Protein 6TM2 (pdb70)

Nearest PDB structures (foldseek):
  7a5o-assembly1_F  TM=1.011E+00  e=2.242E-17  Homo sapiens
  7a5o-assembly1_E  TM=1.011E+00  e=3.022E-17  Homo sapiens
  7a5o-assembly1_H  TM=1.011E+00  e=5.828E-17  Homo sapiens
  6tm6-assembly1_A  TM=9.212E-01  e=2.338E-13  Homo sapiens
  8ck2-assembly1_A  TM=9.209E-01  e=6.076E-13  Homo sapiens

Secondary structure (DSSP, 8-state):
-EEEEETTTEEEETTEEEEE----S-EEEEEB--SS---EEEEEEE-S---SS---EEEEEEEETTEEEEE-SS-EEETTEE-PSSB--TTEEEEE-SSEEEEEETTTEEEEEESSS-EEEEE-GGGTTTB-BTTB--SS-TTSTTTBSSSPBPPHHHHHHTTB---SS---PPPPPPP------TTHHHHHHHHSSGGGGGGTTTS-SHHHHHHHHHHHHSS-SS-SSGGGTHHHHHHHHHHHT--------SSSS----STT-EEEEEE-S----SSS--GGGG-----EEEEE--SS----SSSS-SS--GGG--EESSS-EE-TT-EEE-SSEEEEE-SSSEEEEE----EEEEEETTTEEEETTEEEE-----EEEEEEEESSSSS-EEEEEEEE-SSSTT-EEEEEEEEEETTTTEEEEEEBTB-EEESSSB-PSPEE-SSEEEE-SSSSEEEEEESSSEEEEEE-SSS-EEEEEE-GGGTT-EESTT---SS-STTTTB-TTSPBPSSHHHHGGGSBSSTTPPP-------HHHH-TTHHHHHHHHHGGGT-SSSTTGGGTTTT-TTTHHHHHHHHHHHSSSHHHHHHHHHHHHTHHHHTTT---TT--SSSS-SSSTTS-SS-EE-S-B-TTS--HHHHHHSSSS---S---B--EE--SSS---SSSS---STTS-B----B-TT-B---BB-SSSB--/-EEEEETTTEEEETTEEEEE----S-EEEEEB--SS---EEEEEEE-S---SS---EEEEEEEETTEEEEE-SS-EEETTEE-PSSB--TTEEEEE-SSEEEEEETTTEEEEEESSS-EEEEE-GGGTTTB-BTTB--SS-TTSTTTBSSSPBPPHHHHHHTTB---SS---PPPPPPP------TTHHHHHHHHSSGGGGGGTTTS-SHHHHHHHHHHHHSS-SS-SSGGGTHHHHHHHHHHHT--------SSSS----STT-EEEEEE-S----SSS--GGGG-----EEEEE--SS----SSSS-SS--GGG--EESSS-EE-TT-EEE-SSEEEEE-SSSEEEEE----EEEEEETTTEEEETTEEEE-----EEEEEEEESSSSS-EEEEEEEE-SSSSS-EEEEEEEEEETTTTEEEEEEBTB-EEESSSB-PSPEE-SSEEEE-SSSSEEEEEESSSEEEEEE-SSS-EEEEEE-GGGTT-EESTT---SS-STTTTB-TTSPBPSSHHHHGGGSBSSTTPPP-------HHHH-TTHHHHHHHHHGGGT-SSSTTGGGTTTT-TTTHHHHHHHHHHHSSSHHHHHHHHHHHHTHHHHTTT---TT--SSSS-SSSTTS-SS-EE-S-B-TTS--HHHHHHSSSS--TT---B--EE--SSS---SSSS---STTS-B----B-TT-B---BB-SSSB--/----SSSTTT-------SS-B--SSSS-B-STT--EEETTEEE-TT-EEEETTEEEEB-SSSB-----PPPEEEEEETTTEEE-TT--EEE----SEEEEEES------EEEEEEEEE-SSSS-EEEEEEEEEETTEEEEEETTEEEEE---SS----EEEEEETTEEEEEETTSEEEEE-SSS-EEEEE-TT-TT--BSTT---SS-GGG--B-TTS-B-S-HHHHGGGSBS-TTSPPP-S---HHHH-GGGHHHHHHHGGGTTSTTSTTTTTTS--HHHHHHHHHHHSS--SS--HHHHHHHHHHHHHHHHHTT-------SSSS----GGGSSTT----EEETT------BSSGGGT---SS--TT--EEE----TTS-EEETTTTEEE-SSSS----SS----/----SSSTTT-------SS-B--SSSS-B-STT--EEETTEEE-TT-EEEETTEEEEB-SSSB-----PPPEEEEEETTTEEE-TT--EEE----SEEEEEES------EEEEEEEEE-SSSS-EEEEEEEEEETTEEEEEETTEEEEE---SS----EEEEEETTEEEEEETTSEEEEE-SSS-EEEEE-TT-TT--BSTT---SS-GGG--B-TTS-B-S-HHHHGGGSBS-TTSPPP-S---HHHH-GGGHHHHHHHGGGTTSTTSTTTTTTS--HHHHHHHHHHHSS--SS--HHHHHHHHHHHHHHHHHTT-------SSSS----GGGSSTT----EEETT------BSSGGGT---SS--TT--EEE----TTS-EEETTTTEEE-SSSS----SS----/---B---B----TTSSSSSEEEE--TTT-SS-SEEEEEESSSTT--TTTT----EEETTTEEEEEGGGGTTTSSS-----EEEEEE----/---B---B----TTSSSSSEEEE--TTT-SS-SEEEEEESSSTT--TTTT----EEETTTEEEEEGGGGTTTSSS-----EEEEEE----

B-factor: mean 43.88, std 24.5, range [0.35, 116.89]

Radius of gyration: 44.63 Å; Cα contacts (8 Å, |Δi|>4): 4998; chains: 6; bounding box: 153×138×89 Å

Organism: Homo sapiens (NCBI:txid9606)

Foldseek 3Di:
DKWKWWWQQWTAALQGDIDGANWAAKFWAKWFQPPPATQKTKIWHWHPQDDQTGTWTAWIWMDGRHWIWIDGLPFIDIRNHTDDPQDCPPFWTWHDDPAWTWIDGPQAKIWIDGRTGMIMMGGDPPRAPTMDTLSDGRPNDHQDCQQQPPNHGHDNHVSGVVGGDDDVPDDDDRDDDDDDDDQQPVCLVVLVDQLPDPQLPVCCVPDDDVSLSSQLRCSDVSPPDDNPRNVTSSVVVLVSCPPSPHWGWDRDDPRRDDDDDPAQFAWIFFDQPQFAAQQNGPRVVVRPDGTGIDTHEDDAQGAHDPDPHGSHHQFAHFEDDPDDGHTQADWDDDDFWIWGRGRSDIDIDGHWDKFKWKQAFLFWTAARQGDIAGAQFAFKFWAKDFDDQFAKTKIWGWHADADDSNRTATAKIWIQHDSRPWIWIQGLPGQIAIPNHGDDPFDDDDAKTWHDFFNQWIWIDGPVAKIKIWGRPPGTIIMIMGTCVQAQGMATLNARHPNDPQCRLPAPPDDRDDHSQVSRVNGGPDPPTDRDDDDPDALLVVDVVQVVVLVVQLCLCPDCVALNVVQCVPQPCPVLSVVSSRSQSPHDPNLRSNVRSVVVSQQVSVVVPDHRWDNPDPRPCPCQPVADDAWGKDAFGAQPLAALVCLVVVPRDRDPDDGGHIHTGHDPFQGCAPDDHRGGQFFRFCDVHTHGQQDCPVWHRGRSDIPD/DKWKWWWQQWTAALQGDIDGANWAAKFWAKWFQPPPATQKTKIWHWHPQDDQTGTWTAWIWMDGRHWIWIDGLPFIDIRNHTDDPQDCPPFWTWHDDPAWTWIDGPQAKIWIDGRTGMIMMGGDPPRAPTMDTLSDGRPNDHQDCQQQPPNHGHDNHVSGVVGGDDDVPDDDDRDDDDDDDDQQPVCLVVLVDQLPDPQLPVCCVPDDDVSLSSQLRCSDVSPPDDNPRNVTSSVVVLVSCPPSPHWGWDDDDPRRDDDDDPAPFAWIFFDQPQFAAQQNGPRVVVRPDGTGIDTHEDDAQGAHDPDPHGSHHQFAHFEDDPDDGHTQADWDDDDFWIWGRGRSDIDIDGHWDKFKWKQAFLFWTAARQGDIAGAQFAFKFWAKDFDDQFAKTKIWGWHADADDSNRTATAKIWIQHDSRPWIWIQGLPGQIAIPNHGDDPFDDDDAKTWHDFFNQWIWIDGPVAKIKIWGRPPGTIIMIMGTCVQAQGMATLNARHPNDPQCRLPAPPDDRDDHSQVSRVNGGPDPPTDRDDDDPDALLVVDVVQVVVLVVQLCLCPDCVALNVVQCVPQPCPVLSVVSSRSQSPHDPNLRSNVRSVVVSQQVSVVVPDHRWDNPDPRPCPCQPVADDAWGKDAFGAQPLAALVCLVVVPRDRDPDDGGHIHTGHDPFQGCAPDDHRGGQFFRFCDVHTHGQQDCPVWHRGRSDIPD/DADALVCPVVPPPPPDDPQWHHQVPDDTDGQQFHWEDDLRDIGTFQDWDDDAHKIWGRGRSDIDIDDDDHKFKWKFDFQAWIAASLGDIDGDAFAFKFWAKWLVQVVTFWTKIWGWHDQFDQRTTFTAKIWIGGRQWIWIQHQLDIDTDGQDDPDRFDKAWFDAFQWIWIGTPQAWIWIGNSGGMIMIIGDVVQAQRMATQRARHPNDPQQRLQASVGDRDDDPQVSRQRRGDDPPGDGDDDDTQLCVVQVPQQVVQLVLLCVLVDPQVVVCVSPDPCVVLSVSSSSRQSGNPPDDSLVSNVRSVVVSQLVSLVRPHHTDPDDPVRPDDDQQVLDDPPDDFWDWDRQQQDDFAALCVVVPDDDDHDPSGDTHIDGDDDDVQRYAQGPVRDGGHNPPRADQDSRDGHD/DADALVCPVVPPPPPDDPQWHHQVPDDTDGQQFHWEDDLRDIGTFQDWDDDAHKIWGRGRSDIDIDDDDHKFKWKFDFQAWIAASLGDIDGDAFAFKFWAKWLVQVVTFWTKIWGWHDQFDQRTTFTAKIWIGGRQWIWIQHQLDIDTDGQDDPDRFDKAWFDAFQWIWIGTPQAWIWIGNSGGMIMIIGDVVQAQRMATQRARHPNDPQQRLQASVGDRDDDPQVSRQRRGDDPPGDGDDDDTQLCVVQVPQQVVQLVLLCVLVDPQVVVCVSPDPCVVLSVSSSSRQSGNPPDDSLVSNVRSVVVSQLVSLVRPHHTDPDDPVRPDDDQQVLDDPPDDFWDWDRQQQDDFAALCVVVPDDDDHDPSGDTHIDGDDDDVQRYAQGPVRDGGHNPPRADQDSRDGHD/DWDKDDKDQPFDFVDDDPQAGWDFDPPPDDQFDDKDKAADPDGPDDPVRVQADWDAGRPGGIDHHLVSQPPRDPPRGYGRMIMMTIHDDD/DWDKDDKDQPFDFVDDDQQAGWDFDPPPDDQFDDKDKAADPDGPDDPVRVQADWDAGRPGGIDHHLVSQPPRDPPRIYGRMIMMTIHDDD

Solvent-accessible surface area: 110502 Å² total; per-residue (Å²): 94,14,2,1,0,1,4,7,23,2,4,32,1,6,15,22,14,13,16,62,0,43,0,75,13,17,0,25,1,0,2,2,69,78,77,101,105,106,28,2,11,0,36,0,68,3,13,128,42,135,70,148,25,58,4,24,12,87,10,0,26,1,43,14,91,109,33,10,0,32,3,32,111,78,6,2,1,22,86,8,46,5,16,33,24,24,26,39,33,31,22,15,49,0,28,64,56,134,36,15,4,26,0,62,18,167,12,18,2,44,0,19,1,29,40,86,23,6,1,17,0,65,4,64,93,118,0,93,117,55,6,40,2,3,2,3,34,1,53,50,40,119,40,48,56,12,34,49,73,100,75,66,87,56,47,48,32,80,13,0,41,125,24,56,24,115,60,26,110,97,151,48,92,72,36,93,144,91,96,98,95,84,95,22,78,122,55,134,84,61,2,70,163,24,0,53,46,99,22,4,74,112,0,76,148,84,19,83,60,77,38,2,18,120,2,0,20,61,4,67,49,100,6,105,74,52,62,81,4,12,18,23,0,3,9,2,1,7,20,14,1,10,57,66,63,11,156,11,28,92,21,53,79,92,133,45,20,82,109,133,42,109,64,88,33,75,44,60,11,6,11,44,54,24,64,46,17,1,29,22,81,49,50,64,63,42,41,96,66,102,93,19,24,11,25,24,29,66,120,51,45,24,65,10,52,31,25,137,61,8,3,23,73,67,87,92,1,53,2,119,17,144,65,129,98,22,70,54,47,81,118,38,106,34,123,52,26,67,2,45,3,75,35,13,92,1,62,43,146,106,63,124,32,81,8,58,3,12,7,27,11,14,4,12,1,36,3,16,24,39,65,67,21,30,3,11,1,60,9,55,0,0,4,1,35,10,58,143,133,68,35,11,1,1,6,0,40,0,10,40,47,24,96,72,85,41,30,11,35,7,68,17,0,17,0,27,1,39,70,72,80,46,29,4,31,0,88,61,102,2,35,8,35,38,78,89,128,121,37,135,48,88,57,73,59,112,51,14,14,3,7,96,37,16,66,124,26,1,2,0,26,16,83,95,10,1,46,0,23,2,25,26,30,48,35,9,3,1,10,4,27,2,57,64,92,29,74,44,85,3,67,2,0,4,4,35,14,58,3,33,41,41,26,3,14,104,14,36,35,29,25,64,15,26,13,9,2,16,4,0,9,31,6,8,4,59,35,121,20,149,91,47,118,43,49,34,70,75,4,23,85,111,49,52,50,7,22,30,20,0,75,60,61,0,23,24,0,78,84,100,152,29,40,3,20,143,0,50,116,49,14,89,14,50,78,30,30,126,48,0,46,42,22,0,1,18,30,112,83,13,81,47,16,3,10,3,16,0,20,7,0,7,68,26,0,36,83,101,69,47,51,5,179,31,9,43,74,147,23,9,72,93,63,42,78,91,22,77,139,42,38,76,39,43,43,73,16,68,20,66,65,41,34,3,37,25,81,68,48,76,98,76,57,59,35,100,58,42,27,50,17,38,8,49,10,27,76,138,133,40,65,63,14,85,88,66,42,12,55,79,79,74,54,12,12,13,122,96,153,32,32,74,52,68,71,95,129,114,11,88,15,45,52,16,77,68,75,132,92,14,2,1,0,1,4,7,22,2,3,32,1,7,15,22,14,13,16,62,0,45,0,76,13,17,1,25,1,0,2,2,70,77,75,103,105,106,28,2,11,0,36,1,66,3,14,129,42,132,69,150,23,58,3,24,12,86,8,0,26,0,42,14,90,110,33,9,2,31,2,32,112,78,7,2,2,24,84,9,46,8,16,33,22,23,25,39,33,30,23,17,47,0,28,64,57,132,35,15,4,27,0,62,17,166,11,19,3,44,0,18,0,29,41,86,24,6,1,18,0,65,4,62,92,119,1,94,116,54,6,39,2,3,1,3,34,1,54,50,41,121,40,49,57,10,32,48,71,101,74,67,87,57,46,47,32,80,14,0,40,122,24,55,25,115,61,26,111,98,154,46,91,75,34,93,144,90,98,102,94,85,94,24,80,122,55,130,83,59,3,71,165,23,0,53,44,100,21,3,75,110,1,76,150,84,18,83,59,77,37,2,15,123,2,1,20,59,4,65,47,102,5,104,76,51,63,81,3,12,17,24,0,3,9,2,1,8,19,14,1,10,59,63,63,11,157,10,27,93,20,55,78,94,135,45,22,84,110,133,42,109,64,88,33,77,44,61,13,7,11,44,54,24,65,46,18,1,30,20,78,51,50,65,63,42,42,93,67,10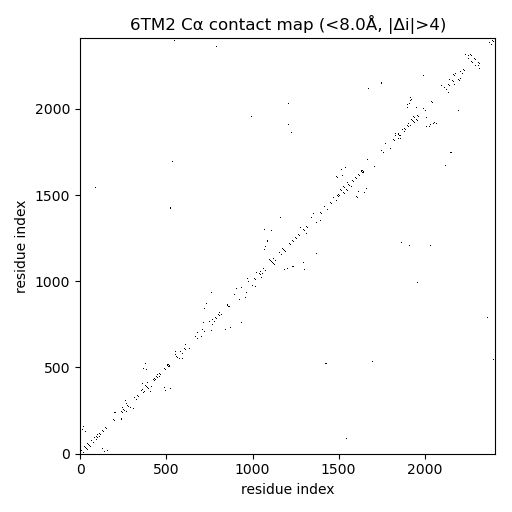4,92,19,24,11,28,24,29,68,118,51,46,24,66,10,53,33,25,137,61,8,3,23,75,67,87,93,1,52,2,117,17,146,65,130,99,22,72,54,46,80,120,38,107,34,125,50,25,68,3,45,4,75,35,14,92,1,62,45,146,106,63,124,32,81,8,59,3,13,6,27,11,16,5,11,1,37,3,16,23,38,66,66,20,32,3,12,1,60,9,56,0,0,4,2,35,9,60,146,135,68,33,11,0,0,6,0,41,1,10,42,48,23,96,75,85,43,30,11,34,6,68,18,0,18,1,25,1,38,71,72,79,46,29,4,30,1,87,61,104,2,36,7,33,39,76,87,127,123,36,135,50,88,56,73,59,111,51,14,14,4,8,96,37,17,65,126,27,2,2,0,26,16,84,95,10,2,46,0,24,1,23,27,31,50,35,10,3,0,8,5,27,2,56,64,92,28,76,42,86,3,66,2,0,4,6,34,15,58,5,32,41,40,26,4,15,105,13,35,34,29,24,64,15,26,11,8,2,15,4,0,8,28,6,8,5,58,37,118,20,148,91,46,122,43,50,35,70,73,4,22,84,110,49,50,50,8,22,32,21,0,75,60,61,0,23,24,0,76,83,99,152,29,41,3,20,144,0,48,118,49,15,91,13,50,77,33,30,126,49,0,47,42,23,0,1,17,30,112,84,12,84,46,17,3,10,4,14,0,20,8,0,7,71,25,0,37,83,103,68,45,52,5,178,32,9,41,74,148,23,8,74,94,62,41,78,91,22,78,142,43,39,76,41,43,41,75,14,68,19,67,64,41,34,4,36,24,79,69,50,74,99,76,59,60,34,101,57,41,28,48,18,37,8,48,8,26,76,137,134,40,66,61,14,86,90,67,41,12,56,77,76,73,55,12,12,13,123,96,154,33,32,73,53,68,73,96,128,112,11,87,17,44,51,16,77,69,74,131,149,52,72,17,17,53,8,56,35,4,47,68,50,99,184,20,80,107,70,67,8,51,16,66,129,52,57,48,33,75,77,124,88,0,10,4,72,23,17,81,56,64,63,56,49,51,27,138,33,144,44,102,65,24,63,0,18,0,112,131,7,136,20,77,29,77,171,61,82,33,59,8,36,0,10,4,23,18,5,6,12,4,31,2,19,12,33,47,117,10,59,1,8,0,61,2,2,1,0,0,0,14,28,28,41,86,164,36,58,3,0,1,3,0,6,7,19,61,37,20,83,17,44,1,6,8,5,76,1,1,23,2,24,8,40,146,3,8,0,38,1,30,70,97,129,66,68,46,60,117,92,11,154,51,124,104,27,67,26,45,12,47,62,12,16,65,18,17,6,4,28,5,81,73,11,8,4,2,0,7,12,48,71,24,8,1,25,0,16,0,18,46,100,27,88,46,73,5,21,2,0,0,4,31,3,46,88,100,6,82,25,3,11,35,9,51,38,56,11,50,25,100,41,60,33,74,0,0,21,22,7,24,58,14,69,99,8,72,99,25,106,92,50,28,80,5,22,63,106,12,58,66,1,97,91,47,0,76,134,56,0,48,20,0,56,38,95,62,0,60,106,1,37,28,43,18,53,2,74,43,18,44,98,7,0,17,37,8,0,0,0,13,8,43,20,11,0,41,85,36,5,26,28,11,0,13,19,0,8,16,52,0,27,75,89,65,5,74,14,98,10,16,48,40,96,42,10,38,10,6,0,28,87,82,23,43,124,95,114,29,16,8,23,21,35,31,14,2,119,86,115,53,92,16,7,29,44,81,108,53,95,134,45,111,31,80,16,53,28,1,19,0,18,22,4,83,25,46,206,113,102,72,5,14,1,28,62,108,68,125,7,30,67,52,125,168,21,36,70,48,81,122,41,56,31,110,148,150,51,71,17,16,54,9,56,35,3,46,70,50,99,184,21,79,106,70,66,8,52,15,66,130,53,57,49,33,74,74,125,89,0,9,3,71,24,18,82,56,64,62,58,48,50,27,137,33,147,46,102,64,23,64,0,19,0,111,133,8,140,20,78,29,76,170,61,84,31,60,7,35,0,9,4,24,19,5,7,13,4,31,2,19,11,33,47,117,9,61,2,8,0,57,1,2,0,1,0,0,13,27,28,41,87,164,36,59,3,0,1,3,0,7,8,20,62,37,20,83,17,44,1,6,9,4,75,1,1,24,2,23,6,40,143,3,7,0,38,0,31,71,97,129,68,68,46,60,115,95,12,152,52,127,106,27,66,24,44,12,49,65,13,16,64,17,19,6,4,30,4,80,73,12,7,4,2,0,7,12,47,68,24,6,1,25,0,16,0,19,45,102,27,87,45,72,6,22,3,0,0,4,31,3,47,89,99,5,83,24,3,11,34,10,51,36,58,10,49,25,99,42,59,33,75,0,0,21,22,7,23,58,15,69,99,8,72,97,26,104,92,51,29,80,5,22,62,107,12,59,64,2,95,91,47,0,79,136,55,0,47,22,0,56,35,97,62,0,59,107,1,37,26,44,18,53,2,74,40,20,42,97,7,0,15,36,7,0,0,0,12,8,44,20,10,0,40,87,35,5,25,27,11,0,12,19,0,9,16,53,0,28,74,91,65,5,73,15,101,11,15,48,42,94,42,10,37,12,6,0,29,88,82,22,44,124,96,115,30,16,9,25,22,34,32,14,2,119,86,118,52,91,16,8,30,44,80,107,53,95,135,46,111,30,78,18,53,28,0,20,0,19,21,4,85,26,46,204,113,102,70,5,14,2,29,62,106,70,124,7,31,67,52,126,168,22,37,70,48,78,120,41,56,32,112,152,100,66,104,105,28,115,89,34,58,65,19,82,33,60,69,62,101,44,74,2,0,112,2,73,14,112,88,84,30,69,90,22,127,62,22,44,18,74,1,43,99,19,69,134,4,46,45,147,66,11,50,18,131,41,100,28,63,65,89,85,0,4,33,0,67,27,57,68,2,63,64,80,27,26,48,19,83,3,25,27,2,36,0,73,2,20,16,74,148,179,97,66,103,105,29,113,89,33,58,67,19,81,32,60,69,64,99,44,74,2,0,110,2,72,15,111,89,83,27,69,92,22,128,62,23,44,18,75,1,43,101,18,66,136,5,46,43,148,68,11,50,16,129,42,102,28,64,65,90,85,0,4,33,0,67,28,58,67,3,64,63,78,28,26,49,19,82,3,26,29,3,37,1,73,2,20,15,73,148,177

GO terms:
  GO:0070254 mucus secretion (P, IMP)
  GO:0010273 detoxification of copper ion (P, IDA)
  GO:1903135 cupric ion binding (F, IDA)
  GO:1903136 cuprous ion binding (F, IDA)
  GO:0005576 extracellular region (C, EXP)
  GO:0005515 protein binding (F, IPI)
  GO:0005796 Golgi lumen (C, TAS)
  GO:0005886 plasma membrane (C, TAS)
  GO:0031012 extracellular matrix (C, HDA)
  GO:0030277 maintenance of gastrointestinal epithelium (P, IMP)

InterPro domains:
  IPR001007 VWFC domain [PS01208] (5054-5100)
  IPR001007 VWFC domain [PS50184] (4927-4996)
  IPR001007 VWFC domain [PS50184] (5034-5101)
  IPR001007 VWFC domain [SM00214] (822-866)
  IPR001007 VWFC domain [SM00214] (4927-4995)
  IPR001007 VWFC domain [SM00214] (5036-5100)
  IPR001007 VWFC domain [SM00215] (353-421)
  IPR001007 VWFC domain [SM00215] (822-891)
  IPR001846 von Willebrand factor, type D domain [PF00094] (37-185)
  IPR001846 von Willebrand factor, type D domain [PF00094] (391-544)
  IPR001846 von Willebrand factor, type D domain [PF00094] (860-1008)
  IPR001846 von Willebrand factor, type D domain [PF00094] (4591-4748)
  IPR001846 von Willebrand factor, type D domain [PS51233] (35-207)
  IPR001846 von Willebrand factor, type D domain [PS51233] (389-564)
  IPR001846 von Willebrand factor, type D domain [PS51233] (858-1028)
  IPR001846 von Willebrand factor, type D domain [PS51233] (4589-4772)
  IPR001846 von Willebrand factor, type D domain [SM00216] (22-185)
  IPR001846 von Willebrand factor, type D domain [SM00216] (380-544)
  IPR001846 von Willebrand factor, type D domain [SM00216] (849-1008)
  IPR001846 von Willebrand factor, type D domain [SM00216] (4580-4748)

Sequence (2410 aa):
NVCSTWGNFHYKTFDGDVFRFPGLCDYNFASDCRGSYKEFAVHLKRGPGQAEAPAGVESILLTIKDDTIYLTRRHLAVLNGAVVSTPHYSPGLLIEKSDAYTKVYSRAGLTLMWNREDALMLELDTKFRNHTCGLCGDYNGLQSYSEFLSDGVLFSPLEFGNMQKINQPDVVCEDPEEEVAPASCSEHRAECERLLTAEAFADCQDLVPLEPYLRACQQDRCRCPGGDTCVCSTVAEFSRQCSHAGGRPGNWRTATLCPKTCPGNLVYLESGSPCMDTCSHHLEVSSLCEEHRMDGCFCPEGTVYDDIGDSGCVPVSQCHCRLHGHLYTPGQEITNDCEQCVCNAGRWVCKDLPCPGTCALEGGSHITTFDGKTYTFHGDCYYVLAKGDHNDSYALLGELAPCGSTDKQTCLKTVVLLADKKKNAVVFKSDGSVLLNQLQVNLPHVTASFSVFRPSSYHIMVSMAIGVRLQVQLAPVMQLFVTLDQASQGQVQGLCGNFNGLEGDDFKTASGLVEATGAGFANTWKAQSTCHDKLDWLDDPCSLNIESANYAEHWCSLLKKTETPFGRCHSAVDPAEYYKRRCKYDTCNCQNNEDCLCAALSSYARACTAKGVMLWGWREHVCNKDVGSCPNSQVFLYNLTTCQQTCRSLSEADSHCLEGFAPVDGCGCPDHTFLDEKGRCVPLAKCSCYGLYLEAGDVVRCVCRDGRLHCNVCSTWGNFHYKTFDGDVFRFPGLCDYNFASDCRGSYKEFAVHLKRGPGQAEAPAGVESILLTIKDDTIYLTRRHLAVLNGAVVSTPHYSPGLLIEKSDAYTKVYSRAGLTLMWNREDALMLELDTKFRNHTCGLCGDYNGLQSYSEFLSDGVLFSPLEFGNMQKINQPDVVCEDPEEEVAPASCSEHRAECERLLTAEAFADCQDLVPLEPYLRACQQDRCRCPGGDTCVCSTVAEFSRQCSHAGGRPGNWRTATLCPKTCPGNLVYLESGSPCMDTCSHHLEVSSLCEEHRMDGCFCPEGTVYDDIGDSGCVPVSQCHCRLHGHLYTPGQEITNDCEQCVCNAGRWVCKDLPCPGTCALEGGSHITTFDGKTYTFHGDCYYVLAKGDHNDSYALLGELAPCGSTDKQTCLKTVVLLADKKKNAVVFKSDGSVLLNQLQVNLPHVTASFSVFRPSSYHIMVSMAIGVRLQVQLAPVMQLFVTLDQASQGQVQGLCGNFNGLEGDDFKTASGLVEATGAGFANTWKAQSTCHDKLDWLDDPCSLNIESANYAEHWCSLLKKTETPFGRCHSAVDPAEYYKRRCKYDTCNCQNNEDCLCAALSSYARACTAKGVMLWGWREHVCNKDVGSCPNSQVFLYNLTTCQQTCRSLSEADSHCLEGFAPVDGCGCPDHTFLDEKGRCVPLAKCSCYGLYLEAGDVVRCVCRDGRLHCRALSCQTLAAGYYHVCPDGLMDDGRGGCVVEKECPCVHNNDLYSSGAKIKVDCNTCTCKRGRWVCTQAVCHGTCSIYGSGHYITFDGKYYDFDGHCSYVAVQDYCGLGSFSIITENVPCGTTGVTCSKAIKIFMGRTELKLEDKHRVVIQRDEGHHVAYTTREVGQYLVVESSTGIIVIWDKRTTVFIKLAPSYKGTVCGLCGNFDHHRSNNDFTTRDHMVVSSELDFGNSWKEAPTCPDVSTNPEPCSLNPHRRSWAEKQCSILKSSVFSICHSKVDPKPFYEACVHDSCSCDTGGDCECFCSAVASYAQECTKEGACVFWRTPDLCPIFCDYYNPPHECEWHYEPCGNRSFETCRTINGIHSNISVSYLEGCYPRCPKDRPIYEEDLKKCVTADKCGCYVEDTHYPRALSCQTLAAGYYHVCPDGLMDDGRGGCVVEKECPCVHNNDLYSSGAKIKVDCNTCTCKRGRWVCTQAVCHGTCSIYGSGHYITFDGKYYDFDGHCSYVAVQDYCGLGSFSIITENVPCGTTGVTCSKAIKIFMGRTELKLEDKHRVVIQRDEGHHVAYTTREVGQYLVVESSTGIIVIWDKRTTVFIKLAPSYKGTVCGLCGNFDHHRSNNDFTTRDHMVVSSELDFGNSWKEAPTCPDVSTNPEPCSLNPHRRSWAEKQCSILKSSVFSICHSKVDPKPFYEACVHDSCSCDTGGDCECFCSAVASYAQECTKEGACVFWRTPDLCPIFCDYYNPPHECEWHYEPCGNRSFETCRTINGIHSNISVSYLEGCYPRCPKDRPIYEEDLKKCVTADKCGCYVEDTHYPCCLWSDWINEDHPSSGSDDGDRETFDGVCGAPEDIECRSVKDPHLSLEQHGQKVQCDVSVGFICKNEDQFGNGPFGLCYDYKIRVNCCWPCCLWSDWINEDHPSSGSDDGDRETFDGVCGAPEDIECRSVKDPHLSLEQHGQKVQCDVSVGFICKNEDQFGNGPFGLCYDYKIRVNCCWP

Structure (mmCIF, N/CA/C/O backbone):
data_6TM2
#
_entry.id   6TM2
#
_cell.length_a   1.00
_cell.length_b   1.00
_cell.length_c   1.00
_cell.angle_alpha   90.00
_cell.angle_beta   90.00
_cell.angle_gamma   90.00
#
_symmetry.space_group_name_H-M   'P 1'
#
loop_
_entity.id
_entity.type
_entity.pdbx_description
1 polymer Mucin-2
2 polymer Mucin-2
3 polymer Mucin-2
4 branched 2-acetamido-2-deoxy-beta-D-glucopyranose-(1-4)-2-acetamido-2-deoxy-beta-D-glucopyranose
5 non-polymer 'CALCIUM ION'
6 non-polymer 2-acetamido-2-deoxy-beta-D-glucopyranose
7 water water
#
loop_
_atom_site.group_PDB
_atom_site.id
_atom_site.type_symbol
_atom_site.label_atom_id
_atom_site.label_alt_id
_atom_site.label_comp_id
_atom_site.label_asym_id
_atom_site.label_entity_id
_atom_site.label_seq_id
_atom_site.pdbx_PDB_ins_code
_atom_site.Cartn_x
_atom_site.Cartn_y
_atom_site.Cartn_z
_atom_site.occupancy
_atom_site.B_iso_or_equiv
_atom_site.auth_seq_id
_atom_site.auth_comp_id
_atom_site.auth_asym_id
_atom_site.auth_atom_id
_atom_site.pdbx_PDB_model_num
ATOM 1 N N . ASN A 1 15 ? 172.853 212.342 158.699 1.00 55.62 35 ASN A N 1
ATOM 2 C CA . ASN A 1 15 ? 173.487 213.250 159.645 1.00 55.62 35 ASN A CA 1
ATOM 3 C C . ASN A 1 15 ? 173.410 212.722 161.075 1.00 55.62 35 ASN A C 1
ATOM 4 O O . ASN A 1 15 ? 173.341 211.518 161.299 1.00 55.62 35 ASN A O 1
ATOM 9 N N . VAL A 1 16 ? 173.413 213.640 162.040 1.00 38.03 36 VAL A N 1
ATOM 10 C CA . VAL A 1 16 ? 173.595 213.318 163.449 1.00 38.03 36 VAL A CA 1
ATOM 11 C C . VAL A 1 16 ? 172.456 213.918 164.263 1.00 38.03 36 VAL A C 1
ATOM 12 O O . VAL A 1 16 ? 172.192 215.121 164.175 1.00 38.03 36 VAL A O 1
ATOM 16 N N . CYS A 1 17 ? 171.788 213.080 165.055 1.00 30.20 37 CYS A N 1
ATOM 17 C CA . CYS A 1 17 ? 170.968 213.515 166.176 1.00 30.20 37 CYS A CA 1
ATOM 18 C C . CYS A 1 17 ? 171.778 213.414 167.459 1.00 30.20 37 CYS A C 1
ATOM 19 O O . CYS A 1 17 ? 172.697 212.604 167.553 1.00 30.20 37 CYS A O 1
ATOM 22 N N . SER A 1 18 ? 171.429 214.227 168.453 1.00 19.56 38 SER A N 1
ATOM 23 C CA . SER A 1 18 ? 172.233 214.278 169.667 1.00 19.56 38 SER A CA 1
ATOM 24 C C . SER A 1 18 ? 171.426 214.846 170.825 1.00 19.56 38 SER A C 1
ATOM 25 O O . SER A 1 18 ? 170.629 215.762 170.638 1.00 19.56 38 SER A O 1
ATOM 28 N N . THR A 1 19 ? 171.640 214.294 172.017 1.00 19.56 39 THR A N 1
ATOM 29 C CA . THR A 1 19 ? 171.207 214.911 173.262 1.00 19.56 39 THR A CA 1
ATOM 30 C C . THR A 1 19 ? 172.382 214.967 174.224 1.00 19.56 39 THR A C 1
ATOM 31 O O . THR A 1 19 ? 173.307 214.159 174.139 1.00 19.56 39 THR A O 1
ATOM 35 N N . TRP A 1 20 ? 172.350 215.935 175.132 1.00 19.56 40 TRP A N 1
ATOM 36 C CA . TRP A 1 20 ? 173.457 216.140 176.054 1.00 19.56 40 TRP A CA 1
ATOM 37 C C . TRP A 1 20 ? 172.958 216.965 177.228 1.00 19.56 40 TRP A C 1
ATOM 38 O O . TRP A 1 20 ? 171.772 217.282 177.323 1.00 19.56 40 TRP A O 1
ATOM 49 N N . GLY A 1 21 ? 173.887 217.297 178.124 1.00 26.32 41 GLY A N 1
ATOM 50 C CA . GLY A 1 21 ? 173.769 218.402 179.068 1.00 26.32 41 GLY A CA 1
ATOM 51 C C . GLY A 1 21 ? 172.584 218.333 180.008 1.00 26.32 41 GLY A C 1
ATOM 52 O O . GLY A 1 21 ? 172.236 217.280 180.549 1.00 26.32 41 GLY A O 1
ATOM 53 N N . ASN A 1 22 ? 171.957 219.491 180.205 1.00 34.10 42 ASN A N 1
ATOM 54 C CA . ASN A 1 22 ? 170.758 219.626 181.024 1.00 34.10 42 ASN A CA 1
ATOM 55 C C . ASN A 1 22 ? 169.565 219.656 180.073 1.00 34.10 42 ASN A C 1
ATOM 56 O O . ASN A 1 22 ? 169.004 220.707 179.771 1.00 34.10 42 ASN A O 1
ATOM 61 N N . PHE A 1 23 ? 169.222 218.468 179.563 1.00 29.34 43 PHE A N 1
ATOM 62 C CA . PHE A 1 23 ? 168.041 218.199 178.735 1.00 29.34 43 PHE A CA 1
ATOM 63 C C . PHE A 1 23 ? 168.055 218.948 177.406 1.00 29.34 43 PHE A C 1
ATOM 64 O O . PHE A 1 23 ? 167.004 219.343 176.910 1.00 29.34 43 PHE A O 1
ATOM 72 N N . HIS A 1 24 ? 169.218 219.135 176.794 1.00 19.56 44 HIS A N 1
ATOM 73 C CA . HIS A 1 24 ? 169.287 219.749 175.474 1.00 19.56 44 HIS A CA 1
ATOM 74 C C . HIS A 1 24 ? 169.206 218.688 174.390 1.00 19.56 44 HIS A C 1
ATOM 75 O O . HIS A 1 24 ? 169.818 217.627 174.502 1.00 19.56 44 HIS A O 1
ATOM 82 N N . TYR A 1 25 ? 168.460 218.984 173.336 1.00 19.56 45 TYR A N 1
ATOM 83 C CA . TYR A 1 25 ? 168.296 218.084 172.204 1.00 19.56 45 TYR A CA 1
ATOM 84 C C . TYR A 1 25 ? 168.715 218.784 170.923 1.00 19.56 45 TYR A C 1
ATOM 85 O O . TYR A 1 25 ? 168.903 219.999 170.891 1.00 19.56 45 TYR A O 1
ATOM 94 N N . LYS A 1 26 ? 168.870 217.998 169.861 1.00 28.89 46 LYS A N 1
ATOM 95 C CA . LYS A 1 26 ? 169.283 218.523 168.561 1.00 28.89 46 LYS A CA 1
ATOM 96 C C . LYS A 1 26 ? 168.889 217.506 167.510 1.00 28.89 46 LYS A C 1
ATOM 97 O O . LYS A 1 26 ? 169.415 216.393 167.510 1.00 28.89 46 LYS A O 1
ATOM 103 N N . THR A 1 27 ? 167.983 217.880 166.613 1.00 36.63 47 THR A N 1
ATOM 104 C CA . THR A 1 27 ? 167.432 216.932 165.659 1.00 36.63 47 THR A CA 1
ATOM 105 C C . THR A 1 27 ? 168.425 216.678 164.531 1.00 36.63 47 THR A C 1
ATOM 106 O O . THR A 1 27 ? 169.541 217.199 164.514 1.00 36.63 47 THR A O 1
ATOM 110 N N . PHE A 1 28 ? 168.002 215.882 163.550 1.00 46.04 48 PHE A N 1
ATOM 111 C CA . PHE A 1 28 ? 168.807 215.675 162.354 1.00 46.04 48 PHE A CA 1
ATOM 112 C C . PHE A 1 28 ? 168.909 216.912 161.474 1.00 46.04 48 PHE A C 1
ATOM 113 O O . PHE A 1 28 ? 169.748 216.935 160.569 1.00 46.04 48 PHE A O 1
ATOM 121 N N . ASP A 1 29 ? 168.076 217.921 161.701 1.00 56.77 49 ASP A N 1
ATOM 122 C CA . ASP A 1 29 ? 168.012 219.131 160.896 1.00 56.77 49 ASP A CA 1
ATOM 123 C C . ASP A 1 29 ? 168.129 220.352 161.791 1.00 56.77 49 ASP A C 1
ATOM 124 O O . ASP A 1 29 ? 167.315 221.272 161.735 1.00 56.77 49 ASP A O 1
ATOM 129 N N . GLY A 1 30 ? 169.129 220.360 162.659 1.00 47.15 50 GLY A N 1
ATOM 130 C CA . GLY A 1 30 ? 169.257 221.444 163.618 1.00 47.15 50 GLY A CA 1
ATOM 131 C C . GLY A 1 30 ? 168.249 221.275 164.727 1.00 47.15 50 GLY A C 1
ATOM 132 O O . GLY A 1 30 ? 168.165 220.207 165.336 1.00 47.15 50 GLY A O 1
ATOM 133 N N . ASP A 1 31 ? 167.479 222.338 164.984 1.00 49.97 51 ASP A N 1
ATOM 134 C CA . ASP A 1 31 ? 166.366 222.374 165.939 1.00 49.97 51 ASP A CA 1
ATOM 135 C C . ASP A 1 31 ? 166.826 222.008 167.353 1.00 49.97 51 ASP A C 1
ATOM 136 O O . ASP A 1 31 ? 166.469 220.972 167.911 1.00 49.97 51 ASP A O 1
ATOM 141 N N . VAL A 1 32 ? 167.651 222.884 167.909 1.00 41.05 52 VAL A N 1
ATOM 142 C CA . VAL A 1 32 ? 168.070 222.748 169.298 1.00 41.05 52 VAL A CA 1
ATOM 143 C C . VAL A 1 32 ? 166.959 223.270 170.199 1.00 41.05 52 VAL A C 1
ATOM 144 O O . VAL A 1 32 ? 166.532 224.420 170.069 1.00 41.05 52 VAL A O 1
ATOM 148 N N . PHE A 1 33 ? 166.481 222.421 171.106 1.00 37.04 53 PHE A N 1
ATOM 149 C CA . PHE A 1 33 ? 165.453 222.803 172.065 1.00 37.04 53 PHE A CA 1
ATOM 150 C C . PHE A 1 33 ? 165.793 222.191 173.417 1.00 37.04 53 PHE A C 1
ATOM 151 O O . PHE A 1 33 ? 166.904 221.702 173.634 1.00 37.04 53 PHE A O 1
ATOM 159 N N . ARG A 1 34 ? 164.839 222.237 174.344 1.00 36.31 54 ARG A N 1
ATOM 160 C CA . ARG A 1 34 ? 165.077 221.770 175.709 1.00 36.31 54 ARG A CA 1
ATOM 161 C C . ARG A 1 34 ? 163.798 221.155 176.250 1.00 36.31 54 ARG A C 1
ATOM 162 O O . ARG A 1 34 ? 162.831 221.870 176.518 1.00 36.31 54 ARG A O 1
ATOM 170 N N . PHE A 1 35 ? 163.807 219.844 176.447 1.00 35.10 55 PHE A N 1
ATOM 171 C CA . PHE A 1 35 ? 162.634 219.107 176.910 1.00 35.10 55 PHE A CA 1
ATOM 172 C C . PHE A 1 35 ? 162.943 218.354 178.194 1.00 35.10 55 PHE A C 1
ATOM 173 O O . PHE A 1 35 ? 163.618 217.312 178.154 1.00 35.10 55 PHE A O 1
ATOM 181 N N . PRO A 1 36 ? 162.468 218.829 179.366 1.00 30.16 56 PRO A N 1
ATOM 182 C CA . PRO A 1 36 ? 162.787 218.189 180.649 1.00 30.16 56 PRO A CA 1
ATOM 183 C C . PRO A 1 36 ? 161.878 217.022 181.029 1.00 30.16 56 PRO A C 1
ATOM 184 O O . PRO A 1 36 ? 161.461 216.886 182.178 1.00 30.16 56 PRO A O 1
ATOM 188 N N . GLY A 1 37 ? 161.589 216.157 180.064 1.00 29.92 57 GLY A N 1
ATOM 189 C CA . GLY A 1 37 ? 160.781 214.991 180.344 1.00 29.92 57 GLY A CA 1
ATOM 190 C C . GLY A 1 37 ? 161.602 213.887 180.978 1.00 29.92 57 GLY A C 1
ATOM 191 O O . GLY A 1 37 ? 162.780 213.710 180.682 1.00 29.92 57 GLY A O 1
ATOM 192 N N . LEU A 1 38 ? 160.959 213.123 181.859 1.00 33.44 58 LEU A N 1
ATOM 193 C CA . LEU A 1 38 ? 161.674 212.181 182.709 1.00 33.44 58 LEU A CA 1
ATOM 194 C C . LEU A 1 38 ? 161.186 210.745 182.608 1.00 33.44 58 LEU A C 1
ATOM 195 O O . LEU A 1 38 ? 161.599 209.919 183.428 1.00 33.44 58 LEU A O 1
ATOM 200 N N . CYS A 1 39 ? 160.313 210.408 181.660 1.00 51.97 59 CYS A N 1
ATOM 201 C CA . CYS A 1 39 ? 159.704 209.092 181.796 1.00 51.97 59 CYS A CA 1
ATOM 202 C C . CYS A 1 39 ? 160.375 208.001 180.970 1.00 51.97 59 CYS A C 1
ATOM 203 O O . CYS A 1 39 ? 161.193 207.243 181.497 1.00 51.97 59 CYS A O 1
ATOM 206 N N . ASP A 1 40 ? 160.090 207.978 179.665 1.00 39.45 60 ASP A N 1
ATOM 207 C CA . ASP A 1 40 ? 160.574 206.976 178.718 1.00 39.45 60 ASP A CA 1
ATOM 208 C C . ASP A 1 40 ? 160.128 207.424 177.337 1.00 39.45 60 ASP A C 1
ATOM 209 O O . ASP A 1 40 ? 158.936 207.655 177.133 1.00 39.45 60 ASP A O 1
ATOM 214 N N . TYR A 1 41 ? 161.035 207.516 176.369 1.00 32.57 61 TYR A N 1
ATOM 215 C CA . TYR A 1 41 ? 160.712 208.204 175.130 1.00 32.57 61 TYR A CA 1
ATOM 216 C C . TYR A 1 41 ? 161.234 207.435 173.931 1.00 32.57 61 TYR A C 1
ATOM 217 O O . TYR A 1 41 ? 161.970 206.458 174.056 1.00 32.57 61 TYR A O 1
ATOM 226 N N . ASN A 1 42 ? 160.819 207.891 172.758 1.00 29.83 62 ASN A N 1
ATOM 227 C CA . ASN A 1 42 ? 161.301 207.387 171.481 1.00 29.83 62 ASN A CA 1
ATOM 228 C C . ASN A 1 42 ? 162.310 208.393 170.953 1.00 29.83 62 ASN A C 1
ATOM 229 O O . ASN A 1 42 ? 161.967 209.554 170.744 1.00 29.83 62 ASN A O 1
ATOM 234 N N . PHE A 1 43 ? 163.543 207.951 170.733 1.00 19.56 63 PHE A N 1
ATOM 235 C CA . PHE A 1 43 ? 164.609 208.856 170.326 1.00 19.56 63 PHE A CA 1
ATOM 236 C C . PHE A 1 43 ? 164.692 208.929 168.807 1.00 19.56 63 PHE A C 1
ATOM 237 O O . PHE A 1 43 ? 164.664 210.016 168.234 1.00 19.56 63 PHE A O 1
ATOM 245 N N . ALA A 1 44 ? 164.747 207.781 168.144 1.00 27.59 64 ALA A N 1
ATOM 246 C CA . ALA A 1 44 ? 164.543 207.694 166.707 1.00 27.59 64 ALA A CA 1
ATOM 247 C C . ALA A 1 44 ? 163.962 206.327 166.405 1.00 27.59 64 ALA A C 1
ATOM 248 O O . ALA A 1 44 ? 164.163 205.376 167.161 1.00 27.59 64 ALA A O 1
ATOM 250 N N . SER A 1 45 ? 163.239 206.235 165.295 1.00 37.58 65 SER A N 1
ATOM 251 C CA . SER A 1 45 ? 162.561 205.000 164.934 1.00 37.58 65 SER A CA 1
ATOM 252 C C . SER A 1 45 ? 162.309 205.006 163.436 1.00 37.58 65 SER A C 1
ATOM 253 O O . SER A 1 45 ? 162.347 206.050 162.786 1.00 37.58 65 SER A O 1
ATOM 256 N N . ASP A 1 46 ? 162.054 203.823 162.895 1.00 56.56 66 ASP A N 1
ATOM 257 C CA . ASP A 1 46 ? 161.802 203.653 161.466 1.00 56.56 66 ASP A CA 1
ATOM 258 C C . ASP A 1 46 ? 160.290 203.603 161.269 1.00 56.56 66 ASP A C 1
ATOM 259 O O . ASP A 1 46 ? 159.664 202.551 161.385 1.00 56.56 66 ASP A O 1
ATOM 264 N N . CYS A 1 47 ? 159.699 204.757 160.970 1.00 67.20 67 CYS A N 1
ATOM 265 C CA . CYS A 1 47 ? 158.286 204.822 160.604 1.00 67.20 67 CYS A CA 1
ATOM 266 C C . CYS A 1 47 ? 158.146 204.856 159.084 1.00 67.20 67 CYS A C 1
ATOM 267 O O . CYS A 1 47 ? 157.675 205.819 158.481 1.00 67.20 67 CYS A O 1
ATOM 270 N N . ARG A 1 48 ? 158.580 203.757 158.471 1.00 70.30 68 ARG A N 1
ATOM 271 C CA . ARG A 1 48 ? 158.337 203.505 157.057 1.00 70.30 68 ARG A CA 1
ATOM 272 C C . ARG A 1 48 ? 156.963 202.889 156.833 1.00 70.30 68 ARG A C 1
ATOM 273 O O . ARG A 1 48 ? 156.282 203.223 155.857 1.00 70.30 68 ARG A O 1
ATOM 281 N N . GLY A 1 49 ? 156.538 202.007 157.733 1.00 58.76 69 GLY A N 1
ATOM 282 C CA . GLY A 1 49 ? 155.205 201.441 157.684 1.00 58.76 69 GLY A CA 1
ATOM 283 C C . GLY A 1 49 ? 155.179 199.982 157.286 1.00 58.76 69 GLY A C 1
ATOM 284 O O . GLY A 1 49 ? 154.451 199.183 157.882 1.00 58.76 69 GLY A O 1
ATOM 285 N N . SER A 1 50 ? 155.979 199.618 156.284 1.00 76.51 70 SER A N 1
ATOM 286 C CA . SER A 1 50 ? 155.996 198.238 155.813 1.00 76.51 70 SER A CA 1
ATOM 287 C C . SER A 1 50 ? 156.794 197.343 156.753 1.00 76.51 70 SER A C 1
ATOM 288 O O . SER A 1 50 ? 156.282 196.333 157.246 1.00 76.51 70 SER A O 1
ATOM 291 N N . TYR A 1 51 ? 158.047 197.702 157.012 1.00 92.97 71 TYR A N 1
ATOM 292 C CA . TYR A 1 51 ? 158.905 196.923 157.891 1.00 92.97 71 TYR A CA 1
ATOM 293 C C . TYR A 1 51 ? 159.826 197.882 158.626 1.00 92.97 71 TYR A C 1
ATOM 294 O O . TYR A 1 51 ? 160.516 198.687 157.993 1.00 92.97 71 TYR A O 1
ATOM 303 N N . LYS A 1 52 ? 159.827 197.801 159.952 1.00 67.06 72 LYS A N 1
ATOM 304 C CA . LYS A 1 52 ? 160.637 198.694 160.768 1.00 67.06 72 LYS A CA 1
ATOM 305 C C . LYS A 1 52 ? 162.054 198.143 160.880 1.00 67.06 72 LYS A C 1
ATOM 306 O O . LYS A 1 52 ? 162.252 197.011 161.334 1.00 67.06 72 LYS A O 1
ATOM 312 N N . GLU A 1 53 ? 163.038 198.942 160.466 1.00 65.63 73 GLU A N 1
ATOM 313 C CA . GLU A 1 53 ? 164.424 198.492 160.501 1.00 65.63 73 GLU A CA 1
ATOM 314 C C . GLU A 1 53 ? 165.033 198.638 161.888 1.00 65.63 73 GLU A C 1
ATOM 315 O O . GLU A 1 53 ? 165.755 197.745 162.342 1.00 65.63 73 GLU A O 1
ATOM 321 N N . PHE A 1 54 ? 164.765 199.748 162.574 1.00 37.54 74 PHE A N 1
ATOM 322 C CA . PHE A 1 54 ? 165.375 199.980 163.872 1.00 37.54 74 PHE A CA 1
ATOM 323 C C . PHE A 1 54 ? 164.414 200.755 164.757 1.00 37.54 74 PHE A C 1
ATOM 324 O O . PHE A 1 54 ? 163.423 201.316 164.291 1.00 37.54 74 PHE A O 1
ATOM 332 N N . ALA A 1 55 ? 164.747 200.807 166.044 1.00 0.52 75 ALA A N 1
ATOM 333 C CA . ALA A 1 55 ? 164.054 201.658 167.003 1.00 0.52 75 ALA A CA 1
ATOM 334 C C . ALA A 1 55 ? 165.009 201.948 168.147 1.00 0.52 75 ALA A C 1
ATOM 335 O O . ALA A 1 55 ? 165.636 201.025 168.665 1.00 0.52 75 ALA A O 1
ATOM 337 N N . VAL A 1 56 ? 165.133 203.214 168.528 1.00 19.56 76 VAL A N 1
ATOM 338 C CA . VAL A 1 56 ? 165.975 203.613 169.652 1.00 19.56 76 VAL A CA 1
ATOM 339 C C . VAL A 1 56 ? 165.082 204.263 170.693 1.00 19.56 76 VAL A C 1
ATOM 340 O O . VAL A 1 56 ? 164.462 205.296 170.422 1.00 19.56 76 VAL A O 1
ATOM 344 N N . HIS A 1 57 ? 165.015 203.667 171.877 1.00 19.56 77 HIS A N 1
ATOM 345 C CA . HIS A 1 57 ? 164.191 204.170 172.965 1.00 19.56 77 HIS A CA 1
ATOM 346 C C . HIS A 1 57 ? 165.077 204.698 174.081 1.00 19.56 77 HIS A C 1
ATOM 347 O O . HIS A 1 57 ? 165.947 203.983 174.580 1.00 19.56 77 HIS A O 1
ATOM 354 N N . LEU A 1 58 ? 164.838 205.938 174.479 1.00 19.56 78 LEU A N 1
ATOM 355 C CA . LEU A 1 58 ? 165.603 206.620 175.509 1.00 19.56 78 LEU A CA 1
ATOM 356 C C . LEU A 1 58 ? 164.834 206.585 176.819 1.00 19.56 78 LEU A C 1
ATOM 357 O O . LEU A 1 58 ? 163.611 206.713 176.825 1.00 19.56 78 LEU A O 1
ATOM 362 N N . LYS A 1 59 ? 165.542 206.424 177.931 1.00 11.58 79 LYS A N 1
ATOM 363 C CA . LYS A 1 59 ? 164.917 206.408 179.251 1.00 11.58 79 LYS A CA 1
ATOM 364 C C . LYS A 1 59 ? 165.702 207.317 180.184 1.00 11.58 79 LYS A C 1
ATOM 365 O O . LYS A 1 59 ? 166.754 206.926 180.693 1.00 11.58 79 LYS A O 1
ATOM 371 N N . ARG A 1 60 ? 165.193 208.526 180.399 1.00 31.36 80 ARG A N 1
ATOM 372 C CA . ARG A 1 60 ? 165.774 209.433 181.372 1.00 31.36 80 ARG A CA 1
ATOM 373 C C . ARG A 1 60 ? 165.619 208.873 182.778 1.00 31.36 80 ARG A C 1
ATOM 374 O O . ARG A 1 60 ? 164.728 208.073 183.062 1.00 31.36 80 ARG A O 1
ATOM 382 N N . GLY A 1 61 ? 166.499 209.310 183.668 1.00 44.28 81 GLY A N 1
ATOM 383 C CA . GLY A 1 61 ? 166.549 208.769 185.004 1.00 44.28 81 GLY A CA 1
ATOM 384 C C . GLY A 1 61 ? 165.448 209.283 185.909 1.00 44.28 81 GLY A C 1
ATOM 385 O O . GLY A 1 61 ? 164.421 209.796 185.455 1.00 44.28 81 GLY A O 1
ATOM 386 N N . PRO A 1 62 ? 165.639 209.148 187.223 1.00 63.09 82 PRO A N 1
ATOM 387 C CA . PRO A 1 62 ? 164.658 209.679 188.174 1.00 63.09 82 PRO A CA 1
ATOM 388 C C . PRO A 1 62 ? 164.818 211.162 188.451 1.00 63.09 82 PRO A C 1
ATOM 389 O O . PRO A 1 62 ? 164.020 211.724 189.208 1.00 63.09 82 PRO A O 1
ATOM 393 N N . GLY A 1 63 ? 165.821 211.801 187.862 1.00 70.56 83 GLY A N 1
ATOM 394 C CA . GLY A 1 63 ? 166.176 213.155 188.220 1.00 70.56 83 GLY A CA 1
ATOM 395 C C . GLY A 1 63 ? 167.393 213.137 189.117 1.00 70.56 83 GLY A C 1
ATOM 396 O O . GLY A 1 63 ? 167.282 212.864 190.316 1.00 70.56 83 GLY A O 1
ATOM 397 N N . GLN A 1 64 ? 168.565 213.410 188.541 1.00 94.86 84 GLN A N 1
ATOM 398 C CA . GLN A 1 64 ? 169.810 213.315 189.296 1.00 94.86 84 GLN A CA 1
ATOM 399 C C . GLN A 1 64 ? 169.939 214.468 190.281 1.00 94.86 84 GLN A C 1
ATOM 400 O O . GLN A 1 64 ? 169.989 214.262 191.500 1.00 94.86 84 GLN A O 1
ATOM 406 N N . ALA A 1 65 ? 169.979 215.691 189.768 1.00 88.43 85 ALA A N 1
ATOM 407 C CA . ALA A 1 65 ? 170.051 216.896 190.581 1.00 88.43 85 ALA A CA 1
ATOM 408 C C . ALA A 1 65 ? 169.512 218.048 189.743 1.00 88.43 85 ALA A C 1
ATOM 409 O O . ALA A 1 65 ? 168.861 217.836 188.713 1.00 88.43 85 ALA A O 1
ATOM 411 N N . GLU A 1 66 ? 169.774 219.275 190.192 1.00 78.69 86 GLU A N 1
ATOM 412 C CA . GLU A 1 66 ? 169.394 220.442 189.405 1.00 78.69 86 GLU A CA 1
ATOM 413 C C . GLU A 1 66 ? 170.280 220.584 188.174 1.00 78.69 86 GLU A C 1
ATOM 414 O O . GLU A 1 66 ? 169.786 220.827 187.066 1.00 78.69 86 GLU A O 1
ATOM 420 N N . ALA A 1 67 ? 171.594 220.441 188.346 1.00 66.26 87 ALA A N 1
ATOM 421 C CA . ALA A 1 67 ? 172.505 220.714 187.241 1.00 66.26 87 ALA A CA 1
ATOM 422 C C . ALA A 1 67 ? 172.621 219.569 186.218 1.00 66.26 87 ALA A C 1
ATOM 423 O O . ALA A 1 67 ? 172.340 219.826 185.041 1.00 66.26 87 ALA A O 1
ATOM 425 N N . PRO A 1 68 ? 172.996 218.319 186.546 1.00 77.11 88 PRO A N 1
ATOM 426 C CA . PRO A 1 68 ? 173.175 217.329 185.476 1.00 77.11 88 PRO A CA 1
ATOM 427 C C . PRO A 1 68 ? 171.833 216.716 185.085 1.00 77.11 88 PRO A C 1
ATOM 428 O O . PRO A 1 68 ? 170.798 216.988 185.690 1.00 77.11 88 PRO A O 1
ATOM 432 N N . ALA A 1 69 ? 171.867 215.872 184.050 1.00 40.72 89 ALA A N 1
ATOM 433 C CA . ALA A 1 69 ? 170.674 215.143 183.615 1.00 40.72 89 ALA A CA 1
ATOM 434 C C . ALA A 1 69 ? 171.127 213.839 182.967 1.00 40.72 89 ALA A C 1
ATOM 435 O O . ALA A 1 69 ? 171.449 213.822 181.778 1.00 40.72 89 ALA A O 1
ATOM 437 N N . GLY A 1 70 ? 171.114 212.756 183.735 1.00 28.20 90 GLY A N 1
ATOM 438 C CA . GLY A 1 70 ? 171.633 211.496 183.254 1.00 28.20 90 GLY A CA 1
ATOM 439 C C . GLY A 1 70 ? 170.659 210.720 182.384 1.00 28.20 90 GLY A C 1
ATOM 440 O O . GLY A 1 70 ? 169.535 211.138 182.128 1.00 28.20 90 GLY A O 1
ATOM 441 N N . VAL A 1 71 ? 171.131 209.575 181.904 1.00 19.56 91 VAL A N 1
ATOM 442 C CA . VAL A 1 71 ? 170.318 208.601 181.191 1.00 19.56 91 VAL A CA 1
ATOM 443 C C . VAL A 1 71 ? 170.406 207.287 181.950 1.00 19.56 91 VAL A C 1
ATOM 444 O O . VAL A 1 71 ? 171.506 206.816 182.257 1.00 19.56 91 VAL A O 1
ATOM 448 N N . GLU A 1 72 ? 169.255 206.698 182.267 1.00 31.12 92 GLU A N 1
ATOM 449 C CA . GLU A 1 72 ? 169.258 205.460 183.034 1.00 31.12 92 GLU A CA 1
ATOM 450 C C . GLU A 1 72 ? 169.599 204.260 182.161 1.00 31.12 92 GLU A C 1
ATOM 451 O O . GLU A 1 72 ? 170.451 203.445 182.526 1.00 31.12 92 GLU A O 1
ATOM 457 N N . SER A 1 73 ? 168.951 204.134 181.008 1.00 19.56 93 SER A N 1
ATOM 458 C CA . SER A 1 73 ? 169.170 202.994 180.132 1.00 19.56 93 SER A CA 1
ATOM 459 C C . SER A 1 73 ? 168.733 203.357 178.726 1.00 19.56 93 SER A C 1
ATOM 460 O O . SER A 1 73 ? 167.932 204.268 178.531 1.00 19.56 93 SER A O 1
ATOM 463 N N . ILE A 1 74 ? 169.274 202.637 177.750 1.00 19.56 94 ILE A N 1
ATOM 464 C CA . ILE A 1 74 ? 168.957 202.829 176.341 1.00 19.56 94 ILE A CA 1
ATOM 465 C C . ILE A 1 74 ? 168.503 201.492 175.788 1.00 19.56 94 ILE A C 1
ATOM 466 O O . ILE A 1 74 ? 169.159 200.473 176.015 1.00 19.56 94 ILE A O 1
ATOM 471 N N . LEU A 1 75 ? 167.389 201.491 175.072 1.00 19.56 95 LEU A N 1
ATOM 472 C CA . LEU A 1 75 ? 166.859 200.282 174.468 1.00 19.56 95 LEU A CA 1
ATOM 473 C C . LEU A 1 75 ? 166.917 200.435 172.959 1.00 19.56 95 LEU A C 1
ATOM 474 O O . LEU A 1 75 ? 166.497 201.460 172.419 1.00 19.56 95 LEU A O 1
ATOM 479 N N . LEU A 1 76 ? 167.434 199.415 172.285 1.00 19.56 96 LEU A N 1
ATOM 480 C CA . LEU A 1 76 ? 167.753 199.485 170.866 1.00 19.56 96 LEU A CA 1
ATOM 481 C C . LEU A 1 76 ? 167.438 198.148 170.224 1.00 19.56 96 LEU A C 1
ATOM 482 O O . LEU A 1 76 ? 167.940 197.115 170.669 1.00 19.56 96 LEU A O 1
ATOM 487 N N . THR A 1 77 ? 166.614 198.167 169.183 1.00 27.42 97 THR A N 1
ATOM 488 C CA . THR A 1 77 ? 166.151 196.955 168.517 1.00 27.42 97 THR A CA 1
ATOM 489 C C . THR A 1 77 ? 166.442 197.099 167.033 1.00 27.42 97 THR A C 1
ATOM 490 O O . THR A 1 77 ? 165.833 197.939 166.370 1.00 27.42 97 THR A O 1
ATOM 494 N N . ILE A 1 78 ? 167.356 196.294 166.502 1.00 34.64 98 ILE A N 1
ATOM 495 C CA . ILE A 1 78 ? 167.723 196.372 165.088 1.00 34.64 98 ILE A CA 1
ATOM 496 C C . ILE A 1 78 ? 167.306 195.060 164.434 1.00 34.64 98 ILE A C 1
ATOM 497 O O . ILE A 1 78 ? 168.054 194.078 164.416 1.00 34.64 98 ILE A O 1
ATOM 502 N N . LYS A 1 79 ? 166.058 195.025 163.962 1.00 67.58 99 LYS A N 1
ATOM 503 C CA . LYS A 1 79 ? 165.528 194.179 162.892 1.00 67.58 99 LYS A CA 1
ATOM 504 C C . LYS A 1 79 ? 165.373 192.696 163.233 1.00 67.58 99 LYS A C 1
ATOM 505 O O . LYS A 1 79 ? 164.484 192.036 162.690 1.00 67.58 99 LYS A O 1
ATOM 511 N N . ASP A 1 80 ? 166.139 192.187 164.195 1.00 63.30 100 ASP A N 1
ATOM 512 C CA . ASP A 1 80 ? 165.943 190.856 164.771 1.00 63.30 100 ASP A CA 1
ATOM 513 C C . ASP A 1 80 ? 166.193 190.791 166.263 1.00 63.30 100 ASP A C 1
ATOM 514 O O . ASP A 1 80 ? 165.630 189.913 166.923 1.00 63.30 100 ASP A O 1
ATOM 519 N N . ASP A 1 81 ? 167.002 191.686 166.819 1.00 43.08 101 ASP A N 1
ATOM 520 C CA . ASP A 1 81 ? 167.591 191.492 168.129 1.00 43.08 101 ASP A CA 1
ATOM 521 C C . ASP A 1 81 ? 167.631 192.807 168.890 1.00 43.08 101 ASP A C 1
ATOM 522 O O . ASP A 1 81 ? 167.631 193.892 168.307 1.00 43.08 101 ASP A O 1
ATOM 527 N N . THR A 1 82 ? 167.656 192.685 170.209 1.00 31.17 102 THR A N 1
ATOM 528 C CA . THR A 1 82 ? 167.438 193.798 171.113 1.00 31.17 102 THR A CA 1
ATOM 529 C C . THR A 1 82 ? 168.688 194.008 171.948 1.00 31.17 102 THR A C 1
ATOM 530 O O . THR A 1 82 ? 169.177 193.071 172.583 1.00 31.17 102 THR A O 1
ATOM 534 N N . ILE A 1 83 ? 169.199 195.232 171.956 1.00 19.56 103 ILE A N 1
ATOM 535 C CA . ILE A 1 83 ? 170.369 195.589 172.744 1.00 19.56 103 ILE A CA 1
ATOM 536 C C . ILE A 1 83 ? 169.919 196.512 173.864 1.00 19.56 103 ILE A C 1
ATOM 537 O O . ILE A 1 83 ? 169.231 197.506 173.619 1.00 19.56 103 ILE A O 1
ATOM 542 N N . TYR A 1 84 ? 170.294 196.168 175.088 1.00 19.56 104 TYR A N 1
ATOM 543 C CA . TYR A 1 84 ? 169.934 196.902 176.293 1.00 19.56 104 TYR A CA 1
ATOM 544 C C . TYR A 1 84 ? 171.199 197.399 176.972 1.00 19.56 104 TYR A C 1
ATOM 545 O O . TYR A 1 84 ? 171.980 196.606 177.500 1.00 19.56 104 TYR A O 1
ATOM 554 N N . LEU A 1 85 ? 171.393 198.710 176.965 1.00 19.56 105 LEU A N 1
ATOM 555 C CA . LEU A 1 85 ? 172.592 199.342 177.489 1.00 19.56 105 LEU A CA 1
ATOM 556 C C . LEU A 1 85 ? 172.268 200.005 178.813 1.00 19.56 105 LEU A C 1
ATOM 557 O O . LEU A 1 85 ? 171.326 200.791 178.897 1.00 19.56 105 LEU A O 1
ATOM 562 N N . THR A 1 86 ? 173.040 199.697 179.837 1.00 19.56 106 THR A N 1
ATOM 563 C CA . THR A 1 86 ? 173.009 200.444 181.081 1.00 19.56 106 THR A CA 1
ATOM 564 C C . THR A 1 86 ? 174.379 201.057 181.321 1.00 19.56 106 THR A C 1
ATOM 565 O O . THR A 1 86 ? 175.252 201.041 180.453 1.00 19.56 106 THR A O 1
ATOM 569 N N . ARG A 1 87 ? 174.551 201.601 182.522 1.00 19.56 107 ARG A N 1
ATOM 570 C CA A ARG A 1 87 ? 175.789 202.280 182.875 0.50 19.56 107 ARG A CA 1
ATOM 571 C CA B ARG A 1 87 ? 175.801 202.278 182.838 0.50 19.56 107 ARG A CA 1
ATOM 572 C C . ARG A 1 87 ? 176.953 201.299 182.978 1.00 19.56 107 ARG A C 1
ATOM 573 O O . ARG A 1 87 ? 178.082 201.623 182.596 1.00 19.56 107 ARG A O 1
ATOM 588 N N . HIS A 1 88 ? 176.692 200.095 183.478 1.00 19.56 108 HIS A N 1
ATOM 589 C CA . HIS A 1 88 ? 177.751 199.133 183.738 1.00 19.56 108 HIS A CA 1
ATOM 590 C C . HIS A 1 88 ? 177.814 197.976 182.763 1.00 19.56 108 HIS A C 1
ATOM 591 O O . HIS A 1 88 ? 178.898 197.440 182.551 1.00 19.56 108 HIS A O 1
ATOM 598 N N . LEU A 1 89 ? 176.701 197.559 182.174 1.00 19.56 109 LEU A N 1
ATOM 599 C CA . LEU A 1 89 ? 176.709 196.356 181.358 1.00 19.56 109 LEU A CA 1
ATOM 600 C C . LEU A 1 89 ? 175.855 196.524 180.115 1.00 19.56 109 LEU A C 1
ATOM 601 O O . LEU A 1 89 ? 174.954 197.356 180.058 1.00 19.56 109 LEU A O 1
ATOM 606 N N . ALA A 1 90 ? 176.178 195.719 179.111 1.00 19.56 110 ALA A N 1
ATOM 607 C CA . ALA A 1 90 ? 175.500 195.700 177.826 1.00 19.56 110 ALA A CA 1
ATOM 608 C C . ALA A 1 90 ? 174.939 194.308 177.606 1.00 19.56 110 ALA A C 1
ATOM 609 O O . ALA A 1 90 ? 175.659 193.321 177.751 1.00 19.56 110 ALA A O 1
ATOM 611 N N . VAL A 1 91 ? 173.659 194.231 177.263 1.00 19.56 111 VAL A N 1
ATOM 612 C CA . VAL A 1 91 ? 172.926 192.974 177.185 1.00 19.56 111 VAL A CA 1
ATOM 613 C C . VAL A 1 91 ? 172.372 192.825 175.780 1.00 19.56 111 VAL A C 1
ATOM 614 O O . VAL A 1 91 ? 171.639 193.693 175.301 1.00 19.56 111 VAL A O 1
ATOM 618 N N . LEU A 1 92 ? 172.725 191.732 175.124 1.00 19.56 112 LEU A N 1
ATOM 619 C CA . LEU A 1 92 ? 172.216 191.375 173.806 1.00 19.56 112 LEU A CA 1
ATOM 620 C C . LEU A 1 92 ? 171.357 190.132 173.944 1.00 19.56 112 LEU A C 1
ATOM 621 O O . LEU A 1 92 ? 171.879 189.056 174.250 1.00 19.56 112 LEU A O 1
ATOM 626 N N . ASN A 1 93 ? 170.051 190.294 173.706 1.00 19.56 113 ASN A N 1
ATOM 627 C CA . ASN A 1 93 ? 169.059 189.213 173.707 1.00 19.56 113 ASN A CA 1
ATOM 628 C C . ASN A 1 93 ? 169.020 188.473 175.041 1.00 19.56 113 ASN A C 1
ATOM 629 O O . ASN A 1 93 ? 168.932 187.248 175.085 1.00 19.56 113 ASN A O 1
ATOM 634 N N . GLY A 1 94 ? 169.096 189.215 176.137 1.00 19.56 114 GLY A N 1
ATOM 635 C CA . GLY A 1 94 ? 168.963 188.637 177.453 1.00 19.56 114 GLY A CA 1
ATOM 636 C C . GLY A 1 94 ? 170.238 188.104 178.056 1.00 19.56 114 GLY A C 1
ATOM 637 O O . GLY A 1 94 ? 170.230 187.717 179.228 1.00 19.56 114 GLY A O 1
ATOM 638 N N . ALA A 1 95 ? 171.328 188.075 177.301 1.00 19.56 115 ALA A N 1
ATOM 639 C CA . ALA A 1 95 ? 172.615 187.593 177.767 1.00 19.56 115 ALA A CA 1
ATOM 640 C C . ALA A 1 95 ? 173.613 188.738 177.826 1.00 19.56 115 ALA A C 1
ATOM 641 O O . ALA A 1 95 ? 173.642 189.590 176.937 1.00 19.56 115 ALA A O 1
ATOM 643 N N . VAL A 1 96 ? 174.428 188.752 178.878 1.00 19.56 116 VAL A N 1
ATOM 644 C CA . VAL A 1 96 ? 175.478 189.752 179.021 1.00 19.56 116 VAL A CA 1
ATOM 645 C C . VAL A 1 96 ? 176.575 189.476 178.004 1.00 19.56 116 VAL A C 1
ATOM 646 O O . VAL A 1 96 ? 176.982 188.329 177.809 1.00 19.56 116 VAL A O 1
ATOM 650 N N . VAL A 1 97 ? 177.045 190.517 177.320 1.00 25.71 117 VAL A N 1
ATOM 651 C CA . VAL A 1 97 ? 178.120 190.373 176.346 1.00 25.71 117 VAL A CA 1
ATOM 652 C C . VAL A 1 97 ? 179.414 190.919 176.930 1.00 25.71 117 VAL A C 1
ATOM 653 O O . VAL A 1 97 ? 179.415 191.894 177.690 1.00 25.71 117 VAL A O 1
ATOM 657 N N . SER A 1 98 ? 180.511 190.240 176.615 1.00 26.49 118 SER A N 1
ATOM 658 C CA . SER A 1 98 ? 181.849 190.751 176.847 1.00 26.49 118 SER A CA 1
ATOM 659 C C . SER A 1 98 ? 182.247 191.600 175.654 1.00 26.49 118 SER A C 1
ATOM 660 O O . SER A 1 98 ? 182.126 191.160 174.509 1.00 26.49 118 SER A O 1
ATOM 663 N N . THR A 1 99 ? 182.718 192.804 175.922 1.00 23.23 119 THR A N 1
ATOM 664 C CA . THR A 1 99 ? 183.001 193.674 174.794 1.00 23.23 119 THR A CA 1
ATOM 665 C C . THR A 1 99 ? 184.491 193.691 174.486 1.00 23.23 119 THR A C 1
ATOM 666 O O . THR A 1 99 ? 185.310 193.658 175.407 1.00 23.23 119 THR A O 1
ATOM 670 N N . PRO A 1 100 ? 184.912 193.758 173.211 1.00 22.39 120 PRO A N 1
ATOM 671 C CA . PRO A 1 100 ? 184.163 193.914 171.957 1.00 22.39 120 PRO A CA 1
ATOM 672 C C . PRO A 1 100 ? 183.447 192.662 171.474 1.00 22.39 120 PRO A C 1
ATOM 673 O O . PRO A 1 100 ? 183.855 191.555 171.785 1.00 22.39 120 PRO A O 1
ATOM 677 N N . HIS A 1 101 ? 182.384 192.858 170.704 1.00 25.33 121 HIS A N 1
ATOM 678 C CA . HIS A 1 101 ? 181.513 191.786 170.244 1.00 25.33 121 HIS A CA 1
ATOM 679 C C . HIS A 1 101 ? 181.355 191.901 168.738 1.00 25.33 121 HIS A C 1
ATOM 680 O O . HIS A 1 101 ? 180.922 192.941 168.244 1.00 25.33 121 HIS A O 1
ATOM 687 N N . TYR A 1 102 ? 181.675 190.827 168.012 1.00 27.16 122 TYR A N 1
ATOM 688 C CA . TYR A 1 102 ? 182.029 190.921 166.599 1.00 27.16 122 TYR A CA 1
ATOM 689 C C . TYR A 1 102 ? 181.090 190.169 165.659 1.00 27.16 122 TYR A C 1
ATOM 690 O O . TYR A 1 102 ? 181.545 189.734 164.597 1.00 27.16 122 TYR A O 1
ATOM 699 N N . SER A 1 103 ? 179.815 189.985 166.013 1.00 30.56 123 SER A N 1
ATOM 700 C CA . SER A 1 103 ? 178.903 189.208 165.173 1.00 30.56 123 SER A CA 1
ATOM 701 C C . SER A 1 103 ? 178.654 189.924 163.841 1.00 30.56 123 SER A C 1
ATOM 702 O O . SER A 1 103 ? 178.634 191.154 163.791 1.00 30.56 123 SER A O 1
ATOM 705 N N . PRO A 1 104 ? 178.458 189.170 162.726 1.00 34.32 124 PRO A N 1
ATOM 706 C CA . PRO A 1 104 ? 178.678 189.758 161.390 1.00 34.32 124 PRO A CA 1
ATOM 707 C C . PRO A 1 104 ? 177.639 190.755 160.887 1.00 34.32 124 PRO A C 1
ATOM 708 O O . PRO A 1 104 ? 177.545 190.981 159.679 1.00 34.32 124 PRO A O 1
ATOM 712 N N . GLY A 1 105 ? 176.823 191.319 161.763 1.00 33.39 125 GLY A N 1
ATOM 713 C CA . GLY A 1 105 ? 176.037 192.470 161.378 1.00 33.39 125 GLY A CA 1
ATOM 714 C C . GLY A 1 105 ? 176.042 193.540 162.446 1.00 33.39 125 GLY A C 1
ATOM 715 O O . GLY A 1 105 ? 175.299 194.519 162.351 1.00 33.39 125 GLY A O 1
ATOM 716 N N . LEU A 1 106 ? 176.887 193.373 163.463 1.00 28.61 126 LEU A N 1
ATOM 717 C CA . LEU A 1 106 ? 176.719 194.134 164.696 1.00 28.61 126 LEU A CA 1
ATOM 718 C C . LEU A 1 106 ? 178.022 194.139 165.477 1.00 28.61 126 LEU A C 1
ATOM 719 O O . LEU A 1 106 ? 178.491 193.082 165.898 1.00 28.61 126 LEU A O 1
ATOM 724 N N . LEU A 1 107 ? 178.586 195.320 165.694 1.00 19.56 127 LEU A N 1
ATOM 725 C CA . LEU A 1 107 ? 179.787 195.492 166.500 1.00 19.56 127 LEU A CA 1
ATOM 726 C C . LEU A 1 107 ? 179.437 196.308 167.734 1.00 19.56 127 LEU A C 1
ATOM 727 O O . LEU A 1 107 ? 178.896 197.408 167.615 1.00 19.56 127 LEU A O 1
ATOM 732 N N . ILE A 1 108 ? 179.746 195.769 168.910 1.00 19.56 128 ILE A N 1
ATOM 733 C CA . ILE A 1 108 ? 179.445 196.398 170.190 1.00 19.56 128 ILE A CA 1
ATOM 734 C C . ILE A 1 108 ? 180.753 196.478 170.960 1.00 19.56 128 ILE A C 1
ATOM 735 O O . ILE A 1 108 ? 181.253 195.456 171.438 1.00 19.56 128 ILE A O 1
ATOM 740 N N . GLU A 1 109 ? 181.299 197.678 171.111 1.00 28.55 129 GLU A N 1
ATOM 741 C CA . GLU A 1 109 ? 182.585 197.838 171.772 1.00 28.55 129 GLU A CA 1
ATOM 742 C C . GLU A 1 109 ? 182.520 198.961 172.796 1.00 28.55 129 GLU A C 1
ATOM 743 O O . GLU A 1 109 ? 181.732 199.895 172.665 1.00 28.55 129 GLU A O 1
ATOM 749 N N . LYS A 1 110 ? 183.361 198.860 173.820 1.00 24.31 130 LYS A N 1
ATOM 750 C CA . LYS A 1 110 ? 183.285 199.714 175.001 1.00 24.31 130 LYS A CA 1
ATOM 751 C C . LYS A 1 110 ? 184.660 200.270 175.324 1.00 24.31 130 LYS A C 1
ATOM 752 O O . LYS A 1 110 ? 185.550 199.525 175.741 1.00 24.31 130 LYS A O 1
ATOM 758 N N . SER A 1 111 ? 184.830 201.572 175.163 1.00 27.38 131 SER A N 1
ATOM 759 C CA . SER A 1 111 ? 186.066 202.234 175.551 1.00 27.38 131 SER A CA 1
ATOM 760 C C . SER A 1 111 ? 186.028 202.567 177.037 1.00 27.38 131 SER A C 1
ATOM 761 O O . SER A 1 111 ? 185.172 202.100 177.790 1.00 27.38 131 SER A O 1
ATOM 764 N N . ASP A 1 112 ? 186.970 203.387 177.481 1.00 34.65 132 ASP A N 1
ATOM 765 C CA . ASP A 1 112 ? 186.902 203.910 178.835 1.00 34.65 132 ASP A CA 1
ATOM 766 C C . ASP A 1 112 ? 185.918 205.068 178.917 1.00 34.65 132 ASP A C 1
ATOM 767 O O . ASP A 1 112 ? 185.391 205.357 179.994 1.00 34.65 132 ASP A O 1
ATOM 772 N N . ALA A 1 113 ? 185.636 205.712 177.789 1.00 29.02 133 ALA A N 1
ATOM 773 C CA . ALA A 1 113 ? 184.738 206.851 177.730 1.00 29.02 133 ALA A CA 1
ATOM 774 C C . ALA A 1 113 ? 183.382 206.517 177.129 1.00 29.02 133 ALA A C 1
ATOM 775 O O . ALA A 1 113 ? 182.358 206.796 177.750 1.00 29.02 133 ALA A O 1
ATOM 777 N N . TYR A 1 114 ? 183.340 205.911 175.944 1.00 25.88 134 TYR A N 1
ATOM 778 C CA . TYR A 1 114 ? 182.102 205.726 175.203 1.00 25.88 134 TYR A CA 1
ATOM 779 C C . TYR A 1 114 ? 181.781 204.247 175.026 1.00 25.88 134 TYR A C 1
ATOM 780 O O . TYR A 1 114 ? 182.648 203.383 175.142 1.00 25.88 134 TYR A O 1
ATOM 789 N N . THR A 1 115 ? 180.508 203.972 174.748 1.00 19.56 135 THR A N 1
ATOM 790 C CA . THR A 1 115 ? 180.033 202.665 174.308 1.00 19.56 135 THR A CA 1
ATOM 791 C C . THR A 1 115 ? 179.468 202.801 172.903 1.00 19.56 135 THR A C 1
ATOM 792 O O . THR A 1 115 ? 178.471 203.496 172.700 1.00 19.56 135 THR A O 1
ATOM 796 N N . LYS A 1 116 ? 180.086 202.133 171.940 1.00 23.94 136 LYS A N 1
ATOM 797 C CA . LYS A 1 116 ? 179.712 202.274 170.544 1.00 23.94 136 LYS A CA 1
ATOM 798 C C . LYS A 1 116 ? 178.945 201.048 170.077 1.00 23.94 136 LYS A C 1
ATOM 799 O O . LYS A 1 116 ? 179.230 199.930 170.507 1.00 23.94 136 LYS A O 1
ATOM 805 N N . VAL A 1 117 ? 177.966 201.258 169.199 1.00 19.56 137 VAL A N 1
ATOM 806 C CA . VAL A 1 117 ? 177.254 200.174 168.529 1.00 19.56 137 VAL A CA 1
ATOM 807 C C . VAL A 1 117 ? 177.243 200.487 167.039 1.00 19.56 137 VAL A C 1
ATOM 808 O O . VAL A 1 117 ? 176.723 201.528 166.627 1.00 19.56 137 VAL A O 1
ATOM 812 N N . TYR A 1 118 ? 177.814 199.595 166.235 1.00 30.70 138 TYR A N 1
ATOM 813 C CA . TYR A 1 118 ? 177.991 199.799 164.801 1.00 30.70 138 TYR A CA 1
ATOM 814 C C . TYR A 1 118 ? 177.198 198.721 164.080 1.00 30.70 138 TYR A C 1
ATOM 815 O O . TYR A 1 118 ? 177.507 197.535 164.217 1.00 30.70 138 TYR A O 1
ATOM 824 N N . SER A 1 119 ? 176.195 199.117 163.307 1.00 37.39 139 SER A N 1
ATOM 825 C CA . SER A 1 119 ? 175.340 198.154 162.633 1.00 37.39 139 SER A CA 1
ATOM 826 C C . SER A 1 119 ? 175.422 198.322 161.123 1.00 37.39 139 SER A C 1
ATOM 827 O O . SER A 1 119 ? 175.661 199.420 160.616 1.00 37.39 139 SER A O 1
ATOM 830 N N . ARG A 1 120 ? 175.211 197.216 160.407 1.00 51.46 140 ARG A N 1
ATOM 831 C CA . ARG A 1 120 ? 175.244 197.233 158.950 1.00 51.46 140 ARG A CA 1
ATOM 832 C C . ARG A 1 120 ? 174.015 197.887 158.341 1.00 51.46 140 ARG A C 1
ATOM 833 O O . ARG A 1 120 ? 174.013 198.160 157.137 1.00 51.46 140 ARG A O 1
ATOM 841 N N . ALA A 1 121 ? 172.974 198.137 159.131 1.00 38.69 141 ALA A N 1
ATOM 842 C CA . ALA A 1 121 ? 171.765 198.790 158.653 1.00 38.69 141 ALA A CA 1
ATOM 843 C C . ALA A 1 121 ? 171.927 200.294 158.491 1.00 38.69 141 ALA A C 1
ATOM 844 O O . ALA A 1 121 ? 170.972 200.961 158.087 1.00 38.69 141 ALA A O 1
ATOM 846 N N . GLY A 1 122 ? 173.098 200.844 158.791 1.00 35.25 142 GLY A N 1
ATOM 847 C CA . GLY A 1 122 ? 173.319 202.264 158.642 1.00 35.25 142 GLY A CA 1
ATOM 848 C C . GLY A 1 122 ? 173.006 203.003 159.918 1.00 35.25 142 GLY A C 1
ATOM 849 O O . GLY A 1 122 ? 172.365 204.054 159.902 1.00 35.25 142 GLY A O 1
ATOM 850 N N . LEU A 1 123 ? 173.461 202.452 161.034 1.00 29.77 143 LEU A N 1
ATOM 851 C CA . LEU A 1 123 ? 173.185 203.002 162.348 1.00 29.77 143 LEU A CA 1
ATOM 852 C C . LEU A 1 123 ? 174.474 202.994 163.148 1.00 29.77 143 LEU A C 1
ATOM 853 O O . LEU A 1 123 ? 175.248 202.038 163.083 1.00 29.77 143 LEU A O 1
ATOM 858 N N . THR A 1 124 ? 174.703 204.065 163.894 1.00 26.79 144 THR A N 1
ATOM 859 C CA . THR A 1 124 ? 175.870 204.174 164.754 1.00 26.79 144 THR A CA 1
ATOM 860 C C . THR A 1 124 ? 175.461 204.932 166.001 1.00 26.79 144 THR A C 1
ATOM 861 O O . THR A 1 124 ? 175.048 206.088 165.913 1.00 26.79 144 THR A O 1
ATOM 865 N N . LEU A 1 125 ? 175.560 204.286 167.153 1.00 19.56 145 LEU A N 1
ATOM 866 C CA . LEU A 1 125 ? 175.201 204.908 168.411 1.00 19.56 145 LEU A CA 1
ATOM 867 C C . LEU A 1 125 ? 176.472 205.083 169.224 1.00 19.56 145 LEU A C 1
ATOM 868 O O . LEU A 1 125 ? 177.375 204.252 169.158 1.00 19.56 145 LEU A O 1
ATOM 873 N N . MET A 1 126 ? 176.552 206.170 169.984 1.00 2.60 146 MET A N 1
ATOM 874 C CA . MET A 1 126 ? 177.735 206.418 170.799 1.00 2.60 146 MET A CA 1
ATOM 875 C C . MET A 1 126 ? 177.316 207.203 172.029 1.00 2.60 146 MET A C 1
ATOM 876 O O . MET A 1 126 ? 176.660 208.236 171.909 1.00 2.60 146 MET A O 1
ATOM 881 N N . TRP A 1 127 ? 177.695 206.714 173.203 1.00 19.56 147 TRP A N 1
ATOM 882 C CA . TRP A 1 127 ? 177.131 207.170 174.469 1.00 19.56 147 TRP A CA 1
ATOM 883 C C . TRP A 1 127 ? 178.202 207.098 175.544 1.00 19.56 147 TRP A C 1
ATOM 884 O O . TRP A 1 127 ? 178.637 206.001 175.894 1.00 19.56 147 TRP A O 1
ATOM 895 N N . ASN A 1 128 ? 178.641 208.243 176.065 1.00 19.56 148 ASN A N 1
ATOM 896 C CA . ASN A 1 128 ? 179.319 208.176 177.347 1.00 19.56 148 ASN A CA 1
ATOM 897 C C . ASN A 1 128 ? 178.286 207.823 178.392 1.00 19.56 148 ASN A C 1
ATOM 898 O O . ASN A 1 128 ? 177.112 208.150 178.258 1.00 19.56 148 ASN A O 1
ATOM 903 N N . ARG A 1 129 ? 178.701 207.134 179.425 1.00 24.39 149 ARG A N 1
ATOM 904 C CA . ARG A 1 129 ? 177.689 206.481 180.233 1.00 24.39 149 ARG A CA 1
ATOM 905 C C . ARG A 1 129 ? 176.994 207.411 181.225 1.00 24.39 149 ARG A C 1
ATOM 906 O O . ARG A 1 129 ? 176.342 206.912 182.134 1.00 24.39 149 ARG A O 1
ATOM 914 N N . GLU A 1 130 ? 177.094 208.736 181.111 1.00 29.25 150 GLU A N 1
ATOM 915 C CA . GLU A 1 130 ? 176.202 209.563 181.911 1.00 29.25 150 GLU A CA 1
ATOM 916 C C . GLU A 1 130 ? 175.063 210.194 181.117 1.00 29.25 150 GLU A C 1
ATOM 917 O O . GLU A 1 130 ? 173.902 209.830 181.309 1.00 29.25 150 GLU A O 1
ATOM 923 N N . ASP A 1 131 ? 175.372 211.118 180.206 1.00 26.63 151 ASP A N 1
ATOM 924 C CA . ASP A 1 131 ? 174.317 211.981 179.677 1.00 26.63 151 ASP A CA 1
ATOM 925 C C . ASP A 1 131 ? 174.305 212.178 178.166 1.00 26.63 151 ASP A C 1
ATOM 926 O O . ASP A 1 131 ? 173.219 212.366 177.611 1.00 26.63 151 ASP A O 1
ATOM 931 N N . ALA A 1 132 ? 175.441 212.160 177.480 1.00 19.56 152 ALA A N 1
ATOM 932 C CA . ALA A 1 132 ? 175.488 212.527 176.073 1.00 19.56 152 ALA A CA 1
ATOM 933 C C . ALA A 1 132 ? 175.227 211.315 175.198 1.00 19.56 152 ALA A C 1
ATOM 934 O O . ALA A 1 132 ? 175.926 210.308 175.298 1.00 19.56 152 ALA A O 1
ATOM 936 N N . LEU A 1 133 ? 174.237 211.428 174.327 1.00 19.56 153 LEU A N 1
ATOM 937 C CA . LEU A 1 133 ? 173.841 210.353 173.434 1.00 19.56 153 LEU A CA 1
ATOM 938 C C . LEU A 1 133 ? 173.707 210.905 172.029 1.00 19.56 153 LEU A C 1
ATOM 939 O O . LEU A 1 133 ? 172.970 211.867 171.815 1.00 19.56 153 LEU A O 1
ATOM 944 N N . MET A 1 134 ? 174.408 210.304 171.076 1.00 19.56 154 MET A N 1
ATOM 945 C CA . MET A 1 134 ? 174.311 210.726 169.691 1.00 19.56 154 MET A CA 1
ATOM 946 C C . MET A 1 134 ? 174.148 209.529 168.772 1.00 19.56 154 MET A C 1
ATOM 947 O O . MET A 1 134 ? 174.663 208.443 169.037 1.00 19.56 154 MET A O 1
ATOM 952 N N . LEU A 1 135 ? 173.409 209.749 167.689 1.00 28.13 155 LEU A N 1
ATOM 953 C CA . LEU A 1 135 ? 173.071 208.729 166.710 1.00 28.13 155 LEU A CA 1
ATOM 954 C C . LEU A 1 135 ? 173.434 209.232 165.323 1.00 28.13 155 LEU A C 1
ATOM 955 O O . LEU A 1 135 ? 173.333 210.424 165.042 1.00 28.13 155 LEU A O 1
ATOM 960 N N . GLU A 1 136 ? 173.860 208.321 164.453 1.00 41.16 156 GLU A N 1
ATOM 961 C CA . GLU A 1 136 ? 174.173 208.650 163.071 1.00 41.16 156 GLU A CA 1
ATOM 962 C C . GLU A 1 136 ? 173.502 207.654 162.144 1.00 41.16 156 GLU A C 1
ATOM 963 O O . GLU A 1 136 ? 173.685 206.444 162.296 1.00 41.16 156 GLU A O 1
ATOM 969 N N . LEU A 1 137 ? 172.736 208.166 161.186 1.00 44.89 157 LEU A N 1
ATOM 970 C CA . LEU A 1 137 ? 172.067 207.359 160.179 1.00 44.89 157 LEU A CA 1
ATOM 971 C C . LEU A 1 137 ? 172.571 207.744 158.799 1.00 44.89 157 LEU A C 1
ATOM 972 O O . LEU A 1 137 ? 172.957 208.891 158.561 1.00 44.89 157 LEU A O 1
ATOM 977 N N . ASP A 1 138 ? 172.551 206.783 157.881 1.00 53.16 158 ASP A N 1
ATOM 978 C CA . ASP A 1 138 ? 172.913 207.084 156.507 1.00 53.16 158 ASP A CA 1
ATOM 979 C C . ASP A 1 138 ? 171.739 207.748 155.790 1.00 53.16 158 ASP A C 1
ATOM 980 O O . ASP A 1 138 ? 170.662 207.950 156.355 1.00 53.16 158 ASP A O 1
ATOM 985 N N . THR A 1 139 ? 171.941 208.071 154.518 1.00 53.08 159 THR A N 1
ATOM 986 C CA . THR A 1 139 ? 170.948 208.798 153.743 1.00 53.08 159 THR A CA 1
ATOM 987 C C . THR A 1 139 ? 169.848 207.904 153.181 1.00 53.08 159 THR A C 1
ATOM 988 O O . THR A 1 139 ? 169.023 208.380 152.397 1.00 53.08 159 THR A O 1
ATOM 992 N N . LYS A 1 140 ? 169.813 206.630 153.563 1.00 44.78 160 LYS A N 1
ATOM 993 C CA . LYS A 1 140 ? 168.741 205.742 153.138 1.00 44.78 160 LYS A CA 1
ATOM 994 C C . LYS A 1 140 ? 167.431 206.050 153.853 1.00 44.78 160 LYS A C 1
ATOM 995 O O . LYS A 1 140 ? 166.357 205.918 153.257 1.00 44.78 160 LYS A O 1
ATOM 1001 N N . PHE A 1 141 ? 167.496 206.492 155.107 1.00 49.82 161 PHE A N 1
ATOM 1002 C CA . PHE A 1 141 ? 166.319 206.637 155.951 1.00 49.82 161 PHE A CA 1
ATOM 1003 C C . PHE A 1 141 ? 165.645 207.997 155.816 1.00 49.82 161 PHE A C 1
ATOM 1004 O O . PHE A 1 141 ? 164.934 208.409 156.738 1.00 49.82 161 PHE A O 1
ATOM 1012 N N . ARG A 1 142 ? 165.852 208.704 154.710 1.00 63.77 162 ARG A N 1
ATOM 1013 C CA . ARG A 1 142 ? 165.229 210.009 154.543 1.00 63.77 162 ARG A CA 1
ATOM 1014 C C . ARG A 1 142 ? 163.729 209.866 154.324 1.00 63.77 162 ARG A C 1
ATOM 1015 O O . ARG A 1 142 ? 163.273 208.919 153.682 1.00 63.77 162 ARG A O 1
ATOM 1023 N N . ASN A 1 143 ? 162.972 210.812 154.889 1.00 79.45 163 ASN A N 1
ATOM 1024 C CA . ASN A 1 143 ? 161.509 210.856 154.956 1.00 79.45 163 ASN A CA 1
ATOM 1025 C C . ASN A 1 143 ? 160.894 209.679 155.712 1.00 79.45 163 ASN A C 1
ATOM 1026 O O . ASN A 1 143 ? 159.690 209.436 155.576 1.00 79.45 163 ASN A O 1
ATOM 1031 N N . HIS A 1 144 ? 161.667 208.939 156.511 1.00 65.64 164 HIS A N 1
ATOM 1032 C CA . HIS A 1 144 ? 161.124 207.792 157.227 1.00 65.64 164 HIS A CA 1
ATOM 1033 C C . HIS A 1 144 ? 161.248 207.860 158.741 1.00 65.64 164 HIS A C 1
ATOM 1034 O O . HIS A 1 144 ? 160.469 207.191 159.427 1.00 65.64 164 HIS A O 1
ATOM 1041 N N . THR A 1 145 ? 162.191 208.628 159.281 1.00 58.11 165 THR A N 1
ATOM 1042 C CA . THR A 1 145 ? 162.394 208.644 160.722 1.00 58.11 165 THR A CA 1
ATOM 1043 C C . THR A 1 145 ? 161.293 209.440 161.415 1.00 58.11 165 THR A C 1
ATOM 1044 O O . THR A 1 145 ? 160.766 210.414 160.874 1.00 58.11 165 THR A O 1
ATOM 1048 N N . CYS A 1 146 ? 160.939 209.006 162.629 1.00 51.18 166 CYS A N 1
ATOM 1049 C CA . CYS A 1 146 ? 159.759 209.547 163.290 1.00 51.18 166 CYS A CA 1
ATOM 1050 C C . CYS A 1 146 ? 159.950 209.768 164.786 1.00 51.18 166 CYS A C 1
ATOM 1051 O O . CYS A 1 146 ? 158.958 209.929 165.504 1.00 51.18 166 CYS A O 1
ATOM 1054 N N . GLY A 1 147 ? 161.177 209.784 165.281 1.00 34.71 167 GLY A N 1
ATOM 1055 C CA . GLY A 1 147 ? 161.411 209.865 166.706 1.00 34.71 167 GLY A CA 1
ATOM 1056 C C . GLY A 1 147 ? 161.378 211.288 167.214 1.00 34.71 167 GLY A C 1
ATOM 1057 O O . GLY A 1 147 ? 160.817 212.189 166.590 1.00 34.71 167 GLY A O 1
ATOM 1058 N N . LEU A 1 148 ? 161.997 211.488 168.377 1.00 33.09 168 LEU A N 1
ATOM 1059 C CA . LEU A 1 148 ? 162.137 212.821 168.944 1.00 33.09 168 LEU A CA 1
ATOM 1060 C C . LEU A 1 148 ? 163.261 213.592 168.271 1.00 33.09 168 LEU A C 1
ATOM 1061 O O . LEU A 1 148 ? 163.358 214.809 168.443 1.00 33.09 168 LEU A O 1
ATOM 1066 N N . CYS A 1 149 ? 164.069 212.917 167.462 1.00 37.42 169 CYS A N 1
ATOM 1067 C CA . CYS A 1 149 ? 165.065 213.525 166.594 1.00 37.42 169 CYS A CA 1
ATOM 1068 C C . CYS A 1 149 ? 164.475 214.097 165.312 1.00 37.42 169 CYS A C 1
ATOM 1069 O O . CYS A 1 149 ? 165.231 214.371 164.378 1.00 37.42 169 CYS A O 1
ATOM 1072 N N . GLY A 1 150 ? 163.157 214.246 165.227 1.00 47.28 170 GLY A N 1
ATOM 1073 C CA . GLY A 1 150 ? 162.520 214.762 164.036 1.00 47.28 170 GLY A CA 1
ATOM 1074 C C . GLY A 1 150 ? 162.538 213.762 162.895 1.00 47.28 170 GLY A C 1
ATOM 1075 O O . GLY A 1 150 ? 163.009 212.633 163.009 1.00 47.28 170 GLY A O 1
ATOM 1076 N N . ASP A 1 151 ? 161.991 214.198 161.770 1.00 71.03 171 ASP A N 1
ATOM 1077 C CA . ASP A 1 151 ? 162.160 213.455 160.537 1.00 71.03 171 ASP A CA 1
ATOM 1078 C C . ASP A 1 151 ? 163.450 213.889 159.841 1.00 71.03 171 ASP A C 1
ATOM 1079 O O . ASP A 1 151 ? 164.129 214.827 160.260 1.00 71.03 171 ASP A O 1
ATOM 1084 N N . TYR A 1 152 ? 163.788 213.185 158.767 1.00 61.60 172 TYR A N 1
ATOM 1085 C CA . TYR A 1 152 ? 165.121 213.287 158.192 1.00 61.60 172 TYR A CA 1
ATOM 1086 C C . TYR A 1 152 ? 164.978 213.684 156.729 1.00 61.60 172 TYR A C 1
ATOM 1087 O O . TYR A 1 152 ? 165.539 213.058 155.826 1.00 61.60 172 TYR A O 1
ATOM 1096 N N . ASN A 1 153 ? 164.188 214.734 156.505 1.00 71.05 173 ASN A N 1
ATOM 1097 C CA . ASN A 1 153 ? 163.937 215.302 155.189 1.00 71.05 173 ASN A CA 1
ATOM 1098 C C . ASN A 1 153 ? 164.944 216.369 154.780 1.00 71.05 173 ASN A C 1
ATOM 1099 O O . ASN A 1 153 ? 165.076 216.648 153.585 1.00 71.05 173 ASN A O 1
ATOM 1104 N N . GLY A 1 154 ? 165.648 216.969 155.736 1.00 64.36 174 GLY A N 1
ATOM 1105 C CA . GLY A 1 154 ? 166.582 218.033 155.451 1.00 64.36 174 GLY A CA 1
ATOM 1106 C C . GLY A 1 154 ? 166.045 219.430 155.661 1.00 64.36 174 GLY A C 1
ATOM 1107 O O . GLY A 1 154 ? 166.814 220.392 155.556 1.00 64.36 174 GLY A O 1
ATOM 1108 N N . LEU A 1 155 ? 164.760 219.574 155.966 1.00 68.84 175 LEU A N 1
ATOM 1109 C CA . LEU A 1 155 ? 164.131 220.883 156.084 1.00 68.84 175 LEU A CA 1
ATOM 1110 C C . LEU A 1 155 ? 164.161 221.348 157.536 1.00 68.84 175 LEU A C 1
ATOM 1111 O O . LEU A 1 155 ? 163.683 220.643 158.430 1.00 68.84 175 LEU A O 1
ATOM 1113 N N . GLN A 1 156 ? 164.725 222.535 157.758 1.00 72.93 176 GLN A N 1
ATOM 1114 C CA . GLN A 1 156 ? 164.806 223.165 159.072 1.00 72.93 176 GLN A CA 1
ATOM 1115 C C . GLN A 1 156 ? 163.432 223.489 159.643 1.00 72.93 176 GLN A C 1
ATOM 1116 O O . GLN A 1 156 ? 162.743 224.374 159.126 1.00 72.93 176 GLN A O 1
ATOM 1122 N N . SER A 1 157 ? 163.032 222.768 160.697 1.00 58.83 177 SER A N 1
ATOM 1123 C CA . SER A 1 157 ? 161.845 223.039 161.517 1.00 58.83 177 SER A CA 1
ATOM 1124 C C . SER A 1 157 ? 160.538 223.027 160.727 1.00 58.83 177 SER A C 1
ATOM 1125 O O . SER A 1 157 ? 159.564 223.663 161.137 1.00 58.83 177 SER A O 1
ATOM 1128 N N . TYR A 1 158 ? 160.483 222.312 159.604 1.00 64.20 178 TYR A N 1
ATOM 1129 C CA . TYR A 1 158 ? 159.309 222.397 158.743 1.00 64.20 178 TYR A CA 1
ATOM 1130 C C . TYR A 1 158 ? 158.169 221.529 159.262 1.00 64.20 178 TYR A C 1
ATOM 1131 O O . TYR A 1 158 ? 157.116 222.040 159.655 1.00 64.20 178 TYR A O 1
ATOM 1133 N N . SER A 1 159 ? 158.366 220.215 159.279 1.00 69.65 179 SER A N 1
ATOM 1134 C CA . SER A 1 159 ? 157.305 219.290 159.645 1.00 69.65 179 SER A CA 1
ATOM 1135 C C . SER A 1 159 ? 157.401 218.798 161.081 1.00 69.65 179 SER A C 1
ATOM 1136 O O . SER A 1 159 ? 156.517 218.056 161.522 1.00 69.65 179 SER A O 1
ATOM 1139 N N . GLU A 1 160 ? 158.442 219.184 161.820 1.00 77.73 180 GLU A N 1
ATOM 1140 C CA . GLU A 1 160 ? 158.531 218.786 163.219 1.00 77.73 180 GLU A CA 1
ATOM 1141 C C . GLU A 1 160 ? 157.611 219.634 164.085 1.00 77.73 180 GLU A C 1
ATOM 1142 O O . GLU A 1 160 ? 156.852 219.105 164.904 1.00 77.73 180 GLU A O 1
ATOM 1148 N N . PHE A 1 161 ? 157.662 220.954 163.911 1.00 81.15 181 PHE A N 1
ATOM 1149 C CA . PHE A 1 161 ? 156.943 221.872 164.778 1.00 81.15 181 PHE A CA 1
ATOM 1150 C C . PHE A 1 161 ? 155.708 222.487 164.138 1.00 81.15 181 PHE A C 1
ATOM 1151 O O . PHE A 1 161 ? 154.802 222.898 164.868 1.00 81.15 181 PHE A O 1
ATOM 1159 N N . LEU A 1 162 ? 155.644 222.564 162.811 1.00 67.22 182 LEU A N 1
ATOM 1160 C CA . LEU A 1 162 ? 154.505 223.144 162.100 1.00 67.22 182 LEU A CA 1
ATOM 1161 C C . LEU A 1 162 ? 153.894 222.060 161.216 1.00 67.22 182 LEU A C 1
ATOM 1162 O O . LEU A 1 162 ? 154.234 221.941 160.037 1.00 67.22 182 LEU A O 1
ATOM 1164 N N . SER A 1 163 ? 152.974 221.282 161.784 1.00 67.19 183 SER A N 1
ATOM 1165 C CA . SER A 1 163 ? 152.396 220.144 161.075 1.00 67.19 183 SER A CA 1
ATOM 1166 C C . SER A 1 163 ? 151.222 220.561 160.193 1.00 67.19 183 SER A C 1
ATOM 1167 O O . SER A 1 163 ? 151.262 220.390 158.971 1.00 67.19 183 SER A O 1
ATOM 1169 N N . ASP A 1 164 ? 150.170 221.111 160.801 1.00 65.70 184 ASP A N 1
ATOM 1170 C CA . ASP A 1 164 ? 148.988 221.565 160.079 1.00 65.70 184 ASP A CA 1
ATOM 1171 C C . ASP A 1 164 ? 148.743 223.057 160.281 1.00 65.70 184 ASP A C 1
ATOM 1172 O O . ASP A 1 164 ? 147.604 223.485 160.479 1.00 65.70 184 ASP A O 1
ATOM 1174 N N . GLY A 1 165 ? 149.806 223.857 160.237 1.00 68.98 185 GLY A N 1
ATOM 1175 C CA . GLY A 1 165 ? 149.722 225.273 160.497 1.00 68.98 185 GLY A CA 1
ATOM 1176 C C . GLY A 1 165 ? 149.903 225.664 161.948 1.00 68.98 185 GLY A C 1
ATOM 1177 O O . GLY A 1 165 ? 150.369 226.775 162.222 1.00 68.98 185 GLY A O 1
ATOM 1178 N N . VAL A 1 166 ? 149.556 224.785 162.883 1.00 71.09 186 VAL A N 1
ATOM 1179 C CA . VAL A 1 166 ? 149.727 225.068 164.302 1.00 71.09 186 VAL A CA 1
ATOM 1180 C C . VAL A 1 166 ? 151.179 224.815 164.682 1.00 71.09 186 VAL A C 1
ATOM 1181 O O . VAL A 1 166 ? 151.749 223.771 164.346 1.00 71.09 186 VAL A O 1
ATOM 1183 N N . LEU A 1 167 ? 151.781 225.774 165.381 1.00 67.84 187 LEU A N 1
ATOM 1184 C CA . LEU A 1 167 ? 153.175 225.659 165.789 1.00 67.84 187 LEU A CA 1
ATOM 1185 C C . LEU A 1 167 ? 153.257 224.952 167.136 1.00 67.84 187 LEU A C 1
ATOM 1186 O O . LEU A 1 167 ? 152.752 225.460 168.142 1.00 67.84 187 LEU A O 1
ATOM 1188 N N . PHE A 1 168 ? 153.890 223.780 167.154 1.00 79.83 188 PHE A N 1
ATOM 1189 C CA . PHE A 1 168 ? 154.062 223.027 168.388 1.00 79.83 188 PHE A CA 1
ATOM 1190 C C . PHE A 1 168 ? 155.232 223.577 169.189 1.00 79.83 188 PHE A C 1
ATOM 1191 O O . PHE A 1 168 ? 156.313 223.816 168.643 1.00 79.83 188 PHE A O 1
ATOM 1199 N N . SER A 1 169 ? 155.017 223.764 170.487 1.00 73.19 189 SER A N 1
ATOM 1200 C CA . SER A 1 169 ? 156.108 224.097 171.380 1.00 73.19 189 SER A CA 1
ATOM 1201 C C . SER A 1 169 ? 156.978 222.858 171.589 1.00 73.19 189 SER A C 1
ATOM 1202 O O . SER A 1 169 ? 156.519 221.732 171.385 1.00 73.19 189 SER A O 1
ATOM 1205 N N . PRO A 1 170 ? 158.252 223.038 171.959 1.00 63.87 190 PRO A N 1
ATOM 1206 C CA . PRO A 1 170 ? 159.105 221.867 172.225 1.00 63.87 190 PRO A CA 1
ATOM 1207 C C . PRO A 1 170 ? 158.663 221.017 173.404 1.00 63.87 190 PRO A C 1
ATOM 1208 O O . PRO A 1 170 ? 159.043 219.844 173.470 1.00 63.87 190 PRO A O 1
ATOM 1212 N N . LEU A 1 171 ? 157.872 221.557 174.331 1.00 59.15 191 LEU A N 1
ATOM 1213 C CA . LEU A 1 171 ? 157.378 220.741 175.432 1.00 59.15 191 LEU A CA 1
ATOM 1214 C C . LEU A 1 171 ? 156.229 219.837 175.001 1.00 59.15 191 LEU A C 1
ATOM 1215 O O . LEU A 1 171 ? 156.117 218.711 175.496 1.00 59.15 191 LEU A O 1
ATOM 1220 N N . GLU A 1 172 ? 155.387 220.280 174.074 1.00 74.38 192 GLU A N 1
ATOM 1221 C CA . GLU A 1 172 ? 154.331 219.412 173.576 1.00 74.38 192 GLU A CA 1
ATOM 1222 C C . GLU A 1 172 ? 154.771 218.570 172.388 1.00 74.38 192 GLU A C 1
ATOM 1223 O O . GLU A 1 172 ? 154.064 217.627 172.023 1.00 74.38 192 GLU A O 1
ATOM 1229 N N . PHE A 1 173 ? 155.909 218.893 171.771 1.00 63.27 193 PHE A N 1
ATOM 1230 C CA . PHE A 1 173 ? 156.507 217.974 170.809 1.00 63.27 193 PHE A CA 1
ATOM 1231 C C . PHE A 1 173 ? 157.134 216.775 171.502 1.00 63.27 193 PHE A C 1
ATOM 1232 O O . PHE A 1 173 ? 157.126 215.670 170.954 1.00 63.27 193 PHE A O 1
ATOM 1240 N N . GLY A 1 174 ? 157.666 216.968 172.709 1.00 52.77 194 GLY A N 1
ATOM 1241 C CA . GLY A 1 174 ? 158.291 215.870 173.416 1.00 52.77 194 GLY A CA 1
ATOM 1242 C C . GLY A 1 174 ? 157.313 214.932 174.080 1.00 52.77 194 GLY A C 1
ATOM 1243 O O . GLY A 1 174 ? 157.567 213.728 174.152 1.00 52.77 194 GLY A O 1
ATOM 1244 N N . ASN A 1 175 ? 156.190 215.456 174.579 1.00 53.95 195 ASN A N 1
ATOM 1245 C CA . ASN A 1 175 ? 155.184 214.606 175.204 1.00 53.95 195 ASN A CA 1
ATOM 1246 C C . ASN A 1 175 ? 154.449 213.744 174.191 1.00 53.95 195 ASN A C 1
ATOM 1247 O O . ASN A 1 175 ? 153.843 212.740 174.573 1.00 53.95 195 ASN A O 1
ATOM 1252 N N . MET A 1 176 ? 154.486 214.115 172.914 1.00 68.60 196 MET A N 1
ATOM 1253 C CA . MET A 1 176 ? 153.913 213.280 171.871 1.00 68.60 196 MET A CA 1
ATOM 1254 C C . MET A 1 176 ? 154.759 212.038 171.625 1.00 68.60 196 MET A C 1
ATOM 1255 O O . MET A 1 176 ? 154.235 211.018 171.164 1.00 68.60 196 MET A O 1
ATOM 1260 N N . GLN A 1 177 ? 156.043 212.090 171.969 1.00 48.67 197 GLN A N 1
ATOM 1261 C CA . GLN A 1 177 ? 157.003 211.046 171.650 1.00 48.67 197 GLN A CA 1
ATOM 1262 C C . GLN A 1 177 ? 157.145 210.011 172.758 1.00 48.67 197 GLN A C 1
ATOM 1263 O O . GLN A 1 177 ? 158.088 209.219 172.727 1.00 48.67 197 GLN A O 1
ATOM 1269 N N . LYS A 1 178 ? 156.234 209.999 173.722 1.00 45.74 198 LYS A N 1
ATOM 1270 C CA . LYS A 1 178 ? 156.343 209.173 174.911 1.00 45.74 198 LYS A CA 1
ATOM 1271 C C . LYS A 1 178 ? 155.982 207.723 174.577 1.00 45.74 198 LYS A C 1
ATOM 1272 O O . LYS A 1 178 ? 155.341 207.435 173.567 1.00 45.74 198 LYS A O 1
ATOM 1278 N N . ILE A 1 179 ? 156.436 206.803 175.425 1.00 44.25 199 ILE A N 1
ATOM 1279 C CA . ILE A 1 179 ? 156.149 205.379 175.306 1.00 44.25 199 ILE A CA 1
ATOM 1280 C C . ILE A 1 179 ? 155.404 204.919 176.549 1.00 44.25 199 ILE A C 1
ATOM 1281 O O . ILE A 1 179 ? 155.881 205.112 177.673 1.00 44.25 199 ILE A O 1
ATOM 1286 N N . ASN A 1 180 ? 154.239 204.307 176.344 1.00 64.62 200 ASN A N 1
ATOM 1287 C CA . ASN A 1 180 ? 153.407 203.831 177.441 1.00 64.62 200 ASN A CA 1
ATOM 1288 C C . ASN A 1 180 ? 153.896 202.469 177.911 1.00 64.62 200 ASN A C 1
ATOM 1289 O O . ASN A 1 180 ? 153.896 201.503 177.144 1.00 64.62 200 ASN A O 1
ATOM 1294 N N . GLN A 1 181 ? 154.303 202.395 179.151 1.00 62.83 201 GLN A N 1
ATOM 1295 C CA . GLN A 1 181 ? 154.730 201.133 179.732 1.00 62.83 201 GLN A CA 1
ATOM 1296 C C . GLN A 1 181 ? 153.576 200.518 180.505 1.00 62.83 201 GLN A C 1
ATOM 1297 O O . GLN A 1 181 ? 152.906 201.225 181.265 1.00 62.83 201 GLN A O 1
ATOM 1303 N N . PRO A 1 182 ? 153.301 199.228 180.346 1.00 57.69 202 PRO A N 1
ATOM 1304 C CA . PRO A 1 182 ? 152.055 198.686 180.897 1.00 57.69 202 PRO A CA 1
ATOM 1305 C C . PRO A 1 182 ? 152.110 198.281 182.358 1.00 57.69 202 PRO A C 1
ATOM 1306 O O . PRO A 1 182 ? 151.508 197.271 182.730 1.00 57.69 202 PRO A O 1
ATOM 1310 N N . ASP A 1 183 ? 152.810 199.034 183.198 1.00 84.96 203 ASP A N 1
ATOM 1311 C CA . ASP A 1 183 ? 152.635 198.893 184.639 1.00 84.96 203 ASP A CA 1
ATOM 1312 C C . ASP A 1 183 ? 152.727 200.220 185.377 1.00 84.96 203 ASP A C 1
ATOM 1313 O O . ASP A 1 183 ? 152.131 200.356 186.451 1.00 84.96 203 ASP A O 1
ATOM 1318 N N . VAL A 1 184 ? 153.403 201.220 184.819 1.00 72.01 204 VAL A N 1
ATOM 1319 C CA . VAL A 1 184 ? 153.805 202.421 185.536 1.00 72.01 204 VAL A CA 1
ATOM 1320 C C . VAL A 1 184 ? 153.118 203.615 184.894 1.00 72.01 204 VAL A C 1
ATOM 1321 O O . VAL A 1 184 ? 153.121 203.751 183.666 1.00 72.01 204 VAL A O 1
ATOM 1325 N N . VAL A 1 185 ? 152.521 204.469 185.719 1.00 65.62 205 VAL A N 1
ATOM 1326 C CA . VAL A 1 185 ? 151.970 205.741 185.272 1.00 65.62 205 VAL A CA 1
ATOM 1327 C C . VAL A 1 185 ? 152.974 206.830 185.621 1.00 65.62 205 VAL A C 1
ATOM 1328 O O . VAL A 1 185 ? 153.315 207.017 186.795 1.00 65.62 205 VAL A O 1
ATOM 1332 N N . CYS A 1 186 ? 153.452 207.545 184.607 1.00 74.18 206 CYS A N 1
ATOM 1333 C CA . CYS A 1 186 ? 154.468 208.573 184.775 1.00 74.18 206 CYS A CA 1
ATOM 1334 C C . CYS A 1 186 ? 153.911 209.904 184.294 1.00 74.18 206 CYS A C 1
ATOM 1335 O O . CYS A 1 186 ? 153.382 209.995 183.182 1.00 74.18 206 CYS A O 1
ATOM 1338 N N . GLU A 1 187 ? 154.038 210.933 185.129 1.00 60.60 207 GLU A N 1
ATOM 1339 C CA . GLU A 1 187 ? 153.414 212.221 184.856 1.00 60.60 207 GLU A CA 1
ATOM 1340 C C . GLU A 1 187 ? 154.252 213.040 183.883 1.00 60.60 207 GLU A C 1
ATOM 1341 O O . GLU A 1 187 ? 155.476 213.123 184.018 1.00 60.60 207 GLU A O 1
ATOM 1343 N N . ASP A 1 188 ? 153.584 213.643 182.903 1.00 61.77 208 ASP A N 1
ATOM 1344 C CA . ASP A 1 188 ? 154.244 214.547 181.978 1.00 61.77 208 ASP A CA 1
ATOM 1345 C C . ASP A 1 188 ? 154.639 215.837 182.697 1.00 61.77 208 ASP A C 1
ATOM 1346 O O . ASP A 1 188 ? 153.950 216.273 183.622 1.00 61.77 208 ASP A O 1
ATOM 1351 N N . PRO A 1 189 ? 155.748 216.462 182.301 1.00 60.44 209 PRO A N 1
ATOM 1352 C CA . PRO A 1 189 ? 156.136 217.724 182.941 1.00 60.44 209 PRO A CA 1
ATOM 1353 C C . PRO A 1 189 ? 155.259 218.874 182.472 1.00 60.44 209 PRO A C 1
ATOM 1354 O O . PRO A 1 189 ? 154.990 219.034 181.279 1.00 60.44 209 PRO A O 1
ATOM 1358 N N . GLU A 1 190 ? 154.804 219.674 183.430 1.00 68.83 210 GLU A N 1
ATOM 1359 C CA . GLU A 1 190 ? 153.893 220.766 183.132 1.00 68.83 210 GLU A CA 1
ATOM 1360 C C . GLU A 1 190 ? 154.659 221.974 182.603 1.00 68.83 210 GLU A C 1
ATOM 1361 O O . GLU A 1 190 ? 155.884 222.067 182.709 1.00 68.83 210 GLU A O 1
ATOM 1363 N N . GLU A 1 191 ? 153.913 222.909 182.018 1.00 84.49 211 GLU A N 1
ATOM 1364 C CA . GLU A 1 191 ? 154.506 224.135 181.502 1.00 84.49 211 GLU A CA 1
ATOM 1365 C C . GLU A 1 191 ? 154.922 225.033 182.657 1.00 84.49 211 GLU A C 1
ATOM 1366 O O . GLU A 1 191 ? 154.078 225.481 183.440 1.00 84.49 211 GLU A O 1
ATOM 1372 N N . GLU A 1 192 ? 156.220 225.288 182.770 1.00 67.57 212 GLU A N 1
ATOM 1373 C CA . GLU A 1 192 ? 156.689 226.279 183.720 1.00 67.57 212 GLU A CA 1
ATOM 1374 C C . GLU A 1 192 ? 156.354 227.678 183.215 1.00 67.57 212 GLU A C 1
ATOM 1375 O O . GLU A 1 192 ? 156.113 227.895 182.024 1.00 67.57 212 GLU A O 1
ATOM 1377 N N . VAL A 1 193 ? 156.312 228.629 184.149 1.00 64.39 213 VAL A N 1
ATOM 1378 C CA . VAL A 1 193 ? 156.106 230.026 183.789 1.00 64.39 213 VAL A CA 1
ATOM 1379 C C . VAL A 1 193 ? 157.320 230.519 183.018 1.00 64.39 213 VAL A C 1
ATOM 1380 O O . VAL A 1 193 ? 158.464 230.233 183.393 1.00 64.39 213 VAL A O 1
ATOM 1382 N N . ALA A 1 194 ? 157.069 231.240 181.918 1.00 74.48 214 ALA A N 1
ATOM 1383 C CA . ALA A 1 194 ? 158.080 231.677 180.960 1.00 74.48 214 ALA A CA 1
ATOM 1384 C C . ALA A 1 194 ? 159.096 232.607 181.612 1.00 74.48 214 ALA A C 1
ATOM 1385 O O . ALA A 1 194 ? 158.753 233.730 182.000 1.00 74.48 214 ALA A O 1
ATOM 1387 N N . PRO A 1 195 ? 160.345 232.177 181.755 1.00 69.28 215 PRO A N 1
ATOM 1388 C CA . PRO A 1 195 ? 161.341 232.979 182.468 1.00 69.28 215 PRO A CA 1
ATOM 1389 C C . PRO A 1 195 ? 161.866 234.098 181.577 1.00 69.28 215 PRO A C 1
ATOM 1390 O O . PRO A 1 195 ? 161.475 234.249 180.421 1.00 69.28 215 PRO A O 1
ATOM 1394 N N . ALA A 1 196 ? 162.771 234.889 182.143 1.00 67.88 216 ALA A N 1
ATOM 1395 C CA . ALA A 1 196 ? 163.441 235.923 181.371 1.00 67.88 216 ALA A CA 1
ATOM 1396 C C . ALA A 1 196 ? 164.427 235.282 180.404 1.00 67.88 216 ALA A C 1
ATOM 1397 O O . ALA A 1 196 ? 165.110 234.312 180.753 1.00 67.88 216 ALA A O 1
ATOM 1399 N N . SER A 1 197 ? 164.475 235.804 179.180 1.00 82.81 217 SER A N 1
ATOM 1400 C CA . SER A 1 197 ? 165.466 235.370 178.201 1.00 82.81 217 SER A CA 1
ATOM 1401 C C . SER A 1 197 ? 166.845 235.783 178.694 1.00 82.81 217 SER A C 1
ATOM 1402 O O . SER A 1 197 ? 167.160 236.976 178.752 1.00 82.81 217 SER A O 1
ATOM 1404 N N . CYS A 1 198 ? 167.664 234.798 179.060 1.00 102.89 218 CYS A N 1
ATOM 1405 C CA . CYS A 1 198 ? 168.913 235.061 179.762 1.00 102.89 218 CYS A CA 1
ATOM 1406 C C . CYS A 1 198 ? 169.957 235.643 178.819 1.00 102.89 218 CYS A C 1
ATOM 1407 O O . CYS A 1 198 ? 170.882 234.944 178.394 1.00 102.89 218 CYS A O 1
ATOM 1410 N N . SER A 1 199 ? 169.818 236.928 178.494 1.00 102.04 219 SER A N 1
ATOM 1411 C CA . SER A 1 199 ? 170.733 237.621 177.598 1.00 102.04 219 SER A CA 1
ATOM 1412 C C . SER A 1 199 ? 171.816 238.376 178.352 1.00 102.04 219 SER A C 1
ATOM 1413 O O . SER A 1 199 ? 172.621 239.078 177.730 1.00 102.04 219 SER A O 1
ATOM 1416 N N . GLU A 1 200 ? 171.855 238.251 179.676 1.00 112.44 220 GLU A N 1
ATOM 1417 C CA . GLU A 1 200 ? 172.891 238.874 180.487 1.00 112.44 220 GLU A CA 1
ATOM 1418 C C . GLU A 1 200 ? 174.143 238.015 180.606 1.00 112.44 220 GLU A C 1
ATOM 1419 O O . GLU A 1 200 ? 175.051 238.372 181.365 1.00 112.44 220 GLU A O 1
ATOM 1425 N N . HIS A 1 201 ? 174.214 236.898 179.880 1.00 102.11 221 HIS A N 1
ATOM 1426 C CA . HIS A 1 201 ? 175.397 236.048 179.857 1.00 102.11 221 HIS A CA 1
ATOM 1427 C C . HIS A 1 201 ? 175.772 235.666 178.431 1.00 102.11 221 HIS A C 1
ATOM 1428 O O . HIS A 1 201 ? 176.391 234.625 178.205 1.00 102.11 221 HIS A O 1
ATOM 1435 N N . ARG A 1 202 ? 175.398 236.496 177.457 1.00 98.62 222 ARG A N 1
ATOM 1436 C CA . ARG A 1 202 ? 175.809 236.248 176.081 1.00 98.62 222 ARG A CA 1
ATOM 1437 C C . ARG A 1 202 ? 177.283 236.580 175.878 1.00 98.62 222 ARG A C 1
ATOM 1438 O O . ARG A 1 202 ? 177.939 235.990 175.012 1.00 98.62 222 ARG A O 1
ATOM 1446 N N . ALA A 1 203 ? 177.825 237.490 176.690 1.00 86.64 223 ALA A N 1
ATOM 1447 C CA . ALA A 1 203 ? 179.233 237.854 176.569 1.00 86.64 223 ALA A CA 1
ATOM 1448 C C . ALA A 1 203 ? 180.143 236.728 177.044 1.00 86.64 223 ALA A C 1
ATOM 1449 O O . ALA A 1 203 ? 181.227 236.523 176.486 1.00 86.64 223 ALA A O 1
ATOM 1451 N N . GLU A 1 204 ? 179.721 235.985 178.068 1.00 93.87 224 GLU A N 1
ATOM 1452 C CA . GLU A 1 204 ? 180.568 234.925 178.601 1.00 93.87 224 GLU A CA 1
ATOM 1453 C C . GLU A 1 204 ? 180.546 233.686 177.712 1.00 93.87 224 GLU A C 1
ATOM 1454 O O . GLU A 1 204 ? 181.578 233.029 177.540 1.00 93.87 224 GLU A O 1
ATOM 1460 N N . CYS A 1 205 ? 179.391 233.356 177.125 1.00 89.06 225 CYS A N 1
ATOM 1461 C CA . CYS A 1 205 ? 179.326 232.204 176.229 1.00 89.06 225 CYS A CA 1
ATOM 1462 C C . CYS A 1 205 ? 180.019 232.471 174.900 1.00 89.06 225 CYS A C 1
ATOM 1463 O O . CYS A 1 205 ? 180.547 231.539 174.284 1.00 89.06 225 CYS A O 1
ATOM 1466 N N . GLU A 1 206 ? 180.029 233.720 174.438 1.00 107.64 226 GLU A N 1
ATOM 1467 C CA . GLU A 1 206 ? 180.695 234.027 173.178 1.00 107.64 226 GLU A CA 1
ATOM 1468 C C . GLU A 1 206 ? 182.207 234.103 173.347 1.00 107.64 226 GLU A C 1
ATOM 1469 O O . GLU A 1 206 ? 182.950 233.708 172.441 1.00 107.64 226 GLU A O 1
ATOM 1475 N N . ARG A 1 207 ? 182.672 234.590 174.500 1.00 97.29 227 ARG A N 1
ATOM 1476 C CA . ARG A 1 207 ? 184.105 234.631 174.775 1.00 97.29 227 ARG A CA 1
ATOM 1477 C C . ARG A 1 207 ? 184.662 233.228 174.975 1.00 97.29 227 ARG A C 1
ATOM 1478 O O . ARG A 1 207 ? 185.791 232.937 174.565 1.00 97.29 227 ARG A O 1
ATOM 1486 N N . LEU A 1 208 ? 183.888 232.348 175.608 1.00 79.05 228 LEU A N 1
ATOM 1487 C CA . LEU A 1 208 ? 184.404 231.036 175.977 1.00 79.05 228 LEU A CA 1
ATOM 1488 C C . LEU A 1 208 ? 184.432 230.079 174.795 1.00 79.05 228 LEU A C 1
ATOM 1489 O O . LEU A 1 208 ? 185.430 229.383 174.582 1.00 79.05 228 LEU A O 1
ATOM 1494 N N . LEU A 1 209 ? 183.357 230.034 174.014 1.00 66.57 229 LEU A N 1
ATOM 1495 C CA . LEU A 1 209 ? 183.211 228.994 173.009 1.00 66.57 229 LEU A CA 1
ATOM 1496 C C . LEU A 1 209 ? 183.977 229.304 171.729 1.00 66.57 229 LEU A C 1
ATOM 1497 O O . LEU A 1 209 ? 184.375 228.372 171.023 1.00 66.57 229 LEU A O 1
ATOM 1502 N N . THR A 1 210 ? 184.198 230.577 171.413 1.00 70.94 230 THR A N 1
ATOM 1503 C CA . THR A 1 210 ? 185.035 230.955 170.273 1.00 70.94 230 THR A CA 1
ATOM 1504 C C . THR A 1 210 ? 186.461 231.272 170.709 1.00 70.94 230 THR A C 1
ATOM 1505 O O . THR A 1 210 ? 186.973 232.366 170.482 1.00 70.94 230 THR A O 1
ATOM 1509 N N . ALA A 1 211 ? 187.114 230.307 171.343 1.00 66.36 231 ALA A N 1
ATOM 1510 C CA . ALA A 1 211 ? 188.481 230.484 171.803 1.00 66.36 231 ALA A CA 1
ATOM 1511 C C . ALA A 1 211 ? 189.448 230.105 170.684 1.00 66.36 231 ALA A C 1
ATOM 1512 O O . ALA A 1 211 ? 189.050 229.854 169.544 1.00 66.36 231 ALA A O 1
ATOM 1514 N N . GLU A 1 212 ? 190.742 230.060 171.004 1.00 63.56 232 GLU A N 1
ATOM 1515 C CA . GLU A 1 212 ? 191.735 229.716 169.995 1.00 63.56 232 GLU A CA 1
ATOM 1516 C C . GLU A 1 212 ? 191.769 228.218 169.722 1.00 63.56 232 GLU A C 1
ATOM 1517 O O . GLU A 1 212 ? 192.291 227.791 168.687 1.00 63.56 232 GLU A O 1
ATOM 1519 N N . ALA A 1 213 ? 191.218 227.408 170.629 1.00 69.60 233 ALA A N 1
ATOM 1520 C CA . ALA A 1 213 ? 191.263 225.961 170.448 1.00 69.60 233 ALA A CA 1
ATOM 1521 C C . ALA A 1 213 ? 190.260 225.484 169.407 1.00 69.60 233 ALA A C 1
ATOM 1522 O O . ALA A 1 213 ? 190.397 224.374 168.882 1.00 69.60 233 ALA A O 1
ATOM 1524 N N . PHE A 1 214 ? 189.255 226.298 169.092 1.00 78.30 234 PHE A N 1
ATOM 1525 C CA . PHE A 1 214 ? 188.189 225.928 168.162 1.00 78.30 234 PHE A CA 1
ATOM 1526 C C . PHE A 1 214 ? 188.349 226.612 166.813 1.00 78.30 234 PHE A C 1
ATOM 1527 O O . PHE A 1 214 ? 187.366 227.071 166.225 1.00 78.30 234 PHE A O 1
ATOM 1535 N N . ALA A 1 215 ? 189.586 226.704 166.319 1.00 82.28 235 ALA A N 1
ATOM 1536 C CA . ALA A 1 215 ? 189.870 227.504 165.132 1.00 82.28 235 ALA A CA 1
ATOM 1537 C C . ALA A 1 215 ? 189.294 226.873 163.869 1.00 82.28 235 ALA A C 1
ATOM 1538 O O . ALA A 1 215 ? 188.503 227.504 163.159 1.00 82.28 235 ALA A O 1
ATOM 1540 N N . ASP A 1 216 ? 189.671 225.633 163.568 1.00 85.80 236 ASP A N 1
ATOM 1541 C CA . ASP A 1 216 ? 189.262 225.022 162.302 1.00 85.80 236 ASP A CA 1
ATOM 1542 C C . ASP A 1 216 ? 187.964 224.222 162.461 1.00 85.80 236 ASP A C 1
ATOM 1543 O O . ASP A 1 216 ? 187.833 223.096 161.987 1.00 85.80 236 ASP A O 1
ATOM 1548 N N . CYS A 1 217 ? 186.977 224.828 163.130 1.00 95.02 237 CYS A N 1
ATOM 1549 C CA . CYS A 1 217 ? 185.603 224.338 163.118 1.00 95.02 237 CYS A CA 1
ATOM 1550 C C . CYS A 1 217 ? 184.584 225.469 163.097 1.00 95.02 237 CYS A C 1
ATOM 1551 O O . CYS A 1 217 ? 183.386 225.201 163.247 1.00 95.02 237 CYS A O 1
ATOM 1554 N N . GLN A 1 218 ? 185.014 226.721 162.925 1.00 91.22 238 GLN A N 1
ATOM 1555 C CA . GLN A 1 218 ? 184.066 227.820 162.814 1.00 91.22 238 GLN A CA 1
ATOM 1556 C C . GLN A 1 218 ? 183.314 227.791 161.491 1.00 91.22 238 GLN A C 1
ATOM 1557 O O . GLN A 1 218 ? 182.224 228.363 161.399 1.00 91.22 238 GLN A O 1
ATOM 1563 N N . ASP A 1 219 ? 183.872 227.140 160.473 1.00 84.93 239 ASP A N 1
ATOM 1564 C CA . ASP A 1 219 ? 183.206 226.971 159.191 1.00 84.93 239 ASP A CA 1
ATOM 1565 C C . ASP A 1 219 ? 182.509 225.624 159.058 1.00 84.93 239 ASP A C 1
ATOM 1566 O O . ASP A 1 219 ? 181.738 225.434 158.112 1.00 84.93 239 ASP A O 1
ATOM 1571 N N . LEU A 1 220 ? 182.762 224.689 159.974 1.00 82.26 240 LEU A N 1
ATOM 1572 C CA . LEU A 1 220 ? 182.124 223.377 159.928 1.00 82.26 240 LEU A CA 1
ATOM 1573 C C . LEU A 1 220 ? 180.774 223.386 160.640 1.00 82.26 240 LEU A C 1
ATOM 1574 O O . LEU A 1 220 ? 179.743 223.080 160.035 1.00 82.26 240 LEU A O 1
ATOM 1579 N N . VAL A 1 221 ? 180.770 223.738 161.921 1.00 71.25 241 VAL A N 1
ATOM 1580 C CA . VAL A 1 221 ? 179.549 223.748 162.722 1.00 71.25 241 VAL A CA 1
ATOM 1581 C C . VAL A 1 221 ? 179.145 225.187 163.023 1.00 71.25 241 VAL A C 1
ATOM 1582 O O . VAL A 1 221 ? 180.011 226.072 163.095 1.00 71.25 241 VAL A O 1
ATOM 1586 N N . PRO A 1 222 ? 177.854 225.478 163.165 1.00 68.16 242 PRO A N 1
ATOM 1587 C CA . PRO A 1 222 ? 177.436 226.850 163.466 1.00 68.16 242 PRO A CA 1
ATOM 1588 C C . PRO A 1 222 ? 177.748 227.251 164.899 1.00 68.16 242 PRO A C 1
ATOM 1589 O O . PRO A 1 222 ? 178.200 226.456 165.725 1.00 68.16 242 PRO A O 1
ATOM 1593 N N . LEU A 1 223 ? 177.494 228.525 165.179 1.00 64.88 243 LEU A N 1
ATOM 1594 C CA . LEU A 1 223 ? 177.680 229.129 166.492 1.00 64.88 243 LEU A CA 1
ATOM 1595 C C . LEU A 1 223 ? 176.366 229.440 167.192 1.00 64.88 243 LEU A C 1
ATOM 1596 O O . LEU A 1 223 ? 176.273 229.301 168.414 1.00 64.88 243 LEU A O 1
ATOM 1601 N N . GLU A 1 224 ? 175.348 229.839 166.431 1.00 59.15 244 GLU A N 1
ATOM 1602 C CA . GLU A 1 224 ? 174.103 230.323 167.027 1.00 59.15 244 GLU A CA 1
ATOM 1603 C C . GLU A 1 224 ? 173.274 229.278 167.784 1.00 59.15 244 GLU A C 1
ATOM 1604 O O . GLU A 1 224 ? 172.690 229.655 168.816 1.00 59.15 244 GLU A O 1
ATOM 1606 N N . PRO A 1 225 ? 173.139 228.005 167.359 1.00 54.38 245 PRO A N 1
ATOM 1607 C CA . PRO A 1 225 ? 172.417 227.064 168.237 1.00 54.38 245 PRO A CA 1
ATOM 1608 C C . PRO A 1 225 ? 173.151 226.730 169.524 1.00 54.38 245 PRO A C 1
ATOM 1609 O O . PRO A 1 225 ? 172.536 226.747 170.597 1.00 54.38 245 PRO A O 1
ATOM 1613 N N . TYR A 1 226 ? 174.446 226.433 169.457 1.00 51.18 246 TYR A N 1
ATOM 1614 C CA . TYR A 1 226 ? 175.177 226.003 170.641 1.00 51.18 246 TYR A CA 1
ATOM 1615 C C . TYR A 1 226 ? 175.507 227.145 171.589 1.00 51.18 246 TYR A C 1
ATOM 1616 O O . TYR A 1 226 ? 175.905 226.884 172.728 1.00 51.18 246 TYR A O 1
ATOM 1625 N N . LEU A 1 227 ? 175.360 228.394 171.156 1.00 76.25 247 LEU A N 1
ATOM 1626 C CA . LEU A 1 227 ? 175.448 229.513 172.081 1.00 76.25 247 LEU A CA 1
ATOM 1627 C C . LEU A 1 227 ? 174.093 229.830 172.690 1.00 76.25 247 LEU A C 1
ATOM 1628 O O . LEU A 1 227 ? 174.031 230.345 173.812 1.00 76.25 247 LEU A O 1
ATOM 1633 N N . ARG A 1 228 ? 173.010 229.534 171.965 1.00 70.12 248 ARG A N 1
ATOM 1634 C CA . ARG A 1 228 ? 171.674 229.646 172.539 1.00 70.12 248 ARG A CA 1
ATOM 1635 C C . ARG A 1 228 ? 171.473 228.633 173.655 1.00 70.12 248 ARG A C 1
ATOM 1636 O O . ARG A 1 228 ? 170.889 228.956 174.694 1.00 70.12 248 ARG A O 1
ATOM 1644 N N . ALA A 1 229 ? 171.965 227.406 173.463 1.00 54.64 249 ALA A N 1
ATOM 1645 C CA . ALA A 1 229 ? 171.924 226.396 174.513 1.00 54.64 249 ALA A CA 1
ATOM 1646 C C . ALA A 1 229 ? 172.840 226.734 175.678 1.00 54.64 249 ALA A C 1
ATOM 1647 O O . ALA A 1 229 ? 172.625 226.231 176.784 1.00 54.64 249 ALA A O 1
ATOM 1649 N N . CYS A 1 230 ? 173.859 227.567 175.453 1.00 73.05 250 CYS A N 1
ATOM 1650 C CA . CYS A 1 230 ? 174.722 228.017 176.537 1.00 73.05 250 CYS A CA 1
ATOM 1651 C C . CYS A 1 230 ? 174.035 229.060 177.409 1.00 73.05 250 CYS A C 1
ATOM 1652 O O . CYS A 1 230 ? 174.443 229.255 178.560 1.00 73.05 250 CYS A O 1
ATOM 1655 N N . GLN A 1 231 ? 172.991 229.715 176.891 1.00 76.98 251 GLN A N 1
ATOM 1656 C CA . GLN A 1 231 ? 172.306 230.761 177.644 1.00 76.98 251 GLN A CA 1
ATOM 1657 C C . GLN A 1 231 ? 171.553 230.185 178.837 1.00 76.98 251 GLN A C 1
ATOM 1658 O O . GLN A 1 231 ? 171.649 230.711 179.952 1.00 76.98 251 GLN A O 1
ATOM 1664 N N . GLN A 1 232 ? 170.797 229.102 178.625 1.00 82.01 252 GLN A N 1
ATOM 1665 C CA . GLN A 1 232 ? 170.035 228.522 179.726 1.00 82.01 252 GLN A CA 1
ATOM 1666 C C . GLN A 1 232 ? 170.934 227.809 180.726 1.00 82.01 252 GLN A C 1
ATOM 1667 O O . GLN A 1 232 ? 170.619 227.782 181.918 1.00 82.01 252 GLN A O 1
ATOM 1673 N N . ASP A 1 233 ? 172.057 227.244 180.274 1.00 82.10 253 ASP A N 1
ATOM 1674 C CA . ASP A 1 233 ? 172.945 226.526 181.186 1.00 82.10 253 ASP A CA 1
ATOM 1675 C C . ASP A 1 233 ? 173.666 227.438 182.166 1.00 82.10 253 ASP A C 1
ATOM 1676 O O . ASP A 1 233 ? 174.184 226.950 183.175 1.00 82.10 253 ASP A O 1
ATOM 1681 N N . ARG A 1 234 ? 173.716 228.738 181.905 1.00 91.21 254 ARG A N 1
ATOM 1682 C CA . ARG A 1 234 ? 174.349 229.638 182.853 1.00 91.21 254 ARG A CA 1
ATOM 1683 C C . ARG A 1 234 ? 173.365 230.162 183.893 1.00 91.21 254 ARG A C 1
ATOM 1684 O O . ARG A 1 234 ? 173.741 230.338 185.058 1.00 91.21 254 ARG A O 1
ATOM 1692 N N . CYS A 1 235 ? 172.101 230.365 183.519 1.00 102.86 255 CYS A N 1
ATOM 1693 C CA . CYS A 1 235 ? 171.117 230.930 184.433 1.00 102.86 255 CYS A CA 1
ATOM 1694 C C . CYS A 1 235 ? 170.193 229.894 185.067 1.00 102.86 255 CYS A C 1
ATOM 1695 O O . CYS A 1 235 ? 169.459 230.240 185.998 1.00 102.86 255 CYS A O 1
ATOM 1698 N N . ARG A 1 236 ? 170.200 228.645 184.598 1.00 96.88 256 ARG A N 1
ATOM 1699 C CA . ARG A 1 236 ? 169.497 227.575 185.296 1.00 96.88 256 ARG A CA 1
ATOM 1700 C C . ARG A 1 236 ? 170.414 226.738 186.174 1.00 96.88 256 ARG A C 1
ATOM 1701 O O . ARG A 1 236 ? 169.917 225.981 187.014 1.00 96.88 256 ARG A O 1
ATOM 1709 N N . CYS A 1 237 ? 171.733 226.848 186.000 1.00 105.89 257 CYS A N 1
ATOM 1710 C CA . CYS A 1 237 ? 172.713 226.112 186.795 1.00 105.89 257 CYS A CA 1
ATOM 1711 C C . CYS A 1 237 ? 173.612 227.121 187.502 1.00 105.89 257 CYS A C 1
ATOM 1712 O O . CYS A 1 237 ? 174.711 227.430 187.017 1.00 105.89 257 CYS A O 1
ATOM 1715 N N . PRO A 1 238 ? 173.185 227.659 188.642 1.00 80.82 258 PRO A N 1
ATOM 1716 C CA . PRO A 1 238 ? 174.029 228.612 189.366 1.00 80.82 258 PRO A CA 1
ATOM 1717 C C . PRO A 1 238 ? 175.108 227.901 190.168 1.00 80.82 258 PRO A C 1
ATOM 1718 O O . PRO A 1 238 ? 175.062 226.692 190.400 1.00 80.82 258 PRO A O 1
ATOM 1722 N N . GLY A 1 239 ? 176.087 228.681 190.592 1.00 61.28 259 GLY A N 1
ATOM 1723 C CA . GLY A 1 239 ? 177.164 228.164 191.440 1.00 61.28 259 GLY A CA 1
ATOM 1724 C C . GLY A 1 239 ? 178.268 227.501 190.613 1.00 61.28 259 GLY A C 1
ATOM 1725 O O . GLY A 1 239 ? 179.006 228.183 189.909 1.00 61.28 259 GLY A O 1
ATOM 1726 N N . GLY A 1 240 ? 178.364 226.178 190.715 1.00 68.97 260 GLY A N 1
ATOM 1727 C CA . GLY A 1 240 ? 179.399 225.459 189.999 1.00 68.97 260 GLY A CA 1
ATOM 1728 C C . GLY A 1 240 ? 179.120 225.384 188.511 1.00 68.97 260 GLY A C 1
ATOM 1729 O O . GLY A 1 240 ? 177.975 225.431 188.060 1.00 68.97 260 GLY A O 1
ATOM 1730 N N . ASP A 1 241 ? 180.196 225.266 187.735 1.00 87.32 261 ASP A N 1
ATOM 1731 C CA . ASP A 1 241 ? 180.106 225.212 186.278 1.00 87.32 261 ASP A CA 1
ATOM 1732 C C . ASP A 1 241 ? 180.143 223.751 185.843 1.00 87.32 261 ASP A C 1
ATOM 1733 O O . ASP A 1 241 ? 181.184 223.202 185.493 1.00 87.32 261 ASP A O 1
ATOM 1738 N N . THR A 1 242 ? 178.977 223.111 185.884 1.00 78.98 262 THR A N 1
ATOM 1739 C CA . THR A 1 242 ? 178.819 221.765 185.361 1.00 78.98 262 THR A CA 1
ATOM 1740 C C . THR A 1 242 ? 177.818 221.683 184.224 1.00 78.98 262 THR A C 1
ATOM 1741 O O . THR A 1 242 ? 177.642 220.601 183.657 1.00 78.98 262 THR A O 1
ATOM 1745 N N . CYS A 1 243 ? 177.159 222.785 183.878 1.00 69.79 263 CYS A N 1
ATOM 1746 C CA . CYS A 1 243 ? 176.232 222.812 182.759 1.00 69.79 263 CYS A CA 1
ATOM 1747 C C . CYS A 1 243 ? 176.786 223.551 181.554 1.00 69.79 263 CYS A C 1
ATOM 1748 O O . CYS A 1 243 ? 176.322 223.314 180.433 1.00 69.79 263 CYS A O 1
ATOM 1751 N N . VAL A 1 244 ? 177.757 224.440 181.756 1.00 59.99 264 VAL A N 1
ATOM 1752 C CA . VAL A 1 244 ? 178.334 225.150 180.625 1.00 59.99 264 VAL A CA 1
ATOM 1753 C C . VAL A 1 244 ? 179.402 224.294 179.948 1.00 59.99 264 VAL A C 1
ATOM 1754 O O . VAL A 1 244 ? 179.617 224.408 178.737 1.00 59.99 264 VAL A O 1
ATOM 1758 N N . CYS A 1 245 ? 180.047 223.386 180.682 1.00 61.36 265 CYS A N 1
ATOM 1759 C CA . CYS A 1 245 ? 181.024 222.487 180.085 1.00 61.36 265 CYS A CA 1
ATOM 1760 C C . CYS A 1 245 ? 180.447 221.103 179.822 1.00 61.36 265 CYS A C 1
ATOM 1761 O O . CYS A 1 245 ? 181.151 220.097 179.939 1.00 61.36 265 CYS A O 1
ATOM 1764 N N . SER A 1 246 ? 179.166 221.041 179.482 1.00 41.40 266 SER A N 1
ATOM 1765 C CA . SER A 1 246 ? 178.611 219.936 178.723 1.00 41.40 266 SER A CA 1
ATOM 1766 C C . SER A 1 246 ? 178.085 220.390 177.375 1.00 41.40 266 SER A C 1
ATOM 1767 O O . SER A 1 246 ? 177.699 219.548 176.561 1.00 41.40 266 SER A O 1
ATOM 1770 N N . THR A 1 247 ? 178.058 221.698 177.127 1.00 40.47 267 THR A N 1
ATOM 1771 C CA . THR A 1 247 ? 177.721 222.282 175.837 1.00 40.47 267 THR A CA 1
ATOM 1772 C C . THR A 1 247 ? 178.957 222.562 174.997 1.00 40.47 267 THR A C 1
ATOM 1773 O O . THR A 1 247 ? 178.986 222.223 173.811 1.00 40.47 267 THR A O 1
ATOM 1777 N N . VAL A 1 248 ? 179.999 223.148 175.594 1.00 43.94 268 VAL A N 1
ATOM 1778 C CA . VAL A 1 248 ? 181.261 223.289 174.883 1.00 43.94 268 VAL A CA 1
ATOM 1779 C C . VAL A 1 248 ? 181.981 221.954 174.770 1.00 43.94 268 VAL A C 1
ATOM 1780 O O . VAL A 1 248 ? 182.836 221.791 173.896 1.00 43.94 268 VAL A O 1
ATOM 1784 N N . ALA A 1 249 ? 181.656 220.987 175.631 1.00 36.73 269 ALA A N 1
ATOM 1785 C CA . ALA A 1 249 ? 182.106 219.622 175.407 1.00 36.73 269 ALA A CA 1
ATOM 1786 C C . ALA A 1 249 ? 181.345 218.972 174.264 1.00 36.73 269 ALA A C 1
ATOM 1787 O O . ALA A 1 249 ? 181.855 218.043 173.632 1.00 36.73 269 ALA A O 1
ATOM 1789 N N . GLU A 1 250 ? 180.125 219.434 173.994 1.00 37.43 270 GLU A N 1
ATOM 1790 C CA . GLU A 1 250 ? 179.380 218.988 172.827 1.00 37.43 270 GLU A CA 1
ATOM 1791 C C . GLU A 1 250 ? 179.767 219.774 171.587 1.00 37.43 270 GLU A C 1
ATOM 1792 O O . GLU A 1 250 ? 179.643 219.260 170.470 1.00 37.43 270 GLU A O 1
ATOM 1798 N N . PHE A 1 251 ? 180.276 220.992 171.759 1.00 49.59 271 PHE A N 1
ATOM 1799 C CA . PHE A 1 251 ? 180.773 221.732 170.610 1.00 49.59 271 PHE A CA 1
ATOM 1800 C C . PHE A 1 251 ? 182.064 221.114 170.088 1.00 49.59 271 PHE A C 1
ATOM 1801 O O . PHE A 1 251 ? 182.289 221.073 168.874 1.00 49.59 271 PHE A O 1
ATOM 1809 N N . SER A 1 252 ? 182.910 220.605 170.987 1.00 41.07 272 SER A N 1
ATOM 1810 C CA . SER A 1 252 ? 184.140 219.933 170.589 1.00 41.07 272 SER A CA 1
ATOM 1811 C C . SER A 1 252 ? 183.926 218.481 170.182 1.00 41.07 272 SER A C 1
ATOM 1812 O O . SER A 1 252 ? 184.894 217.822 169.794 1.00 41.07 272 SER A O 1
ATOM 1815 N N . ARG A 1 253 ? 182.706 217.954 170.287 1.00 38.43 273 ARG A N 1
ATOM 1816 C CA . ARG A 1 253 ? 182.381 216.687 169.645 1.00 38.43 273 ARG A CA 1
ATOM 1817 C C . ARG A 1 253 ? 181.752 216.872 168.279 1.00 38.43 273 ARG A C 1
ATOM 1818 O O . ARG A 1 253 ? 181.927 216.017 167.407 1.00 38.43 273 ARG A O 1
ATOM 1826 N N . GLN A 1 254 ? 181.006 217.954 168.075 1.00 51.90 274 GLN A N 1
ATOM 1827 C CA . GLN A 1 254 ? 180.523 218.259 166.737 1.00 51.90 274 GLN A CA 1
ATOM 1828 C C . GLN A 1 254 ? 181.631 218.835 165.870 1.00 51.90 274 GLN A C 1
ATOM 1829 O O . GLN A 1 254 ? 181.566 218.736 164.639 1.00 51.90 274 GLN A O 1
ATOM 1835 N N . CYS A 1 255 ? 182.637 219.446 166.500 1.00 61.23 275 CYS A N 1
ATOM 1836 C CA . CYS A 1 255 ? 183.851 219.849 165.799 1.00 61.23 275 CYS A CA 1
ATOM 1837 C C . CYS A 1 255 ? 184.572 218.639 165.223 1.00 61.23 275 CYS A C 1
ATOM 1838 O O . CYS A 1 255 ? 184.867 218.588 164.025 1.00 61.23 275 CYS A O 1
ATOM 1841 N N . SER A 1 256 ? 184.827 217.635 166.057 1.00 51.77 276 SER A N 1
ATOM 1842 C CA . SER A 1 256 ? 185.616 216.476 165.671 1.00 51.77 276 SER A CA 1
ATOM 1843 C C . SER A 1 256 ? 184.783 215.354 165.073 1.00 51.77 276 SER A C 1
ATOM 1844 O O . SER A 1 256 ? 185.223 214.200 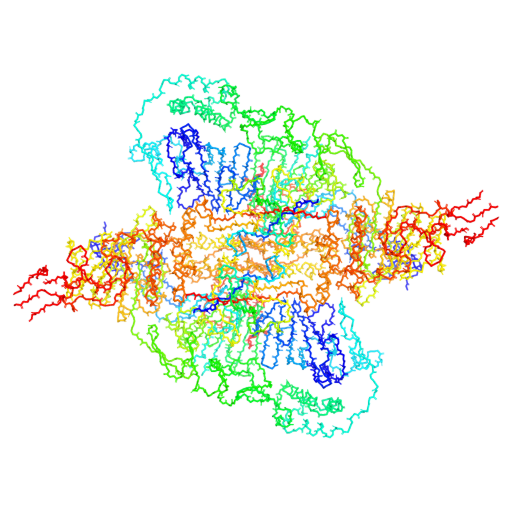165.086 1.00 51.77 276 SER A O 1
ATOM 1847 N N . HIS A 1 257 ? 183.594 215.655 164.560 1.00 58.31 277 HIS A N 1
ATOM 1848 C CA . HIS A 1 257 ? 182.838 214.677 163.792 1.00 58.31 277 HIS A CA 1
ATOM 1849 C C . HIS A 1 257 ? 182.733 215.033 162.321 1.00 58.31 277 HIS A C 1
ATOM 1850 O O . HIS A 1 257 ? 182.711 214.133 161.480 1.00 58.31 277 HIS A O 1
ATOM 1857 N N . ALA A 1 258 ? 182.677 216.326 161.994 1.00 70.28 278 ALA A N 1
ATOM 1858 C CA . ALA A 1 258 ? 182.710 216.742 160.598 1.00 70.28 278 ALA A CA 1
ATOM 1859 C C . ALA A 1 258 ? 184.078 216.500 159.975 1.00 70.28 278 ALA A C 1
ATOM 1860 O O . ALA A 1 258 ? 184.176 216.286 158.762 1.00 70.28 278 ALA A O 1
ATOM 1862 N N . GLY A 1 259 ? 185.136 216.528 160.781 1.00 56.83 279 GLY A N 1
ATOM 1863 C CA . GLY A 1 259 ? 186.465 216.236 160.289 1.00 56.83 279 GLY A CA 1
ATOM 1864 C C . GLY A 1 259 ? 187.537 217.114 160.896 1.00 56.83 279 GLY A C 1
ATOM 1865 O O . GLY A 1 259 ? 188.729 216.854 160.718 1.00 56.83 279 GLY A O 1
ATOM 1866 N N . GLY A 1 260 ? 187.127 218.152 161.615 1.00 65.78 280 GLY A N 1
ATOM 1867 C CA . GLY A 1 260 ? 188.065 219.085 162.202 1.00 65.78 280 GLY A CA 1
ATOM 1868 C C . GLY A 1 260 ? 188.797 218.503 163.397 1.00 65.78 280 GLY A C 1
ATOM 1869 O O . GLY A 1 260 ? 188.560 217.381 163.843 1.00 65.78 280 GLY A O 1
ATOM 1870 N N . ARG A 1 261 ? 189.728 219.298 163.921 1.00 88.83 281 ARG A N 1
ATOM 1871 C CA . ARG A 1 261 ? 190.502 218.897 165.090 1.00 88.83 281 ARG A CA 1
ATOM 1872 C C . ARG A 1 261 ? 190.567 220.040 166.096 1.00 88.83 281 ARG A C 1
ATOM 1873 O O . ARG A 1 261 ? 191.285 221.022 165.872 1.00 88.83 281 ARG A O 1
ATOM 1881 N N . PRO A 1 262 ? 189.843 219.955 167.205 1.00 64.32 282 PRO A N 1
ATOM 1882 C CA . PRO A 1 262 ? 189.910 221.005 168.222 1.00 64.32 282 PRO A CA 1
ATOM 1883 C C . PRO A 1 262 ? 191.179 220.891 169.056 1.00 64.32 282 PRO A C 1
ATOM 1884 O O . PRO A 1 262 ? 191.897 219.894 169.021 1.00 64.32 282 PRO A O 1
ATOM 1888 N N . GLY A 1 263 ? 191.441 221.949 169.823 1.00 59.79 283 GLY A N 1
ATOM 1889 C CA . GLY A 1 263 ? 192.545 221.974 170.752 1.00 59.79 283 GLY A CA 1
ATOM 1890 C C . GLY A 1 263 ? 192.075 221.814 172.189 1.00 59.79 283 GLY A C 1
ATOM 1891 O O . GLY A 1 263 ? 190.891 221.673 172.480 1.00 59.79 283 GLY A O 1
ATOM 1892 N N . ASN A 1 264 ? 193.041 221.840 173.100 1.00 67.63 284 ASN A N 1
ATOM 1893 C CA . ASN A 1 264 ? 192.740 221.684 174.516 1.00 67.63 284 ASN A CA 1
ATOM 1894 C C . ASN A 1 264 ? 192.224 222.991 175.099 1.00 67.63 284 ASN A C 1
ATOM 1895 O O . ASN A 1 264 ? 192.884 224.030 175.005 1.00 67.63 284 ASN A O 1
ATOM 1900 N N . TRP A 1 265 ? 191.038 222.933 175.705 1.00 72.19 285 TRP A N 1
ATOM 1901 C CA . TRP A 1 265 ? 190.456 224.065 176.404 1.00 72.19 285 TRP A CA 1
ATOM 1902 C C . TRP A 1 265 ? 190.322 223.857 177.902 1.00 72.19 285 TRP A C 1
ATOM 1903 O O . TRP A 1 265 ? 190.193 224.844 178.631 1.00 72.19 285 TRP A O 1
ATOM 1914 N N . ARG A 1 266 ? 190.364 222.619 178.381 1.00 70.36 286 ARG A N 1
ATOM 1915 C CA . ARG A 1 266 ? 190.175 222.320 179.796 1.00 70.36 286 ARG A CA 1
ATOM 1916 C C . ARG A 1 266 ? 191.442 222.699 180.548 1.00 70.36 286 ARG A C 1
ATOM 1917 O O . ARG A 1 266 ? 192.462 222.017 180.451 1.00 70.36 286 ARG A O 1
ATOM 1925 N N . THR A 1 267 ? 191.385 223.791 181.301 1.00 69.07 287 THR A N 1
ATOM 1926 C CA . THR A 1 267 ? 192.495 224.175 182.158 1.00 69.07 287 THR A CA 1
ATOM 1927 C C . THR A 1 267 ? 192.284 223.574 183.546 1.00 69.07 287 THR A C 1
ATOM 1928 O O . THR A 1 267 ? 191.432 222.707 183.750 1.00 69.07 287 THR A O 1
ATOM 1932 N N . ALA A 1 268 ? 193.068 224.031 184.522 1.00 66.22 288 ALA A N 1
ATOM 1933 C CA . ALA A 1 268 ? 192.916 223.559 185.891 1.00 66.22 288 ALA A CA 1
ATOM 1934 C C . ALA A 1 268 ? 191.754 224.219 186.618 1.00 66.22 288 ALA A C 1
ATOM 1935 O O . ALA A 1 268 ? 191.376 223.751 187.697 1.00 66.22 288 ALA A O 1
ATOM 1937 N N . THR A 1 269 ? 191.186 225.290 186.063 1.00 67.15 289 THR A N 1
ATOM 1938 C CA . THR A 1 269 ? 190.039 225.963 186.654 1.00 67.15 289 THR A CA 1
ATOM 1939 C C . THR A 1 269 ? 188.814 225.965 185.750 1.00 67.15 289 THR A C 1
ATOM 1940 O O . THR A 1 269 ? 187.772 226.495 186.149 1.00 67.15 289 THR A O 1
ATOM 1944 N N . LEU A 1 270 ? 188.905 225.395 184.551 1.00 70.99 290 LEU A N 1
ATOM 1945 C CA . LEU A 1 270 ? 187.793 225.348 183.602 1.00 70.99 290 LEU A CA 1
ATOM 1946 C C . LEU A 1 270 ? 187.497 223.8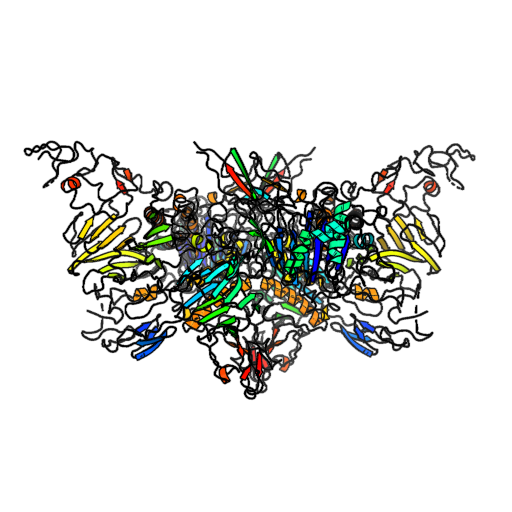81 183.301 1.00 70.99 290 LEU A C 1
ATOM 1947 O O . LEU A 1 270 ? 187.949 223.336 182.291 1.00 70.99 290 LEU A O 1
ATOM 1952 N N . CYS A 1 271 ? 186.712 223.258 184.186 1.00 74.70 291 CYS A N 1
ATOM 1953 C CA . CYS A 1 271 ? 186.239 221.875 184.138 1.00 74.70 291 CYS A CA 1
ATOM 1954 C C . CYS A 1 271 ? 187.338 220.850 183.873 1.00 74.70 291 CYS A C 1
ATOM 1955 O O . CYS A 1 271 ? 187.403 220.293 182.770 1.00 74.70 291 CYS A O 1
ATOM 1958 N N . PRO A 1 272 ? 188.213 220.573 184.836 1.00 68.74 292 PRO A N 1
ATOM 1959 C CA . PRO A 1 272 ? 189.289 219.610 184.597 1.00 68.74 292 PRO A CA 1
ATOM 1960 C C . PRO A 1 272 ? 188.788 218.178 184.692 1.00 68.74 292 PRO A C 1
ATOM 1961 O O . PRO A 1 272 ? 187.752 217.887 185.292 1.00 68.74 292 PRO A O 1
ATOM 1965 N N . LYS A 1 273 ? 189.554 217.276 184.083 1.00 69.13 293 LYS A N 1
ATOM 1966 C CA . LYS A 1 273 ? 189.272 215.851 184.133 1.00 69.13 293 LYS A CA 1
ATOM 1967 C C . LYS A 1 273 ? 190.535 215.103 184.529 1.00 69.13 293 LYS A C 1
ATOM 1968 O O . LYS A 1 273 ? 191.646 215.485 184.153 1.00 69.13 293 LYS A O 1
ATOM 1974 N N . THR A 1 274 ? 190.356 214.031 185.297 1.00 76.65 294 THR A N 1
ATOM 1975 C CA . THR A 1 274 ? 191.462 213.287 185.881 1.00 76.65 294 THR A CA 1
ATOM 1976 C C . THR A 1 274 ? 191.471 211.852 185.375 1.00 76.65 294 THR A C 1
ATOM 1977 O O . THR A 1 274 ? 190.420 211.212 185.269 1.00 76.65 294 THR A O 1
ATOM 1981 N N . CYS A 1 275 ? 192.668 211.353 185.069 1.00 98.43 295 CYS A N 1
ATOM 1982 C CA . CYS A 1 275 ? 192.910 209.970 184.692 1.00 98.43 295 CYS A CA 1
ATOM 1983 C C . CYS A 1 275 ? 194.160 209.464 185.399 1.00 98.43 295 CYS A C 1
ATOM 1984 O O . CYS A 1 275 ? 195.105 210.235 185.607 1.00 98.43 295 CYS A O 1
ATOM 1987 N N . PRO A 1 276 ? 194.191 208.191 185.799 1.00 84.20 296 PRO A N 1
ATOM 1988 C CA . PRO A 1 276 ? 195.325 207.693 186.587 1.00 84.20 296 PRO A CA 1
ATOM 1989 C C . PRO A 1 276 ? 196.585 207.529 185.749 1.00 84.20 296 PRO A C 1
ATOM 1990 O O . PRO A 1 276 ? 196.550 207.498 184.518 1.00 84.20 296 PRO A O 1
ATOM 1994 N N . GLY A 1 277 ? 197.716 207.427 186.449 1.00 67.80 297 GLY A N 1
ATOM 1995 C CA . GLY A 1 277 ? 199.009 207.385 185.795 1.00 67.80 297 GLY A CA 1
ATOM 1996 C C . GLY A 1 277 ? 199.322 208.719 185.138 1.00 67.80 297 GLY A C 1
ATOM 1997 O O . GLY A 1 277 ? 198.751 209.761 185.466 1.00 67.80 297 GLY A O 1
ATOM 1998 N N . ASN A 1 278 ? 200.253 208.680 184.192 1.00 73.37 298 ASN A N 1
ATOM 1999 C CA . ASN A 1 278 ? 200.479 209.843 183.336 1.00 73.37 298 ASN A CA 1
ATOM 2000 C C . ASN A 1 278 ? 199.670 209.763 182.042 1.00 73.37 298 ASN A C 1
ATOM 2001 O O . ASN A 1 278 ? 200.176 209.969 180.939 1.00 73.37 298 ASN A O 1
ATOM 2006 N N . LEU A 1 279 ? 198.376 209.476 182.194 1.00 77.16 299 LEU A N 1
ATOM 2007 C CA . LEU A 1 279 ? 197.417 209.469 181.092 1.00 77.16 299 LEU A CA 1
ATOM 2008 C C . LEU A 1 279 ? 196.823 210.866 180.996 1.00 77.16 299 LEU A C 1
ATOM 2009 O O . LEU A 1 279 ? 195.848 211.199 181.669 1.00 77.16 299 LEU A O 1
ATOM 2014 N N . VAL A 1 280 ? 197.415 211.690 180.157 1.00 72.93 300 VAL A N 1
ATOM 2015 C CA . VAL A 1 280 ? 196.946 213.058 179.993 1.00 72.93 300 VAL A CA 1
ATOM 2016 C C . VAL A 1 280 ? 195.690 213.072 179.132 1.00 72.93 300 VAL A C 1
ATOM 2017 O O . VAL A 1 280 ? 195.490 212.212 178.267 1.00 72.93 300 VAL A O 1
ATOM 2021 N N . TYR A 1 281 ? 194.825 214.051 179.380 1.00 59.42 301 TYR A N 1
ATOM 2022 C CA . TYR A 1 281 ? 193.573 214.182 178.652 1.00 59.42 301 TYR A CA 1
ATOM 2023 C C . TYR A 1 281 ? 193.787 215.049 177.421 1.00 59.42 301 TYR A C 1
ATOM 2024 O O . TYR A 1 281 ? 194.466 216.076 177.483 1.00 59.42 301 TYR A O 1
ATOM 2033 N N . LEU A 1 282 ? 193.207 214.632 176.300 1.00 55.96 302 LEU A N 1
ATOM 2034 C CA . LEU A 1 282 ? 193.260 215.405 175.069 1.00 55.96 302 LEU A CA 1
ATOM 2035 C C . LEU A 1 282 ? 191.916 215.335 174.369 1.00 55.96 302 LEU A C 1
ATOM 2036 O O . LEU A 1 282 ? 191.069 214.496 174.676 1.00 55.96 302 LEU A O 1
ATOM 2041 N N . GLU A 1 283 ? 191.736 216.227 173.406 1.00 65.95 303 GLU A N 1
ATOM 2042 C CA . GLU A 1 283 ? 190.678 216.118 172.420 1.00 65.95 303 GLU A CA 1
ATOM 2043 C C . GLU A 1 283 ? 191.308 215.832 171.064 1.00 65.95 303 GLU A C 1
ATOM 2044 O O . GLU A 1 283 ? 192.418 216.290 170.776 1.00 65.95 303 GLU A O 1
ATOM 2050 N N . SER A 1 284 ? 190.590 215.046 170.256 1.00 72.21 304 SER A N 1
ATOM 2051 C CA . SER A 1 284 ? 190.960 214.687 168.882 1.00 72.21 304 SER A CA 1
ATOM 2052 C C . SER A 1 284 ? 192.305 213.956 168.815 1.00 72.21 304 SER A C 1
ATOM 2053 O O . SER A 1 284 ? 193.277 214.433 168.229 1.00 72.21 304 SER A O 1
ATOM 2056 N N . GLY A 1 285 ? 192.340 212.774 169.430 1.00 65.57 305 GLY A N 1
ATOM 2057 C CA . GLY A 1 285 ? 193.453 211.867 169.269 1.00 65.57 305 GLY A CA 1
ATOM 2058 C C . GLY A 1 285 ? 192.944 210.459 169.033 1.00 65.57 305 GLY A C 1
ATOM 2059 O O . GLY A 1 285 ? 191.816 210.119 169.386 1.00 65.57 305 GLY A O 1
ATOM 2060 N N . SER A 1 286 ? 193.800 209.633 168.429 1.00 58.10 306 SER A N 1
ATOM 2061 C CA . SER A 1 286 ? 193.287 208.365 167.917 1.00 58.10 306 SER A CA 1
ATOM 2062 C C . SER A 1 286 ? 193.163 207.330 169.034 1.00 58.10 306 SER A C 1
ATOM 2063 O O . SER A 1 286 ? 194.022 207.261 169.915 1.00 58.10 306 SER A O 1
ATOM 2066 N N . PRO A 1 287 ? 192.105 206.514 169.017 1.00 63.61 307 PRO A N 1
ATOM 2067 C CA . PRO A 1 287 ? 191.930 205.485 170.049 1.00 63.61 307 PRO A CA 1
ATOM 2068 C C . PRO A 1 287 ? 192.814 204.263 169.874 1.00 63.61 307 PRO A C 1
ATOM 2069 O O . PRO A 1 287 ? 192.808 203.391 170.749 1.00 63.61 307 PRO A O 1
ATOM 2073 N N . CYS A 1 288 ? 193.555 204.159 168.774 1.00 78.89 308 CYS A N 1
ATOM 2074 C CA . CYS A 1 288 ? 194.379 202.986 168.493 1.00 78.89 308 CYS A CA 1
ATOM 2075 C C . CYS A 1 288 ? 195.746 203.201 169.126 1.00 78.89 308 CYS A C 1
ATOM 2076 O O . CYS A 1 288 ? 196.611 203.871 168.556 1.00 78.89 308 CYS A O 1
ATOM 2079 N N . MET A 1 289 ? 195.943 202.630 170.310 1.00 90.17 309 MET A N 1
ATOM 2080 C CA . MET A 1 289 ? 197.166 202.814 171.075 1.00 90.17 309 MET A CA 1
ATOM 2081 C C . MET A 1 289 ? 198.035 201.567 171.003 1.00 90.17 309 MET A C 1
ATOM 2082 O O . MET A 1 289 ? 197.531 200.443 171.064 1.00 90.17 309 MET A O 1
ATOM 2087 N N . ASP A 1 290 ? 199.341 201.775 170.872 1.00 64.50 310 ASP A N 1
ATOM 2088 C CA . ASP A 1 290 ? 200.305 200.692 170.981 1.00 64.50 310 ASP A CA 1
ATOM 2089 C C . ASP A 1 290 ? 200.514 200.398 172.459 1.00 64.50 310 ASP A C 1
ATOM 2090 O O . ASP A 1 290 ? 200.792 201.312 173.237 1.00 64.50 310 ASP A O 1
ATOM 2095 N N . THR A 1 291 ? 200.348 199.141 172.864 1.00 46.12 311 THR A N 1
ATOM 2096 C CA . THR A 1 291 ? 200.202 198.831 174.281 1.00 46.12 311 THR A CA 1
ATOM 2097 C C . THR A 1 291 ? 201.220 197.818 174.781 1.00 46.12 311 THR A C 1
ATOM 2098 O O . THR A 1 291 ? 200.850 196.883 175.486 1.00 46.12 311 THR A O 1
ATOM 2102 N N . CYS A 1 292 ? 202.489 197.905 174.356 1.00 44.09 312 CYS A N 1
ATOM 2103 C CA . CYS A 1 292 ? 203.634 197.220 174.985 1.00 44.09 312 CYS A CA 1
ATOM 2104 C C . CYS A 1 292 ? 203.611 195.685 174.903 1.00 44.09 312 CYS A C 1
ATOM 2105 O O . CYS A 1 292 ? 204.624 195.032 175.164 1.00 44.09 312 CYS A O 1
ATOM 2108 N N . SER A 1 293 ? 202.490 195.098 174.492 1.00 36.28 313 SER A N 1
ATOM 2109 C CA . SER A 1 293 ? 202.434 193.739 173.976 1.00 36.28 313 SER A CA 1
ATOM 2110 C C . SER A 1 293 ? 201.930 193.752 172.542 1.00 36.28 313 SER A C 1
ATOM 2111 O O . SER A 1 293 ? 202.617 193.263 171.642 1.00 36.28 313 SER A O 1
ATOM 2114 N N . HIS A 1 294 ? 200.755 194.325 172.304 1.00 30.34 314 HIS A N 1
ATOM 2115 C CA A HIS A 1 294 ? 200.258 194.559 170.945 0.50 30.34 314 HIS A CA 1
ATOM 2116 C CA B HIS A 1 294 ? 200.264 194.553 170.952 0.50 30.34 314 HIS A CA 1
ATOM 2117 C C . HIS A 1 294 ? 200.857 195.875 170.487 1.00 30.34 314 HIS A C 1
ATOM 2118 O O . HIS A 1 294 ? 200.263 196.937 170.648 1.00 30.34 314 HIS A O 1
ATOM 2131 N N . LEU A 1 295 ? 202.054 195.817 169.923 1.00 42.34 315 LEU A N 1
ATOM 2132 C CA . LEU A 1 295 ? 202.582 197.021 169.308 1.00 42.34 315 LEU A CA 1
ATOM 2133 C C . LEU A 1 295 ? 201.942 197.186 167.937 1.00 42.34 315 LEU A C 1
ATOM 2134 O O . LEU A 1 295 ? 201.193 196.320 167.480 1.00 42.34 315 LEU A O 1
ATOM 2139 N N . GLU A 1 296 ? 202.255 198.317 167.287 1.00 54.94 316 GLU A N 1
ATOM 2140 C CA . GLU A 1 296 ? 201.897 198.660 165.893 1.00 54.94 316 GLU A CA 1
ATOM 2141 C C . GLU A 1 296 ? 200.410 198.438 165.582 1.00 54.94 316 GLU A C 1
ATOM 2142 O O . GLU A 1 296 ? 200.032 197.915 164.530 1.00 54.94 316 GLU A O 1
ATOM 2148 N N . VAL A 1 297 ? 199.557 198.879 166.515 1.00 57.20 317 VAL A N 1
ATOM 2149 C CA . VAL A 1 297 ? 198.107 198.779 166.350 1.00 57.20 317 VAL A CA 1
ATOM 2150 C C . VAL A 1 297 ? 197.617 199.760 165.294 1.00 57.20 317 VAL A C 1
ATOM 2151 O O . VAL A 1 297 ? 196.758 199.428 164.469 1.00 57.20 317 VAL A O 1
ATOM 2155 N N . SER A 1 298 ? 198.186 200.970 165.275 1.00 67.23 318 SER A N 1
ATOM 2156 C CA . SER A 1 298 ? 197.693 202.079 164.461 1.00 67.23 318 SER A CA 1
ATOM 2157 C C . SER A 1 298 ? 197.851 201.863 162.960 1.00 67.23 318 SER A C 1
ATOM 2158 O O . SER A 1 298 ? 197.274 202.628 162.182 1.00 67.23 318 SER A O 1
ATOM 2161 N N . SER A 1 299 ? 198.606 200.854 162.534 1.00 49.91 319 SER A N 1
ATOM 2162 C CA . SER A 1 299 ? 198.698 200.516 161.122 1.00 49.91 319 SER A CA 1
ATOM 2163 C C . SER A 1 299 ? 197.460 199.793 160.599 1.00 49.91 319 SER A C 1
ATOM 2164 O O . SER A 1 299 ? 197.308 199.666 159.379 1.00 49.91 319 SER A O 1
ATOM 2167 N N . LEU A 1 300 ? 196.578 199.325 161.481 1.00 45.00 320 LEU A N 1
ATOM 2168 C CA . LEU A 1 300 ? 195.340 198.633 161.132 1.00 45.00 320 LEU A CA 1
ATOM 2169 C C . LEU A 1 300 ? 194.149 199.284 161.816 1.00 45.00 320 LEU A C 1
ATOM 2170 O O . LEU A 1 300 ? 193.255 198.601 162.320 1.00 45.00 320 LEU A O 1
ATOM 2175 N N . CYS A 1 301 ? 194.110 200.614 161.842 1.00 79.86 321 CYS A N 1
ATOM 2176 C CA . CYS A 1 301 ? 193.165 201.357 162.675 1.00 79.86 321 CYS A CA 1
ATOM 2177 C C . CYS A 1 301 ? 192.009 201.853 161.814 1.00 79.86 321 CYS A C 1
ATOM 2178 O O . CYS A 1 301 ? 192.122 202.875 161.133 1.00 79.86 321 CYS A O 1
ATOM 2181 N N . GLU A 1 302 ? 190.897 201.130 161.851 1.00 72.44 322 GLU A N 1
ATOM 2182 C CA . GLU A 1 302 ? 189.680 201.506 161.127 1.00 72.44 322 GLU A CA 1
ATOM 2183 C C . GLU A 1 302 ? 188.701 202.301 161.993 1.00 72.44 322 GLU A C 1
ATOM 2184 O O . GLU A 1 302 ? 187.498 202.043 162.021 1.00 72.44 322 GLU A O 1
ATOM 2190 N N . GLU A 1 303 ? 189.196 203.339 162.667 1.00 76.05 323 GLU A N 1
ATOM 2191 C CA . GLU A 1 303 ? 188.358 204.224 163.465 1.00 76.05 323 GLU A CA 1
ATOM 2192 C C . GLU A 1 303 ? 188.848 205.657 163.323 1.00 76.05 323 GLU A C 1
ATOM 2193 O O . GLU A 1 303 ? 190.036 205.900 163.099 1.00 76.05 323 GLU A O 1
ATOM 2199 N N . HIS A 1 304 ? 187.924 206.606 163.462 1.00 81.40 324 HIS A N 1
ATOM 2200 C CA . HIS A 1 304 ? 188.310 208.006 163.517 1.00 81.40 324 HIS A CA 1
ATOM 2201 C C . HIS A 1 304 ? 188.687 208.363 164.949 1.00 81.40 324 HIS A C 1
ATOM 2202 O O . HIS A 1 304 ? 188.661 207.523 165.851 1.00 81.40 324 HIS A O 1
ATOM 2209 N N . ARG A 1 305 ? 189.038 209.621 165.174 1.00 77.01 325 ARG A N 1
ATOM 2210 C CA . ARG A 1 305 ? 189.597 210.034 166.450 1.00 77.01 325 ARG A CA 1
ATOM 2211 C C . ARG A 1 305 ? 188.601 210.852 167.263 1.00 77.01 325 ARG A C 1
ATOM 2212 O O . ARG A 1 305 ? 187.786 211.600 166.720 1.00 77.01 325 ARG A O 1
ATOM 2220 N N . MET A 1 306 ? 188.664 210.673 168.580 1.00 72.32 326 MET A N 1
ATOM 2221 C CA . MET A 1 306 ? 187.772 211.327 169.529 1.00 72.32 326 MET A CA 1
ATOM 2222 C C . MET A 1 306 ? 188.612 211.822 170.701 1.00 72.32 326 MET A C 1
ATOM 2223 O O . MET A 1 306 ? 189.839 211.909 170.617 1.00 72.32 326 MET A O 1
ATOM 2228 N N . ASP A 1 307 ? 187.945 212.168 171.795 1.00 59.47 327 ASP A N 1
ATOM 2229 C CA . ASP A 1 307 ? 188.607 212.619 173.008 1.00 59.47 327 ASP A CA 1
ATOM 2230 C C . ASP A 1 307 ? 188.728 211.489 174.025 1.00 59.47 327 ASP A C 1
ATOM 2231 O O . ASP A 1 307 ? 188.145 210.414 173.876 1.00 59.47 327 ASP A O 1
ATOM 2236 N N . GLY A 1 308 ? 189.501 211.754 175.076 1.00 50.88 328 GLY A N 1
ATOM 2237 C CA . GLY A 1 308 ? 189.789 210.768 176.099 1.00 50.88 328 GLY A CA 1
ATOM 2238 C C . GLY A 1 308 ? 191.211 210.889 176.604 1.00 50.88 328 GLY A C 1
ATOM 2239 O O . GLY A 1 308 ? 191.944 211.780 176.168 1.00 50.88 328 GLY A O 1
ATOM 2240 N N . CYS A 1 309 ? 191.622 210.003 177.508 1.00 76.63 329 CYS A N 1
ATOM 2241 C CA . CYS A 1 309 ? 192.949 210.054 178.111 1.00 76.63 329 CYS A CA 1
ATOM 2242 C C . CYS A 1 309 ? 193.904 209.116 177.386 1.00 76.63 329 CYS A C 1
ATOM 2243 O O . CYS A 1 309 ? 193.621 207.924 177.236 1.00 76.63 329 CYS A O 1
ATOM 2246 N N . PHE A 1 310 ? 195.041 209.663 176.957 1.00 66.36 330 PHE A N 1
ATOM 2247 C CA . PHE A 1 310 ? 195.928 209.041 175.979 1.00 66.36 330 PHE A CA 1
ATOM 2248 C C . PHE A 1 310 ? 197.370 208.976 176.465 1.00 66.36 330 PHE A C 1
ATOM 2249 O O . PHE A 1 310 ? 197.645 209.191 177.650 1.00 66.36 330 PHE A O 1
ATOM 2257 N N . CYS A 1 311 ? 198.290 208.657 175.560 1.00 60.00 331 CYS A N 1
ATOM 2258 C CA . CYS A 1 311 ? 199.723 208.629 175.802 1.00 60.00 331 CYS A CA 1
ATOM 2259 C C . CYS A 1 311 ? 200.422 209.795 175.115 1.00 60.00 331 CYS A C 1
ATOM 2260 O O . CYS A 1 311 ? 199.875 210.406 174.192 1.00 60.00 331 CYS A O 1
ATOM 2263 N N . PRO A 1 312 ? 201.653 210.130 175.541 1.00 48.43 332 PRO A N 1
ATOM 2264 C CA . PRO A 1 312 ? 202.476 211.085 174.780 1.00 48.43 332 PRO A CA 1
ATOM 2265 C C . PRO A 1 312 ? 203.015 210.538 173.461 1.00 48.43 332 PRO A C 1
ATOM 2266 O O . PRO A 1 312 ? 202.546 209.503 172.976 1.00 48.43 332 PRO A O 1
ATOM 2270 N N . GLU A 1 313 ? 203.959 211.273 172.857 1.00 45.53 333 GLU A N 1
ATOM 2271 C CA . GLU A 1 313 ? 204.419 211.006 171.491 1.00 45.53 333 GLU A CA 1
ATOM 2272 C C . GLU A 1 313 ? 205.037 209.616 171.348 1.00 45.53 333 GLU A C 1
ATOM 2273 O O . GLU A 1 313 ? 204.625 208.827 170.491 1.00 45.53 333 GLU A O 1
ATOM 2275 N N . GLY A 1 314 ? 206.030 209.296 172.175 1.00 51.79 334 GLY A N 1
ATOM 2276 C CA . GLY A 1 314 ? 206.499 207.925 172.268 1.00 51.79 334 GLY A CA 1
ATOM 2277 C C . GLY A 1 314 ? 205.692 207.185 173.315 1.00 51.79 334 GLY A C 1
ATOM 2278 O O . GLY A 1 314 ? 204.464 207.308 173.331 1.00 51.79 334 GLY A O 1
ATOM 2279 N N . THR A 1 315 ? 206.368 206.431 174.191 1.00 60.51 335 THR A N 1
ATOM 2280 C CA . THR A 1 315 ? 205.869 206.005 175.508 1.00 60.51 335 THR A CA 1
ATOM 2281 C C . THR A 1 315 ? 204.576 205.185 175.412 1.00 60.51 335 THR A C 1
ATOM 2282 O O . THR A 1 315 ? 203.483 205.670 175.697 1.00 60.51 335 THR A O 1
ATOM 2286 N N . VAL A 1 316 ? 204.721 203.946 174.929 1.00 51.35 336 VAL A N 1
ATOM 2287 C CA . VAL A 1 316 ? 203.572 203.042 174.793 1.00 51.35 336 VAL A CA 1
ATOM 2288 C C . VAL A 1 316 ? 202.990 202.667 176.160 1.00 51.35 336 VAL A C 1
ATOM 2289 O O . VAL A 1 316 ? 203.663 202.682 177.193 1.00 51.35 336 VAL A O 1
ATOM 2293 N N . TYR A 1 317 ? 201.706 202.318 176.156 1.00 50.64 337 TYR A N 1
ATOM 2294 C CA . TYR A 1 317 ? 200.967 202.056 177.385 1.00 50.64 337 TYR A CA 1
ATOM 2295 C C . TYR A 1 317 ? 201.310 200.691 177.964 1.00 50.64 337 TYR A C 1
ATOM 2296 O O . TYR A 1 317 ? 201.383 199.705 177.240 1.00 50.64 337 TYR A O 1
ATOM 2305 N N . ASP A 1 318 ? 201.469 200.624 179.285 1.00 60.68 338 ASP A N 1
ATOM 2306 C CA . ASP A 1 318 ? 201.816 199.369 179.951 1.00 60.68 338 ASP A CA 1
ATOM 2307 C C . ASP A 1 318 ? 200.568 198.504 180.074 1.00 60.68 338 ASP A C 1
ATOM 2308 O O . ASP A 1 318 ? 199.646 198.833 180.822 1.00 60.68 338 ASP A O 1
ATOM 2313 N N . ASP A 1 319 ? 200.552 197.383 179.355 1.00 65.41 339 ASP A N 1
ATOM 2314 C CA . ASP A 1 319 ? 199.476 196.402 179.422 1.00 65.41 339 ASP A CA 1
ATOM 2315 C C . ASP A 1 319 ? 199.771 195.313 180.443 1.00 65.41 339 ASP A C 1
ATOM 2316 O O . ASP A 1 319 ? 198.884 194.936 181.218 1.00 65.41 339 ASP A O 1
ATOM 2321 N N . ILE A 1 320 ? 201.006 194.807 180.445 1.00 63.13 340 ILE A N 1
ATOM 2322 C CA . ILE A 1 320 ? 201.334 193.605 181.206 1.00 63.13 340 ILE A CA 1
ATOM 2323 C C . ILE A 1 320 ? 201.362 193.914 182.698 1.00 63.13 340 ILE A C 1
ATOM 2324 O O . ILE A 1 320 ? 200.816 193.162 183.514 1.00 63.13 340 ILE A O 1
ATOM 2329 N N . GLY A 1 321 ? 201.970 195.035 183.074 1.00 70.78 341 GLY A N 1
ATOM 2330 C CA . GLY A 1 321 ? 201.927 195.489 184.448 1.00 70.78 341 GLY A CA 1
ATOM 2331 C C . GLY A 1 321 ? 200.649 196.242 184.749 1.00 70.78 341 GLY A C 1
ATOM 2332 O O . GLY A 1 321 ? 199.558 195.794 184.385 1.00 70.78 341 GLY A O 1
ATOM 2333 N N . ASP A 1 322 ? 200.765 197.384 185.424 1.00 88.05 342 ASP A N 1
ATOM 2334 C CA . ASP A 1 322 ? 199.598 198.204 185.715 1.00 88.05 342 ASP A CA 1
ATOM 2335 C C . ASP A 1 322 ? 199.841 199.704 185.616 1.00 88.05 342 ASP A C 1
ATOM 2336 O O . ASP A 1 322 ? 198.924 200.475 185.910 1.00 88.05 342 ASP A O 1
ATOM 2341 N N . SER A 1 323 ? 201.025 200.141 185.199 1.00 66.66 343 SER A N 1
ATOM 2342 C CA . SER A 1 323 ? 201.366 201.557 185.200 1.00 66.66 343 SER A CA 1
ATOM 2343 C C . SER A 1 323 ? 200.790 202.242 183.961 1.00 66.66 343 SER A C 1
ATOM 2344 O O . SER A 1 323 ? 199.938 201.702 183.252 1.00 66.66 343 SER A O 1
ATOM 2347 N N . GLY A 1 324 ? 201.251 203.460 183.695 1.00 58.99 344 GLY A N 1
ATOM 2348 C CA . GLY A 1 324 ? 200.754 204.232 182.576 1.00 58.99 344 GLY A CA 1
ATOM 2349 C C . GLY A 1 324 ? 201.619 204.127 181.341 1.00 58.99 344 GLY A C 1
ATOM 2350 O O . GLY A 1 324 ? 202.148 203.057 181.040 1.00 58.99 344 GLY A O 1
ATOM 2351 N N . CYS A 1 325 ? 201.784 205.239 180.628 1.00 72.02 345 CYS A N 1
ATOM 2352 C CA . CYS A 1 325 ? 202.461 205.248 179.331 1.00 72.02 345 CYS A CA 1
ATOM 2353 C C . CYS A 1 325 ? 203.972 205.237 179.563 1.00 72.02 345 CYS A C 1
ATOM 2354 O O . CYS A 1 325 ? 204.667 206.248 179.438 1.00 72.02 345 CYS A O 1
ATOM 2357 N N . VAL A 1 326 ? 204.484 204.058 179.906 1.00 66.38 346 VAL A N 1
ATOM 2358 C CA . VAL A 1 326 ? 205.885 203.853 180.275 1.00 66.38 346 VAL A CA 1
ATOM 2359 C C . VAL A 1 326 ? 206.727 203.887 179.004 1.00 66.38 346 VAL A C 1
ATOM 2360 O O . VAL A 1 326 ? 206.164 203.764 177.911 1.00 66.38 346 VAL A O 1
ATOM 2364 N N . PRO A 1 327 ? 208.047 204.077 179.071 1.00 68.98 347 PRO A N 1
ATOM 2365 C CA . PRO A 1 327 ? 208.864 203.930 177.859 1.00 68.98 347 PRO A CA 1
ATOM 2366 C C . PRO A 1 327 ? 208.879 202.488 177.376 1.00 68.98 347 PRO A C 1
ATOM 2367 O O . PRO A 1 327 ? 208.526 201.558 178.105 1.00 68.98 347 PRO A O 1
ATOM 2371 N N . VAL A 1 328 ? 209.283 202.313 176.115 1.00 63.44 348 VAL A N 1
ATOM 2372 C CA . VAL A 1 328 ? 209.199 200.988 175.502 1.00 63.44 348 VAL A CA 1
ATOM 2373 C C . VAL A 1 328 ? 210.230 200.036 176.108 1.00 63.44 348 VAL A C 1
ATOM 2374 O O . VAL A 1 328 ? 209.953 198.842 176.275 1.00 63.44 348 VAL A O 1
ATOM 2378 N N . SER A 1 329 ? 211.388 200.541 176.520 1.00 58.03 349 SER A N 1
ATOM 2379 C CA . SER A 1 329 ? 212.411 199.695 177.133 1.00 58.03 349 SER A CA 1
ATOM 2380 C C . SER A 1 329 ? 212.270 199.668 178.646 1.00 58.03 349 SER A C 1
ATOM 2381 O O . SER A 1 329 ? 213.229 199.862 179.387 1.00 58.03 349 SER A O 1
ATOM 2384 N N . GLN A 1 330 ? 211.050 199.425 179.115 1.00 70.59 350 GLN A N 1
ATOM 2385 C CA . GLN A 1 330 ? 210.805 199.088 180.509 1.00 70.59 350 GLN A CA 1
ATOM 2386 C C . GLN A 1 330 ? 209.661 198.077 180.566 1.00 70.59 350 GLN A C 1
ATOM 2387 O O . GLN A 1 330 ? 209.193 197.730 181.659 1.00 70.59 350 GLN A O 1
ATOM 2393 N N . CYS A 1 331 ? 209.218 197.587 179.406 1.00 76.11 351 CYS A N 1
ATOM 2394 C CA . CYS A 1 331 ? 208.149 196.600 179.295 1.00 76.11 351 CYS A CA 1
ATOM 2395 C C . CYS A 1 331 ? 208.543 195.292 179.964 1.00 76.11 351 CYS A C 1
ATOM 2396 O O . CYS A 1 331 ? 209.450 194.592 179.506 1.00 76.11 351 CYS A O 1
ATOM 2399 N N . HIS A 1 332 ? 207.857 194.966 181.049 1.00 65.90 352 HIS A N 1
ATOM 2400 C CA . HIS A 1 332 ? 208.047 193.692 181.712 1.00 65.90 352 HIS A CA 1
ATOM 2401 C C . HIS A 1 332 ? 207.407 192.594 180.875 1.00 65.90 352 HIS A C 1
ATOM 2402 O O . HIS A 1 332 ? 206.285 192.749 180.388 1.00 65.90 352 HIS A O 1
ATOM 2409 N N . CYS A 1 333 ? 208.121 191.490 180.703 1.00 53.04 353 CYS A N 1
ATOM 2410 C CA . CYS A 1 333 ? 207.593 190.368 179.950 1.00 53.04 353 CYS A CA 1
ATOM 2411 C C . CYS A 1 333 ? 206.661 189.554 180.837 1.00 53.04 353 CYS A C 1
ATOM 2412 O O . CYS A 1 333 ? 206.481 189.845 182.020 1.00 53.04 353 CYS A O 1
ATOM 2415 N N . ARG A 1 334 ? 206.059 188.512 180.272 1.00 51.18 354 ARG A N 1
ATOM 2416 C CA . ARG A 1 334 ? 205.312 187.576 181.094 1.00 51.18 354 ARG A CA 1
ATOM 2417 C C . ARG A 1 334 ? 205.403 186.197 180.467 1.00 51.18 354 ARG A C 1
ATOM 2418 O O . ARG A 1 334 ? 205.609 186.054 179.261 1.00 51.18 354 ARG A O 1
ATOM 2426 N N . LEU A 1 335 ? 205.264 185.175 181.316 1.00 55.32 355 LEU A N 1
ATOM 2427 C CA . LEU A 1 335 ? 205.349 183.788 180.865 1.00 55.32 355 LEU A CA 1
ATOM 2428 C C . LEU A 1 335 ? 204.591 182.923 181.873 1.00 55.32 355 LEU A C 1
ATOM 2429 O O . LEU A 1 335 ? 205.158 182.548 182.903 1.00 55.32 355 LEU A O 1
ATOM 2434 N N . HIS A 1 336 ? 203.347 182.578 181.526 1.00 62.14 356 HIS A N 1
ATOM 2435 C CA . HIS A 1 336 ? 202.368 181.834 182.344 1.00 62.14 356 HIS A CA 1
ATOM 2436 C C . HIS A 1 336 ? 202.348 182.290 183.808 1.00 62.14 356 HIS A C 1
ATOM 2437 O O . HIS A 1 336 ? 202.619 181.538 184.743 1.00 62.14 356 HIS A O 1
ATOM 2444 N N . GLY A 1 337 ? 201.965 183.548 184.000 1.00 63.09 357 GLY A N 1
ATOM 2445 C CA . GLY A 1 337 ? 202.077 184.118 185.325 1.00 63.09 357 GLY A CA 1
ATOM 2446 C C . GLY A 1 337 ? 203.125 185.199 185.466 1.00 63.09 357 GLY A C 1
ATOM 2447 O O . GLY A 1 337 ? 202.857 186.352 185.114 1.00 63.09 357 GLY A O 1
ATOM 2448 N N . HIS A 1 338 ? 204.297 184.811 185.991 1.00 84.82 358 HIS A N 1
ATOM 2449 C CA . HIS A 1 338 ? 205.288 185.699 186.607 1.00 84.82 358 HIS A CA 1
ATOM 2450 C C . HIS A 1 338 ? 205.664 186.903 185.749 1.00 84.82 358 HIS A C 1
ATOM 2451 O O . HIS A 1 338 ? 205.802 186.807 184.529 1.00 84.82 358 HIS A O 1
ATOM 2458 N N . LEU A 1 339 ? 205.819 188.043 186.413 1.00 72.26 359 LEU A N 1
ATOM 2459 C CA . LEU A 1 339 ? 206.090 189.324 185.766 1.00 72.26 359 LEU A CA 1
ATOM 2460 C C . LEU A 1 339 ? 207.601 189.504 185.701 1.00 72.26 359 LEU A C 1
ATOM 2461 O O . LEU A 1 339 ? 208.209 190.073 186.610 1.00 72.26 359 LEU A O 1
ATOM 2466 N N . TYR A 1 340 ? 208.212 189.019 184.629 1.00 59.05 360 TYR A N 1
ATOM 2467 C CA . TYR A 1 340 ? 209.660 189.038 184.524 1.00 59.05 360 TYR A CA 1
ATOM 2468 C C . TYR A 1 340 ? 210.160 190.434 184.188 1.00 59.05 360 TYR A C 1
ATOM 2469 O O . TYR A 1 340 ? 209.641 191.096 183.289 1.00 59.05 360 TYR A O 1
ATOM 2478 N N . THR A 1 341 ? 211.166 190.872 184.919 1.00 60.37 361 THR A N 1
ATOM 2479 C CA . THR A 1 341 ? 211.800 192.163 184.723 1.00 60.37 361 THR A CA 1
ATOM 2480 C C . THR A 1 341 ? 212.597 192.149 183.414 1.00 60.37 361 THR A C 1
ATOM 2481 O O . THR A 1 341 ? 213.003 191.085 182.944 1.00 60.37 361 THR A O 1
ATOM 2485 N N . PRO A 1 342 ? 212.792 193.310 182.766 1.00 57.46 362 PRO A N 1
ATOM 2486 C CA . PRO A 1 342 ? 213.536 193.312 181.498 1.00 57.46 362 PRO A CA 1
ATOM 2487 C C . PRO A 1 342 ? 215.026 193.061 181.645 1.00 57.46 362 PRO A C 1
ATOM 2488 O O . PRO A 1 342 ? 215.825 193.992 181.773 1.00 57.46 362 PRO A O 1
ATOM 2492 N N . GLY A 1 343 ? 215.398 191.783 181.622 1.00 50.36 363 GLY A N 1
ATOM 2493 C CA . GLY A 1 343 ? 216.782 191.366 181.707 1.00 50.36 363 GLY A CA 1
ATOM 2494 C C . GLY A 1 343 ? 216.935 190.035 182.406 1.00 50.36 363 GLY A C 1
ATOM 2495 O O . GLY A 1 343 ? 218.025 189.460 182.432 1.00 50.36 363 GLY A O 1
ATOM 2496 N N . GLN A 1 344 ? 215.839 189.531 182.965 1.00 60.04 364 GLN A N 1
ATOM 2497 C CA . GLN A 1 344 ? 215.848 188.272 183.699 1.00 60.04 364 GLN A CA 1
ATOM 2498 C C . GLN A 1 344 ? 215.808 187.099 182.731 1.00 60.04 364 GLN A C 1
ATOM 2499 O O . GLN A 1 344 ? 214.832 186.930 181.996 1.00 60.04 364 GLN A O 1
ATOM 2505 N N . GLU A 1 345 ? 216.852 186.277 182.742 1.00 69.37 365 GLU A N 1
ATOM 2506 C CA . GLU A 1 345 ? 216.877 185.112 181.878 1.00 69.37 365 GLU A CA 1
ATOM 2507 C C . GLU A 1 345 ? 216.069 183.969 182.487 1.00 69.37 365 GLU A C 1
ATOM 2508 O O . GLU A 1 345 ? 215.665 184.002 183.652 1.00 69.37 365 GLU A O 1
ATOM 2514 N N . ILE A 1 346 ? 215.843 182.939 181.674 1.00 59.74 366 ILE A N 1
ATOM 2515 C CA . ILE A 1 346 ? 215.081 181.772 182.094 1.00 59.74 366 ILE A CA 1
ATOM 2516 C C . ILE A 1 346 ? 215.555 180.597 181.248 1.00 59.74 366 ILE A C 1
ATOM 2517 O O . ILE A 1 346 ? 216.027 180.776 180.123 1.00 59.74 366 ILE A O 1
ATOM 2522 N N . THR A 1 347 ? 215.489 179.393 181.820 1.00 59.96 367 THR A N 1
ATOM 2523 C CA . THR A 1 347 ? 215.885 178.165 181.140 1.00 59.96 367 THR A CA 1
ATOM 2524 C C . THR A 1 347 ? 214.632 177.347 180.858 1.00 59.96 367 THR A C 1
ATOM 2525 O O . THR A 1 347 ? 214.037 176.769 181.772 1.00 59.96 367 THR A O 1
ATOM 2529 N N . ASN A 1 348 ? 214.237 177.318 179.595 1.00 70.51 368 ASN A N 1
ATOM 2530 C CA . ASN A 1 348 ? 213.035 176.645 179.125 1.00 70.51 368 ASN A CA 1
ATOM 2531 C C . ASN A 1 348 ? 213.387 175.232 178.655 1.00 70.51 368 ASN A C 1
ATOM 2532 O O . ASN A 1 348 ? 214.413 174.674 179.053 1.00 70.51 368 ASN A O 1
ATOM 2537 N N . ASP A 1 349 ? 212.501 174.631 177.853 1.00 72.86 369 ASP A N 1
ATOM 2538 C CA . ASP A 1 349 ? 212.579 173.250 177.387 1.00 72.86 369 ASP A CA 1
ATOM 2539 C C . ASP A 1 349 ? 213.883 172.916 176.668 1.00 72.86 369 ASP A C 1
ATOM 2540 O O . ASP A 1 349 ? 214.713 172.167 177.192 1.00 72.86 369 ASP A O 1
ATOM 2545 N N . CYS A 1 350 ? 214.083 173.483 175.479 1.00 81.67 370 CYS A N 1
ATOM 2546 C CA . CYS A 1 350 ? 215.315 173.287 174.728 1.00 81.67 370 CYS A CA 1
ATOM 2547 C C . CYS A 1 350 ? 216.007 174.599 174.397 1.00 81.67 370 CYS A C 1
ATOM 2548 O O . CYS A 1 350 ? 216.964 174.599 173.615 1.00 81.67 370 CYS A O 1
ATOM 2551 N N . GLU A 1 351 ? 215.552 175.713 174.961 1.00 70.90 371 GLU A N 1
ATOM 2552 C CA . GLU A 1 351 ? 216.106 177.017 174.644 1.00 70.90 371 GLU A CA 1
ATOM 2553 C C . GLU A 1 351 ? 216.148 177.866 175.904 1.00 70.90 371 GLU A C 1
ATOM 2554 O O . GLU A 1 351 ? 215.402 177.625 176.853 1.00 70.90 371 GLU A O 1
ATOM 2560 N N . GLN A 1 352 ? 217.047 178.845 175.921 1.00 70.04 372 GLN A N 1
ATOM 2561 C CA . GLN A 1 352 ? 217.091 179.836 176.986 1.00 70.04 372 GLN A CA 1
ATOM 2562 C C . GLN A 1 352 ? 216.750 181.204 176.414 1.00 70.04 372 GLN A C 1
ATOM 2563 O O . GLN A 1 352 ? 217.115 181.527 175.280 1.00 70.04 372 GLN A O 1
ATOM 2569 N N . CYS A 1 353 ? 216.025 181.997 177.193 1.00 54.66 373 CYS A N 1
ATOM 2570 C CA . CYS A 1 353 ? 215.423 183.223 176.702 1.00 54.66 373 CYS A CA 1
ATOM 2571 C C . CYS A 1 353 ? 215.707 184.347 177.685 1.00 54.66 373 CYS A C 1
ATOM 2572 O O . CYS A 1 353 ? 215.817 184.116 178.889 1.00 54.66 373 CYS A O 1
ATOM 2575 N N . VAL A 1 354 ? 215.827 185.566 177.166 1.00 42.44 374 VAL A N 1
ATOM 2576 C CA . VAL A 1 354 ? 216.001 186.759 177.987 1.00 42.44 374 VAL A CA 1
ATOM 2577 C C . VAL A 1 354 ? 214.924 187.773 177.610 1.00 42.44 374 VAL A C 1
ATOM 2578 O O . VAL A 1 354 ? 214.556 187.898 176.437 1.00 42.44 374 VAL A O 1
ATOM 2582 N N . CYS A 1 355 ? 214.357 188.438 178.615 1.00 47.10 375 CYS A N 1
ATOM 2583 C CA . CYS A 1 355 ? 213.339 189.456 178.385 1.00 47.10 375 CYS A CA 1
ATOM 2584 C C . CYS A 1 355 ? 213.991 190.730 177.870 1.00 47.10 375 CYS A C 1
ATOM 2585 O O . CYS A 1 355 ? 214.658 191.447 178.621 1.00 47.10 375 CYS A O 1
ATOM 2588 N N . ASN A 1 356 ? 213.783 191.018 176.596 1.00 41.11 376 ASN A N 1
ATOM 2589 C CA . ASN A 1 356 ? 214.182 192.275 175.986 1.00 41.11 376 ASN A CA 1
ATOM 2590 C C . ASN A 1 356 ? 212.992 193.232 176.132 1.00 41.11 376 ASN A C 1
ATOM 2591 O O . ASN A 1 356 ? 212.126 193.016 176.983 1.00 41.11 376 ASN A O 1
ATOM 2596 N N . ALA A 1 357 ? 212.933 194.310 175.350 1.00 32.22 377 ALA A N 1
ATOM 2597 C CA . ALA A 1 357 ? 211.894 195.328 175.506 1.00 32.22 377 ALA A CA 1
ATOM 2598 C C . ALA A 1 357 ? 210.555 194.777 175.026 1.00 32.22 377 ALA A C 1
ATOM 2599 O O . ALA A 1 357 ? 210.106 195.023 173.906 1.00 32.22 377 ALA A O 1
ATOM 2601 N N . GLY A 1 358 ? 209.903 194.017 175.906 1.00 28.87 378 GLY A N 1
ATOM 2602 C CA . GLY A 1 358 ? 208.595 193.469 175.647 1.00 28.87 378 GLY A CA 1
ATOM 2603 C C . GLY A 1 358 ? 208.586 192.100 175.004 1.00 28.87 378 GLY A C 1
ATOM 2604 O O . GLY A 1 358 ? 207.613 191.361 175.173 1.00 28.87 378 GLY A O 1
ATOM 2605 N N . ARG A 1 359 ? 209.636 191.740 174.276 1.00 31.20 379 ARG A N 1
ATOM 2606 C CA . ARG A 1 359 ? 209.719 190.471 173.578 1.00 31.20 379 ARG A CA 1
ATOM 2607 C C . ARG A 1 359 ? 210.864 189.643 174.138 1.00 31.20 379 ARG A C 1
ATOM 2608 O O . ARG A 1 359 ? 211.791 190.166 174.759 1.00 31.20 379 ARG A O 1
ATOM 2616 N N . TRP A 1 360 ? 210.784 188.335 173.911 1.00 34.39 380 TRP A N 1
ATOM 2617 C CA . TRP A 1 360 ? 211.806 187.402 174.356 1.00 34.39 380 TRP A CA 1
ATOM 2618 C C . TRP A 1 360 ? 212.830 187.176 173.255 1.00 34.39 380 TRP A C 1
ATOM 2619 O O . TRP A 1 360 ? 212.482 187.095 172.076 1.00 34.39 380 TRP A O 1
ATOM 2630 N N . VAL A 1 361 ? 214.094 187.075 173.647 1.00 37.34 381 VAL A N 1
ATOM 2631 C CA . VAL A 1 361 ? 215.187 186.746 172.742 1.00 37.34 381 VAL A CA 1
ATOM 2632 C C . VAL A 1 361 ? 215.683 185.366 173.136 1.00 37.34 381 VAL A C 1
ATOM 2633 O O . VAL A 1 361 ? 216.346 185.208 174.168 1.00 37.34 381 VAL A O 1
ATOM 2637 N N . CYS A 1 362 ? 215.367 184.364 172.325 1.00 51.60 382 CYS A N 1
ATOM 2638 C CA . CYS A 1 362 ? 215.608 182.977 172.680 1.00 51.60 382 CYS A CA 1
ATOM 2639 C C . CYS A 1 362 ? 216.754 182.399 171.861 1.00 51.60 382 CYS A C 1
ATOM 2640 O O . CYS A 1 362 ? 216.973 182.776 170.708 1.00 51.60 382 CYS A O 1
ATOM 2643 N N . LYS A 1 363 ? 217.483 181.472 172.481 1.00 71.12 383 LYS A N 1
ATOM 2644 C CA . LYS A 1 363 ? 218.687 180.882 171.918 1.00 71.12 383 LYS A CA 1
ATOM 2645 C C . LYS A 1 363 ? 218.697 179.394 172.230 1.00 71.12 383 LYS A C 1
ATOM 2646 O O . LYS A 1 363 ? 218.408 178.993 173.359 1.00 71.12 383 LYS A O 1
ATOM 2652 N N . ASP A 1 364 ? 219.051 178.583 171.236 1.00 73.70 384 ASP A N 1
ATOM 2653 C CA . ASP A 1 364 ? 218.871 177.139 171.319 1.00 73.70 384 ASP A CA 1
ATOM 2654 C C . ASP A 1 364 ? 219.924 176.469 172.193 1.00 73.70 384 ASP A C 1
ATOM 2655 O O . ASP A 1 364 ? 221.087 176.876 172.236 1.00 73.70 384 ASP A O 1
ATOM 2660 N N . LEU A 1 365 ? 219.496 175.417 172.884 1.00 71.49 385 LEU A N 1
ATOM 2661 C CA . LEU A 1 365 ? 220.334 174.543 173.682 1.00 71.49 385 LEU A CA 1
ATOM 2662 C C . LEU A 1 365 ? 220.217 173.118 173.161 1.00 71.49 385 LEU A C 1
ATOM 2663 O O . LEU A 1 365 ? 219.176 172.748 172.610 1.00 71.49 385 LEU A O 1
ATOM 2668 N N . PRO A 1 366 ? 221.267 172.304 173.288 1.00 73.55 386 PRO A N 1
ATOM 2669 C CA . PRO A 1 366 ? 221.197 170.925 172.782 1.00 73.55 386 PRO A CA 1
ATOM 2670 C C . PRO A 1 366 ? 220.261 170.064 173.618 1.00 73.55 386 PRO A C 1
ATOM 2671 O O . PRO A 1 366 ? 220.355 170.032 174.846 1.00 73.55 386 PRO A O 1
ATOM 2675 N N . CYS A 1 367 ? 219.351 169.360 172.940 1.00 72.41 387 CYS A N 1
ATOM 2676 C CA . CYS A 1 367 ? 218.427 168.474 173.625 1.00 72.41 387 CYS A CA 1
ATOM 2677 C C . CYS A 1 367 ? 218.133 167.260 172.754 1.00 72.41 387 CYS A C 1
ATOM 2678 O O . CYS A 1 367 ? 218.000 167.402 171.531 1.00 72.41 387 CYS A O 1
ATOM 2681 N N . PRO A 1 368 ? 218.032 166.062 173.348 1.00 41.92 388 PRO A N 1
ATOM 2682 C CA . PRO A 1 368 ? 217.922 164.834 172.548 1.00 41.92 388 PRO A CA 1
ATOM 2683 C C . PRO A 1 368 ? 216.556 164.605 171.920 1.00 41.92 388 PRO A C 1
ATOM 2684 O O . PRO A 1 368 ? 215.674 165.465 171.993 1.00 41.92 388 PRO A O 1
ATOM 2688 N N . GLY A 1 369 ? 216.380 163.450 171.292 1.00 19.56 389 GLY A N 1
ATOM 2689 C CA . GLY A 1 369 ? 215.101 163.082 170.712 1.00 19.56 389 GLY A CA 1
ATOM 2690 C C . GLY A 1 369 ? 214.822 161.612 170.934 1.00 19.56 389 GLY A C 1
ATOM 2691 O O . GLY A 1 369 ? 215.734 160.787 170.970 1.00 19.56 389 GLY A O 1
ATOM 2692 N N . THR A 1 370 ? 213.539 161.286 171.074 1.00 19.56 390 THR A N 1
ATOM 2693 C CA . THR A 1 370 ? 213.123 159.966 171.534 1.00 19.56 390 THR A CA 1
ATOM 2694 C C . THR A 1 370 ? 212.067 159.379 170.613 1.00 19.56 390 THR A C 1
ATOM 2695 O O . THR A 1 370 ? 210.973 159.935 170.490 1.00 19.56 390 THR A O 1
ATOM 2699 N N . CYS A 1 371 ? 212.394 158.251 169.982 1.00 25.34 391 CYS A N 1
ATOM 2700 C CA . CYS A 1 371 ? 211.432 157.438 169.248 1.00 25.34 391 CYS A CA 1
ATOM 2701 C C . CYS A 1 371 ? 210.909 156.332 170.150 1.00 25.34 391 CYS A C 1
ATOM 2702 O O . CYS A 1 371 ? 211.689 155.647 170.813 1.00 25.34 391 CYS A O 1
ATOM 2705 N N . ALA A 1 372 ? 209.595 156.146 170.161 1.00 19.56 392 ALA A N 1
ATOM 2706 C CA . ALA A 1 372 ? 208.968 155.162 171.024 1.00 19.56 392 ALA A CA 1
ATOM 2707 C C . ALA A 1 372 ? 208.130 154.184 170.218 1.00 19.56 392 ALA A C 1
ATOM 2708 O O . ALA A 1 372 ? 207.484 154.553 169.237 1.00 19.56 392 ALA A O 1
ATOM 2710 N N . LEU A 1 373 ? 208.130 152.932 170.666 1.00 19.56 393 LEU A N 1
ATOM 2711 C CA . LEU A 1 373 ? 207.358 151.845 170.064 1.00 19.56 393 LEU A CA 1
ATOM 2712 C C . LEU A 1 373 ? 206.565 151.190 171.190 1.00 19.56 393 LEU A C 1
ATOM 2713 O O . LEU A 1 373 ? 207.048 150.276 171.857 1.00 19.56 393 LEU A O 1
ATOM 2718 N N . GLU A 1 374 ? 205.341 151.659 171.392 1.00 23.25 394 GLU A N 1
ATOM 2719 C CA . GLU A 1 374 ? 204.523 151.324 172.544 1.00 23.25 394 GLU A CA 1
ATOM 2720 C C . GLU A 1 374 ? 203.294 150.544 172.114 1.00 23.25 394 GLU A C 1
ATOM 2721 O O . GLU A 1 374 ? 202.842 150.639 170.974 1.00 23.25 394 GLU A O 1
ATOM 2727 N N . GLY A 1 375 ? 202.734 149.794 173.056 1.00 21.12 395 GLY A N 1
ATOM 2728 C CA . GLY A 1 375 ? 201.673 148.881 172.709 1.00 21.12 395 GLY A CA 1
ATOM 2729 C C . GLY A 1 375 ? 202.239 147.765 171.859 1.00 21.12 395 GLY A C 1
ATOM 2730 O O . GLY A 1 375 ? 203.422 147.422 171.932 1.00 21.12 395 GLY A O 1
ATOM 2731 N N . GLY A 1 376 ? 201.388 147.192 171.032 1.00 18.97 396 GLY A N 1
ATOM 2732 C CA . GLY A 1 376 ? 201.918 146.343 169.997 1.00 18.97 396 GLY A CA 1
ATOM 2733 C C . GLY A 1 376 ? 202.332 147.206 168.834 1.00 18.97 396 GLY A C 1
ATOM 2734 O O . GLY A 1 376 ? 203.417 147.045 168.275 1.00 18.97 396 GLY A O 1
ATOM 2735 N N . SER A 1 377 ? 201.468 148.154 168.481 1.00 19.56 397 SER A N 1
ATOM 2736 C CA . SER A 1 377 ? 201.646 148.980 167.291 1.00 19.56 397 SER A CA 1
ATOM 2737 C C . SER A 1 377 ? 201.229 150.418 167.569 1.00 19.56 397 SER A C 1
ATOM 2738 O O . SER A 1 377 ? 200.103 150.795 167.253 1.00 19.56 397 SER A O 1
ATOM 2741 N N . HIS A 1 378 ? 202.145 151.216 168.110 1.00 19.56 398 HIS A N 1
ATOM 2742 C CA . HIS A 1 378 ? 201.980 152.668 168.185 1.00 19.56 398 HIS A CA 1
ATOM 2743 C C . HIS A 1 378 ? 203.383 153.251 168.100 1.00 19.56 398 HIS A C 1
ATOM 2744 O O . HIS A 1 378 ? 204.108 153.268 169.095 1.00 19.56 398 HIS A O 1
ATOM 2751 N N . ILE A 1 379 ? 203.759 153.715 166.918 1.00 19.56 399 ILE A N 1
ATOM 2752 C CA . ILE A 1 379 ? 205.071 154.302 166.699 1.00 19.56 399 ILE A CA 1
ATOM 2753 C C . ILE A 1 379 ? 204.932 155.801 166.885 1.00 19.56 399 ILE A C 1
ATOM 2754 O O . ILE A 1 379 ? 203.992 156.408 166.370 1.00 19.56 399 ILE A O 1
ATOM 2759 N N . THR A 1 380 ? 205.825 156.383 167.675 1.00 19.56 400 THR A N 1
ATOM 2760 C CA . THR A 1 380 ? 205.979 157.824 167.789 1.00 19.56 400 THR A CA 1
ATOM 2761 C C . THR A 1 380 ? 207.380 158.151 167.307 1.00 19.56 400 THR A C 1
ATOM 2762 O O . THR A 1 380 ? 208.359 157.667 167.878 1.00 19.56 400 THR A O 1
ATOM 2766 N N . THR A 1 381 ? 207.481 158.958 166.257 1.00 19.56 401 THR A N 1
ATOM 2767 C CA . THR A 1 381 ? 208.770 159.205 165.635 1.00 19.56 401 THR A CA 1
ATOM 2768 C C . THR A 1 381 ? 209.576 160.179 166.487 1.00 19.56 401 THR A C 1
ATOM 2769 O O . THR A 1 381 ? 209.141 160.624 167.548 1.00 19.56 401 THR A O 1
ATOM 2773 N N . PHE A 1 382 ? 210.767 160.538 166.009 1.00 19.56 402 PHE A N 1
ATOM 2774 C CA . PHE A 1 382 ? 211.585 161.496 166.740 1.00 19.56 402 PHE A CA 1
ATOM 2775 C C . PHE A 1 382 ? 211.025 162.913 166.701 1.00 19.56 402 PHE A C 1
ATOM 2776 O O . PHE A 1 382 ? 211.458 163.748 167.497 1.00 19.56 402 PHE A O 1
ATOM 2784 N N . ASP A 1 383 ? 210.097 163.207 165.798 1.00 19.56 403 ASP A N 1
ATOM 2785 C CA . ASP A 1 383 ? 209.593 164.556 165.567 1.00 19.56 403 ASP A CA 1
ATOM 2786 C C . ASP A 1 383 ? 208.102 164.653 165.838 1.00 19.56 403 ASP A C 1
ATOM 2787 O O . ASP A 1 383 ? 207.380 165.348 165.132 1.00 19.56 403 ASP A O 1
ATOM 2792 N N . GLY A 1 384 ? 207.624 163.980 166.868 1.00 22.19 404 GLY A N 1
ATOM 2793 C CA . GLY A 1 384 ? 206.192 163.862 167.090 1.00 22.19 404 GLY A CA 1
ATOM 2794 C C . GLY A 1 384 ? 205.663 162.706 166.283 1.00 22.19 404 GLY A C 1
ATOM 2795 O O . GLY A 1 384 ? 206.268 161.644 166.269 1.00 22.19 404 GLY A O 1
ATOM 2796 N N . LYS A 1 385 ? 204.536 162.924 165.598 1.00 19.56 405 LYS A N 1
ATOM 2797 C CA . LYS A 1 385 ? 204.052 162.075 164.503 1.00 19.56 405 LYS A CA 1
ATOM 2798 C C . LYS A 1 385 ? 203.785 160.638 164.976 1.00 19.56 405 LYS A C 1
ATOM 2799 O O . LYS A 1 385 ? 204.571 159.720 164.768 1.00 19.56 405 LYS A O 1
ATOM 2805 N N . THR A 1 386 ? 202.706 160.494 165.734 1.00 19.56 406 THR A N 1
ATOM 2806 C CA . THR A 1 386 ? 202.279 159.191 166.224 1.00 19.56 406 THR A CA 1
ATOM 2807 C C . THR A 1 386 ? 201.402 158.499 165.182 1.00 19.56 406 THR A C 1
ATOM 2808 O O . THR A 1 386 ? 200.526 159.128 164.589 1.00 19.56 406 THR A O 1
ATOM 2812 N N . TYR A 1 387 ? 201.636 157.203 164.957 1.00 19.56 407 TYR A N 1
ATOM 2813 C CA . TYR A 1 387 ? 200.845 156.454 163.986 1.00 19.56 407 TYR A CA 1
ATOM 2814 C C . TYR A 1 387 ? 200.781 154.983 164.376 1.00 19.56 407 TYR A C 1
ATOM 2815 O O . TYR A 1 387 ? 201.597 154.490 165.151 1.00 19.56 407 TYR A O 1
ATOM 2824 N N . THR A 1 388 ? 199.791 154.289 163.824 1.00 19.56 408 THR A N 1
ATOM 2825 C CA . THR A 1 388 ? 199.508 152.890 164.118 1.00 19.56 408 THR A CA 1
ATOM 2826 C C . THR A 1 388 ? 199.790 152.039 162.884 1.00 19.56 408 THR A C 1
ATOM 2827 O O . THR A 1 388 ? 199.454 152.436 161.767 1.00 19.56 408 THR A O 1
ATOM 2831 N N . PHE A 1 389 ? 200.436 150.883 163.061 1.00 19.56 409 PHE A N 1
ATOM 2832 C CA . PHE A 1 389 ? 200.854 150.139 161.879 1.00 19.56 409 PHE A CA 1
ATOM 2833 C C . PHE A 1 389 ? 200.332 148.709 161.758 1.00 19.56 409 PHE A C 1
ATOM 2834 O O . PHE A 1 389 ? 199.800 148.378 160.691 1.00 19.56 409 PHE A O 1
ATOM 2842 N N . HIS A 1 390 ? 200.485 147.843 162.771 1.00 19.56 410 HIS A N 1
ATOM 2843 C CA . HIS A 1 390 ? 200.052 146.427 162.747 1.00 19.56 410 HIS A CA 1
ATOM 2844 C C . HIS A 1 390 ? 200.734 145.625 161.628 1.00 19.56 410 HIS A C 1
ATOM 2845 O O . HIS A 1 390 ? 200.108 145.249 160.643 1.00 19.56 410 HIS A O 1
ATOM 2852 N N . GLY A 1 391 ? 202.036 145.376 161.783 1.00 19.56 411 GLY A N 1
ATOM 2853 C CA . GLY A 1 391 ? 202.790 144.653 160.776 1.00 19.56 411 GLY A CA 1
ATOM 2854 C C . GLY A 1 391 ? 202.858 143.154 161.007 1.00 19.56 411 GLY A C 1
ATOM 2855 O O . GLY A 1 391 ? 202.215 142.606 161.896 1.00 19.56 411 GLY A O 1
ATOM 2856 N N . ASP A 1 392 ? 203.614 142.473 160.133 1.00 24.68 412 ASP A N 1
ATOM 2857 C CA . ASP A 1 392 ? 204.053 141.090 160.372 1.00 24.68 412 ASP A CA 1
ATOM 2858 C C . ASP A 1 392 ? 205.356 140.862 159.599 1.00 24.68 412 ASP A C 1
ATOM 2859 O O . ASP A 1 392 ? 205.322 140.255 158.527 1.00 24.68 412 ASP A O 1
ATOM 2864 N N . CYS A 1 393 ? 206.493 141.230 160.216 1.00 28.88 413 CYS A N 1
ATOM 2865 C CA . CYS A 1 393 ? 207.832 141.084 159.631 1.00 28.88 413 CYS A CA 1
ATOM 2866 C C . CYS A 1 393 ? 208.896 141.582 160.610 1.00 28.88 413 CYS A C 1
ATOM 2867 O O . CYS A 1 393 ? 208.564 142.024 161.709 1.00 28.88 413 CYS A O 1
ATOM 2870 N N . TYR A 1 394 ? 210.171 141.515 160.228 1.00 27.71 414 TYR A N 1
ATOM 2871 C CA . TYR A 1 394 ? 211.215 142.355 160.809 1.00 27.71 414 TYR A CA 1
ATOM 2872 C C . TYR A 1 394 ? 211.252 143.695 160.091 1.00 27.71 414 TYR A C 1
ATOM 2873 O O . TYR A 1 394 ? 211.192 143.747 158.862 1.00 27.71 414 TYR A O 1
ATOM 2882 N N . TYR A 1 395 ? 211.379 144.776 160.855 1.00 19.56 415 TYR A N 1
ATOM 2883 C CA . TYR A 1 395 ? 211.342 146.124 160.306 1.00 19.56 415 TYR A CA 1
ATOM 2884 C C . TYR A 1 395 ? 212.532 146.932 160.792 1.00 19.56 415 TYR A C 1
ATOM 2885 O O . TYR A 1 395 ? 212.978 146.771 161.926 1.00 19.56 415 TYR A O 1
ATOM 2894 N N . VAL A 1 396 ? 213.038 147.807 159.932 1.00 19.56 416 VAL A N 1
ATOM 2895 C CA . VAL A 1 396 ? 214.167 148.660 160.280 1.00 19.56 416 VAL A CA 1
ATOM 2896 C C . VAL A 1 396 ? 213.630 149.868 161.039 1.00 19.56 416 VAL A C 1
ATOM 2897 O O . VAL A 1 396 ? 212.934 150.707 160.469 1.00 19.56 416 VAL A O 1
ATOM 2901 N N . LEU A 1 397 ? 213.965 149.966 162.325 1.00 19.56 417 LEU A N 1
ATOM 2902 C CA . LEU A 1 397 ? 213.451 151.031 163.178 1.00 19.56 417 LEU A CA 1
ATOM 2903 C C . LEU A 1 397 ? 214.329 152.265 163.139 1.00 19.56 417 LEU A C 1
ATOM 2904 O O . LEU A 1 397 ? 213.814 153.383 163.122 1.00 19.56 417 LEU A O 1
ATOM 2909 N N . ALA A 1 398 ? 215.645 152.082 163.143 1.00 19.56 418 ALA A N 1
ATOM 2910 C CA . ALA A 1 398 ? 216.599 153.169 162.973 1.00 19.56 418 ALA A CA 1
ATOM 2911 C C . ALA A 1 398 ? 217.915 152.574 162.505 1.00 19.56 418 ALA A C 1
ATOM 2912 O O . ALA A 1 398 ? 218.338 151.538 163.017 1.00 19.56 418 ALA A O 1
ATOM 2914 N N . LYS A 1 399 ? 218.557 153.225 161.539 1.00 31.21 419 LYS A N 1
ATOM 2915 C CA . LYS A 1 399 ? 219.871 152.783 161.098 1.00 31.21 419 LYS A CA 1
ATOM 2916 C C . LYS A 1 399 ? 220.673 153.976 160.609 1.00 31.21 419 LYS A C 1
ATOM 2917 O O . LYS A 1 399 ? 220.114 154.933 160.074 1.00 31.21 419 LYS A O 1
ATOM 2923 N N . GLY A 1 400 ? 221.988 153.902 160.803 1.00 45.51 420 GLY A N 1
ATOM 2924 C CA . GLY A 1 400 ? 222.870 154.991 160.415 1.00 45.51 420 GLY A CA 1
ATOM 2925 C C . GLY A 1 400 ? 223.164 154.956 158.925 1.00 45.51 420 GLY A C 1
ATOM 2926 O O . GLY A 1 400 ? 223.269 153.895 158.313 1.00 45.51 420 GLY A O 1
ATOM 2927 N N . ASP A 1 401 ? 223.320 156.144 158.346 1.00 63.36 421 ASP A N 1
ATOM 2928 C CA . ASP A 1 401 ? 223.199 156.265 156.899 1.00 63.36 421 ASP A CA 1
ATOM 2929 C C . ASP A 1 401 ? 224.527 156.067 156.179 1.00 63.36 421 ASP A C 1
ATOM 2930 O O . ASP A 1 401 ? 224.537 155.888 154.956 1.00 63.36 421 ASP A O 1
ATOM 2935 N N . HIS A 1 402 ? 225.654 156.137 156.901 1.00 95.98 422 HIS A N 1
ATOM 2936 C CA . HIS A 1 402 ? 226.958 156.283 156.252 1.00 95.98 422 HIS A CA 1
ATOM 2937 C C . HIS A 1 402 ? 227.382 155.088 155.404 1.00 95.98 422 HIS A C 1
ATOM 2938 O O . HIS A 1 402 ? 227.320 155.154 154.172 1.00 95.98 422 HIS A O 1
ATOM 2945 N N . ASN A 1 403 ? 227.811 153.998 156.036 1.00 108.47 423 ASN A N 1
ATOM 2946 C CA . ASN A 1 403 ? 227.832 152.706 155.367 1.00 108.47 423 ASN A CA 1
ATOM 2947 C C . ASN A 1 403 ? 227.509 151.626 156.389 1.00 108.47 423 ASN A C 1
ATOM 2948 O O . ASN A 1 403 ? 226.939 150.581 156.060 1.00 108.47 423 ASN A O 1
ATOM 2953 N N . ASP A 1 404 ? 227.854 151.895 157.646 1.00 85.55 424 ASP A N 1
ATOM 2954 C CA . ASP A 1 404 ? 227.913 150.860 158.668 1.00 85.55 424 ASP A CA 1
ATOM 2955 C C . ASP A 1 404 ? 227.050 151.148 159.883 1.00 85.55 424 ASP A C 1
ATOM 2956 O O . ASP A 1 404 ? 226.210 150.309 160.229 1.00 85.55 424 ASP A O 1
ATOM 2961 N N . SER A 1 405 ? 227.128 152.372 160.423 1.00 61.07 425 SER A N 1
ATOM 2962 C CA . SER A 1 405 ? 227.229 152.662 161.857 1.00 61.07 425 SER A CA 1
ATOM 2963 C C . SER A 1 405 ? 226.471 151.711 162.779 1.00 61.07 425 SER A C 1
ATOM 2964 O O . SER A 1 405 ? 227.076 151.028 163.613 1.00 61.07 425 SER A O 1
ATOM 2967 N N . TYR A 1 406 ? 225.157 151.621 162.611 1.00 37.34 426 TYR A N 1
ATOM 2968 C CA . TYR A 1 406 ? 224.347 150.692 163.387 1.00 37.34 426 TYR A CA 1
ATOM 2969 C C . TYR A 1 406 ? 223.062 150.431 162.616 1.00 37.34 426 TYR A C 1
ATOM 2970 O O . TYR A 1 406 ? 222.804 151.035 161.572 1.00 37.34 426 TYR A O 1
ATOM 2979 N N . ALA A 1 407 ? 222.252 149.524 163.154 1.00 19.56 427 ALA A N 1
ATOM 2980 C CA . ALA A 1 407 ? 220.919 149.248 162.643 1.00 19.56 427 ALA A CA 1
ATOM 2981 C C . ALA A 1 407 ? 220.124 148.609 163.765 1.00 19.56 427 ALA A C 1
ATOM 2982 O O . ALA A 1 407 ? 220.586 147.643 164.374 1.00 19.56 427 ALA A O 1
ATOM 2984 N N . LEU A 1 408 ? 218.943 149.140 164.035 1.00 19.56 428 LEU A N 1
ATOM 2985 C CA . LEU A 1 408 ? 218.076 148.619 165.080 1.00 19.56 428 LEU A CA 1
ATOM 2986 C C . LEU A 1 408 ? 216.837 148.025 164.434 1.00 19.56 428 LEU A C 1
ATOM 2987 O O . LEU A 1 408 ? 216.063 148.746 163.802 1.00 19.56 428 LEU A O 1
ATOM 2992 N N . LEU A 1 409 ? 216.650 146.719 164.588 1.00 19.56 429 LEU A N 1
ATOM 2993 C CA . LEU A 1 409 ? 215.494 146.045 164.027 1.00 19.56 429 LEU A CA 1
ATOM 2994 C C . LEU A 1 409 ? 214.452 145.828 165.113 1.00 19.56 429 LEU A C 1
ATOM 2995 O O . LEU A 1 409 ? 214.649 146.171 166.276 1.00 19.56 429 LEU A O 1
ATOM 3000 N N . GLY A 1 410 ? 213.332 145.235 164.730 1.00 19.56 430 GLY A N 1
ATOM 3001 C CA . GLY A 1 410 ? 212.284 144.922 165.676 1.00 19.56 430 GLY A CA 1
ATOM 3002 C C . GLY A 1 410 ? 211.164 144.136 165.037 1.00 19.56 430 GLY A C 1
ATOM 3003 O O . GLY A 1 410 ? 210.682 144.505 163.968 1.00 19.56 430 GLY A O 1
ATOM 3004 N N . GLU A 1 411 ? 210.737 143.054 165.683 1.00 19.56 431 GLU A N 1
ATOM 3005 C CA . GLU A 1 411 ? 209.687 142.201 165.149 1.00 19.56 431 GLU A CA 1
ATOM 3006 C C . GLU A 1 411 ? 208.332 142.653 165.654 1.00 19.56 431 GLU A C 1
ATOM 3007 O O . GLU A 1 411 ? 208.115 142.742 166.861 1.00 19.56 431 GLU A O 1
ATOM 3013 N N . LEU A 1 412 ? 207.415 142.891 164.732 1.00 19.56 432 LEU A N 1
ATOM 3014 C CA . LEU A 1 412 ? 206.055 143.302 165.041 1.00 19.56 432 LEU A CA 1
ATOM 3015 C C . LEU A 1 412 ? 205.169 142.243 164.403 1.00 19.56 432 LEU A C 1
ATOM 3016 O O . LEU A 1 412 ? 204.789 142.380 163.247 1.00 19.56 432 LEU A O 1
ATOM 3021 N N . ALA A 1 413 ? 204.864 141.186 165.134 1.00 19.56 433 ALA A N 1
ATOM 3022 C CA . ALA A 1 413 ? 204.134 140.039 164.625 1.00 19.56 433 ALA A CA 1
ATOM 3023 C C . ALA A 1 413 ? 202.810 139.908 165.362 1.00 19.56 433 ALA A C 1
ATOM 3024 O O . ALA A 1 413 ? 202.645 140.485 166.442 1.00 19.56 433 ALA A O 1
ATOM 3026 N N . PRO A 1 414 ? 201.828 139.194 164.802 1.00 27.13 434 PRO A N 1
ATOM 3027 C CA . PRO A 1 414 ? 200.584 138.976 165.546 1.00 27.13 434 PRO A CA 1
ATOM 3028 C C . PRO A 1 414 ? 200.800 138.054 166.728 1.00 27.13 434 PRO A C 1
ATOM 3029 O O . PRO A 1 414 ? 201.423 136.997 166.617 1.00 27.13 434 PRO A O 1
ATOM 3033 N N . CYS A 1 415 ? 200.283 138.478 167.874 1.00 32.79 435 CYS A N 1
ATOM 3034 C CA . CYS A 1 415 ? 200.357 137.709 169.104 1.00 32.79 435 CYS A CA 1
ATOM 3035 C C . CYS A 1 415 ? 199.024 137.118 169.528 1.00 32.79 435 CYS A C 1
ATOM 3036 O O . CYS A 1 415 ? 199.008 136.058 170.154 1.00 32.79 435 CYS A O 1
ATOM 3039 N N . GLY A 1 416 ? 197.911 137.761 169.188 1.00 39.06 436 GLY A N 1
ATOM 3040 C CA . GLY A 1 416 ? 196.598 137.258 169.540 1.00 39.06 436 GLY A CA 1
ATOM 3041 C C . GLY A 1 416 ? 195.979 136.375 168.476 1.00 39.06 436 GLY A C 1
ATOM 3042 O O . GLY A 1 416 ? 196.662 135.533 167.889 1.00 39.06 436 GLY A O 1
ATOM 3043 N N . SER A 1 417 ? 194.684 136.560 168.217 1.00 53.85 437 SER A N 1
ATOM 3044 C CA . SER A 1 417 ? 193.960 135.708 167.277 1.00 53.85 437 SER A CA 1
ATOM 3045 C C . SER A 1 417 ? 193.975 136.278 165.861 1.00 53.85 437 SER A C 1
ATOM 3046 O O . SER A 1 417 ? 194.447 135.625 164.926 1.00 53.85 437 SER A O 1
ATOM 3049 N N . THR A 1 418 ? 193.462 137.494 165.691 1.00 54.46 438 THR A N 1
ATOM 3050 C CA . THR A 1 418 ? 193.377 138.116 164.378 1.00 54.46 438 THR A CA 1
ATOM 3051 C C . THR A 1 418 ? 194.736 138.692 163.990 1.00 54.46 438 THR A C 1
ATOM 3052 O O . THR A 1 418 ? 195.733 138.546 164.701 1.00 54.46 438 THR A O 1
ATOM 3056 N N . ASP A 1 419 ? 194.786 139.365 162.844 1.00 49.87 439 ASP A N 1
ATOM 3057 C CA . ASP A 1 419 ? 195.989 140.051 162.404 1.00 49.87 439 ASP A CA 1
ATOM 3058 C C . ASP A 1 419 ? 196.114 141.440 162.995 1.00 49.87 439 ASP A C 1
ATOM 3059 O O . ASP A 1 419 ? 197.188 142.038 162.913 1.00 49.87 439 ASP A O 1
ATOM 3064 N N . LYS A 1 420 ? 195.045 141.965 163.578 1.00 35.03 440 LYS A N 1
ATOM 3065 C CA . LYS A 1 420 ? 195.034 143.302 164.144 1.00 35.03 440 LYS A CA 1
ATOM 3066 C C . LYS A 1 420 ? 195.431 143.304 165.609 1.00 35.03 440 LYS A C 1
ATOM 3067 O O . LYS A 1 420 ? 195.364 144.348 166.262 1.00 35.03 440 LYS A O 1
ATOM 3073 N N . GLN A 1 421 ? 195.825 142.156 166.139 1.00 33.94 441 GLN A N 1
ATOM 3074 C CA . GLN A 1 421 ? 196.305 142.017 167.505 1.00 33.94 441 GLN A CA 1
ATOM 3075 C C . GLN A 1 421 ? 197.782 141.663 167.403 1.00 33.94 441 GLN A C 1
ATOM 3076 O O . GLN A 1 421 ? 198.156 140.491 167.433 1.00 33.94 441 GLN A O 1
ATOM 3082 N N . THR A 1 422 ? 198.620 142.687 167.281 1.00 26.29 442 THR A N 1
ATOM 3083 C CA . THR A 1 422 ? 200.050 142.514 167.099 1.00 26.29 442 THR A CA 1
ATOM 3084 C C . THR A 1 422 ? 200.799 142.920 168.358 1.00 26.29 442 THR A C 1
ATOM 3085 O O . THR A 1 422 ? 200.266 143.599 169.236 1.00 26.29 442 THR A O 1
ATOM 3089 N N . CYS A 1 423 ? 202.053 142.483 168.426 1.00 28.06 443 CYS A N 1
ATOM 3090 C CA . CYS A 1 423 ? 202.895 142.636 169.599 1.00 28.06 443 CYS A CA 1
ATOM 3091 C C . CYS A 1 423 ? 204.340 142.774 169.150 1.00 28.06 443 CYS A C 1
ATOM 3092 O O . CYS A 1 423 ? 204.722 142.290 168.086 1.00 28.06 443 CYS A O 1
ATOM 3095 N N . LEU A 1 424 ? 205.141 143.454 169.966 1.00 19.56 444 LEU A N 1
ATOM 3096 C CA . LEU A 1 424 ? 206.582 143.451 169.777 1.00 19.56 444 LEU A CA 1
ATOM 3097 C C . LEU A 1 424 ? 207.153 142.183 170.389 1.00 19.56 444 LEU A C 1
ATOM 3098 O O . LEU A 1 424 ? 206.745 141.768 171.473 1.00 19.56 444 LEU A O 1
ATOM 3103 N N . LYS A 1 425 ? 208.078 141.545 169.679 1.00 19.56 445 LYS A N 1
ATOM 3104 C CA . LYS A 1 425 ? 208.546 140.236 170.112 1.00 19.56 445 LYS A CA 1
ATOM 3105 C C . LYS A 1 425 ? 210.058 140.137 170.238 1.00 19.56 445 LYS A C 1
ATOM 3106 O O . LYS A 1 425 ? 210.554 139.411 171.101 1.00 19.56 445 LYS A O 1
ATOM 3112 N N . THR A 1 426 ? 210.806 140.822 169.383 1.00 19.56 446 THR A N 1
ATOM 3113 C CA . THR A 1 426 ? 212.254 140.666 169.374 1.00 19.56 446 THR A CA 1
ATOM 3114 C C . THR A 1 426 ? 212.883 141.968 168.919 1.00 19.56 446 THR A C 1
ATOM 3115 O O . THR A 1 426 ? 212.514 142.495 167.869 1.00 19.56 446 THR A O 1
ATOM 3119 N N . VAL A 1 427 ? 213.824 142.484 169.703 1.00 19.56 447 VAL A N 1
ATOM 3120 C CA . VAL A 1 427 ? 214.609 143.653 169.335 1.00 19.56 447 VAL A CA 1
ATOM 3121 C C . VAL A 1 427 ? 216.012 143.183 168.988 1.00 19.56 447 VAL A C 1
ATOM 3122 O O . VAL A 1 427 ? 216.665 142.519 169.797 1.00 19.56 447 VAL A O 1
ATOM 3126 N N . VAL A 1 428 ? 216.473 143.524 167.790 1.00 19.56 448 VAL A N 1
ATOM 3127 C CA . VAL A 1 428 ? 217.777 143.112 167.287 1.00 19.56 448 VAL A CA 1
ATOM 3128 C C . VAL A 1 428 ? 218.621 144.360 167.068 1.00 19.56 448 VAL A C 1
ATOM 3129 O O . VAL A 1 428 ? 218.182 145.300 166.399 1.00 19.56 448 VAL A O 1
ATOM 3133 N N . LEU A 1 429 ? 219.828 144.368 167.623 1.00 19.56 449 LEU A N 1
ATOM 3134 C CA . LEU A 1 429 ? 220.757 145.482 167.473 1.00 19.56 449 LEU A CA 1
ATOM 3135 C C . LEU A 1 429 ? 221.996 144.997 166.736 1.00 19.56 449 LEU A C 1
ATOM 3136 O O . LEU A 1 429 ? 222.632 144.028 167.158 1.00 19.56 449 LEU A O 1
ATOM 3141 N N . LEU A 1 430 ? 222.337 145.668 165.644 1.00 31.11 450 LEU A N 1
ATOM 3142 C CA . LEU A 1 430 ? 223.493 145.332 164.818 1.00 31.11 450 LEU A CA 1
ATOM 3143 C C . LEU A 1 430 ? 224.491 146.476 164.946 1.00 31.11 450 LEU A C 1
ATOM 3144 O O . LEU A 1 430 ? 224.406 147.472 164.229 1.00 31.11 450 LEU A O 1
ATOM 3149 N N . ALA A 1 431 ? 225.445 146.324 165.857 1.00 40.79 451 ALA A N 1
ATOM 3150 C CA . ALA A 1 431 ? 226.365 147.393 166.212 1.00 40.79 451 ALA A CA 1
ATOM 3151 C C . ALA A 1 431 ? 227.804 146.969 165.957 1.00 40.79 451 ALA A C 1
ATOM 3152 O O . ALA A 1 431 ? 228.081 145.818 165.608 1.00 40.79 451 ALA A O 1
ATOM 3154 N N . ASP A 1 432 ? 228.712 147.935 166.149 1.00 49.54 452 ASP A N 1
ATOM 3155 C CA . ASP A 1 432 ? 230.167 147.789 166.013 1.00 49.54 452 ASP A CA 1
ATOM 3156 C C . ASP A 1 432 ? 230.547 147.315 164.607 1.00 49.54 452 ASP A C 1
ATOM 3157 O O . ASP A 1 432 ? 231.058 146.210 164.403 1.00 49.54 452 ASP A O 1
ATOM 3159 N N . LYS A 1 433 ? 230.259 148.204 163.645 1.00 49.90 453 LYS A N 1
ATOM 3160 C CA . LYS A 1 433 ? 230.436 147.978 162.204 1.00 49.90 453 LYS A CA 1
ATOM 3161 C C . LYS A 1 433 ? 229.669 146.750 161.720 1.00 49.90 453 LYS A C 1
ATOM 3162 O O . LYS A 1 433 ? 230.132 146.032 160.829 1.00 49.90 453 LYS A O 1
ATOM 3164 N N . LYS A 1 434 ? 228.508 146.512 162.342 1.00 48.68 454 LYS A N 1
ATOM 3165 C CA . LYS A 1 434 ? 227.532 145.483 161.967 1.00 48.68 454 LYS A CA 1
ATOM 3166 C C . LYS A 1 434 ? 228.104 144.069 162.036 1.00 48.68 454 LYS A C 1
ATOM 3167 O O . LYS A 1 434 ? 227.645 143.171 161.329 1.00 48.68 454 LYS A O 1
ATOM 3173 N N . LYS A 1 435 ? 229.097 143.853 162.896 1.00 47.88 455 LYS A N 1
ATOM 3174 C CA . LYS A 1 435 ? 229.658 142.528 163.110 1.00 47.88 455 LYS A CA 1
ATOM 3175 C C . LYS A 1 435 ? 229.191 141.889 164.410 1.00 47.88 455 LYS A C 1
ATOM 3176 O O . LYS A 1 435 ? 229.402 140.687 164.600 1.00 47.88 455 LYS A O 1
ATOM 3178 N N . ASN A 1 436 ? 228.568 142.657 165.300 1.00 48.69 456 ASN A N 1
ATOM 3179 C CA . ASN A 1 436 ? 228.038 142.157 166.561 1.00 48.69 456 ASN A CA 1
ATOM 3180 C C . ASN A 1 436 ? 226.522 142.283 166.538 1.00 48.69 456 ASN A C 1
ATOM 3181 O O . ASN A 1 436 ? 225.994 143.388 166.383 1.00 48.69 456 ASN A O 1
ATOM 3186 N N . ALA A 1 437 ? 225.828 141.161 166.697 1.00 32.91 457 ALA A N 1
ATOM 3187 C CA . ALA A 1 437 ? 224.373 141.129 166.734 1.00 32.91 457 ALA A CA 1
ATOM 3188 C C . ALA A 1 437 ? 223.926 140.840 168.157 1.00 32.91 457 ALA A C 1
ATOM 3189 O O . ALA A 1 437 ? 224.336 139.834 168.743 1.00 32.91 457 ALA A O 1
ATOM 3191 N N . VAL A 1 438 ? 223.085 141.712 168.707 1.00 26.10 458 VAL A N 1
ATOM 3192 C CA . VAL A 1 438 ? 222.554 141.562 170.056 1.00 26.10 458 VAL A CA 1
ATOM 3193 C C . VAL A 1 438 ? 221.047 141.378 169.935 1.00 26.10 458 VAL A C 1
ATOM 3194 O O . VAL A 1 438 ? 220.386 142.138 169.222 1.00 26.10 458 VAL A O 1
ATOM 3198 N N . VAL A 1 439 ? 220.506 140.371 170.619 1.00 26.14 459 VAL A N 1
ATOM 3199 C CA . VAL A 1 439 ? 219.107 139.978 170.480 1.00 26.14 459 VAL A CA 1
ATOM 3200 C C . VAL A 1 439 ? 218.430 140.074 171.840 1.00 26.14 459 VAL A C 1
ATOM 3201 O O . VAL A 1 439 ? 218.935 139.535 172.828 1.00 26.14 459 VAL A O 1
ATOM 3205 N N . PHE A 1 440 ? 217.286 140.752 171.881 1.00 19.56 460 PHE A N 1
ATOM 3206 C CA . PHE A 1 440 ? 216.490 140.982 173.087 1.00 19.56 460 PHE A CA 1
ATOM 3207 C C . PHE A 1 440 ? 215.172 140.236 172.921 1.00 19.56 460 PHE A C 1
ATOM 3208 O O . PHE A 1 440 ? 214.210 140.773 172.374 1.00 19.56 460 PHE A O 1
ATOM 3216 N N . LYS A 1 441 ? 215.126 138.998 173.396 1.00 30.28 461 LYS A N 1
ATOM 3217 C CA . LYS A 1 441 ? 213.898 138.226 173.319 1.00 30.28 461 LYS A CA 1
ATOM 3218 C C . LYS A 1 441 ? 212.907 138.708 174.372 1.00 30.28 461 LYS A C 1
ATOM 3219 O O . LYS A 1 441 ? 213.261 139.417 175.314 1.00 30.28 461 LYS A O 1
ATOM 3225 N N . SER A 1 442 ? 211.645 138.319 174.213 1.00 32.07 462 SER A N 1
ATOM 3226 C CA . SER A 1 442 ? 210.619 138.757 175.158 1.00 32.07 462 SER A CA 1
ATOM 3227 C C . SER A 1 442 ? 210.466 137.815 176.337 1.00 32.07 462 SER A C 1
ATOM 3228 O O . SER A 1 442 ? 209.346 137.497 176.740 1.00 32.07 462 SER A O 1
ATOM 3231 N N . ASP A 1 443 ? 211.580 137.362 176.917 1.00 43.45 463 ASP A N 1
ATOM 3232 C CA . ASP A 1 443 ? 211.571 136.683 178.206 1.00 43.45 463 ASP A CA 1
ATOM 3233 C C . ASP A 1 443 ? 212.839 136.979 178.994 1.00 43.45 463 ASP A C 1
ATOM 3234 O O . ASP A 1 443 ? 213.309 136.124 179.750 1.00 43.45 463 ASP A O 1
ATOM 3239 N N . GLY A 1 444 ? 213.408 138.159 178.819 1.00 37.52 464 GLY A N 1
ATOM 3240 C CA . GLY A 1 444 ? 214.793 138.388 179.191 1.00 37.52 464 GLY A CA 1
ATOM 3241 C C . GLY A 1 444 ? 215.689 137.880 178.084 1.00 37.52 464 GLY A C 1
ATOM 3242 O O . GLY A 1 444 ? 215.528 138.273 176.930 1.00 37.52 464 GLY A O 1
ATOM 3243 N N . SER A 1 445 ? 216.635 137.008 178.445 1.00 36.40 465 SER A N 1
ATOM 3244 C CA . SER A 1 445 ? 217.382 136.154 177.513 1.00 36.40 465 SER A CA 1
ATOM 3245 C C . SER A 1 445 ? 218.156 136.958 176.472 1.00 36.40 465 SER A C 1
ATOM 3246 O O . SER A 1 445 ? 218.018 136.748 175.268 1.00 36.40 465 SER A O 1
ATOM 3249 N N . VAL A 1 446 ? 218.949 137.912 176.948 1.00 32.46 466 VAL A N 1
ATOM 3250 C CA . VAL A 1 446 ? 219.834 138.655 176.064 1.00 32.46 466 VAL A CA 1
ATOM 3251 C C . VAL A 1 446 ? 220.921 137.719 175.563 1.00 32.46 466 VAL A C 1
ATOM 3252 O O . VAL A 1 446 ? 221.568 137.020 176.352 1.00 32.46 466 VAL A O 1
ATOM 3256 N N . LEU A 1 447 ? 221.110 137.675 174.249 1.00 33.14 467 LEU A N 1
ATOM 3257 C CA . LEU A 1 447 ? 222.093 136.769 173.683 1.00 33.14 467 LEU A CA 1
ATOM 3258 C C . LEU A 1 447 ? 222.885 137.451 172.576 1.00 33.14 467 LEU A C 1
ATOM 3259 O O . LEU A 1 447 ? 222.313 138.068 171.675 1.00 33.14 467 LEU A O 1
ATOM 3264 N N . LEU A 1 448 ? 224.207 137.350 172.679 1.00 40.07 468 LEU A N 1
ATOM 3265 C CA . LEU A 1 448 ? 225.152 137.942 171.743 1.00 40.07 468 LEU A CA 1
ATOM 3266 C C . LEU A 1 448 ? 225.708 136.861 170.830 1.00 40.07 468 LEU A C 1
ATOM 3267 O O . LEU A 1 448 ? 226.361 135.927 171.308 1.00 40.07 468 LEU A O 1
ATOM 3272 N N . ASN A 1 449 ? 225.453 137.008 169.523 1.00 39.53 469 ASN A N 1
ATOM 3273 C CA . ASN A 1 449 ? 225.926 136.102 168.468 1.00 39.53 469 ASN A CA 1
ATOM 3274 C C . ASN A 1 449 ? 225.483 134.663 168.726 1.00 39.53 469 ASN A C 1
ATOM 3275 O O . ASN A 1 449 ? 226.292 133.734 168.737 1.00 39.53 469 ASN A O 1
ATOM 3280 N N . GLN A 1 450 ? 224.175 134.510 168.969 1.00 41.63 470 GLN A N 1
ATOM 3281 C CA . GLN A 1 450 ? 223.496 133.235 169.230 1.00 41.63 470 GLN A CA 1
ATOM 3282 C C . GLN A 1 450 ? 224.035 132.525 170.470 1.00 41.63 470 GLN A C 1
ATOM 3283 O O . GLN A 1 450 ? 224.001 131.296 170.554 1.00 41.63 470 GLN A O 1
ATOM 3285 N N . LEU A 1 451 ? 224.517 133.285 171.453 1.00 46.31 471 LEU A N 1
ATOM 3286 C CA . LEU A 1 451 ? 225.044 132.720 172.690 1.00 46.31 471 LEU A CA 1
ATOM 3287 C C . LEU A 1 451 ? 224.584 133.571 173.862 1.00 46.31 471 LEU A C 1
ATOM 3288 O O . LEU A 1 451 ? 224.688 134.798 173.802 1.00 46.31 471 LEU A O 1
ATOM 3293 N N . GLN A 1 452 ? 224.093 132.915 174.918 1.00 50.98 472 GLN A N 1
ATOM 3294 C CA . GLN A 1 452 ? 223.619 133.600 176.119 1.00 50.98 472 GLN A CA 1
ATOM 3295 C C . GLN A 1 452 ? 224.732 134.397 176.789 1.00 50.98 472 GLN A C 1
ATOM 3296 O O . GLN A 1 452 ? 225.885 133.964 176.835 1.00 50.98 472 GLN A O 1
ATOM 3302 N N . VAL A 1 453 ? 224.381 135.570 177.312 1.00 51.05 473 VAL A N 1
ATOM 3303 C CA . VAL A 1 453 ? 225.319 136.385 178.070 1.00 51.05 473 VAL A CA 1
ATOM 3304 C C . VAL A 1 453 ? 224.760 136.608 179.467 1.00 51.05 473 VAL A C 1
ATOM 3305 O O . VAL A 1 453 ? 223.560 136.476 179.716 1.00 51.05 473 VAL A O 1
ATOM 3309 N N . ASN A 1 454 ? 225.658 136.942 180.387 1.00 67.73 474 ASN A N 1
ATOM 3310 C CA . ASN A 1 454 ? 225.298 137.245 181.762 1.00 67.73 474 ASN A CA 1
ATOM 3311 C C . ASN A 1 454 ? 225.283 138.751 181.964 1.00 67.73 474 ASN A C 1
ATOM 3312 O O . ASN A 1 454 ? 226.166 139.461 181.476 1.00 67.73 474 ASN A O 1
ATOM 3317 N N . LEU A 1 455 ? 224.283 139.232 182.689 1.00 59.27 475 LEU A N 1
ATOM 3318 C CA . LEU A 1 455 ? 224.223 140.677 182.828 1.00 59.27 475 LEU A CA 1
ATOM 3319 C C . LEU A 1 455 ? 224.719 141.106 184.203 1.00 59.27 475 LEU A C 1
ATOM 3320 O O . LEU A 1 455 ? 224.462 140.415 185.193 1.00 59.27 475 LEU A O 1
ATOM 3325 N N . PRO A 1 456 ? 225.429 142.242 184.339 1.00 58.62 476 PRO A N 1
ATOM 3326 C CA . PRO A 1 456 ? 225.851 143.240 183.346 1.00 58.62 476 PRO A CA 1
ATOM 3327 C C . PRO A 1 456 ? 226.946 142.779 182.390 1.00 58.62 476 PRO A C 1
ATOM 3328 O O . PRO A 1 456 ? 227.645 141.807 182.662 1.00 58.62 476 PRO A O 1
ATOM 3332 N N . HIS A 1 457 ? 227.074 143.489 181.271 1.00 63.89 477 HIS A N 1
ATOM 3333 C CA . HIS A 1 457 ? 228.050 143.170 180.230 1.00 63.89 477 HIS A CA 1
ATOM 3334 C C . HIS A 1 457 ? 228.561 144.496 179.679 1.00 63.89 477 HIS A C 1
ATOM 3335 O O . HIS A 1 457 ? 227.940 145.082 178.789 1.00 63.89 477 HIS A O 1
ATOM 3342 N N . VAL A 1 458 ? 229.687 144.964 180.207 1.00 57.45 478 VAL A N 1
ATOM 3343 C CA . VAL A 1 458 ? 230.254 146.261 179.854 1.00 57.45 478 VAL A CA 1
ATOM 3344 C C . VAL A 1 458 ? 231.448 146.032 178.940 1.00 57.45 478 VAL A C 1
ATOM 3345 O O . VAL A 1 458 ? 232.363 145.276 179.285 1.00 57.45 478 VAL A O 1
ATOM 3349 N N . THR A 1 459 ? 231.437 146.676 177.779 1.00 59.11 479 THR A N 1
ATOM 3350 C CA . THR A 1 459 ? 232.508 146.568 176.798 1.00 59.11 479 THR A CA 1
ATOM 3351 C C . THR A 1 459 ? 233.056 147.958 176.484 1.00 59.11 479 THR A C 1
ATOM 3352 O O . THR A 1 459 ? 232.769 148.936 177.179 1.00 59.11 479 THR A O 1
ATOM 3356 N N . ALA A 1 460 ? 233.862 148.034 175.426 1.00 65.17 480 ALA A N 1
ATOM 3357 C CA . ALA A 1 460 ? 234.496 149.294 175.057 1.00 65.17 480 ALA A CA 1
ATOM 3358 C C . ALA A 1 460 ? 233.554 150.202 174.277 1.00 65.17 480 ALA A C 1
ATOM 3359 O O . ALA A 1 460 ? 233.602 151.426 174.434 1.00 65.17 480 ALA A O 1
ATOM 3361 N N . SER A 1 461 ? 232.694 149.629 173.432 1.00 62.97 481 SER A N 1
ATOM 3362 C CA . SER A 1 461 ? 231.822 150.425 172.581 1.00 62.97 481 SER A CA 1
ATOM 3363 C C . SER A 1 461 ? 230.375 150.473 173.045 1.00 62.97 481 SER A C 1
ATOM 3364 O O . SER A 1 461 ? 229.665 151.414 172.678 1.00 62.97 481 SER A O 1
ATOM 3367 N N . PHE A 1 462 ? 229.918 149.500 173.830 1.00 56.38 482 PHE A N 1
ATOM 3368 C CA . PHE A 1 462 ? 228.572 149.551 174.381 1.00 56.38 482 PHE A CA 1
ATOM 3369 C C . PHE A 1 462 ? 228.550 148.811 175.710 1.00 56.38 482 PHE A C 1
ATOM 3370 O O . PHE A 1 462 ? 229.537 148.198 176.121 1.00 56.38 482 PHE A O 1
ATOM 3378 N N . SER A 1 463 ? 227.398 148.870 176.375 1.00 41.25 483 SER A N 1
ATOM 3379 C CA . SER A 1 463 ? 227.199 148.180 177.640 1.00 41.25 483 SER A CA 1
ATOM 3380 C C . SER A 1 463 ? 225.710 147.953 177.846 1.00 41.25 483 SER A C 1
ATOM 3381 O O . SER A 1 463 ? 224.897 148.815 177.512 1.00 41.25 483 SER A O 1
ATOM 3384 N N . VAL A 1 464 ? 225.367 146.796 178.405 1.00 40.53 484 VAL A N 1
ATOM 3385 C CA . VAL A 1 464 ? 223.986 146.389 178.632 1.00 40.53 484 VAL A CA 1
ATOM 3386 C C . VAL A 1 464 ? 223.798 146.184 180.130 1.00 40.53 484 VAL A C 1
ATOM 3387 O O . VAL A 1 464 ? 224.589 145.476 180.762 1.00 40.53 484 VAL A O 1
ATOM 3391 N N . PHE A 1 465 ? 222.763 146.799 180.697 1.00 43.37 485 PHE A N 1
ATOM 3392 C CA . PHE A 1 465 ? 222.481 146.692 182.122 1.00 43.37 485 PHE A CA 1
ATOM 3393 C C . PHE A 1 465 ? 221.101 146.087 182.337 1.00 43.37 485 PHE A C 1
ATOM 3394 O O . PHE A 1 465 ? 220.302 145.959 181.410 1.00 43.37 485 PHE A O 1
ATOM 3402 N N . ARG A 1 466 ? 220.813 145.729 183.586 1.00 41.82 486 ARG A N 1
ATOM 3403 C CA . ARG A 1 466 ? 219.492 145.221 183.955 1.00 41.82 486 ARG A CA 1
ATOM 3404 C C . ARG A 1 466 ? 219.220 145.589 185.403 1.00 41.82 486 ARG A C 1
ATOM 3405 O O . ARG A 1 466 ? 219.569 144.846 186.328 1.00 41.82 486 ARG A O 1
ATOM 3413 N N . PRO A 1 467 ? 218.600 146.741 185.642 1.00 39.72 487 PRO A N 1
ATOM 3414 C CA . PRO A 1 467 ? 218.467 147.227 187.019 1.00 39.72 487 PRO A CA 1
ATOM 3415 C C . PRO A 1 467 ? 217.283 146.664 187.788 1.00 39.72 487 PRO A C 1
ATOM 3416 O O . PRO A 1 467 ? 217.327 146.612 189.020 1.00 39.72 487 PRO A O 1
ATOM 3420 N N . SER A 1 468 ? 216.218 146.245 187.098 1.00 43.59 488 SER A N 1
ATOM 3421 C CA . SER A 1 468 ? 214.966 145.982 187.799 1.00 43.59 488 SER A CA 1
ATOM 3422 C C . SER A 1 468 ? 214.219 144.752 187.298 1.00 43.59 488 SER A C 1
ATOM 3423 O O . SER A 1 468 ? 213.009 144.649 187.538 1.00 43.59 488 SER A O 1
ATOM 3426 N N . SER A 1 469 ? 214.884 143.873 186.541 1.00 43.81 489 SER A N 1
ATOM 3427 C CA . SER A 1 469 ? 214.423 142.551 186.099 1.00 43.81 489 SER A CA 1
ATOM 3428 C C . SER A 1 469 ? 213.262 142.558 185.104 1.00 43.81 489 SER A C 1
ATOM 3429 O O . SER A 1 469 ? 212.952 141.517 184.521 1.00 43.81 489 SER A O 1
ATOM 3432 N N . TYR A 1 470 ? 212.654 143.724 184.865 1.00 36.48 490 TYR A N 1
ATOM 3433 C CA . TYR A 1 470 ? 211.690 143.968 183.798 1.00 36.48 490 TYR A CA 1
ATOM 3434 C C . TYR A 1 470 ? 212.134 145.146 182.947 1.00 36.48 490 TYR A C 1
ATOM 3435 O O . TYR A 1 470 ? 211.320 145.733 182.233 1.00 36.48 490 TYR A O 1
ATOM 3444 N N . HIS A 1 471 ? 213.407 145.510 183.037 1.00 34.86 491 HIS A N 1
ATOM 3445 C CA . HIS A 1 471 ? 213.950 146.692 182.391 1.00 34.86 491 HIS A CA 1
ATOM 3446 C C . HIS A 1 471 ? 215.381 146.382 181.999 1.00 34.86 491 HIS A C 1
ATOM 3447 O O . HIS A 1 471 ? 216.160 145.913 182.829 1.00 34.86 491 HIS A O 1
ATOM 3454 N N . ILE A 1 472 ? 215.719 146.638 180.743 1.00 29.46 492 ILE A N 1
ATOM 3455 C CA . ILE A 1 472 ? 217.078 146.500 180.240 1.00 29.46 492 ILE A CA 1
ATOM 3456 C C . ILE A 1 472 ? 217.499 147.856 179.699 1.00 29.46 492 ILE A C 1
ATOM 3457 O O . ILE A 1 472 ? 216.727 148.508 178.989 1.00 29.46 492 ILE A O 1
ATOM 3462 N N . MET A 1 473 ? 218.699 148.300 180.060 1.00 36.07 493 MET A N 1
ATOM 3463 C CA . MET A 1 473 ? 219.221 149.588 179.628 1.00 36.07 493 MET A CA 1
ATOM 3464 C C . MET A 1 473 ? 220.503 149.354 178.849 1.00 36.07 493 MET A C 1
ATOM 3465 O O . MET A 1 473 ? 221.435 148.726 179.359 1.00 36.07 493 MET A O 1
ATOM 3470 N N . VAL A 1 474 ? 220.540 149.836 177.611 1.00 29.49 494 VAL A N 1
ATOM 3471 C CA . VAL A 1 474 ? 221.676 149.663 176.717 1.00 29.49 494 VAL A CA 1
ATOM 3472 C C . VAL A 1 474 ? 222.179 151.038 176.318 1.00 29.49 494 VAL A C 1
ATOM 3473 O O . VAL A 1 474 ? 221.410 151.861 175.812 1.00 29.49 494 VAL A O 1
ATOM 3477 N N . SER A 1 475 ? 223.461 151.288 176.547 1.00 35.25 495 SER A N 1
ATOM 3478 C CA . SER A 1 475 ? 224.092 152.544 176.180 1.00 35.25 495 SER A CA 1
ATOM 3479 C C . SER A 1 475 ? 225.204 152.281 175.176 1.00 35.25 495 SER A C 1
ATOM 3480 O O . SER A 1 475 ? 225.943 151.303 175.300 1.00 35.25 495 SER A O 1
ATOM 3483 N N . MET A 1 476 ? 225.312 153.149 174.177 1.00 43.38 496 MET A N 1
ATOM 3484 C CA . MET A 1 476 ? 226.339 153.038 173.155 1.00 43.38 496 MET A CA 1
ATOM 3485 C C . MET A 1 476 ? 227.190 154.298 173.124 1.00 43.38 496 MET A C 1
ATOM 3486 O O . MET A 1 476 ? 226.724 155.391 173.453 1.00 43.38 496 MET A O 1
ATOM 3491 N N . ALA A 1 477 ? 228.445 154.132 172.709 1.00 53.02 497 ALA A N 1
ATOM 3492 C CA . ALA A 1 477 ? 229.375 155.246 172.609 1.00 53.02 497 ALA A CA 1
ATOM 3493 C C . ALA A 1 477 ? 229.107 156.131 171.403 1.00 53.02 497 ALA A C 1
ATOM 3494 O O . ALA A 1 477 ? 229.637 157.244 171.344 1.00 53.02 497 ALA A O 1
ATOM 3496 N N . ILE A 1 478 ? 228.307 155.661 170.446 1.00 51.53 498 ILE A N 1
ATOM 3497 C CA . ILE A 1 478 ? 227.973 156.471 169.281 1.00 51.53 498 ILE A CA 1
ATOM 3498 C C . ILE A 1 478 ? 226.998 157.578 169.666 1.00 51.53 498 ILE A C 1
ATOM 3499 O O . ILE A 1 478 ? 227.110 158.716 169.195 1.00 51.53 498 ILE A O 1
ATOM 3504 N N . GLY A 1 479 ? 226.066 157.283 170.567 1.00 33.17 499 GLY A N 1
ATOM 3505 C CA . GLY A 1 479 ? 225.076 158.258 170.977 1.00 33.17 499 GLY A CA 1
ATOM 3506 C C . GLY A 1 479 ? 223.683 157.673 171.042 1.00 33.17 499 GLY A C 1
ATOM 3507 O O . GLY A 1 479 ? 222.696 158.400 171.166 1.00 33.17 499 GLY A O 1
ATOM 3508 N N . VAL A 1 480 ? 223.598 156.352 170.967 1.00 30.96 500 VAL A N 1
ATOM 3509 C CA . VAL A 1 480 ? 222.329 155.640 170.923 1.00 30.96 500 VAL A CA 1
ATOM 3510 C C . VAL A 1 480 ? 222.088 154.999 172.281 1.00 30.96 500 VAL A C 1
ATOM 3511 O O . VAL A 1 480 ? 222.977 154.337 172.829 1.00 30.96 500 VAL A O 1
ATOM 3515 N N . ARG A 1 481 ? 220.895 155.200 172.832 1.00 32.06 501 ARG A N 1
ATOM 3516 C CA . ARG A 1 481 ? 220.506 154.602 174.099 1.00 32.06 501 ARG A CA 1
ATOM 3517 C C . ARG A 1 481 ? 219.172 153.895 173.943 1.00 32.06 501 ARG A C 1
ATOM 3518 O O . ARG A 1 481 ? 218.242 154.434 173.341 1.00 32.06 501 ARG A O 1
ATOM 3526 N N . LEU A 1 482 ? 219.088 152.687 174.491 1.00 26.66 502 LEU A N 1
ATOM 3527 C CA . LEU A 1 482 ? 217.904 151.848 174.403 1.00 26.66 502 LEU A CA 1
ATOM 3528 C C . LEU A 1 482 ? 217.375 151.534 175.792 1.00 26.66 502 LEU A C 1
ATOM 3529 O O . LEU A 1 482 ? 218.143 151.364 176.739 1.00 26.66 502 LEU A O 1
ATOM 3534 N N . GLN A 1 483 ? 216.054 151.440 175.902 1.00 4.91 503 GLN A N 1
ATOM 3535 C CA . GLN A 1 483 ? 215.396 150.945 177.106 1.00 4.91 503 GLN A CA 1
ATOM 3536 C C . GLN A 1 483 ? 214.315 149.963 176.688 1.00 4.91 503 GLN A C 1
ATOM 3537 O O . GLN A 1 483 ? 213.322 150.355 176.071 1.00 4.91 503 GLN A O 1
ATOM 3543 N N . VAL A 1 484 ? 214.500 148.698 177.028 1.00 19.56 504 VAL A N 1
ATOM 3544 C CA . VAL A 1 484 ? 213.581 147.642 176.639 1.00 19.56 504 VAL A CA 1
ATOM 3545 C C . VAL A 1 484 ? 212.716 147.307 177.840 1.00 19.56 504 VAL A C 1
ATOM 3546 O O . VAL A 1 484 ? 213.227 146.901 178.887 1.00 19.56 504 VAL A O 1
ATOM 3550 N N . GLN A 1 485 ? 211.412 147.498 177.700 1.00 2.92 505 GLN A N 1
ATOM 3551 C CA . GLN A 1 485 ? 210.455 147.110 178.722 1.00 2.92 505 GLN A CA 1
ATOM 3552 C C . GLN A 1 485 ? 209.975 145.690 178.451 1.00 2.92 505 GLN A C 1
ATOM 3553 O O . GLN A 1 485 ? 209.826 145.289 177.298 1.00 2.92 505 GLN A O 1
ATOM 3559 N N . LEU A 1 486 ? 209.766 144.918 179.515 1.00 19.56 506 LEU A N 1
ATOM 3560 C CA . LEU A 1 486 ? 209.430 143.511 179.383 1.00 19.56 506 LEU A CA 1
ATOM 3561 C C . LEU A 1 486 ? 208.080 143.123 179.967 1.00 19.56 506 LEU A C 1
ATOM 3562 O O . LEU A 1 486 ? 207.521 142.107 179.545 1.00 19.56 506 LEU A O 1
ATOM 3567 N N . ALA A 1 487 ? 207.544 143.887 180.915 1.00 25.81 507 ALA A N 1
ATOM 3568 C CA . ALA A 1 487 ? 206.253 143.610 181.504 1.00 25.81 507 ALA A CA 1
ATOM 3569 C C . ALA A 1 487 ? 205.481 144.916 181.628 1.00 25.81 507 ALA A C 1
ATOM 3570 O O . ALA A 1 487 ? 206.088 145.959 181.905 1.00 25.81 507 ALA A O 1
ATOM 3572 N N . PRO A 1 488 ? 204.148 144.907 181.428 1.00 19.56 508 PRO A N 1
ATOM 3573 C CA . PRO A 1 488 ? 203.212 143.830 181.076 1.00 19.56 508 PRO A CA 1
ATOM 3574 C C . PRO A 1 488 ? 203.345 143.339 179.642 1.00 19.56 508 PRO A C 1
ATOM 3575 O O . PRO A 1 488 ? 203.202 142.146 179.384 1.00 19.56 508 PRO A O 1
ATOM 3579 N N . VAL A 1 489 ? 203.607 144.265 178.721 1.00 19.56 509 VAL A N 1
ATOM 3580 C CA . VAL A 1 489 ? 203.875 143.945 177.329 1.00 19.56 509 VAL A CA 1
ATOM 3581 C C . VAL A 1 489 ? 205.224 144.545 176.971 1.00 19.56 509 VAL A C 1
ATOM 3582 O O . VAL A 1 489 ? 205.717 145.455 177.636 1.00 19.56 509 VAL A O 1
ATOM 3586 N N . MET A 1 490 ? 205.829 144.021 175.913 1.00 19.56 510 MET A N 1
ATOM 3587 C CA . MET A 1 490 ? 207.167 144.443 175.530 1.00 19.56 510 MET A CA 1
ATOM 3588 C C . MET A 1 490 ? 207.101 145.762 174.777 1.00 19.56 510 MET A C 1
ATOM 3589 O O . MET A 1 490 ? 206.312 145.910 173.842 1.00 19.56 510 MET A O 1
ATOM 3594 N N . GLN A 1 491 ? 207.911 146.730 175.197 1.00 19.56 511 GLN A N 1
ATOM 3595 C CA . GLN A 1 491 ? 207.945 148.052 174.587 1.00 19.56 511 GLN A CA 1
ATOM 3596 C C . GLN A 1 491 ? 209.393 148.495 174.460 1.00 19.56 511 GLN A C 1
ATOM 3597 O O . GLN A 1 491 ? 210.283 147.927 175.089 1.00 19.56 511 GLN A O 1
ATOM 3603 N N . LEU A 1 492 ? 209.627 149.519 173.644 1.00 19.56 512 LEU A N 1
ATOM 3604 C CA . LEU A 1 492 ? 210.979 149.957 173.326 1.00 19.56 512 LEU A CA 1
ATOM 3605 C C . LEU A 1 492 ? 211.042 151.470 173.236 1.00 19.56 512 LEU A C 1
ATOM 3606 O O . LEU A 1 492 ? 210.156 152.101 172.656 1.00 19.56 512 LEU A O 1
ATOM 3611 N N . PHE A 1 493 ? 212.113 152.039 173.791 1.00 19.56 513 PHE A N 1
ATOM 3612 C CA . PHE A 1 493 ? 212.359 153.475 173.808 1.00 19.56 513 PHE A CA 1
ATOM 3613 C C . PHE A 1 493 ? 213.793 153.728 173.369 1.00 19.56 513 PHE A C 1
ATOM 3614 O O . PHE A 1 493 ? 214.722 153.133 173.918 1.00 19.56 513 PHE A O 1
ATOM 3622 N N . VAL A 1 494 ? 213.968 154.593 172.371 1.00 19.56 514 VAL A N 1
ATOM 3623 C CA . VAL A 1 494 ? 215.250 154.844 171.721 1.00 19.56 514 VAL A CA 1
ATOM 3624 C C . VAL A 1 494 ? 215.573 156.320 171.889 1.00 19.56 514 VAL A C 1
ATOM 3625 O O . VAL A 1 494 ? 214.688 157.160 171.730 1.00 19.56 514 VAL A O 1
ATOM 3629 N N . THR A 1 495 ? 216.824 156.648 172.208 1.00 26.01 515 THR A N 1
ATOM 3630 C CA . THR A 1 495 ? 217.208 158.042 172.400 1.00 26.01 515 THR A CA 1
ATOM 3631 C C . THR A 1 495 ? 218.475 158.354 171.618 1.00 26.01 515 THR A C 1
ATOM 3632 O O . THR A 1 495 ? 219.482 157.657 171.761 1.00 26.01 515 THR A O 1
ATOM 3636 N N . LEU A 1 496 ? 218.422 159.401 170.797 1.00 29.06 516 LEU A N 1
ATOM 3637 C CA . LEU A 1 496 ? 219.572 159.896 170.058 1.00 29.06 516 LEU A CA 1
ATOM 3638 C C . LEU A 1 496 ? 219.959 161.286 170.530 1.00 29.06 516 LEU A C 1
ATOM 3639 O O . LEU A 1 496 ? 219.120 162.066 170.974 1.00 29.06 516 LEU A O 1
ATOM 3644 N N . ASP A 1 497 ? 221.233 161.614 170.354 1.00 38.96 517 ASP A N 1
ATOM 3645 C CA . ASP A 1 497 ? 221.683 162.977 170.563 1.00 38.96 517 ASP A CA 1
ATOM 3646 C C . ASP A 1 497 ? 221.199 163.869 169.424 1.00 38.96 517 ASP A C 1
ATOM 3647 O O . ASP A 1 497 ? 220.697 163.404 168.400 1.00 38.96 517 ASP A O 1
ATOM 3652 N N . GLN A 1 498 ? 221.365 165.174 169.605 1.00 52.12 518 GLN A N 1
ATOM 3653 C CA . GLN A 1 498 ? 220.985 166.120 168.570 1.00 52.12 518 GLN A CA 1
ATOM 3654 C C . GLN A 1 498 ? 222.118 166.334 167.567 1.00 52.12 518 GLN A C 1
ATOM 3655 O O . GLN A 1 498 ? 221.935 167.017 166.557 1.00 52.12 518 GLN A O 1
ATOM 3661 N N . ALA A 1 499 ? 223.274 165.708 167.790 1.00 43.64 519 ALA A N 1
ATOM 3662 C CA . ALA A 1 499 ? 224.305 165.682 166.761 1.00 43.64 519 ALA A CA 1
ATOM 3663 C C . ALA A 1 499 ? 223.906 164.788 165.593 1.00 43.64 519 ALA A C 1
ATOM 3664 O O . ALA A 1 499 ? 224.340 165.021 164.460 1.00 43.64 519 ALA A O 1
ATOM 3666 N N . SER A 1 500 ? 223.087 163.771 165.845 1.00 37.38 520 SER A N 1
ATOM 3667 C CA . SER A 1 500 ? 222.611 162.864 164.801 1.00 37.38 520 SER A CA 1
ATOM 3668 C C . SER A 1 500 ? 221.284 163.335 164.223 1.00 37.38 520 SER A C 1
ATOM 3669 O O . SER A 1 500 ? 220.337 162.564 164.100 1.00 37.38 520 SER A O 1
ATOM 3672 N N . GLN A 1 501 ? 221.208 164.606 163.848 1.00 39.12 521 GLN A N 1
ATOM 3673 C CA . GLN A 1 501 ? 219.946 165.229 163.477 1.00 39.12 521 GLN A CA 1
ATOM 3674 C C . GLN A 1 501 ? 219.887 165.334 161.960 1.00 39.12 521 GLN A C 1
ATOM 3675 O O . GLN A 1 501 ? 220.699 166.035 161.349 1.00 39.12 521 GLN A O 1
ATOM 3681 N N . GLY A 1 502 ? 218.926 164.641 161.359 1.00 36.18 522 GLY A N 1
ATOM 3682 C CA . GLY A 1 502 ? 218.895 164.504 159.920 1.00 36.18 522 GLY A CA 1
ATOM 3683 C C . GLY A 1 502 ? 219.797 163.422 159.376 1.00 36.18 522 GLY A C 1
ATOM 3684 O O . GLY A 1 502 ? 220.149 163.465 158.195 1.00 36.18 522 GLY A O 1
ATOM 3685 N N . GLN A 1 503 ? 220.185 162.446 160.201 1.00 36.05 523 GLN A N 1
ATOM 3686 C CA . GLN A 1 503 ? 221.159 161.430 159.823 1.00 36.05 523 GLN A CA 1
ATOM 3687 C C . GLN A 1 503 ? 220.713 160.028 160.220 1.00 36.05 523 GLN A C 1
ATOM 3688 O O . GLN A 1 503 ? 221.552 159.163 160.475 1.00 36.05 523 GLN A O 1
ATOM 3694 N N . VAL A 1 504 ? 219.401 159.787 160.306 1.00 30.12 524 VAL A N 1
ATOM 3695 C CA . VAL A 1 504 ? 218.856 158.462 160.581 1.00 30.12 524 VAL A CA 1
ATOM 3696 C C . VAL A 1 504 ? 217.679 158.188 159.660 1.00 30.12 524 VAL A C 1
ATOM 3697 O O . VAL A 1 504 ? 217.013 159.100 159.172 1.00 30.12 524 VAL A O 1
ATOM 3701 N N . GLN A 1 505 ? 217.441 156.901 159.413 1.00 29.37 525 GLN A N 1
ATOM 3702 C CA . GLN A 1 505 ? 216.338 156.424 158.592 1.00 29.37 525 GLN A CA 1
ATOM 3703 C C . GLN A 1 505 ? 215.787 155.142 159.196 1.00 29.37 525 GLN A C 1
ATOM 3704 O O . GLN A 1 505 ? 216.521 154.359 159.796 1.00 29.37 525 GLN A O 1
ATOM 3710 N N . GLY A 1 506 ? 214.488 154.937 159.039 1.00 19.56 526 GLY A N 1
ATOM 3711 C CA . GLY A 1 506 ? 213.833 153.792 159.637 1.00 19.56 526 GLY A CA 1
ATOM 3712 C C . GLY A 1 506 ? 212.350 154.064 159.769 1.00 19.56 526 GLY A C 1
ATOM 3713 O O . GLY A 1 506 ? 211.802 154.904 159.068 1.00 19.56 526 GLY A O 1
ATOM 3714 N N . LEU A 1 507 ? 211.722 153.350 160.696 1.00 19.56 527 LEU A N 1
ATOM 3715 C CA . LEU A 1 507 ? 210.338 153.646 161.039 1.00 19.56 527 LEU A CA 1
ATOM 3716 C C . LEU A 1 507 ? 210.211 154.776 162.046 1.00 19.56 527 LEU A C 1
ATOM 3717 O O . LEU A 1 507 ? 209.089 155.131 162.414 1.00 19.56 527 LEU A O 1
ATOM 3722 N N . CYS A 1 508 ? 211.326 155.336 162.499 1.00 19.56 528 CYS A N 1
ATOM 3723 C CA . CYS A 1 508 ? 211.338 156.442 163.436 1.00 19.56 528 CYS A CA 1
ATOM 3724 C C . CYS A 1 508 ? 211.529 157.790 162.765 1.00 19.56 528 CYS A C 1
ATOM 3725 O O . CYS A 1 508 ? 211.672 158.793 163.463 1.00 19.56 528 CYS A O 1
ATOM 3728 N N . GLY A 1 509 ? 211.535 157.843 161.444 1.00 19.56 529 GLY A N 1
ATOM 3729 C CA . GLY A 1 509 ? 211.672 159.098 160.743 1.00 19.56 529 GLY A CA 1
ATOM 3730 C C . GLY A 1 509 ? 213.116 159.498 160.568 1.00 19.56 529 GLY A C 1
ATOM 3731 O O . GLY A 1 509 ? 214.044 158.719 160.779 1.00 19.56 529 GLY A O 1
ATOM 3732 N N . ASN A 1 510 ? 213.310 160.753 160.172 1.00 28.39 530 ASN A N 1
ATOM 3733 C CA . ASN A 1 510 ? 214.651 161.248 159.913 1.00 28.39 530 ASN A CA 1
ATOM 3734 C C . ASN A 1 510 ? 215.150 162.303 160.888 1.00 28.39 530 ASN A C 1
ATOM 3735 O O . ASN A 1 510 ? 216.337 162.636 160.819 1.00 28.39 530 ASN A O 1
ATOM 3740 N N . PHE A 1 511 ? 214.293 162.820 161.782 1.00 29.45 531 PHE A N 1
ATOM 3741 C CA . PHE A 1 511 ? 214.682 163.695 162.897 1.00 29.45 531 PHE A CA 1
ATOM 3742 C C . PHE A 1 511 ? 215.357 164.971 162.383 1.00 29.45 531 PHE A C 1
ATOM 3743 O O . PHE A 1 511 ? 216.568 165.139 162.442 1.00 29.45 531 PHE A O 1
ATOM 3751 N N . ASN A 1 512 ? 214.530 165.812 161.751 1.00 19.56 532 ASN A N 1
ATOM 3752 C CA . ASN A 1 512 ? 214.984 167.079 161.190 1.00 19.56 532 ASN A CA 1
ATOM 3753 C C . ASN A 1 512 ? 214.151 168.289 161.611 1.00 19.56 532 ASN A C 1
ATOM 3754 O O . ASN A 1 512 ? 214.401 169.390 161.118 1.00 19.56 532 ASN A O 1
ATOM 3759 N N . GLY A 1 513 ? 213.164 168.122 162.488 1.00 19.56 533 GLY A N 1
ATOM 3760 C CA . GLY A 1 513 ? 212.343 169.208 162.958 1.00 19.56 533 GLY A CA 1
ATOM 3761 C C . GLY A 1 513 ? 210.948 169.249 162.366 1.00 19.56 533 GLY A C 1
ATOM 3762 O O . GLY A 1 513 ? 209.998 169.588 163.073 1.00 19.56 533 GLY A O 1
ATOM 3763 N N . LEU A 1 514 ? 210.807 168.925 161.091 1.00 19.56 534 LEU A N 1
ATOM 3764 C CA . LEU A 1 514 ? 209.518 168.818 160.424 1.00 19.56 534 LEU A CA 1
ATOM 3765 C C . LEU A 1 514 ? 208.969 167.407 160.586 1.00 19.56 534 LEU A C 1
ATOM 3766 O O . LEU A 1 514 ? 209.723 166.437 160.556 1.00 19.56 534 LEU A O 1
ATOM 3771 N N . GLU A 1 515 ? 207.657 167.286 160.764 1.00 19.56 535 GLU A N 1
ATOM 3772 C CA . GLU A 1 515 ? 207.031 165.973 160.828 1.00 19.56 535 GLU A CA 1
ATOM 3773 C C . GLU A 1 515 ? 206.168 165.690 159.611 1.00 19.56 535 GLU A C 1
ATOM 3774 O O . GLU A 1 515 ? 205.485 164.666 159.573 1.00 19.56 535 GLU A O 1
ATOM 3780 N N . GLY A 1 516 ? 206.177 166.576 158.616 1.00 19.56 536 GLY A N 1
ATOM 3781 C CA . GLY A 1 516 ? 205.472 166.296 157.384 1.00 19.56 536 GLY A CA 1
ATOM 3782 C C . GLY A 1 516 ? 206.207 165.333 156.483 1.00 19.56 536 GLY A C 1
ATOM 3783 O O . GLY A 1 516 ? 205.585 164.668 155.653 1.00 19.56 536 GLY A O 1
ATOM 3784 N N . ASP A 1 517 ? 207.529 165.240 156.626 1.00 19.56 537 ASP A N 1
ATOM 3785 C CA . ASP A 1 517 ? 208.335 164.356 155.800 1.00 19.56 537 ASP A CA 1
ATOM 3786 C C . ASP A 1 517 ? 208.822 163.122 156.543 1.00 19.56 537 ASP A C 1
ATOM 3787 O O . ASP A 1 517 ? 209.854 162.560 156.176 1.00 19.56 537 ASP A O 1
ATOM 3792 N N . ASP A 1 518 ? 208.133 162.703 157.600 1.00 19.56 538 ASP A N 1
ATOM 3793 C CA . ASP A 1 518 ? 208.545 161.459 158.232 1.00 19.56 538 ASP A CA 1
ATOM 3794 C C . ASP A 1 518 ? 208.105 160.249 157.432 1.00 19.56 538 ASP A C 1
ATOM 3795 O O . ASP A 1 518 ? 208.773 159.214 157.484 1.00 19.56 538 ASP A O 1
ATOM 3800 N N . PHE A 1 519 ? 207.024 160.361 156.660 1.00 19.56 539 PHE A N 1
ATOM 3801 C CA . PHE A 1 519 ? 206.591 159.280 155.788 1.00 19.56 539 PHE A CA 1
ATOM 3802 C C . PHE A 1 519 ? 207.271 159.313 154.429 1.00 19.56 539 PHE A C 1
ATOM 3803 O O . PHE A 1 519 ? 206.738 158.756 153.471 1.00 19.56 539 PHE A O 1
ATOM 3811 N N . LYS A 1 520 ? 208.425 159.955 154.329 1.00 19.56 540 LYS A N 1
ATOM 3812 C CA . LYS A 1 520 ? 209.218 159.981 153.111 1.00 19.56 540 LYS A CA 1
ATOM 3813 C C . LYS A 1 520 ? 210.023 158.697 152.999 1.00 19.56 540 LYS A C 1
ATOM 3814 O O . LYS A 1 520 ? 210.866 158.414 153.853 1.00 19.56 540 LYS A O 1
ATOM 3820 N N . THR A 1 521 ? 209.782 157.928 151.944 1.00 19.56 541 THR A N 1
ATOM 3821 C CA . THR A 1 521 ? 210.455 156.653 151.774 1.00 19.56 541 THR A CA 1
ATOM 3822 C C . THR A 1 521 ? 211.892 156.858 151.316 1.00 19.56 541 THR A C 1
ATOM 3823 O O . THR A 1 521 ? 212.333 157.970 151.026 1.00 19.56 541 THR A O 1
ATOM 3827 N N . ALA A 1 522 ? 212.632 155.756 151.239 1.00 23.66 542 ALA A N 1
ATOM 3828 C CA . ALA A 1 522 ? 214.039 155.771 150.864 1.00 23.66 542 ALA A CA 1
ATOM 3829 C C . ALA A 1 522 ? 214.253 155.798 149.369 1.00 23.66 542 ALA A C 1
ATOM 3830 O O . ALA A 1 522 ? 215.366 155.531 148.914 1.00 23.66 542 ALA A O 1
ATOM 3832 N N . SER A 1 523 ? 213.220 156.111 148.602 1.00 19.56 543 SER A N 1
ATOM 3833 C CA . SER A 1 523 ? 213.282 156.178 147.156 1.00 19.56 543 SER A CA 1
ATOM 3834 C C . SER A 1 523 ? 212.484 157.374 146.674 1.00 19.56 543 SER A C 1
ATOM 3835 O O . SER A 1 523 ? 211.658 157.270 145.772 1.00 19.56 543 SER A O 1
ATOM 3838 N N . GLY A 1 524 ? 212.703 158.533 147.280 1.00 19.56 544 GLY A N 1
ATOM 3839 C CA . GLY A 1 524 ? 211.966 159.691 146.830 1.00 19.56 544 GLY A CA 1
ATOM 3840 C C . GLY A 1 524 ? 210.888 160.235 147.735 1.00 19.56 544 GLY A C 1
ATOM 3841 O O . GLY A 1 524 ? 211.161 161.017 148.643 1.00 19.56 544 GLY A O 1
ATOM 3842 N N . LEU A 1 525 ? 209.651 159.864 147.450 1.00 19.56 545 LEU A N 1
ATOM 3843 C CA . LEU A 1 525 ? 208.480 160.666 147.750 1.00 19.56 545 LEU A CA 1
ATOM 3844 C C . LEU A 1 525 ? 207.807 160.272 149.057 1.00 19.56 545 LEU A C 1
ATOM 3845 O O . LEU A 1 525 ? 207.917 159.143 149.534 1.00 19.56 545 LEU A O 1
ATOM 3850 N N . VAL A 1 526 ? 207.077 161.239 149.615 1.00 19.56 546 VAL A N 1
ATOM 3851 C CA . VAL A 1 526 ? 206.334 161.059 150.856 1.00 19.56 546 VAL A CA 1
ATOM 3852 C C . VAL A 1 526 ? 205.070 160.254 150.589 1.00 19.56 546 VAL A C 1
ATOM 3853 O O . VAL A 1 526 ? 204.308 160.556 149.664 1.00 19.56 546 VAL A O 1
ATOM 3857 N N . GLU A 1 527 ? 204.838 159.225 151.401 1.00 19.56 547 GLU A N 1
ATOM 3858 C CA . GLU A 1 527 ? 203.618 158.437 151.338 1.00 19.56 547 GLU A CA 1
ATOM 3859 C C . GLU A 1 527 ? 202.525 159.080 152.183 1.00 19.56 547 GLU A C 1
ATOM 3860 O O . GLU A 1 527 ? 202.765 159.990 152.975 1.00 19.56 547 GLU A O 1
ATOM 3866 N N . ALA A 1 528 ? 201.305 158.584 152.013 1.00 19.56 548 ALA A N 1
ATOM 3867 C CA . ALA A 1 528 ? 200.144 159.172 152.666 1.00 19.56 548 ALA A CA 1
ATOM 3868 C C . ALA A 1 528 ? 199.815 158.509 153.989 1.00 19.56 548 ALA A C 1
ATOM 3869 O O . ALA A 1 528 ? 199.536 159.194 154.976 1.00 19.56 548 ALA A O 1
ATOM 3871 N N . THR A 1 529 ? 199.834 157.188 154.019 1.00 19.56 549 THR A N 1
ATOM 3872 C CA . THR A 1 529 ? 199.412 156.423 155.172 1.00 19.56 549 THR A CA 1
ATOM 3873 C C . THR A 1 529 ? 200.613 155.743 155.811 1.00 19.56 549 THR A C 1
ATOM 3874 O O . THR A 1 529 ? 201.662 155.578 155.188 1.00 19.56 549 THR A O 1
ATOM 3878 N N . GLY A 1 530 ? 200.445 155.372 157.082 1.00 19.56 550 GLY A N 1
ATOM 3879 C CA . GLY A 1 530 ? 201.531 154.773 157.835 1.00 19.56 550 GLY A CA 1
ATOM 3880 C C . GLY A 1 530 ? 201.889 153.375 157.381 1.00 19.56 550 GLY A C 1
ATOM 3881 O O . GLY A 1 530 ? 203.055 152.987 157.435 1.00 19.56 550 GLY A O 1
ATOM 3882 N N . ALA A 1 531 ? 200.905 152.603 156.929 1.00 19.56 551 ALA A N 1
ATOM 3883 C CA . ALA A 1 531 ? 201.173 151.255 156.452 1.00 19.56 551 ALA A CA 1
ATOM 3884 C C . ALA A 1 531 ? 201.695 151.213 155.025 1.00 19.56 551 ALA A C 1
ATOM 3885 O O . ALA A 1 531 ? 202.077 150.138 154.562 1.00 19.56 551 ALA A O 1
ATOM 3887 N N . GLY A 1 532 ? 201.725 152.334 154.320 1.00 19.56 552 GLY A N 1
ATOM 3888 C CA . GLY A 1 532 ? 202.326 152.373 153.004 1.00 19.56 552 GLY A CA 1
ATOM 3889 C C . GLY A 1 532 ? 203.773 152.799 153.071 1.00 19.56 552 GLY A C 1
ATOM 3890 O O . GLY A 1 532 ? 204.607 152.344 152.285 1.00 19.56 552 GLY A O 1
ATOM 3891 N N . PHE A 1 533 ? 204.067 153.695 154.014 1.00 19.56 553 PHE A N 1
ATOM 3892 C CA . PHE A 1 533 ? 205.448 154.044 154.333 1.00 19.56 553 PHE A CA 1
ATOM 3893 C C . PHE A 1 533 ? 206.221 152.865 154.894 1.00 19.56 553 PHE A C 1
ATOM 3894 O O . PHE A 1 533 ? 207.380 152.643 154.529 1.00 19.56 553 PHE A O 1
ATOM 3902 N N . ALA A 1 534 ? 205.606 152.102 155.785 1.00 19.56 554 ALA A N 1
ATOM 3903 C CA . ALA A 1 534 ? 206.336 151.137 156.587 1.00 19.56 554 ALA A CA 1
ATOM 3904 C C . ALA A 1 534 ? 206.532 149.800 155.899 1.00 19.56 554 ALA A C 1
ATOM 3905 O O . ALA A 1 534 ? 207.275 148.962 156.413 1.00 19.56 554 ALA A O 1
ATOM 3907 N N . ASN A 1 535 ? 205.899 149.576 154.758 1.00 19.56 555 ASN A N 1
ATOM 3908 C CA . ASN A 1 535 ? 206.180 148.388 153.973 1.00 19.56 555 ASN A CA 1
ATOM 3909 C C . ASN A 1 535 ? 207.436 148.533 153.146 1.00 19.56 555 ASN A C 1
ATOM 3910 O O . ASN A 1 535 ? 207.866 147.562 152.523 1.00 19.56 555 ASN A O 1
ATOM 3915 N N . THR A 1 536 ? 208.016 149.717 153.112 1.00 19.56 556 THR A N 1
ATOM 3916 C CA . THR A 1 536 ? 209.286 149.943 152.459 1.00 19.56 556 THR A CA 1
ATOM 3917 C C . THR A 1 536 ? 210.464 149.671 153.379 1.00 19.56 556 THR A C 1
ATOM 3918 O O . THR A 1 536 ? 211.607 149.693 152.919 1.00 19.56 556 THR A O 1
ATOM 3922 N N . TRP A 1 537 ? 210.212 149.413 154.661 1.00 19.56 557 TRP A N 1
ATOM 3923 C CA . TRP A 1 537 ? 211.257 149.139 155.635 1.00 19.56 557 TRP A CA 1
ATOM 3924 C C . TRP A 1 537 ? 211.194 147.717 156.171 1.00 19.56 557 TRP A C 1
ATOM 3925 O O . TRP A 1 537 ? 211.625 147.458 157.291 1.00 19.56 557 TRP A O 1
ATOM 3936 N N . LYS A 1 538 ? 210.664 146.794 155.383 1.00 19.56 558 LYS A N 1
ATOM 3937 C CA . LYS A 1 538 ? 210.739 145.384 155.720 1.00 19.56 558 LYS A CA 1
ATOM 3938 C C . LYS A 1 538 ? 212.187 144.931 155.638 1.00 19.56 558 LYS A C 1
ATOM 3939 O O . LYS A 1 538 ? 212.893 145.256 154.682 1.00 19.56 558 LYS A O 1
ATOM 3945 N N . ALA A 1 539 ? 212.638 144.198 156.645 1.00 31.60 559 ALA A N 1
ATOM 3946 C CA . ALA A 1 539 ? 213.989 143.660 156.647 1.00 31.60 559 ALA A CA 1
ATOM 3947 C C . ALA A 1 539 ? 214.072 142.301 155.973 1.00 31.60 559 ALA A C 1
ATOM 3948 O O . ALA A 1 539 ? 215.171 141.756 155.837 1.00 31.60 559 ALA A O 1
ATOM 3950 N N . GLN A 1 540 ? 212.941 141.746 155.551 1.00 41.35 560 GLN A N 1
ATOM 3951 C CA . GLN A 1 540 ? 212.881 140.478 154.846 1.00 41.35 560 GLN A CA 1
ATOM 3952 C C . GLN A 1 540 ? 212.042 140.664 153.592 1.00 41.35 560 GLN A C 1
ATOM 3953 O O . GLN A 1 540 ? 210.995 141.312 153.630 1.00 41.35 560 GLN A O 1
ATOM 3959 N N . SER A 1 541 ? 212.504 140.097 152.482 1.00 51.02 561 SER A N 1
ATOM 3960 C CA . SER A 1 541 ? 211.818 140.288 151.212 1.00 51.02 561 SER A CA 1
ATOM 3961 C C . SER A 1 541 ? 210.556 139.450 151.084 1.00 51.02 561 SER A C 1
ATOM 3962 O O . SER A 1 541 ? 209.685 139.790 150.278 1.00 51.02 561 SER A O 1
ATOM 3965 N N . THR A 1 542 ? 210.431 138.372 151.853 1.00 52.48 562 THR A N 1
ATOM 3966 C CA . THR A 1 542 ? 209.314 137.450 151.723 1.00 52.48 562 THR A CA 1
ATOM 3967 C C . THR A 1 542 ? 208.158 137.788 152.651 1.00 52.48 562 THR A C 1
ATOM 3968 O O . THR A 1 542 ? 207.294 136.935 152.884 1.00 52.48 562 THR A O 1
ATOM 3972 N N . CYS A 1 543 ? 208.127 138.996 153.195 1.00 51.74 563 CYS A N 1
ATOM 3973 C CA . CYS A 1 543 ? 207.027 139.422 154.041 1.00 51.74 563 CYS A CA 1
ATOM 3974 C C . CYS A 1 543 ? 205.920 140.013 153.179 1.00 51.74 563 CYS A C 1
ATOM 3975 O O . CYS A 1 543 ? 206.180 140.655 152.160 1.00 51.74 563 CYS A O 1
ATOM 3978 N N . HIS A 1 544 ? 204.678 139.777 153.583 1.00 57.63 564 HIS A N 1
ATOM 3979 C CA . HIS A 1 544 ? 203.564 140.330 152.832 1.00 57.63 564 HIS A CA 1
ATOM 3980 C C . HIS A 1 544 ? 203.378 141.804 153.167 1.00 57.63 564 HIS A C 1
ATOM 3981 O O . HIS A 1 544 ? 203.883 142.307 154.171 1.00 57.63 564 HIS A O 1
ATOM 3988 N N . ASP A 1 545 ? 202.652 142.502 152.302 1.00 43.78 565 ASP A N 1
ATOM 3989 C CA . ASP A 1 545 ? 202.379 143.914 152.509 1.00 43.78 565 ASP A CA 1
ATOM 3990 C C . ASP A 1 545 ? 201.150 144.084 153.379 1.00 43.78 565 ASP A C 1
ATOM 3991 O O . ASP A 1 545 ? 200.151 143.388 153.202 1.00 43.78 565 ASP A O 1
ATOM 3996 N N . LYS A 1 546 ? 201.226 145.017 154.317 1.00 30.03 566 LYS A N 1
ATOM 3997 C CA . LYS A 1 546 ? 200.127 145.286 155.223 1.00 30.03 566 LYS A CA 1
ATOM 3998 C C . LYS A 1 546 ? 199.433 146.576 154.823 1.00 30.03 566 LYS A C 1
ATOM 3999 O O . LYS A 1 546 ? 199.971 147.390 154.072 1.00 30.03 566 LYS A O 1
ATOM 4005 N N . LEU A 1 547 ? 198.221 146.749 155.334 1.00 25.42 567 LEU A N 1
ATOM 4006 C CA . LEU A 1 547 ? 197.337 147.821 154.913 1.00 25.42 567 LEU A CA 1
ATOM 4007 C C . LEU A 1 547 ? 196.697 148.411 156.161 1.00 25.42 567 LEU A C 1
ATOM 4008 O O . LEU A 1 547 ? 196.709 147.790 157.224 1.00 25.42 567 LEU A O 1
ATOM 4013 N N . ASP A 1 548 ? 196.143 149.617 156.043 1.00 19.56 568 ASP A N 1
ATOM 4014 C CA . ASP A 1 548 ? 195.524 150.250 157.201 1.00 19.56 568 ASP A CA 1
ATOM 4015 C C . ASP A 1 548 ? 194.217 149.573 157.582 1.00 19.56 568 ASP A C 1
ATOM 4016 O O . ASP A 1 548 ? 193.771 148.596 156.982 1.00 19.56 568 ASP A O 1
ATOM 4021 N N . TRP A 1 549 ? 193.598 150.125 158.612 1.00 30.53 569 TRP A N 1
ATOM 4022 C CA . TRP A 1 549 ? 192.429 149.512 159.222 1.00 30.53 569 TRP A CA 1
ATOM 4023 C C . TRP A 1 549 ? 191.604 150.658 159.788 1.00 30.53 569 TRP A C 1
ATOM 4024 O O . TRP A 1 549 ? 191.973 151.251 160.803 1.00 30.53 569 TRP A O 1
ATOM 4035 N N . LEU A 1 550 ? 190.524 150.997 159.091 1.00 19.56 570 LEU A N 1
ATOM 4036 C CA . LEU A 1 550 ? 189.725 152.173 159.417 1.00 19.56 570 LEU A CA 1
ATOM 4037 C C . LEU A 1 550 ? 188.524 151.782 160.273 1.00 19.56 570 LEU A C 1
ATOM 4038 O O . LEU A 1 550 ? 187.373 152.059 159.953 1.00 19.56 570 LEU A O 1
ATOM 4043 N N . ASP A 1 551 ? 188.824 151.123 161.384 1.00 29.69 571 ASP A N 1
ATOM 4044 C CA . ASP A 1 551 ? 187.829 150.664 162.335 1.00 29.69 571 ASP A CA 1
ATOM 4045 C C . ASP A 1 551 ? 188.272 151.054 163.732 1.00 29.69 571 ASP A C 1
ATOM 4046 O O . ASP A 1 551 ? 189.458 151.275 163.987 1.00 29.69 571 ASP A O 1
ATOM 4051 N N . ASP A 1 552 ? 187.310 151.150 164.635 1.00 29.78 572 ASP A N 1
ATOM 4052 C CA . ASP A 1 552 ? 187.788 151.199 166.000 1.00 29.78 572 ASP A CA 1
ATOM 4053 C C . ASP A 1 552 ? 187.449 149.912 166.743 1.00 29.78 572 ASP A C 1
ATOM 4054 O O . ASP A 1 552 ? 186.395 149.315 166.507 1.00 29.78 572 ASP A O 1
ATOM 4059 N N . PRO A 1 553 ? 188.347 149.438 167.608 1.00 29.72 573 PRO A N 1
ATOM 4060 C CA . PRO A 1 553 ? 188.094 148.177 168.308 1.00 29.72 573 PRO A CA 1
ATOM 4061 C C . PRO A 1 553 ? 187.014 148.264 169.365 1.00 29.72 573 PRO A C 1
ATOM 4062 O O . PRO A 1 553 ? 186.495 147.218 169.769 1.00 29.72 573 PRO A O 1
ATOM 4066 N N . CYS A 1 554 ? 186.657 149.458 169.834 1.00 32.46 574 CYS A N 1
ATOM 4067 C CA . CYS A 1 554 ? 185.641 149.575 170.870 1.00 32.46 574 CYS A CA 1
ATOM 4068 C C . CYS A 1 554 ? 184.225 149.525 170.326 1.00 32.46 574 CYS A C 1
ATOM 4069 O O . CYS A 1 554 ? 183.278 149.602 171.113 1.00 32.46 574 CYS A O 1
ATOM 4072 N N . SER A 1 555 ? 184.053 149.405 169.016 1.00 33.02 575 SER A N 1
ATOM 4073 C CA . SER A 1 555 ? 182.753 149.129 168.430 1.00 33.02 575 SER A CA 1
ATOM 4074 C C . SER A 1 555 ? 182.584 147.668 168.067 1.00 33.02 575 SER A C 1
ATOM 4075 O O . SER A 1 555 ? 181.463 147.158 168.090 1.00 33.02 575 SER A O 1
ATOM 4078 N N . LEU A 1 556 ? 183.677 146.986 167.746 1.00 38.31 576 LEU A N 1
ATOM 4079 C CA . LEU A 1 556 ? 183.649 145.572 167.415 1.00 38.31 576 LEU A CA 1
ATOM 4080 C C . LEU A 1 556 ? 183.477 144.683 168.639 1.00 38.31 576 LEU A C 1
ATOM 4081 O O . LEU A 1 556 ? 183.150 143.502 168.486 1.00 38.31 576 LEU A O 1
ATOM 4086 N N . ASN A 1 557 ? 183.696 145.216 169.840 1.00 39.88 577 ASN A N 1
ATOM 4087 C CA . ASN A 1 557 ? 183.605 144.453 171.082 1.00 39.88 577 ASN A CA 1
ATOM 4088 C C . ASN A 1 557 ? 182.807 145.276 172.079 1.00 39.88 577 ASN A C 1
ATOM 4089 O O . ASN A 1 557 ? 183.267 146.331 172.522 1.00 39.88 577 ASN A O 1
ATOM 4094 N N . ILE A 1 558 ? 181.621 144.792 172.437 1.00 38.20 578 ILE A N 1
ATOM 4095 C CA . ILE A 1 558 ? 180.758 145.540 173.343 1.00 38.20 578 ILE A CA 1
ATOM 4096 C C . ILE A 1 558 ? 181.092 145.229 174.803 1.00 38.20 578 ILE A C 1
ATOM 4097 O O . ILE A 1 558 ? 180.867 146.062 175.687 1.00 38.20 578 ILE A O 1
ATOM 4102 N N . GLU A 1 559 ? 181.680 144.063 175.078 1.00 43.71 579 GLU A N 1
ATOM 4103 C CA . GLU A 1 559 ? 182.018 143.703 176.446 1.00 43.71 579 GLU A CA 1
ATOM 4104 C C . GLU A 1 559 ? 183.316 144.347 176.913 1.00 43.71 579 GLU A C 1
ATOM 4105 O O . GLU A 1 559 ? 183.507 144.524 178.119 1.00 43.71 579 GLU A O 1
ATOM 4111 N N . SER A 1 560 ? 184.200 144.712 175.991 1.00 30.71 580 SER A N 1
ATOM 4112 C CA . SER A 1 560 ? 185.462 145.338 176.335 1.00 30.71 580 SER A CA 1
ATOM 4113 C C . SER A 1 560 ? 185.366 146.851 176.402 1.00 30.71 580 SER A C 1
ATOM 4114 O O . SER A 1 560 ? 186.265 147.486 176.957 1.00 30.71 580 SER A O 1
ATOM 4117 N N . ALA A 1 561 ? 184.303 147.438 175.863 1.00 19.56 581 ALA A N 1
ATOM 4118 C CA . ALA A 1 561 ? 184.208 148.879 175.704 1.00 19.56 581 ALA A CA 1
ATOM 4119 C C . ALA A 1 561 ? 183.637 149.588 176.917 1.00 19.56 581 ALA A C 1
ATOM 4120 O O . ALA A 1 561 ? 183.682 150.819 176.967 1.00 19.56 581 ALA A O 1
ATOM 4122 N N . ASN A 1 562 ? 183.087 148.855 177.880 1.00 25.39 582 ASN A N 1
ATOM 4123 C CA . ASN A 1 562 ? 182.700 149.442 179.155 1.00 25.39 582 ASN A CA 1
ATOM 4124 C C . ASN A 1 562 ? 183.852 149.358 180.147 1.00 25.39 582 ASN A C 1
ATOM 4125 O O . ASN A 1 562 ? 184.047 150.266 180.961 1.00 25.39 582 ASN A O 1
ATOM 4130 N N . TYR A 1 563 ? 184.617 148.267 180.079 1.00 26.63 583 TYR A N 1
ATOM 4131 C CA . TYR A 1 563 ? 185.836 148.133 180.864 1.00 26.63 583 TYR A CA 1
ATOM 4132 C C . TYR A 1 563 ? 186.885 149.148 180.431 1.00 26.63 583 TYR A C 1
ATOM 4133 O O . TYR A 1 563 ? 187.651 149.649 181.261 1.00 26.63 583 TYR A O 1
ATOM 4142 N N . ALA A 1 564 ? 186.931 149.467 179.137 1.00 23.95 584 ALA A N 1
ATOM 4143 C CA . ALA A 1 564 ? 187.884 150.457 178.652 1.00 23.95 584 ALA A CA 1
ATOM 4144 C C . ALA A 1 564 ? 187.480 151.862 179.065 1.00 23.95 584 ALA A C 1
ATOM 4145 O O . ALA A 1 564 ? 188.341 152.702 179.340 1.00 23.95 584 ALA A O 1
ATOM 4147 N N . GLU A 1 565 ? 186.178 152.138 179.114 1.00 24.83 585 GLU A N 1
ATOM 4148 C CA . GLU A 1 565 ? 185.715 153.480 179.451 1.00 24.83 585 GLU A CA 1
ATOM 4149 C C . GLU A 1 565 ? 185.904 153.787 180.929 1.00 24.83 585 GLU A C 1
ATOM 4150 O O . GLU A 1 565 ? 186.263 154.911 181.289 1.00 24.83 585 GLU A O 1
ATOM 4156 N N . HIS A 1 566 ? 185.679 152.801 181.797 1.00 25.33 586 HIS A N 1
ATOM 4157 C CA . HIS A 1 566 ? 185.719 153.054 183.233 1.00 25.33 586 HIS A CA 1
ATOM 4158 C C . HIS A 1 566 ? 187.135 153.300 183.730 1.00 25.33 586 HIS A C 1
ATOM 4159 O O . HIS A 1 566 ? 187.350 154.152 184.597 1.00 25.33 586 HIS A O 1
ATOM 4166 N N . TRP A 1 567 ? 188.114 152.577 183.193 1.00 27.01 587 TRP A N 1
ATOM 4167 C CA . TRP A 1 567 ? 189.464 152.640 183.729 1.00 27.01 587 TRP A CA 1
ATOM 4168 C C . TRP A 1 567 ? 190.370 153.614 183.003 1.00 27.01 587 TRP A C 1
ATOM 4169 O O . TRP A 1 567 ? 191.261 154.185 183.634 1.00 27.01 587 TRP A O 1
ATOM 4180 N N . CYS A 1 568 ? 190.187 153.819 181.701 1.00 26.62 588 CYS A N 1
ATOM 4181 C CA . CYS A 1 568 ? 190.992 154.816 181.014 1.00 26.62 588 CYS A CA 1
ATOM 4182 C C . CYS A 1 568 ? 190.518 156.232 181.281 1.00 26.62 588 CYS A C 1
ATOM 4183 O O . CYS A 1 568 ? 191.263 157.173 181.002 1.00 26.62 588 CYS A O 1
ATOM 4186 N N . SER A 1 569 ? 189.324 156.409 181.850 1.00 28.19 589 SER A N 1
ATOM 4187 C CA . SER A 1 569 ? 188.850 157.729 182.248 1.00 28.19 589 SER A CA 1
ATOM 4188 C C . SER A 1 569 ? 189.596 158.290 183.446 1.00 28.19 589 SER A C 1
ATOM 4189 O O . SER A 1 569 ? 189.475 159.486 183.718 1.00 28.19 589 SER A O 1
ATOM 4192 N N . LEU A 1 570 ? 190.358 157.461 184.159 1.00 33.17 590 LEU A N 1
ATOM 4193 C CA . LEU A 1 570 ? 191.167 157.918 185.275 1.00 33.17 590 LEU A CA 1
ATOM 4194 C C . LEU A 1 570 ? 192.310 158.821 184.831 1.00 33.17 590 LEU A C 1
ATOM 4195 O O . LEU A 1 570 ? 192.843 159.574 185.651 1.00 33.17 590 LEU A O 1
ATOM 4200 N N . LEU A 1 571 ? 192.704 158.756 183.558 1.00 34.59 591 LEU A N 1
ATOM 4201 C CA . LEU A 1 571 ? 193.683 159.690 183.019 1.00 34.59 591 LEU A CA 1
ATOM 4202 C C . LEU A 1 571 ? 193.130 161.102 182.893 1.00 34.59 591 LEU A C 1
ATOM 4203 O O . LEU A 1 571 ? 193.911 162.049 182.784 1.00 34.59 591 LEU A O 1
ATOM 4208 N N . LYS A 1 572 ? 191.806 161.266 182.908 1.00 35.32 592 LYS A N 1
ATOM 4209 C CA . LYS A 1 572 ? 191.182 162.557 182.673 1.00 35.32 592 LYS A CA 1
ATOM 4210 C C . LYS A 1 572 ? 190.558 163.191 183.906 1.00 35.32 592 LYS A C 1
ATOM 4211 O O . LYS A 1 572 ? 190.384 164.413 183.920 1.00 35.32 592 LYS A O 1
ATOM 4217 N N . LYS A 1 573 ? 190.211 162.413 184.928 1.00 48.97 593 LYS A N 1
ATOM 4218 C CA . LYS A 1 573 ? 189.602 162.972 186.125 1.00 48.97 593 LYS A CA 1
ATOM 4219 C C . LYS A 1 573 ? 190.673 163.344 187.143 1.00 48.97 593 LYS A C 1
ATOM 4220 O O . LYS A 1 573 ? 191.739 162.725 187.209 1.00 48.97 593 LYS A O 1
ATOM 4226 N N . THR A 1 574 ? 190.377 164.372 187.940 1.00 67.98 594 THR A N 1
ATOM 4227 C CA . THR A 1 574 ? 191.376 165.050 188.759 1.00 67.98 594 THR A CA 1
ATOM 4228 C C . THR A 1 574 ? 191.431 164.566 190.203 1.00 67.98 594 THR A C 1
ATOM 4229 O O . THR A 1 574 ? 192.309 165.006 190.950 1.00 67.98 594 THR A O 1
ATOM 4233 N N . GLU A 1 575 ? 190.524 163.683 190.620 1.00 72.48 595 GLU A N 1
ATOM 4234 C CA . GLU A 1 575 ? 190.597 163.126 191.967 1.00 72.48 595 GLU A CA 1
ATOM 4235 C C . GLU A 1 575 ? 191.707 162.094 192.103 1.00 72.48 595 GLU A C 1
ATOM 4236 O O . GLU A 1 575 ? 192.158 161.823 193.220 1.00 72.48 595 GLU A O 1
ATOM 4242 N N . THR A 1 576 ? 192.147 161.526 190.990 1.00 64.52 596 THR A N 1
ATOM 4243 C CA . THR A 1 576 ? 193.164 160.492 190.944 1.00 64.52 596 THR A CA 1
ATOM 4244 C C . THR A 1 576 ? 194.548 161.127 191.005 1.00 64.52 596 THR A C 1
ATOM 4245 O O . THR A 1 576 ? 194.689 162.341 190.851 1.00 64.52 596 THR A O 1
ATOM 4249 N N . PRO A 1 577 ? 195.649 160.315 191.221 1.00 61.62 597 PRO A N 1
ATOM 4250 C CA . PRO A 1 577 ? 197.009 160.845 191.047 1.00 61.62 597 PRO A CA 1
ATOM 4251 C C . PRO A 1 577 ? 197.477 160.899 189.592 1.00 61.62 597 PRO A C 1
ATOM 4252 O O . PRO A 1 577 ? 198.614 160.558 189.274 1.00 61.62 597 PRO A O 1
ATOM 4256 N N . PHE A 1 578 ? 196.592 161.340 188.704 1.00 52.24 598 PHE A N 1
ATOM 4257 C CA . PHE A 1 578 ? 196.939 161.670 187.337 1.00 52.24 598 PHE A CA 1
ATOM 4258 C C . PHE A 1 578 ? 196.609 163.111 187.000 1.00 52.24 598 PHE A C 1
ATOM 4259 O O . PHE A 1 578 ? 197.036 163.591 185.947 1.00 52.24 598 PHE A O 1
ATOM 4267 N N . GLY A 1 579 ? 195.855 163.806 187.855 1.00 60.43 599 GLY A N 1
ATOM 4268 C CA . GLY A 1 579 ? 195.563 165.212 187.649 1.00 60.43 599 GLY A CA 1
ATOM 4269 C C . GLY A 1 579 ? 196.725 166.126 187.962 1.00 60.43 599 GLY A C 1
ATOM 4270 O O . GLY A 1 579 ? 196.700 167.299 187.575 1.00 60.43 599 GLY A O 1
ATOM 4271 N N . ARG A 1 580 ? 197.740 165.617 188.662 1.00 79.69 600 ARG A N 1
ATOM 4272 C CA . ARG A 1 580 ? 198.971 166.366 188.871 1.00 79.69 600 ARG A CA 1
ATOM 4273 C C . ARG A 1 580 ? 199.734 166.592 187.576 1.00 79.69 600 ARG A C 1
ATOM 4274 O O . ARG A 1 580 ? 200.475 167.574 187.472 1.00 79.69 600 ARG A O 1
ATOM 4282 N N . CYS A 1 581 ? 199.580 165.709 186.596 1.00 65.72 601 CYS A N 1
ATOM 4283 C CA . CYS A 1 581 ? 200.264 165.844 185.322 1.00 65.72 601 CYS A CA 1
ATOM 4284 C C . CYS A 1 581 ? 199.468 166.628 184.292 1.00 65.72 601 CYS A C 1
ATOM 4285 O O . CYS A 1 581 ? 200.001 166.901 183.212 1.00 65.72 601 CYS A O 1
ATOM 4288 N N . HIS A 1 582 ? 198.217 166.997 184.592 1.00 58.68 602 HIS A N 1
ATOM 4289 C CA . HIS A 1 582 ? 197.371 167.668 183.609 1.00 58.68 602 HIS A CA 1
ATOM 4290 C C . HIS A 1 582 ? 197.863 169.064 183.256 1.00 58.68 602 HIS A C 1
ATOM 4291 O O . HIS A 1 582 ? 197.470 169.598 182.214 1.00 58.68 602 HIS A O 1
ATOM 4298 N N . SER A 1 583 ? 198.708 169.664 184.089 1.00 69.80 603 SER A N 1
ATOM 4299 C CA . SER A 1 583 ? 199.288 170.959 183.775 1.00 69.80 603 SER A CA 1
ATOM 4300 C C . SER A 1 583 ? 200.487 170.860 182.845 1.00 69.80 603 SER A C 1
ATOM 4301 O O . SER A 1 583 ? 201.006 171.898 182.425 1.00 69.80 603 SER A O 1
ATOM 4304 N N . ALA A 1 584 ? 200.942 169.652 182.514 1.00 52.90 604 ALA A N 1
ATOM 4305 C CA . ALA A 1 584 ? 202.148 169.513 181.711 1.00 52.90 604 ALA A CA 1
ATOM 4306 C C . ALA A 1 584 ? 201.975 168.617 180.489 1.00 52.90 604 ALA A C 1
ATOM 4307 O O . ALA A 1 584 ? 202.570 168.890 179.443 1.00 52.90 604 ALA A O 1
ATOM 4309 N N . VAL A 1 585 ? 201.176 167.553 180.590 1.00 49.54 605 VAL A N 1
ATOM 4310 C CA . VAL A 1 585 ? 201.230 166.482 179.608 1.00 49.54 605 VAL A CA 1
ATOM 4311 C C . VAL A 1 585 ? 200.002 166.451 178.691 1.00 49.54 605 VAL A C 1
ATOM 4312 O O . VAL A 1 585 ? 200.137 166.069 177.521 1.00 49.54 605 VAL A O 1
ATOM 4316 N N . ASP A 1 586 ? 198.819 166.918 179.164 1.00 51.87 606 ASP A N 1
ATOM 4317 C CA . ASP A 1 586 ? 197.560 167.011 178.411 1.00 51.87 606 ASP A CA 1
ATOM 4318 C C . ASP A 1 586 ? 197.095 165.629 177.955 1.00 51.87 606 ASP A C 1
ATOM 4319 O O . ASP A 1 586 ? 197.365 165.225 176.819 1.00 51.87 606 ASP A O 1
ATOM 4324 N N . PRO A 1 587 ? 196.410 164.872 178.822 1.00 41.38 607 PRO A N 1
ATOM 4325 C CA . PRO A 1 587 ? 196.158 163.444 178.573 1.00 41.38 607 PRO A CA 1
ATOM 4326 C C . PRO A 1 587 ? 195.166 163.094 177.475 1.00 41.38 607 PRO A C 1
ATOM 4327 O O . PRO A 1 587 ? 194.760 161.932 177.398 1.00 41.38 607 PRO A O 1
ATOM 4331 N N . ALA A 1 588 ? 194.738 164.054 176.651 1.00 32.12 608 ALA A N 1
ATOM 4332 C CA . ALA A 1 588 ? 193.664 163.804 175.694 1.00 32.12 608 ALA A CA 1
ATOM 4333 C C . ALA A 1 588 ? 194.060 162.843 174.584 1.00 32.12 608 ALA A C 1
ATOM 4334 O O . ALA A 1 588 ? 193.177 162.244 173.966 1.00 32.12 608 ALA A O 1
ATOM 4336 N N . GLU A 1 589 ? 195.355 162.671 174.322 1.00 31.18 609 GLU A N 1
ATOM 4337 C CA . GLU A 1 589 ? 195.812 161.719 173.321 1.00 31.18 609 GLU A CA 1
ATOM 4338 C C . GLU A 1 589 ? 196.259 160.393 173.911 1.00 31.18 609 GLU A C 1
ATOM 4339 O O . GLU A 1 589 ? 196.329 159.404 173.179 1.00 31.18 609 GLU A O 1
ATOM 4345 N N . TYR A 1 590 ? 196.560 160.343 175.207 1.00 28.32 610 TYR A N 1
ATOM 4346 C CA . TYR A 1 590 ? 196.799 159.065 175.865 1.00 28.32 610 TYR A CA 1
ATOM 4347 C C . TYR A 1 590 ? 195.495 158.345 176.153 1.00 28.32 610 TYR A C 1
ATOM 4348 O O . TYR A 1 590 ? 195.465 157.112 176.171 1.00 28.32 610 TYR A O 1
ATOM 4357 N N . TYR A 1 591 ? 194.425 159.107 176.389 1.00 27.31 611 TYR A N 1
ATOM 4358 C CA . TYR A 1 591 ? 193.102 158.535 176.600 1.00 27.31 611 TYR A CA 1
ATOM 4359 C C . TYR A 1 591 ? 192.593 157.825 175.356 1.00 27.31 611 TYR A C 1
ATOM 4360 O O . TYR A 1 591 ? 191.923 156.794 175.458 1.00 27.31 611 TYR A O 1
ATOM 4369 N N . LYS A 1 592 ? 192.903 158.360 174.173 1.00 25.22 612 LYS A N 1
ATOM 4370 C CA . LYS A 1 592 ? 192.417 157.762 172.934 1.00 25.22 612 LYS A CA 1
ATOM 4371 C C . LYS A 1 592 ? 193.140 156.465 172.615 1.00 25.22 612 LYS A C 1
ATOM 4372 O O . LYS A 1 592 ? 192.547 155.555 172.030 1.00 25.22 612 LYS A O 1
ATOM 4378 N N . ARG A 1 593 ? 194.412 156.363 172.984 1.00 21.21 613 ARG A N 1
ATOM 4379 C CA A ARG A 1 593 ? 195.174 155.137 172.777 0.50 21.21 613 ARG A CA 1
ATOM 4380 C CA B ARG A 1 593 ? 195.140 155.127 172.749 0.50 21.21 613 ARG A CA 1
ATOM 4381 C C . ARG A 1 593 ? 194.900 154.109 173.858 1.00 21.21 613 ARG A C 1
ATOM 4382 O O . ARG A 1 593 ? 195.004 152.903 173.607 1.00 21.21 613 ARG A O 1
ATOM 4397 N N . CYS A 1 594 ? 194.570 154.571 175.068 1.00 25.42 614 CYS A N 1
ATOM 4398 C CA . CYS A 1 594 ? 194.240 153.660 176.156 1.00 25.42 614 CYS A CA 1
ATOM 4399 C C . CYS A 1 594 ? 192.975 152.886 175.837 1.00 25.42 614 CYS A C 1
ATOM 4400 O O . CYS A 1 594 ? 192.897 151.684 176.096 1.00 25.42 614 CYS A O 1
ATOM 4403 N N . LYS A 1 595 ? 191.979 153.559 175.261 1.00 23.30 615 LYS A N 1
ATOM 4404 C CA . LYS A 1 595 ? 190.785 152.864 174.808 1.00 23.30 615 LYS A CA 1
ATOM 4405 C C . LYS A 1 595 ? 191.069 151.980 173.609 1.00 23.30 615 LYS A C 1
ATOM 4406 O O . LYS A 1 595 ? 190.405 150.958 173.437 1.00 23.30 615 LYS A O 1
ATOM 4412 N N . TYR A 1 596 ? 192.042 152.351 172.778 1.00 21.90 616 TYR A N 1
ATOM 4413 C CA . TYR A 1 596 ? 192.346 151.579 171.579 1.00 21.90 616 TYR A CA 1
ATOM 4414 C C . TYR A 1 596 ? 192.908 150.214 171.950 1.00 21.90 616 TYR A C 1
ATOM 4415 O O . TYR A 1 596 ? 192.372 149.180 171.547 1.00 21.90 616 TYR A O 1
ATOM 4424 N N . ASP A 1 597 ? 193.974 150.204 172.755 1.00 29.17 617 ASP A N 1
ATOM 4425 C CA . ASP A 1 597 ? 194.660 148.973 173.123 1.00 29.17 617 ASP A CA 1
ATOM 4426 C C . ASP A 1 597 ? 193.835 148.100 174.053 1.00 29.17 617 ASP A C 1
ATOM 4427 O O . ASP A 1 597 ? 193.967 146.875 174.015 1.00 29.17 617 ASP A O 1
ATOM 4432 N N . THR A 1 598 ? 193.003 148.699 174.906 1.00 24.31 618 THR A N 1
ATOM 4433 C CA . THR A 1 598 ? 192.209 147.903 175.835 1.00 24.31 618 THR A CA 1
ATOM 4434 C C . THR A 1 598 ? 191.125 147.121 175.105 1.00 24.31 618 THR A C 1
ATOM 4435 O O . THR A 1 598 ? 190.931 145.932 175.368 1.00 24.31 618 THR A O 1
ATOM 4439 N N . CYS A 1 599 ? 190.431 147.762 174.163 1.00 19.56 619 CYS A N 1
ATOM 4440 C CA . CYS A 1 599 ? 189.408 147.075 173.387 1.00 19.56 619 CYS A CA 1
ATOM 4441 C C . CYS A 1 599 ? 189.984 146.099 172.372 1.00 19.56 619 CYS A C 1
ATOM 4442 O O . CYS A 1 599 ? 189.248 145.243 171.878 1.00 19.56 619 CYS A O 1
ATOM 4445 N N . ASN A 1 600 ? 191.266 146.199 172.035 1.00 28.59 620 ASN A N 1
ATOM 4446 C CA . ASN A 1 600 ? 191.799 145.434 170.915 1.00 28.59 620 ASN A CA 1
ATOM 4447 C C . ASN A 1 600 ? 192.466 144.137 171.345 1.00 28.59 620 ASN A C 1
ATOM 4448 O O . ASN A 1 600 ? 192.228 143.097 170.727 1.00 28.59 620 ASN A O 1
ATOM 4453 N N . CYS A 1 601 ? 193.291 144.159 172.386 1.00 36.85 621 CYS A N 1
ATOM 4454 C CA . CYS A 1 601 ? 194.084 142.980 172.692 1.00 36.85 621 CYS A CA 1
ATOM 4455 C C . CYS A 1 601 ? 193.268 141.957 173.478 1.00 36.85 621 CYS A C 1
ATOM 4456 O O . CYS A 1 601 ? 192.177 142.234 173.978 1.00 36.85 621 CYS A O 1
ATOM 4459 N N . GLN A 1 602 ? 193.820 140.748 173.580 1.00 43.61 622 GLN A N 1
ATOM 4460 C CA . GLN A 1 602 ? 193.093 139.643 174.190 1.00 43.61 622 GLN A CA 1
ATOM 4461 C C . GLN A 1 602 ? 193.229 139.614 175.707 1.00 43.61 622 GLN A C 1
ATOM 4462 O O . GLN A 1 602 ? 192.321 139.132 176.391 1.00 43.61 622 GLN A O 1
ATOM 4468 N N . ASN A 1 603 ? 194.328 140.118 176.255 1.00 41.12 623 ASN A N 1
ATOM 4469 C CA . ASN A 1 603 ? 194.499 140.248 177.697 1.00 41.12 623 ASN A CA 1
ATOM 4470 C C . ASN A 1 603 ? 194.374 141.734 178.000 1.00 41.12 623 ASN A C 1
ATOM 4471 O O . ASN A 1 603 ? 195.349 142.481 177.906 1.00 41.12 623 ASN A O 1
ATOM 4476 N N . ASN A 1 604 ? 193.170 142.148 178.392 1.00 37.77 624 ASN A N 1
ATOM 4477 C CA . ASN A 1 604 ? 192.810 143.558 178.416 1.00 37.77 624 ASN A CA 1
ATOM 4478 C C . ASN A 1 604 ? 193.449 144.322 179.564 1.00 37.77 624 ASN A C 1
ATOM 4479 O O . ASN A 1 604 ? 193.575 145.545 179.477 1.00 37.77 624 ASN A O 1
ATOM 4484 N N . GLU A 1 605 ? 193.847 143.641 180.637 1.00 45.99 625 GLU A N 1
ATOM 4485 C CA . GLU A 1 605 ? 194.452 144.340 181.763 1.00 45.99 625 GLU A CA 1
ATOM 4486 C C . GLU A 1 605 ? 195.923 144.640 181.510 1.00 45.99 625 GLU A C 1
ATOM 4487 O O . GLU A 1 605 ? 196.434 145.663 181.980 1.00 45.99 625 GLU A O 1
ATOM 4493 N N . ASP A 1 606 ? 196.610 143.787 180.750 1.00 34.03 626 ASP A N 1
ATOM 4494 C CA . ASP A 1 606 ? 197.995 144.058 180.394 1.00 34.03 626 ASP A CA 1
ATOM 4495 C C . ASP A 1 606 ? 198.129 145.198 179.399 1.00 34.03 626 ASP A C 1
ATOM 4496 O O . ASP A 1 606 ? 199.211 145.773 179.285 1.00 34.03 626 ASP A O 1
ATOM 4501 N N . CYS A 1 607 ? 197.070 145.525 178.672 1.00 29.02 627 CYS A N 1
ATOM 4502 C CA . CYS A 1 607 ? 197.080 146.669 177.776 1.00 29.02 627 CYS A CA 1
ATOM 4503 C C . CYS A 1 607 ? 196.587 147.926 178.463 1.00 29.02 627 CYS A C 1
ATOM 4504 O O . CYS A 1 607 ? 196.955 149.032 178.058 1.00 29.02 627 CYS A O 1
ATOM 4507 N N . LEU A 1 608 ? 195.749 147.774 179.482 1.00 27.13 628 LEU A N 1
ATOM 4508 C CA . LEU A 1 608 ? 195.403 148.895 180.345 1.00 27.13 628 LEU A CA 1
ATOM 4509 C C . LEU A 1 608 ? 196.614 149.373 181.129 1.00 27.13 628 LEU A C 1
ATOM 4510 O O . LEU A 1 608 ? 196.950 150.560 181.110 1.00 27.13 628 LEU A O 1
ATOM 4515 N N . CYS A 1 609 ? 197.282 148.454 181.826 1.00 29.11 629 CYS A N 1
ATOM 4516 C CA . CYS A 1 609 ? 198.383 148.819 182.705 1.00 29.11 629 CYS A CA 1
ATOM 4517 C C . CYS A 1 609 ? 199.627 149.229 181.947 1.00 29.11 629 CYS A C 1
ATOM 4518 O O . CYS A 1 609 ? 200.488 149.893 182.524 1.00 29.11 629 CYS A O 1
ATOM 4521 N N . ALA A 1 610 ? 199.746 148.852 180.678 1.00 19.56 630 ALA A N 1
ATOM 4522 C CA . ALA A 1 610 ? 200.842 149.353 179.865 1.00 19.56 630 ALA A CA 1
ATOM 4523 C C . ALA A 1 610 ? 200.577 150.762 179.372 1.00 19.56 630 ALA A C 1
ATOM 4524 O O . ALA A 1 610 ? 201.512 151.552 179.243 1.00 19.56 630 ALA A O 1
ATOM 4526 N N . ALA A 1 611 ? 199.320 151.096 179.102 1.00 19.56 631 ALA A N 1
ATOM 4527 C CA . ALA A 1 611 ? 198.975 152.427 178.629 1.00 19.56 631 ALA A CA 1
ATOM 4528 C C . ALA A 1 611 ? 198.840 153.428 179.762 1.00 19.56 631 ALA A C 1
ATOM 4529 O O . ALA A 1 611 ? 198.937 154.632 179.517 1.00 19.56 631 ALA A O 1
ATOM 4531 N N . LEU A 1 612 ? 198.605 152.962 180.988 1.00 25.85 632 LEU A N 1
ATOM 4532 C CA . LEU A 1 612 ? 198.639 153.843 182.147 1.00 25.85 632 LEU A CA 1
ATOM 4533 C C . LEU A 1 612 ? 200.060 154.069 182.634 1.00 25.85 632 LEU A C 1
ATOM 4534 O O . LEU A 1 612 ? 200.346 155.108 183.232 1.00 25.85 632 LEU A O 1
ATOM 4539 N N . SER A 1 613 ? 200.957 153.119 182.393 1.00 25.70 633 SER A N 1
ATOM 4540 C CA . SER A 1 613 ? 202.361 153.291 182.728 1.00 25.70 633 SER A CA 1
ATOM 4541 C C . SER A 1 613 ? 203.145 154.028 181.655 1.00 25.70 633 SER A C 1
ATOM 4542 O O . SER A 1 613 ? 204.353 154.212 181.819 1.00 25.70 633 SER A O 1
ATOM 4545 N N . SER A 1 614 ? 202.503 154.437 180.560 1.00 24.62 634 SER A N 1
ATOM 4546 C CA . SER A 1 614 ? 203.146 155.266 179.552 1.00 24.62 634 SER A CA 1
ATOM 4547 C C . SER A 1 614 ? 202.763 156.726 179.668 1.00 24.62 634 SER A C 1
ATOM 4548 O O . SER A 1 614 ? 203.501 157.584 179.180 1.00 24.62 634 SER A O 1
ATOM 4551 N N . TYR A 1 615 ? 201.625 157.025 180.286 1.00 32.71 635 TYR A N 1
ATOM 4552 C CA . TYR A 1 615 ? 201.353 158.396 180.688 1.00 32.71 635 TYR A CA 1
ATOM 4553 C C . TYR A 1 615 ? 202.224 158.787 181.867 1.00 32.71 635 TYR A C 1
ATOM 4554 O O . TYR A 1 615 ? 202.763 159.897 181.911 1.00 32.71 635 TYR A O 1
ATOM 4563 N N . ALA A 1 616 ? 202.368 157.878 182.830 1.00 28.03 636 ALA A N 1
ATOM 4564 C CA . ALA A 1 616 ? 203.231 158.119 183.975 1.00 28.03 636 ALA A CA 1
ATOM 4565 C C . ALA A 1 616 ? 204.697 158.156 183.581 1.00 28.03 636 ALA A C 1
ATOM 4566 O O . ALA A 1 616 ? 205.493 158.814 184.252 1.00 28.03 636 ALA A O 1
ATOM 4568 N N . ARG A 1 617 ? 205.078 157.458 182.511 1.00 28.33 637 ARG A N 1
ATOM 4569 C CA . ARG A 1 617 ? 206.456 157.535 182.041 1.00 28.33 637 ARG A CA 1
ATOM 4570 C C . ARG A 1 617 ? 206.743 158.887 181.409 1.00 28.33 637 ARG A C 1
ATOM 4571 O O . ARG A 1 617 ? 207.757 159.525 181.710 1.00 28.33 637 ARG A O 1
ATOM 4579 N N . ALA A 1 618 ? 205.857 159.343 180.530 1.00 33.12 638 ALA A N 1
ATOM 4580 C CA . ALA A 1 618 ? 206.047 160.602 179.828 1.00 33.12 638 ALA A CA 1
ATOM 4581 C C . ALA A 1 618 ? 205.697 161.816 180.669 1.00 33.12 638 ALA A C 1
ATOM 4582 O O . ALA A 1 618 ? 205.806 162.940 180.173 1.00 33.12 638 ALA A O 1
ATOM 4584 N N . CYS A 1 619 ? 205.265 161.625 181.912 1.00 43.80 639 CYS A N 1
ATOM 4585 C CA . CYS A 1 619 ? 205.111 162.732 182.841 1.00 43.80 639 CYS A CA 1
ATOM 4586 C C . CYS A 1 619 ? 206.334 162.923 183.723 1.00 43.80 639 CYS A C 1
ATOM 4587 O O . CYS A 1 619 ? 206.676 164.064 184.043 1.00 43.80 639 CYS A O 1
ATOM 4590 N N . THR A 1 620 ? 207.032 161.839 184.083 1.00 44.45 640 THR A N 1
ATOM 4591 C CA . THR A 1 620 ? 208.306 161.960 184.787 1.00 44.45 640 THR A CA 1
ATOM 4592 C C . THR A 1 620 ? 209.401 162.547 183.911 1.00 44.45 640 THR A C 1
ATOM 4593 O O . THR A 1 620 ? 210.421 162.996 184.440 1.00 44.45 640 THR A O 1
ATOM 4597 N N . ALA A 1 621 ? 209.224 162.546 182.590 1.00 57.33 641 ALA A N 1
ATOM 4598 C CA . ALA A 1 621 ? 210.180 163.188 181.701 1.00 57.33 641 ALA A CA 1
ATOM 4599 C C . ALA A 1 621 ? 210.107 164.707 181.755 1.00 57.33 641 ALA A C 1
ATOM 4600 O O . ALA A 1 621 ? 211.023 165.369 181.256 1.00 57.33 641 ALA A O 1
ATOM 4602 N N . LYS A 1 622 ? 209.055 165.275 182.338 1.00 50.48 642 LYS A N 1
ATOM 4603 C CA . LYS A 1 622 ? 208.936 166.714 182.516 1.00 50.48 642 LYS A CA 1
ATOM 4604 C C . LYS A 1 622 ? 208.840 167.075 183.992 1.00 50.48 642 LYS A C 1
ATOM 4605 O O . LYS A 1 622 ? 208.035 167.915 184.394 1.00 50.48 642 LYS A O 1
ATOM 4611 N N . GLY A 1 623 ? 209.657 166.431 184.819 1.00 44.09 643 GLY A N 1
ATOM 4612 C CA . GLY A 1 623 ? 209.786 166.824 186.208 1.00 44.09 643 GLY A CA 1
ATOM 4613 C C . GLY A 1 623 ? 208.783 166.215 187.164 1.00 44.09 643 GLY A C 1
ATOM 4614 O O . GLY A 1 623 ? 209.163 165.742 188.238 1.00 44.09 643 GLY A O 1
ATOM 4615 N N . VAL A 1 624 ? 207.505 166.226 186.793 1.00 56.63 644 VAL A N 1
ATOM 4616 C CA . VAL A 1 624 ? 206.438 165.772 187.682 1.00 56.63 644 VAL A CA 1
ATOM 4617 C C . VAL A 1 624 ? 206.480 164.248 187.751 1.00 56.63 644 VAL A C 1
ATOM 4618 O O . VAL A 1 624 ? 206.080 163.561 186.810 1.00 56.63 644 VAL A O 1
ATOM 4622 N N . MET A 1 625 ? 206.970 163.716 188.862 1.00 73.54 645 MET A N 1
ATOM 4623 C CA . MET A 1 625 ? 207.039 162.279 189.072 1.00 73.54 645 MET A CA 1
ATOM 4624 C C . MET A 1 625 ? 205.843 161.844 189.902 1.00 73.54 645 MET A C 1
ATOM 4625 O O . MET A 1 625 ? 205.513 162.486 190.903 1.00 73.54 645 MET A O 1
ATOM 4630 N N . LEU A 1 626 ? 205.195 160.759 189.486 1.00 69.61 646 LEU A N 1
ATOM 4631 C CA . LEU A 1 626 ? 203.991 160.279 190.161 1.00 69.61 646 LEU A CA 1
ATOM 4632 C C . LEU A 1 626 ? 204.387 159.224 191.183 1.00 69.61 646 LEU A C 1
ATOM 4633 O O . LEU A 1 626 ? 204.458 158.033 190.884 1.00 69.61 646 LEU A O 1
ATOM 4638 N N . TRP A 1 627 ? 204.652 159.668 192.407 1.00 88.39 647 TRP A N 1
ATOM 4639 C CA . TRP A 1 627 ? 204.857 158.744 193.514 1.00 88.39 647 TRP A CA 1
ATOM 4640 C C . TRP A 1 627 ? 203.528 158.106 193.890 1.00 88.39 647 TRP A C 1
ATOM 4641 O O . TRP A 1 627 ? 202.620 158.792 194.370 1.00 88.39 647 TRP A O 1
ATOM 4652 N N . GLY A 1 628 ? 203.404 156.802 193.662 1.00 53.26 648 GLY A N 1
ATOM 4653 C CA . GLY A 1 628 ? 202.250 156.066 194.134 1.00 53.26 648 GLY A CA 1
ATOM 4654 C C . GLY A 1 628 ? 200.997 156.185 193.296 1.00 53.26 648 GLY A C 1
ATOM 4655 O O . GLY A 1 628 ? 199.925 156.473 193.832 1.00 53.26 648 GLY A O 1
ATOM 4656 N N . TRP A 1 629 ? 201.108 155.967 191.986 1.00 49.25 649 TRP A N 1
ATOM 4657 C CA . TRP A 1 629 ? 199.922 155.895 191.144 1.00 49.25 649 TRP A CA 1
ATOM 4658 C C . TRP A 1 629 ? 199.357 154.484 191.064 1.00 49.25 649 TRP A C 1
ATOM 4659 O O . TRP A 1 629 ? 198.245 154.304 190.560 1.00 49.25 649 TRP A O 1
ATOM 4670 N N . ARG A 1 630 ? 200.098 153.491 191.553 1.00 56.23 650 ARG A N 1
ATOM 4671 C CA . ARG A 1 630 ? 199.675 152.093 191.562 1.00 56.23 650 ARG A CA 1
ATOM 4672 C C . ARG A 1 630 ? 199.151 151.748 192.952 1.00 56.23 650 ARG A C 1
ATOM 4673 O O . ARG A 1 630 ? 199.839 151.131 193.763 1.00 56.23 650 ARG A O 1
ATOM 4681 N N . GLU A 1 631 ? 197.917 152.147 193.238 1.00 95.06 651 GLU A N 1
ATOM 4682 C CA . GLU A 1 631 ? 197.285 151.709 194.477 1.00 95.06 651 GLU A CA 1
ATOM 4683 C C . GLU A 1 631 ? 195.887 151.161 194.281 1.00 95.06 651 GLU A C 1
ATOM 4684 O O . GLU A 1 631 ? 195.426 150.391 195.130 1.00 95.06 651 GLU A O 1
ATOM 4690 N N . HIS A 1 632 ? 195.205 151.512 193.193 1.00 98.79 652 HIS A N 1
ATOM 4691 C CA . HIS A 1 632 ? 193.864 151.033 192.917 1.00 98.79 652 HIS A CA 1
ATOM 4692 C C . HIS A 1 632 ? 193.738 150.333 191.579 1.00 98.79 652 HIS A C 1
ATOM 4693 O O . HIS A 1 632 ? 192.732 149.652 191.356 1.00 98.79 652 HIS A O 1
ATOM 4700 N N . VAL A 1 633 ? 194.718 150.471 190.692 1.00 56.78 653 VAL A N 1
ATOM 4701 C CA . VAL A 1 633 ? 194.540 150.182 189.279 1.00 56.78 653 VAL A CA 1
ATOM 4702 C C . VAL A 1 633 ? 195.401 149.008 188.812 1.00 56.78 653 VAL A C 1
ATOM 4703 O O . VAL A 1 633 ? 194.902 148.095 188.155 1.00 56.78 653 VAL A O 1
ATOM 4707 N N . CYS A 1 634 ? 196.687 149.002 189.149 1.00 46.47 654 CYS A N 1
ATOM 4708 C CA . CYS A 1 634 ? 197.607 148.022 188.589 1.00 46.47 654 CYS A CA 1
ATOM 4709 C C . CYS A 1 634 ? 198.545 147.504 189.661 1.00 46.47 654 CYS A C 1
ATOM 4710 O O . CYS A 1 634 ? 199.749 147.348 189.437 1.00 46.47 654 CYS A O 1
ATOM 4713 N N . ASN A 1 635 ? 198.004 147.218 190.841 1.00 61.29 655 ASN A N 1
ATOM 4714 C CA . ASN A 1 635 ? 198.803 146.828 191.999 1.00 61.29 655 ASN A CA 1
ATOM 4715 C C . ASN A 1 635 ? 198.839 145.321 192.209 1.00 61.29 655 ASN A C 1
ATOM 4716 O O . ASN A 1 635 ? 198.885 144.846 193.344 1.00 61.29 655 ASN A O 1
ATOM 4721 N N . LYS A 1 636 ? 198.826 144.546 191.130 1.00 65.75 656 LYS A N 1
ATOM 4722 C CA . LYS A 1 636 ? 198.905 143.095 191.228 1.00 65.75 656 LYS A CA 1
ATOM 4723 C C . LYS A 1 636 ? 200.333 142.590 191.364 1.00 65.75 656 LYS A C 1
ATOM 4724 O O . LYS A 1 636 ? 200.543 141.373 191.385 1.00 65.75 656 LYS A O 1
ATOM 4726 N N . ASP A 1 637 ? 201.315 143.488 191.450 1.00 58.70 657 ASP A N 1
ATOM 4727 C CA . ASP A 1 637 ? 202.698 143.084 191.663 1.00 58.70 657 ASP A CA 1
ATOM 4728 C C . ASP A 1 637 ? 203.421 143.983 192.658 1.00 58.70 657 ASP A C 1
ATOM 4729 O O . ASP A 1 637 ? 204.643 143.860 192.801 1.00 58.70 657 ASP A O 1
ATOM 4731 N N . VAL A 1 638 ? 202.711 144.880 193.346 1.00 56.00 658 VAL A N 1
ATOM 4732 C CA . VAL A 1 638 ? 203.362 145.803 194.271 1.00 56.00 658 VAL A CA 1
ATOM 4733 C C . VAL A 1 638 ? 203.795 145.076 195.537 1.00 56.00 658 VAL A C 1
ATOM 4734 O O . VAL A 1 638 ? 204.955 145.160 195.957 1.00 56.00 658 VAL A O 1
ATOM 4738 N N . GLY A 1 639 ? 202.878 144.339 196.156 1.00 59.00 659 GLY A N 1
ATOM 4739 C CA . GLY A 1 639 ? 203.169 143.642 197.391 1.00 59.00 659 GLY A CA 1
ATOM 4740 C C . GLY A 1 639 ? 203.959 142.360 197.266 1.00 59.00 659 GLY A C 1
ATOM 4741 O O . GLY A 1 639 ? 204.209 141.704 198.280 1.00 59.00 659 GLY A O 1
ATOM 4742 N N . SER A 1 640 ? 204.366 141.978 196.058 1.00 67.10 660 SER A N 1
ATOM 4743 C CA . SER A 1 640 ? 205.078 140.729 195.834 1.00 67.10 660 SER A CA 1
ATOM 4744 C C . SER A 1 640 ? 206.593 140.891 195.853 1.00 67.10 660 SER A C 1
ATOM 4745 O O . SER A 1 640 ? 207.304 139.972 195.434 1.00 67.10 660 SER A O 1
ATOM 4748 N N . CYS A 1 641 ? 207.101 142.031 196.317 1.00 82.30 661 CYS A N 1
ATOM 4749 C CA . CYS A 1 641 ? 208.535 142.199 196.483 1.00 82.30 661 CYS A CA 1
ATOM 4750 C C . CYS A 1 641 ? 209.028 141.339 197.647 1.00 82.30 661 CYS A C 1
ATOM 4751 O O . CYS A 1 641 ? 208.255 140.994 198.544 1.00 82.30 661 CYS A O 1
ATOM 4754 N N . PRO A 1 642 ? 210.325 140.966 197.652 1.00 80.02 662 PRO A N 1
ATOM 4755 C CA . PRO A 1 642 ? 210.856 140.148 198.757 1.00 80.02 662 PRO A CA 1
ATOM 4756 C C . PRO A 1 642 ? 210.932 140.846 200.110 1.00 80.02 662 PRO A C 1
ATOM 4757 O O . PRO A 1 642 ? 210.452 141.971 200.280 1.00 80.02 662 PRO A O 1
ATOM 4761 N N . ASN A 1 643 ? 211.547 140.151 201.074 1.00 86.94 663 ASN A N 1
ATOM 4762 C CA . ASN A 1 643 ? 211.358 140.446 202.495 1.00 86.94 663 ASN A CA 1
ATOM 4763 C C . ASN A 1 643 ? 211.924 141.803 202.910 1.00 86.94 663 ASN A C 1
ATOM 4764 O O . ASN A 1 643 ? 211.292 142.532 203.684 1.00 86.94 663 ASN A O 1
ATOM 4769 N N . SER A 1 644 ? 213.106 142.163 202.417 1.00 80.69 664 SER A N 1
ATOM 4770 C CA . SER A 1 644 ? 213.745 143.405 202.838 1.00 80.69 664 SER A CA 1
ATOM 4771 C C . SER A 1 644 ? 213.481 144.563 201.888 1.00 80.69 664 SER A C 1
ATOM 4772 O O . SER A 1 644 ? 213.383 145.711 202.331 1.00 80.69 664 SER A O 1
ATOM 4775 N N . GLN A 1 645 ? 213.359 144.288 200.595 1.00 82.13 665 GLN A N 1
ATOM 4776 C CA . GLN A 1 645 ? 213.234 145.329 199.588 1.00 82.13 665 GLN A CA 1
ATOM 4777 C C . GLN A 1 645 ? 211.773 145.578 199.230 1.00 82.13 665 GLN A C 1
ATOM 4778 O O . GLN A 1 645 ? 210.937 144.673 199.263 1.00 82.13 665 GLN A O 1
ATOM 4784 N N . VAL A 1 646 ? 211.473 146.834 198.899 1.00 72.95 666 VAL A N 1
ATOM 4785 C CA . VAL A 1 646 ? 210.100 147.288 198.707 1.00 72.95 666 VAL A CA 1
ATOM 4786 C C . VAL A 1 646 ? 209.897 147.765 197.275 1.00 72.95 666 VAL A C 1
ATOM 4787 O O . VAL A 1 646 ? 210.821 147.727 196.457 1.00 72.95 666 VAL A O 1
ATOM 4791 N N . PHE A 1 647 ? 208.688 148.213 196.960 1.00 59.51 667 PHE A N 1
ATOM 4792 C CA . PHE A 1 647 ? 208.359 148.681 195.621 1.00 59.51 667 PHE A CA 1
ATOM 4793 C C . PHE A 1 647 ? 208.724 150.157 195.514 1.00 59.51 667 PHE A C 1
ATOM 4794 O O . PHE A 1 647 ? 208.305 150.964 196.350 1.00 59.51 667 PHE A O 1
ATOM 4802 N N . LEU A 1 648 ? 209.499 150.509 194.494 1.00 60.79 668 LEU A N 1
ATOM 4803 C CA . LEU A 1 648 ? 209.952 151.876 194.291 1.00 60.79 668 LEU A CA 1
ATOM 4804 C C . LEU A 1 648 ? 209.417 152.436 192.981 1.00 60.79 668 LEU A C 1
ATOM 4805 O O . LEU A 1 648 ? 208.973 151.702 192.100 1.00 60.79 668 LEU A O 1
ATOM 4810 N N . TYR A 1 649 ? 209.464 153.762 192.871 1.00 58.27 669 TYR A N 1
ATOM 4811 C CA . TYR A 1 649 ? 209.111 154.466 191.648 1.00 58.27 669 TYR A CA 1
ATOM 4812 C C . TYR A 1 649 ? 210.270 155.248 191.056 1.00 58.27 669 TYR A C 1
ATOM 4813 O O . TYR A 1 649 ? 210.083 155.937 190.049 1.00 58.27 669 TYR A O 1
ATOM 4822 N N . ASN A 1 650 ? 211.453 155.173 191.654 1.00 70.42 670 ASN A N 1
ATOM 4823 C CA . ASN A 1 650 ? 212.611 155.923 191.193 1.00 70.42 670 ASN A CA 1
ATOM 4824 C C . ASN A 1 650 ? 213.859 155.053 191.215 1.00 70.42 670 ASN A C 1
ATOM 4825 O O . ASN A 1 650 ? 214.933 155.485 191.643 1.00 70.42 670 ASN A O 1
ATOM 4830 N N . LEU A 1 651 ? 213.733 153.817 190.744 1.00 62.60 671 LEU A N 1
ATOM 4831 C CA . LEU A 1 651 ? 214.862 152.900 190.704 1.00 62.60 671 LEU A CA 1
ATOM 4832 C C . LEU A 1 651 ? 215.741 153.245 189.508 1.00 62.60 671 LEU A C 1
ATOM 4833 O O . LEU A 1 651 ? 215.246 153.421 188.392 1.00 62.60 671 LEU A O 1
ATOM 4838 N N . THR A 1 652 ? 217.044 153.350 189.746 1.00 69.13 672 THR A N 1
ATOM 4839 C CA . THR A 1 652 ? 218.001 153.810 188.753 1.00 69.13 672 THR A CA 1
ATOM 4840 C C . THR A 1 652 ? 219.146 152.797 188.759 1.00 69.13 672 THR A C 1
ATOM 4841 O O . THR A 1 652 ? 219.196 151.912 189.617 1.00 69.13 672 THR A O 1
ATOM 4845 N N . THR A 1 653 ? 220.044 152.893 187.770 1.00 68.16 673 THR A N 1
ATOM 4846 C CA . THR A 1 653 ? 221.163 151.962 187.647 1.00 68.16 673 THR A CA 1
ATOM 4847 C C . THR A 1 653 ? 222.112 152.056 188.838 1.00 68.16 673 THR A C 1
ATOM 4848 O O . THR A 1 653 ? 222.515 151.031 189.400 1.00 68.16 673 THR A O 1
ATOM 4852 N N . CYS A 1 654 ? 222.452 153.271 189.259 1.00 83.97 674 CYS A N 1
ATOM 4853 C CA . CYS A 1 654 ? 223.465 153.466 190.297 1.00 83.97 674 CYS A CA 1
ATOM 4854 C C . CYS A 1 654 ? 222.863 153.517 191.699 1.00 83.97 674 CYS A C 1
ATOM 4855 O O . CYS A 1 654 ? 223.084 154.442 192.478 1.00 83.97 674 CYS A O 1
ATOM 4858 N N . GLN A 1 655 ? 222.086 152.480 192.014 1.00 67.59 675 GLN A N 1
ATOM 4859 C CA . GLN A 1 655 ? 221.679 152.137 193.370 1.00 67.59 675 GLN A CA 1
ATOM 4860 C C . GLN A 1 655 ? 222.022 150.680 193.650 1.00 67.59 675 GLN A C 1
ATOM 4861 O O . GLN A 1 655 ? 221.372 150.019 194.463 1.00 67.59 675 GLN A O 1
ATOM 4863 N N . GLN A 1 656 ? 223.053 150.178 192.971 1.00 65.16 676 GLN A N 1
ATOM 4864 C CA . GLN A 1 656 ? 223.397 148.762 192.942 1.00 65.16 676 GLN A CA 1
ATOM 4865 C C . GLN A 1 656 ? 224.180 148.324 194.172 1.00 65.16 676 GLN A C 1
ATOM 4866 O O . GLN A 1 656 ? 224.223 149.032 195.183 1.00 65.16 676 GLN A O 1
ATOM 4868 N N . THR A 1 657 ? 224.797 147.147 194.082 1.00 87.05 677 THR A N 1
ATOM 4869 C CA . THR A 1 657 ? 225.515 146.543 195.193 1.00 87.05 677 THR A CA 1
ATOM 4870 C C . THR A 1 657 ? 226.810 147.298 195.488 1.00 87.05 677 THR A C 1
ATOM 4871 O O . THR A 1 657 ? 227.171 148.277 194.828 1.00 87.05 677 THR A O 1
ATOM 4875 N N . CYS A 1 658 ? 227.536 146.806 196.490 1.00 97.92 678 CYS A N 1
ATOM 4876 C CA . CYS A 1 658 ? 228.853 147.338 196.804 1.00 97.92 678 CYS A CA 1
ATOM 4877 C C . CYS A 1 658 ? 229.918 146.896 195.809 1.00 97.92 678 CYS A C 1
ATOM 4878 O O . CYS A 1 658 ? 231.027 147.440 195.832 1.00 97.92 678 CYS A O 1
ATOM 4881 N N . ARG A 1 659 ? 229.611 145.921 194.947 1.00 86.17 679 ARG A N 1
ATOM 4882 C CA . ARG A 1 659 ? 230.487 145.627 193.820 1.00 86.17 679 ARG A CA 1
ATOM 4883 C C . ARG A 1 659 ? 230.490 146.769 192.813 1.00 86.17 679 ARG A C 1
ATOM 4884 O O . ARG A 1 659 ? 231.497 146.992 192.132 1.00 86.17 679 ARG A O 1
ATOM 4886 N N . SER A 1 660 ? 229.376 147.499 192.706 1.00 80.10 680 SER A N 1
ATOM 4887 C CA . SER A 1 660 ? 229.361 148.715 191.902 1.00 80.10 680 SER A CA 1
ATOM 4888 C C . SER A 1 660 ? 230.171 149.824 192.560 1.00 80.10 680 SER A C 1
ATOM 4889 O O . SER A 1 660 ? 230.684 150.710 191.868 1.00 80.10 680 SER A O 1
ATOM 4892 N N . LEU A 1 661 ? 230.295 149.790 193.889 1.00 85.52 681 LEU A N 1
ATOM 4893 C CA . LEU A 1 661 ? 231.144 150.745 194.591 1.00 85.52 681 LEU A CA 1
ATOM 4894 C C . LEU A 1 661 ? 232.625 150.441 194.412 1.00 85.52 681 LEU A C 1
ATOM 4895 O O . LEU A 1 661 ? 233.457 151.319 194.668 1.00 85.52 681 LEU A O 1
ATOM 4900 N N . SER A 1 662 ? 232.972 149.220 193.995 1.00 92.36 682 SER A N 1
ATOM 4901 C CA . SER A 1 662 ? 234.373 148.890 193.755 1.00 92.36 682 SER A CA 1
ATOM 4902 C C . SER A 1 662 ? 234.902 149.601 192.517 1.00 92.36 682 SER A C 1
ATOM 4903 O O . SER A 1 662 ? 236.044 150.075 192.506 1.00 92.36 682 SER A O 1
ATOM 4906 N N . GLU A 1 663 ? 234.088 149.687 191.465 1.00 84.18 683 GLU A N 1
ATOM 4907 C CA . GLU A 1 663 ? 234.472 150.468 190.295 1.00 84.18 683 GLU A CA 1
ATOM 4908 C C . GLU A 1 663 ? 234.162 151.946 190.503 1.00 84.18 683 GLU A C 1
ATOM 4909 O O . GLU A 1 663 ? 235.060 152.793 190.429 1.00 84.18 683 GLU A O 1
ATOM 4911 N N . ALA A 1 664 ? 232.873 152.268 190.686 1.00 78.83 684 ALA A N 1
ATOM 4912 C CA . ALA A 1 664 ? 232.318 153.563 191.097 1.00 78.83 684 ALA A CA 1
ATOM 4913 C C . ALA A 1 664 ? 232.490 154.688 190.075 1.00 78.83 684 ALA A C 1
ATOM 4914 O O . ALA A 1 664 ? 231.970 155.790 190.275 1.00 78.83 684 ALA A O 1
ATOM 4916 N N . ASP A 1 665 ? 233.208 154.431 188.983 1.00 71.14 685 ASP A N 1
ATOM 4917 C CA . ASP A 1 665 ? 233.298 155.369 187.876 1.00 71.14 685 ASP A CA 1
ATOM 4918 C C . ASP A 1 665 ? 233.297 154.673 186.524 1.00 71.14 685 ASP A C 1
ATOM 4919 O O . ASP A 1 665 ? 233.430 155.352 185.501 1.00 71.14 685 ASP A O 1
ATOM 4921 N N . SER A 1 666 ? 233.152 153.349 186.486 1.00 73.47 686 SER A N 1
ATOM 4922 C CA . SER A 1 666 ? 233.224 152.580 185.252 1.00 73.47 686 SER A CA 1
ATOM 4923 C C . SER A 1 666 ? 231.857 152.366 184.616 1.00 73.47 686 SER A C 1
ATOM 4924 O O . SER A 1 666 ? 231.698 152.573 183.410 1.00 73.47 686 SER A O 1
ATOM 4926 N N . HIS A 1 667 ? 230.862 151.952 185.401 1.00 84.38 687 HIS A N 1
ATOM 4927 C CA . HIS A 1 667 ? 229.516 151.714 184.881 1.00 84.38 687 HIS A CA 1
ATOM 4928 C C . HIS A 1 667 ? 228.475 152.385 185.784 1.00 84.38 687 HIS A C 1
ATOM 4929 O O . HIS A 1 667 ? 227.989 151.823 186.771 1.00 84.38 687 HIS A O 1
ATOM 4936 N N . CYS A 1 668 ? 228.137 153.624 185.448 1.00 81.16 688 CYS A N 1
ATOM 4937 C CA . CYS A 1 668 ? 226.999 154.286 186.070 1.00 81.16 688 CYS A CA 1
ATOM 4938 C C . CYS A 1 668 ? 225.963 154.721 185.048 1.00 81.16 688 CYS A C 1
ATOM 4939 O O . CYS A 1 668 ? 224.765 154.543 185.286 1.00 81.16 688 CYS A O 1
ATOM 4942 N N . LEU A 1 669 ? 226.410 155.276 183.914 1.00 60.28 689 LEU A N 1
ATOM 4943 C CA . LEU A 1 669 ? 225.606 155.538 182.715 1.00 60.28 689 LEU A CA 1
ATOM 4944 C C . LEU A 1 669 ? 224.439 156.488 183.006 1.00 60.28 689 LEU A C 1
ATOM 4945 O O . LEU A 1 669 ? 223.267 156.111 182.987 1.00 60.28 689 LEU A O 1
ATOM 4947 N N . GLU A 1 670 ? 224.798 157.730 183.309 1.00 56.20 690 GLU A N 1
ATOM 4948 C CA . GLU A 1 670 ? 223.789 158.763 183.474 1.00 56.20 690 GLU A CA 1
ATOM 4949 C C . GLU A 1 670 ? 223.167 159.121 182.125 1.00 56.20 690 GLU A C 1
ATOM 4950 O O . GLU A 1 670 ? 223.775 158.958 181.064 1.00 56.20 690 GLU A O 1
ATOM 4952 N N . GLY A 1 671 ? 221.932 159.611 182.178 1.00 57.37 691 GLY A N 1
ATOM 4953 C CA . GLY A 1 671 ? 221.199 159.991 180.982 1.00 57.37 691 GLY A CA 1
ATOM 4954 C C . GLY A 1 671 ? 219.933 159.198 180.727 1.00 57.37 691 GLY A C 1
ATOM 4955 O O . GLY A 1 671 ? 219.211 159.515 179.772 1.00 57.37 691 GLY A O 1
ATOM 4956 N N . PHE A 1 672 ? 219.621 158.185 181.528 1.00 52.33 692 PHE A N 1
ATOM 4957 C CA . PHE A 1 672 ? 218.425 157.383 181.330 1.00 52.33 692 PHE A CA 1
ATOM 4958 C C . PHE A 1 672 ? 217.280 157.939 182.174 1.00 52.33 692 PHE A C 1
ATOM 4959 O O . PHE A 1 672 ? 217.383 159.008 182.780 1.00 52.33 692 PHE A O 1
ATOM 4967 N N . ALA A 1 673 ? 216.175 157.207 182.222 1.00 50.71 693 ALA A N 1
ATOM 4968 C CA . ALA A 1 673 ? 214.994 157.555 182.987 1.00 50.71 693 ALA A CA 1
ATOM 4969 C C . ALA A 1 673 ? 214.789 156.564 184.129 1.00 50.71 693 ALA A C 1
ATOM 4970 O O . ALA A 1 673 ? 215.128 155.386 183.997 1.00 50.71 693 ALA A O 1
ATOM 4972 N N . PRO A 1 674 ? 214.250 157.002 185.266 1.00 49.04 694 PRO A N 1
ATOM 4973 C CA . PRO A 1 674 ? 213.997 156.067 186.366 1.00 49.04 694 PRO A CA 1
ATOM 4974 C C . PRO A 1 674 ? 212.766 155.206 186.124 1.00 49.04 694 PRO A C 1
ATOM 4975 O O . PRO A 1 674 ? 211.771 155.639 185.540 1.00 49.04 694 PRO A O 1
ATOM 4979 N N . VAL A 1 675 ? 212.853 153.962 186.593 1.00 49.72 695 VAL A N 1
ATOM 4980 C CA . VAL A 1 675 ? 211.841 152.941 186.361 1.00 49.72 695 VAL A CA 1
ATOM 4981 C C . VAL A 1 675 ? 211.337 152.427 187.703 1.00 49.72 695 VAL A C 1
ATOM 4982 O O . VAL A 1 675 ? 211.934 152.671 188.751 1.00 49.72 695 VAL A O 1
ATOM 4986 N N . ASP A 1 676 ? 210.226 151.700 187.664 1.00 49.95 696 ASP A N 1
ATOM 4987 C CA . ASP A 1 676 ? 209.547 151.252 188.875 1.00 49.95 696 ASP A CA 1
ATOM 4988 C C . ASP A 1 676 ? 209.637 149.737 189.052 1.00 49.95 696 ASP A C 1
ATOM 4989 O O . ASP A 1 676 ? 209.100 148.969 188.247 1.00 49.95 696 ASP A O 1
ATOM 4994 N N . GLY A 1 677 ? 210.310 149.314 190.115 1.00 51.99 697 GLY A N 1
ATOM 4995 C CA . GLY A 1 677 ? 210.442 147.912 190.431 1.00 51.99 697 GLY A CA 1
ATOM 4996 C C . GLY A 1 677 ? 210.789 147.715 191.889 1.00 51.99 697 GLY A C 1
ATOM 4997 O O . GLY A 1 677 ? 210.781 148.658 192.681 1.00 51.99 697 GLY A O 1
ATOM 4998 N N . CYS A 1 678 ? 211.098 146.469 192.238 1.00 65.16 698 CYS A N 1
ATOM 4999 C CA . CYS A 1 678 ? 211.442 146.131 193.613 1.00 65.16 698 CYS A CA 1
ATOM 5000 C C . CYS A 1 678 ? 212.864 146.583 193.922 1.00 65.16 698 CYS A C 1
ATOM 5001 O O . CYS A 1 678 ? 213.792 146.305 193.157 1.00 65.16 698 CYS A O 1
ATOM 5004 N N . GLY A 1 679 ? 213.033 147.276 195.047 1.00 72.97 699 GLY A N 1
ATOM 5005 C CA . GLY A 1 679 ? 214.336 147.791 195.429 1.00 72.97 699 GLY A CA 1
ATOM 5006 C C . GLY A 1 679 ? 214.389 148.158 196.896 1.00 72.97 699 GLY A C 1
ATOM 5007 O O . GLY A 1 679 ? 213.387 148.123 197.611 1.00 72.97 699 GLY A O 1
ATOM 5008 N N . CYS A 1 680 ? 215.585 148.522 197.335 1.00 83.88 700 CYS A N 1
ATOM 5009 C CA . CYS A 1 680 ? 215.875 148.818 198.729 1.00 83.88 700 CYS A CA 1
ATOM 5010 C C . CYS A 1 680 ? 215.758 150.314 199.004 1.00 83.88 700 CYS A C 1
ATOM 5011 O O . CYS A 1 680 ? 215.904 151.134 198.093 1.00 83.88 700 CYS A O 1
ATOM 5014 N N . PRO A 1 681 ? 215.484 150.718 200.273 1.00 90.93 701 PRO A N 1
ATOM 5015 C CA . PRO A 1 681 ? 215.305 152.150 200.576 1.00 90.93 701 PRO A CA 1
ATOM 5016 C C . PRO A 1 681 ? 216.581 152.983 200.546 1.00 90.93 701 PRO A C 1
ATOM 5017 O O . PRO A 1 681 ? 217.606 152.547 200.010 1.00 90.93 701 PRO A O 1
ATOM 5021 N N . ASP A 1 682 ? 216.487 154.214 201.077 1.00 93.25 702 ASP A N 1
ATOM 5022 C CA . ASP A 1 682 ? 217.533 155.243 201.015 1.00 93.25 702 ASP A CA 1
ATOM 5023 C C . ASP A 1 682 ? 218.907 154.793 201.512 1.00 93.25 702 ASP A C 1
ATOM 5024 O O . ASP A 1 682 ? 219.917 155.396 201.135 1.00 93.25 702 ASP A O 1
ATOM 5029 N N . HIS A 1 683 ? 218.970 153.759 202.347 1.00 100.54 703 HIS A N 1
ATOM 5030 C CA . HIS A 1 683 ? 220.235 153.174 202.768 1.00 100.54 703 HIS A CA 1
ATOM 5031 C C . HIS A 1 683 ? 220.129 151.663 202.633 1.00 100.54 703 HIS A C 1
ATOM 5032 O O . HIS A 1 683 ? 219.209 151.176 201.966 1.00 100.54 703 HIS A O 1
ATOM 5039 N N . THR A 1 684 ? 221.065 150.929 203.247 1.00 91.30 704 THR A N 1
ATOM 5040 C CA . THR A 1 684 ? 221.130 149.460 203.254 1.00 91.30 704 THR A CA 1
ATOM 5041 C C . THR A 1 684 ? 221.222 148.908 201.827 1.00 91.30 704 THR A C 1
ATOM 5042 O O . THR A 1 684 ? 220.282 148.317 201.292 1.00 91.30 704 THR A O 1
ATOM 5046 N N . PHE A 1 685 ? 222.379 149.170 201.213 1.00 92.69 705 PHE A N 1
ATOM 5047 C CA . PHE A 1 685 ? 222.660 148.759 199.841 1.00 92.69 705 PHE A CA 1
ATOM 5048 C C . PHE A 1 685 ? 222.617 147.238 199.681 1.00 92.69 705 PHE A C 1
ATOM 5049 O O . PHE A 1 685 ? 222.700 146.475 200.648 1.00 92.69 705 PHE A O 1
ATOM 5057 N N . LEU A 1 686 ? 222.501 146.805 198.427 1.00 83.43 706 LEU A N 1
ATOM 5058 C CA . LEU A 1 686 ? 222.222 145.409 198.124 1.00 83.43 706 LEU A CA 1
ATOM 5059 C C . LEU A 1 686 ? 223.460 144.544 198.324 1.00 83.43 706 LEU A C 1
ATOM 5060 O O . LEU A 1 686 ? 224.577 144.935 197.973 1.00 83.43 706 LEU A O 1
ATOM 5065 N N . ASP A 1 687 ? 223.253 143.367 198.908 1.00 68.81 707 ASP A N 1
ATOM 5066 C CA . ASP A 1 687 ? 224.324 142.420 199.173 1.00 68.81 707 ASP A CA 1
ATOM 5067 C C . ASP A 1 687 ? 224.577 141.567 197.931 1.00 68.81 707 ASP A C 1
ATOM 5068 O O . ASP A 1 687 ? 224.090 141.860 196.836 1.00 68.81 707 ASP A O 1
ATOM 5070 N N . GLU A 1 688 ? 225.355 140.494 198.093 1.00 54.52 708 GLU A N 1
ATOM 5071 C CA . GLU A 1 688 ? 225.660 139.623 196.963 1.00 54.52 708 GLU A CA 1
ATOM 5072 C C . GLU A 1 688 ? 224.457 138.781 196.558 1.00 54.52 708 GLU A C 1
ATOM 5073 O O . GLU A 1 688 ? 224.276 138.498 195.368 1.00 54.52 708 GLU A O 1
ATOM 5075 N N . LYS A 1 689 ? 223.625 138.383 197.519 1.00 59.03 709 LYS A N 1
ATOM 5076 C CA . LYS A 1 689 ? 222.459 137.561 197.225 1.00 59.03 709 LYS A CA 1
ATOM 5077 C C . LYS A 1 689 ? 221.430 137.745 198.329 1.00 59.03 709 LYS A C 1
ATOM 5078 O O . LYS A 1 689 ? 221.794 137.860 199.503 1.00 59.03 709 LYS A O 1
ATOM 5080 N N . GLY A 1 690 ? 220.156 137.777 197.949 1.00 59.02 710 GLY A N 1
ATOM 5081 C CA . GLY A 1 690 ? 219.080 137.824 198.918 1.00 59.02 710 GLY A CA 1
ATOM 5082 C C . GLY A 1 690 ? 218.732 139.216 199.401 1.00 59.02 710 GLY A C 1
ATOM 5083 O O . GLY A 1 690 ? 218.569 140.141 198.600 1.00 59.02 710 GLY A O 1
ATOM 5084 N N . ARG A 1 691 ? 218.615 139.369 200.717 1.00 77.91 711 ARG A N 1
ATOM 5085 C CA . ARG A 1 691 ? 218.226 140.642 201.305 1.00 77.91 711 ARG A CA 1
ATOM 5086 C C . ARG A 1 691 ? 219.365 141.650 201.223 1.00 77.91 711 ARG A C 1
ATOM 5087 O O . ARG A 1 691 ? 220.519 141.300 200.960 1.00 77.91 711 ARG A O 1
ATOM 5089 N N . CYS A 1 692 ? 219.028 142.916 201.450 1.00 96.29 712 CYS A N 1
ATOM 5090 C CA . CYS A 1 692 ? 220.017 143.989 201.440 1.00 96.29 712 CYS A CA 1
ATOM 5091 C C . CYS A 1 692 ? 220.347 144.400 202.873 1.00 96.29 712 CYS A C 1
ATOM 5092 O O . CYS A 1 692 ? 219.529 145.010 203.569 1.00 96.29 712 CYS A O 1
ATOM 5095 N N . VAL A 1 693 ? 221.553 144.044 203.305 1.00 83.55 713 VAL A N 1
ATOM 5096 C CA . VAL A 1 693 ? 222.087 144.322 204.635 1.00 83.55 713 VAL A CA 1
ATOM 5097 C C . VAL A 1 693 ? 222.496 145.792 204.688 1.00 83.55 713 VAL A C 1
ATOM 5098 O O . VAL A 1 693 ? 222.634 146.417 203.626 1.00 83.55 713 VAL A O 1
ATOM 5102 N N . PRO A 1 694 ? 222.694 146.409 205.883 1.00 80.67 714 PRO A N 1
ATOM 5103 C CA . PRO A 1 694 ? 223.168 147.803 205.901 1.00 80.67 714 PRO A CA 1
ATOM 5104 C C . PRO A 1 694 ? 224.608 147.992 205.445 1.00 80.67 714 PRO A C 1
ATOM 5105 O O . PRO A 1 694 ? 225.290 147.038 205.056 1.00 80.67 714 PRO A O 1
ATOM 5109 N N . LEU A 1 695 ? 225.068 149.245 205.502 1.00 75.48 715 LEU A N 1
ATOM 5110 C CA . LEU A 1 695 ? 226.309 149.638 204.841 1.00 75.48 715 LEU A CA 1
ATOM 5111 C C . LEU A 1 695 ? 227.541 149.070 205.537 1.00 75.48 715 LEU A C 1
ATOM 5112 O O . LEU A 1 695 ? 228.578 148.880 204.891 1.00 75.48 715 LEU A O 1
ATOM 5117 N N . ALA A 1 696 ? 227.436 148.760 206.833 1.00 72.34 716 ALA A N 1
ATOM 5118 C CA . ALA A 1 696 ? 228.608 148.360 207.608 1.00 72.34 716 ALA A CA 1
ATOM 5119 C C . ALA A 1 696 ? 229.113 146.978 207.208 1.00 72.34 716 ALA A C 1
ATOM 5120 O O . ALA A 1 696 ? 230.325 146.770 207.079 1.00 72.34 716 ALA A O 1
ATOM 5122 N N . LYS A 1 697 ? 228.208 146.028 206.998 1.00 77.29 717 LYS A N 1
ATOM 5123 C CA . LYS A 1 697 ? 228.571 144.656 206.660 1.00 77.29 717 LYS A CA 1
ATOM 5124 C C . LYS A 1 697 ? 228.063 144.266 205.276 1.00 77.29 717 LYS A C 1
ATOM 5125 O O . LYS A 1 697 ? 227.520 143.176 205.087 1.00 77.29 717 LYS A O 1
ATOM 5127 N N . CYS A 1 698 ? 228.210 145.168 204.301 1.00 99.57 718 CYS A N 1
ATOM 5128 C CA . CYS A 1 698 ? 227.732 144.924 202.944 1.00 99.57 718 CYS A CA 1
ATOM 5129 C C . CYS A 1 698 ? 228.461 143.782 202.245 1.00 99.57 718 CYS A C 1
ATOM 5130 O O . CYS A 1 698 ? 227.899 142.689 202.105 1.00 99.57 718 CYS A O 1
ATOM 5133 N N . SER A 1 699 ? 229.726 144.008 201.884 1.00 92.70 719 SER A N 1
ATOM 5134 C CA . SER A 1 699 ? 230.594 143.076 201.165 1.00 92.70 719 SER A CA 1
ATOM 5135 C C . SER A 1 699 ? 231.945 143.752 200.979 1.00 92.70 719 SER A C 1
ATOM 5136 O O . SER A 1 699 ? 232.117 144.938 201.276 1.00 92.70 719 SER A O 1
ATOM 5139 N N . CYS A 1 700 ? 232.900 142.979 200.463 1.00 107.84 720 CYS A N 1
ATOM 5140 C CA . CYS A 1 700 ? 234.163 143.507 199.942 1.00 107.84 720 CYS A CA 1
ATOM 5141 C C . CYS A 1 700 ? 234.471 142.733 198.665 1.00 107.84 720 CYS A C 1
ATOM 5142 O O . CYS A 1 700 ? 234.862 141.563 198.719 1.00 107.84 720 CYS A O 1
ATOM 5145 N N . TYR A 1 701 ? 234.289 143.387 197.522 1.00 116.89 721 TYR A N 1
ATOM 5146 C CA . TYR A 1 701 ? 234.466 142.740 196.228 1.00 116.89 721 TYR A CA 1
ATOM 5147 C C . TYR A 1 701 ? 235.932 142.747 195.806 1.00 116.89 721 TYR A C 1
ATOM 5148 O O . TYR A 1 701 ? 236.404 141.817 195.152 1.00 116.89 721 TYR A O 1
ATOM 5157 N N . GLY A 1 704 ? 238.087 139.535 190.998 1.00 73.09 724 GLY A N 1
ATOM 5158 C CA . GLY A 1 704 ? 238.032 139.135 192.392 1.00 73.09 724 GLY A CA 1
ATOM 5159 C C . GLY A 1 704 ? 236.656 138.676 192.830 1.00 73.09 724 GLY A C 1
ATOM 5160 O O . GLY A 1 704 ? 235.652 139.000 192.197 1.00 73.09 724 GLY A O 1
ATOM 5161 N N . LEU A 1 705 ? 236.611 137.916 193.920 1.00 92.40 725 LEU A N 1
ATOM 5162 C CA . LEU A 1 705 ? 235.360 137.400 194.454 1.00 92.40 725 LEU A CA 1
ATOM 5163 C C . LEU A 1 705 ? 234.916 138.269 195.625 1.00 92.40 725 LEU A C 1
ATOM 5164 O O . LEU A 1 705 ? 235.744 138.774 196.389 1.00 92.40 725 LEU A O 1
ATOM 5169 N N . TYR A 1 706 ? 233.602 138.444 195.754 1.00 91.11 726 TYR A N 1
ATOM 5170 C CA . TYR A 1 706 ? 233.046 139.273 196.817 1.00 91.11 726 TYR A CA 1
ATOM 5171 C C . TYR A 1 706 ? 233.160 138.553 198.156 1.00 91.11 726 TYR A C 1
ATOM 5172 O O . TYR A 1 706 ? 232.401 137.619 198.435 1.00 91.11 726 TYR A O 1
ATOM 5174 N N . LEU A 1 707 ? 234.098 138.995 198.986 1.00 81.58 727 LEU A N 1
ATOM 5175 C CA . LEU A 1 707 ? 234.347 138.373 200.275 1.00 81.58 727 LEU A CA 1
ATOM 5176 C C . LEU A 1 707 ? 233.361 138.887 201.323 1.00 81.58 727 LEU A C 1
ATOM 5177 O O . LEU A 1 707 ? 232.708 139.918 201.152 1.00 81.58 727 LEU A O 1
ATOM 5179 N N . GLU A 1 708 ? 233.264 138.147 202.425 1.00 75.76 728 GLU A N 1
ATOM 5180 C CA . GLU A 1 708 ? 232.378 138.510 203.519 1.00 75.76 728 GLU A CA 1
ATOM 5181 C C . GLU A 1 708 ? 233.028 139.584 204.390 1.00 75.76 728 GLU A C 1
ATOM 5182 O O . GLU A 1 708 ? 234.176 139.985 204.179 1.00 75.76 728 GLU A O 1
ATOM 5184 N N . ALA A 1 709 ? 232.290 140.047 205.394 1.00 68.31 729 ALA A N 1
ATOM 5185 C CA . ALA A 1 709 ? 232.756 141.132 206.259 1.00 68.31 729 ALA A CA 1
ATOM 5186 C C . ALA A 1 709 ? 233.505 140.608 207.481 1.00 68.31 729 ALA A C 1
ATOM 5187 O O . ALA A 1 709 ? 233.221 140.980 208.618 1.00 68.31 729 ALA A O 1
ATOM 5189 N N . GLY A 1 710 ? 234.477 139.731 207.246 1.00 64.26 730 GLY A N 1
ATOM 5190 C CA . GLY A 1 710 ? 235.336 139.243 208.305 1.00 64.26 730 GLY A CA 1
ATOM 5191 C C . GLY A 1 710 ? 236.745 138.965 207.825 1.00 64.26 730 GLY A C 1
ATOM 5192 O O . GLY A 1 710 ? 237.562 138.403 208.561 1.00 64.26 730 GLY A O 1
ATOM 5193 N N . ASP A 1 711 ? 237.041 139.357 206.590 1.00 89.62 731 ASP A N 1
ATOM 5194 C CA . ASP A 1 711 ? 238.291 139.003 205.935 1.00 89.62 731 ASP A CA 1
ATOM 5195 C C . ASP A 1 711 ? 239.286 140.155 206.004 1.00 89.62 731 ASP A C 1
ATOM 5196 O O . ASP A 1 711 ? 238.915 141.323 205.854 1.00 89.62 731 ASP A O 1
ATOM 5201 N N . VAL A 1 712 ? 240.551 139.812 206.234 1.00 95.60 732 VAL A N 1
ATOM 5202 C CA . VAL A 1 712 ? 241.652 140.767 206.261 1.00 95.60 732 VAL A CA 1
ATOM 5203 C C . VAL A 1 712 ? 242.662 140.343 205.203 1.00 95.60 732 VAL A C 1
ATOM 5204 O O . VAL A 1 712 ? 243.096 139.185 205.184 1.00 95.60 732 VAL A O 1
ATOM 5208 N N . VAL A 1 713 ? 243.032 141.274 204.329 1.00 101.13 733 VAL A N 1
ATOM 5209 C CA . VAL A 1 713 ? 243.978 140.986 203.257 1.00 101.13 733 VAL A CA 1
ATOM 5210 C C . VAL A 1 713 ? 245.406 140.897 203.788 1.00 101.13 733 VAL A C 1
ATOM 5211 O O . VAL A 1 713 ? 245.666 141.157 204.963 1.00 101.13 733 VAL A O 1
ATOM 5215 N N . ARG A 1 719 ? 247.372 144.266 203.842 1.00 81.42 739 ARG A N 1
ATOM 5216 C CA . ARG A 1 719 ? 246.564 144.392 205.049 1.00 81.42 739 ARG A CA 1
ATOM 5217 C C . ARG A 1 719 ? 245.378 145.322 204.817 1.00 81.42 739 ARG A C 1
ATOM 5218 O O . ARG A 1 719 ? 245.491 146.537 204.973 1.00 81.42 739 ARG A O 1
ATOM 5220 N N . CYS A 1 720 ? 244.239 144.742 204.443 1.00 100.44 740 CYS A N 1
ATOM 5221 C CA . CYS A 1 720 ? 243.016 145.499 204.180 1.00 100.44 740 CYS A CA 1
ATOM 5222 C C . CYS A 1 720 ? 241.862 144.812 204.905 1.00 100.44 740 CYS A C 1
ATOM 5223 O O . CYS A 1 720 ? 241.380 143.764 204.467 1.00 100.44 740 CYS A O 1
ATOM 5226 N N . VAL A 1 721 ? 241.428 145.406 206.016 1.00 91.86 741 VAL A N 1
ATOM 5227 C CA . VAL A 1 721 ? 240.278 144.893 206.749 1.00 91.86 741 VAL A CA 1
ATOM 5228 C C . VAL A 1 721 ? 239.012 145.225 205.972 1.00 91.86 741 VAL A C 1
ATOM 5229 O O . VAL A 1 721 ? 238.834 146.357 205.502 1.00 91.86 741 VAL A O 1
ATOM 5233 N N . CYS A 1 722 ? 238.139 144.229 205.807 1.00 102.27 742 CYS A N 1
ATOM 5234 C CA . CYS A 1 722 ? 236.874 144.428 205.110 1.00 102.27 742 CYS A CA 1
ATOM 5235 C C . CYS A 1 722 ? 235.971 145.346 205.927 1.00 102.27 742 CYS A C 1
ATOM 5236 O O . CYS A 1 722 ? 235.653 145.050 207.083 1.00 102.27 742 CYS A O 1
ATOM 5239 N N . ARG A 1 723 ? 235.558 146.459 205.322 1.00 84.23 743 ARG A N 1
ATOM 5240 C CA . ARG A 1 723 ? 234.842 147.499 206.049 1.00 84.23 743 ARG A CA 1
ATOM 5241 C C . ARG A 1 723 ? 233.625 147.981 205.271 1.00 84.23 743 ARG A C 1
ATOM 5242 O O . ARG A 1 723 ? 233.217 147.351 204.290 1.00 84.23 743 ARG A O 1
ATOM 5244 N N . ASP A 1 724 ? 233.039 149.092 205.712 1.00 73.84 744 ASP A N 1
ATOM 5245 C CA . ASP A 1 724 ? 231.802 149.609 205.136 1.00 73.84 744 ASP A CA 1
ATOM 5246 C C . ASP A 1 724 ? 232.082 150.204 203.761 1.00 73.84 744 ASP A C 1
ATOM 5247 O O . ASP A 1 724 ? 232.546 151.343 203.650 1.00 73.84 744 ASP A O 1
ATOM 5249 N N . GLY A 1 725 ? 231.800 149.433 202.713 1.00 79.86 745 GLY A N 1
ATOM 5250 C CA . GLY A 1 725 ? 231.926 149.916 201.353 1.00 79.86 745 GLY A CA 1
ATOM 5251 C C . GLY A 1 725 ? 233.353 149.975 200.849 1.00 79.86 745 GLY A C 1
ATOM 5252 O O . GLY A 1 725 ? 233.752 149.176 199.996 1.00 79.86 745 GLY A O 1
ATOM 5253 N N . ARG A 1 726 ? 234.130 150.916 201.371 1.00 77.15 746 ARG A N 1
ATOM 5254 C CA . ARG A 1 726 ? 235.509 151.117 200.956 1.00 77.15 746 ARG A CA 1
ATOM 5255 C C . ARG A 1 726 ? 236.444 150.207 201.743 1.00 77.15 746 ARG A C 1
ATOM 5256 O O . ARG A 1 726 ? 236.085 149.652 202.785 1.00 77.15 746 ARG A O 1
ATOM 5258 N N . LEU A 1 727 ? 237.659 150.061 201.224 1.00 91.31 747 LEU A N 1
ATOM 5259 C CA . LEU A 1 727 ? 238.690 149.242 201.839 1.00 91.31 747 LEU A CA 1
ATOM 5260 C C . LEU A 1 727 ? 239.861 150.115 202.270 1.00 91.31 747 LEU A C 1
ATOM 5261 O O . LEU A 1 727 ? 240.194 151.107 201.615 1.00 91.31 747 LEU A O 1
ATOM 5266 N N . HIS A 1 728 ? 240.486 149.733 203.384 1.00 85.76 748 HIS A N 1
ATOM 5267 C CA . HIS A 1 728 ? 241.643 150.455 203.912 1.00 85.76 748 HIS A CA 1
ATOM 5268 C C . HIS A 1 728 ? 242.902 149.879 203.270 1.00 85.76 748 HIS A C 1
ATOM 5269 O O . HIS A 1 728 ? 243.671 149.131 203.878 1.00 85.76 748 HIS A O 1
ATOM 5271 N N . CYS A 1 729 ? 243.109 150.243 202.008 1.00 113.34 749 CYS A N 1
ATOM 5272 C CA . CYS A 1 729 ? 244.258 149.764 201.250 1.00 113.34 749 CYS A CA 1
ATOM 5273 C C . CYS A 1 729 ? 245.182 150.915 200.868 1.00 113.34 749 CYS A C 1
ATOM 5274 O O . CYS A 1 729 ? 246.196 151.154 201.523 1.00 113.34 749 CYS A O 1
ATOM 5277 N N . ASN B 1 15 ? 167.148 127.658 158.699 1.00 55.08 35 ASN B N 1
ATOM 5278 C CA . ASN B 1 15 ? 166.514 126.750 159.644 1.00 55.08 35 ASN B CA 1
ATOM 5279 C C . ASN B 1 15 ? 166.590 127.278 161.075 1.00 55.08 35 ASN B C 1
ATOM 5280 O O . ASN B 1 15 ? 166.659 128.482 161.299 1.00 55.08 35 ASN B O 1
ATOM 5285 N N . VAL B 1 16 ? 166.587 126.359 162.039 1.00 37.05 36 VAL B N 1
ATOM 5286 C CA . VAL B 1 16 ? 166.406 126.681 163.448 1.00 37.05 36 VAL B CA 1
ATOM 5287 C C . VAL B 1 16 ? 167.545 126.081 164.262 1.00 37.05 36 VAL B C 1
ATOM 5288 O O . VAL B 1 16 ? 167.809 124.878 164.174 1.00 37.05 36 VAL B O 1
ATOM 5292 N N . CYS B 1 17 ? 168.213 126.919 165.054 1.00 29.63 37 CYS B N 1
ATOM 5293 C CA . CYS B 1 17 ? 169.033 126.484 166.175 1.00 29.63 37 CYS B CA 1
ATOM 5294 C C . CYS B 1 17 ? 168.223 126.585 167.458 1.00 29.63 37 CYS B C 1
ATOM 5295 O O . CYS B 1 17 ? 167.303 127.394 167.551 1.00 29.63 37 CYS B O 1
ATOM 5298 N N . SER B 1 18 ? 168.572 125.772 168.453 1.00 19.56 38 SER B N 1
ATOM 5299 C CA . SER B 1 18 ? 167.768 125.721 169.666 1.00 19.56 38 SER B CA 1
ATOM 5300 C C . SER B 1 18 ? 168.575 125.154 170.824 1.00 19.56 38 SER B C 1
ATOM 5301 O O . SER B 1 18 ? 169.371 124.237 170.637 1.00 19.56 38 SER B O 1
ATOM 5304 N N . THR B 1 19 ? 168.361 125.706 172.016 1.00 19.56 39 THR B N 1
ATOM 5305 C CA . THR B 1 19 ? 168.793 125.089 173.261 1.00 19.56 39 THR B CA 1
ATOM 5306 C C . THR B 1 19 ? 167.618 125.033 174.223 1.00 19.56 39 THR B C 1
ATOM 5307 O O . THR B 1 19 ? 166.693 125.841 174.138 1.00 19.56 39 THR B O 1
ATOM 5311 N N . TRP B 1 20 ? 167.651 124.065 175.131 1.00 19.56 40 TRP B N 1
ATOM 5312 C CA . TRP B 1 20 ? 166.544 123.860 176.054 1.00 19.56 40 TRP B CA 1
ATOM 5313 C C . TRP B 1 20 ? 167.042 123.035 177.227 1.00 19.56 40 TRP B C 1
ATOM 5314 O O . TRP B 1 20 ? 168.228 122.718 177.323 1.00 19.56 40 TRP B O 1
ATOM 5325 N N . GLY B 1 21 ? 166.114 122.704 178.123 1.00 26.42 41 GLY B N 1
ATOM 5326 C CA . GLY B 1 21 ? 166.232 121.599 179.067 1.00 26.42 41 GLY B CA 1
ATOM 5327 C C . GLY B 1 21 ? 167.416 121.668 180.007 1.00 26.42 41 GLY B C 1
ATOM 5328 O O . GLY B 1 21 ? 167.764 122.721 180.548 1.00 26.42 41 GLY B O 1
ATOM 5329 N N . ASN B 1 22 ? 168.043 120.509 180.205 1.00 33.58 42 ASN B N 1
ATOM 5330 C CA . ASN B 1 22 ? 169.242 120.374 181.024 1.00 33.58 42 ASN B CA 1
ATOM 5331 C C . ASN B 1 22 ? 170.435 120.344 180.073 1.00 33.58 42 ASN B C 1
ATOM 5332 O O . ASN B 1 22 ? 170.996 119.293 179.771 1.00 33.58 42 ASN B O 1
ATOM 5337 N N . PHE B 1 23 ? 170.778 121.532 179.563 1.00 28.50 43 PHE B N 1
ATOM 5338 C CA . PHE B 1 23 ? 171.959 121.801 178.734 1.00 28.50 43 PHE B CA 1
ATOM 5339 C C . PHE B 1 23 ? 171.945 121.052 177.406 1.00 28.50 43 PHE B C 1
ATOM 5340 O O . PHE B 1 23 ? 172.996 120.658 176.910 1.00 28.50 43 PHE B O 1
ATOM 5348 N N . HIS B 1 24 ? 170.782 120.865 176.793 1.00 19.56 44 HIS B N 1
ATOM 5349 C CA . HIS B 1 24 ? 170.713 120.251 175.474 1.00 19.56 44 HIS B CA 1
ATOM 5350 C C . HIS B 1 24 ? 170.794 121.312 174.390 1.00 19.56 44 HIS B C 1
ATOM 5351 O O . HIS B 1 24 ? 170.182 122.373 174.502 1.00 19.56 44 HIS B O 1
ATOM 5358 N N . TYR B 1 25 ? 171.540 121.017 173.336 1.00 19.56 45 TYR B N 1
ATOM 5359 C CA . TYR B 1 25 ? 171.704 121.917 172.204 1.00 19.56 45 TYR B CA 1
ATOM 5360 C C . TYR B 1 25 ? 171.285 121.216 170.923 1.00 19.56 45 TYR B C 1
ATOM 5361 O O . TYR B 1 25 ? 171.097 120.001 170.891 1.00 19.56 45 TYR B O 1
ATOM 5370 N N . LYS B 1 26 ? 171.130 122.002 169.861 1.00 28.35 46 LYS B N 1
ATOM 5371 C CA . LYS B 1 26 ? 170.717 121.477 168.561 1.00 28.35 46 LYS B CA 1
ATOM 5372 C C . LYS B 1 26 ? 171.111 122.494 167.509 1.00 28.35 46 LYS B C 1
ATOM 5373 O O . LYS B 1 26 ? 170.585 123.607 167.510 1.00 28.35 46 LYS B O 1
ATOM 5379 N N . THR B 1 27 ? 172.017 122.120 166.613 1.00 35.72 47 THR B N 1
ATOM 5380 C CA . THR B 1 27 ? 172.568 123.068 165.659 1.00 35.72 47 THR B CA 1
ATOM 5381 C C . THR B 1 27 ? 171.575 123.322 164.530 1.00 35.72 47 THR B C 1
ATOM 5382 O O . THR B 1 27 ? 170.459 122.801 164.513 1.00 35.72 47 THR B O 1
ATOM 5386 N N . PHE B 1 28 ? 171.998 124.118 163.550 1.00 45.67 48 PHE B N 1
ATOM 5387 C CA . PHE B 1 28 ? 171.193 124.325 162.354 1.00 45.67 48 PHE B CA 1
ATOM 5388 C C . PHE B 1 28 ? 171.091 123.088 161.474 1.00 45.67 48 PHE B C 1
ATOM 5389 O O . PHE B 1 28 ? 170.252 123.065 160.569 1.00 45.67 48 PHE B O 1
ATOM 5397 N N . ASP B 1 29 ? 171.924 122.078 161.700 1.00 55.59 49 ASP B N 1
ATOM 5398 C CA . ASP B 1 29 ? 171.988 120.868 160.896 1.00 55.59 49 ASP B CA 1
ATOM 5399 C C . ASP B 1 29 ? 171.871 119.648 161.790 1.00 55.59 49 ASP B C 1
ATOM 5400 O O . ASP B 1 29 ? 172.686 118.728 161.734 1.00 55.59 49 ASP B O 1
ATOM 5405 N N . GLY B 1 30 ? 170.871 119.640 162.659 1.00 45.99 50 GLY B N 1
ATOM 5406 C CA . GLY B 1 30 ? 170.743 118.556 163.618 1.00 45.99 50 GLY B CA 1
ATOM 5407 C C . GLY B 1 30 ? 171.751 118.725 164.727 1.00 45.99 50 GLY B C 1
ATOM 5408 O O . GLY B 1 30 ? 171.835 119.793 165.336 1.00 45.99 50 GLY B O 1
ATOM 5409 N N . ASP B 1 31 ? 172.521 117.662 164.984 1.00 48.68 51 ASP B N 1
ATOM 5410 C CA . ASP B 1 31 ? 173.634 117.626 165.939 1.00 48.68 51 ASP B CA 1
ATOM 5411 C C . ASP B 1 31 ? 173.174 117.992 167.353 1.00 48.68 51 ASP B C 1
ATOM 5412 O O . ASP B 1 31 ? 173.531 119.028 167.911 1.00 48.68 51 ASP B O 1
ATOM 5417 N N . VAL B 1 32 ? 172.349 117.116 167.909 1.00 40.38 52 VAL B N 1
ATOM 5418 C CA . VAL B 1 32 ? 171.930 117.252 169.298 1.00 40.38 52 VAL B CA 1
ATOM 5419 C C . VAL B 1 32 ? 173.041 116.730 170.199 1.00 40.38 52 VAL B C 1
ATOM 5420 O O . VAL B 1 32 ? 173.469 115.580 170.068 1.00 40.38 52 VAL B O 1
ATOM 5424 N N . PHE B 1 33 ? 173.519 117.579 171.106 1.00 36.20 53 PHE B N 1
ATOM 5425 C CA . PHE B 1 33 ? 174.547 117.197 172.065 1.00 36.20 53 PHE B CA 1
ATOM 5426 C C . PHE B 1 33 ? 174.207 117.809 173.417 1.00 36.20 53 PHE B C 1
ATOM 5427 O O . PHE B 1 33 ? 173.096 118.297 173.634 1.00 36.20 53 PHE B O 1
ATOM 5435 N N . ARG B 1 34 ? 175.161 117.763 174.344 1.00 35.28 54 ARG B N 1
ATOM 5436 C CA . ARG B 1 34 ? 174.923 118.230 175.709 1.00 35.28 54 ARG B CA 1
ATOM 5437 C C . ARG B 1 34 ? 176.202 118.845 176.250 1.00 35.28 54 ARG B C 1
ATOM 5438 O O . ARG B 1 34 ? 177.169 118.130 176.518 1.00 35.28 54 ARG B O 1
ATOM 5446 N N . PHE B 1 35 ? 176.193 120.156 176.448 1.00 34.55 55 PHE B N 1
ATOM 5447 C CA . PHE B 1 35 ? 177.366 120.893 176.910 1.00 34.55 55 PHE B CA 1
ATOM 5448 C C . PHE B 1 35 ? 177.057 121.646 178.194 1.00 34.55 55 PHE B C 1
ATOM 5449 O O . PHE B 1 35 ? 176.382 122.688 178.154 1.00 34.55 55 PHE B O 1
ATOM 5457 N N . PRO B 1 36 ? 177.532 121.171 179.366 1.00 29.81 56 PRO B N 1
ATOM 5458 C CA . PRO B 1 36 ? 177.213 121.811 180.649 1.00 29.81 56 PRO B CA 1
ATOM 5459 C C . PRO B 1 36 ? 178.122 122.978 181.029 1.00 29.81 56 PRO B C 1
ATOM 5460 O O . PRO B 1 36 ? 178.539 123.114 182.178 1.00 29.81 56 PRO B O 1
ATOM 5464 N N . GLY B 1 37 ? 178.411 123.843 180.064 1.00 29.61 57 GLY B N 1
ATOM 5465 C CA . GLY B 1 37 ? 179.219 125.009 180.344 1.00 29.61 57 GLY B CA 1
ATOM 5466 C C . GLY B 1 37 ? 178.398 126.113 180.978 1.00 29.61 57 GLY B C 1
ATOM 5467 O O . GLY B 1 37 ? 177.220 126.290 180.682 1.00 29.61 57 GLY B O 1
ATOM 5468 N N . LEU B 1 38 ? 179.041 126.877 181.859 1.00 32.70 58 LEU B N 1
ATOM 5469 C CA . LEU B 1 38 ? 178.326 127.819 182.709 1.00 32.70 58 LEU B CA 1
ATOM 5470 C C . LEU B 1 38 ? 178.814 129.255 182.608 1.00 32.70 58 LEU B C 1
ATOM 5471 O O . LEU B 1 38 ? 178.401 130.081 183.428 1.00 32.70 58 LEU B O 1
ATOM 5476 N N . CYS B 1 39 ? 179.688 129.592 181.660 1.00 49.18 59 CYS B N 1
ATOM 5477 C CA . CYS B 1 39 ? 180.296 130.909 181.796 1.00 49.18 59 CYS B CA 1
ATOM 5478 C C . CYS B 1 39 ? 179.625 131.999 180.970 1.00 49.18 59 CYS B C 1
ATOM 5479 O O . CYS B 1 39 ? 178.806 132.757 181.497 1.00 49.18 59 CYS B O 1
ATOM 5482 N N . ASP B 1 40 ? 179.910 132.022 179.665 1.00 39.29 60 ASP B N 1
ATOM 5483 C CA . ASP B 1 40 ? 179.426 133.024 178.718 1.00 39.29 60 ASP B CA 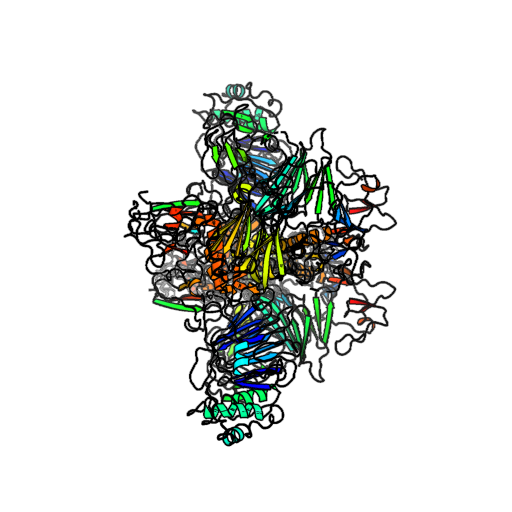1
ATOM 5484 C C . ASP B 1 40 ? 179.871 132.576 177.337 1.00 39.29 60 ASP B C 1
ATOM 5485 O O . ASP B 1 40 ? 181.064 132.345 177.133 1.00 39.29 60 ASP B O 1
ATOM 5490 N N . TYR B 1 41 ? 178.965 132.484 176.369 1.00 31.97 61 TYR B N 1
ATOM 5491 C CA . TYR B 1 41 ? 179.288 131.796 175.129 1.00 31.97 61 TYR B CA 1
ATOM 5492 C C . TYR B 1 41 ? 178.766 132.565 173.931 1.00 31.97 61 TYR B C 1
ATOM 5493 O O . TYR B 1 41 ? 178.030 133.542 174.056 1.00 31.97 61 TYR B O 1
ATOM 5502 N N . ASN B 1 42 ? 179.181 132.109 172.758 1.00 29.47 62 ASN B N 1
ATOM 5503 C CA . ASN B 1 42 ? 178.699 132.613 171.481 1.00 29.47 62 ASN B CA 1
ATOM 5504 C C . ASN B 1 42 ? 177.690 131.608 170.952 1.00 29.47 62 ASN B C 1
ATOM 5505 O O . ASN B 1 42 ? 178.033 130.446 170.743 1.00 29.47 62 ASN B O 1
ATOM 5510 N N . PHE B 1 43 ? 176.457 132.050 170.733 1.00 19.56 63 PHE B N 1
ATOM 5511 C CA . PHE B 1 43 ? 175.391 131.145 170.325 1.00 19.56 63 PHE B CA 1
ATOM 5512 C C . PHE B 1 43 ? 175.308 131.072 168.806 1.00 19.56 63 PHE B C 1
ATOM 5513 O O . PHE B 1 43 ? 175.335 129.985 168.233 1.00 19.56 63 PHE B O 1
ATOM 5521 N N . ALA B 1 44 ? 175.254 132.221 168.143 1.00 27.53 64 ALA B N 1
ATOM 5522 C CA . ALA B 1 44 ? 175.457 132.308 166.706 1.00 27.53 64 ALA B CA 1
ATOM 5523 C C . ALA B 1 44 ? 176.039 133.674 166.404 1.00 27.53 64 ALA B C 1
ATOM 5524 O O . ALA B 1 44 ? 175.839 134.625 167.160 1.00 27.53 64 ALA B O 1
ATOM 5526 N N . SER B 1 45 ? 176.762 133.766 165.294 1.00 37.57 65 SER B N 1
ATOM 5527 C CA . SER B 1 45 ? 177.440 135.001 164.933 1.00 37.57 65 SER B CA 1
ATOM 5528 C C . SER B 1 45 ? 177.693 134.995 163.435 1.00 37.57 65 SER B C 1
ATOM 5529 O O . SER B 1 45 ? 177.653 133.950 162.785 1.00 37.57 65 SER B O 1
ATOM 5532 N N . ASP B 1 46 ? 177.949 136.178 162.894 1.00 56.71 66 ASP B N 1
ATOM 5533 C CA . ASP B 1 46 ? 178.201 136.348 161.465 1.00 56.71 66 ASP B CA 1
ATOM 5534 C C . ASP B 1 46 ? 179.713 136.398 161.268 1.00 56.71 66 ASP B C 1
ATOM 5535 O O . ASP B 1 46 ? 180.339 137.450 161.386 1.00 56.71 66 ASP B O 1
ATOM 5540 N N . CYS B 1 47 ? 180.305 135.245 160.966 1.00 68.20 67 CYS B N 1
ATOM 5541 C CA . CYS B 1 47 ? 181.719 135.181 160.602 1.00 68.20 67 CYS B CA 1
ATOM 5542 C C . CYS B 1 47 ? 181.860 135.149 159.081 1.00 68.20 67 CYS B C 1
ATOM 5543 O O . CYS B 1 47 ? 182.334 134.188 158.478 1.00 68.20 67 CYS B O 1
ATOM 5546 N N . ARG B 1 48 ? 181.424 136.247 158.469 1.00 70.90 68 ARG B N 1
ATOM 5547 C CA . ARG B 1 48 ? 181.666 136.501 157.055 1.00 70.90 68 ARG B CA 1
ATOM 5548 C C . ARG B 1 48 ? 183.038 137.122 156.831 1.00 70.90 68 ARG B C 1
ATOM 5549 O O . ARG B 1 48 ? 183.720 136.788 155.856 1.00 70.90 68 ARG B O 1
ATOM 5557 N N . GLY B 1 49 ? 183.460 138.007 157.730 1.00 60.04 69 GLY B N 1
ATOM 5558 C CA . GLY B 1 49 ? 184.791 138.576 157.680 1.00 60.04 69 GLY B CA 1
ATOM 5559 C C . GLY B 1 49 ? 184.814 140.036 157.281 1.00 60.04 69 GLY B C 1
ATOM 5560 O O . GLY B 1 49 ? 185.541 140.836 157.876 1.00 60.04 69 GLY B O 1
ATOM 5561 N N . SER B 1 50 ? 184.013 140.398 156.278 1.00 76.61 70 SER B N 1
ATOM 5562 C CA . SER B 1 50 ? 183.994 141.777 155.806 1.00 76.61 70 SER B CA 1
ATOM 5563 C C . SER B 1 50 ? 183.197 142.672 156.747 1.00 76.61 70 SER B C 1
ATOM 5564 O O . SER B 1 50 ? 183.708 143.683 157.239 1.00 76.61 70 SER B O 1
ATOM 5567 N N . TYR B 1 51 ? 181.944 142.311 157.009 1.00 94.84 71 TYR B N 1
ATOM 5568 C CA . TYR B 1 51 ? 181.088 143.088 157.892 1.00 94.84 71 TYR B CA 1
ATOM 5569 C C . TYR B 1 51 ? 180.169 142.127 158.626 1.00 94.84 71 TYR B C 1
ATOM 5570 O O . TYR B 1 51 ? 179.479 141.323 157.993 1.00 94.84 71 TYR B O 1
ATOM 5579 N N . LYS B 1 52 ? 180.171 142.204 159.952 1.00 69.05 72 LYS B N 1
ATOM 5580 C CA . LYS B 1 52 ? 179.362 141.309 160.768 1.00 69.05 72 LYS B CA 1
ATOM 5581 C C . LYS B 1 52 ? 177.945 141.859 160.881 1.00 69.05 72 LYS B C 1
ATOM 5582 O O . LYS B 1 52 ? 177.745 142.990 161.335 1.00 69.05 72 LYS B O 1
ATOM 5588 N N . GLU B 1 53 ? 176.962 141.059 160.466 1.00 66.17 73 GLU B N 1
ATOM 5589 C CA . GLU B 1 53 ? 175.575 141.508 160.501 1.00 66.17 73 GLU B CA 1
ATOM 5590 C C . GLU B 1 53 ? 174.967 141.361 161.888 1.00 66.17 73 GLU B C 1
ATOM 5591 O O . GLU B 1 53 ? 174.244 142.254 162.342 1.00 66.17 73 GLU B O 1
ATOM 5597 N N . PHE B 1 54 ? 175.235 140.252 162.574 1.00 37.87 74 PHE B N 1
ATOM 5598 C CA . PHE B 1 54 ? 174.625 140.020 163.872 1.00 37.87 74 PHE B CA 1
ATOM 5599 C C . PHE B 1 54 ? 175.586 139.245 164.757 1.00 37.87 74 PHE B C 1
ATOM 5600 O O . PHE B 1 54 ? 176.578 138.685 164.291 1.00 37.87 74 PHE B O 1
ATOM 5608 N N . ALA B 1 55 ? 175.254 139.193 166.044 1.00 19.56 75 ALA B N 1
ATOM 5609 C CA . ALA B 1 55 ? 175.946 138.342 167.003 1.00 19.56 75 ALA B CA 1
ATOM 5610 C C . ALA B 1 55 ? 174.991 138.053 168.146 1.00 19.56 75 ALA B C 1
ATOM 5611 O O . ALA B 1 55 ? 174.364 138.975 168.665 1.00 19.56 75 ALA B O 1
ATOM 5613 N N . VAL B 1 56 ? 174.867 136.787 168.528 1.00 19.56 76 VAL B N 1
ATOM 5614 C CA . VAL B 1 56 ? 174.024 136.388 169.651 1.00 19.56 76 VAL B CA 1
ATOM 5615 C C . VAL B 1 56 ? 174.918 135.737 170.692 1.00 19.56 76 VAL B C 1
ATOM 5616 O O . VAL B 1 56 ? 175.538 134.704 170.422 1.00 19.56 76 VAL B O 1
ATOM 5620 N N . HIS B 1 57 ? 174.984 136.333 171.877 1.00 19.56 77 HIS B N 1
ATOM 5621 C CA . HIS B 1 57 ? 175.809 135.830 172.964 1.00 19.56 77 HIS B CA 1
ATOM 5622 C C . HIS B 1 57 ? 174.924 135.299 174.081 1.00 19.56 77 HIS B C 1
ATOM 5623 O O . HIS B 1 57 ? 174.056 136.014 174.582 1.00 19.56 77 HIS B O 1
ATOM 5630 N N . LEU B 1 58 ? 175.163 134.060 174.475 1.00 19.56 78 LEU B N 1
ATOM 5631 C CA . LEU B 1 58 ? 174.399 133.382 175.509 1.00 19.56 78 LEU B CA 1
ATOM 5632 C C . LEU B 1 58 ? 175.170 133.414 176.818 1.00 19.56 78 LEU B C 1
ATOM 5633 O O . LEU B 1 58 ? 176.392 133.282 176.824 1.00 19.56 78 LEU B O 1
ATOM 5638 N N . LYS B 1 59 ? 174.460 133.577 177.929 1.00 30.19 79 LYS B N 1
ATOM 5639 C CA . LYS B 1 59 ? 175.083 133.592 179.250 1.00 30.19 79 LYS B CA 1
ATOM 5640 C C . LYS B 1 59 ? 174.297 132.682 180.181 1.00 30.19 79 LYS B C 1
ATOM 5641 O O . LYS B 1 59 ? 173.245 133.073 180.690 1.00 30.19 79 LYS B O 1
ATOM 5647 N N . ARG B 1 60 ? 174.807 131.474 180.396 1.00 33.61 80 ARG B N 1
ATOM 5648 C CA . ARG B 1 60 ? 174.226 130.567 181.370 1.00 33.61 80 ARG B CA 1
ATOM 5649 C C . ARG B 1 60 ? 174.382 131.128 182.776 1.00 33.61 80 ARG B C 1
ATOM 5650 O O . ARG B 1 60 ? 175.273 131.928 183.059 1.00 33.61 80 ARG B O 1
ATOM 5658 N N . GLY B 1 61 ? 173.503 130.691 183.667 1.00 44.01 81 GLY B N 1
ATOM 5659 C CA . GLY B 1 61 ? 173.452 131.233 185.002 1.00 44.01 81 GLY B CA 1
ATOM 5660 C C . GLY B 1 61 ? 174.555 130.723 185.907 1.00 44.01 81 GLY B C 1
ATOM 5661 O O . GLY B 1 61 ? 175.581 130.208 185.453 1.00 44.01 81 GLY B O 1
ATOM 5662 N N . PRO B 1 62 ? 174.365 130.863 187.220 1.00 63.04 82 PRO B N 1
ATOM 5663 C CA . PRO B 1 62 ? 175.348 130.335 188.172 1.00 63.04 82 PRO B CA 1
ATOM 5664 C C . PRO B 1 62 ? 175.186 128.853 188.454 1.00 63.04 82 PRO B C 1
ATOM 5665 O O . PRO B 1 62 ? 175.984 128.293 189.214 1.00 63.04 82 PRO B O 1
ATOM 5669 N N . GLY B 1 63 ? 174.184 128.212 187.867 1.00 70.18 83 GLY B N 1
ATOM 5670 C CA . GLY B 1 63 ? 173.827 126.859 188.229 1.00 70.18 83 GLY B CA 1
ATOM 5671 C C . GLY B 1 63 ? 172.607 126.879 189.122 1.00 70.18 83 GLY B C 1
ATOM 5672 O O . GLY B 1 63 ? 172.714 127.155 190.321 1.00 70.18 83 GLY B O 1
ATOM 5673 N N . GLN B 1 64 ? 171.437 126.605 188.542 1.00 93.70 84 GLN B N 1
ATOM 5674 C CA . GLN B 1 64 ? 170.191 126.700 189.294 1.00 93.70 84 GLN B CA 1
ATOM 5675 C C . GLN B 1 64 ? 170.059 125.546 190.278 1.00 93.70 84 GLN B C 1
ATOM 5676 O O . GLN B 1 64 ? 170.006 125.752 191.496 1.00 93.70 84 GLN B O 1
ATOM 5682 N N . ALA B 1 65 ? 170.022 124.323 189.763 1.00 86.14 85 ALA B N 1
ATOM 5683 C CA . ALA B 1 65 ? 169.951 123.117 190.576 1.00 86.14 85 ALA B CA 1
ATOM 5684 C C . ALA B 1 65 ? 170.492 121.967 189.737 1.00 86.14 85 ALA B C 1
ATOM 5685 O O . ALA B 1 65 ? 171.141 122.180 188.707 1.00 86.14 85 ALA B O 1
ATOM 5687 N N . GLU B 1 66 ? 170.232 120.739 190.185 1.00 78.12 86 GLU B N 1
ATOM 5688 C CA . GLU B 1 66 ? 170.614 119.573 189.398 1.00 78.12 86 GLU B CA 1
ATOM 5689 C C . GLU B 1 66 ? 169.726 119.428 188.168 1.00 78.12 86 GLU B C 1
ATOM 5690 O O . GLU B 1 66 ? 170.218 119.186 187.060 1.00 78.12 86 GLU B O 1
ATOM 5696 N N . ALA B 1 67 ? 168.412 119.568 188.343 1.00 66.34 87 ALA B N 1
ATOM 5697 C CA . ALA B 1 67 ? 167.500 119.292 187.238 1.00 66.34 87 ALA B CA 1
ATOM 5698 C C . ALA B 1 67 ? 167.380 120.437 186.215 1.00 66.34 87 ALA B C 1
ATOM 5699 O O . ALA B 1 67 ? 167.659 120.179 185.039 1.00 66.34 87 ALA B O 1
ATOM 5701 N N . PRO B 1 68 ? 167.004 121.686 186.544 1.00 76.22 88 PRO B N 1
ATOM 5702 C CA . PRO B 1 68 ? 166.825 122.676 185.473 1.00 76.22 88 PRO B CA 1
ATOM 5703 C C . PRO B 1 68 ? 168.167 123.290 185.083 1.00 76.22 88 PRO B C 1
ATOM 5704 O O . PRO B 1 68 ? 169.202 123.018 185.690 1.00 76.22 88 PRO B O 1
ATOM 5708 N N . ALA B 1 69 ? 168.134 124.134 184.048 1.00 39.80 89 ALA B N 1
ATOM 5709 C CA . ALA B 1 69 ? 169.327 124.865 183.617 1.00 39.80 89 ALA B CA 1
ATOM 5710 C C . ALA B 1 69 ? 168.873 126.168 182.969 1.00 39.80 89 ALA B C 1
ATOM 5711 O O . ALA B 1 69 ? 168.559 126.187 181.777 1.00 39.80 89 ALA B O 1
ATOM 5713 N N . GLY B 1 70 ? 168.877 127.249 183.740 1.00 27.90 90 GLY B N 1
ATOM 5714 C CA . GLY B 1 70 ? 168.360 128.509 183.256 1.00 27.90 90 GLY B CA 1
ATOM 5715 C C . GLY B 1 70 ? 169.333 129.281 182.380 1.00 27.90 90 GLY B C 1
ATOM 5716 O O . GLY B 1 70 ? 170.451 128.854 182.114 1.00 27.90 90 GLY B O 1
ATOM 5717 N N . VAL B 1 71 ? 168.866 130.431 181.910 1.00 19.56 91 VAL B N 1
ATOM 5718 C CA . VAL B 1 71 ? 169.682 131.403 181.197 1.00 19.56 91 VAL B CA 1
ATOM 5719 C C . VAL B 1 71 ? 169.597 132.718 181.954 1.00 19.56 91 VAL B C 1
ATOM 5720 O O . VAL B 1 71 ? 168.498 133.191 182.262 1.00 19.56 91 VAL B O 1
ATOM 5724 N N . GLU B 1 72 ? 170.748 133.305 182.271 1.00 30.70 92 GLU B N 1
ATOM 5725 C CA . GLU B 1 72 ? 170.748 134.544 183.037 1.00 30.70 92 GLU B CA 1
ATOM 5726 C C . GLU B 1 72 ? 170.405 135.743 182.163 1.00 30.70 92 GLU B C 1
ATOM 5727 O O . GLU B 1 72 ? 169.553 136.558 182.529 1.00 30.70 92 GLU B O 1
ATOM 5733 N N . SER B 1 73 ? 171.051 135.868 181.008 1.00 19.56 93 SER B N 1
ATOM 5734 C CA . SER B 1 73 ? 170.830 137.006 180.132 1.00 19.56 93 SER B CA 1
ATOM 5735 C C . SER B 1 73 ? 171.266 136.642 178.725 1.00 19.56 93 SER B C 1
ATOM 5736 O O . SER B 1 73 ? 172.066 135.731 178.531 1.00 19.56 93 SER B O 1
ATOM 5739 N N . ILE B 1 74 ? 170.724 137.361 177.749 1.00 19.56 94 ILE B N 1
ATOM 5740 C CA . ILE B 1 74 ? 171.042 137.170 176.341 1.00 19.56 94 ILE B CA 1
ATOM 5741 C C . ILE B 1 74 ? 171.496 138.507 175.788 1.00 19.56 94 ILE B C 1
ATOM 5742 O O . ILE B 1 74 ? 170.841 139.526 176.015 1.00 19.56 94 ILE B O 1
ATOM 5747 N N . LEU B 1 75 ? 172.610 138.508 175.071 1.00 19.56 95 LEU B N 1
ATOM 5748 C CA . LEU B 1 75 ? 173.141 139.717 174.468 1.00 19.56 95 LEU B CA 1
ATOM 5749 C C . LEU B 1 75 ? 173.083 139.565 172.958 1.00 19.56 95 LEU B C 1
ATOM 5750 O O . LEU B 1 75 ? 173.503 138.540 172.418 1.00 19.56 95 LEU B O 1
ATOM 5755 N N . LEU B 1 76 ? 172.566 140.585 172.285 1.00 19.56 96 LEU B N 1
ATOM 5756 C CA . LEU B 1 76 ? 172.247 140.514 170.866 1.00 19.56 96 LEU B CA 1
ATOM 5757 C C . LEU B 1 76 ? 172.562 141.852 170.224 1.00 19.56 96 LEU B C 1
ATOM 5758 O O . LEU B 1 76 ? 172.060 142.885 170.669 1.00 19.56 96 LEU B O 1
ATOM 5763 N N . THR B 1 77 ? 173.386 141.832 169.182 1.00 27.46 97 THR B N 1
ATOM 5764 C CA . THR B 1 77 ? 173.849 143.045 168.517 1.00 27.46 97 THR B CA 1
ATOM 5765 C C . THR B 1 77 ? 173.558 142.901 167.032 1.00 27.46 97 THR B C 1
ATOM 5766 O O . THR B 1 77 ? 174.167 142.061 166.370 1.00 27.46 97 THR B O 1
ATOM 5770 N N . ILE B 1 78 ? 172.644 143.706 166.502 1.00 34.75 98 ILE B N 1
ATOM 5771 C CA . ILE B 1 78 ? 172.276 143.627 165.088 1.00 34.75 98 ILE B CA 1
ATOM 5772 C C . ILE B 1 78 ? 172.694 144.939 164.434 1.00 34.75 98 ILE B C 1
ATOM 5773 O O . ILE B 1 78 ? 171.945 145.921 164.417 1.00 34.75 98 ILE B O 1
ATOM 5778 N N . LYS B 1 79 ? 173.941 144.975 163.962 1.00 69.38 99 LYS B N 1
ATOM 5779 C CA . LYS B 1 79 ? 174.471 145.821 162.892 1.00 69.38 99 LYS B CA 1
ATOM 5780 C C . LYS B 1 79 ? 174.626 147.303 163.233 1.00 69.38 99 LYS B C 1
ATOM 5781 O O . LYS B 1 79 ? 175.514 147.964 162.689 1.00 69.38 99 LYS B O 1
ATOM 5787 N N . ASP B 1 80 ? 173.860 147.812 164.195 1.00 64.27 100 ASP B N 1
ATOM 5788 C CA . ASP B 1 80 ? 174.057 149.143 164.771 1.00 64.27 100 ASP B CA 1
ATOM 5789 C C . ASP B 1 80 ? 173.807 149.208 166.262 1.00 64.27 100 ASP B C 1
ATOM 5790 O O . ASP B 1 80 ? 174.370 150.087 166.923 1.00 64.27 100 ASP B O 1
ATOM 5795 N N . ASP B 1 81 ? 172.998 148.313 166.819 1.00 42.63 101 ASP B N 1
ATOM 5796 C CA . ASP B 1 81 ? 172.409 148.507 168.129 1.00 42.63 101 ASP B CA 1
ATOM 5797 C C . ASP B 1 81 ? 172.369 147.193 168.890 1.00 42.63 101 ASP B C 1
ATOM 5798 O O . ASP B 1 81 ? 172.369 146.108 168.308 1.00 42.63 101 ASP B O 1
ATOM 5803 N N . THR B 1 82 ? 172.344 147.315 170.209 1.00 30.81 102 THR B N 1
ATOM 5804 C CA . THR B 1 82 ? 172.562 146.202 171.113 1.00 30.81 102 THR B CA 1
ATOM 5805 C C . THR B 1 82 ? 171.312 145.992 171.948 1.00 30.81 102 THR B C 1
ATOM 5806 O O . THR B 1 82 ? 170.823 146.929 172.583 1.00 30.81 102 THR B O 1
ATOM 5810 N N . ILE B 1 83 ? 170.801 144.768 171.956 1.00 19.56 103 ILE B N 1
ATOM 5811 C CA . ILE B 1 83 ? 169.631 144.411 172.744 1.00 19.56 103 ILE B CA 1
ATOM 5812 C C . ILE B 1 83 ? 170.081 143.488 173.864 1.00 19.56 103 ILE B C 1
ATOM 5813 O O . ILE B 1 83 ? 170.769 142.494 173.620 1.00 19.56 103 ILE B O 1
ATOM 5818 N N . TYR B 1 84 ? 169.706 143.832 175.088 1.00 19.56 104 TYR B N 1
ATOM 5819 C CA . TYR B 1 84 ? 170.066 143.099 176.293 1.00 19.56 104 TYR B CA 1
ATOM 5820 C C . TYR B 1 84 ? 168.801 142.601 176.972 1.00 19.56 104 TYR B C 1
ATOM 5821 O O . TYR B 1 84 ? 168.020 143.394 177.500 1.00 19.56 104 TYR B O 1
ATOM 5830 N N . LEU B 1 85 ? 168.607 141.290 176.965 1.00 19.56 105 LEU B N 1
ATOM 5831 C CA . LEU B 1 85 ? 167.408 140.658 177.488 1.00 19.56 105 LEU B CA 1
ATOM 5832 C C . LEU B 1 85 ? 167.732 139.995 178.813 1.00 19.56 105 LEU B C 1
ATOM 5833 O O . LEU B 1 85 ? 168.674 139.209 178.897 1.00 19.56 105 LEU B O 1
ATOM 5838 N N . THR B 1 86 ? 166.960 140.303 179.836 1.00 19.56 106 THR B N 1
ATOM 5839 C CA . THR B 1 86 ? 166.991 139.556 181.081 1.00 19.56 106 THR B CA 1
ATOM 5840 C C . THR B 1 86 ? 165.622 138.943 181.321 1.00 19.56 106 THR B C 1
ATOM 5841 O O . THR B 1 86 ? 164.748 138.958 180.453 1.00 19.56 106 THR B O 1
ATOM 5845 N N . ARG B 1 87 ? 165.449 138.399 182.522 1.00 17.31 107 ARG B N 1
ATOM 5846 C CA A ARG B 1 87 ? 164.211 137.720 182.876 0.50 17.31 107 ARG B CA 1
ATOM 5847 C CA B ARG B 1 87 ? 164.199 137.722 182.839 0.50 17.31 107 ARG B CA 1
ATOM 5848 C C . ARG B 1 87 ? 163.047 138.700 182.978 1.00 17.31 107 ARG B C 1
ATOM 5849 O O . ARG B 1 87 ? 161.918 138.377 182.596 1.00 17.31 107 ARG B O 1
ATOM 5864 N N . HIS B 1 88 ? 163.308 139.905 183.478 1.00 19.56 108 HIS B N 1
ATOM 5865 C CA . HIS B 1 88 ? 162.249 140.867 183.738 1.00 19.56 108 HIS B CA 1
ATOM 5866 C C . HIS B 1 88 ? 162.186 142.024 182.763 1.00 19.56 108 HIS B C 1
ATOM 5867 O O . HIS B 1 88 ? 161.102 142.560 182.551 1.00 19.56 108 HIS B O 1
ATOM 5874 N N . LEU B 1 89 ? 163.299 142.441 182.174 1.00 19.56 109 LEU B N 1
ATOM 5875 C CA . LEU B 1 89 ? 163.291 143.644 181.358 1.00 19.56 109 LEU B CA 1
ATOM 5876 C C . LEU B 1 89 ? 164.145 143.476 180.115 1.00 19.56 109 LEU B C 1
ATOM 5877 O O . LEU B 1 89 ? 165.046 142.644 180.058 1.00 19.56 109 LEU B O 1
ATOM 5882 N N . ALA B 1 90 ? 163.822 144.281 179.111 1.00 19.56 110 ALA B N 1
ATOM 5883 C CA . ALA B 1 90 ? 164.500 144.300 177.826 1.00 19.56 110 ALA B CA 1
ATOM 5884 C C . ALA B 1 90 ? 165.061 145.692 177.606 1.00 19.56 110 ALA B C 1
ATOM 5885 O O . ALA B 1 90 ? 164.341 146.679 177.751 1.00 19.56 110 ALA B O 1
ATOM 5887 N N . VAL B 1 91 ? 166.341 145.769 177.263 1.00 19.56 111 VAL B N 1
ATOM 5888 C CA . VAL B 1 91 ? 167.074 147.026 177.185 1.00 19.56 111 VAL B CA 1
ATOM 5889 C C . VAL B 1 91 ? 167.628 147.175 175.780 1.00 19.56 111 VAL B C 1
ATOM 5890 O O . VAL B 1 91 ? 168.361 146.307 175.301 1.00 19.56 111 VAL B O 1
ATOM 5894 N N . LEU B 1 92 ? 167.275 148.268 175.124 1.00 19.56 112 LEU B N 1
ATOM 5895 C CA . LEU B 1 92 ? 167.784 148.625 173.806 1.00 19.56 112 LEU B CA 1
ATOM 5896 C C . LEU B 1 92 ? 168.643 149.868 173.944 1.00 19.56 112 LEU B C 1
ATOM 5897 O O . LEU B 1 92 ? 168.121 150.944 174.250 1.00 19.56 112 LEU B O 1
ATOM 5902 N N . ASN B 1 93 ? 169.949 149.706 173.706 1.00 19.56 113 ASN B N 1
ATOM 5903 C CA . ASN B 1 93 ? 170.941 150.787 173.708 1.00 19.56 113 ASN B CA 1
ATOM 5904 C C . ASN B 1 93 ? 170.980 151.527 175.041 1.00 19.56 113 ASN B C 1
ATOM 5905 O O . ASN B 1 93 ? 171.068 152.752 175.085 1.00 19.56 113 ASN B O 1
ATOM 5910 N N . GLY B 1 94 ? 170.904 150.785 176.137 1.00 19.56 114 GLY B N 1
ATOM 5911 C CA . GLY B 1 94 ? 171.037 151.363 177.453 1.00 19.56 114 GLY B CA 1
ATOM 5912 C C . GLY B 1 94 ? 169.762 151.896 178.056 1.00 19.56 114 GLY B C 1
ATOM 5913 O O . GLY B 1 94 ? 169.770 152.283 179.228 1.00 19.56 114 GLY B O 1
ATOM 5914 N N . ALA B 1 95 ? 168.672 151.925 177.301 1.00 19.56 115 ALA B N 1
ATOM 5915 C CA . ALA B 1 95 ? 167.385 152.407 177.767 1.00 19.56 115 ALA B CA 1
ATOM 5916 C C . ALA B 1 95 ? 166.387 151.262 177.826 1.00 19.56 115 ALA B C 1
ATOM 5917 O O . ALA B 1 95 ? 166.358 150.410 176.937 1.00 19.56 115 ALA B O 1
ATOM 5919 N N . VAL B 1 96 ? 165.572 151.248 178.878 1.00 19.56 116 VAL B N 1
ATOM 5920 C CA . VAL B 1 96 ? 164.522 150.248 179.021 1.00 19.56 116 VAL B CA 1
ATOM 5921 C C . VAL B 1 96 ? 163.424 150.524 178.004 1.00 19.56 116 VAL B C 1
ATOM 5922 O O . VAL B 1 96 ? 163.017 151.671 177.809 1.00 19.56 116 VAL B O 1
ATOM 5926 N N . VAL B 1 97 ? 162.955 149.483 177.320 1.00 25.48 117 VAL B N 1
ATOM 5927 C CA . VAL B 1 97 ? 161.880 149.627 176.346 1.00 25.48 117 VAL B CA 1
ATOM 5928 C C . VAL B 1 97 ? 160.586 149.081 176.930 1.00 25.48 117 VAL B C 1
ATOM 5929 O O . VAL B 1 97 ? 160.585 148.106 177.690 1.00 25.48 117 VAL B O 1
ATOM 5933 N N . SER B 1 98 ? 159.489 149.760 176.615 1.00 25.63 118 SER B N 1
ATOM 5934 C CA . SER B 1 98 ? 158.151 149.249 176.847 1.00 25.63 118 SER B CA 1
ATOM 5935 C C . SER B 1 98 ? 157.753 148.400 175.654 1.00 25.63 118 SER B C 1
ATOM 5936 O O . SER B 1 98 ? 157.874 148.840 174.508 1.00 25.63 118 SER B O 1
ATOM 5939 N N . THR B 1 99 ? 157.281 147.195 175.921 1.00 22.69 119 THR B N 1
ATOM 5940 C CA . THR B 1 99 ? 156.999 146.326 174.794 1.00 22.69 119 THR B CA 1
ATOM 5941 C C . THR B 1 99 ? 155.508 146.309 174.485 1.00 22.69 119 THR B C 1
ATOM 5942 O O . THR B 1 99 ? 154.690 146.342 175.407 1.00 22.69 119 THR B O 1
ATOM 5946 N N . PRO B 1 100 ? 155.088 146.242 173.211 1.00 21.68 120 PRO B N 1
ATOM 5947 C CA . PRO B 1 100 ? 155.837 146.086 171.957 1.00 21.68 120 PRO B CA 1
ATOM 5948 C C . PRO B 1 100 ? 156.553 147.338 171.474 1.00 21.68 120 PRO B C 1
ATOM 5949 O O . PRO B 1 100 ? 156.145 148.445 171.785 1.00 21.68 120 PRO B O 1
ATOM 5953 N N . HIS B 1 101 ? 157.616 147.142 170.704 1.00 24.65 121 HIS B N 1
ATOM 5954 C CA . HIS B 1 101 ? 158.487 148.214 170.244 1.00 24.65 121 HIS B CA 1
ATOM 5955 C C . HIS B 1 101 ? 158.645 148.099 168.738 1.00 24.65 121 HIS B C 1
ATOM 5956 O O . HIS B 1 101 ? 159.079 147.059 168.244 1.00 24.65 121 HIS B O 1
ATOM 5963 N N . TYR B 1 102 ? 158.325 149.173 168.012 1.00 26.52 122 TYR B N 1
ATOM 5964 C CA . TYR B 1 102 ? 157.971 149.079 166.599 1.00 26.52 122 TYR B CA 1
ATOM 5965 C C . TYR B 1 102 ? 158.910 149.831 165.659 1.00 26.52 122 TYR B C 1
ATOM 5966 O O . TYR B 1 102 ? 158.455 150.266 164.597 1.00 26.52 122 TYR B O 1
ATOM 5975 N N . SER B 1 103 ? 160.185 150.015 166.013 1.00 29.71 123 SER B N 1
ATOM 5976 C CA . SER B 1 103 ? 161.097 150.792 165.174 1.00 29.71 123 SER B CA 1
ATOM 5977 C C . SER B 1 103 ? 161.346 150.076 163.841 1.00 29.71 123 SER B C 1
ATOM 5978 O O . SER B 1 103 ? 161.366 148.846 163.791 1.00 29.71 123 SER B O 1
ATOM 5981 N N . PRO B 1 104 ? 161.542 150.830 162.726 1.00 34.20 124 PRO B N 1
ATOM 5982 C CA . PRO B 1 104 ? 161.322 150.242 161.390 1.00 34.20 124 PRO B CA 1
ATOM 5983 C C . PRO B 1 104 ? 162.362 149.245 160.887 1.00 34.20 124 PRO B C 1
ATOM 5984 O O . PRO B 1 104 ? 162.455 149.019 159.679 1.00 34.20 124 PRO B O 1
ATOM 5988 N N . GLY B 1 105 ? 163.177 148.681 161.763 1.00 32.73 125 GLY B N 1
ATOM 5989 C CA . GLY B 1 105 ? 163.963 147.530 161.379 1.00 32.73 125 GLY B CA 1
ATOM 5990 C C . GLY B 1 105 ? 163.958 146.460 162.446 1.00 32.73 125 GLY B C 1
ATOM 5991 O O . GLY B 1 105 ? 164.701 145.481 162.351 1.00 32.73 125 GLY B O 1
ATOM 5992 N N . LEU B 1 106 ? 163.113 146.627 163.463 1.00 28.30 126 LEU B N 1
ATOM 5993 C CA . LEU B 1 106 ? 163.281 145.866 164.696 1.00 28.30 126 LEU B CA 1
ATOM 5994 C C . LEU B 1 106 ? 161.978 145.861 165.477 1.00 28.30 126 LEU B C 1
ATOM 5995 O O . LEU B 1 106 ? 161.509 146.918 165.898 1.00 28.30 126 LEU B O 1
ATOM 6000 N N . LEU B 1 107 ? 161.414 144.680 165.694 1.00 19.56 127 LEU B N 1
ATOM 6001 C CA . LEU B 1 107 ? 160.213 144.508 166.500 1.00 19.56 127 LEU B CA 1
ATOM 6002 C C . LEU B 1 107 ? 160.563 143.692 167.734 1.00 19.56 127 LEU B C 1
ATOM 6003 O O . LEU B 1 107 ? 161.104 142.592 167.615 1.00 19.56 127 LEU B O 1
ATOM 6008 N N . ILE B 1 108 ? 160.254 144.231 168.910 1.00 19.56 128 ILE B N 1
ATOM 6009 C CA . ILE B 1 108 ? 160.555 143.602 170.190 1.00 19.56 128 ILE B CA 1
ATOM 6010 C C . ILE B 1 108 ? 159.247 143.522 170.960 1.00 19.56 128 ILE B C 1
ATOM 6011 O O . ILE B 1 108 ? 158.747 144.543 171.438 1.00 19.56 128 ILE B O 1
ATOM 6016 N N . GLU B 1 109 ? 158.701 142.322 171.111 1.00 28.73 129 GLU B N 1
ATOM 6017 C CA . GLU B 1 109 ? 157.414 142.162 171.772 1.00 28.73 129 GLU B CA 1
ATOM 6018 C C . GLU B 1 109 ? 157.480 141.039 172.796 1.00 28.73 129 GLU B C 1
ATOM 6019 O O . GLU B 1 109 ? 158.268 140.105 172.665 1.00 28.73 129 GLU B O 1
ATOM 6025 N N . LYS B 1 110 ? 156.639 141.140 173.820 1.00 24.28 130 LYS B N 1
ATOM 6026 C CA . LYS B 1 110 ? 156.715 140.286 175.001 1.00 24.28 130 LYS B CA 1
ATOM 6027 C C . LYS B 1 110 ? 155.340 139.730 175.324 1.00 24.28 130 LYS B C 1
ATOM 6028 O O . LYS B 1 110 ? 154.450 140.475 175.741 1.00 24.28 130 LYS B O 1
ATOM 6034 N N . SER B 1 111 ? 155.170 138.428 175.163 1.00 27.98 131 SER B N 1
ATOM 6035 C CA . SER B 1 111 ? 153.934 137.766 175.552 1.00 27.98 131 SER B CA 1
ATOM 6036 C C . SER B 1 111 ? 153.972 137.433 177.037 1.00 27.98 131 SER B C 1
ATOM 6037 O O . SER B 1 111 ? 154.829 137.900 177.790 1.00 27.98 131 SER B O 1
ATOM 6040 N N . ASP B 1 112 ? 153.030 136.612 177.482 1.00 35.95 132 ASP B N 1
ATOM 6041 C CA . ASP B 1 112 ? 153.099 136.090 178.836 1.00 35.95 132 ASP B CA 1
ATOM 6042 C C . ASP B 1 112 ? 154.082 134.932 178.917 1.00 35.95 132 ASP B C 1
ATOM 6043 O O . ASP B 1 112 ? 154.610 134.642 179.994 1.00 35.95 132 ASP B O 1
ATOM 6048 N N . ALA B 1 113 ? 154.364 134.288 177.789 1.00 29.44 133 ALA B N 1
ATOM 6049 C CA . ALA B 1 113 ? 155.262 133.149 177.730 1.00 29.44 133 ALA B CA 1
ATOM 6050 C C . ALA B 1 113 ? 156.618 133.483 177.129 1.00 29.44 133 ALA B C 1
ATOM 6051 O O . ALA B 1 113 ? 157.642 133.203 177.750 1.00 29.44 133 ALA B O 1
ATOM 6053 N N . TYR B 1 114 ? 156.660 134.089 175.944 1.00 26.35 134 TYR B N 1
ATOM 6054 C CA . TYR B 1 114 ? 157.898 134.274 175.203 1.00 26.35 134 TYR B CA 1
ATOM 6055 C C . TYR B 1 114 ? 158.219 135.753 175.026 1.00 26.35 134 TYR B C 1
ATOM 6056 O O . TYR B 1 114 ? 157.352 136.617 175.142 1.00 26.35 134 TYR B O 1
ATOM 6065 N N . THR B 1 115 ? 159.492 136.028 174.748 1.00 19.56 135 THR B N 1
ATOM 6066 C CA . THR B 1 115 ? 159.967 137.335 174.308 1.00 19.56 135 THR B CA 1
ATOM 6067 C C . THR B 1 115 ? 160.532 137.199 172.903 1.00 19.56 135 THR B C 1
ATOM 6068 O O . THR B 1 115 ? 161.529 136.504 172.700 1.00 19.56 135 THR B O 1
ATOM 6072 N N . LYS B 1 116 ? 159.914 137.867 171.940 1.00 24.13 136 LYS B N 1
ATOM 6073 C CA . LYS B 1 116 ? 160.288 137.726 170.544 1.00 24.13 136 LYS B CA 1
ATOM 6074 C C . LYS B 1 116 ? 161.055 138.952 170.077 1.00 24.13 136 LYS B C 1
ATOM 6075 O O . LYS B 1 116 ? 160.770 140.070 170.507 1.00 24.13 136 LYS B O 1
ATOM 6081 N N . VAL B 1 117 ? 162.034 138.743 169.199 1.00 19.56 137 VAL B N 1
ATOM 6082 C CA . VAL B 1 117 ? 162.746 139.826 168.529 1.00 19.56 137 VAL B CA 1
ATOM 6083 C C . VAL B 1 117 ? 162.757 139.513 167.039 1.00 19.56 137 VAL B C 1
ATOM 6084 O O . VAL B 1 117 ? 163.277 138.472 166.627 1.00 19.56 137 VAL B O 1
ATOM 6088 N N . TYR B 1 118 ? 162.186 140.405 166.235 1.00 30.55 138 TYR B N 1
ATOM 6089 C CA . TYR B 1 118 ? 162.009 140.201 164.801 1.00 30.55 138 TYR B CA 1
ATOM 6090 C C . TYR B 1 118 ? 162.802 141.279 164.080 1.00 30.55 138 TYR B C 1
ATOM 6091 O O . TYR B 1 118 ? 162.493 142.465 164.217 1.00 30.55 138 TYR B O 1
ATOM 6100 N N . SER B 1 119 ? 163.805 140.883 163.307 1.00 36.50 139 SER B N 1
ATOM 6101 C CA . SER B 1 119 ? 164.660 141.846 162.633 1.00 36.50 139 SER B CA 1
ATOM 6102 C C . SER B 1 119 ? 164.578 141.678 161.123 1.00 36.50 139 SER B C 1
ATOM 6103 O O . SER B 1 119 ? 164.339 140.580 160.616 1.00 36.50 139 SER B O 1
ATOM 6106 N N . ARG B 1 120 ? 164.789 142.784 160.407 1.00 50.56 140 ARG B N 1
ATOM 6107 C CA . ARG B 1 120 ? 164.756 142.767 158.950 1.00 50.56 140 ARG B CA 1
ATOM 6108 C C . ARG B 1 120 ? 165.985 142.113 158.341 1.00 50.56 140 ARG B C 1
ATOM 6109 O O . ARG B 1 120 ? 165.987 141.840 157.137 1.00 50.56 140 ARG B O 1
ATOM 6117 N N . ALA B 1 121 ? 167.026 141.863 159.131 1.00 38.75 141 ALA B N 1
ATOM 6118 C CA . ALA B 1 121 ? 168.235 141.210 158.653 1.00 38.75 141 ALA B CA 1
ATOM 6119 C C . ALA B 1 121 ? 168.072 139.706 158.491 1.00 38.75 141 ALA B C 1
ATOM 6120 O O . ALA B 1 121 ? 169.027 139.039 158.088 1.00 38.75 141 ALA B O 1
ATOM 6122 N N . GLY B 1 122 ? 166.901 139.156 158.792 1.00 35.10 142 GLY B N 1
ATOM 6123 C CA . GLY B 1 122 ? 166.680 137.736 158.643 1.00 35.10 142 GLY B CA 1
ATOM 6124 C C . GLY B 1 122 ? 166.994 136.997 159.919 1.00 35.10 142 GLY B C 1
ATOM 6125 O O . GLY B 1 122 ? 167.635 135.946 159.903 1.00 35.10 142 GLY B O 1
ATOM 6126 N N . LEU B 1 123 ? 166.538 137.547 161.035 1.00 29.52 143 LEU B N 1
ATOM 6127 C CA . LEU B 1 123 ? 166.815 136.998 162.349 1.00 29.52 143 LEU B CA 1
ATOM 6128 C C . LEU B 1 123 ? 165.526 137.005 163.149 1.00 29.52 143 LEU B C 1
ATOM 6129 O O . LEU B 1 123 ? 164.752 137.961 163.084 1.00 29.52 143 LEU B O 1
ATOM 6134 N N . THR B 1 124 ? 165.298 135.934 163.896 1.00 26.64 144 THR B N 1
ATOM 6135 C CA . THR B 1 124 ? 164.131 135.826 164.756 1.00 26.64 144 THR B CA 1
ATOM 6136 C C . THR B 1 124 ? 164.539 135.068 166.003 1.00 26.64 144 THR B C 1
ATOM 6137 O O . THR B 1 124 ? 164.953 133.911 165.915 1.00 26.64 144 THR B O 1
ATOM 6141 N N . LEU B 1 125 ? 164.440 135.713 167.155 1.00 19.56 145 LEU B N 1
ATOM 6142 C CA . LEU B 1 125 ? 164.799 135.091 168.413 1.00 19.56 145 LEU B CA 1
ATOM 6143 C C . LEU B 1 125 ? 163.528 134.916 169.226 1.00 19.56 145 LEU B C 1
ATOM 6144 O O . LEU B 1 125 ? 162.624 135.746 169.158 1.00 19.56 145 LEU B O 1
ATOM 6149 N N . MET B 1 126 ? 163.448 133.830 169.987 1.00 6.42 146 MET B N 1
ATOM 6150 C CA . MET B 1 126 ? 162.264 133.580 170.800 1.00 6.42 146 MET B CA 1
ATOM 6151 C C . MET B 1 126 ? 162.681 132.796 172.031 1.00 6.42 146 MET B C 1
ATOM 6152 O O . MET B 1 126 ? 163.330 131.758 171.912 1.00 6.42 146 MET B O 1
ATOM 6157 N N . TRP B 1 127 ? 162.309 133.291 173.205 1.00 19.56 147 TRP B N 1
ATOM 6158 C CA . TRP B 1 127 ? 162.873 132.834 174.471 1.00 19.56 147 TRP B CA 1
ATOM 6159 C C . TRP B 1 127 ? 161.800 132.905 175.545 1.00 19.56 147 TRP B C 1
ATOM 6160 O O . TRP B 1 127 ? 161.365 134.002 175.895 1.00 19.56 147 TRP B O 1
ATOM 6171 N N . ASN B 1 128 ? 161.361 131.760 176.064 1.00 19.56 148 ASN B N 1
ATOM 6172 C CA . ASN B 1 128 ? 160.682 131.826 177.346 1.00 19.56 148 ASN B CA 1
ATOM 6173 C C . ASN B 1 128 ? 161.715 132.177 178.392 1.00 19.56 148 ASN B C 1
ATOM 6174 O O . ASN B 1 128 ? 162.889 131.850 178.258 1.00 19.56 148 ASN B O 1
ATOM 6179 N N . ARG B 1 129 ? 161.300 132.866 179.425 1.00 9.57 149 ARG B N 1
ATOM 6180 C CA . ARG B 1 129 ? 162.311 133.519 180.233 1.00 9.57 149 ARG B CA 1
ATOM 6181 C C . ARG B 1 129 ? 163.006 132.588 181.226 1.00 9.57 149 ARG B C 1
ATOM 6182 O O . ARG B 1 129 ? 163.657 133.088 182.135 1.00 9.57 149 ARG B O 1
ATOM 6190 N N . GLU B 1 130 ? 162.906 131.264 181.111 1.00 27.31 150 GLU B N 1
ATOM 6191 C CA . GLU B 1 130 ? 163.797 130.437 181.912 1.00 27.31 150 GLU B CA 1
ATOM 6192 C C . GLU B 1 130 ? 164.937 129.805 181.118 1.00 27.31 150 GLU B C 1
ATOM 6193 O O . GLU B 1 130 ? 166.098 130.170 181.310 1.00 27.31 150 GLU B O 1
ATOM 6199 N N . ASP B 1 131 ? 164.629 128.880 180.209 1.00 27.22 151 ASP B N 1
ATOM 6200 C CA . ASP B 1 131 ? 165.684 128.017 179.681 1.00 27.22 151 ASP B CA 1
ATOM 6201 C C . ASP B 1 131 ? 165.697 127.819 178.171 1.00 27.22 151 ASP B C 1
ATOM 6202 O O . ASP B 1 131 ? 166.783 127.632 177.616 1.00 27.22 151 ASP B O 1
ATOM 6207 N N . ALA B 1 132 ? 164.561 127.836 177.483 1.00 19.56 152 ALA B N 1
ATOM 6208 C CA . ALA B 1 132 ? 164.515 127.471 176.076 1.00 19.56 152 ALA B CA 1
ATOM 6209 C C . ALA B 1 132 ? 164.776 128.684 175.203 1.00 19.56 152 ALA B C 1
ATOM 6210 O O . ALA B 1 132 ? 164.088 129.696 175.316 1.00 19.56 152 ALA B O 1
ATOM 6212 N N . LEU B 1 133 ? 165.750 128.563 174.315 1.00 19.56 153 LEU B N 1
ATOM 6213 C CA . LEU B 1 133 ? 166.149 129.641 173.427 1.00 19.56 153 LEU B CA 1
ATOM 6214 C C . LEU B 1 133 ? 166.290 129.093 172.021 1.00 19.56 153 LEU B C 1
ATOM 6215 O O . LEU B 1 133 ? 167.039 128.141 171.805 1.00 19.56 153 LEU B O 1
ATOM 6220 N N . MET B 1 134 ? 165.580 129.686 171.070 1.00 19.56 154 MET B N 1
ATOM 6221 C CA . MET B 1 134 ? 165.681 129.269 169.684 1.00 19.56 154 MET B CA 1
ATOM 6222 C C . MET B 1 134 ? 165.850 130.468 168.770 1.00 19.56 154 MET B C 1
ATOM 6223 O O . MET B 1 134 ? 165.339 131.555 169.037 1.00 19.56 154 MET B O 1
ATOM 6228 N N . LEU B 1 135 ? 166.591 130.249 167.687 1.00 27.84 155 LEU B N 1
ATOM 6229 C CA . LEU B 1 135 ? 166.929 131.269 166.710 1.00 27.84 155 LEU B CA 1
ATOM 6230 C C . LEU B 1 135 ? 166.568 130.767 165.322 1.00 27.84 155 LEU B C 1
ATOM 6231 O O . LEU B 1 135 ? 166.669 129.576 165.040 1.00 27.84 155 LEU B O 1
ATOM 6236 N N . GLU B 1 136 ? 166.141 131.679 164.453 1.00 40.95 156 GLU B N 1
ATOM 6237 C CA . GLU B 1 136 ? 165.827 131.350 163.071 1.00 40.95 156 GLU B CA 1
ATOM 6238 C C . GLU B 1 136 ? 166.498 132.346 162.144 1.00 40.95 156 GLU B C 1
ATOM 6239 O O . GLU B 1 136 ? 166.316 133.556 162.296 1.00 40.95 156 GLU B O 1
ATOM 6245 N N . LEU B 1 137 ? 167.264 131.834 161.186 1.00 45.07 157 LEU B N 1
ATOM 6246 C CA . LEU B 1 137 ? 167.934 132.641 160.179 1.00 45.07 157 LEU B CA 1
ATOM 6247 C C . LEU B 1 137 ? 167.429 132.257 158.799 1.00 45.07 157 LEU B C 1
ATOM 6248 O O . LEU B 1 137 ? 167.044 131.109 158.561 1.00 45.07 157 LEU B O 1
ATOM 6253 N N . ASP B 1 138 ? 167.449 133.218 157.881 1.00 54.27 158 ASP B N 1
ATOM 6254 C CA . ASP B 1 138 ? 167.087 132.916 156.507 1.00 54.27 158 ASP B CA 1
ATOM 6255 C C . ASP B 1 138 ? 168.261 132.253 155.790 1.00 54.27 158 ASP B C 1
ATOM 6256 O O . ASP B 1 138 ? 169.338 132.050 156.355 1.00 54.27 158 ASP B O 1
ATOM 6261 N N . THR B 1 139 ? 168.059 131.929 154.518 1.00 54.15 159 THR B N 1
ATOM 6262 C CA . THR B 1 139 ? 169.052 131.202 153.743 1.00 54.15 159 THR B CA 1
ATOM 6263 C C . THR B 1 139 ? 170.152 132.097 153.181 1.00 54.15 159 THR B C 1
ATOM 6264 O O . THR B 1 139 ? 170.977 131.620 152.397 1.00 54.15 159 THR B O 1
ATOM 6268 N N . LYS B 1 140 ? 170.186 133.371 153.563 1.00 45.42 160 LYS B N 1
ATOM 6269 C CA . LYS B 1 140 ? 171.259 134.258 153.138 1.00 45.42 160 LYS B CA 1
ATOM 6270 C C . LYS B 1 140 ? 172.569 133.951 153.852 1.00 45.42 160 LYS B C 1
ATOM 6271 O O . LYS B 1 140 ? 173.643 134.082 153.256 1.00 45.42 160 LYS B O 1
ATOM 6277 N N . PHE B 1 141 ? 172.504 133.508 155.106 1.00 50.34 161 PHE B N 1
ATOM 6278 C CA . PHE B 1 141 ? 173.681 133.364 155.950 1.00 50.34 161 PHE B CA 1
ATOM 6279 C C . PHE B 1 141 ? 174.355 132.004 155.815 1.00 50.34 161 PHE B C 1
ATOM 6280 O O . PHE B 1 141 ? 175.067 131.592 156.737 1.00 50.34 161 PHE B O 1
ATOM 6288 N N . ARG B 1 142 ? 174.148 131.298 154.709 1.00 63.84 162 ARG B N 1
ATOM 6289 C CA . ARG B 1 142 ? 174.771 129.992 154.542 1.00 63.84 162 ARG B CA 1
ATOM 6290 C C . ARG B 1 142 ? 176.271 130.135 154.323 1.00 63.84 162 ARG B C 1
ATOM 6291 O O . ARG B 1 142 ? 176.728 131.083 153.681 1.00 63.84 162 ARG B O 1
ATOM 6299 N N . ASN B 1 143 ? 177.028 129.189 154.887 1.00 80.15 163 ASN B N 1
ATOM 6300 C CA . ASN B 1 143 ? 178.491 129.145 154.955 1.00 80.15 163 ASN B CA 1
ATOM 6301 C C . ASN B 1 143 ? 179.106 130.321 155.711 1.00 80.15 163 ASN B C 1
ATOM 6302 O O . ASN B 1 143 ? 180.310 130.566 155.575 1.00 80.15 163 ASN B O 1
ATOM 6307 N N . HIS B 1 144 ? 178.333 131.061 156.511 1.00 66.32 164 HIS B N 1
ATOM 6308 C CA . HIS B 1 144 ? 178.876 132.208 157.227 1.00 66.32 164 HIS B CA 1
ATOM 6309 C C . HIS B 1 144 ? 178.751 132.140 158.741 1.00 66.32 164 HIS B C 1
ATOM 6310 O O . HIS B 1 144 ? 179.531 132.808 159.428 1.00 66.32 164 HIS B O 1
ATOM 6317 N N . THR B 1 145 ? 177.809 131.372 159.281 1.00 58.58 165 THR B N 1
ATOM 6318 C CA . THR B 1 145 ? 177.606 131.355 160.723 1.00 58.58 165 THR B CA 1
ATOM 6319 C C . THR B 1 145 ? 178.706 130.559 161.415 1.00 58.58 165 THR B C 1
ATOM 6320 O O . THR B 1 145 ? 179.232 129.585 160.876 1.00 58.58 165 THR B O 1
ATOM 6324 N N . CYS B 1 146 ? 179.062 130.995 162.628 1.00 52.95 166 CYS B N 1
ATOM 6325 C CA . CYS B 1 146 ? 180.242 130.454 163.289 1.00 52.95 166 CYS B CA 1
ATOM 6326 C C . CYS B 1 146 ? 180.052 130.233 164.785 1.00 52.95 166 CYS B C 1
ATOM 6327 O O . CYS B 1 146 ? 181.044 130.074 165.503 1.00 52.95 166 CYS B O 1
ATOM 6330 N N . GLY B 1 147 ? 178.824 130.217 165.280 1.00 35.13 167 GLY B N 1
ATOM 6331 C CA . GLY B 1 147 ? 178.591 130.135 166.705 1.00 35.13 167 GLY B CA 1
ATOM 6332 C C . GLY B 1 147 ? 178.623 128.712 167.213 1.00 35.13 167 GLY B C 1
ATOM 6333 O O . GLY B 1 147 ? 179.182 127.811 166.588 1.00 35.13 167 GLY B O 1
ATOM 6334 N N . LEU B 1 148 ? 178.004 128.512 168.377 1.00 32.46 168 LEU B N 1
ATOM 6335 C CA . LEU B 1 148 ? 177.863 127.180 168.943 1.00 32.46 168 LEU B CA 1
ATOM 6336 C C . LEU B 1 148 ? 176.740 126.409 168.271 1.00 32.46 168 LEU B C 1
ATOM 6337 O O . LEU B 1 148 ? 176.642 125.192 168.443 1.00 32.46 168 LEU B O 1
ATOM 6342 N N . CYS B 1 149 ? 175.931 127.084 167.462 1.00 37.14 169 CYS B N 1
ATOM 6343 C CA . CYS B 1 149 ? 174.935 126.476 166.595 1.00 37.14 169 CYS B CA 1
ATOM 6344 C C . CYS B 1 149 ? 175.525 125.904 165.313 1.00 37.14 169 CYS B C 1
ATOM 6345 O O . CYS B 1 149 ? 174.768 125.629 164.378 1.00 37.14 169 CYS B O 1
ATOM 6348 N N . GLY B 1 150 ? 176.842 125.755 165.228 1.00 47.57 170 GLY B N 1
ATOM 6349 C CA . GLY B 1 150 ? 177.480 125.238 164.037 1.00 47.57 170 GLY B CA 1
ATOM 6350 C C . GLY B 1 150 ? 177.461 126.238 162.896 1.00 47.57 170 GLY B C 1
ATOM 6351 O O . GLY B 1 150 ? 176.991 127.367 163.009 1.00 47.57 170 GLY B O 1
ATOM 6352 N N . ASP B 1 151 ? 178.008 125.801 161.771 1.00 70.82 171 ASP B N 1
ATOM 6353 C CA . ASP B 1 151 ? 177.839 126.544 160.537 1.00 70.82 171 ASP B CA 1
ATOM 6354 C C . ASP B 1 151 ? 176.550 126.110 159.842 1.00 70.82 171 ASP B C 1
ATOM 6355 O O . ASP B 1 151 ? 175.870 125.172 160.262 1.00 70.82 171 ASP B O 1
ATOM 6360 N N . TYR B 1 152 ? 176.212 126.814 158.768 1.00 61.44 172 TYR B N 1
ATOM 6361 C CA . TYR B 1 152 ? 174.878 126.714 158.194 1.00 61.44 172 TYR B CA 1
ATOM 6362 C C . TYR B 1 152 ? 175.020 126.316 156.731 1.00 61.44 172 TYR B C 1
ATOM 6363 O O . TYR B 1 152 ? 174.465 126.946 155.827 1.00 61.44 172 TYR B O 1
ATOM 6372 N N . ASN B 1 153 ? 175.801 125.259 156.507 1.00 71.31 173 ASN B N 1
ATOM 6373 C CA . ASN B 1 153 ? 176.054 124.695 155.190 1.00 71.31 173 ASN B CA 1
ATOM 6374 C C . ASN B 1 153 ? 175.052 123.624 154.780 1.00 71.31 173 ASN B C 1
ATOM 6375 O O . ASN B 1 153 ? 174.926 123.340 153.585 1.00 71.31 173 ASN B O 1
ATOM 6380 N N . GLY B 1 154 ? 174.347 123.023 155.735 1.00 64.28 174 GLY B N 1
ATOM 6381 C CA . GLY B 1 154 ? 173.415 121.958 155.449 1.00 64.28 174 GLY B CA 1
ATOM 6382 C C . GLY B 1 154 ? 173.955 120.563 155.660 1.00 64.28 174 GLY B C 1
ATOM 6383 O O . GLY B 1 154 ? 173.188 119.598 155.555 1.00 64.28 174 GLY B O 1
ATOM 6384 N N . LEU B 1 155 ? 175.241 120.421 155.965 1.00 68.86 175 LEU B N 1
ATOM 6385 C CA . LEU B 1 155 ? 175.872 119.114 156.084 1.00 68.86 175 LEU B CA 1
ATOM 6386 C C . LEU B 1 155 ? 175.841 118.650 157.536 1.00 68.86 175 LEU B C 1
ATOM 6387 O O . LEU B 1 155 ? 176.319 119.355 158.431 1.00 68.86 175 LEU B O 1
ATOM 6389 N N . GLN B 1 156 ? 175.277 117.462 157.759 1.00 74.33 176 GLN B N 1
ATOM 6390 C CA . GLN B 1 156 ? 175.195 116.833 159.073 1.00 74.33 176 GLN B CA 1
ATOM 6391 C C . GLN B 1 156 ? 176.570 116.510 159.645 1.00 74.33 176 GLN B C 1
ATOM 6392 O O . GLN B 1 156 ? 177.259 115.624 159.127 1.00 74.33 176 GLN B O 1
ATOM 6398 N N . SER B 1 157 ? 176.968 117.231 160.699 1.00 58.83 177 SER B N 1
ATOM 6399 C CA . SER B 1 157 ? 178.156 116.960 161.519 1.00 58.83 177 SER B CA 1
ATOM 6400 C C . SER B 1 157 ? 179.463 116.972 160.730 1.00 58.83 177 SER B C 1
ATOM 6401 O O . SER B 1 157 ? 180.437 116.336 161.140 1.00 58.83 177 SER B O 1
ATOM 6404 N N . TYR B 1 158 ? 179.519 117.688 159.608 1.00 63.55 178 TYR B N 1
ATOM 6405 C CA . TYR B 1 158 ? 180.693 117.605 158.747 1.00 63.55 178 TYR B CA 1
ATOM 6406 C C . TYR B 1 158 ? 181.832 118.472 159.268 1.00 63.55 178 TYR B C 1
ATOM 6407 O O . TYR B 1 158 ? 182.885 117.960 159.663 1.00 63.55 178 TYR B O 1
ATOM 6409 N N . SER B 1 159 ? 181.637 119.787 159.286 1.00 69.16 179 SER B N 1
ATOM 6410 C CA . SER B 1 159 ? 182.698 120.710 159.654 1.00 69.16 179 SER B CA 1
ATOM 6411 C C . SER B 1 159 ? 182.600 121.202 161.090 1.00 69.16 179 SER B C 1
ATOM 6412 O O . SER B 1 159 ? 183.483 121.944 161.532 1.00 69.16 179 SER B O 1
ATOM 6415 N N . GLU B 1 160 ? 181.558 120.816 161.827 1.00 76.85 180 GLU B N 1
ATOM 6416 C CA . GLU B 1 160 ? 181.467 121.214 163.227 1.00 76.85 180 GLU B CA 1
ATOM 6417 C C . GLU B 1 160 ? 182.386 120.367 164.094 1.00 76.85 180 GLU B C 1
ATOM 6418 O O . GLU B 1 160 ? 183.122 120.893 164.934 1.00 76.85 180 GLU B O 1
ATOM 6424 N N . PHE B 1 161 ? 182.358 119.049 163.897 1.00 78.94 181 PHE B N 1
ATOM 6425 C CA . PHE B 1 161 ? 183.078 118.127 164.760 1.00 78.94 181 PHE B CA 1
ATOM 6426 C C . PHE B 1 161 ? 184.311 117.513 164.117 1.00 78.94 181 PHE B C 1
ATOM 6427 O O . PHE B 1 161 ? 185.231 117.125 164.842 1.00 78.94 181 PHE B O 1
ATOM 6435 N N . LEU B 1 162 ? 184.359 117.411 162.791 1.00 65.60 182 LEU B N 1
ATOM 6436 C CA . LEU B 1 162 ? 185.497 116.835 162.075 1.00 65.60 182 LEU B CA 1
ATOM 6437 C C . LEU B 1 162 ? 186.108 117.926 161.199 1.00 65.60 182 LEU B C 1
ATOM 6438 O O . LEU B 1 162 ? 185.770 118.052 160.020 1.00 65.60 182 LEU B O 1
ATOM 6440 N N . SER B 1 163 ? 187.024 118.703 161.774 1.00 68.26 183 SER B N 1
ATOM 6441 C CA . SER B 1 163 ? 187.602 119.846 161.073 1.00 68.26 183 SER B CA 1
ATOM 6442 C C . SER B 1 163 ? 188.781 119.437 160.194 1.00 68.26 183 SER B C 1
ATOM 6443 O O . SER B 1 163 ? 188.745 119.615 158.972 1.00 68.26 183 SER B O 1
ATOM 6445 N N . ASP B 1 164 ? 189.831 118.887 160.803 1.00 66.92 184 ASP B N 1
ATOM 6446 C CA . ASP B 1 164 ? 191.019 118.442 160.084 1.00 66.92 184 ASP B CA 1
ATOM 6447 C C . ASP B 1 164 ? 191.266 116.949 160.275 1.00 66.92 184 ASP B C 1
ATOM 6448 O O . ASP B 1 164 ? 192.409 116.518 160.441 1.00 66.92 184 ASP B O 1
ATOM 6450 N N . GLY B 1 165 ? 190.200 116.151 160.257 1.00 68.70 185 GLY B N 1
ATOM 6451 C CA . GLY B 1 165 ? 190.279 114.733 160.507 1.00 68.70 185 GLY B CA 1
ATOM 6452 C C . GLY B 1 165 ? 190.085 114.345 161.959 1.00 68.70 185 GLY B C 1
ATOM 6453 O O . GLY B 1 165 ? 189.589 113.249 162.238 1.00 68.70 185 GLY B O 1
ATOM 6454 N N . VAL B 1 166 ? 190.460 115.218 162.889 1.00 70.85 186 VAL B N 1
ATOM 6455 C CA . VAL B 1 166 ? 190.284 114.947 164.310 1.00 70.85 186 VAL B CA 1
ATOM 6456 C C . VAL B 1 166 ? 188.831 115.197 164.683 1.00 70.85 186 VAL B C 1
ATOM 6457 O O . VAL B 1 166 ? 188.259 116.239 164.339 1.00 70.85 186 VAL B O 1
ATOM 6459 N N . LEU B 1 167 ? 188.228 114.242 165.385 1.00 67.86 187 LEU B N 1
ATOM 6460 C CA . LEU B 1 167 ? 186.833 114.355 165.790 1.00 67.86 187 LEU B CA 1
ATOM 6461 C C . LEU B 1 167 ? 186.747 115.063 167.136 1.00 67.86 187 LEU B C 1
ATOM 6462 O O . LEU B 1 167 ? 187.249 114.554 168.144 1.00 67.86 187 LEU B O 1
ATOM 6464 N N . PHE B 1 168 ? 186.115 116.234 167.152 1.00 78.89 188 PHE B N 1
ATOM 6465 C CA . PHE B 1 168 ? 185.939 116.989 168.385 1.00 78.89 188 PHE B CA 1
ATOM 6466 C C . PHE B 1 168 ? 184.767 116.440 169.184 1.00 78.89 188 PHE B C 1
ATOM 6467 O O . PHE B 1 168 ? 183.684 116.212 168.638 1.00 78.89 188 PHE B O 1
ATOM 6475 N N . SER B 1 169 ? 184.984 116.239 170.480 1.00 71.60 189 SER B N 1
ATOM 6476 C CA . SER B 1 169 ? 183.892 115.904 171.372 1.00 71.60 189 SER B CA 1
ATOM 6477 C C . SER B 1 169 ? 183.024 117.143 171.587 1.00 71.60 189 SER B C 1
ATOM 6478 O O . SER B 1 169 ? 183.484 118.270 171.388 1.00 71.60 189 SER B O 1
ATOM 6481 N N . PRO B 1 170 ? 181.749 116.963 171.956 1.00 63.57 190 PRO B N 1
ATOM 6482 C CA . PRO B 1 170 ? 180.896 118.134 172.222 1.00 63.57 190 PRO B CA 1
ATOM 6483 C C . PRO B 1 170 ? 181.337 118.983 173.402 1.00 63.57 190 PRO B C 1
ATOM 6484 O O . PRO B 1 170 ? 180.956 120.156 173.469 1.00 63.57 190 PRO B O 1
ATOM 6488 N N . LEU B 1 171 ? 182.128 118.442 174.329 1.00 59.51 191 LEU B N 1
ATOM 6489 C CA . LEU B 1 171 ? 182.622 119.259 175.430 1.00 59.51 191 LEU B CA 1
ATOM 6490 C C . LEU B 1 171 ? 183.771 120.163 175.001 1.00 59.51 191 LEU B C 1
ATOM 6491 O O . LEU B 1 171 ? 183.883 121.288 175.496 1.00 59.51 191 LEU B O 1
ATOM 6496 N N . GLU B 1 172 ? 184.613 119.719 174.073 1.00 74.57 192 GLU B N 1
ATOM 6497 C CA . GLU B 1 172 ? 185.670 120.588 173.575 1.00 74.57 192 GLU B CA 1
ATOM 6498 C C . GLU B 1 172 ? 185.229 121.430 172.388 1.00 74.57 192 GLU B C 1
ATOM 6499 O O . GLU B 1 172 ? 185.936 122.374 172.023 1.00 74.57 192 GLU B O 1
ATOM 6505 N N . PHE B 1 173 ? 184.091 121.107 171.770 1.00 63.33 193 PHE B N 1
ATOM 6506 C CA . PHE B 1 173 ? 183.493 122.027 170.809 1.00 63.33 193 PHE B CA 1
ATOM 6507 C C . PHE B 1 173 ? 182.866 123.225 171.502 1.00 63.33 193 PHE B C 1
ATOM 6508 O O . PHE B 1 173 ? 182.874 124.331 170.954 1.00 63.33 193 PHE B O 1
ATOM 6516 N N . GLY B 1 174 ? 182.335 123.032 172.709 1.00 52.48 194 GLY B N 1
ATOM 6517 C CA . GLY B 1 174 ? 181.709 124.129 173.416 1.00 52.48 194 GLY B CA 1
ATOM 6518 C C . GLY B 1 174 ? 182.687 125.067 174.080 1.00 52.48 194 GLY B C 1
ATOM 6519 O O . GLY B 1 174 ? 182.433 126.272 174.152 1.00 52.48 194 GLY B O 1
ATOM 6520 N N . ASN B 1 175 ? 183.810 124.543 174.579 1.00 53.93 195 ASN B N 1
ATOM 6521 C CA . ASN B 1 175 ? 184.816 125.394 175.204 1.00 53.93 195 ASN B CA 1
ATOM 6522 C C . ASN B 1 175 ? 185.551 126.256 174.191 1.00 53.93 195 ASN B C 1
ATOM 6523 O O . ASN B 1 175 ? 186.157 127.260 174.573 1.00 53.93 195 ASN B O 1
ATOM 6528 N N . MET B 1 176 ? 185.514 125.885 172.914 1.00 69.39 196 MET B N 1
ATOM 6529 C CA . MET B 1 176 ? 186.087 126.720 171.871 1.00 69.39 196 MET B CA 1
ATOM 6530 C C . MET B 1 176 ? 185.241 127.962 171.625 1.00 69.39 196 MET B C 1
ATOM 6531 O O . MET B 1 176 ? 185.765 128.982 171.164 1.00 69.39 196 MET B O 1
ATOM 6536 N N . GLN B 1 177 ? 183.957 127.910 171.969 1.00 48.70 197 GLN B N 1
ATOM 6537 C CA . GLN B 1 177 ? 182.997 128.955 171.651 1.00 48.70 197 GLN B CA 1
ATOM 6538 C C . GLN B 1 1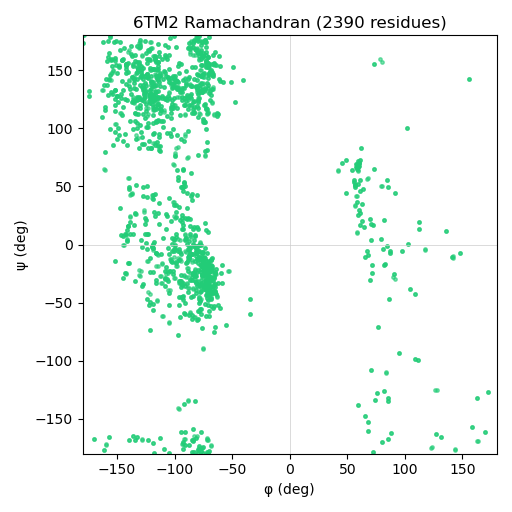77 ? 182.855 129.989 172.758 1.00 48.70 197 GLN B C 1
ATOM 6539 O O . GLN B 1 177 ? 181.912 130.781 172.727 1.00 48.70 197 GLN B O 1
ATOM 6545 N N . LYS B 1 178 ? 183.766 130.000 173.723 1.00 45.80 198 LYS B N 1
ATOM 6546 C CA . LYS B 1 178 ? 183.657 130.827 174.912 1.00 45.80 198 LYS B CA 1
ATOM 6547 C C . LYS B 1 178 ? 184.018 132.277 174.578 1.00 45.80 198 LYS B C 1
ATOM 6548 O O . LYS B 1 178 ? 184.659 132.565 173.567 1.00 45.80 198 LYS B O 1
ATOM 6554 N N . ILE B 1 179 ? 183.564 133.197 175.426 1.00 44.46 199 ILE B N 1
ATOM 6555 C CA . ILE B 1 179 ? 183.850 134.621 175.306 1.00 44.46 199 ILE B CA 1
ATOM 6556 C C . ILE B 1 179 ? 184.595 135.082 176.550 1.00 44.46 199 ILE B C 1
ATOM 6557 O O . ILE B 1 179 ? 184.117 134.888 177.673 1.00 44.46 199 ILE B O 1
ATOM 6562 N N . ASN B 1 180 ? 185.760 135.693 176.345 1.00 64.93 200 ASN B N 1
ATOM 6563 C CA . ASN B 1 180 ? 186.591 136.170 177.442 1.00 64.93 200 ASN B CA 1
ATOM 6564 C C . ASN B 1 180 ? 186.102 137.534 177.909 1.00 64.93 200 ASN B C 1
ATOM 6565 O O . ASN B 1 180 ? 186.103 138.498 177.138 1.00 64.93 200 ASN B O 1
ATOM 6570 N N . GLN B 1 181 ? 185.695 137.612 179.152 1.00 62.77 201 GLN B N 1
ATOM 6571 C CA . GLN B 1 181 ? 185.266 138.872 179.731 1.00 62.77 201 GLN B CA 1
ATOM 6572 C C . GLN B 1 181 ? 186.418 139.486 180.499 1.00 62.77 201 GLN B C 1
ATOM 6573 O O . GLN B 1 181 ? 187.090 138.776 181.259 1.00 62.77 201 GLN B O 1
ATOM 6579 N N . PRO B 1 182 ? 186.696 140.776 180.342 1.00 56.13 202 PRO B N 1
ATOM 6580 C CA . PRO B 1 182 ? 187.944 141.313 180.894 1.00 56.13 202 PRO B CA 1
ATOM 6581 C C . PRO B 1 182 ? 187.890 141.717 182.354 1.00 56.13 202 PRO B C 1
ATOM 6582 O O . PRO B 1 182 ? 188.495 142.725 182.727 1.00 56.13 202 PRO B O 1
ATOM 6586 N N . ASP B 1 183 ? 187.190 140.966 183.195 1.00 81.29 203 ASP B N 1
ATOM 6587 C CA . ASP B 1 183 ? 187.364 141.108 184.635 1.00 81.29 203 ASP B CA 1
ATOM 6588 C C . ASP B 1 183 ? 187.272 139.781 185.374 1.00 81.29 203 ASP B C 1
ATOM 6589 O O . ASP B 1 183 ? 187.867 139.646 186.449 1.00 81.29 203 ASP B O 1
ATOM 6594 N N . VAL B 1 184 ? 186.595 138.781 184.817 1.00 71.16 204 VAL B N 1
ATOM 6595 C CA . VAL B 1 184 ? 186.194 137.580 185.536 1.00 71.16 204 VAL B CA 1
ATOM 6596 C C . VAL B 1 184 ? 186.881 136.386 184.893 1.00 71.16 204 VAL B C 1
ATOM 6597 O O . VAL B 1 184 ? 186.878 136.250 183.665 1.00 71.16 204 VAL B O 1
ATOM 6601 N N . VAL B 1 185 ? 187.479 135.533 185.718 1.00 63.91 205 VAL B N 1
ATOM 6602 C CA . VAL B 1 185 ? 188.030 134.261 185.272 1.00 63.91 205 VAL B CA 1
ATOM 6603 C C . VAL B 1 185 ? 187.027 133.172 185.622 1.00 63.91 205 VAL B C 1
ATOM 6604 O O . VAL B 1 185 ? 186.686 132.985 186.796 1.00 63.91 205 VAL B O 1
ATOM 6608 N N . CYS B 1 186 ? 186.549 132.457 184.608 1.00 71.43 206 CYS B N 1
ATOM 6609 C CA . CYS B 1 186 ? 185.532 131.429 184.775 1.00 71.43 206 CYS B CA 1
ATOM 6610 C C . CYS B 1 186 ? 186.089 130.097 184.296 1.00 71.43 206 CYS B C 1
ATOM 6611 O O . CYS B 1 186 ? 186.619 130.006 183.184 1.00 71.43 206 CYS B O 1
ATOM 6614 N N . GLU B 1 187 ? 185.964 129.069 185.132 1.00 59.60 207 GLU B N 1
ATOM 6615 C CA . GLU B 1 187 ? 186.588 127.782 184.860 1.00 59.60 207 GLU B CA 1
ATOM 6616 C C . GLU B 1 187 ? 185.751 126.963 183.886 1.00 59.60 207 GLU B C 1
ATOM 6617 O O . GLU B 1 187 ? 184.527 126.880 184.020 1.00 59.60 207 GLU B O 1
ATOM 6619 N N . ASP B 1 188 ? 186.420 126.358 182.907 1.00 60.85 208 ASP B N 1
ATOM 6620 C CA . ASP B 1 188 ? 185.760 125.456 181.981 1.00 60.85 208 ASP B CA 1
ATOM 6621 C C . ASP B 1 188 ? 185.362 124.166 182.698 1.00 60.85 208 ASP B C 1
ATOM 6622 O O . ASP B 1 188 ? 186.049 123.727 183.623 1.00 60.85 208 ASP B O 1
ATOM 6627 N N . PRO B 1 189 ? 184.251 123.544 182.301 1.00 60.12 209 PRO B N 1
ATOM 6628 C CA . PRO B 1 189 ? 183.861 122.282 182.937 1.00 60.12 209 PRO B CA 1
ATOM 6629 C C . PRO B 1 189 ? 184.735 121.131 182.464 1.00 60.12 209 PRO B C 1
ATOM 6630 O O . PRO B 1 189 ? 184.989 120.964 181.269 1.00 60.12 209 PRO B O 1
ATOM 6634 N N . GLU B 1 190 ? 185.205 120.339 183.421 1.00 67.37 210 GLU B N 1
ATOM 6635 C CA . GLU B 1 190 ? 186.116 119.245 183.130 1.00 67.37 210 GLU B CA 1
ATOM 6636 C C . GLU B 1 190 ? 185.351 118.035 182.604 1.00 67.37 210 GLU B C 1
ATOM 6637 O O . GLU B 1 190 ? 184.127 117.941 182.713 1.00 67.37 210 GLU B O 1
ATOM 6639 N N . GLU B 1 191 ? 186.097 117.101 182.018 1.00 84.88 211 GLU B N 1
ATOM 6640 C CA . GLU B 1 191 ? 185.504 115.875 181.501 1.00 84.88 211 GLU B CA 1
ATOM 6641 C C . GLU B 1 191 ? 185.088 114.976 182.655 1.00 84.88 211 GLU B C 1
ATOM 6642 O O . GLU B 1 191 ? 185.932 114.528 183.438 1.00 84.88 211 GLU B O 1
ATOM 6648 N N . GLU B 1 192 ? 183.790 114.720 182.767 1.00 68.59 212 GLU B N 1
ATOM 6649 C CA . GLU B 1 192 ? 183.321 113.733 183.721 1.00 68.59 212 GLU B CA 1
ATOM 6650 C C . GLU B 1 192 ? 183.660 112.332 183.223 1.00 68.59 212 GLU B C 1
ATOM 6651 O O . GLU B 1 192 ? 183.897 112.108 182.032 1.00 68.59 212 GLU B O 1
ATOM 6653 N N . VAL B 1 193 ? 183.709 111.387 184.163 1.00 65.84 213 VAL B N 1
ATOM 6654 C CA . VAL B 1 193 ? 183.916 109.988 183.812 1.00 65.84 213 VAL B CA 1
ATOM 6655 C C . VAL B 1 193 ? 182.699 109.488 183.049 1.00 65.84 213 VAL B C 1
ATOM 6656 O O . VAL B 1 193 ? 181.556 109.752 183.444 1.00 65.84 213 VAL B O 1
ATOM 6658 N N . ALA B 1 194 ? 182.945 108.786 181.936 1.00 74.33 214 ALA B N 1
ATOM 6659 C CA . ALA B 1 194 ? 181.930 108.353 180.980 1.00 74.33 214 ALA B CA 1
ATOM 6660 C C . ALA B 1 194 ? 180.923 107.411 181.627 1.00 74.33 214 ALA B C 1
ATOM 6661 O O . ALA B 1 194 ? 181.273 106.283 181.996 1.00 74.33 214 ALA B O 1
ATOM 6663 N N . PRO B 1 195 ? 179.674 107.834 181.785 1.00 71.06 215 PRO B N 1
ATOM 6664 C CA . PRO B 1 195 ? 178.687 107.022 182.498 1.00 71.06 215 PRO B CA 1
ATOM 6665 C C . PRO B 1 195 ? 178.157 105.911 181.599 1.00 71.06 215 PRO B C 1
ATOM 6666 O O . PRO B 1 195 ? 178.542 105.771 180.439 1.00 71.06 215 PRO B O 1
ATOM 6670 N N . ALA B 1 196 ? 177.255 105.115 182.163 1.00 67.58 216 ALA B N 1
ATOM 6671 C CA . ALA B 1 196 ? 176.579 104.089 181.384 1.00 67.58 216 ALA B CA 1
ATOM 6672 C C . ALA B 1 196 ? 175.590 104.741 180.428 1.00 67.58 216 ALA B C 1
ATOM 6673 O O . ALA B 1 196 ? 174.912 105.709 180.787 1.00 67.58 216 ALA B O 1
ATOM 6675 N N . SER B 1 197 ? 175.535 104.229 179.199 1.00 84.00 217 SER B N 1
ATOM 6676 C CA . SER B 1 197 ? 174.542 104.673 178.228 1.00 84.00 217 SER B CA 1
ATOM 6677 C C . SER B 1 197 ? 173.163 104.261 178.723 1.00 84.00 217 SER B C 1
ATOM 6678 O O . SER B 1 197 ? 172.847 103.069 178.781 1.00 84.00 217 SER B O 1
ATOM 6680 N N . CYS B 1 198 ? 172.347 105.247 179.092 1.00 107.70 218 CYS B N 1
ATOM 6681 C CA . CYS B 1 198 ? 171.099 104.987 179.795 1.00 107.70 218 CYS B CA 1
ATOM 6682 C C . CYS B 1 198 ? 170.053 104.403 178.854 1.00 107.70 218 CYS B C 1
ATOM 6683 O O . CYS B 1 198 ? 169.132 105.103 178.425 1.00 107.70 218 CYS B O 1
ATOM 6686 N N . SER B 1 199 ? 170.189 103.116 178.536 1.00 100.65 219 SER B N 1
ATOM 6687 C CA . SER B 1 199 ? 169.275 102.421 177.641 1.00 100.65 219 SER B CA 1
ATOM 6688 C C . SER B 1 199 ? 168.205 101.650 178.398 1.00 100.65 219 SER B C 1
ATOM 6689 O O . SER B 1 199 ? 167.413 100.932 177.779 1.00 100.65 219 SER B O 1
ATOM 6692 N N . GLU B 1 200 ? 168.164 101.781 179.722 1.00 111.97 220 GLU B N 1
ATOM 6693 C CA . GLU B 1 200 ? 167.137 101.148 180.537 1.00 111.97 220 GLU B CA 1
ATOM 6694 C C . GLU B 1 200 ? 165.881 101.998 180.665 1.00 111.97 220 GLU B C 1
ATOM 6695 O O . GLU B 1 200 ? 164.984 101.640 181.436 1.00 111.97 220 GLU B O 1
ATOM 6701 N N . HIS B 1 201 ? 165.792 103.109 179.931 1.00 101.54 221 HIS B N 1
ATOM 6702 C CA . HIS B 1 201 ? 164.604 103.950 179.914 1.00 101.54 221 HIS B CA 1
ATOM 6703 C C . HIS B 1 201 ? 164.224 104.336 178.491 1.00 101.54 221 HIS B C 1
ATOM 6704 O O . HIS B 1 201 ? 163.601 105.376 178.269 1.00 101.54 221 HIS B O 1
ATOM 6711 N N . ARG B 1 202 ? 164.599 103.511 177.513 1.00 97.27 222 ARG B N 1
ATOM 6712 C CA . ARG B 1 202 ? 164.187 103.762 176.138 1.00 97.27 222 ARG B CA 1
ATOM 6713 C C . ARG B 1 202 ? 162.713 103.431 175.935 1.00 97.27 222 ARG B C 1
ATOM 6714 O O . ARG B 1 202 ? 162.056 104.025 175.072 1.00 97.27 222 ARG B O 1
ATOM 6722 N N . ALA B 1 203 ? 162.171 102.518 176.744 1.00 85.41 223 ALA B N 1
ATOM 6723 C CA . ALA B 1 203 ? 160.764 102.153 176.619 1.00 85.41 223 ALA B CA 1
ATOM 6724 C C . ALA B 1 203 ? 159.852 103.274 177.098 1.00 85.41 223 ALA B C 1
ATOM 6725 O O . ALA B 1 203 ? 158.760 103.467 176.553 1.00 85.41 223 ALA B O 1
ATOM 6727 N N . GLU B 1 204 ? 160.281 104.028 178.111 1.00 93.75 224 GLU B N 1
ATOM 6728 C CA . GLU B 1 204 ? 159.434 105.090 178.641 1.00 93.75 224 GLU B CA 1
ATOM 6729 C C . GLU B 1 204 ? 159.456 106.326 177.746 1.00 93.75 224 GLU B C 1
ATOM 6730 O O . GLU B 1 204 ? 158.426 106.987 177.580 1.00 93.75 224 GLU B O 1
ATOM 6736 N N . CYS B 1 205 ? 160.607 106.646 177.148 1.00 87.85 225 CYS B N 1
ATOM 6737 C CA . CYS B 1 205 ? 160.671 107.794 176.247 1.00 87.85 225 CYS B CA 1
ATOM 6738 C C . CYS B 1 205 ? 159.976 107.521 174.920 1.00 87.85 225 CYS B C 1
ATOM 6739 O O . CYS B 1 205 ? 159.434 108.448 174.308 1.00 87.85 225 CYS B O 1
ATOM 6742 N N . GLU B 1 206 ? 159.980 106.272 174.457 1.00 107.67 226 GLU B N 1
ATOM 6743 C CA . GLU B 1 206 ? 159.317 105.957 173.197 1.00 107.67 226 GLU B CA 1
ATOM 6744 C C . GLU B 1 206 ? 157.804 105.887 173.363 1.00 107.67 226 GLU B C 1
ATOM 6745 O O . GLU B 1 206 ? 157.064 106.280 172.452 1.00 107.67 226 GLU B O 1
ATOM 6751 N N . ARG B 1 207 ? 157.333 105.406 174.516 1.00 96.60 227 ARG B N 1
ATOM 6752 C CA . ARG B 1 207 ? 155.900 105.367 174.785 1.00 96.60 227 ARG B CA 1
ATOM 6753 C C . ARG B 1 207 ? 155.342 106.771 174.979 1.00 96.60 227 ARG B C 1
ATOM 6754 O O . ARG B 1 207 ? 154.215 107.061 174.563 1.00 96.60 227 ARG B O 1
ATOM 6762 N N . LEU B 1 208 ? 156.115 107.653 175.611 1.00 78.77 228 LEU B N 1
ATOM 6763 C CA . LEU B 1 208 ? 155.597 108.965 175.978 1.00 78.77 228 LEU B CA 1
ATOM 6764 C C . LEU B 1 208 ? 155.569 109.920 174.795 1.00 78.77 228 LEU B C 1
ATOM 6765 O O . LEU B 1 208 ? 154.571 110.615 174.580 1.00 78.77 228 LEU B O 1
ATOM 6770 N N . LEU B 1 209 ? 156.645 109.965 174.015 1.00 67.17 229 LEU B N 1
ATOM 6771 C CA . LEU B 1 209 ? 156.791 111.005 173.009 1.00 67.17 229 LEU B CA 1
ATOM 6772 C C . LEU B 1 209 ? 156.025 110.694 171.729 1.00 67.17 229 LEU B C 1
ATOM 6773 O O . LEU B 1 209 ? 155.627 111.626 171.023 1.00 67.17 229 LEU B O 1
ATOM 6778 N N . THR B 1 210 ? 155.804 109.422 171.414 1.00 72.16 230 THR B N 1
ATOM 6779 C CA . THR B 1 210 ? 154.967 109.043 170.275 1.00 72.16 230 THR B CA 1
ATOM 6780 C C . THR B 1 210 ? 153.541 108.727 170.711 1.00 72.16 230 THR B C 1
ATOM 6781 O O . THR B 1 210 ? 153.028 107.633 170.486 1.00 72.16 230 THR B O 1
ATOM 6785 N N . ALA B 1 211 ? 152.888 109.693 171.344 1.00 66.15 231 ALA B N 1
ATOM 6786 C CA . ALA B 1 211 ? 151.521 109.516 171.805 1.00 66.15 231 ALA B CA 1
ATOM 6787 C C . ALA B 1 211 ? 150.554 109.894 170.685 1.00 66.15 231 ALA B C 1
ATOM 6788 O O . ALA B 1 211 ? 150.952 110.145 169.545 1.00 66.15 231 ALA B O 1
ATOM 6790 N N . GLU B 1 212 ? 149.260 109.940 171.005 1.00 61.64 232 GLU B N 1
ATOM 6791 C CA . GLU B 1 212 ? 148.267 110.283 169.995 1.00 61.64 232 GLU B CA 1
ATOM 6792 C C . GLU B 1 212 ? 148.233 111.781 169.723 1.00 61.64 232 GLU B C 1
ATOM 6793 O O . GLU B 1 212 ? 147.711 112.207 168.687 1.00 61.64 232 GLU B O 1
ATOM 6795 N N . ALA B 1 213 ? 148.783 112.591 170.629 1.00 68.52 233 ALA B N 1
ATOM 6796 C CA . ALA B 1 213 ? 148.737 114.038 170.448 1.00 68.52 233 ALA B CA 1
ATOM 6797 C C . ALA B 1 213 ? 149.741 114.515 169.407 1.00 68.52 233 ALA B C 1
ATOM 6798 O O . ALA B 1 213 ? 149.603 115.625 168.882 1.00 68.52 233 ALA B O 1
ATOM 6800 N N . PHE B 1 214 ? 150.746 113.701 169.092 1.00 78.23 234 PHE B N 1
ATOM 6801 C CA . PHE B 1 214 ? 151.813 114.072 168.164 1.00 78.23 234 PHE B CA 1
ATOM 6802 C C . PHE B 1 214 ? 151.654 113.389 166.815 1.00 78.23 234 PHE B C 1
ATOM 6803 O O . PHE B 1 214 ? 152.638 112.929 166.227 1.00 78.23 234 PHE B O 1
ATOM 6811 N N . ALA B 1 215 ? 150.417 113.297 166.319 1.00 80.51 235 ALA B N 1
ATOM 6812 C CA . ALA B 1 215 ? 150.133 112.495 165.133 1.00 80.51 235 ALA B CA 1
ATOM 6813 C C . ALA B 1 215 ? 150.711 113.124 163.869 1.00 80.51 235 ALA B C 1
ATOM 6814 O O . ALA B 1 215 ? 151.502 112.490 163.161 1.00 80.51 235 ALA B O 1
ATOM 6816 N N . ASP B 1 216 ? 150.337 114.364 163.567 1.00 86.86 236 ASP B N 1
ATOM 6817 C CA . ASP B 1 216 ? 150.748 114.973 162.300 1.00 86.86 236 ASP B CA 1
ATOM 6818 C C . ASP B 1 216 ? 152.047 115.770 162.459 1.00 86.86 236 ASP B C 1
ATOM 6819 O O . ASP B 1 216 ? 152.182 116.896 161.984 1.00 86.86 236 ASP B O 1
ATOM 6824 N N . CYS B 1 217 ? 153.033 115.163 163.131 1.00 93.66 237 CYS B N 1
ATOM 6825 C CA . CYS B 1 217 ? 154.407 115.652 163.125 1.00 93.66 237 CYS B CA 1
ATOM 6826 C C . CYS B 1 217 ? 155.425 114.521 163.106 1.00 93.66 237 CYS B C 1
ATOM 6827 O O . CYS B 1 217 ? 156.622 114.787 163.271 1.00 93.66 237 CYS B O 1
ATOM 6830 N N . GLN B 1 218 ? 154.996 113.271 162.920 1.00 91.05 238 GLN B N 1
ATOM 6831 C CA . GLN B 1 218 ? 155.952 112.174 162.824 1.00 91.05 238 GLN B CA 1
ATOM 6832 C C . GLN B 1 218 ? 156.703 112.209 161.501 1.00 91.05 238 GLN B C 1
ATOM 6833 O O . GLN B 1 218 ? 157.804 111.657 161.399 1.00 91.05 238 GLN B O 1
ATOM 6839 N N . ASP B 1 219 ? 156.128 112.848 160.484 1.00 85.00 239 ASP B N 1
ATOM 6840 C CA . ASP B 1 219 ? 156.783 113.023 159.198 1.00 85.00 239 ASP B CA 1
ATOM 6841 C C . ASP B 1 219 ? 157.489 114.366 159.069 1.00 85.00 239 ASP B C 1
ATOM 6842 O O . ASP B 1 219 ? 158.273 114.549 158.132 1.00 85.00 239 ASP B O 1
ATOM 6847 N N . LEU B 1 220 ? 157.232 115.305 159.979 1.00 83.75 240 LEU B N 1
ATOM 6848 C CA . LEU B 1 220 ? 157.871 116.616 159.932 1.00 83.75 240 LEU B CA 1
ATOM 6849 C C . LEU B 1 220 ? 159.222 116.606 160.642 1.00 83.75 240 LEU B C 1
ATOM 6850 O O . LEU B 1 220 ? 160.253 116.911 160.036 1.00 83.75 240 LEU B O 1
ATOM 6855 N N . VAL B 1 221 ? 159.228 116.256 161.924 1.00 70.20 241 VAL B N 1
ATOM 6856 C CA . VAL B 1 221 ? 160.449 116.247 162.723 1.00 70.20 241 VAL B CA 1
ATOM 6857 C C . VAL B 1 221 ? 160.853 114.808 163.028 1.00 70.20 241 VAL B C 1
ATOM 6858 O O . VAL B 1 221 ? 159.987 113.925 163.105 1.00 70.20 241 VAL B O 1
ATOM 6862 N N . PRO B 1 222 ? 162.144 114.517 163.169 1.00 66.15 242 PRO B N 1
ATOM 6863 C CA . PRO B 1 222 ? 162.562 113.146 163.471 1.00 66.15 242 PRO B CA 1
ATOM 6864 C C . PRO B 1 222 ? 162.252 112.746 164.905 1.00 66.15 242 PRO B C 1
ATOM 6865 O O . PRO B 1 222 ? 161.799 113.541 165.730 1.00 66.15 242 PRO B O 1
ATOM 6869 N N . LEU B 1 223 ? 162.507 111.472 165.186 1.00 65.63 243 LEU B N 1
ATOM 6870 C CA . LEU B 1 223 ? 162.321 110.868 166.499 1.00 65.63 243 LEU B CA 1
ATOM 6871 C C . LEU B 1 223 ? 163.635 110.558 167.200 1.00 65.63 243 LEU B C 1
ATOM 6872 O O . LEU B 1 223 ? 163.727 110.697 168.422 1.00 65.63 243 LEU B O 1
ATOM 6877 N N . GLU B 1 224 ? 164.653 110.158 166.440 1.00 59.33 244 GLU B N 1
ATOM 6878 C CA . GLU B 1 224 ? 165.899 109.679 167.037 1.00 59.33 244 GLU B CA 1
ATOM 6879 C C . GLU B 1 224 ? 166.727 110.728 167.790 1.00 59.33 244 GLU B C 1
ATOM 6880 O O . GLU B 1 224 ? 167.312 110.356 168.822 1.00 59.33 244 GLU B O 1
ATOM 6882 N N . PRO B 1 225 ? 166.859 111.999 167.359 1.00 54.49 245 PRO B N 1
ATOM 6883 C CA . PRO B 1 225 ? 167.579 112.946 168.233 1.00 54.49 245 PRO B CA 1
ATOM 6884 C C . PRO B 1 225 ? 166.845 113.281 169.521 1.00 54.49 245 PRO B C 1
ATOM 6885 O O . PRO B 1 225 ? 167.463 113.278 170.592 1.00 54.49 245 PRO B O 1
ATOM 6889 N N . TYR B 1 226 ? 165.547 113.565 169.456 1.00 51.19 246 TYR B N 1
ATOM 6890 C CA . TYR B 1 226 ? 164.819 113.998 170.640 1.00 51.19 246 TYR B CA 1
ATOM 6891 C C . TYR B 1 226 ? 164.484 112.858 171.588 1.00 51.19 246 TYR B C 1
ATOM 6892 O O . TYR B 1 226 ? 164.062 113.120 172.718 1.00 51.19 246 TYR B O 1
ATOM 6901 N N . LEU B 1 227 ? 164.655 111.608 171.164 1.00 75.22 247 LEU B N 1
ATOM 6902 C CA . LEU B 1 227 ? 164.563 110.492 172.093 1.00 75.22 247 LEU B CA 1
ATOM 6903 C C . LEU B 1 227 ? 165.918 110.171 172.699 1.00 75.22 247 LEU B C 1
ATOM 6904 O O . LEU B 1 227 ? 165.980 109.657 173.822 1.00 75.22 247 LEU B O 1
ATOM 6909 N N . ARG B 1 228 ? 167.000 110.463 171.973 1.00 68.81 248 ARG B N 1
ATOM 6910 C CA . ARG B 1 228 ? 168.337 110.354 172.545 1.00 68.81 248 ARG B CA 1
ATOM 6911 C C . ARG B 1 228 ? 168.537 111.369 173.660 1.00 68.81 248 ARG B C 1
ATOM 6912 O O . ARG B 1 228 ? 169.129 111.051 174.696 1.00 68.81 248 ARG B O 1
ATOM 6920 N N . ALA B 1 229 ? 168.035 112.592 173.470 1.00 55.22 249 ALA B N 1
ATOM 6921 C CA . ALA B 1 229 ? 168.077 113.602 174.519 1.00 55.22 249 ALA B CA 1
ATOM 6922 C C . ALA B 1 229 ? 167.161 113.264 175.684 1.00 55.22 249 ALA B C 1
ATOM 6923 O O . ALA B 1 229 ? 167.375 113.770 176.789 1.00 55.22 249 ALA B O 1
ATOM 6925 N N . CYS B 1 230 ? 166.144 112.430 175.459 1.00 76.31 250 CYS B N 1
ATOM 6926 C CA . CYS B 1 230 ? 165.283 111.978 176.544 1.00 76.31 250 CYS B CA 1
ATOM 6927 C C . CYS B 1 230 ? 165.970 110.934 177.414 1.00 76.31 250 CYS B C 1
ATOM 6928 O O . CYS B 1 230 ? 165.560 110.735 178.563 1.00 76.31 250 CYS B O 1
ATOM 6931 N N . GLN B 1 231 ? 167.017 110.284 176.896 1.00 78.35 251 GLN B N 1
ATOM 6932 C CA . GLN B 1 231 ? 167.706 109.239 177.647 1.00 78.35 251 GLN B CA 1
ATOM 6933 C C . GLN B 1 231 ? 168.453 109.815 178.844 1.00 78.35 251 GLN B C 1
ATOM 6934 O O . GLN B 1 231 ? 168.356 109.286 179.957 1.00 78.35 251 GLN B O 1
ATOM 6940 N N . GLN B 1 232 ? 169.202 110.904 178.637 1.00 82.55 252 GLN B N 1
ATOM 6941 C CA . GLN B 1 232 ? 169.961 111.481 179.742 1.00 82.55 252 GLN B CA 1
ATOM 6942 C C . GLN B 1 232 ? 169.059 112.196 180.737 1.00 82.55 252 GLN B C 1
ATOM 6943 O O . GLN B 1 232 ? 169.370 112.224 181.930 1.00 82.55 252 GLN B O 1
ATOM 6949 N N . ASP B 1 233 ? 167.938 112.761 180.281 1.00 82.43 253 ASP B N 1
ATOM 6950 C CA . ASP B 1 233 ? 167.046 113.480 181.188 1.00 82.43 253 ASP B CA 1
ATOM 6951 C C . ASP B 1 233 ? 166.321 112.568 182.165 1.00 82.43 253 ASP B C 1
ATOM 6952 O O . ASP B 1 233 ? 165.801 113.056 183.172 1.00 82.43 253 ASP B O 1
ATOM 6957 N N . ARG B 1 234 ? 166.271 111.268 181.903 1.00 93.29 254 ARG B N 1
ATOM 6958 C CA . ARG B 1 234 ? 165.635 110.367 182.850 1.00 93.29 254 ARG B CA 1
ATOM 6959 C C . ARG B 1 234 ? 166.616 109.846 183.894 1.00 93.29 254 ARG B C 1
ATOM 6960 O O . ARG B 1 234 ? 166.235 109.667 185.057 1.00 93.29 254 ARG B O 1
ATOM 6968 N N . CYS B 1 235 ? 167.883 109.648 183.526 1.00 104.29 255 CYS B N 1
ATOM 6969 C CA . CYS B 1 235 ? 168.859 109.087 184.451 1.00 104.29 255 CYS B CA 1
ATOM 6970 C C . CYS B 1 235 ? 169.768 110.125 185.101 1.00 104.29 255 CYS B C 1
ATOM 6971 O O . CYS B 1 235 ? 170.431 109.799 186.091 1.00 104.29 255 CYS B O 1
ATOM 6974 N N . ARG B 1 236 ? 169.826 111.352 184.584 1.00 97.31 256 ARG B N 1
ATOM 6975 C CA . ARG B 1 236 ? 170.531 112.420 185.283 1.00 97.31 256 ARG B CA 1
ATOM 6976 C C . ARG B 1 236 ? 169.615 113.257 186.163 1.00 97.31 256 ARG B C 1
ATOM 6977 O O . ARG B 1 236 ? 170.113 114.015 187.001 1.00 97.31 256 ARG B O 1
ATOM 6985 N N . CYS B 1 237 ? 168.296 113.145 185.993 1.00 105.12 257 CYS B N 1
ATOM 6986 C CA . CYS B 1 237 ? 167.317 113.882 186.790 1.00 105.12 257 CYS B CA 1
ATOM 6987 C C . CYS B 1 237 ? 166.421 112.873 187.502 1.00 105.12 257 CYS B C 1
ATOM 6988 O O . CYS B 1 237 ? 165.322 112.561 187.019 1.00 105.12 257 CYS B O 1
ATOM 6991 N N . PRO B 1 238 ? 166.851 112.340 188.642 1.00 81.11 258 PRO B N 1
ATOM 6992 C CA . PRO B 1 238 ? 166.009 111.391 189.373 1.00 81.11 258 PRO B CA 1
ATOM 6993 C C . PRO B 1 238 ? 164.933 112.106 190.176 1.00 81.11 258 PRO B C 1
ATOM 6994 O O . PRO B 1 238 ? 164.978 113.317 190.399 1.00 81.11 258 PRO B O 1
ATOM 6998 N N . GLY B 1 239 ? 163.957 111.328 190.611 1.00 60.45 259 GLY B N 1
ATOM 6999 C CA . GLY B 1 239 ? 162.884 111.850 191.461 1.00 60.45 259 GLY B CA 1
ATOM 7000 C C . GLY B 1 239 ? 161.772 112.500 190.635 1.00 60.45 259 GLY B C 1
ATOM 7001 O O . GLY B 1 239 ? 161.032 111.809 189.943 1.00 60.45 259 GLY B O 1
ATOM 7002 N N . GLY B 1 240 ? 161.670 113.824 190.726 1.00 68.36 260 GLY B N 1
ATOM 7003 C CA . GLY B 1 240 ? 160.629 114.531 190.009 1.00 68.36 260 GLY B CA 1
ATOM 7004 C C . GLY B 1 240 ? 160.900 114.594 188.518 1.00 68.36 260 GLY B C 1
ATOM 7005 O O . GLY B 1 240 ? 162.038 114.510 188.060 1.00 68.36 260 GLY B O 1
ATOM 7006 N N . ASP B 1 241 ? 159.822 114.743 187.750 1.00 88.30 261 ASP B N 1
ATOM 7007 C CA . ASP B 1 241 ? 159.904 114.789 186.293 1.00 88.30 261 ASP B CA 1
ATOM 7008 C C . ASP B 1 241 ? 159.862 116.248 185.850 1.00 88.30 261 ASP B C 1
ATOM 7009 O O . ASP B 1 241 ? 158.819 116.793 185.501 1.00 88.30 261 ASP B O 1
ATOM 7014 N N . THR B 1 242 ? 161.027 116.890 185.885 1.00 80.49 262 THR B N 1
ATOM 7015 C CA . THR B 1 242 ? 161.180 118.236 185.357 1.00 80.49 262 THR B CA 1
ATOM 7016 C C . THR B 1 242 ? 162.176 118.315 184.214 1.00 80.49 262 THR B C 1
ATOM 7017 O O . THR B 1 242 ? 162.328 119.389 183.625 1.00 80.49 262 THR B O 1
ATOM 7021 N N . CYS B 1 243 ? 162.858 117.221 183.889 1.00 71.73 263 CYS B N 1
ATOM 7022 C CA . CYS B 1 243 ? 163.781 117.190 182.767 1.00 71.73 263 CYS B CA 1
ATOM 7023 C C . CYS B 1 243 ? 163.221 116.454 181.563 1.00 71.73 263 CYS B C 1
ATOM 7024 O O . CYS B 1 243 ? 163.680 116.692 180.441 1.00 71.73 263 CYS B O 1
ATOM 7027 N N . VAL B 1 244 ? 162.249 115.566 181.768 1.00 60.23 264 VAL B N 1
ATOM 7028 C CA . VAL B 1 244 ? 161.671 114.854 180.638 1.00 60.23 264 VAL B CA 1
ATOM 7029 C C . VAL B 1 244 ? 160.603 115.707 179.959 1.00 60.23 264 VAL B C 1
ATOM 7030 O O . VAL B 1 244 ? 160.389 115.590 178.748 1.00 60.23 264 VAL B O 1
ATOM 7034 N N . CYS B 1 245 ? 159.958 116.616 180.690 1.00 58.84 265 CYS B N 1
ATOM 7035 C CA . CYS B 1 245 ? 158.980 117.512 180.091 1.00 58.84 265 CYS B CA 1
ATOM 7036 C C . CYS B 1 245 ? 159.554 118.897 179.825 1.00 58.84 265 CYS B C 1
ATOM 7037 O O . CYS B 1 245 ? 158.849 119.902 179.942 1.00 58.84 265 CYS B O 1
ATOM 7040 N N . SER B 1 246 ? 160.836 118.960 179.484 1.00 40.78 266 SER B N 1
ATOM 7041 C CA . SER B 1 246 ? 161.389 120.065 178.725 1.00 40.78 266 SER B CA 1
ATOM 7042 C C . SER B 1 246 ? 161.915 119.611 177.377 1.00 40.78 266 SER B C 1
ATOM 7043 O O . SER B 1 246 ? 162.300 120.454 176.563 1.00 40.78 266 SER B O 1
ATOM 7046 N N . THR B 1 247 ? 161.944 118.303 177.129 1.00 40.65 267 THR B N 1
ATOM 7047 C CA . THR B 1 247 ? 162.281 117.719 175.839 1.00 40.65 267 THR B CA 1
ATOM 7048 C C . THR B 1 247 ? 161.045 117.440 174.999 1.00 40.65 267 THR B C 1
ATOM 7049 O O . THR B 1 247 ? 161.015 117.779 173.813 1.00 40.65 267 THR B O 1
ATOM 7053 N N . VAL B 1 248 ? 160.003 116.855 175.596 1.00 44.34 268 VAL B N 1
ATOM 7054 C CA . VAL B 1 248 ? 158.740 116.713 174.886 1.00 44.34 268 VAL B CA 1
ATOM 7055 C C . VAL B 1 248 ? 158.021 118.049 174.773 1.00 44.34 268 VAL B C 1
ATOM 7056 O O . VAL B 1 248 ? 157.165 118.212 173.899 1.00 44.34 268 VAL B O 1
ATOM 7060 N N . ALA B 1 249 ? 158.346 119.016 175.634 1.00 36.58 269 ALA B N 1
ATOM 7061 C CA . ALA B 1 249 ? 157.895 120.381 175.409 1.00 36.58 269 ALA B CA 1
ATOM 7062 C C . ALA B 1 249 ? 158.656 121.031 174.267 1.00 36.58 269 ALA B C 1
ATOM 7063 O O . ALA B 1 249 ? 158.146 121.959 173.634 1.00 36.58 269 ALA B O 1
ATOM 7065 N N . GLU B 1 250 ? 159.877 120.569 173.997 1.00 37.04 270 GLU B N 1
ATOM 7066 C CA . GLU B 1 250 ? 160.621 121.014 172.828 1.00 37.04 270 GLU B CA 1
ATOM 7067 C C . GLU B 1 250 ? 160.230 120.230 171.589 1.00 37.04 270 GLU B C 1
ATOM 7068 O O . GLU B 1 250 ? 160.345 120.747 170.473 1.00 37.04 270 GLU B O 1
ATOM 7074 N N . PHE B 1 251 ? 159.732 119.007 171.762 1.00 50.42 271 PHE B N 1
ATOM 7075 C CA . PHE B 1 251 ? 159.229 118.269 170.614 1.00 50.42 271 PHE B CA 1
ATOM 7076 C C . PHE B 1 251 ? 157.935 118.882 170.096 1.00 50.42 271 PHE B C 1
ATOM 7077 O O . PHE B 1 251 ? 157.712 118.913 168.882 1.00 50.42 271 PHE B O 1
ATOM 7085 N N . SER B 1 252 ? 157.087 119.395 170.991 1.00 41.98 272 SER B N 1
ATOM 7086 C CA . SER B 1 252 ? 155.858 120.066 170.590 1.00 41.98 272 SER B CA 1
ATOM 7087 C C . SER B 1 252 ? 156.073 121.518 170.181 1.00 41.98 272 SER B C 1
ATOM 7088 O O . SER B 1 252 ? 155.105 122.177 169.791 1.00 41.98 272 SER B O 1
ATOM 7091 N N . ARG B 1 253 ? 157.293 122.045 170.287 1.00 38.79 273 ARG B N 1
ATOM 7092 C CA . ARG B 1 253 ? 157.619 123.311 169.645 1.00 38.79 273 ARG B CA 1
ATOM 7093 C C . ARG B 1 253 ? 158.249 123.126 168.279 1.00 38.79 273 ARG B C 1
ATOM 7094 O O . ARG B 1 253 ? 158.073 123.980 167.407 1.00 38.79 273 ARG B O 1
ATOM 7102 N N . GLN B 1 254 ? 158.996 122.045 168.077 1.00 52.87 274 GLN B N 1
ATOM 7103 C CA . GLN B 1 254 ? 159.480 121.740 166.738 1.00 52.87 274 GLN B CA 1
ATOM 7104 C C . GLN B 1 254 ? 158.373 121.162 165.871 1.00 52.87 274 GLN B C 1
ATOM 7105 O O . GLN B 1 254 ? 158.437 121.260 164.641 1.00 52.87 274 GLN B O 1
ATOM 7111 N N . CYS B 1 255 ? 157.367 120.551 166.502 1.00 61.95 275 CYS B N 1
ATOM 7112 C CA . CYS B 1 255 ? 156.153 120.147 165.802 1.00 61.95 275 CYS B CA 1
ATOM 7113 C C . CYS B 1 255 ? 155.431 121.357 165.226 1.00 61.95 275 CYS B C 1
ATOM 7114 O O . CYS B 1 255 ? 155.137 121.408 164.028 1.00 61.95 275 CYS B O 1
ATOM 7117 N N . SER B 1 256 ? 155.175 122.361 166.061 1.00 52.05 276 SER B N 1
ATOM 7118 C CA . SER B 1 256 ? 154.385 123.519 165.674 1.00 52.05 276 SER B CA 1
ATOM 7119 C C . SER B 1 256 ? 155.217 124.642 165.078 1.00 52.05 276 SER B C 1
ATOM 7120 O O . SER B 1 256 ? 154.775 125.796 165.091 1.00 52.05 276 SER B O 1
ATOM 7123 N N . HIS B 1 257 ? 156.408 124.345 164.569 1.00 57.74 277 HIS B N 1
ATOM 7124 C CA . HIS B 1 257 ? 157.162 125.324 163.801 1.00 57.74 277 HIS B CA 1
ATOM 7125 C C . HIS B 1 257 ? 157.267 124.969 162.329 1.00 57.74 277 HIS B C 1
ATOM 7126 O O . HIS B 1 257 ? 157.279 125.869 161.488 1.00 57.74 277 HIS B O 1
ATOM 7133 N N . ALA B 1 258 ? 157.333 123.677 162.002 1.00 69.74 278 ALA B N 1
ATOM 7134 C CA . ALA B 1 258 ? 157.291 123.253 160.610 1.00 69.74 278 ALA B CA 1
ATOM 7135 C C . ALA B 1 258 ? 155.925 123.485 159.981 1.00 69.74 278 ALA B C 1
ATOM 7136 O O . ALA B 1 258 ? 155.842 123.677 158.763 1.00 69.74 278 ALA B O 1
ATOM 7138 N N . GLY B 1 259 ? 154.860 123.472 160.777 1.00 56.25 279 GLY B N 1
ATOM 7139 C CA . GLY B 1 259 ? 153.535 123.752 160.270 1.00 56.25 279 GLY B CA 1
ATOM 7140 C C . GLY B 1 259 ? 152.461 122.884 160.887 1.00 56.25 279 GLY B C 1
ATOM 7141 O O . GLY B 1 259 ? 151.269 123.155 160.722 1.00 56.25 279 GLY B O 1
ATOM 7142 N N . GLY B 1 260 ? 152.868 121.842 161.602 1.00 66.63 280 GLY B N 1
ATOM 7143 C CA . GLY B 1 260 ? 151.928 120.913 162.192 1.00 66.63 280 GLY B CA 1
ATOM 7144 C C . GLY B 1 260 ? 151.202 121.496 163.391 1.00 66.63 280 GLY B C 1
ATOM 7145 O O . GLY B 1 260 ? 151.444 122.617 163.837 1.00 66.63 280 GLY B O 1
ATOM 7146 N N . ARG B 1 261 ? 150.270 120.704 163.917 1.00 89.94 281 ARG B N 1
ATOM 7147 C CA . ARG B 1 261 ? 149.499 121.105 165.087 1.00 89.94 281 ARG B CA 1
ATOM 7148 C C . ARG B 1 261 ? 149.434 119.962 166.093 1.00 89.94 281 ARG B C 1
ATOM 7149 O O . ARG B 1 261 ? 148.716 118.980 165.869 1.00 89.94 281 ARG B O 1
ATOM 7157 N N . PRO B 1 262 ? 150.159 120.046 167.202 1.00 65.46 282 PRO B N 1
ATOM 7158 C CA . PRO B 1 262 ? 150.093 118.996 168.219 1.00 65.46 282 PRO B CA 1
ATOM 7159 C C . PRO B 1 262 ? 148.824 119.110 169.053 1.00 65.46 282 PRO B C 1
ATOM 7160 O O . PRO B 1 262 ? 148.105 120.107 169.019 1.00 65.46 282 PRO B O 1
ATOM 7164 N N . GLY B 1 263 ? 148.561 118.051 169.819 1.00 60.53 283 GLY B N 1
ATOM 7165 C CA . GLY B 1 263 ? 147.457 118.026 170.748 1.00 60.53 283 GLY B CA 1
ATOM 7166 C C . GLY B 1 263 ? 147.928 118.184 172.185 1.00 60.53 283 GLY B C 1
ATOM 7167 O O . GLY B 1 263 ? 149.111 118.327 172.475 1.00 60.53 283 GLY B O 1
ATOM 7168 N N . ASN B 1 264 ? 146.962 118.156 173.097 1.00 66.38 284 ASN B N 1
ATOM 7169 C CA . ASN B 1 264 ? 147.264 118.310 174.512 1.00 66.38 284 ASN B CA 1
ATOM 7170 C C . ASN B 1 264 ? 147.782 117.003 175.094 1.00 66.38 284 ASN B C 1
ATOM 7171 O O . ASN B 1 264 ? 147.139 115.957 174.972 1.00 66.38 284 ASN B O 1
ATOM 7176 N N . TRP B 1 265 ? 148.952 117.070 175.729 1.00 71.85 285 TRP B N 1
ATOM 7177 C CA . TRP B 1 265 ? 149.533 115.937 176.430 1.00 71.85 285 TRP B CA 1
ATOM 7178 C C . TRP B 1 265 ? 149.671 116.150 177.927 1.00 71.85 285 TRP B C 1
ATOM 7179 O O . TRP B 1 265 ? 149.800 115.165 178.659 1.00 71.85 285 TRP B O 1
ATOM 7190 N N . ARG B 1 266 ? 149.634 117.390 178.401 1.00 70.73 286 ARG B N 1
ATOM 7191 C CA . ARG B 1 266 ? 149.827 117.695 179.815 1.00 70.73 286 ARG B CA 1
ATOM 7192 C C . ARG B 1 266 ? 148.562 117.320 180.572 1.00 70.73 286 ARG B C 1
ATOM 7193 O O . ARG B 1 266 ? 147.549 118.016 180.492 1.00 70.73 286 ARG B O 1
ATOM 7201 N N . THR B 1 267 ? 148.612 116.219 181.311 1.00 69.37 287 THR B N 1
ATOM 7202 C CA . THR B 1 267 ? 147.504 115.834 182.169 1.00 69.37 287 THR B CA 1
ATOM 7203 C C . THR B 1 267 ? 147.719 116.428 183.559 1.00 69.37 287 THR B C 1
ATOM 7204 O O . THR B 1 267 ? 148.576 117.292 183.765 1.00 69.37 287 THR B O 1
ATOM 7208 N N . ALA B 1 268 ? 146.936 115.972 184.534 1.00 65.98 288 ALA B N 1
ATOM 7209 C CA . ALA B 1 268 ? 147.090 116.440 185.904 1.00 65.98 288 ALA B CA 1
ATOM 7210 C C . ALA B 1 268 ? 148.252 115.777 186.629 1.00 65.98 288 ALA B C 1
ATOM 7211 O O . ALA B 1 268 ? 148.632 116.243 187.708 1.00 65.98 288 ALA B O 1
ATOM 7213 N N . THR B 1 269 ? 148.817 114.706 186.071 1.00 67.98 289 THR B N 1
ATOM 7214 C CA . THR B 1 269 ? 149.965 114.031 186.659 1.00 67.98 289 THR B CA 1
ATOM 7215 C C . THR B 1 269 ? 151.188 114.030 185.753 1.00 67.98 289 THR B C 1
ATOM 7216 O O . THR B 1 269 ? 152.231 113.499 186.151 1.00 67.98 289 THR B O 1
ATOM 7220 N N . LEU B 1 270 ? 151.096 114.601 184.555 1.00 71.36 290 LEU B N 1
ATOM 7221 C CA . LEU B 1 270 ? 152.207 114.648 183.605 1.00 71.36 290 LEU B CA 1
ATOM 7222 C C . LEU B 1 270 ? 152.504 116.115 183.304 1.00 71.36 290 LEU B C 1
ATOM 7223 O O . LEU B 1 270 ? 152.051 116.660 182.294 1.00 71.36 290 LEU B O 1
ATOM 7228 N N . CYS B 1 271 ? 153.290 116.737 184.189 1.00 75.30 291 CYS B N 1
ATOM 7229 C CA . CYS B 1 271 ? 153.762 118.121 184.142 1.00 75.30 291 CYS B CA 1
ATOM 7230 C C . CYS B 1 271 ? 152.664 119.147 183.875 1.00 75.30 291 CYS B C 1
ATOM 7231 O O . CYS B 1 271 ? 152.601 119.704 182.773 1.00 75.30 291 CYS B O 1
ATOM 7234 N N . PRO B 1 272 ? 151.786 119.422 184.836 1.00 70.15 292 PRO B N 1
ATOM 7235 C CA . PRO B 1 272 ? 150.713 120.388 184.595 1.00 70.15 292 PRO B CA 1
ATOM 7236 C C . PRO B 1 272 ? 151.218 121.819 184.697 1.00 70.15 292 PRO B C 1
ATOM 7237 O O . PRO B 1 272 ? 152.247 122.106 185.310 1.00 70.15 292 PRO B O 1
ATOM 7241 N N . LYS B 1 273 ? 150.464 122.724 184.078 1.00 70.40 293 LYS B N 1
ATOM 7242 C CA . LYS B 1 273 ? 150.750 124.149 184.132 1.00 70.40 293 LYS B CA 1
ATOM 7243 C C . LYS B 1 273 ? 149.490 124.896 184.536 1.00 70.40 293 LYS B C 1
ATOM 7244 O O . LYS B 1 273 ? 148.381 124.509 184.158 1.00 70.40 293 LYS B O 1
ATOM 7250 N N . THR B 1 274 ? 149.665 125.966 185.307 1.00 77.41 294 THR B N 1
ATOM 7251 C CA . THR B 1 274 ? 148.555 126.712 185.883 1.00 77.41 294 THR B CA 1
ATOM 7252 C C . THR B 1 274 ? 148.558 128.148 185.381 1.00 77.41 294 THR B C 1
ATOM 7253 O O . THR B 1 274 ? 149.612 128.786 185.294 1.00 77.41 294 THR B O 1
ATOM 7257 N N . CYS B 1 275 ? 147.368 128.650 185.056 1.00 95.49 295 CYS B N 1
ATOM 7258 C CA . CYS B 1 275 ? 147.137 130.036 184.681 1.00 95.49 295 CYS B CA 1
ATOM 7259 C C . CYS B 1 275 ? 145.900 130.556 185.401 1.00 95.49 295 CYS B C 1
ATOM 7260 O O . CYS B 1 275 ? 144.951 129.794 185.623 1.00 95.49 295 CYS B O 1
ATOM 7263 N N . PRO B 1 276 ? 145.885 131.830 185.797 1.00 83.75 296 PRO B N 1
ATOM 7264 C CA . PRO B 1 276 ? 144.765 132.341 186.596 1.00 83.75 296 PRO B CA 1
ATOM 7265 C C . PRO B 1 276 ? 143.497 132.509 185.772 1.00 83.75 296 PRO B C 1
ATOM 7266 O O . PRO B 1 276 ? 143.518 132.537 184.540 1.00 83.75 296 PRO B O 1
ATOM 7270 N N . GLY B 1 277 ? 142.374 132.618 186.485 1.00 67.24 297 GLY B N 1
ATOM 7271 C CA . GLY B 1 277 ? 141.074 132.665 185.847 1.00 67.24 297 GLY B CA 1
ATOM 7272 C C . GLY B 1 277 ? 140.747 131.332 185.195 1.00 67.24 297 GLY B C 1
ATOM 7273 O O . GLY B 1 277 ? 141.318 130.288 185.514 1.00 67.24 297 GLY B O 1
ATOM 7274 N N . ASN B 1 278 ? 139.802 131.375 184.263 1.00 74.51 298 ASN B N 1
ATOM 7275 C CA . ASN B 1 278 ? 139.551 130.209 183.418 1.00 74.51 298 ASN B CA 1
ATOM 7276 C C . ASN B 1 278 ? 140.340 130.273 182.110 1.00 74.51 298 ASN B C 1
ATOM 7277 O O . ASN B 1 278 ? 139.815 130.062 181.018 1.00 74.51 298 ASN B O 1
ATOM 7282 N N . LEU B 1 279 ? 141.638 130.548 182.241 1.00 77.08 299 LEU B N 1
ATOM 7283 C CA . LEU B 1 279 ? 142.578 130.546 181.123 1.00 77.08 299 LEU B CA 1
ATOM 7284 C C . LEU B 1 279 ? 143.166 129.148 181.015 1.00 77.08 299 LEU B C 1
ATOM 7285 O O . LEU B 1 279 ? 144.139 128.817 181.696 1.00 77.08 299 LEU B O 1
ATOM 7290 N N . VAL B 1 280 ? 142.581 128.327 180.167 1.00 70.93 300 VAL B N 1
ATOM 7291 C CA . VAL B 1 280 ? 143.051 126.959 180.006 1.00 70.93 300 VAL B CA 1
ATOM 7292 C C . VAL B 1 280 ? 144.306 126.943 179.143 1.00 70.93 300 VAL B C 1
ATOM 7293 O O . VAL B 1 280 ? 144.506 127.802 178.278 1.00 70.93 300 VAL B O 1
ATOM 7297 N N . TYR B 1 281 ? 145.170 125.961 179.390 1.00 58.49 301 TYR B N 1
ATOM 7298 C CA . TYR B 1 281 ? 146.420 125.827 178.660 1.00 58.49 301 TYR B CA 1
ATOM 7299 C C . TYR B 1 281 ? 146.204 124.956 177.432 1.00 58.49 301 TYR B C 1
ATOM 7300 O O . TYR B 1 281 ? 145.521 123.932 177.498 1.00 58.49 301 TYR B O 1
ATOM 7309 N N . LEU B 1 282 ? 146.786 125.367 176.310 1.00 55.24 302 LEU B N 1
ATOM 7310 C CA . LEU B 1 282 ? 146.732 124.588 175.082 1.00 55.24 302 LEU B CA 1
ATOM 7311 C C . LEU B 1 282 ? 148.078 124.650 174.385 1.00 55.24 302 LEU B C 1
ATOM 7312 O O . LEU B 1 282 ? 148.940 125.465 174.712 1.00 55.24 302 LEU B O 1
ATOM 7317 N N . GLU B 1 283 ? 148.241 123.777 173.402 1.00 66.03 303 GLU B N 1
ATOM 7318 C CA . GLU B 1 283 ? 149.304 123.886 172.421 1.00 66.03 303 GLU B CA 1
ATOM 7319 C C . GLU B 1 283 ? 148.681 124.170 171.061 1.00 66.03 303 GLU B C 1
ATOM 7320 O O . GLU B 1 283 ? 147.573 123.711 170.768 1.00 66.03 303 GLU B O 1
ATOM 7326 N N . SER B 1 284 ? 149.403 124.956 170.256 1.00 72.92 304 SER B N 1
ATOM 7327 C CA . SER B 1 284 ? 149.039 125.315 168.881 1.00 72.92 304 SER B CA 1
ATOM 7328 C C . SER B 1 284 ? 147.695 126.046 168.809 1.00 72.92 304 SER B C 1
ATOM 7329 O O . SER B 1 284 ? 146.725 125.571 168.218 1.00 72.92 304 SER B O 1
ATOM 7332 N N . GLY B 1 285 ? 147.658 127.227 169.427 1.00 66.53 305 GLY B N 1
ATOM 7333 C CA . GLY B 1 285 ? 146.545 128.134 169.265 1.00 66.53 305 GLY B CA 1
ATOM 7334 C C . GLY B 1 285 ? 147.055 129.543 169.032 1.00 66.53 305 GLY B C 1
ATOM 7335 O O . GLY B 1 285 ? 148.182 129.882 169.386 1.00 66.53 305 GLY B O 1
ATOM 7336 N N . SER B 1 286 ? 146.200 130.369 168.426 1.00 57.95 306 SER B N 1
ATOM 7337 C CA . SER B 1 286 ? 146.714 131.637 167.916 1.00 57.95 306 SER B CA 1
ATOM 7338 C C . SER B 1 286 ? 146.837 132.672 169.033 1.00 57.95 306 SER B C 1
ATOM 7339 O O . SER B 1 286 ? 145.978 132.740 169.914 1.00 57.95 306 SER B O 1
ATOM 7342 N N . PRO B 1 287 ? 147.895 133.488 169.017 1.00 62.59 307 PRO B N 1
ATOM 7343 C CA . PRO B 1 287 ? 148.069 134.517 170.049 1.00 62.59 307 PRO B CA 1
ATOM 7344 C C . PRO B 1 287 ? 147.185 135.739 169.874 1.00 62.59 307 PRO B C 1
ATOM 7345 O O . PRO B 1 287 ? 147.192 136.610 170.750 1.00 62.59 307 PRO B O 1
ATOM 7349 N N . CYS B 1 288 ? 146.445 135.842 168.774 1.00 78.46 308 CYS B N 1
ATOM 7350 C CA . CYS B 1 288 ? 145.620 137.015 168.494 1.00 78.46 308 CYS B CA 1
ATOM 7351 C C . CYS B 1 288 ? 144.253 136.800 169.127 1.00 78.46 308 CYS B C 1
ATOM 7352 O O . CYS B 1 288 ? 143.389 136.129 168.557 1.00 78.46 308 CYS B O 1
ATOM 7355 N N . MET B 1 289 ? 144.056 137.371 170.311 1.00 91.35 309 MET B N 1
ATOM 7356 C CA . MET B 1 289 ? 142.833 137.186 171.076 1.00 91.35 309 MET B CA 1
ATOM 7357 C C . MET B 1 289 ? 141.964 138.433 171.004 1.00 91.35 309 MET B C 1
ATOM 7358 O O . MET B 1 289 ? 142.467 139.557 171.065 1.00 91.35 309 MET B O 1
ATOM 7363 N N . ASP B 1 290 ? 140.657 138.225 170.873 1.00 64.24 310 ASP B N 1
ATOM 7364 C CA . ASP B 1 290 ? 139.693 139.308 170.982 1.00 64.24 310 ASP B CA 1
ATOM 7365 C C . ASP B 1 290 ? 139.485 139.602 172.460 1.00 64.24 310 ASP B C 1
ATOM 7366 O O . ASP B 1 290 ? 139.206 138.688 173.239 1.00 64.24 310 ASP B O 1
ATOM 7371 N N . THR B 1 291 ? 139.652 140.860 172.865 1.00 46.63 311 THR B N 1
ATOM 7372 C CA . THR B 1 291 ? 139.798 141.170 174.282 1.00 46.63 311 THR B CA 1
ATOM 7373 C C . THR B 1 291 ? 138.780 142.183 174.782 1.00 46.63 311 THR B C 1
ATOM 7374 O O . THR B 1 291 ? 139.151 143.118 175.486 1.00 46.63 311 THR B O 1
ATOM 7378 N N . CYS B 1 292 ? 137.511 142.096 174.357 1.00 44.55 312 CYS B N 1
ATOM 7379 C CA . CYS B 1 292 ? 136.367 142.781 174.986 1.00 44.55 312 CYS B CA 1
ATOM 7380 C C . CYS B 1 292 ? 136.390 144.316 174.904 1.00 44.55 312 CYS B C 1
ATOM 7381 O O . CYS B 1 292 ? 135.377 144.970 175.165 1.00 44.55 312 CYS B O 1
ATOM 7384 N N . SER B 1 293 ? 137.512 144.903 174.493 1.00 36.67 313 SER B N 1
ATOM 7385 C CA . SER B 1 293 ? 137.567 146.262 173.975 1.00 36.67 313 SER B CA 1
ATOM 7386 C C . SER B 1 293 ? 138.071 146.248 172.542 1.00 36.67 313 SER B C 1
ATOM 7387 O O . SER B 1 293 ? 137.383 146.736 171.641 1.00 36.67 313 SER B O 1
ATOM 7390 N N . HIS B 1 294 ? 139.246 145.676 172.303 1.00 30.48 314 HIS B N 1
ATOM 7391 C CA A HIS B 1 294 ? 139.743 145.443 170.945 0.50 30.48 314 HIS B CA 1
ATOM 7392 C CA B HIS B 1 294 ? 139.738 145.449 170.952 0.50 30.48 314 HIS B CA 1
ATOM 7393 C C . HIS B 1 294 ? 139.145 144.126 170.487 1.00 30.48 314 HIS B C 1
ATOM 7394 O O . HIS B 1 294 ? 139.739 143.064 170.647 1.00 30.48 314 HIS B O 1
ATOM 7407 N N . LEU B 1 295 ? 137.948 144.183 169.923 1.00 42.24 315 LEU B N 1
ATOM 7408 C CA . LEU B 1 295 ? 137.420 142.979 169.308 1.00 42.24 315 LEU B CA 1
ATOM 7409 C C . LEU B 1 295 ? 138.059 142.814 167.937 1.00 42.24 315 LEU B C 1
ATOM 7410 O O . LEU B 1 295 ? 138.808 143.680 167.480 1.00 42.24 315 LEU B O 1
ATOM 7415 N N . GLU B 1 296 ? 137.747 141.683 167.287 1.00 54.89 316 GLU B N 1
ATOM 7416 C CA . GLU B 1 296 ? 138.104 141.340 165.893 1.00 54.89 316 GLU B CA 1
ATOM 7417 C C . GLU B 1 296 ? 139.591 141.562 165.582 1.00 54.89 316 GLU B C 1
ATOM 7418 O O . GLU B 1 296 ? 139.968 142.084 164.530 1.00 54.89 316 GLU B O 1
ATOM 7424 N N . VAL B 1 297 ? 140.444 141.120 166.515 1.00 57.25 317 VAL B N 1
ATOM 7425 C CA . VAL B 1 297 ? 141.894 141.221 166.350 1.00 57.25 317 VAL B CA 1
ATOM 7426 C C . VAL B 1 297 ? 142.383 140.239 165.293 1.00 57.25 317 VAL B C 1
ATOM 7427 O O . VAL B 1 297 ? 143.243 140.571 164.468 1.00 57.25 317 VAL B O 1
ATOM 7431 N N . SER B 1 298 ? 141.815 139.029 165.274 1.00 67.49 318 SER B N 1
ATOM 7432 C CA . SER B 1 298 ? 142.307 137.921 164.461 1.00 67.49 318 SER B CA 1
ATOM 7433 C C . SER B 1 298 ? 142.149 138.136 162.960 1.00 67.49 318 SER B C 1
ATOM 7434 O O . SER B 1 298 ? 142.726 137.371 162.182 1.00 67.49 318 SER B O 1
ATOM 7437 N N . SER B 1 299 ? 141.394 139.146 162.533 1.00 49.13 319 SER B N 1
ATOM 7438 C CA . SER B 1 299 ? 141.302 139.484 161.122 1.00 49.13 319 SER B CA 1
ATOM 7439 C C . SER B 1 299 ? 142.540 140.207 160.599 1.00 49.13 319 SER B C 1
ATOM 7440 O O . SER B 1 299 ? 142.692 140.334 159.379 1.00 49.13 319 SER B O 1
ATOM 7443 N N . LEU B 1 300 ? 143.422 140.675 161.481 1.00 44.38 320 LEU B N 1
ATOM 7444 C CA . LEU B 1 300 ? 144.660 141.367 161.132 1.00 44.38 320 LEU B CA 1
ATOM 7445 C C . LEU B 1 300 ? 145.851 140.716 161.816 1.00 44.38 320 LEU B C 1
ATOM 7446 O O . LEU B 1 300 ? 146.745 141.399 162.320 1.00 44.38 320 LEU B O 1
ATOM 7451 N N . CYS B 1 301 ? 145.890 139.387 161.842 1.00 78.36 321 CYS B N 1
ATOM 7452 C CA . CYS B 1 301 ? 146.835 138.643 162.675 1.00 78.36 321 CYS B CA 1
ATOM 7453 C C . CYS B 1 301 ? 147.991 138.147 161.815 1.00 78.36 321 CYS B C 1
ATOM 7454 O O . CYS B 1 301 ? 147.879 137.126 161.134 1.00 78.36 321 CYS B O 1
ATOM 7457 N N . GLU B 1 302 ? 149.104 138.870 161.852 1.00 70.73 322 GLU B N 1
ATOM 7458 C CA . GLU B 1 302 ? 150.320 138.495 161.128 1.00 70.73 322 GLU B CA 1
ATOM 7459 C C . GLU B 1 302 ? 151.299 137.699 161.995 1.00 70.73 322 GLU B C 1
ATOM 7460 O O . GLU B 1 302 ? 152.502 137.957 162.023 1.00 70.73 322 GLU B O 1
ATOM 7466 N N . GLU B 1 303 ? 150.804 136.661 162.668 1.00 75.88 323 GLU B N 1
ATOM 7467 C CA . GLU B 1 303 ? 151.642 135.776 163.465 1.00 75.88 323 GLU B CA 1
ATOM 7468 C C . GLU B 1 303 ? 151.152 134.343 163.323 1.00 75.88 323 GLU B C 1
ATOM 7469 O O . GLU B 1 303 ? 149.964 134.100 163.099 1.00 75.88 323 GLU B O 1
ATOM 7475 N N . HIS B 1 304 ? 152.076 133.394 163.461 1.00 81.70 324 HIS B N 1
ATOM 7476 C CA . HIS B 1 304 ? 151.690 131.994 163.515 1.00 81.70 324 HIS B CA 1
ATOM 7477 C C . HIS B 1 304 ? 151.313 131.638 164.948 1.00 81.70 324 HIS B C 1
ATOM 7478 O O . HIS B 1 304 ? 151.339 132.477 165.850 1.00 81.70 324 HIS B O 1
ATOM 7485 N N . ARG B 1 305 ? 150.961 130.379 165.173 1.00 78.55 325 ARG B N 1
ATOM 7486 C CA . ARG B 1 305 ? 150.402 129.967 166.449 1.00 78.55 325 ARG B CA 1
ATOM 7487 C C . ARG B 1 305 ? 151.398 129.149 167.262 1.00 78.55 325 ARG B C 1
ATOM 7488 O O . ARG B 1 305 ? 152.213 128.400 166.718 1.00 78.55 325 ARG B O 1
ATOM 7496 N N . MET B 1 306 ? 151.336 129.328 168.578 1.00 73.08 326 MET B N 1
ATOM 7497 C CA . MET B 1 306 ? 152.228 128.674 169.527 1.00 73.08 326 MET B CA 1
ATOM 7498 C C . MET B 1 306 ? 151.389 128.179 170.699 1.00 73.08 326 MET B C 1
ATOM 7499 O O . MET B 1 306 ? 150.162 128.093 170.616 1.00 73.08 326 MET B O 1
ATOM 7504 N N . ASP B 1 307 ? 152.055 127.833 171.793 1.00 59.70 327 ASP B N 1
ATOM 7505 C CA . ASP B 1 307 ? 151.393 127.382 173.006 1.00 59.70 327 ASP B CA 1
ATOM 7506 C C . ASP B 1 307 ? 151.273 128.511 174.024 1.00 59.70 327 ASP B C 1
ATOM 7507 O O . ASP B 1 307 ? 151.856 129.586 173.875 1.00 59.70 327 ASP B O 1
ATOM 7512 N N . GLY B 1 308 ? 150.502 128.246 175.075 1.00 50.86 328 GLY B N 1
ATOM 7513 C CA . GLY B 1 308 ? 150.217 129.230 176.101 1.00 50.86 328 GLY B CA 1
ATOM 7514 C C . GLY B 1 308 ? 148.796 129.106 176.608 1.00 50.86 328 GLY B C 1
ATOM 7515 O O . GLY B 1 308 ? 148.069 128.204 176.184 1.00 50.86 328 GLY B O 1
ATOM 7516 N N . CYS B 1 309 ? 148.378 130.004 177.497 1.00 76.72 329 CYS B N 1
ATOM 7517 C CA . CYS B 1 309 ? 147.052 129.951 178.102 1.00 76.72 329 CYS B CA 1
ATOM 7518 C C . CYS B 1 309 ? 146.095 130.890 177.382 1.00 76.72 329 CYS B C 1
ATOM 7519 O O . CYS B 1 309 ? 146.377 132.082 177.233 1.00 76.72 329 CYS B O 1
ATOM 7522 N N . PHE B 1 310 ? 144.956 130.344 176.956 1.00 66.18 330 PHE B N 1
ATOM 7523 C CA . PHE B 1 310 ? 144.069 130.963 175.977 1.00 66.18 330 PHE B CA 1
ATOM 7524 C C . PHE B 1 310 ? 142.627 131.029 176.465 1.00 66.18 330 PHE B C 1
ATOM 7525 O O . PHE B 1 310 ? 142.354 130.822 177.651 1.00 66.18 330 PHE B O 1
ATOM 7533 N N . CYS B 1 311 ? 141.707 131.340 175.558 1.00 61.60 331 CYS B N 1
ATOM 7534 C CA . CYS B 1 311 ? 140.274 131.369 175.801 1.00 61.60 331 CYS B CA 1
ATOM 7535 C C . CYS B 1 311 ? 139.574 130.206 175.111 1.00 61.60 331 CYS B C 1
ATOM 7536 O O . CYS B 1 311 ? 140.120 129.597 174.187 1.00 61.60 331 CYS B O 1
ATOM 7539 N N . PRO B 1 312 ? 138.342 129.871 175.536 1.00 48.79 332 PRO B N 1
ATOM 7540 C CA . PRO B 1 312 ? 137.520 128.916 174.773 1.00 48.79 332 PRO B CA 1
ATOM 7541 C C . PRO B 1 312 ? 136.984 129.464 173.454 1.00 48.79 332 PRO B C 1
ATOM 7542 O O . PRO B 1 312 ? 137.454 130.498 172.969 1.00 48.79 332 PRO B O 1
ATOM 7546 N N . GLU B 1 313 ? 136.040 128.729 172.848 1.00 45.46 333 GLU B N 1
ATOM 7547 C CA . GLU B 1 313 ? 135.579 128.999 171.483 1.00 45.46 333 GLU B CA 1
ATOM 7548 C C . GLU B 1 313 ? 134.961 130.389 171.343 1.00 45.46 333 GLU B C 1
ATOM 7549 O O . GLU B 1 313 ? 135.374 131.180 170.488 1.00 45.46 333 GLU B O 1
ATOM 7551 N N . GLY B 1 314 ? 133.969 130.707 172.171 1.00 51.14 334 GLY B N 1
ATOM 7552 C CA . GLY B 1 314 ? 133.501 132.078 172.268 1.00 51.14 334 GLY B CA 1
ATOM 7553 C C . GLY B 1 314 ? 134.306 132.814 173.319 1.00 51.14 334 GLY B C 1
ATOM 7554 O O . GLY B 1 314 ? 135.533 132.682 173.344 1.00 51.14 334 GLY B O 1
ATOM 7555 N N . THR B 1 315 ? 133.630 133.573 174.191 1.00 59.88 335 THR B N 1
ATOM 7556 C CA . THR B 1 315 ? 134.125 133.999 175.509 1.00 59.88 335 THR B CA 1
ATOM 7557 C C . THR B 1 315 ? 135.423 134.814 175.416 1.00 59.88 335 THR B C 1
ATOM 7558 O O . THR B 1 315 ? 136.512 134.325 175.707 1.00 59.88 335 THR B O 1
ATOM 7562 N N . VAL B 1 316 ? 135.285 136.051 174.929 1.00 51.30 336 VAL B N 1
ATOM 7563 C CA . VAL B 1 316 ? 136.432 136.948 174.789 1.00 51.30 336 VAL B CA 1
ATOM 7564 C C . VAL B 1 316 ? 137.020 137.328 176.152 1.00 51.30 336 VAL B C 1
ATOM 7565 O O . VAL B 1 316 ? 136.342 137.310 177.183 1.00 51.30 336 VAL B O 1
ATOM 7569 N N . TYR B 1 317 ? 138.302 137.681 176.152 1.00 50.60 337 TYR B N 1
ATOM 7570 C CA . TYR B 1 317 ? 139.038 137.944 177.383 1.00 50.60 337 TYR B CA 1
ATOM 7571 C C . TYR B 1 317 ? 138.691 139.307 177.963 1.00 50.60 337 TYR B C 1
ATOM 7572 O O . TYR B 1 317 ? 138.616 140.294 177.238 1.00 50.60 337 TYR B O 1
ATOM 7581 N N . ASP B 1 318 ? 138.530 139.373 179.283 1.00 60.16 338 ASP B N 1
ATOM 7582 C CA . ASP B 1 318 ? 138.182 140.627 179.950 1.00 60.16 338 ASP B CA 1
ATOM 7583 C C . ASP B 1 318 ? 139.431 141.492 180.075 1.00 60.16 338 ASP B C 1
ATOM 7584 O O . ASP B 1 318 ? 140.352 141.162 180.824 1.00 60.16 338 ASP B O 1
ATOM 7589 N N . ASP B 1 319 ? 139.448 142.613 179.356 1.00 65.95 339 ASP B N 1
ATOM 7590 C CA . ASP B 1 319 ? 140.527 143.592 179.422 1.00 65.95 339 ASP B CA 1
ATOM 7591 C C . ASP B 1 319 ? 140.238 144.680 180.446 1.00 65.95 339 ASP B C 1
ATOM 7592 O O . ASP B 1 319 ? 141.125 145.050 181.222 1.00 65.95 339 ASP B O 1
ATOM 7597 N N . ILE B 1 320 ? 139.005 145.194 180.448 1.00 63.00 340 ILE B N 1
ATOM 7598 C CA . ILE B 1 320 ? 138.685 146.398 181.208 1.00 63.00 340 ILE B CA 1
ATOM 7599 C C . ILE B 1 320 ? 138.652 146.089 182.700 1.00 63.00 340 ILE B C 1
ATOM 7600 O O . ILE B 1 320 ? 139.197 146.840 183.518 1.00 63.00 340 ILE B O 1
ATOM 7605 N N . GLY B 1 321 ? 138.041 144.969 183.075 1.00 71.42 341 GLY B N 1
ATOM 7606 C CA . GLY B 1 321 ? 138.078 144.515 184.449 1.00 71.42 341 GLY B CA 1
ATOM 7607 C C . GLY B 1 321 ? 139.354 143.760 184.756 1.00 71.42 341 GLY B C 1
ATOM 7608 O O . GLY B 1 321 ? 140.448 144.206 184.395 1.00 71.42 341 GLY B O 1
ATOM 7609 N N . ASP B 1 322 ? 139.234 142.618 185.430 1.00 88.66 342 ASP B N 1
ATOM 7610 C CA . ASP B 1 322 ? 140.399 141.798 185.727 1.00 88.66 342 ASP B CA 1
ATOM 7611 C C . ASP B 1 322 ? 140.155 140.298 185.626 1.00 88.66 342 ASP B C 1
ATOM 7612 O O . ASP B 1 322 ? 141.071 139.526 185.924 1.00 88.66 342 ASP B O 1
ATOM 7617 N N . SER B 1 323 ? 138.973 139.862 185.205 1.00 67.37 343 SER B N 1
ATOM 7618 C CA . SER B 1 323 ? 138.631 138.446 185.204 1.00 67.37 343 SER B CA 1
ATOM 7619 C C . SER B 1 323 ? 139.210 137.760 183.967 1.00 67.37 343 SER B C 1
ATOM 7620 O O . SER B 1 323 ? 140.064 138.300 183.260 1.00 67.37 343 SER B O 1
ATOM 7623 N N . GLY B 1 324 ? 138.750 136.543 183.700 1.00 59.57 344 GLY B N 1
ATOM 7624 C CA . GLY B 1 324 ? 139.249 135.771 182.581 1.00 59.57 344 GLY B CA 1
ATOM 7625 C C . GLY B 1 324 ? 138.385 135.875 181.346 1.00 59.57 344 GLY B C 1
ATOM 7626 O O . GLY B 1 324 ? 137.856 136.944 181.042 1.00 59.57 344 GLY B O 1
ATOM 7627 N N . CYS B 1 325 ? 138.220 134.762 180.633 1.00 71.26 345 CYS B N 1
ATOM 7628 C CA . CYS B 1 325 ? 137.543 134.752 179.335 1.00 71.26 345 CYS B CA 1
ATOM 7629 C C . CYS B 1 325 ? 136.032 134.764 179.567 1.00 71.26 345 CYS B C 1
ATOM 7630 O O . CYS B 1 325 ? 135.337 133.754 179.439 1.00 71.26 345 CYS B O 1
ATOM 7633 N N . VAL B 1 326 ? 135.521 135.943 179.911 1.00 66.78 346 VAL B N 1
ATOM 7634 C CA . VAL B 1 326 ? 134.119 136.148 180.281 1.00 66.78 346 VAL B CA 1
ATOM 7635 C C . VAL B 1 326 ? 133.278 136.115 179.010 1.00 66.78 346 VAL B C 1
ATOM 7636 O O . VAL B 1 326 ? 133.840 136.238 177.917 1.00 66.78 346 VAL B O 1
ATOM 7640 N N . PRO B 1 327 ? 131.958 135.925 179.077 1.00 68.32 347 PRO B N 1
ATOM 7641 C CA . PRO B 1 327 ? 131.140 136.071 177.866 1.00 68.32 347 PRO B CA 1
ATOM 7642 C C . PRO B 1 327 ? 131.125 137.512 177.382 1.00 68.32 347 PRO B C 1
ATOM 7643 O O . PRO B 1 327 ? 131.478 138.443 178.110 1.00 68.32 347 PRO B O 1
ATOM 7647 N N . VAL B 1 328 ? 130.719 137.687 176.120 1.00 64.30 348 VAL B N 1
ATOM 7648 C CA . VAL B 1 328 ? 130.803 139.011 175.507 1.00 64.30 348 VAL B CA 1
ATOM 7649 C C . VAL B 1 328 ? 129.772 139.964 176.112 1.00 64.30 348 VAL B C 1
ATOM 7650 O O . VAL B 1 328 ? 130.049 141.157 176.280 1.00 64.30 348 VAL B O 1
ATOM 7654 N N . SER B 1 329 ? 128.614 139.459 176.524 1.00 57.44 349 SER B N 1
ATOM 7655 C CA . SER B 1 329 ? 127.591 140.305 177.137 1.00 57.44 349 SER B CA 1
ATOM 7656 C C . SER B 1 329 ? 127.731 140.333 178.650 1.00 57.44 349 SER B C 1
ATOM 7657 O O . SER B 1 329 ? 126.772 140.138 179.390 1.00 57.44 349 SER B O 1
ATOM 7660 N N . GLN B 1 330 ? 128.951 140.576 179.119 1.00 69.16 350 GLN B N 1
ATOM 7661 C CA . GLN B 1 330 ? 129.196 140.913 180.513 1.00 69.16 350 GLN B CA 1
ATOM 7662 C C . GLN B 1 330 ? 130.340 141.924 180.570 1.00 69.16 350 GLN B C 1
ATOM 7663 O O . GLN B 1 330 ? 130.809 142.272 181.663 1.00 69.16 350 GLN B O 1
ATOM 7669 N N . CYS B 1 331 ? 130.783 142.414 179.410 1.00 72.25 351 CYS B N 1
ATOM 7670 C CA . CYS B 1 331 ? 131.852 143.402 179.299 1.00 72.25 351 CYS B CA 1
ATOM 7671 C C . CYS B 1 331 ? 131.458 144.710 179.967 1.00 72.25 351 CYS B C 1
ATOM 7672 O O . CYS B 1 331 ? 130.551 145.410 179.510 1.00 72.25 351 CYS B O 1
ATOM 7675 N N . HIS B 1 332 ? 132.144 145.035 181.053 1.00 64.31 352 HIS B N 1
ATOM 7676 C CA . HIS B 1 332 ? 131.954 146.310 181.716 1.00 64.31 352 HIS B CA 1
ATOM 7677 C C . HIS B 1 332 ? 132.594 147.407 180.879 1.00 64.31 352 HIS B C 1
ATOM 7678 O O . HIS B 1 332 ? 133.715 147.251 180.390 1.00 64.31 352 HIS B O 1
ATOM 7685 N N . CYS B 1 333 ? 131.881 148.512 180.706 1.00 53.49 353 CYS B N 1
ATOM 7686 C CA . CYS B 1 333 ? 132.409 149.633 179.952 1.00 53.49 353 CYS B CA 1
ATOM 7687 C C . CYS B 1 333 ? 133.343 150.447 180.839 1.00 53.49 353 CYS B C 1
ATOM 7688 O O . CYS B 1 333 ? 133.525 150.155 182.021 1.00 53.49 353 CYS B O 1
ATOM 7691 N N . ARG B 1 334 ? 133.942 151.490 180.273 1.00 51.47 354 ARG B N 1
ATOM 7692 C CA . ARG B 1 334 ? 134.691 152.425 181.095 1.00 51.47 354 ARG B CA 1
ATOM 7693 C C . ARG B 1 334 ? 134.595 153.805 180.472 1.00 51.47 354 ARG B C 1
ATOM 7694 O O . ARG B 1 334 ? 134.380 153.943 179.266 1.00 51.47 354 ARG B O 1
ATOM 7702 N N . LEU B 1 335 ? 134.739 154.829 181.317 1.00 54.85 355 LEU B N 1
ATOM 7703 C CA . LEU B 1 335 ? 134.652 156.215 180.862 1.00 54.85 355 LEU B CA 1
ATOM 7704 C C . LEU B 1 335 ? 135.413 157.083 181.865 1.00 54.85 355 LEU B C 1
ATOM 7705 O O . LEU B 1 335 ? 134.851 157.458 182.898 1.00 54.85 355 LEU B O 1
ATOM 7710 N N . HIS B 1 336 ? 136.655 157.431 181.511 1.00 60.98 356 HIS B N 1
ATOM 7711 C CA . HIS B 1 336 ? 137.636 158.177 182.322 1.00 60.98 356 HIS B CA 1
ATOM 7712 C C . HIS B 1 336 ? 137.665 157.722 183.788 1.00 60.98 356 HIS B C 1
ATOM 7713 O O . HIS B 1 336 ? 137.401 158.476 184.723 1.00 60.98 356 HIS B O 1
ATOM 7720 N N . GLY B 1 337 ? 138.050 156.465 183.978 1.00 63.03 357 GLY B N 1
ATOM 7721 C CA . GLY B 1 337 ? 137.946 155.898 185.305 1.00 63.03 357 GLY B CA 1
ATOM 7722 C C . GLY B 1 337 ? 136.896 154.818 185.452 1.00 63.03 357 GLY B C 1
ATOM 7723 O O . GLY B 1 337 ? 137.160 153.663 185.102 1.00 63.03 357 GLY B O 1
ATOM 7724 N N . HIS B 1 338 ? 135.728 155.209 185.982 1.00 84.79 358 HIS B N 1
ATOM 7725 C CA . HIS B 1 338 ? 134.738 154.323 186.603 1.00 84.79 358 HIS B CA 1
ATOM 7726 C C . HIS B 1 338 ? 134.352 153.122 185.745 1.00 84.79 358 HIS B C 1
ATOM 7727 O O . HIS B 1 338 ? 134.206 153.222 184.526 1.00 84.79 358 HIS B O 1
ATOM 7734 N N . LEU B 1 339 ? 134.197 151.981 186.408 1.00 73.00 359 LEU B N 1
ATOM 7735 C CA . LEU B 1 339 ? 133.924 150.702 185.759 1.00 73.00 359 LEU B CA 1
ATOM 7736 C C . LEU B 1 339 ? 132.413 150.520 185.700 1.00 73.00 359 LEU B C 1
ATOM 7737 O O . LEU B 1 339 ? 131.807 149.956 186.614 1.00 73.00 359 LEU B O 1
ATOM 7742 N N . TYR B 1 340 ? 131.798 151.000 184.628 1.00 59.51 360 TYR B N 1
ATOM 7743 C CA . TYR B 1 340 ? 130.349 150.977 184.527 1.00 59.51 360 TYR B CA 1
ATOM 7744 C C . TYR B 1 340 ? 129.851 149.580 184.195 1.00 59.51 360 TYR B C 1
ATOM 7745 O O . TYR B 1 340 ? 130.377 148.912 183.303 1.00 59.51 360 TYR B O 1
ATOM 7754 N N . THR B 1 341 ? 128.839 149.146 184.918 1.00 59.94 361 THR B N 1
ATOM 7755 C CA . THR B 1 341 ? 128.211 147.852 184.726 1.00 59.94 361 THR B CA 1
ATOM 7756 C C . THR B 1 341 ? 127.412 147.861 183.418 1.00 59.94 361 THR B C 1
ATOM 7757 O O . THR B 1 341 ? 127.002 148.924 182.947 1.00 59.94 361 THR B O 1
ATOM 7761 N N . PRO B 1 342 ? 127.218 146.699 182.772 1.00 57.13 362 PRO B N 1
ATOM 7762 C CA . PRO B 1 342 ? 126.473 146.694 181.505 1.00 57.13 362 PRO B CA 1
ATOM 7763 C C . PRO B 1 342 ? 124.982 146.942 181.653 1.00 57.13 362 PRO B C 1
ATOM 7764 O O . PRO B 1 342 ? 124.185 146.008 181.783 1.00 57.13 362 PRO B O 1
ATOM 7768 N N . GLY B 1 343 ? 124.607 148.219 181.628 1.00 50.28 363 GLY B N 1
ATOM 7769 C CA . GLY B 1 343 ? 123.223 148.633 181.712 1.00 50.28 363 GLY B CA 1
ATOM 7770 C C . GLY B 1 343 ? 123.067 149.965 182.410 1.00 50.28 363 GLY B C 1
ATOM 7771 O O . GLY B 1 343 ? 121.977 150.539 182.434 1.00 50.28 363 GLY B O 1
ATOM 7772 N N . GLN B 1 344 ? 124.163 150.471 182.968 1.00 60.45 364 GLN B N 1
ATOM 7773 C CA . GLN B 1 344 ? 124.152 151.730 183.701 1.00 60.45 364 GLN B CA 1
ATOM 7774 C C . GLN B 1 344 ? 124.191 152.903 182.732 1.00 60.45 364 GLN B C 1
ATOM 7775 O O . GLN B 1 344 ? 125.166 153.071 181.997 1.00 60.45 364 GLN B O 1
ATOM 7781 N N . GLU B 1 345 ? 123.146 153.723 182.744 1.00 69.21 365 GLU B N 1
ATOM 7782 C CA . GLU B 1 345 ? 123.121 154.889 181.880 1.00 69.21 365 GLU B CA 1
ATOM 7783 C C . GLU B 1 345 ? 123.928 156.032 182.489 1.00 69.21 365 GLU B C 1
ATOM 7784 O O . GLU B 1 345 ? 124.326 156.002 183.656 1.00 69.21 365 GLU B O 1
ATOM 7790 N N . ILE B 1 346 ? 124.163 157.057 181.673 1.00 61.65 366 ILE B N 1
ATOM 7791 C CA . ILE B 1 346 ? 124.920 158.229 182.088 1.00 61.65 366 ILE B CA 1
ATOM 7792 C C . ILE B 1 346 ? 124.445 159.406 181.242 1.00 61.65 366 ILE B C 1
ATOM 7793 O O . ILE B 1 346 ? 123.980 159.231 180.114 1.00 61.65 366 ILE B O 1
ATOM 7798 N N . THR B 1 347 ? 124.506 160.607 181.819 1.00 61.61 367 THR B N 1
ATOM 7799 C CA . THR B 1 347 ? 124.111 161.837 181.140 1.00 61.61 367 THR B CA 1
ATOM 7800 C C . THR B 1 347 ? 125.365 162.654 180.859 1.00 61.61 367 THR B C 1
ATOM 7801 O O . THR B 1 347 ? 125.961 163.230 181.774 1.00 61.61 367 THR B O 1
ATOM 7805 N N . ASN B 1 348 ? 125.761 162.683 179.596 1.00 72.29 368 ASN B N 1
ATOM 7806 C CA . ASN B 1 348 ? 126.964 163.356 179.127 1.00 72.29 368 ASN B CA 1
ATOM 7807 C C . ASN B 1 348 ? 126.612 164.768 178.656 1.00 72.29 368 ASN B C 1
ATOM 7808 O O . ASN B 1 348 ? 125.585 165.327 179.053 1.00 72.29 368 ASN B O 1
ATOM 7813 N N . ASP B 1 349 ? 127.498 165.369 177.855 1.00 74.41 369 ASP B N 1
ATOM 7814 C CA . ASP B 1 349 ? 127.421 166.750 177.387 1.00 74.41 369 ASP B CA 1
ATOM 7815 C C . ASP B 1 349 ? 126.117 167.084 176.668 1.00 74.41 369 ASP B C 1
ATOM 7816 O O . ASP B 1 349 ? 125.287 167.834 177.192 1.00 74.41 369 ASP B O 1
ATOM 7821 N N . CYS B 1 350 ? 125.917 166.517 175.479 1.00 85.10 370 CYS B N 1
ATOM 7822 C CA . CYS B 1 350 ? 124.685 166.713 174.728 1.00 85.10 370 CYS B CA 1
ATOM 7823 C C . CYS B 1 350 ? 123.993 165.401 174.397 1.00 85.10 370 CYS B C 1
ATOM 7824 O O . CYS B 1 350 ? 123.036 165.401 173.615 1.00 85.10 370 CYS B O 1
ATOM 7827 N N . GLU B 1 351 ? 124.448 164.287 174.961 1.00 71.53 371 GLU B N 1
ATOM 7828 C CA . GLU B 1 351 ? 123.894 162.983 174.644 1.00 71.53 371 GLU B CA 1
ATOM 7829 C C . GLU B 1 351 ? 123.852 162.134 175.904 1.00 71.53 371 GLU B C 1
ATOM 7830 O O . GLU B 1 351 ? 124.598 162.375 176.853 1.00 71.53 371 GLU B O 1
ATOM 7836 N N . GLN B 1 352 ? 122.953 161.155 175.921 1.00 70.39 372 GLN B N 1
ATOM 7837 C CA . GLN B 1 352 ? 122.909 160.164 176.986 1.00 70.39 372 GLN B CA 1
ATOM 7838 C C . GLN B 1 352 ? 123.250 158.795 176.414 1.00 70.39 372 GLN B C 1
ATOM 7839 O O . GLN B 1 352 ? 122.885 158.473 175.280 1.00 70.39 372 GLN B O 1
ATOM 7845 N N . CYS B 1 353 ? 123.975 158.003 177.194 1.00 54.76 373 CYS B N 1
ATOM 7846 C CA . CYS B 1 353 ? 124.576 156.777 176.702 1.00 54.76 373 CYS B CA 1
ATOM 7847 C C . CYS B 1 353 ? 124.293 155.653 177.685 1.00 54.76 373 CYS B C 1
ATOM 7848 O O . CYS B 1 353 ? 124.182 155.884 178.889 1.00 54.76 373 CYS B O 1
ATOM 7851 N N . VAL B 1 354 ? 124.173 154.433 177.166 1.00 42.77 374 VAL B N 1
ATOM 7852 C CA . VAL B 1 354 ? 123.999 153.241 177.988 1.00 42.77 374 VAL B CA 1
ATOM 7853 C C . VAL B 1 354 ? 125.077 152.227 177.610 1.00 42.77 374 VAL B C 1
ATOM 7854 O O . VAL B 1 354 ? 125.445 152.102 176.437 1.00 42.77 374 VAL B O 1
ATOM 7858 N N . CYS B 1 355 ? 125.643 151.563 178.616 1.00 47.75 375 CYS B N 1
ATOM 7859 C CA . CYS B 1 355 ? 126.662 150.544 178.385 1.00 47.75 375 CYS B CA 1
ATOM 7860 C C . CYS B 1 355 ? 126.010 149.270 177.871 1.00 47.75 375 CYS B C 1
ATOM 7861 O O . CYS B 1 355 ? 125.343 148.554 178.621 1.00 47.75 375 CYS B O 1
ATOM 7864 N N . ASN B 1 356 ? 126.218 148.982 176.596 1.00 40.55 376 ASN B N 1
ATOM 7865 C CA . ASN B 1 356 ? 125.819 147.725 175.987 1.00 40.55 376 ASN B CA 1
ATOM 7866 C C . ASN B 1 356 ? 127.008 146.768 176.133 1.00 40.55 376 ASN B C 1
ATOM 7867 O O . ASN B 1 356 ? 127.874 146.985 176.983 1.00 40.55 376 ASN B O 1
ATOM 7872 N N . ALA B 1 357 ? 127.067 145.690 175.351 1.00 31.85 377 ALA B N 1
ATOM 7873 C CA . ALA B 1 357 ? 128.106 144.672 175.507 1.00 31.85 377 ALA B CA 1
ATOM 7874 C C . ALA B 1 357 ? 129.445 145.223 175.027 1.00 31.85 377 ALA B C 1
ATOM 7875 O O . ALA B 1 357 ? 129.894 144.977 173.906 1.00 31.85 377 ALA B O 1
ATOM 7877 N N . GLY B 1 358 ? 130.097 145.982 175.907 1.00 28.39 378 GLY B N 1
ATOM 7878 C CA . GLY B 1 358 ? 131.405 146.530 175.647 1.00 28.39 378 GLY B CA 1
ATOM 7879 C C . GLY B 1 358 ? 131.414 147.900 175.004 1.00 28.39 378 GLY B C 1
ATOM 7880 O O . GLY B 1 358 ? 132.387 148.639 175.173 1.00 28.39 378 GLY B O 1
ATOM 7881 N N . ARG B 1 359 ? 130.365 148.260 174.277 1.00 31.56 379 ARG B N 1
ATOM 7882 C CA . ARG B 1 359 ? 130.281 149.529 173.578 1.00 31.56 379 ARG B CA 1
ATOM 7883 C C . ARG B 1 359 ? 129.136 150.357 174.138 1.00 31.56 379 ARG B C 1
ATOM 7884 O O . ARG B 1 359 ? 128.209 149.834 174.759 1.00 31.56 379 ARG B O 1
ATOM 7892 N N . TRP B 1 360 ? 129.216 151.665 173.911 1.00 35.01 380 TRP B N 1
ATOM 7893 C CA . TRP B 1 360 ? 128.194 152.598 174.356 1.00 35.01 380 TRP B CA 1
ATOM 7894 C C . TRP B 1 360 ? 127.171 152.824 173.255 1.00 35.01 380 TRP B C 1
ATOM 7895 O O . TRP B 1 360 ? 127.518 152.905 172.076 1.00 35.01 380 TRP B O 1
ATOM 7906 N N . VAL B 1 361 ? 125.907 152.925 173.647 1.00 37.76 381 VAL B N 1
ATOM 7907 C CA . VAL B 1 361 ? 124.814 153.254 172.742 1.00 37.76 381 VAL B CA 1
ATOM 7908 C C . VAL B 1 361 ? 124.317 154.634 173.137 1.00 37.76 381 VAL B C 1
ATOM 7909 O O . VAL B 1 361 ? 123.655 154.792 174.168 1.00 37.76 381 VAL B O 1
ATOM 7913 N N . CYS B 1 362 ? 124.633 155.635 172.326 1.00 51.39 382 CYS B N 1
ATOM 7914 C CA . CYS B 1 362 ? 124.392 157.023 172.680 1.00 51.39 382 CYS B CA 1
ATOM 7915 C C . CYS B 1 362 ? 123.246 157.601 171.861 1.00 51.39 382 CYS B C 1
ATOM 7916 O O . CYS B 1 362 ? 123.027 157.224 170.708 1.00 51.39 382 CYS B O 1
ATOM 7919 N N . LYS B 1 363 ? 122.517 158.527 172.481 1.00 71.66 383 LYS B N 1
ATOM 7920 C CA . LYS B 1 363 ? 121.313 159.118 171.918 1.00 71.66 383 LYS B CA 1
ATOM 7921 C C . LYS B 1 363 ? 121.303 160.606 172.230 1.00 71.66 383 LYS B C 1
ATOM 7922 O O . LYS B 1 363 ? 121.592 161.006 173.359 1.00 71.66 383 LYS B O 1
ATOM 7928 N N . ASP B 1 364 ? 120.950 161.417 171.236 1.00 72.18 384 ASP B N 1
ATOM 7929 C CA . ASP B 1 364 ? 121.129 162.861 171.318 1.00 72.18 384 ASP B CA 1
ATOM 7930 C C . ASP B 1 364 ? 120.076 163.531 172.193 1.00 72.18 384 ASP B C 1
ATOM 7931 O O . ASP B 1 364 ? 118.913 163.124 172.235 1.00 72.18 384 ASP B O 1
ATOM 7936 N N . LEU B 1 365 ? 120.504 164.583 172.884 1.00 70.59 385 LEU B N 1
ATOM 7937 C CA . LEU B 1 365 ? 119.667 165.457 173.682 1.00 70.59 385 LEU B CA 1
ATOM 7938 C C . LEU B 1 365 ? 119.784 166.882 173.160 1.00 70.59 385 LEU B C 1
ATOM 7939 O O . LEU B 1 365 ? 120.825 167.251 172.610 1.00 70.59 385 LEU B O 1
ATOM 7944 N N . PRO B 1 366 ? 118.733 167.696 173.288 1.00 72.97 386 PRO B N 1
ATOM 7945 C CA . PRO B 1 366 ? 118.803 169.075 172.781 1.00 72.97 386 PRO B CA 1
ATOM 7946 C C . PRO B 1 366 ? 119.739 169.936 173.618 1.00 72.97 386 PRO B C 1
ATOM 7947 O O . PRO B 1 366 ? 119.645 169.968 174.846 1.00 72.97 386 PRO B O 1
ATOM 7951 N N . CYS B 1 367 ? 120.649 170.640 172.940 1.00 71.87 387 CYS B N 1
ATOM 7952 C CA . CYS B 1 367 ? 121.573 171.526 173.625 1.00 71.87 387 CYS B CA 1
ATOM 7953 C C . CYS B 1 367 ? 121.867 172.740 172.754 1.00 71.87 387 CYS B C 1
ATOM 7954 O O . CYS B 1 367 ? 122.001 172.598 171.531 1.00 71.87 387 CYS B O 1
ATOM 7957 N N . PRO B 1 368 ? 121.968 173.938 173.348 1.00 41.37 388 PRO B N 1
ATOM 7958 C CA . PRO B 1 368 ? 122.078 175.166 172.548 1.00 41.37 388 PRO B CA 1
ATOM 7959 C C . PRO B 1 368 ? 123.444 175.395 171.920 1.00 41.37 388 PRO B C 1
ATOM 7960 O O . PRO B 1 368 ? 124.326 174.536 171.993 1.00 41.37 388 PRO B O 1
ATOM 7964 N N . GLY B 1 369 ? 123.620 176.550 171.292 1.00 19.56 389 GLY B N 1
ATOM 7965 C CA . GLY B 1 369 ? 124.899 176.918 170.712 1.00 19.56 389 GLY B CA 1
ATOM 7966 C C . GLY B 1 369 ? 125.178 178.388 170.934 1.00 19.56 389 GLY B C 1
ATOM 7967 O O . GLY B 1 369 ? 124.266 179.213 170.970 1.00 19.56 389 GLY B O 1
ATOM 7968 N N . THR B 1 370 ? 126.462 178.714 171.074 1.00 19.56 390 THR B N 1
ATOM 7969 C CA . THR B 1 370 ? 126.877 180.034 171.534 1.00 19.56 390 THR B CA 1
ATOM 7970 C C . THR B 1 370 ? 127.933 180.621 170.613 1.00 19.56 390 THR B C 1
ATOM 7971 O O . THR B 1 370 ? 129.027 180.065 170.490 1.00 19.56 390 THR B O 1
ATOM 7975 N N . CYS B 1 371 ? 127.606 181.749 169.982 1.00 20.32 391 CYS B N 1
ATOM 7976 C CA . CYS B 1 371 ? 128.568 182.563 169.248 1.00 20.32 391 CYS B CA 1
ATOM 7977 C C . CYS B 1 371 ? 129.091 183.668 170.150 1.00 20.32 391 CYS B C 1
ATOM 7978 O O . CYS B 1 371 ? 128.311 184.353 170.813 1.00 20.32 391 CYS B O 1
ATOM 7981 N N . ALA B 1 372 ? 130.405 183.854 170.161 1.00 19.56 392 ALA B N 1
ATOM 7982 C CA . ALA B 1 372 ? 131.032 184.838 171.024 1.00 19.56 392 ALA B CA 1
ATOM 7983 C C . ALA B 1 372 ? 131.871 185.816 170.218 1.00 19.56 392 ALA B C 1
ATOM 7984 O O . ALA B 1 372 ? 132.516 185.447 169.237 1.00 19.56 392 ALA B O 1
ATOM 7986 N N . LEU B 1 373 ? 131.870 187.068 170.665 1.00 19.56 393 LEU B N 1
ATOM 7987 C CA . LEU B 1 373 ? 132.642 188.155 170.064 1.00 19.56 393 LEU B CA 1
ATOM 7988 C C . LEU B 1 373 ? 133.435 188.810 171.190 1.00 19.56 393 LEU B C 1
ATOM 7989 O O . LEU B 1 373 ? 132.952 189.724 171.857 1.00 19.56 393 LEU B O 1
ATOM 7994 N N . GLU B 1 374 ? 134.659 188.341 171.392 1.00 24.14 394 GLU B N 1
ATOM 7995 C CA . GLU B 1 374 ? 135.477 188.676 172.544 1.00 24.14 394 GLU B CA 1
ATOM 7996 C C . GLU B 1 374 ? 136.706 189.456 172.114 1.00 24.14 394 GLU B C 1
ATOM 7997 O O . GLU B 1 374 ? 137.158 189.361 170.974 1.00 24.14 394 GLU B O 1
ATOM 8003 N N . GLY B 1 375 ? 137.266 190.206 173.056 1.00 21.51 395 GLY B N 1
ATOM 8004 C CA . GLY B 1 375 ? 138.327 191.119 172.709 1.00 21.51 395 GLY B CA 1
ATOM 8005 C C . GLY B 1 375 ? 137.761 192.235 171.859 1.00 21.51 395 GLY B C 1
ATOM 8006 O O . GLY B 1 375 ? 136.578 192.578 171.932 1.00 21.51 395 GLY B O 1
ATOM 8007 N N . GLY B 1 376 ? 138.612 192.808 171.032 1.00 19.13 396 GLY B N 1
ATOM 8008 C CA . GLY B 1 376 ? 138.082 193.658 169.997 1.00 19.13 396 GLY B CA 1
ATOM 8009 C C . GLY B 1 376 ? 137.668 192.794 168.834 1.00 19.13 396 GLY B C 1
ATOM 8010 O O . GLY B 1 376 ? 136.583 192.955 168.275 1.00 19.13 396 GLY B O 1
ATOM 8011 N N . SER B 1 377 ? 138.532 191.846 168.481 1.00 19.56 397 SER B N 1
ATOM 8012 C CA . SER B 1 377 ? 138.354 191.020 167.291 1.00 19.56 397 SER B CA 1
ATOM 8013 C C . SER B 1 377 ? 138.771 189.582 167.569 1.00 19.56 397 SER B C 1
ATOM 8014 O O . SER B 1 377 ? 139.897 189.205 167.252 1.00 19.56 397 SER B O 1
ATOM 8017 N N . HIS B 1 378 ? 137.855 188.784 168.110 1.00 19.56 398 HIS B N 1
ATOM 8018 C CA . HIS B 1 378 ? 138.020 187.332 168.185 1.00 19.56 398 HIS B CA 1
ATOM 8019 C C . HIS B 1 378 ? 136.617 186.749 168.100 1.00 19.56 398 HIS B C 1
ATOM 8020 O O . HIS B 1 378 ? 135.892 186.732 169.095 1.00 19.56 398 HIS B O 1
ATOM 8027 N N . ILE B 1 379 ? 136.241 186.285 166.918 1.00 19.56 399 ILE B N 1
ATOM 8028 C CA . ILE B 1 379 ? 134.929 185.698 166.699 1.00 19.56 399 ILE B CA 1
ATOM 8029 C C . ILE B 1 379 ? 135.068 184.199 166.885 1.00 19.56 399 ILE B C 1
ATOM 8030 O O . ILE B 1 379 ? 136.008 183.592 166.370 1.00 19.56 399 ILE B O 1
ATOM 8035 N N . THR B 1 380 ? 134.175 183.617 167.675 1.00 19.56 400 THR B N 1
ATOM 8036 C CA . THR B 1 380 ? 134.021 182.176 167.789 1.00 19.56 400 THR B CA 1
ATOM 8037 C C . THR B 1 380 ? 132.620 181.849 167.307 1.00 19.56 400 THR B C 1
ATOM 8038 O O . THR B 1 380 ? 131.641 182.333 167.878 1.00 19.56 400 THR B O 1
ATOM 8042 N N . THR B 1 381 ? 132.519 181.042 166.257 1.00 19.56 401 THR B N 1
ATOM 8043 C CA . THR B 1 381 ? 131.230 180.795 165.635 1.00 19.56 401 THR B CA 1
ATOM 8044 C C . THR B 1 381 ? 130.424 179.821 166.487 1.00 19.56 401 THR B C 1
ATOM 8045 O O . THR B 1 381 ? 130.859 179.376 167.548 1.00 19.56 401 THR B O 1
ATOM 8049 N N . PHE B 1 382 ? 129.233 179.462 166.009 1.00 19.56 402 PHE B N 1
ATOM 8050 C CA . PHE B 1 382 ? 128.415 178.504 166.740 1.00 19.56 402 PHE B CA 1
ATOM 8051 C C . PHE B 1 382 ? 128.975 177.087 166.701 1.00 19.56 402 PHE B C 1
ATOM 8052 O O . PHE B 1 382 ? 128.543 176.252 167.497 1.00 19.56 402 PHE B O 1
ATOM 8060 N N . ASP B 1 383 ? 129.903 176.793 165.798 1.00 20.45 403 ASP B N 1
ATOM 8061 C CA . ASP B 1 383 ? 130.407 175.444 165.567 1.00 20.45 403 ASP B CA 1
ATOM 8062 C C . ASP B 1 383 ? 131.898 175.347 165.838 1.00 20.45 403 ASP B C 1
ATOM 8063 O O . ASP B 1 383 ? 132.620 174.652 165.132 1.00 20.45 403 ASP B O 1
ATOM 8068 N N . GLY B 1 384 ? 132.376 176.020 166.868 1.00 23.96 404 GLY B N 1
ATOM 8069 C CA . GLY B 1 384 ? 133.808 176.138 167.090 1.00 23.96 404 GLY B CA 1
ATOM 8070 C C . GLY B 1 384 ? 134.337 177.294 166.283 1.00 23.96 404 GLY B C 1
ATOM 8071 O O . GLY B 1 384 ? 133.732 178.356 166.269 1.00 23.96 404 GLY B O 1
ATOM 8072 N N . LYS B 1 385 ? 135.464 177.076 165.598 1.00 19.56 405 LYS B N 1
ATOM 8073 C CA . LYS B 1 385 ? 135.948 177.925 164.503 1.00 19.56 405 LYS B CA 1
ATOM 8074 C C . LYS B 1 385 ? 136.215 179.362 164.976 1.00 19.56 405 LYS B C 1
ATOM 8075 O O . LYS B 1 385 ? 135.429 180.280 164.768 1.00 19.56 405 LYS B O 1
ATOM 8081 N N . THR B 1 386 ? 137.294 179.506 165.734 1.00 19.56 406 THR B N 1
ATOM 8082 C CA . THR B 1 386 ? 137.721 180.809 166.224 1.00 19.56 406 THR B CA 1
ATOM 8083 C C . THR B 1 386 ? 138.598 181.501 165.182 1.00 19.56 406 THR B C 1
ATOM 8084 O O . THR B 1 386 ? 139.474 180.872 164.589 1.00 19.56 406 THR B O 1
ATOM 8088 N N . TYR B 1 387 ? 138.364 182.797 164.957 1.00 19.56 407 TYR B N 1
ATOM 8089 C CA . TYR B 1 387 ? 139.155 183.546 163.986 1.00 19.56 407 TYR B CA 1
ATOM 8090 C C . TYR B 1 387 ? 139.219 185.017 164.376 1.00 19.56 407 TYR B C 1
ATOM 8091 O O . TYR B 1 387 ? 138.403 185.510 165.151 1.00 19.56 407 TYR B O 1
ATOM 8100 N N . THR B 1 388 ? 140.209 185.711 163.824 1.00 19.56 408 THR B N 1
ATOM 8101 C CA . THR B 1 388 ? 140.492 187.110 164.118 1.00 19.56 408 THR B CA 1
ATOM 8102 C C . THR B 1 388 ? 140.210 187.961 162.884 1.00 19.56 408 THR B C 1
ATOM 8103 O O . THR B 1 388 ? 140.546 187.564 161.767 1.00 19.56 408 THR B O 1
ATOM 8107 N N . PHE B 1 389 ? 139.564 189.117 163.061 1.00 19.56 409 PHE B N 1
ATOM 8108 C CA . PHE B 1 389 ? 139.146 189.861 161.879 1.00 19.56 409 PHE B CA 1
ATOM 8109 C C . PHE B 1 389 ? 139.668 191.291 161.758 1.00 19.56 409 PHE B C 1
ATOM 8110 O O . PHE B 1 389 ? 140.200 191.622 160.691 1.00 19.56 409 PHE B O 1
ATOM 8118 N N . HIS B 1 390 ? 139.515 192.157 162.771 1.00 19.56 410 HIS B N 1
ATOM 8119 C CA . HIS B 1 390 ? 139.948 193.573 162.747 1.00 19.56 410 HIS B CA 1
ATOM 8120 C C . HIS B 1 390 ? 139.266 194.375 161.627 1.00 19.56 410 HIS B C 1
ATOM 8121 O O . HIS B 1 390 ? 139.892 194.751 160.643 1.00 19.56 410 HIS B O 1
ATOM 8128 N N . GLY B 1 391 ? 137.964 194.625 161.783 1.00 19.56 411 GLY B N 1
ATOM 8129 C CA . GLY B 1 391 ? 137.210 195.347 160.776 1.00 19.56 411 GLY B CA 1
ATOM 8130 C C . GLY B 1 391 ? 137.142 196.846 161.007 1.00 19.56 411 GLY B C 1
ATOM 8131 O O . GLY B 1 391 ? 137.785 197.394 161.896 1.00 19.56 411 GLY B O 1
ATOM 8132 N N . ASP B 1 392 ? 136.386 197.528 160.133 1.00 25.16 412 ASP B N 1
ATOM 8133 C CA . ASP B 1 392 ? 135.947 198.910 160.372 1.00 25.16 412 ASP B CA 1
ATOM 8134 C C . ASP B 1 392 ? 134.644 199.138 159.599 1.00 25.16 412 ASP B C 1
ATOM 8135 O O . ASP B 1 392 ? 134.678 199.745 158.527 1.00 25.16 412 ASP B O 1
ATOM 8140 N N . CYS B 1 393 ? 133.507 198.770 160.217 1.00 29.44 413 CYS B N 1
ATOM 8141 C CA . CYS B 1 393 ? 132.168 198.916 159.631 1.00 29.44 413 CYS B CA 1
ATOM 8142 C C . CYS B 1 393 ? 131.104 198.418 160.610 1.00 29.44 413 CYS B C 1
ATOM 8143 O O . CYS B 1 393 ? 131.436 197.976 161.709 1.00 29.44 413 CYS B O 1
ATOM 8146 N N . TYR B 1 394 ? 129.829 198.485 160.228 1.00 28.37 414 TYR B N 1
ATOM 8147 C CA . TYR B 1 394 ? 128.785 197.645 160.809 1.00 28.37 414 TYR B CA 1
ATOM 8148 C C . TYR B 1 394 ? 128.748 196.305 160.091 1.00 28.37 414 TYR B C 1
ATOM 8149 O O . TYR B 1 394 ? 128.808 196.253 158.862 1.00 28.37 414 TYR B O 1
ATOM 8158 N N . TYR B 1 395 ? 128.621 195.224 160.855 1.00 19.56 415 TYR B N 1
ATOM 8159 C CA . TYR B 1 395 ? 128.658 193.876 160.306 1.00 19.56 415 TYR B CA 1
ATOM 8160 C C . TYR B 1 395 ? 127.468 193.068 160.792 1.00 19.56 415 TYR B C 1
ATOM 8161 O O . TYR B 1 395 ? 127.022 193.228 161.926 1.00 19.56 415 TYR B O 1
ATOM 8170 N N . VAL B 1 396 ? 126.962 192.193 159.932 1.00 19.56 416 VAL B N 1
ATOM 8171 C CA . VAL B 1 396 ? 125.832 191.340 160.280 1.00 19.56 416 VAL B CA 1
ATOM 8172 C C . VAL B 1 396 ? 126.370 190.132 161.039 1.00 19.56 416 VAL B C 1
ATOM 8173 O O . VAL B 1 396 ? 127.065 189.293 160.469 1.00 19.56 416 VAL B O 1
ATOM 8177 N N . LEU B 1 397 ? 126.035 190.034 162.325 1.00 19.56 417 LEU B N 1
ATOM 8178 C CA . LEU B 1 397 ? 126.549 188.969 163.178 1.00 19.56 417 LEU B CA 1
ATOM 8179 C C . LEU B 1 397 ? 125.671 187.735 163.139 1.00 19.56 417 LEU B C 1
ATOM 8180 O O . LEU B 1 397 ? 126.186 186.617 163.122 1.00 19.56 417 LEU B O 1
ATOM 8185 N N . ALA B 1 398 ? 124.355 187.918 163.143 1.00 19.56 418 ALA B N 1
ATOM 8186 C CA . ALA B 1 398 ? 123.401 186.831 162.973 1.00 19.56 418 ALA B CA 1
ATOM 8187 C C . ALA B 1 398 ? 122.085 187.426 162.505 1.00 19.56 418 ALA B C 1
ATOM 8188 O O . ALA B 1 398 ? 121.662 188.462 163.017 1.00 19.56 418 ALA B O 1
ATOM 8190 N N . LYS B 1 399 ? 121.443 186.775 161.539 1.00 31.89 419 LYS B N 1
ATOM 8191 C CA . LYS B 1 399 ? 120.129 187.217 161.098 1.00 31.89 419 LYS B CA 1
ATOM 8192 C C . LYS B 1 399 ? 119.327 186.024 160.609 1.00 31.89 419 LYS B C 1
ATOM 8193 O O . LYS B 1 399 ? 119.887 185.066 160.073 1.00 31.89 419 LYS B O 1
ATOM 8199 N N . GLY B 1 400 ? 118.012 186.097 160.803 1.00 45.38 420 GLY B N 1
ATOM 8200 C CA . GLY B 1 400 ? 117.130 185.008 160.416 1.00 45.38 420 GLY B CA 1
ATOM 8201 C C . GLY B 1 400 ? 116.836 185.043 158.926 1.00 45.38 420 GLY B C 1
ATOM 8202 O O . GLY B 1 400 ? 116.730 186.104 158.313 1.00 45.38 420 GLY B O 1
ATOM 8203 N N . ASP B 1 401 ? 116.681 183.855 158.346 1.00 62.98 421 ASP B N 1
ATOM 8204 C CA . ASP B 1 401 ? 116.801 183.734 156.899 1.00 62.98 421 ASP B CA 1
ATOM 8205 C C . ASP B 1 401 ? 115.472 183.931 156.180 1.00 62.98 421 ASP B C 1
ATOM 8206 O O . ASP B 1 401 ? 115.462 184.110 154.957 1.00 62.98 421 ASP B O 1
ATOM 8211 N N . HIS B 1 402 ? 114.346 183.861 156.903 1.00 97.77 422 HIS B N 1
ATOM 8212 C CA . HIS B 1 402 ? 113.041 183.713 156.255 1.00 97.77 422 HIS B CA 1
ATOM 8213 C C . HIS B 1 402 ? 112.617 184.908 155.406 1.00 97.77 422 HIS B C 1
ATOM 8214 O O . HIS B 1 402 ? 112.677 184.841 154.175 1.00 97.77 422 HIS B O 1
ATOM 8221 N N . ASN B 1 403 ? 112.188 185.998 156.038 1.00 107.61 423 ASN B N 1
ATOM 8222 C CA . ASN B 1 403 ? 112.165 187.290 155.368 1.00 107.61 423 ASN B CA 1
ATOM 8223 C C . ASN B 1 403 ? 112.489 188.371 156.389 1.00 107.61 423 ASN B C 1
ATOM 8224 O O . ASN B 1 403 ? 113.059 189.415 156.059 1.00 107.61 423 ASN B O 1
ATOM 8229 N N . ASP B 1 404 ? 112.146 188.102 157.647 1.00 87.52 424 ASP B N 1
ATOM 8230 C CA . ASP B 1 404 ? 112.087 189.138 158.668 1.00 87.52 424 ASP B CA 1
ATOM 8231 C C . ASP B 1 404 ? 112.951 188.851 159.883 1.00 87.52 424 ASP B C 1
ATOM 8232 O O . ASP B 1 404 ? 113.792 189.689 160.228 1.00 87.52 424 ASP B O 1
ATOM 8237 N N . SER B 1 405 ? 112.872 187.626 160.424 1.00 62.63 425 SER B N 1
ATOM 8238 C CA . SER B 1 405 ? 112.770 187.338 161.858 1.00 62.63 425 SER B CA 1
ATOM 8239 C C . SER B 1 405 ? 113.528 188.290 162.779 1.00 62.63 425 SER B C 1
ATOM 8240 O O . SER B 1 405 ? 112.924 188.973 163.613 1.00 62.63 425 SER B O 1
ATOM 8243 N N . TYR B 1 406 ? 114.843 188.379 162.611 1.00 38.10 426 TYR B N 1
ATOM 8244 C CA . TYR B 1 406 ? 115.653 189.308 163.387 1.00 38.10 426 TYR B CA 1
ATOM 8245 C C . TYR B 1 406 ? 116.938 189.569 162.616 1.00 38.10 426 TYR B C 1
ATOM 8246 O O . TYR B 1 406 ? 117.196 188.965 161.572 1.00 38.10 426 TYR B O 1
ATOM 8255 N N . ALA B 1 407 ? 117.748 190.475 163.154 1.00 19.56 427 ALA B N 1
ATOM 8256 C CA . ALA B 1 407 ? 119.081 190.751 162.643 1.00 19.56 427 ALA B CA 1
ATOM 8257 C C . ALA B 1 407 ? 119.876 191.391 163.765 1.00 19.56 427 ALA B C 1
ATOM 8258 O O . ALA B 1 407 ? 119.414 192.356 164.373 1.00 19.56 427 ALA B O 1
ATOM 8260 N N . LEU B 1 408 ? 121.057 190.860 164.035 1.00 19.56 428 LEU B N 1
ATOM 8261 C CA . LEU B 1 408 ? 121.924 191.380 165.080 1.00 19.56 428 LEU B CA 1
ATOM 8262 C C . LEU B 1 408 ? 123.163 191.975 164.434 1.00 19.56 428 LEU B C 1
ATOM 8263 O O . LEU B 1 408 ? 123.937 191.254 163.802 1.00 19.56 428 LEU B O 1
ATOM 8268 N N . LEU B 1 409 ? 123.350 193.281 164.588 1.00 19.56 429 LEU B N 1
ATOM 8269 C CA . LEU B 1 409 ? 124.506 193.955 164.027 1.00 19.56 429 LEU B CA 1
ATOM 8270 C C . LEU B 1 409 ? 125.548 194.172 165.114 1.00 19.56 429 LEU B C 1
ATOM 8271 O O . LEU B 1 409 ? 125.351 193.829 166.277 1.00 19.56 429 LEU B O 1
ATOM 8276 N N . GLY B 1 410 ? 126.668 194.765 164.730 1.00 19.56 430 GLY B N 1
ATOM 8277 C CA . GLY B 1 410 ? 127.716 195.078 165.676 1.00 19.56 430 GLY B CA 1
ATOM 8278 C C . GLY B 1 410 ? 128.836 195.864 165.037 1.00 19.56 430 GLY B C 1
ATOM 8279 O O . GLY B 1 410 ? 129.318 195.495 163.968 1.00 19.56 430 GLY B O 1
ATOM 8280 N N . GLU B 1 411 ? 129.263 196.946 165.683 1.00 19.56 431 GLU B N 1
ATOM 8281 C CA . GLU B 1 411 ? 130.313 197.799 165.149 1.00 19.56 431 GLU B CA 1
ATOM 8282 C C . GLU B 1 411 ? 131.668 197.347 165.655 1.00 19.56 431 GLU B C 1
ATOM 8283 O O . GLU B 1 411 ? 131.885 197.258 166.861 1.00 19.56 431 GLU B O 1
ATOM 8289 N N . LEU B 1 412 ? 132.585 197.109 164.732 1.00 19.56 432 LEU B N 1
ATOM 8290 C CA . LEU B 1 412 ? 133.946 196.698 165.041 1.00 19.56 432 LEU B CA 1
ATOM 8291 C C . LEU B 1 412 ? 134.831 197.757 164.403 1.00 19.56 432 LEU B C 1
ATOM 8292 O O . LEU B 1 412 ? 135.211 197.620 163.247 1.00 19.56 432 LEU B O 1
ATOM 8297 N N . ALA B 1 413 ? 135.137 198.814 165.134 1.00 19.56 433 ALA B N 1
ATOM 8298 C CA . ALA B 1 413 ? 135.867 199.961 164.625 1.00 19.56 433 ALA B CA 1
ATOM 8299 C C . ALA B 1 413 ? 137.191 200.092 165.363 1.00 19.56 433 ALA B C 1
ATOM 8300 O O . ALA B 1 413 ? 137.356 199.515 166.442 1.00 19.56 433 ALA B O 1
ATOM 8302 N N . PRO B 1 414 ? 138.173 200.806 164.802 1.00 26.88 434 PRO B N 1
ATOM 8303 C CA . PRO B 1 414 ? 139.416 201.025 165.546 1.00 26.88 434 PRO B CA 1
ATOM 8304 C C . PRO B 1 414 ? 139.201 201.947 166.728 1.00 26.88 434 PRO B C 1
ATOM 8305 O O . PRO B 1 414 ? 138.576 203.003 166.617 1.00 26.88 434 PRO B O 1
ATOM 8309 N N . CYS B 1 415 ? 139.718 201.523 167.873 1.00 32.53 435 CYS B N 1
ATOM 8310 C CA . CYS B 1 415 ? 139.644 202.291 169.104 1.00 32.53 435 CYS B CA 1
ATOM 8311 C C . CYS B 1 415 ? 140.976 202.884 169.529 1.00 32.53 435 CYS B C 1
ATOM 8312 O O . CYS B 1 415 ? 140.991 203.943 170.156 1.00 32.53 435 CYS B O 1
ATOM 8315 N N . GLY B 1 416 ? 142.090 202.243 169.189 1.00 39.14 436 GLY B N 1
ATOM 8316 C CA . GLY B 1 416 ? 143.402 202.746 169.542 1.00 39.14 436 GLY B CA 1
ATOM 8317 C C . GLY B 1 416 ? 144.021 203.631 168.481 1.00 39.14 436 GLY B C 1
ATOM 8318 O O . GLY B 1 416 ? 143.337 204.474 167.894 1.00 39.14 436 GLY B O 1
ATOM 8319 N N . SER B 1 417 ? 145.317 203.448 168.222 1.00 53.77 437 SER B N 1
ATOM 8320 C CA . SER B 1 417 ? 146.040 204.300 167.282 1.00 53.77 437 SER B CA 1
ATOM 8321 C C . SER B 1 417 ? 146.022 203.730 165.866 1.00 53.77 437 SER B C 1
ATOM 8322 O O . SER B 1 417 ? 145.544 204.382 164.933 1.00 53.77 437 SER B O 1
ATOM 8325 N N . THR B 1 418 ? 146.538 202.516 165.695 1.00 56.23 438 THR B N 1
ATOM 8326 C CA . THR B 1 418 ? 146.606 201.895 164.383 1.00 56.23 438 THR B CA 1
ATOM 8327 C C . THR B 1 418 ? 145.248 201.318 163.997 1.00 56.23 438 THR B C 1
ATOM 8328 O O . THR B 1 418 ? 144.249 201.468 164.703 1.00 56.23 438 THR B O 1
ATOM 8332 N N . ASP B 1 419 ? 145.214 200.641 162.853 1.00 49.49 439 ASP B N 1
ATOM 8333 C CA . ASP B 1 419 ? 144.018 199.949 162.402 1.00 49.49 439 ASP B CA 1
ATOM 8334 C C . ASP B 1 419 ? 143.890 198.562 162.998 1.00 49.49 439 ASP B C 1
ATOM 8335 O O . ASP B 1 419 ? 142.811 197.971 162.925 1.00 49.49 439 ASP B O 1
ATOM 8340 N N . LYS B 1 420 ? 144.959 198.033 163.576 1.00 34.87 440 LYS B N 1
ATOM 8341 C CA . LYS B 1 420 ? 144.967 196.697 164.142 1.00 34.87 440 LYS B CA 1
ATOM 8342 C C . LYS B 1 420 ? 144.570 196.696 165.608 1.00 34.87 440 LYS B C 1
ATOM 8343 O O . LYS B 1 420 ? 144.637 195.651 166.261 1.00 34.87 440 LYS B O 1
ATOM 8349 N N . GLN B 1 421 ? 144.176 197.844 166.137 1.00 34.23 441 GLN B N 1
ATOM 8350 C CA . GLN B 1 421 ? 143.695 197.982 167.503 1.00 34.23 441 GLN B CA 1
ATOM 8351 C C . GLN B 1 421 ? 142.218 198.337 167.402 1.00 34.23 441 GLN B C 1
ATOM 8352 O O . GLN B 1 421 ? 141.844 199.508 167.431 1.00 34.23 441 GLN B O 1
ATOM 8358 N N . THR B 1 422 ? 141.381 197.312 167.280 1.00 26.51 442 THR B N 1
ATOM 8359 C CA . THR B 1 422 ? 139.950 197.485 167.099 1.00 26.51 442 THR B CA 1
ATOM 8360 C C . THR B 1 422 ? 139.202 197.079 168.359 1.00 26.51 442 THR B C 1
ATOM 8361 O O . THR B 1 422 ? 139.735 196.401 169.237 1.00 26.51 442 THR B O 1
ATOM 8365 N N . CYS B 1 423 ? 137.948 197.516 168.426 1.00 27.86 443 CYS B N 1
ATOM 8366 C CA . CYS B 1 423 ? 137.105 197.364 169.599 1.00 27.86 443 CYS B CA 1
ATOM 8367 C C . CYS B 1 423 ? 135.660 197.226 169.150 1.00 27.86 443 CYS B C 1
ATOM 8368 O O . CYS B 1 423 ? 135.279 197.710 168.087 1.00 27.86 443 CYS B O 1
ATOM 8371 N N . LEU B 1 424 ? 134.860 196.546 169.966 1.00 19.56 444 LEU B N 1
ATOM 8372 C CA . LEU B 1 424 ? 133.419 196.549 169.777 1.00 19.56 444 LEU B CA 1
ATOM 8373 C C . LEU B 1 424 ? 132.847 197.817 170.389 1.00 19.56 444 LEU B C 1
ATOM 8374 O O . LEU B 1 424 ? 133.255 198.232 171.473 1.00 19.56 444 LEU B O 1
ATOM 8379 N N . LYS B 1 425 ? 131.923 198.455 169.679 1.00 19.56 445 LYS B N 1
ATOM 8380 C CA . LYS B 1 425 ? 131.455 199.764 170.112 1.00 19.56 445 LYS B CA 1
ATOM 8381 C C . LYS B 1 425 ? 129.942 199.863 170.238 1.00 19.56 445 LYS B C 1
ATOM 8382 O O . LYS B 1 425 ? 129.446 200.589 171.101 1.00 19.56 445 LYS B O 1
ATOM 8388 N N . THR B 1 426 ? 129.194 199.178 169.383 1.00 19.56 446 THR B N 1
ATOM 8389 C CA . THR B 1 426 ? 127.747 199.334 169.374 1.00 19.56 446 THR B CA 1
ATOM 8390 C C . THR B 1 426 ? 127.117 198.032 168.919 1.00 19.56 446 THR B C 1
ATOM 8391 O O . THR B 1 426 ? 127.486 197.505 167.869 1.00 19.56 446 THR B O 1
ATOM 8395 N N . VAL B 1 427 ? 126.176 197.516 169.704 1.00 19.56 447 VAL B N 1
ATOM 8396 C CA . VAL B 1 427 ? 125.392 196.347 169.335 1.00 19.56 447 VAL B CA 1
ATOM 8397 C C . VAL B 1 427 ? 123.989 196.817 168.989 1.00 19.56 447 VAL B C 1
ATOM 8398 O O . VAL B 1 427 ? 123.335 197.481 169.797 1.00 19.56 447 VAL B O 1
ATOM 8402 N N . VAL B 1 428 ? 123.528 196.477 167.790 1.00 19.56 448 VAL B N 1
ATOM 8403 C CA . VAL B 1 428 ? 122.223 196.889 167.287 1.00 19.56 448 VAL B CA 1
ATOM 8404 C C . VAL B 1 428 ? 121.380 195.640 167.069 1.00 19.56 448 VAL B C 1
ATOM 8405 O O . VAL B 1 428 ? 121.818 194.701 166.399 1.00 19.56 448 VAL B O 1
ATOM 8409 N N . LEU B 1 429 ? 120.173 195.632 167.623 1.00 19.56 449 LEU B N 1
ATOM 8410 C CA . LEU B 1 429 ? 119.244 194.518 167.474 1.00 19.56 449 LEU B CA 1
ATOM 8411 C C . LEU B 1 429 ? 118.005 195.003 166.736 1.00 19.56 449 LEU B C 1
ATOM 8412 O O . LEU B 1 429 ? 117.368 195.972 167.159 1.00 19.56 449 LEU B O 1
ATOM 8417 N N . LEU B 1 430 ? 117.664 194.332 165.644 1.00 30.44 450 LEU B N 1
ATOM 8418 C CA . LEU B 1 430 ? 116.507 194.668 164.819 1.00 30.44 450 LEU B CA 1
ATOM 8419 C C . LEU B 1 430 ? 115.510 193.523 164.948 1.00 30.44 450 LEU B C 1
ATOM 8420 O O . LEU B 1 430 ? 115.594 192.527 164.231 1.00 30.44 450 LEU B O 1
ATOM 8425 N N . ALA B 1 431 ? 114.557 193.675 165.860 1.00 41.13 451 ALA B N 1
ATOM 8426 C CA . ALA B 1 431 ? 113.640 192.606 166.218 1.00 41.13 451 ALA B CA 1
ATOM 8427 C C . ALA B 1 431 ? 112.199 193.025 165.959 1.00 41.13 451 ALA B C 1
ATOM 8428 O O . ALA B 1 431 ? 111.920 194.173 165.603 1.00 41.13 451 ALA B O 1
ATOM 8430 N N . ASP B 1 432 ? 111.294 192.056 166.156 1.00 49.08 452 ASP B N 1
ATOM 8431 C CA . ASP B 1 432 ? 109.839 192.206 166.012 1.00 49.08 452 ASP B CA 1
ATOM 8432 C C . ASP B 1 432 ? 109.460 192.672 164.605 1.00 49.08 452 ASP B C 1
ATOM 8433 O O . ASP B 1 432 ? 108.953 193.780 164.404 1.00 49.08 452 ASP B O 1
ATOM 8435 N N . LYS B 1 433 ? 109.738 191.790 163.634 1.00 49.11 453 LYS B N 1
ATOM 8436 C CA . LYS B 1 433 ? 109.554 192.025 162.194 1.00 49.11 453 LYS B CA 1
ATOM 8437 C C . LYS B 1 433 ? 110.325 193.252 161.713 1.00 49.11 453 LYS B C 1
ATOM 8438 O O . LYS B 1 433 ? 109.866 193.971 160.820 1.00 49.11 453 LYS B O 1
ATOM 8440 N N . LYS B 1 434 ? 111.485 193.488 162.338 1.00 48.01 454 LYS B N 1
ATOM 8441 C CA . LYS B 1 434 ? 112.463 194.516 161.966 1.00 48.01 454 LYS B CA 1
ATOM 8442 C C . LYS B 1 434 ? 111.894 195.930 162.036 1.00 48.01 454 LYS B C 1
ATOM 8443 O O . LYS B 1 434 ? 112.355 196.828 161.329 1.00 48.01 454 LYS B O 1
ATOM 8449 N N . LYS B 1 435 ? 110.900 196.147 162.895 1.00 47.93 455 LYS B N 1
ATOM 8450 C CA . LYS B 1 435 ? 110.340 197.472 163.109 1.00 47.93 455 LYS B CA 1
ATOM 8451 C C . LYS B 1 435 ? 110.809 198.111 164.409 1.00 47.93 455 LYS B C 1
ATOM 8452 O O . LYS B 1 435 ? 110.598 199.313 164.600 1.00 47.93 455 LYS B O 1
ATOM 8454 N N . ASN B 1 436 ? 111.431 197.343 165.298 1.00 49.60 456 ASN B N 1
ATOM 8455 C CA . ASN B 1 436 ? 111.962 197.842 166.560 1.00 49.60 456 ASN B CA 1
ATOM 8456 C C . ASN B 1 436 ? 113.478 197.716 166.537 1.00 49.60 456 ASN B C 1
ATOM 8457 O O . ASN B 1 436 ? 114.006 196.611 166.381 1.00 49.60 456 ASN B O 1
ATOM 8462 N N . ALA B 1 437 ? 114.171 198.838 166.696 1.00 33.05 457 ALA B N 1
ATOM 8463 C CA . ALA B 1 437 ? 115.627 198.871 166.734 1.00 33.05 457 ALA B CA 1
ATOM 8464 C C . ALA B 1 437 ? 116.073 199.160 168.157 1.00 33.05 457 ALA B C 1
ATOM 8465 O O . ALA B 1 437 ? 115.663 200.165 168.742 1.00 33.05 457 ALA B O 1
ATOM 8467 N N . VAL B 1 438 ? 116.914 198.288 168.706 1.00 24.99 458 VAL B N 1
ATOM 8468 C CA . VAL B 1 438 ? 117.446 198.438 170.055 1.00 24.99 458 VAL B CA 1
ATOM 8469 C C . VAL B 1 438 ? 118.953 198.622 169.935 1.00 24.99 458 VAL B C 1
ATOM 8470 O O . VAL B 1 438 ? 119.614 197.862 169.222 1.00 24.99 458 VAL B O 1
ATOM 8474 N N . VAL B 1 439 ? 119.494 199.629 170.619 1.00 26.00 459 VAL B N 1
ATOM 8475 C CA . VAL B 1 439 ? 120.892 200.022 170.480 1.00 26.00 459 VAL B CA 1
ATOM 8476 C C . VAL B 1 439 ? 121.570 199.926 171.840 1.00 26.00 459 VAL B C 1
ATOM 8477 O O . VAL B 1 439 ? 121.065 200.465 172.828 1.00 26.00 459 VAL B O 1
ATOM 8481 N N . PHE B 1 440 ? 122.714 199.248 171.881 1.00 24.45 460 PHE B N 1
ATOM 8482 C CA . PHE B 1 440 ? 123.510 199.018 173.087 1.00 24.45 460 PHE B CA 1
ATOM 8483 C C . PHE B 1 440 ? 124.828 199.764 172.921 1.00 24.45 460 PHE B C 1
ATOM 8484 O O . PHE B 1 440 ? 125.789 199.227 172.374 1.00 24.45 460 PHE B O 1
ATOM 8492 N N . LYS B 1 441 ? 124.874 201.002 173.396 1.00 28.67 461 LYS B N 1
ATOM 8493 C CA . LYS B 1 441 ? 126.102 201.773 173.319 1.00 28.67 461 LYS B CA 1
ATOM 8494 C C . LYS B 1 441 ? 127.093 201.292 174.372 1.00 28.67 461 LYS B C 1
ATOM 8495 O O . LYS B 1 441 ? 126.739 200.583 175.314 1.00 28.67 461 LYS B O 1
ATOM 8501 N N . SER B 1 442 ? 128.355 201.681 174.213 1.00 30.92 462 SER B N 1
ATOM 8502 C CA . SER B 1 442 ? 129.381 201.243 175.158 1.00 30.92 462 SER B CA 1
ATOM 8503 C C . SER B 1 442 ? 129.534 202.185 176.337 1.00 30.92 462 SER B C 1
ATOM 8504 O O . SER B 1 442 ? 130.654 202.503 176.740 1.00 30.92 462 SER B O 1
ATOM 8507 N N . ASP B 1 443 ? 128.420 202.638 176.917 1.00 42.56 463 ASP B N 1
ATOM 8508 C CA . ASP B 1 443 ? 128.429 203.317 178.206 1.00 42.56 463 ASP B CA 1
ATOM 8509 C C . ASP B 1 443 ? 127.161 203.021 178.994 1.00 42.56 463 ASP B C 1
ATOM 8510 O O . ASP B 1 443 ? 126.691 203.876 179.750 1.00 42.56 463 ASP B O 1
ATOM 8515 N N . GLY B 1 444 ? 126.592 201.841 178.819 1.00 37.20 464 GLY B N 1
ATOM 8516 C CA . GLY B 1 444 ? 125.207 201.612 179.191 1.00 37.20 464 GLY B CA 1
ATOM 8517 C C . GLY B 1 444 ? 124.311 202.120 178.084 1.00 37.20 464 GLY B C 1
ATOM 8518 O O . GLY B 1 444 ? 124.472 201.727 176.930 1.00 37.20 464 GLY B O 1
ATOM 8519 N N . SER B 1 445 ? 123.365 202.992 178.445 1.00 35.72 465 SER B N 1
ATOM 8520 C CA . SER B 1 445 ? 122.618 203.847 177.513 1.00 35.72 465 SER B CA 1
ATOM 8521 C C . SER B 1 445 ? 121.844 203.042 176.472 1.00 35.72 465 SER B C 1
ATOM 8522 O O . SER B 1 445 ? 121.982 203.252 175.268 1.00 35.72 465 SER B O 1
ATOM 8525 N N . VAL B 1 446 ? 121.051 202.088 176.948 1.00 31.99 466 VAL B N 1
ATOM 8526 C CA . VAL B 1 446 ? 120.166 201.345 176.064 1.00 31.99 466 VAL B CA 1
ATOM 8527 C C . VAL B 1 446 ? 119.079 202.281 175.563 1.00 31.99 466 VAL B C 1
ATOM 8528 O O . VAL B 1 446 ? 118.432 202.980 176.352 1.00 31.99 466 VAL B O 1
ATOM 8532 N N . LEU B 1 447 ? 118.890 202.325 174.249 1.00 32.41 467 LEU B N 1
ATOM 8533 C CA . LEU B 1 447 ? 117.907 203.231 173.683 1.00 32.41 467 LEU B CA 1
ATOM 8534 C C . LEU B 1 447 ? 117.115 202.549 172.576 1.00 32.41 467 LEU B C 1
ATOM 8535 O O . LEU B 1 447 ? 117.687 201.932 171.675 1.00 32.41 467 LEU B O 1
ATOM 8540 N N . LEU B 1 448 ? 115.793 202.650 172.679 1.00 39.81 468 LEU B N 1
ATOM 8541 C CA . LEU B 1 448 ? 114.848 202.058 171.743 1.00 39.81 468 LEU B CA 1
ATOM 8542 C C . LEU B 1 448 ? 114.292 203.139 170.830 1.00 39.81 468 LEU B C 1
ATOM 8543 O O . LEU B 1 448 ? 113.639 204.073 171.308 1.00 39.81 468 LEU B O 1
ATOM 8548 N N . ASN B 1 449 ? 114.547 202.992 169.523 1.00 39.32 469 ASN B N 1
ATOM 8549 C CA . ASN B 1 449 ? 114.074 203.898 168.468 1.00 39.32 469 ASN B CA 1
ATOM 8550 C C . ASN B 1 449 ? 114.517 205.337 168.726 1.00 39.32 469 ASN B C 1
ATOM 8551 O O . ASN B 1 449 ? 113.708 206.266 168.737 1.00 39.32 469 ASN B O 1
ATOM 8556 N N . GLN B 1 450 ? 115.825 205.490 168.969 1.00 41.74 470 GLN B N 1
ATOM 8557 C CA . GLN B 1 450 ? 116.504 206.765 169.230 1.00 41.74 470 GLN B CA 1
ATOM 8558 C C . GLN B 1 450 ? 115.965 207.475 170.470 1.00 41.74 470 GLN B C 1
ATOM 8559 O O . GLN B 1 450 ? 115.999 208.704 170.554 1.00 41.74 470 GLN B O 1
ATOM 8561 N N . LEU B 1 451 ? 115.483 206.716 171.452 1.00 46.30 471 LEU B N 1
ATOM 8562 C CA . LEU B 1 451 ? 114.956 207.280 172.690 1.00 46.30 471 LEU B CA 1
ATOM 8563 C C . LEU B 1 451 ? 115.416 206.429 173.862 1.00 46.30 471 LEU B C 1
ATOM 8564 O O . LEU B 1 451 ? 115.312 205.202 173.802 1.00 46.30 471 LEU B O 1
ATOM 8569 N N . GLN B 1 452 ? 115.907 207.085 174.918 1.00 50.00 472 GLN B N 1
ATOM 8570 C CA . GLN B 1 452 ? 116.381 206.400 176.119 1.00 50.00 472 GLN B CA 1
ATOM 8571 C C . GLN B 1 452 ? 115.268 205.603 176.789 1.00 50.00 472 GLN B C 1
ATOM 8572 O O . GLN B 1 452 ? 114.115 206.036 176.835 1.00 50.00 472 GLN B O 1
ATOM 8578 N N . VAL B 1 453 ? 115.619 204.430 177.312 1.00 50.47 473 VAL B N 1
ATOM 8579 C CA . VAL B 1 453 ? 114.681 203.615 178.070 1.00 50.47 473 VAL B CA 1
ATOM 8580 C C . VAL B 1 453 ? 115.240 203.392 179.467 1.00 50.47 473 VAL B C 1
ATOM 8581 O O . VAL B 1 453 ? 116.440 203.524 179.716 1.00 50.47 473 VAL B O 1
ATOM 8585 N N . ASN B 1 454 ? 114.342 203.057 180.386 1.00 69.12 474 ASN B N 1
ATOM 8586 C CA . ASN B 1 454 ? 114.702 202.755 181.762 1.00 69.12 474 ASN B CA 1
ATOM 8587 C C . ASN B 1 454 ? 114.717 201.249 181.964 1.00 69.12 474 ASN B C 1
ATOM 8588 O O . ASN B 1 454 ? 113.834 200.539 181.476 1.00 69.12 474 ASN B O 1
ATOM 8593 N N . LEU B 1 455 ? 115.717 200.768 182.688 1.00 60.08 475 LEU B N 1
ATOM 8594 C CA . LEU B 1 455 ? 115.777 199.323 182.828 1.00 60.08 475 LEU B CA 1
ATOM 8595 C C . LEU B 1 455 ? 115.281 198.894 184.203 1.00 60.08 475 LEU B C 1
ATOM 8596 O O . LEU B 1 455 ? 115.537 199.586 185.193 1.00 60.08 475 LEU B O 1
ATOM 8601 N N . PRO B 1 456 ? 114.571 197.758 184.339 1.00 59.82 476 PRO B N 1
ATOM 8602 C CA . PRO B 1 456 ? 114.149 196.760 183.346 1.00 59.82 476 PRO B CA 1
ATOM 8603 C C . PRO B 1 456 ? 113.055 197.221 182.390 1.00 59.82 476 PRO B C 1
ATOM 8604 O O . PRO B 1 456 ? 112.356 198.193 182.662 1.00 59.82 476 PRO B O 1
ATOM 8608 N N . HIS B 1 457 ? 112.926 196.510 181.271 1.00 64.59 477 HIS B N 1
ATOM 8609 C CA . HIS B 1 457 ? 111.950 196.829 180.230 1.00 64.59 477 HIS B CA 1
ATOM 8610 C C . HIS B 1 457 ? 111.439 195.503 179.680 1.00 64.59 477 HIS B C 1
ATOM 8611 O O . HIS B 1 457 ? 112.059 194.918 178.789 1.00 64.59 477 HIS B O 1
ATOM 8618 N N . VAL B 1 458 ? 110.313 195.035 180.208 1.00 57.30 4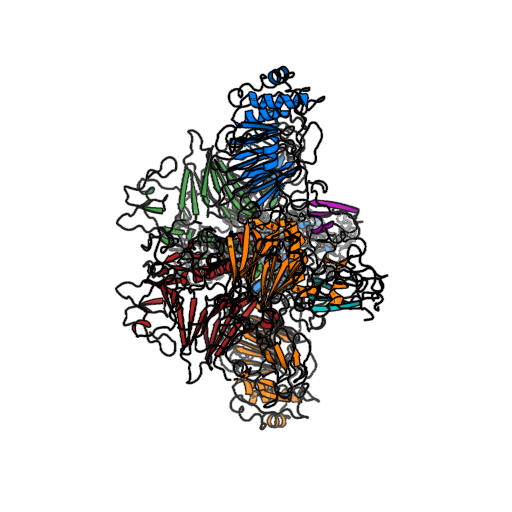78 VAL B N 1
ATOM 8619 C CA . VAL B 1 458 ? 109.746 193.739 179.856 1.00 57.30 478 VAL B CA 1
ATOM 8620 C C . VAL B 1 458 ? 108.552 193.967 178.943 1.00 57.30 478 VAL B C 1
ATOM 8621 O O . VAL B 1 458 ? 107.636 194.722 179.288 1.00 57.30 478 VAL B O 1
ATOM 8625 N N . THR B 1 459 ? 108.562 193.323 177.781 1.00 58.44 479 THR B N 1
ATOM 8626 C CA . THR B 1 459 ? 107.491 193.432 176.800 1.00 58.44 479 THR B CA 1
ATOM 8627 C C . THR B 1 459 ? 106.944 192.042 176.486 1.00 58.44 479 THR B C 1
ATOM 8628 O O . THR B 1 459 ? 107.232 191.063 177.179 1.00 58.44 479 THR B O 1
ATOM 8632 N N . ALA B 1 460 ? 106.137 191.966 175.427 1.00 64.23 480 ALA B N 1
ATOM 8633 C CA . ALA B 1 460 ? 105.504 190.706 175.058 1.00 64.23 480 ALA B CA 1
ATOM 8634 C C . ALA B 1 460 ? 106.446 189.798 174.278 1.00 64.23 480 ALA B C 1
ATOM 8635 O O . ALA B 1 460 ? 106.399 188.574 174.435 1.00 64.23 480 ALA B O 1
ATOM 8637 N N . SER B 1 461 ? 107.306 190.372 173.433 1.00 62.68 481 SER B N 1
ATOM 8638 C CA . SER B 1 461 ? 108.178 189.576 172.582 1.00 62.68 481 SER B CA 1
ATOM 8639 C C . SER B 1 461 ? 109.625 189.528 173.045 1.00 62.68 481 SER B C 1
ATOM 8640 O O . SER B 1 461 ? 110.335 188.587 172.678 1.00 62.68 481 SER B O 1
ATOM 8643 N N . PHE B 1 462 ? 110.082 190.501 173.831 1.00 56.29 482 PHE B N 1
ATOM 8644 C CA . PHE B 1 462 ? 111.428 190.450 174.381 1.00 56.29 482 PHE B CA 1
ATOM 8645 C C . PHE B 1 462 ? 111.451 191.189 175.710 1.00 56.29 482 PHE B C 1
ATOM 8646 O O . PHE B 1 462 ? 110.464 191.803 176.121 1.00 56.29 482 PHE B O 1
ATOM 8654 N N . SER B 1 463 ? 112.603 191.130 176.375 1.00 41.77 483 SER B N 1
ATOM 8655 C CA . SER B 1 463 ? 112.802 191.820 177.640 1.00 41.77 483 SER B CA 1
ATOM 8656 C C . SER B 1 463 ? 114.291 192.047 177.846 1.00 41.77 483 SER B C 1
ATOM 8657 O O . SER B 1 463 ? 115.104 191.185 177.512 1.00 41.77 483 SER B O 1
ATOM 8660 N N . VAL B 1 464 ? 114.634 193.204 178.405 1.00 41.28 484 VAL B N 1
ATOM 8661 C CA . VAL B 1 464 ? 116.015 193.610 178.633 1.00 41.28 484 VAL B CA 1
ATOM 8662 C C . VAL B 1 464 ? 116.202 193.816 180.131 1.00 41.28 484 VAL B C 1
ATOM 8663 O O . VAL B 1 464 ? 115.411 194.525 180.763 1.00 41.28 484 VAL B O 1
ATOM 8667 N N . PHE B 1 465 ? 117.236 193.201 180.698 1.00 43.97 485 PHE B N 1
ATOM 8668 C CA . PHE B 1 465 ? 117.518 193.308 182.123 1.00 43.97 485 PHE B CA 1
ATOM 8669 C C . PHE B 1 465 ? 118.898 193.913 182.338 1.00 43.97 485 PHE B C 1
ATOM 8670 O O . PHE B 1 465 ? 119.697 194.041 181.411 1.00 43.97 485 PHE B O 1
ATOM 8678 N N . ARG B 1 466 ? 119.187 194.271 183.587 1.00 42.07 486 ARG B N 1
ATOM 8679 C CA . ARG B 1 466 ? 120.508 194.780 183.955 1.00 42.07 486 ARG B CA 1
ATOM 8680 C C . ARG B 1 466 ? 120.780 194.410 185.403 1.00 42.07 486 ARG B C 1
ATOM 8681 O O . ARG B 1 466 ? 120.432 195.155 186.328 1.00 42.07 486 ARG B O 1
ATOM 8689 N N . PRO B 1 467 ? 121.399 193.258 185.642 1.00 39.33 487 PRO B N 1
ATOM 8690 C CA . PRO B 1 467 ? 121.532 192.772 187.019 1.00 39.33 487 PRO B CA 1
ATOM 8691 C C . PRO B 1 467 ? 122.717 193.335 187.788 1.00 39.33 487 PRO B C 1
ATOM 8692 O O . PRO B 1 467 ? 122.673 193.386 189.020 1.00 39.33 487 PRO B O 1
ATOM 8696 N N . SER B 1 468 ? 123.781 193.756 187.098 1.00 42.96 488 SER B N 1
ATOM 8697 C CA . SER B 1 468 ? 125.033 194.018 187.798 1.00 42.96 488 SER B CA 1
ATOM 8698 C C . SER B 1 468 ? 125.780 195.248 187.298 1.00 42.96 488 SER B C 1
ATOM 8699 O O . SER B 1 468 ? 126.990 195.351 187.537 1.00 42.96 488 SER B O 1
ATOM 8702 N N . SER B 1 469 ? 125.115 196.128 186.541 1.00 43.27 489 SER B N 1
ATOM 8703 C CA . SER B 1 469 ? 125.577 197.450 186.099 1.00 43.27 489 SER B CA 1
ATOM 8704 C C . SER B 1 469 ? 126.738 197.442 185.103 1.00 43.27 489 SER B C 1
ATOM 8705 O O . SER B 1 469 ? 127.047 198.483 184.520 1.00 43.27 489 SER B O 1
ATOM 8708 N N . TYR B 1 470 ? 127.344 196.276 184.865 1.00 36.03 490 TYR B N 1
ATOM 8709 C CA . TYR B 1 470 ? 128.309 196.031 183.798 1.00 36.03 490 TYR B CA 1
ATOM 8710 C C . TYR B 1 470 ? 127.865 194.853 182.947 1.00 36.03 490 TYR B C 1
ATOM 8711 O O . TYR B 1 470 ? 128.679 194.266 182.233 1.00 36.03 490 TYR B O 1
ATOM 8720 N N . HIS B 1 471 ? 126.591 194.489 183.037 1.00 34.39 491 HIS B N 1
ATOM 8721 C CA . HIS B 1 471 ? 126.048 193.307 182.391 1.00 34.39 491 HIS B CA 1
ATOM 8722 C C . HIS B 1 471 ? 124.618 193.616 181.998 1.00 34.39 491 HIS B C 1
ATOM 8723 O O . HIS B 1 471 ? 123.838 194.086 182.828 1.00 34.39 491 HIS B O 1
ATOM 8730 N N . ILE B 1 472 ? 124.280 193.361 180.742 1.00 29.94 492 ILE B N 1
ATOM 8731 C CA . ILE B 1 472 ? 122.922 193.501 180.238 1.00 29.94 492 ILE B CA 1
ATOM 8732 C C . ILE B 1 472 ? 122.500 192.146 179.694 1.00 29.94 492 ILE B C 1
ATOM 8733 O O . ILE B 1 472 ? 123.268 191.499 178.976 1.00 29.94 492 ILE B O 1
ATOM 8738 N N . MET B 1 473 ? 121.304 191.699 180.062 1.00 36.35 493 MET B N 1
ATOM 8739 C CA . MET B 1 473 ? 120.781 190.411 179.629 1.00 36.35 493 MET B CA 1
ATOM 8740 C C . MET B 1 473 ? 119.498 190.645 178.851 1.00 36.35 493 MET B C 1
ATOM 8741 O O . MET B 1 473 ? 118.567 191.274 179.361 1.00 36.35 493 MET B O 1
ATOM 8746 N N . VAL B 1 474 ? 119.462 190.163 177.613 1.00 29.43 494 VAL B N 1
ATOM 8747 C CA . VAL B 1 474 ? 118.326 190.338 176.718 1.00 29.43 494 VAL B CA 1
ATOM 8748 C C . VAL B 1 474 ? 117.823 188.962 176.319 1.00 29.43 494 VAL B C 1
ATOM 8749 O O . VAL B 1 474 ? 118.591 188.139 175.813 1.00 29.43 494 VAL B O 1
ATOM 8753 N N . SER B 1 475 ? 116.540 188.713 176.548 1.00 35.59 495 SER B N 1
ATOM 8754 C CA . SER B 1 475 ? 115.909 187.457 176.181 1.00 35.59 495 SER B CA 1
ATOM 8755 C C . SER B 1 475 ? 114.797 187.720 175.177 1.00 35.59 495 SER B C 1
ATOM 8756 O O . SER B 1 475 ? 114.059 188.698 175.301 1.00 35.59 495 SER B O 1
ATOM 8759 N N . MET B 1 476 ? 114.689 186.852 174.177 1.00 43.97 496 MET B N 1
ATOM 8760 C CA . MET B 1 476 ? 113.662 186.963 173.156 1.00 43.97 496 MET B CA 1
ATOM 8761 C C . MET B 1 476 ? 112.811 185.704 173.124 1.00 43.97 496 MET B C 1
ATOM 8762 O O . MET B 1 476 ? 113.277 184.610 173.453 1.00 43.97 496 MET B O 1
ATOM 8767 N N . ALA B 1 477 ? 111.556 185.869 172.709 1.00 53.48 497 ALA B N 1
ATOM 8768 C CA . ALA B 1 477 ? 110.626 184.755 172.609 1.00 53.48 497 ALA B CA 1
ATOM 8769 C C . ALA B 1 477 ? 110.893 183.870 171.404 1.00 53.48 497 ALA B C 1
ATOM 8770 O O . ALA B 1 477 ? 110.363 182.757 171.345 1.00 53.48 497 ALA B O 1
ATOM 8772 N N . ILE B 1 478 ? 111.693 184.340 170.446 1.00 51.03 498 ILE B N 1
ATOM 8773 C CA . ILE B 1 478 ? 112.027 183.530 169.282 1.00 51.03 498 ILE B CA 1
ATOM 8774 C C . ILE B 1 478 ? 113.002 182.422 169.666 1.00 51.03 498 ILE B C 1
ATOM 8775 O O . ILE B 1 478 ? 112.890 181.284 169.196 1.00 51.03 498 ILE B O 1
ATOM 8780 N N . GLY B 1 479 ? 113.934 182.717 170.567 1.00 32.56 499 GLY B N 1
ATOM 8781 C CA . GLY B 1 479 ? 114.924 181.742 170.977 1.00 32.56 499 GLY B CA 1
ATOM 8782 C C . GLY B 1 479 ? 116.317 182.327 171.041 1.00 32.56 499 GLY B C 1
ATOM 8783 O O . GLY B 1 479 ? 117.304 181.600 171.166 1.00 32.56 499 GLY B O 1
ATOM 8784 N N . VAL B 1 480 ? 116.402 183.648 170.967 1.00 30.34 500 VAL B N 1
ATOM 8785 C CA . VAL B 1 480 ? 117.671 184.360 170.923 1.00 30.34 500 VAL B CA 1
ATOM 8786 C C . VAL B 1 480 ? 117.911 185.001 172.282 1.00 30.34 500 VAL B C 1
ATOM 8787 O O . VAL B 1 480 ? 117.023 185.663 172.829 1.00 30.34 500 VAL B O 1
ATOM 8791 N N . ARG B 1 481 ? 119.105 184.800 172.832 1.00 30.98 501 ARG B N 1
ATOM 8792 C CA . ARG B 1 481 ? 119.494 185.398 174.099 1.00 30.98 501 ARG B CA 1
ATOM 8793 C C . ARG B 1 481 ? 120.828 186.105 173.944 1.00 30.98 501 ARG B C 1
ATOM 8794 O O . ARG B 1 481 ? 121.758 185.566 173.341 1.00 30.98 501 ARG B O 1
ATOM 8802 N N . LEU B 1 482 ? 120.912 187.313 174.491 1.00 25.37 502 LEU B N 1
ATOM 8803 C CA . LEU B 1 482 ? 122.096 188.152 174.403 1.00 25.37 502 LEU B CA 1
ATOM 8804 C C . LEU B 1 482 ? 122.624 188.466 175.792 1.00 25.37 502 LEU B C 1
ATOM 8805 O O . LEU B 1 482 ? 121.857 188.636 176.739 1.00 25.37 502 LEU B O 1
ATOM 8810 N N . GLN B 1 483 ? 123.946 188.559 175.902 1.00 19.56 503 GLN B N 1
ATOM 8811 C CA . GLN B 1 483 ? 124.604 189.054 177.106 1.00 19.56 503 GLN B CA 1
ATOM 8812 C C . GLN B 1 483 ? 125.685 190.036 176.688 1.00 19.56 503 GLN B C 1
ATOM 8813 O O . GLN B 1 483 ? 126.678 189.644 176.071 1.00 19.56 503 GLN B O 1
ATOM 8819 N N . VAL B 1 484 ? 125.500 191.301 177.029 1.00 19.56 504 VAL B N 1
ATOM 8820 C CA . VAL B 1 484 ? 126.419 192.357 176.639 1.00 19.56 504 VAL B CA 1
ATOM 8821 C C . VAL B 1 484 ? 127.284 192.692 177.841 1.00 19.56 504 VAL B C 1
ATOM 8822 O O . VAL B 1 484 ? 126.773 193.099 178.887 1.00 19.56 504 VAL B O 1
ATOM 8826 N N . GLN B 1 485 ? 128.588 192.502 177.700 1.00 19.56 505 GLN B N 1
ATOM 8827 C CA . GLN B 1 485 ? 129.545 192.890 178.723 1.00 19.56 505 GLN B CA 1
ATOM 8828 C C . GLN B 1 485 ? 130.025 194.309 178.451 1.00 19.56 505 GLN B C 1
ATOM 8829 O O . GLN B 1 485 ? 130.174 194.710 177.298 1.00 19.56 505 GLN B O 1
ATOM 8835 N N . LEU B 1 486 ? 130.234 195.081 179.515 1.00 19.56 506 LEU B N 1
ATOM 8836 C CA . LEU B 1 486 ? 130.570 196.489 179.383 1.00 19.56 506 LEU B CA 1
ATOM 8837 C C . LEU B 1 486 ? 131.920 196.877 179.967 1.00 19.56 506 LEU B C 1
ATOM 8838 O O . LEU B 1 486 ? 132.479 197.893 179.545 1.00 19.56 506 LEU B O 1
ATOM 8843 N N . ALA B 1 487 ? 132.456 196.113 180.915 1.00 25.62 507 ALA B N 1
ATOM 8844 C CA . ALA B 1 487 ? 133.747 196.390 181.504 1.00 25.62 507 ALA B CA 1
ATOM 8845 C C . ALA B 1 487 ? 134.519 195.084 181.628 1.00 25.62 507 ALA B C 1
ATOM 8846 O O . ALA B 1 487 ? 133.911 194.041 181.905 1.00 25.62 507 ALA B O 1
ATOM 8848 N N . PRO B 1 488 ? 135.852 195.093 181.428 1.00 19.56 508 PRO B N 1
ATOM 8849 C CA . PRO B 1 488 ? 136.788 196.170 181.076 1.00 19.56 508 PRO B CA 1
ATOM 8850 C C . PRO B 1 488 ? 136.655 196.661 179.642 1.00 19.56 508 PRO B C 1
ATOM 8851 O O . PRO B 1 488 ? 136.798 197.854 179.384 1.00 19.56 508 PRO B O 1
ATOM 8855 N N . VAL B 1 489 ? 136.393 195.735 178.721 1.00 19.56 509 VAL B N 1
ATOM 8856 C CA . VAL B 1 489 ? 136.125 196.055 177.329 1.00 19.56 509 VAL B CA 1
ATOM 8857 C C . VAL B 1 489 ? 134.776 195.455 176.971 1.00 19.56 509 VAL B C 1
ATOM 8858 O O . VAL B 1 489 ? 134.283 194.545 177.636 1.00 19.56 509 VAL B O 1
ATOM 8862 N N . MET B 1 490 ? 134.171 195.979 175.913 1.00 19.56 510 MET B N 1
ATOM 8863 C CA . MET B 1 490 ? 132.832 195.557 175.530 1.00 19.56 510 MET B CA 1
ATOM 8864 C C . MET B 1 490 ? 132.899 194.238 174.777 1.00 19.56 510 MET B C 1
ATOM 8865 O O . MET B 1 490 ? 133.688 194.090 173.842 1.00 19.56 510 MET B O 1
ATOM 8870 N N . GLN B 1 491 ? 132.089 193.270 175.197 1.00 19.56 511 GLN B N 1
ATOM 8871 C CA . GLN B 1 491 ? 132.055 191.948 174.587 1.00 19.56 511 GLN B CA 1
ATOM 8872 C C . GLN B 1 491 ? 130.607 191.505 174.460 1.00 19.56 511 GLN B C 1
ATOM 8873 O O . GLN B 1 491 ? 129.717 192.073 175.089 1.00 19.56 511 GLN B O 1
ATOM 8879 N N . LEU B 1 492 ? 130.373 190.481 173.644 1.00 19.56 512 LEU B N 1
ATOM 8880 C CA . LEU B 1 492 ? 129.021 190.043 173.326 1.00 19.56 512 LEU B CA 1
ATOM 8881 C C . LEU B 1 492 ? 128.958 188.529 173.236 1.00 19.56 512 LEU B C 1
ATOM 8882 O O . LEU B 1 492 ? 129.844 187.899 172.656 1.00 19.56 512 LEU B O 1
ATOM 8887 N N . PHE B 1 493 ? 127.887 187.961 173.791 1.00 19.56 513 PHE B N 1
ATOM 8888 C CA . PHE B 1 493 ? 127.641 186.525 173.808 1.00 19.56 513 PHE B CA 1
ATOM 8889 C C . PHE B 1 493 ? 126.207 186.272 173.369 1.00 19.56 513 PHE B C 1
ATOM 8890 O O . PHE B 1 493 ? 125.279 186.867 173.918 1.00 19.56 513 PHE B O 1
ATOM 8898 N N . VAL B 1 494 ? 126.032 185.407 172.371 1.00 19.56 514 VAL B N 1
ATOM 8899 C CA . VAL B 1 494 ? 124.750 185.156 171.721 1.00 19.56 514 VAL B CA 1
ATOM 8900 C C . VAL B 1 494 ? 124.427 183.680 171.889 1.00 19.56 514 VAL B C 1
ATOM 8901 O O . VAL B 1 494 ? 125.312 182.840 171.730 1.00 19.56 514 VAL B O 1
ATOM 8905 N N . THR B 1 495 ? 123.176 183.352 172.208 1.00 25.74 515 THR B N 1
ATOM 8906 C CA . THR B 1 495 ? 122.792 181.958 172.400 1.00 25.74 515 THR B CA 1
ATOM 8907 C C . THR B 1 495 ? 121.525 181.646 171.618 1.00 25.74 515 THR B C 1
ATOM 8908 O O . THR B 1 495 ? 120.518 182.343 171.761 1.00 25.74 515 THR B O 1
ATOM 8912 N N . LEU B 1 496 ? 121.578 180.599 170.797 1.00 28.78 516 LEU B N 1
ATOM 8913 C CA . LEU B 1 496 ? 120.428 180.104 170.058 1.00 28.78 516 LEU B CA 1
ATOM 8914 C C . LEU B 1 496 ? 120.041 178.714 170.530 1.00 28.78 516 LEU B C 1
ATOM 8915 O O . LEU B 1 496 ? 120.880 177.934 170.974 1.00 28.78 516 LEU B O 1
ATOM 8920 N N . ASP B 1 497 ? 118.766 178.386 170.354 1.00 38.04 517 ASP B N 1
ATOM 8921 C CA . ASP B 1 497 ? 118.317 177.023 170.563 1.00 38.04 517 ASP B CA 1
ATOM 8922 C C . ASP B 1 497 ? 118.801 176.131 169.424 1.00 38.04 517 ASP B C 1
ATOM 8923 O O . ASP B 1 497 ? 119.303 176.596 168.400 1.00 38.04 517 ASP B O 1
ATOM 8928 N N . GLN B 1 498 ? 118.635 174.826 169.605 1.00 51.51 518 GLN B N 1
ATOM 8929 C CA . GLN B 1 498 ? 119.016 173.880 168.571 1.00 51.51 518 GLN B CA 1
ATOM 8930 C C . GLN B 1 498 ? 117.882 173.666 167.568 1.00 51.51 518 GLN B C 1
ATOM 8931 O O . GLN B 1 498 ? 118.065 172.983 166.557 1.00 51.51 518 GLN B O 1
ATOM 8937 N N . ALA B 1 499 ? 116.727 174.292 167.791 1.00 43.19 519 ALA B N 1
ATOM 8938 C CA . ALA B 1 499 ? 115.696 174.318 166.761 1.00 43.19 519 ALA B CA 1
ATOM 8939 C C . ALA B 1 499 ? 116.095 175.212 165.594 1.00 43.19 519 ALA B C 1
ATOM 8940 O O . ALA B 1 499 ? 115.660 174.979 164.461 1.00 43.19 519 ALA B O 1
ATOM 8942 N N . SER B 1 500 ? 116.913 176.229 165.845 1.00 37.30 520 SER B N 1
ATOM 8943 C CA . SER B 1 500 ? 117.389 177.135 164.801 1.00 37.30 520 SER B CA 1
ATOM 8944 C C . SER B 1 500 ? 118.716 176.665 164.223 1.00 37.30 520 SER B C 1
ATOM 8945 O O . SER B 1 500 ? 119.663 177.436 164.100 1.00 37.30 520 SER B O 1
ATOM 8948 N N . GLN B 1 501 ? 118.792 175.394 163.848 1.00 37.80 521 GLN B N 1
ATOM 8949 C CA . GLN B 1 501 ? 120.054 174.771 163.477 1.00 37.80 521 GLN B CA 1
ATOM 8950 C C . GLN B 1 501 ? 120.113 174.666 161.960 1.00 37.80 521 GLN B C 1
ATOM 8951 O O . GLN B 1 501 ? 119.301 173.965 161.349 1.00 37.80 521 GLN B O 1
ATOM 8957 N N . GLY B 1 502 ? 121.074 175.359 161.359 1.00 36.24 522 GLY B N 1
ATOM 8958 C CA . GLY B 1 502 ? 121.105 175.496 159.920 1.00 36.24 522 GLY B CA 1
ATOM 8959 C C . GLY B 1 502 ? 120.203 176.578 159.376 1.00 36.24 522 GLY B C 1
ATOM 8960 O O . GLY B 1 502 ? 119.851 176.535 158.195 1.00 36.24 522 GLY B O 1
ATOM 8961 N N . GLN B 1 503 ? 119.815 177.554 160.201 1.00 37.05 523 GLN B N 1
ATOM 8962 C CA . GLN B 1 503 ? 118.841 178.570 159.823 1.00 37.05 523 GLN B CA 1
ATOM 8963 C C . GLN B 1 503 ? 119.287 179.972 160.220 1.00 37.05 523 GLN B C 1
ATOM 8964 O O . GLN B 1 503 ? 118.448 180.837 160.475 1.00 37.05 523 GLN B O 1
ATOM 8970 N N . VAL B 1 504 ? 120.599 180.213 160.306 1.00 30.61 524 VAL B N 1
ATOM 8971 C CA . VAL B 1 504 ? 121.144 181.538 160.581 1.00 30.61 524 VAL B CA 1
ATOM 8972 C C . VAL B 1 504 ? 122.321 181.812 159.660 1.00 30.61 524 VAL B C 1
ATOM 8973 O O . VAL B 1 504 ? 122.987 180.900 159.172 1.00 30.61 524 VAL B O 1
ATOM 8977 N N . GLN B 1 505 ? 122.559 183.099 159.413 1.00 29.94 525 GLN B N 1
ATOM 8978 C CA . GLN B 1 505 ? 123.662 183.576 158.592 1.00 29.94 525 GLN B CA 1
ATOM 8979 C C . GLN B 1 505 ? 124.213 184.858 159.196 1.00 29.94 525 GLN B C 1
ATOM 8980 O O . GLN B 1 505 ? 123.479 185.641 159.796 1.00 29.94 525 GLN B O 1
ATOM 8986 N N . GLY B 1 506 ? 125.512 185.063 159.039 1.00 19.56 526 GLY B N 1
ATOM 8987 C CA . GLY B 1 506 ? 126.167 186.208 159.637 1.00 19.56 526 GLY B CA 1
ATOM 8988 C C . GLY B 1 506 ? 127.650 185.936 159.769 1.00 19.56 526 GLY B C 1
ATOM 8989 O O . GLY B 1 506 ? 128.198 185.096 159.068 1.00 19.56 526 GLY B O 1
ATOM 8990 N N . LEU B 1 507 ? 128.278 186.650 160.696 1.00 19.56 527 LEU B N 1
ATOM 8991 C CA . LEU B 1 507 ? 129.662 186.354 161.039 1.00 19.56 527 LEU B CA 1
ATOM 8992 C C . LEU B 1 507 ? 129.789 185.224 162.046 1.00 19.56 527 LEU B C 1
ATOM 8993 O O . LEU B 1 507 ? 130.911 184.869 162.414 1.00 19.56 527 LEU B O 1
ATOM 8998 N N . CYS B 1 508 ? 128.674 184.664 162.499 1.00 19.56 528 CYS B N 1
ATOM 8999 C CA . CYS B 1 508 ? 128.662 183.558 163.436 1.00 19.56 528 CYS B CA 1
ATOM 9000 C C . CYS B 1 508 ? 128.471 182.210 162.765 1.00 19.56 528 CYS B C 1
ATOM 9001 O O . CYS B 1 508 ? 128.328 181.207 163.463 1.00 19.56 528 CYS B O 1
ATOM 9004 N N . GLY B 1 509 ? 128.465 182.157 161.444 1.00 19.56 529 GLY B N 1
ATOM 9005 C CA . GLY B 1 509 ? 128.328 180.902 160.743 1.00 19.56 529 GLY B CA 1
ATOM 9006 C C . GLY B 1 509 ? 126.884 180.502 160.568 1.00 19.56 529 GLY B C 1
ATOM 9007 O O . GLY B 1 509 ? 125.956 181.281 160.779 1.00 19.56 529 GLY B O 1
ATOM 9008 N N . ASN B 1 510 ? 126.690 179.247 160.172 1.00 26.18 530 ASN B N 1
ATOM 9009 C CA . ASN B 1 510 ? 125.349 178.752 159.913 1.00 26.18 530 ASN B CA 1
ATOM 9010 C C . ASN B 1 510 ? 124.850 177.697 160.888 1.00 26.18 530 ASN B C 1
ATOM 9011 O O . ASN B 1 510 ? 123.663 177.364 160.820 1.00 26.18 530 ASN B O 1
ATOM 9016 N N . PHE B 1 511 ? 125.707 177.180 161.782 1.00 13.06 531 PHE B N 1
ATOM 9017 C CA . PHE B 1 511 ? 125.318 176.305 162.897 1.00 13.06 531 PHE B CA 1
ATOM 9018 C C . PHE B 1 511 ? 124.643 175.029 162.383 1.00 13.06 531 PHE B C 1
ATOM 9019 O O . PHE B 1 511 ? 123.432 174.861 162.442 1.00 13.06 531 PHE B O 1
ATOM 9027 N N . ASN B 1 512 ? 125.470 174.188 161.751 1.00 19.56 532 ASN B N 1
ATOM 9028 C CA . ASN B 1 512 ? 125.016 172.921 161.190 1.00 19.56 532 ASN B CA 1
ATOM 9029 C C . ASN B 1 512 ? 125.849 171.711 161.611 1.00 19.56 532 ASN B C 1
ATOM 9030 O O . ASN B 1 512 ? 125.599 170.610 161.118 1.00 19.56 532 ASN B O 1
ATOM 9035 N N . GLY B 1 513 ? 126.836 171.878 162.488 1.00 19.56 533 GLY B N 1
ATOM 9036 C CA . GLY B 1 513 ? 127.657 170.792 162.958 1.00 19.56 533 GLY B CA 1
ATOM 9037 C C . GLY B 1 513 ? 129.052 170.751 162.366 1.00 19.56 533 GLY B C 1
ATOM 9038 O O . GLY B 1 513 ? 130.002 170.412 163.073 1.00 19.56 533 GLY B O 1
ATOM 9039 N N . LEU B 1 514 ? 129.193 171.075 161.091 1.00 19.56 534 LEU B N 1
ATOM 9040 C CA . LEU B 1 514 ? 130.482 171.182 160.424 1.00 19.56 534 LEU B CA 1
ATOM 9041 C C . LEU B 1 514 ? 131.031 172.593 160.586 1.00 19.56 534 LEU B C 1
ATOM 9042 O O . LEU B 1 514 ? 130.277 173.563 160.556 1.00 19.56 534 LEU B O 1
ATOM 9047 N N . GLU B 1 515 ? 132.343 172.714 160.764 1.00 19.56 535 GLU B N 1
ATOM 9048 C CA . GLU B 1 515 ? 132.969 174.027 160.828 1.00 19.56 535 GLU B CA 1
ATOM 9049 C C . GLU B 1 515 ? 133.832 174.310 159.611 1.00 19.56 535 GLU B C 1
ATOM 9050 O O . GLU B 1 515 ? 134.515 175.334 159.573 1.00 19.56 535 GLU B O 1
ATOM 9056 N N . GLY B 1 516 ? 133.823 173.424 158.616 1.00 19.56 536 GLY B N 1
ATOM 9057 C CA . GLY B 1 516 ? 134.528 173.704 157.384 1.00 19.56 536 GLY B CA 1
ATOM 9058 C C . GLY B 1 516 ? 133.793 174.667 156.483 1.00 19.56 536 GLY B C 1
ATOM 9059 O O . GLY B 1 516 ? 134.415 175.332 155.653 1.00 19.56 536 GLY B O 1
ATOM 9060 N N . ASP B 1 517 ? 132.471 174.760 156.626 1.00 19.56 537 ASP B N 1
ATOM 9061 C CA . ASP B 1 517 ? 131.665 175.644 155.800 1.00 19.56 537 ASP B CA 1
ATOM 9062 C C . ASP B 1 517 ? 131.178 176.878 156.543 1.00 19.56 537 ASP B C 1
ATOM 9063 O O . ASP B 1 517 ? 130.146 177.440 156.176 1.00 19.56 537 ASP B O 1
ATOM 9068 N N . ASP B 1 518 ? 131.867 177.297 157.600 1.00 19.56 538 ASP B N 1
ATOM 9069 C CA . ASP B 1 518 ? 131.455 178.541 158.232 1.00 19.56 538 ASP B CA 1
ATOM 9070 C C . ASP B 1 518 ? 131.895 179.751 157.432 1.00 19.56 538 ASP B C 1
ATOM 9071 O O . ASP B 1 518 ? 131.227 180.786 157.484 1.00 19.56 538 ASP B O 1
ATOM 9076 N N . PHE B 1 519 ? 132.976 179.639 156.660 1.00 19.56 539 PHE B N 1
ATOM 9077 C CA . PHE B 1 519 ? 133.409 180.720 155.788 1.00 19.56 539 PHE B CA 1
ATOM 9078 C C . PHE B 1 519 ? 132.729 180.686 154.429 1.00 19.56 539 PHE B C 1
ATOM 9079 O O . PHE B 1 519 ? 133.262 181.244 153.471 1.00 19.56 539 PHE B O 1
ATOM 9087 N N . LYS B 1 520 ? 131.575 180.044 154.329 1.00 19.56 540 LYS B N 1
ATOM 9088 C CA . LYS B 1 520 ? 130.782 180.019 153.111 1.00 19.56 540 LYS B CA 1
ATOM 9089 C C . LYS B 1 520 ? 129.977 181.303 152.999 1.00 19.56 540 LYS B C 1
ATOM 9090 O O . LYS B 1 520 ? 129.134 181.586 153.853 1.00 19.56 540 LYS B O 1
ATOM 9096 N N . THR B 1 521 ? 130.218 182.072 151.944 1.00 19.56 541 THR B N 1
ATOM 9097 C CA . THR B 1 521 ? 129.545 183.347 151.774 1.00 19.56 541 THR B CA 1
ATOM 9098 C C . THR B 1 521 ? 128.108 183.142 151.316 1.00 19.56 541 THR B C 1
ATOM 9099 O O . THR B 1 521 ? 127.667 182.030 151.026 1.00 19.56 541 THR B O 1
ATOM 9103 N N . ALA B 1 522 ? 127.368 184.244 151.239 1.00 22.54 542 ALA B N 1
ATOM 9104 C CA . ALA B 1 522 ? 125.961 184.229 150.864 1.00 22.54 542 ALA B CA 1
ATOM 9105 C C . ALA B 1 522 ? 125.747 184.202 149.369 1.00 22.54 542 ALA B C 1
ATOM 9106 O O . ALA B 1 522 ? 124.635 184.469 148.914 1.00 22.54 542 ALA B O 1
ATOM 9108 N N . SER B 1 523 ? 126.780 183.889 148.602 1.00 24.63 543 SER B N 1
ATOM 9109 C CA . SER B 1 523 ? 126.718 183.822 147.156 1.00 24.63 543 SER B CA 1
ATOM 9110 C C . SER B 1 523 ? 127.517 182.626 146.674 1.00 24.63 543 SER B C 1
ATOM 9111 O O . SER B 1 523 ? 128.342 182.730 145.772 1.00 24.63 543 SER B O 1
ATOM 9114 N N . GLY B 1 524 ? 127.297 181.467 147.280 1.00 19.56 544 GLY B N 1
ATOM 9115 C CA . GLY B 1 524 ? 128.034 180.309 146.830 1.00 19.56 544 GLY B CA 1
ATOM 9116 C C . GLY B 1 524 ? 129.112 179.765 147.735 1.00 19.56 544 GLY B C 1
ATOM 9117 O O . GLY B 1 524 ? 128.839 178.983 148.643 1.00 19.56 544 GLY B O 1
ATOM 9118 N N . LEU B 1 525 ? 130.349 180.136 147.450 1.00 19.56 545 LEU B N 1
ATOM 9119 C CA . LEU B 1 525 ? 131.520 179.334 147.750 1.00 19.56 545 LEU B CA 1
ATOM 9120 C C . LEU B 1 525 ? 132.193 179.728 149.057 1.00 19.56 545 LEU B C 1
ATOM 9121 O O . LEU B 1 525 ? 132.083 180.857 149.534 1.00 19.56 545 LEU B O 1
ATOM 9126 N N . VAL B 1 526 ? 132.923 178.761 149.615 1.00 19.56 546 VAL B N 1
ATOM 9127 C CA . VAL B 1 526 ? 133.666 178.941 150.856 1.00 19.56 546 VAL B CA 1
ATOM 9128 C C . VAL B 1 526 ? 134.930 179.747 150.589 1.00 19.56 546 VAL B C 1
ATOM 9129 O O . VAL B 1 526 ? 135.692 179.444 149.664 1.00 19.56 546 VAL B O 1
ATOM 9133 N N . GLU B 1 527 ? 135.162 180.775 151.401 1.00 19.56 547 GLU B N 1
ATOM 9134 C CA . GLU B 1 527 ? 136.382 181.563 151.338 1.00 19.56 547 GLU B CA 1
ATOM 9135 C C . GLU B 1 527 ? 137.476 180.920 152.183 1.00 19.56 547 GLU B C 1
ATOM 9136 O O . GLU B 1 527 ? 137.236 180.010 152.975 1.00 19.56 547 GLU B O 1
ATOM 9142 N N . ALA B 1 528 ? 138.695 181.416 152.013 1.00 22.14 548 ALA B N 1
ATOM 9143 C CA . ALA B 1 528 ? 139.856 180.828 152.666 1.00 22.14 548 ALA B CA 1
ATOM 9144 C C . ALA B 1 528 ? 140.185 181.491 153.989 1.00 22.14 548 ALA B C 1
ATOM 9145 O O . ALA B 1 528 ? 140.465 180.807 154.976 1.00 22.14 548 ALA B O 1
ATOM 9147 N N . THR B 1 529 ? 140.166 182.812 154.020 1.00 19.56 549 THR B N 1
ATOM 9148 C CA . THR B 1 529 ? 140.588 183.577 155.173 1.00 19.56 549 THR B CA 1
ATOM 9149 C C . THR B 1 529 ? 139.387 184.258 155.811 1.00 19.56 549 THR B C 1
ATOM 9150 O O . THR B 1 529 ? 138.338 184.422 155.188 1.00 19.56 549 THR B O 1
ATOM 9154 N N . GLY B 1 530 ? 139.555 184.629 157.082 1.00 19.56 550 GLY B N 1
ATOM 9155 C CA . GLY B 1 530 ? 138.468 185.228 157.835 1.00 19.56 550 GLY B CA 1
ATOM 9156 C C . GLY B 1 530 ? 138.111 186.625 157.381 1.00 19.56 550 GLY B C 1
ATOM 9157 O O . GLY B 1 530 ? 136.945 187.013 157.435 1.00 19.56 550 GLY B O 1
ATOM 9158 N N . ALA B 1 531 ? 139.096 187.397 156.929 1.00 19.56 551 ALA B N 1
ATOM 9159 C CA . ALA B 1 531 ? 138.827 188.745 156.452 1.00 19.56 551 ALA B CA 1
ATOM 9160 C C . ALA B 1 531 ? 138.305 188.787 155.025 1.00 19.56 551 ALA B C 1
ATOM 9161 O O . ALA B 1 531 ? 137.923 189.862 154.562 1.00 19.56 551 ALA B O 1
ATOM 9163 N N . GLY B 1 532 ? 138.275 187.666 154.320 1.00 19.56 552 GLY B N 1
ATOM 9164 C CA . GLY B 1 532 ? 137.674 187.627 153.004 1.00 19.56 552 GLY B CA 1
ATOM 9165 C C . GLY B 1 532 ? 136.227 187.201 153.072 1.00 19.56 552 GLY B C 1
ATOM 9166 O O . GLY B 1 532 ? 135.393 187.656 152.285 1.00 19.56 552 GLY B O 1
ATOM 9167 N N . PHE B 1 533 ? 135.933 186.305 154.014 1.00 19.56 553 PHE B N 1
ATOM 9168 C CA . PHE B 1 533 ? 134.552 185.956 154.333 1.00 19.56 553 PHE B CA 1
ATOM 9169 C C . PHE B 1 533 ? 133.779 187.135 154.894 1.00 19.56 553 PHE B C 1
ATOM 9170 O O . PHE B 1 533 ? 132.620 187.357 154.529 1.00 19.56 553 PHE B O 1
ATOM 9178 N N . ALA B 1 534 ? 134.394 187.898 155.785 1.00 19.56 554 ALA B N 1
ATOM 9179 C CA . ALA B 1 534 ? 133.664 188.863 156.587 1.00 19.56 554 ALA B CA 1
ATOM 9180 C C . ALA B 1 534 ? 133.468 190.200 155.899 1.00 19.56 554 ALA B C 1
ATOM 9181 O O . ALA B 1 534 ? 132.725 191.038 156.413 1.00 19.56 554 ALA B O 1
ATOM 9183 N N . ASN B 1 535 ? 134.101 190.424 154.758 1.00 19.56 555 ASN B N 1
ATOM 9184 C CA . ASN B 1 535 ? 133.820 191.612 153.973 1.00 19.56 555 ASN B CA 1
ATOM 9185 C C . ASN B 1 535 ? 132.564 191.467 153.146 1.00 19.56 555 ASN B C 1
ATOM 9186 O O . ASN B 1 535 ? 132.134 192.438 152.523 1.00 19.56 555 ASN B O 1
ATOM 9191 N N . THR B 1 536 ? 131.984 190.283 153.112 1.00 19.56 556 THR B N 1
ATOM 9192 C CA . THR B 1 536 ? 130.714 190.057 152.459 1.00 19.56 556 THR B CA 1
ATOM 9193 C C . THR B 1 536 ? 129.536 190.329 153.379 1.00 19.56 556 THR B C 1
ATOM 9194 O O . THR B 1 536 ? 128.393 190.307 152.919 1.00 19.56 556 THR B O 1
ATOM 9198 N N . TRP B 1 537 ? 129.788 190.587 154.661 1.00 19.56 557 TRP B N 1
ATOM 9199 C CA . TRP B 1 537 ? 128.743 190.861 155.635 1.00 19.56 557 TRP B CA 1
ATOM 9200 C C . TRP B 1 537 ? 128.806 192.283 156.171 1.00 19.56 557 TRP B C 1
ATOM 9201 O O . TRP B 1 537 ? 128.375 192.542 157.291 1.00 19.56 557 TRP B O 1
ATOM 9212 N N . LYS B 1 538 ? 129.336 193.206 155.383 1.00 19.56 558 LYS B N 1
ATOM 9213 C CA . LYS B 1 538 ? 129.261 194.616 155.720 1.00 19.56 558 LYS B CA 1
ATOM 9214 C C . LYS B 1 538 ? 127.813 195.069 155.638 1.00 19.56 558 LYS B C 1
ATOM 9215 O O . LYS B 1 538 ? 127.107 194.744 154.682 1.00 19.56 558 LYS B O 1
ATOM 9221 N N . ALA B 1 539 ? 127.362 195.802 156.645 1.00 32.88 559 ALA B N 1
ATOM 9222 C CA . ALA B 1 539 ? 126.011 196.340 156.647 1.00 32.88 559 ALA B CA 1
ATOM 9223 C C . ALA B 1 539 ? 125.927 197.699 155.973 1.00 32.88 559 ALA B C 1
ATOM 9224 O O . ALA B 1 539 ? 124.829 198.244 155.837 1.00 32.88 559 ALA B O 1
ATOM 9226 N N . GLN B 1 540 ? 127.059 198.254 155.551 1.00 42.43 560 GLN B N 1
ATOM 9227 C CA . GLN B 1 540 ? 127.119 199.522 154.846 1.00 42.43 560 GLN B CA 1
ATOM 9228 C C . GLN B 1 540 ? 127.957 199.336 153.592 1.00 42.43 560 GLN B C 1
ATOM 9229 O O . GLN B 1 540 ? 129.005 198.688 153.630 1.00 42.43 560 GLN B O 1
ATOM 9235 N N . SER B 1 541 ? 127.495 199.904 152.482 1.00 51.62 561 SER B N 1
ATOM 9236 C CA . SER B 1 541 ? 128.182 199.713 151.212 1.00 51.62 561 SER B CA 1
ATOM 9237 C C . SER B 1 541 ? 129.444 200.551 151.084 1.00 51.62 561 SER B C 1
ATOM 9238 O O . SER B 1 541 ? 130.315 200.210 150.278 1.00 51.62 561 SER B O 1
ATOM 9241 N N . THR B 1 542 ? 129.569 201.628 151.853 1.00 52.89 562 THR B N 1
ATOM 9242 C CA . THR B 1 542 ? 130.686 202.550 151.723 1.00 52.89 562 THR B CA 1
ATOM 9243 C C . THR B 1 542 ? 131.842 202.213 152.651 1.00 52.89 562 THR B C 1
ATOM 9244 O O . THR B 1 542 ? 132.706 203.065 152.884 1.00 52.89 562 THR B O 1
ATOM 9248 N N . CYS B 1 543 ? 131.873 201.004 153.196 1.00 51.10 563 CYS B N 1
ATOM 9249 C CA . CYS B 1 543 ? 132.973 200.578 154.041 1.00 51.10 563 CYS B CA 1
ATOM 9250 C C . CYS B 1 543 ? 134.080 199.988 153.179 1.00 51.10 563 CYS B C 1
ATOM 9251 O O . CYS B 1 543 ? 133.819 199.345 152.160 1.00 51.10 563 CYS B O 1
ATOM 9254 N N . HIS B 1 544 ? 135.322 200.224 153.583 1.00 56.59 564 HIS B N 1
ATOM 9255 C CA . HIS B 1 544 ? 136.435 199.671 152.832 1.00 56.59 564 HIS B CA 1
ATOM 9256 C C . HIS B 1 544 ? 136.621 198.197 153.166 1.00 56.59 564 HIS B C 1
ATOM 9257 O O . HIS B 1 544 ? 136.117 197.694 154.170 1.00 56.59 564 HIS B O 1
ATOM 9264 N N . ASP B 1 545 ? 137.347 197.499 152.301 1.00 42.84 565 ASP B N 1
ATOM 9265 C CA . ASP B 1 545 ? 137.619 196.087 152.508 1.00 42.84 565 ASP B CA 1
ATOM 9266 C C . ASP B 1 545 ? 138.848 195.917 153.379 1.00 42.84 565 ASP B C 1
ATOM 9267 O O . ASP B 1 545 ? 139.848 196.612 153.201 1.00 42.84 565 ASP B O 1
ATOM 9272 N N . LYS B 1 546 ? 138.772 194.984 154.316 1.00 29.43 566 LYS B N 1
ATOM 9273 C CA . LYS B 1 546 ? 139.871 194.715 155.223 1.00 29.43 566 LYS B CA 1
ATOM 9274 C C . LYS B 1 546 ? 140.564 193.425 154.823 1.00 29.43 566 LYS B C 1
ATOM 9275 O O . LYS B 1 546 ? 140.027 192.612 154.072 1.00 29.43 566 LYS B O 1
ATOM 9281 N N . LEU B 1 547 ? 141.777 193.252 155.334 1.00 24.86 567 LEU B N 1
ATOM 9282 C CA . LEU B 1 547 ? 142.661 192.180 154.913 1.00 24.86 567 LEU B CA 1
ATOM 9283 C C . LEU B 1 547 ? 143.299 191.589 156.161 1.00 24.86 567 LEU B C 1
ATOM 9284 O O . LEU B 1 547 ? 143.286 192.209 157.225 1.00 24.86 567 LEU B O 1
ATOM 9289 N N . ASP B 1 548 ? 143.855 190.384 156.043 1.00 19.56 568 ASP B N 1
ATOM 9290 C CA . ASP B 1 548 ? 144.474 189.751 157.200 1.00 19.56 568 ASP B CA 1
ATOM 9291 C C . ASP B 1 548 ? 145.782 190.429 157.582 1.00 19.56 568 ASP B C 1
ATOM 9292 O O . ASP B 1 548 ? 146.222 191.413 156.989 1.00 19.56 568 ASP B O 1
ATOM 9297 N N . TRP B 1 549 ? 146.407 189.869 158.604 1.00 30.09 569 TRP B N 1
ATOM 9298 C CA . TRP B 1 549 ? 147.574 190.485 159.216 1.00 30.09 569 TRP B CA 1
ATOM 9299 C C . TRP B 1 549 ? 148.399 189.340 159.785 1.00 30.09 569 TRP B C 1
ATOM 9300 O O . TRP B 1 549 ? 148.028 188.749 160.801 1.00 30.09 569 TRP B O 1
ATOM 9311 N N . LEU B 1 550 ? 149.479 189.000 159.091 1.00 19.56 570 LEU B N 1
ATOM 9312 C CA . LEU B 1 550 ? 150.277 187.825 159.418 1.00 19.56 570 LEU B CA 1
ATOM 9313 C C . LEU B 1 550 ? 151.478 188.216 160.274 1.00 19.56 570 LEU B C 1
ATOM 9314 O O . LEU B 1 550 ? 152.629 187.939 159.955 1.00 19.56 570 LEU B O 1
ATOM 9319 N N . ASP B 1 551 ? 151.177 188.876 161.384 1.00 30.02 571 ASP B N 1
ATOM 9320 C CA . ASP B 1 551 ? 152.171 189.335 162.336 1.00 30.02 571 ASP B CA 1
ATOM 9321 C C . ASP B 1 551 ? 151.728 188.945 163.733 1.00 30.02 571 ASP B C 1
ATOM 9322 O O . ASP B 1 551 ? 150.542 188.725 163.987 1.00 30.02 571 ASP B O 1
ATOM 9327 N N . ASP B 1 552 ? 152.690 188.849 164.636 1.00 29.59 572 ASP B N 1
ATOM 9328 C CA . ASP B 1 552 ? 152.212 188.800 166.001 1.00 29.59 572 ASP B CA 1
ATOM 9329 C C . ASP B 1 552 ? 152.552 190.088 166.743 1.00 29.59 572 ASP B C 1
ATOM 9330 O O . ASP B 1 552 ? 153.606 190.685 166.508 1.00 29.59 572 ASP B O 1
ATOM 9335 N N . PRO B 1 553 ? 151.653 190.562 167.608 1.00 29.36 573 PRO B N 1
ATOM 9336 C CA . PRO B 1 553 ? 151.907 191.823 168.308 1.00 29.36 573 PRO B CA 1
ATOM 9337 C C . PRO B 1 553 ? 152.987 191.736 169.366 1.00 29.36 573 PRO B C 1
ATOM 9338 O O . PRO B 1 553 ? 153.506 192.782 169.770 1.00 29.36 573 PRO B O 1
ATOM 9342 N N . CYS B 1 554 ? 153.343 190.542 169.834 1.00 31.66 574 CYS B N 1
ATOM 9343 C CA . CYS B 1 554 ? 154.359 190.425 170.870 1.00 31.66 574 CYS B CA 1
ATOM 9344 C C . CYS B 1 554 ? 155.775 190.474 170.327 1.00 31.66 574 CYS B C 1
ATOM 9345 O O . CYS B 1 554 ? 156.722 190.398 171.113 1.00 31.66 574 CYS B O 1
ATOM 9348 N N . SER B 1 555 ? 155.947 190.593 169.016 1.00 32.47 575 SER B N 1
ATOM 9349 C CA . SER B 1 555 ? 157.248 190.868 168.431 1.00 32.47 575 SER B CA 1
ATOM 9350 C C . SER B 1 555 ? 157.416 192.329 168.065 1.00 32.47 575 SER B C 1
ATOM 9351 O O . SER B 1 555 ? 158.537 192.840 168.090 1.00 32.47 575 SER B O 1
ATOM 9354 N N . LEU B 1 556 ? 156.324 193.010 167.741 1.00 37.79 576 LEU B N 1
ATOM 9355 C CA . LEU B 1 556 ? 156.352 194.424 167.409 1.00 37.79 576 LEU B CA 1
ATOM 9356 C C . LEU B 1 556 ? 156.531 195.314 168.631 1.00 37.79 576 LEU B C 1
ATOM 9357 O O . LEU B 1 556 ? 156.882 196.487 168.477 1.00 37.79 576 LEU B O 1
ATOM 9362 N N . ASN B 1 557 ? 156.294 194.788 169.832 1.00 39.55 577 ASN B N 1
ATOM 9363 C CA . ASN B 1 557 ? 156.390 195.554 171.072 1.00 39.55 577 ASN B CA 1
ATOM 9364 C C . ASN B 1 557 ? 157.184 194.729 172.071 1.00 39.55 577 ASN B C 1
ATOM 9365 O O . ASN B 1 557 ? 156.712 193.685 172.527 1.00 39.55 577 ASN B O 1
ATOM 9370 N N . ILE B 1 558 ? 158.380 195.201 172.418 1.00 38.31 578 ILE B N 1
ATOM 9371 C CA . ILE B 1 558 ? 159.237 194.466 173.340 1.00 38.31 578 ILE B CA 1
ATOM 9372 C C . ILE B 1 558 ? 158.904 194.775 174.797 1.00 38.31 578 ILE B C 1
ATOM 9373 O O . ILE B 1 558 ? 159.128 193.930 175.672 1.00 38.31 578 ILE B O 1
ATOM 9378 N N . GLU B 1 559 ? 158.320 195.941 175.080 1.00 44.66 579 GLU B N 1
ATOM 9379 C CA . GLU B 1 559 ? 157.983 196.295 176.451 1.00 44.66 579 GLU B CA 1
ATOM 9380 C C . GLU B 1 559 ? 156.685 195.650 176.916 1.00 44.66 579 GLU B C 1
ATOM 9381 O O . GLU B 1 559 ? 156.495 195.469 178.122 1.00 44.66 579 GLU B O 1
ATOM 9387 N N . SER B 1 560 ? 155.801 195.288 175.993 1.00 31.45 580 SER B N 1
ATOM 9388 C CA . SER B 1 560 ? 154.538 194.662 176.337 1.00 31.45 580 SER B CA 1
ATOM 9389 C C . SER B 1 560 ? 154.634 193.149 176.402 1.00 31.45 580 SER B C 1
ATOM 9390 O O . SER B 1 560 ? 153.735 192.514 176.957 1.00 31.45 580 SER B O 1
ATOM 9393 N N . ALA B 1 561 ? 155.697 192.562 175.863 1.00 19.56 581 ALA B N 1
ATOM 9394 C CA . ALA B 1 561 ? 155.792 191.121 175.704 1.00 19.56 581 ALA B CA 1
ATOM 9395 C C . ALA B 1 561 ? 156.363 190.412 176.917 1.00 19.56 581 ALA B C 1
ATOM 9396 O O . ALA B 1 561 ? 156.318 189.181 176.966 1.00 19.56 581 ALA B O 1
ATOM 9398 N N . ASN B 1 562 ? 156.913 191.145 177.880 1.00 25.60 582 ASN B N 1
ATOM 9399 C CA . ASN B 1 562 ? 157.300 190.558 179.155 1.00 25.60 582 ASN B CA 1
ATOM 9400 C C . ASN B 1 562 ? 156.148 190.642 180.147 1.00 25.60 582 ASN B C 1
ATOM 9401 O O . ASN B 1 562 ? 155.953 189.733 180.961 1.00 25.60 582 ASN B O 1
ATOM 9406 N N . TYR B 1 563 ? 155.383 191.733 180.079 1.00 26.99 583 TYR B N 1
ATOM 9407 C CA . TYR B 1 563 ? 154.164 191.867 180.864 1.00 26.99 583 TYR B CA 1
ATOM 9408 C C . TYR B 1 563 ? 153.115 190.852 180.431 1.00 26.99 583 TYR B C 1
ATOM 9409 O O . TYR B 1 563 ? 152.349 190.351 181.261 1.00 26.99 583 TYR B O 1
ATOM 9418 N N . ALA B 1 564 ? 153.069 190.533 179.137 1.00 24.36 584 ALA B N 1
ATOM 9419 C CA . ALA B 1 564 ? 152.116 189.543 178.652 1.00 24.36 584 ALA B CA 1
ATOM 9420 C C . ALA B 1 564 ? 152.520 188.138 179.065 1.00 24.36 584 ALA B C 1
ATOM 9421 O O . ALA B 1 564 ? 151.659 187.298 179.340 1.00 24.36 584 ALA B O 1
ATOM 9423 N N . GLU B 1 565 ? 153.822 187.861 179.114 1.00 24.78 585 GLU B N 1
ATOM 9424 C CA . GLU B 1 565 ? 154.285 186.519 179.451 1.00 24.78 585 GLU B CA 1
ATOM 9425 C C . GLU B 1 565 ? 154.096 186.213 180.929 1.00 24.78 585 GLU B C 1
ATOM 9426 O O . GLU B 1 565 ? 153.737 185.089 181.289 1.00 24.78 585 GLU B O 1
ATOM 9432 N N . HIS B 1 566 ? 154.321 187.199 181.797 1.00 26.24 586 HIS B N 1
ATOM 9433 C CA . HIS B 1 566 ? 154.281 186.946 183.233 1.00 26.24 586 HIS B CA 1
ATOM 9434 C C . HIS B 1 566 ? 152.865 186.700 183.730 1.00 26.24 586 HIS B C 1
ATOM 9435 O O . HIS B 1 566 ? 152.650 185.848 184.597 1.00 26.24 586 HIS B O 1
ATOM 9442 N N . TRP B 1 567 ? 151.886 187.423 183.193 1.00 27.19 587 TRP B N 1
ATOM 9443 C CA . TRP B 1 567 ? 150.536 187.359 183.729 1.00 27.19 587 TRP B CA 1
ATOM 9444 C C . TRP B 1 567 ? 149.630 186.386 183.003 1.00 27.19 587 TRP B C 1
ATOM 9445 O O . TRP B 1 567 ? 148.739 185.815 183.634 1.00 27.19 587 TRP B O 1
ATOM 9456 N N . CYS B 1 568 ? 149.813 186.181 181.701 1.00 27.04 588 CYS B N 1
ATOM 9457 C CA . CYS B 1 568 ? 149.008 185.184 181.014 1.00 27.04 588 CYS B CA 1
ATOM 9458 C C . CYS B 1 568 ? 149.482 183.767 181.281 1.00 27.04 588 CYS B C 1
ATOM 9459 O O . CYS B 1 568 ? 148.737 182.827 181.002 1.00 27.04 588 CYS B O 1
ATOM 9462 N N . SER B 1 569 ? 150.676 183.591 181.850 1.00 28.19 589 SER B N 1
ATOM 9463 C CA . SER B 1 569 ? 151.150 182.271 182.248 1.00 28.19 589 SER B CA 1
ATOM 9464 C C . SER B 1 569 ? 150.404 181.710 183.445 1.00 28.19 589 SER B C 1
ATOM 9465 O O . SER B 1 569 ? 150.525 180.514 183.718 1.00 28.19 589 SER B O 1
ATOM 9468 N N . LEU B 1 570 ? 149.642 182.538 184.159 1.00 32.80 590 LEU B N 1
ATOM 9469 C CA . LEU B 1 570 ? 148.833 182.081 185.275 1.00 32.80 590 LEU B CA 1
ATOM 9470 C C . LEU B 1 570 ? 147.690 181.179 184.831 1.00 32.80 590 LEU B C 1
ATOM 9471 O O . LEU B 1 570 ? 147.157 180.425 185.651 1.00 32.80 590 LEU B O 1
ATOM 9476 N N . LEU B 1 571 ? 147.296 181.243 183.558 1.00 33.88 591 LEU B N 1
ATOM 9477 C CA . LEU B 1 571 ? 146.317 180.309 183.019 1.00 33.88 591 LEU B CA 1
ATOM 9478 C C . LEU B 1 571 ? 146.870 178.898 182.893 1.00 33.88 591 LEU B C 1
ATOM 9479 O O . LEU B 1 571 ? 146.089 177.950 182.784 1.00 33.88 591 LEU B O 1
ATOM 9484 N N . LYS B 1 572 ? 148.194 178.734 182.908 1.00 34.64 592 LYS B N 1
ATOM 9485 C CA . LYS B 1 572 ? 148.818 177.443 182.673 1.00 34.64 592 LYS B CA 1
ATOM 9486 C C . LYS B 1 572 ? 149.442 176.808 183.906 1.00 34.64 592 LYS B C 1
ATOM 9487 O O . LYS B 1 572 ? 149.616 175.587 183.920 1.00 34.64 592 LYS B O 1
ATOM 9493 N N . LYS B 1 573 ? 149.789 177.586 184.927 1.00 48.41 593 LYS B N 1
ATOM 9494 C CA . LYS B 1 573 ? 150.398 177.027 186.125 1.00 48.41 593 LYS B CA 1
ATOM 9495 C C . LYS B 1 573 ? 149.327 176.656 187.143 1.00 48.41 593 LYS B C 1
ATOM 9496 O O . LYS B 1 573 ? 148.261 177.274 187.209 1.00 48.41 593 LYS B O 1
ATOM 9502 N N . THR B 1 574 ? 149.623 175.628 187.940 1.00 67.85 594 THR B N 1
ATOM 9503 C CA . THR B 1 574 ? 148.624 174.950 188.758 1.00 67.85 594 THR B CA 1
ATOM 9504 C C . THR B 1 574 ? 148.569 175.434 190.202 1.00 67.85 594 THR B C 1
ATOM 9505 O O . THR B 1 574 ? 147.691 174.994 190.949 1.00 67.85 594 THR B O 1
ATOM 9509 N N . GLU B 1 575 ? 149.476 176.317 190.620 1.00 72.55 595 GLU B N 1
ATOM 9510 C CA . GLU B 1 575 ? 149.403 176.874 191.966 1.00 72.55 595 GLU B CA 1
ATOM 9511 C C . GLU B 1 575 ? 148.293 177.906 192.103 1.00 72.55 595 GLU B C 1
ATOM 9512 O O . GLU B 1 575 ? 147.842 178.177 193.220 1.00 72.55 595 GLU B O 1
ATOM 9518 N N . THR B 1 576 ? 147.853 178.473 190.990 1.00 63.50 596 THR B N 1
ATOM 9519 C CA . THR B 1 576 ? 146.836 179.508 190.944 1.00 63.50 596 THR B CA 1
ATOM 9520 C C . THR B 1 576 ? 145.452 178.873 191.004 1.00 63.50 596 THR B C 1
ATOM 9521 O O . THR B 1 576 ? 145.311 177.659 190.850 1.00 63.50 596 THR B O 1
ATOM 9525 N N . PRO B 1 577 ? 144.351 179.685 191.222 1.00 60.64 597 PRO B N 1
ATOM 9526 C CA . PRO B 1 577 ? 142.991 179.155 191.047 1.00 60.64 597 PRO B CA 1
ATOM 9527 C C . PRO B 1 577 ? 142.523 179.101 189.593 1.00 60.64 597 PRO B C 1
ATOM 9528 O O . PRO B 1 577 ? 141.386 179.443 189.275 1.00 60.64 597 PRO B O 1
ATOM 9532 N N . PHE B 1 578 ? 143.407 178.660 188.704 1.00 52.01 598 PHE B N 1
ATOM 9533 C CA . PHE B 1 578 ? 143.060 178.330 187.337 1.00 52.01 598 PHE B CA 1
ATOM 9534 C C . PHE B 1 578 ? 143.388 176.890 187.000 1.00 52.01 598 PHE B C 1
ATOM 9535 O O . PHE B 1 578 ? 142.959 176.409 185.948 1.00 52.01 598 PHE B O 1
ATOM 9543 N N . GLY B 1 579 ? 144.144 176.194 187.853 1.00 60.30 599 GLY B N 1
ATOM 9544 C CA . GLY B 1 579 ? 144.436 174.789 187.645 1.00 60.30 599 GLY B CA 1
ATOM 9545 C C . GLY B 1 579 ? 143.275 173.873 187.959 1.00 60.30 599 GLY B C 1
ATOM 9546 O O . GLY B 1 579 ? 143.299 172.702 187.568 1.00 60.30 599 GLY B O 1
ATOM 9547 N N . ARG B 1 580 ? 142.263 174.380 188.666 1.00 79.90 600 ARG B N 1
ATOM 9548 C CA . ARG B 1 580 ? 141.031 173.633 188.875 1.00 79.90 600 ARG B CA 1
ATOM 9549 C C . ARG B 1 580 ? 140.268 173.404 187.580 1.00 79.90 600 ARG B C 1
ATOM 9550 O O . ARG B 1 580 ? 139.531 172.420 187.476 1.00 79.90 600 ARG B O 1
ATOM 9558 N N . CYS B 1 581 ? 140.421 174.288 186.599 1.00 64.74 601 CYS B N 1
ATOM 9559 C CA . CYS B 1 581 ? 139.738 174.155 185.324 1.00 64.74 601 CYS B CA 1
ATOM 9560 C C . CYS B 1 581 ? 140.535 173.372 184.293 1.00 64.74 601 CYS B C 1
ATOM 9561 O O . CYS B 1 581 ? 140.002 173.101 183.212 1.00 64.74 601 CYS B O 1
ATOM 9564 N N . HIS B 1 582 ? 141.785 173.003 184.592 1.00 57.87 602 HIS B N 1
ATOM 9565 C CA . HIS B 1 582 ? 142.631 172.333 183.608 1.00 57.87 602 HIS B CA 1
ATOM 9566 C C . HIS B 1 582 ? 142.141 170.938 183.252 1.00 57.87 602 HIS B C 1
ATOM 9567 O O . HIS B 1 582 ? 142.533 170.406 182.210 1.00 57.87 602 HIS B O 1
ATOM 9574 N N . SER B 1 583 ? 141.298 170.337 184.084 1.00 68.58 603 SER B N 1
ATOM 9575 C CA . SER B 1 583 ? 140.714 169.042 183.776 1.00 68.58 603 SER B CA 1
ATOM 9576 C C . SER B 1 583 ? 139.512 169.141 182.848 1.00 68.58 603 SER B C 1
ATOM 9577 O O . SER B 1 583 ? 138.991 168.103 182.430 1.00 68.58 603 SER B O 1
ATOM 9580 N N . ALA B 1 584 ? 139.059 170.349 182.515 1.00 51.59 604 ALA B N 1
ATOM 9581 C CA . ALA B 1 584 ? 137.852 170.487 181.712 1.00 51.59 604 ALA B CA 1
ATOM 9582 C C . ALA B 1 584 ? 138.025 171.382 180.489 1.00 51.59 604 ALA B C 1
ATOM 9583 O O . ALA B 1 584 ? 137.430 171.109 179.443 1.00 51.59 604 ALA B O 1
ATOM 9585 N N . VAL B 1 585 ? 138.824 172.446 180.590 1.00 49.19 605 VAL B N 1
ATOM 9586 C CA . VAL B 1 585 ? 138.770 173.518 179.608 1.00 49.19 605 VAL B CA 1
ATOM 9587 C C . VAL B 1 585 ? 139.998 173.548 178.691 1.00 49.19 605 VAL B C 1
ATOM 9588 O O . VAL B 1 585 ? 139.863 173.930 177.521 1.00 49.19 605 VAL B O 1
ATOM 9592 N N . ASP B 1 586 ? 141.181 173.081 179.164 1.00 51.22 606 ASP B N 1
ATOM 9593 C CA . ASP B 1 586 ? 142.440 172.988 178.410 1.00 51.22 606 ASP B CA 1
ATOM 9594 C C . ASP B 1 586 ? 142.905 174.370 177.954 1.00 51.22 606 ASP B C 1
ATOM 9595 O O . ASP B 1 586 ? 142.635 174.775 176.819 1.00 51.22 606 ASP B O 1
ATOM 9600 N N . PRO B 1 587 ? 143.589 175.128 178.822 1.00 41.15 607 PRO B N 1
ATOM 9601 C CA . PRO B 1 587 ? 143.841 176.555 178.573 1.00 41.15 607 PRO B CA 1
ATOM 9602 C C . PRO B 1 587 ? 144.834 176.905 177.475 1.00 41.15 607 PRO B C 1
ATOM 9603 O O . PRO B 1 587 ? 145.240 178.068 177.398 1.00 41.15 607 PRO B O 1
ATOM 9607 N N . ALA B 1 588 ? 145.262 175.946 176.651 1.00 31.66 608 ALA B N 1
ATOM 9608 C CA . ALA B 1 588 ? 146.336 176.196 175.695 1.00 31.66 608 ALA B CA 1
ATOM 9609 C C . ALA B 1 588 ? 145.940 177.158 174.584 1.00 31.66 608 ALA B C 1
ATOM 9610 O O . ALA B 1 588 ? 146.823 177.757 173.966 1.00 31.66 608 ALA B O 1
ATOM 9612 N N . GLU B 1 589 ? 144.645 177.329 174.322 1.00 30.91 609 GLU B N 1
ATOM 9613 C CA . GLU B 1 589 ? 144.188 178.281 173.321 1.00 30.91 609 GLU B CA 1
ATOM 9614 C C . GLU B 1 589 ? 143.741 179.607 173.911 1.00 30.91 609 GLU B C 1
ATOM 9615 O O . GLU B 1 589 ? 143.671 180.596 173.179 1.00 30.91 609 GLU B O 1
ATOM 9621 N N . TYR B 1 590 ? 143.440 179.657 175.207 1.00 28.83 610 TYR B N 1
ATOM 9622 C CA . TYR B 1 590 ? 143.201 180.935 175.865 1.00 28.83 610 TYR B CA 1
ATOM 9623 C C . TYR B 1 590 ? 144.505 181.655 176.153 1.00 28.83 610 TYR B C 1
ATOM 9624 O O . TYR B 1 590 ? 144.535 182.888 176.171 1.00 28.83 610 TYR B O 1
ATOM 9633 N N . TYR B 1 591 ? 145.575 180.893 176.389 1.00 26.87 611 TYR B N 1
ATOM 9634 C CA . TYR B 1 591 ? 146.898 181.465 176.600 1.00 26.87 611 TYR B CA 1
ATOM 9635 C C . TYR B 1 591 ? 147.407 182.175 175.357 1.00 26.87 611 TYR B C 1
ATOM 9636 O O . TYR B 1 591 ? 148.077 183.206 175.458 1.00 26.87 611 TYR B O 1
ATOM 9645 N N . LYS B 1 592 ? 147.097 181.640 174.173 1.00 26.23 612 LYS B N 1
ATOM 9646 C CA . LYS B 1 592 ? 147.583 182.238 172.934 1.00 26.23 612 LYS B CA 1
ATOM 9647 C C . LYS B 1 592 ? 146.860 183.535 172.615 1.00 26.23 612 LYS B C 1
ATOM 9648 O O . LYS B 1 592 ? 147.453 184.445 172.030 1.00 26.23 612 LYS B O 1
ATOM 9654 N N . ARG B 1 593 ? 145.588 183.637 172.984 1.00 20.96 613 ARG B N 1
ATOM 9655 C CA A ARG B 1 593 ? 144.826 184.863 172.777 0.50 20.96 613 ARG B CA 1
ATOM 9656 C CA B ARG B 1 593 ? 144.860 184.873 172.749 0.50 20.96 613 ARG B CA 1
ATOM 9657 C C . ARG B 1 593 ? 145.100 185.891 173.858 1.00 20.96 613 ARG B C 1
ATOM 9658 O O . ARG B 1 593 ? 144.996 187.097 173.607 1.00 20.96 613 ARG B O 1
ATOM 9673 N N . CYS B 1 594 ? 145.430 185.429 175.068 1.00 26.17 614 CYS B N 1
ATOM 9674 C CA . CYS B 1 594 ? 145.760 186.340 176.156 1.00 26.17 614 CYS B CA 1
ATOM 9675 C C . CYS B 1 594 ? 147.025 187.114 175.837 1.00 26.17 614 CYS B C 1
ATOM 9676 O O . CYS B 1 594 ? 147.103 188.317 176.096 1.00 26.17 614 CYS B O 1
ATOM 9679 N N . LYS B 1 595 ? 148.021 186.441 175.261 1.00 19.56 615 LYS B N 1
ATOM 9680 C CA . LYS B 1 595 ? 149.215 187.136 174.809 1.00 19.56 615 LYS B CA 1
ATOM 9681 C C . LYS B 1 595 ? 148.931 188.020 173.609 1.00 19.56 615 LYS B C 1
ATOM 9682 O O . LYS B 1 595 ? 149.595 189.042 173.437 1.00 19.56 615 LYS B O 1
ATOM 9688 N N . TYR B 1 596 ? 147.958 187.649 172.778 1.00 21.86 616 TYR B N 1
ATOM 9689 C CA . TYR B 1 596 ? 147.654 188.421 171.579 1.00 21.86 616 TYR B CA 1
ATOM 9690 C C . TYR B 1 596 ? 147.092 189.786 171.950 1.00 21.86 616 TYR B C 1
ATOM 9691 O O . TYR B 1 596 ? 147.628 190.820 171.547 1.00 21.86 616 TYR B O 1
ATOM 9700 N N . ASP B 1 597 ? 146.026 189.796 172.755 1.00 28.71 617 ASP B N 1
ATOM 9701 C CA . ASP B 1 597 ? 145.340 191.027 173.123 1.00 28.71 617 ASP B CA 1
ATOM 9702 C C . ASP B 1 597 ? 146.165 191.900 174.053 1.00 28.71 617 ASP B C 1
ATOM 9703 O O . ASP B 1 597 ? 146.032 193.125 174.015 1.00 28.71 617 ASP B O 1
ATOM 9708 N N . THR B 1 598 ? 146.997 191.301 174.906 1.00 24.92 618 THR B N 1
ATOM 9709 C CA . THR B 1 598 ? 147.791 192.097 175.835 1.00 24.92 618 THR B CA 1
ATOM 9710 C C . THR B 1 598 ? 148.875 192.879 175.105 1.00 24.92 618 THR B C 1
ATOM 9711 O O . THR B 1 598 ? 149.069 194.069 175.367 1.00 24.92 618 THR B O 1
ATOM 9715 N N . CYS B 1 599 ? 149.569 192.239 174.163 1.00 19.56 619 CYS B N 1
ATOM 9716 C CA . CYS B 1 599 ? 150.592 192.925 173.387 1.00 19.56 619 CYS B CA 1
ATOM 9717 C C . CYS B 1 599 ? 150.016 193.901 172.371 1.00 19.56 619 CYS B C 1
ATOM 9718 O O . CYS B 1 599 ? 150.751 194.758 171.878 1.00 19.56 619 CYS B O 1
ATOM 9721 N N . ASN B 1 600 ? 148.734 193.801 172.035 1.00 28.74 620 ASN B N 1
ATOM 9722 C CA . ASN B 1 600 ? 148.201 194.566 170.915 1.00 28.74 620 ASN B CA 1
ATOM 9723 C C . ASN B 1 600 ? 147.534 195.863 171.345 1.00 28.74 620 ASN B C 1
ATOM 9724 O O . ASN B 1 600 ? 147.772 196.903 170.727 1.00 28.74 620 ASN B O 1
ATOM 9729 N N . CYS B 1 601 ? 146.709 195.841 172.386 1.00 37.22 621 CYS B N 1
ATOM 9730 C CA . CYS B 1 601 ? 145.916 197.020 172.692 1.00 37.22 621 CYS B CA 1
ATOM 9731 C C . CYS B 1 601 ? 146.732 198.043 173.478 1.00 37.22 621 CYS B C 1
ATOM 9732 O O . CYS B 1 601 ? 147.823 197.766 173.978 1.00 37.22 621 CYS B O 1
ATOM 9735 N N . GLN B 1 602 ? 146.180 199.252 173.580 1.00 44.00 622 GLN B N 1
ATOM 9736 C CA . GLN B 1 602 ? 146.907 200.357 174.190 1.00 44.00 622 GLN B CA 1
ATOM 9737 C C . GLN B 1 602 ? 146.772 200.386 175.707 1.00 44.00 622 GLN B C 1
ATOM 9738 O O . GLN B 1 602 ? 147.679 200.868 176.390 1.00 44.00 622 GLN B O 1
ATOM 9744 N N . ASN B 1 603 ? 145.673 199.882 176.255 1.00 41.18 623 ASN B N 1
ATOM 9745 C CA . ASN B 1 603 ? 145.502 199.752 177.697 1.00 41.18 623 ASN B CA 1
ATOM 9746 C C . ASN B 1 603 ? 145.627 198.265 178.000 1.00 41.18 623 ASN B C 1
ATOM 9747 O O . ASN B 1 603 ? 144.652 197.519 177.906 1.00 41.18 623 ASN B O 1
ATOM 9752 N N . ASN B 1 604 ? 146.831 197.852 178.392 1.00 38.42 624 ASN B N 1
ATOM 9753 C CA . ASN B 1 604 ? 147.191 196.442 178.416 1.00 38.42 624 ASN B CA 1
ATOM 9754 C C . ASN B 1 604 ? 146.552 195.678 179.565 1.00 38.42 624 ASN B C 1
ATOM 9755 O O . ASN B 1 604 ? 146.425 194.455 179.477 1.00 38.42 624 ASN B O 1
ATOM 9760 N N . GLU B 1 605 ? 146.153 196.359 180.637 1.00 47.05 625 GLU B N 1
ATOM 9761 C CA . GLU B 1 605 ? 145.548 195.660 181.763 1.00 47.05 625 GLU B CA 1
ATOM 9762 C C . GLU B 1 605 ? 144.077 195.360 181.510 1.00 47.05 625 GLU B C 1
ATOM 9763 O O . GLU B 1 605 ? 143.566 194.337 181.980 1.00 47.05 625 GLU B O 1
ATOM 9769 N N . ASP B 1 606 ? 143.390 196.213 180.750 1.00 34.61 626 ASP B N 1
ATOM 9770 C CA . ASP B 1 606 ? 142.005 195.942 180.394 1.00 34.61 626 ASP B CA 1
ATOM 9771 C C . ASP B 1 606 ? 141.871 194.803 179.399 1.00 34.61 626 ASP B C 1
ATOM 9772 O O . ASP B 1 606 ? 140.789 194.228 179.284 1.00 34.61 626 ASP B O 1
ATOM 9777 N N . CYS B 1 607 ? 142.930 194.475 178.672 1.00 29.51 627 CYS B N 1
ATOM 9778 C CA . CYS B 1 607 ? 142.920 193.332 177.776 1.00 29.51 627 CYS B CA 1
ATOM 9779 C C . CYS B 1 607 ? 143.413 192.074 178.463 1.00 29.51 627 CYS B C 1
ATOM 9780 O O . CYS B 1 607 ? 143.045 190.968 178.058 1.00 29.51 627 CYS B O 1
ATOM 9783 N N . LEU B 1 608 ? 144.252 192.226 179.482 1.00 27.67 628 LEU B N 1
ATOM 9784 C CA . LEU B 1 608 ? 144.597 191.105 180.344 1.00 27.67 628 LEU B CA 1
ATOM 9785 C C . LEU B 1 608 ? 143.387 190.627 181.129 1.00 27.67 628 LEU B C 1
ATOM 9786 O O . LEU B 1 608 ? 143.050 189.441 181.110 1.00 27.67 628 LEU B O 1
ATOM 9791 N N . CYS B 1 609 ? 142.718 191.546 181.826 1.00 29.57 629 CYS B N 1
ATOM 9792 C CA . CYS B 1 609 ? 141.618 191.182 182.705 1.00 29.57 629 CYS B CA 1
ATOM 9793 C C . CYS B 1 609 ? 140.374 190.772 181.947 1.00 29.57 629 CYS B C 1
ATOM 9794 O O . CYS B 1 609 ? 139.514 190.107 182.525 1.00 29.57 629 CYS B O 1
ATOM 9797 N N . ALA B 1 610 ? 140.254 191.149 180.678 1.00 19.56 630 ALA B N 1
ATOM 9798 C CA . ALA B 1 610 ? 139.157 190.648 179.866 1.00 19.56 630 ALA B CA 1
ATOM 9799 C C . ALA B 1 610 ? 139.423 189.239 179.373 1.00 19.56 630 ALA B C 1
ATOM 9800 O O . ALA B 1 610 ? 138.488 188.449 179.243 1.00 19.56 630 ALA B O 1
ATOM 9802 N N . ALA B 1 611 ? 140.680 188.906 179.101 1.00 19.56 631 ALA B N 1
ATOM 9803 C CA . ALA B 1 611 ? 141.024 187.575 178.628 1.00 19.56 631 ALA B CA 1
ATOM 9804 C C . ALA B 1 611 ? 141.159 186.573 179.760 1.00 19.56 631 ALA B C 1
ATOM 9805 O O . ALA B 1 611 ? 141.063 185.369 179.515 1.00 19.56 631 ALA B O 1
ATOM 9807 N N . LEU B 1 612 ? 141.392 187.039 180.988 1.00 26.15 632 LEU B N 1
ATOM 9808 C CA . LEU B 1 612 ? 141.357 186.156 182.145 1.00 26.15 632 LEU B CA 1
ATOM 9809 C C . LEU B 1 612 ? 139.936 185.931 182.632 1.00 26.15 632 LEU B C 1
ATOM 9810 O O . LEU B 1 612 ? 139.648 184.887 183.221 1.00 26.15 632 LEU B O 1
ATOM 9815 N N . SER B 1 613 ? 139.041 186.885 182.399 1.00 25.33 633 SER B N 1
ATOM 9816 C CA . SER B 1 613 ? 137.636 186.714 182.731 1.00 25.33 633 SER B CA 1
ATOM 9817 C C . SER B 1 613 ? 136.855 185.973 181.658 1.00 25.33 633 SER B C 1
ATOM 9818 O O . SER B 1 613 ? 135.648 185.785 181.823 1.00 25.33 633 SER B O 1
ATOM 9821 N N . SER B 1 614 ? 137.497 185.565 180.563 1.00 24.59 634 SER B N 1
ATOM 9822 C CA . SER B 1 614 ? 136.855 184.736 179.555 1.00 24.59 634 SER B CA 1
ATOM 9823 C C . SER B 1 614 ? 137.238 183.276 179.670 1.00 24.59 634 SER B C 1
ATOM 9824 O O . SER B 1 614 ? 136.500 182.419 179.181 1.00 24.59 634 SER B O 1
ATOM 9827 N N . TYR B 1 615 ? 138.376 182.977 180.288 1.00 32.83 635 TYR B N 1
ATOM 9828 C CA . TYR B 1 615 ? 138.647 181.605 180.688 1.00 32.83 635 TYR B CA 1
ATOM 9829 C C . TYR B 1 615 ? 137.777 181.214 181.867 1.00 32.83 635 TYR B C 1
ATOM 9830 O O . TYR B 1 615 ? 137.238 180.104 181.911 1.00 32.83 635 TYR B O 1
ATOM 9839 N N . ALA B 1 616 ? 137.632 182.123 182.831 1.00 28.64 636 ALA B N 1
ATOM 9840 C CA . ALA B 1 616 ? 136.769 181.882 183.976 1.00 28.64 636 ALA B CA 1
ATOM 9841 C C . ALA B 1 616 ? 135.303 181.844 183.581 1.00 28.64 636 ALA B C 1
ATOM 9842 O O . ALA B 1 616 ? 134.507 181.185 184.253 1.00 28.64 636 ALA B O 1
ATOM 9844 N N . ARG B 1 617 ? 134.922 182.542 182.512 1.00 28.18 637 ARG B N 1
ATOM 9845 C CA . ARG B 1 617 ? 133.544 182.465 182.041 1.00 28.18 637 ARG B CA 1
ATOM 9846 C C . ARG B 1 617 ? 133.257 181.113 181.409 1.00 28.18 637 ARG B C 1
ATOM 9847 O O . ARG B 1 617 ? 132.243 180.475 181.710 1.00 28.18 637 ARG B O 1
ATOM 9855 N N . ALA B 1 618 ? 134.143 180.657 180.531 1.00 33.06 638 ALA B N 1
ATOM 9856 C CA . ALA B 1 618 ? 133.954 179.398 179.828 1.00 33.06 638 ALA B CA 1
ATOM 9857 C C . ALA B 1 618 ? 134.304 178.184 180.669 1.00 33.06 638 ALA B C 1
ATOM 9858 O O . ALA B 1 618 ? 134.194 177.060 180.173 1.00 33.06 638 ALA B O 1
ATOM 9860 N N . CYS B 1 619 ? 134.735 178.375 181.912 1.00 44.25 639 CYS B N 1
ATOM 9861 C CA . CYS B 1 619 ? 134.890 177.268 182.841 1.00 44.25 639 CYS B CA 1
ATOM 9862 C C . CYS B 1 619 ? 133.666 177.076 183.723 1.00 44.25 639 CYS B C 1
ATOM 9863 O O . CYS B 1 619 ? 133.324 175.936 184.043 1.00 44.25 639 CYS B O 1
ATOM 9866 N N . THR B 1 620 ? 132.969 178.161 184.083 1.00 44.87 640 THR B N 1
ATOM 9867 C CA . THR B 1 620 ? 131.695 178.040 184.787 1.00 44.87 640 THR B CA 1
ATOM 9868 C C . THR B 1 620 ? 130.599 177.452 183.911 1.00 44.87 640 THR B C 1
ATOM 9869 O O . THR B 1 620 ? 129.580 177.003 184.440 1.00 44.87 640 THR B O 1
ATOM 9873 N N . ALA B 1 621 ? 130.776 177.454 182.590 1.00 57.32 641 ALA B N 1
ATOM 9874 C CA . ALA B 1 621 ? 129.820 176.811 181.701 1.00 57.32 641 ALA B CA 1
ATOM 9875 C C . ALA B 1 621 ? 129.894 175.292 181.755 1.00 57.32 641 ALA B C 1
ATOM 9876 O O . ALA B 1 621 ? 128.978 174.631 181.256 1.00 57.32 641 ALA B O 1
ATOM 9878 N N . LYS B 1 622 ? 130.946 174.725 182.338 1.00 51.38 642 LYS B N 1
ATOM 9879 C CA . LYS B 1 622 ? 131.064 173.286 182.516 1.00 51.38 642 LYS B CA 1
ATOM 9880 C C . LYS B 1 622 ? 131.160 172.925 183.991 1.00 51.38 642 LYS B C 1
ATOM 9881 O O . LYS B 1 622 ? 131.965 172.085 184.394 1.00 51.38 642 LYS B O 1
ATOM 9887 N N . GLY B 1 623 ? 130.343 173.569 184.819 1.00 44.41 643 GLY B N 1
ATOM 9888 C CA . GLY B 1 623 ? 130.215 173.176 186.208 1.00 44.41 643 GLY B CA 1
ATOM 9889 C C . GLY B 1 623 ? 131.218 173.785 187.164 1.00 44.41 643 GLY B C 1
ATOM 9890 O O . GLY B 1 623 ? 130.838 174.259 188.238 1.00 44.41 643 GLY B O 1
ATOM 9891 N N . VAL B 1 624 ? 132.496 173.774 186.793 1.00 55.89 644 VAL B N 1
ATOM 9892 C CA . VAL B 1 624 ? 133.563 174.228 187.682 1.00 55.89 644 VAL B CA 1
ATOM 9893 C C . VAL B 1 624 ? 133.521 175.751 187.751 1.00 55.89 644 VAL B C 1
ATOM 9894 O O . VAL B 1 624 ? 133.921 176.439 186.810 1.00 55.89 644 VAL B O 1
ATOM 9898 N N . MET B 1 625 ? 133.031 176.284 188.862 1.00 71.14 645 MET B N 1
ATOM 9899 C CA . MET B 1 625 ? 132.961 177.721 189.072 1.00 71.14 645 MET B CA 1
ATOM 9900 C C . MET B 1 625 ? 134.158 178.157 189.902 1.00 71.14 645 MET B C 1
ATOM 9901 O O . MET B 1 625 ? 134.489 177.515 190.903 1.00 71.14 645 MET B O 1
ATOM 9906 N N . LEU B 1 626 ? 134.805 179.242 189.486 1.00 68.88 646 LEU B N 1
ATOM 9907 C CA . LEU B 1 626 ? 136.009 179.723 190.160 1.00 68.88 646 LEU B CA 1
ATOM 9908 C C . LEU B 1 626 ? 135.614 180.779 191.181 1.00 68.88 646 LEU B C 1
ATOM 9909 O O . LEU B 1 626 ? 135.540 181.969 190.880 1.00 68.88 646 LEU B O 1
ATOM 9914 N N . TRP B 1 627 ? 135.352 180.336 192.407 1.00 88.35 647 TRP B N 1
ATOM 9915 C CA . TRP B 1 627 ? 135.150 181.261 193.512 1.00 88.35 647 TRP B CA 1
ATOM 9916 C C . TRP B 1 627 ? 136.481 181.901 193.884 1.00 88.35 647 TRP B C 1
ATOM 9917 O O . TRP B 1 627 ? 137.396 181.213 194.348 1.00 88.35 647 TRP B O 1
ATOM 9928 N N . GLY B 1 628 ? 136.596 183.207 193.669 1.00 54.06 648 GLY B N 1
ATOM 9929 C CA . GLY B 1 628 ? 137.752 183.944 194.136 1.00 54.06 648 GLY B CA 1
ATOM 9930 C C . GLY B 1 628 ? 139.005 183.819 193.299 1.00 54.06 648 GLY B C 1
ATOM 9931 O O . GLY B 1 628 ? 140.076 183.527 193.836 1.00 54.06 648 GLY B O 1
ATOM 9932 N N . TRP B 1 629 ? 138.895 184.036 191.989 1.00 49.21 649 TRP B N 1
ATOM 9933 C CA . TRP B 1 629 ? 140.082 184.107 191.147 1.00 49.21 649 TRP B CA 1
ATOM 9934 C C . TRP B 1 629 ? 140.646 185.518 191.066 1.00 49.21 649 TRP B C 1
ATOM 9935 O O . TRP B 1 629 ? 141.758 185.698 190.561 1.00 49.21 649 TRP B O 1
ATOM 9946 N N . ARG B 1 630 ? 139.905 186.511 191.554 1.00 56.40 650 ARG B N 1
ATOM 9947 C CA . ARG B 1 630 ? 140.325 187.910 191.558 1.00 56.40 650 ARG B CA 1
ATOM 9948 C C . ARG B 1 630 ? 140.852 188.261 192.945 1.00 56.40 650 ARG B C 1
ATOM 9949 O O . ARG B 1 630 ? 140.176 188.905 193.745 1.00 56.40 650 ARG B O 1
ATOM 9957 N N . GLU B 1 631 ? 142.074 187.834 193.244 1.00 94.83 651 GLU B N 1
ATOM 9958 C CA . GLU B 1 631 ? 142.708 188.270 194.482 1.00 94.83 651 GLU B CA 1
ATOM 9959 C C . GLU B 1 631 ? 144.101 188.829 194.282 1.00 94.83 651 GLU B C 1
ATOM 9960 O O . GLU B 1 631 ? 144.555 189.611 195.125 1.00 94.83 651 GLU B O 1
ATOM 9966 N N . HIS B 1 632 ? 144.786 188.476 193.199 1.00 97.04 652 HIS B N 1
ATOM 9967 C CA . HIS B 1 632 ? 146.125 188.968 192.922 1.00 97.04 652 HIS B CA 1
ATOM 9968 C C . HIS B 1 632 ? 146.250 189.667 191.585 1.00 97.04 652 HIS B C 1
ATOM 9969 O O . HIS B 1 632 ? 147.256 190.351 191.365 1.00 97.04 652 HIS B O 1
ATOM 9976 N N . VAL B 1 633 ? 145.276 189.531 190.691 1.00 56.60 653 VAL B N 1
ATOM 9977 C CA . VAL B 1 633 ? 145.462 189.825 189.279 1.00 56.60 653 VAL B CA 1
ATOM 9978 C C . VAL B 1 633 ? 144.600 190.997 188.811 1.00 56.60 653 VAL B C 1
ATOM 9979 O O . VAL B 1 633 ? 145.098 191.909 188.153 1.00 56.60 653 VAL B O 1
ATOM 9983 N N . CYS B 1 634 ? 143.314 191.002 189.148 1.00 47.09 654 CYS B N 1
ATOM 9984 C CA . CYS B 1 634 ? 142.393 191.981 188.588 1.00 47.09 654 CYS B CA 1
ATOM 9985 C C . CYS B 1 634 ? 141.454 192.497 189.660 1.00 47.09 654 CYS B C 1
ATOM 9986 O O . CYS B 1 634 ? 140.250 192.655 189.435 1.00 47.09 654 CYS B O 1
ATOM 9989 N N . ASN B 1 635 ? 141.994 192.780 190.841 1.00 61.94 655 ASN B N 1
ATOM 9990 C CA . ASN B 1 635 ? 141.195 193.173 191.998 1.00 61.94 655 ASN B CA 1
ATOM 9991 C C . ASN B 1 635 ? 141.162 194.680 192.205 1.00 61.94 655 ASN B C 1
ATOM 9992 O O . ASN B 1 635 ? 141.119 195.158 193.340 1.00 61.94 655 ASN B O 1
ATOM 9997 N N . LYS B 1 636 ? 141.176 195.454 191.124 1.00 65.79 656 LYS B N 1
ATOM 9998 C CA . LYS B 1 636 ? 141.095 196.904 191.227 1.00 65.79 656 LYS B CA 1
ATOM 9999 C C . LYS B 1 636 ? 139.667 197.409 191.365 1.00 65.79 656 LYS B C 1
ATOM 10000 O O . LYS B 1 636 ? 139.459 198.626 191.388 1.00 65.79 656 LYS B O 1
ATOM 10002 N N . ASP B 1 637 ? 138.682 196.513 191.451 1.00 57.66 657 ASP B N 1
ATOM 10003 C CA . ASP B 1 637 ? 137.301 196.920 191.666 1.00 57.66 657 ASP B CA 1
ATOM 10004 C C . ASP B 1 637 ? 136.578 196.020 192.661 1.00 57.66 657 ASP B C 1
ATOM 10005 O O . ASP B 1 637 ? 135.356 196.145 192.805 1.00 57.66 657 ASP B O 1
ATOM 10007 N N . VAL B 1 638 ? 137.288 195.122 193.346 1.00 55.44 658 VAL B N 1
ATOM 10008 C CA . VAL B 1 638 ? 136.637 194.199 194.272 1.00 55.44 658 VAL B CA 1
ATOM 10009 C C . VAL B 1 638 ? 136.208 194.928 195.540 1.00 55.44 658 VAL B C 1
ATOM 10010 O O . VAL B 1 638 ? 135.049 194.844 195.962 1.00 55.44 658 VAL B O 1
ATOM 10014 N N . GLY B 1 639 ? 137.127 195.664 196.156 1.00 59.38 659 GLY B N 1
ATOM 10015 C CA . GLY B 1 639 ? 136.839 196.363 197.390 1.00 59.38 659 GLY B CA 1
ATOM 10016 C C . GLY B 1 639 ? 136.050 197.645 197.265 1.00 59.38 659 GLY B C 1
ATOM 10017 O O . GLY B 1 639 ? 135.799 198.302 198.278 1.00 59.38 659 GLY B O 1
ATOM 10018 N N . SER B 1 640 ? 135.645 198.028 196.056 1.00 66.33 660 SER B N 1
ATOM 10019 C CA . SER B 1 640 ? 134.930 199.275 195.831 1.00 66.33 660 SER B CA 1
ATOM 10020 C C . SER B 1 640 ? 133.415 199.109 195.850 1.00 66.33 660 SER B C 1
ATOM 10021 O O . SER B 1 640 ? 132.702 200.025 195.427 1.00 66.33 660 SER B O 1
ATOM 10024 N N . CYS B 1 641 ? 132.910 197.970 196.316 1.00 81.05 661 CYS B N 1
ATOM 10025 C CA . CYS B 1 641 ? 131.475 197.803 196.477 1.00 81.05 661 CYS B CA 1
ATOM 10026 C C . CYS B 1 641 ? 130.978 198.664 197.641 1.00 81.05 661 CYS B C 1
ATOM 10027 O O . CYS B 1 641 ? 131.751 199.009 198.538 1.00 81.05 661 CYS B O 1
ATOM 10030 N N . PRO B 1 642 ? 129.681 199.039 197.645 1.00 79.40 662 PRO B N 1
ATOM 10031 C CA . PRO B 1 642 ? 129.151 199.856 198.750 1.00 79.40 662 PRO B CA 1
ATOM 10032 C C . PRO B 1 642 ? 129.074 199.157 200.102 1.00 79.40 662 PRO B C 1
ATOM 10033 O O . PRO B 1 642 ? 129.556 198.032 200.273 1.00 79.40 662 PRO B O 1
ATOM 10037 N N . ASN B 1 643 ? 128.456 199.849 201.067 1.00 86.88 663 ASN B N 1
ATOM 10038 C CA . ASN B 1 643 ? 128.650 199.556 202.487 1.00 86.88 663 ASN B CA 1
ATOM 10039 C C . ASN B 1 643 ? 128.081 198.201 202.906 1.00 86.88 663 ASN B C 1
ATOM 10040 O O . ASN B 1 643 ? 128.712 197.473 203.681 1.00 86.88 663 ASN B O 1
ATOM 10045 N N . SER B 1 644 ? 126.897 197.844 202.416 1.00 82.33 664 SER B N 1
ATOM 10046 C CA . SER B 1 644 ? 126.258 196.603 202.837 1.00 82.33 664 SER B CA 1
ATOM 10047 C C . SER B 1 644 ? 126.522 195.443 201.889 1.00 82.33 664 SER B C 1
ATOM 10048 O O . SER B 1 644 ? 126.618 194.295 202.333 1.00 82.33 664 SER B O 1
ATOM 10051 N N . GLN B 1 645 ? 126.646 195.717 200.596 1.00 83.89 665 GLN B N 1
ATOM 10052 C CA . GLN B 1 645 ? 126.769 194.677 199.589 1.00 83.89 665 GLN B CA 1
ATOM 10053 C C . GLN B 1 645 ? 128.230 194.425 199.231 1.00 83.89 665 GLN B C 1
ATOM 10054 O O . GLN B 1 645 ? 129.067 195.330 199.265 1.00 83.89 665 GLN B O 1
ATOM 10060 N N . VAL B 1 646 ? 128.529 193.170 198.900 1.00 72.92 666 VAL B N 1
ATOM 10061 C CA . VAL B 1 646 ? 129.901 192.714 198.708 1.00 72.92 666 VAL B CA 1
ATOM 10062 C C . VAL B 1 646 ? 130.104 192.238 197.276 1.00 72.92 666 VAL B C 1
ATOM 10063 O O . VAL B 1 646 ? 129.181 192.278 196.458 1.00 72.92 666 VAL B O 1
ATOM 10067 N N . PHE B 1 647 ? 131.313 191.788 196.961 1.00 58.46 667 PHE B N 1
ATOM 10068 C CA . PHE B 1 647 ? 131.641 191.320 195.622 1.00 58.46 667 PHE B CA 1
ATOM 10069 C C . PHE B 1 647 ? 131.276 189.844 195.515 1.00 58.46 667 PHE B C 1
ATOM 10070 O O . PHE B 1 647 ? 131.694 189.038 196.351 1.00 58.46 667 PHE B O 1
ATOM 10078 N N . LEU B 1 648 ? 130.501 189.493 194.494 1.00 59.34 668 LEU B N 1
ATOM 10079 C CA . LEU B 1 648 ? 130.047 188.126 194.291 1.00 59.34 668 LEU B CA 1
ATOM 10080 C C . LEU B 1 648 ? 130.581 187.565 192.982 1.00 59.34 668 LEU B C 1
ATOM 10081 O O . LEU B 1 648 ? 131.026 188.299 192.100 1.00 59.34 668 LEU B O 1
ATOM 10086 N N . TYR B 1 649 ? 130.533 186.239 192.872 1.00 58.52 669 TYR B N 1
ATOM 10087 C CA . TYR B 1 649 ? 130.887 185.534 191.649 1.00 58.52 669 TYR B CA 1
ATOM 10088 C C . TYR B 1 649 ? 129.727 184.752 191.058 1.00 58.52 669 TYR B C 1
ATOM 10089 O O . TYR B 1 649 ? 129.915 184.063 190.050 1.00 58.52 669 TYR B O 1
ATOM 10098 N N . ASN B 1 650 ? 128.544 184.827 191.656 1.00 71.07 670 ASN B N 1
ATOM 10099 C CA . ASN B 1 650 ? 127.387 184.076 191.195 1.00 71.07 670 ASN B CA 1
ATOM 10100 C C . ASN B 1 650 ? 126.139 184.946 191.215 1.00 71.07 670 ASN B C 1
ATOM 10101 O O . ASN B 1 650 ? 125.064 184.514 191.642 1.00 71.07 670 ASN B O 1
ATOM 10106 N N . LEU B 1 651 ? 126.265 186.183 190.744 1.00 62.88 671 LEU B N 1
ATOM 10107 C CA . LEU B 1 651 ? 125.137 187.100 190.703 1.00 62.88 671 LEU B CA 1
ATOM 10108 C C . LEU B 1 651 ? 124.258 186.755 189.506 1.00 62.88 671 LEU B C 1
ATOM 10109 O O . LEU B 1 651 ? 124.754 186.579 188.391 1.00 62.88 671 LEU B O 1
ATOM 10114 N N . THR B 1 652 ? 122.955 186.650 189.744 1.00 69.07 672 THR B N 1
ATOM 10115 C CA . THR B 1 652 ? 121.999 186.191 188.750 1.00 69.07 672 THR B CA 1
ATOM 10116 C C . THR B 1 652 ? 120.854 187.205 188.757 1.00 69.07 672 THR B C 1
ATOM 10117 O O . THR B 1 652 ? 120.806 188.091 189.614 1.00 69.07 672 THR B O 1
ATOM 10121 N N . THR B 1 653 ? 119.953 187.108 187.770 1.00 68.55 673 THR B N 1
ATOM 10122 C CA . THR B 1 653 ? 118.835 188.039 187.648 1.00 68.55 673 THR B CA 1
ATOM 10123 C C . THR B 1 653 ? 117.889 187.949 188.841 1.00 68.55 673 THR B C 1
ATOM 10124 O O . THR B 1 653 ? 117.489 188.976 189.402 1.00 68.55 673 THR B O 1
ATOM 10128 N N . CYS B 1 654 ? 117.549 186.736 189.267 1.00 83.08 674 CYS B N 1
ATOM 10129 C CA . CYS B 1 654 ? 116.541 186.545 190.311 1.00 83.08 674 CYS B CA 1
ATOM 10130 C C . CYS B 1 654 ? 117.150 186.496 191.709 1.00 83.08 674 CYS B C 1
ATOM 10131 O O . CYS B 1 654 ? 116.932 185.571 192.490 1.00 83.08 674 CYS B O 1
ATOM 10134 N N . GLN B 1 655 ? 117.931 187.531 192.018 1.00 67.46 675 GLN B N 1
ATOM 10135 C CA . GLN B 1 655 ? 118.342 187.878 193.372 1.00 67.46 675 GLN B CA 1
ATOM 10136 C C . GLN B 1 655 ? 118.002 189.337 193.646 1.00 67.46 675 GLN B C 1
ATOM 10137 O O . GLN B 1 655 ? 118.674 190.009 194.433 1.00 67.46 675 GLN B O 1
ATOM 10139 N N . GLN B 1 656 ? 116.950 189.829 192.993 1.00 65.08 676 GLN B N 1
ATOM 10140 C CA . GLN B 1 656 ? 116.608 191.245 192.954 1.00 65.08 676 GLN B CA 1
ATOM 10141 C C . GLN B 1 656 ? 115.828 191.690 194.182 1.00 65.08 676 GLN B C 1
ATOM 10142 O O . GLN B 1 656 ? 115.790 190.989 195.198 1.00 65.08 676 GLN B O 1
ATOM 10144 N N . THR B 1 657 ? 115.210 192.866 194.088 1.00 87.31 677 THR B N 1
ATOM 10145 C CA . THR B 1 657 ? 114.496 193.477 195.198 1.00 87.31 677 THR B CA 1
ATOM 10146 C C . THR B 1 657 ? 113.204 192.722 195.504 1.00 87.31 677 THR B C 1
ATOM 10147 O O . THR B 1 657 ? 112.839 191.740 194.850 1.00 87.31 677 THR B O 1
ATOM 10151 N N . CYS B 1 658 ? 112.482 193.219 196.509 1.00 96.91 678 CYS B N 1
ATOM 10152 C CA . CYS B 1 658 ? 111.167 192.682 196.827 1.00 96.91 678 CYS B CA 1
ATOM 10153 C C . CYS B 1 658 ? 110.101 193.125 195.834 1.00 96.91 678 CYS B C 1
ATOM 10154 O O . CYS B 1 658 ? 108.994 192.578 195.857 1.00 96.91 678 CYS B O 1
ATOM 10157 N N . ARG B 1 659 ? 110.404 194.103 194.974 1.00 84.90 679 ARG B N 1
ATOM 10158 C CA . ARG B 1 659 ? 109.525 194.399 193.849 1.00 84.90 679 ARG B CA 1
ATOM 10159 C C . ARG B 1 659 ? 109.522 193.259 192.840 1.00 84.90 679 ARG B C 1
ATOM 10160 O O . ARG B 1 659 ? 108.513 193.035 192.161 1.00 84.90 679 ARG B O 1
ATOM 10162 N N . SER B 1 660 ? 110.637 192.532 192.727 1.00 78.70 680 SER B N 1
ATOM 10163 C CA . SER B 1 660 ? 110.651 191.317 191.921 1.00 78.70 680 SER B CA 1
ATOM 10164 C C . SER B 1 660 ? 109.848 190.205 192.581 1.00 78.70 680 SER B C 1
ATOM 10165 O O . SER B 1 660 ? 109.334 189.319 191.889 1.00 78.70 680 SER B O 1
ATOM 10168 N N . LEU B 1 661 ? 109.729 190.235 193.911 1.00 84.95 681 LEU B N 1
ATOM 10169 C CA . LEU B 1 661 ? 108.885 189.278 194.614 1.00 84.95 681 LEU B CA 1
ATOM 10170 C C . LEU B 1 661 ? 107.403 189.579 194.443 1.00 84.95 681 LEU B C 1
ATOM 10171 O O . LEU B 1 661 ? 106.574 188.699 194.702 1.00 84.95 681 LEU B O 1
ATOM 10176 N N . SER B 1 662 ? 107.052 190.800 194.030 1.00 91.47 682 SER B N 1
ATOM 10177 C CA . SER B 1 662 ? 105.649 191.128 193.797 1.00 91.47 682 SER B CA 1
ATOM 10178 C C . SER B 1 662 ? 105.116 190.417 192.561 1.00 91.47 682 SER B C 1
ATOM 10179 O O . SER B 1 662 ? 103.975 189.941 192.555 1.00 91.47 682 SER B O 1
ATOM 10182 N N . GLU B 1 663 ? 105.924 190.334 191.505 1.00 84.74 683 GLU B N 1
ATOM 10183 C CA . GLU B 1 663 ? 105.536 189.554 190.335 1.00 84.74 683 GLU B CA 1
ATOM 10184 C C . GLU B 1 663 ? 105.850 188.076 190.541 1.00 84.74 683 GLU B C 1
ATOM 10185 O O . GLU B 1 663 ? 104.953 187.227 190.471 1.00 84.74 683 GLU B O 1
ATOM 10187 N N . ALA B 1 664 ? 107.141 187.756 190.716 1.00 77.09 684 ALA B N 1
ATOM 10188 C CA . ALA B 1 664 ? 107.700 186.461 191.123 1.00 77.09 684 ALA B CA 1
ATOM 10189 C C . ALA B 1 664 ? 107.522 185.336 190.102 1.00 77.09 684 ALA B C 1
ATOM 10190 O O . ALA B 1 664 ? 108.045 184.234 190.300 1.00 77.09 684 ALA B O 1
ATOM 10192 N N . ASP B 1 665 ? 106.798 185.591 189.015 1.00 70.56 685 ASP B N 1
ATOM 10193 C CA . ASP B 1 665 ? 106.700 184.653 187.909 1.00 70.56 685 ASP B CA 1
ATOM 10194 C C . ASP B 1 665 ? 106.691 185.349 186.557 1.00 70.56 685 ASP B C 1
ATOM 10195 O O . ASP B 1 665 ? 106.551 184.670 185.535 1.00 70.56 685 ASP B O 1
ATOM 10197 N N . SER B 1 666 ? 106.835 186.672 186.518 1.00 72.19 686 SER B N 1
ATOM 10198 C CA . SER B 1 666 ? 106.758 187.442 185.284 1.00 72.19 686 SER B CA 1
ATOM 10199 C C . SER B 1 666 ? 108.121 187.647 184.638 1.00 72.19 686 SER B C 1
ATOM 10200 O O . SER B 1 666 ? 108.265 187.455 183.427 1.00 72.19 686 SER B O 1
ATOM 10202 N N . HIS B 1 667 ? 109.129 188.037 185.418 1.00 84.54 687 HIS B N 1
ATOM 10203 C CA . HIS B 1 667 ? 110.474 188.259 184.891 1.00 84.54 687 HIS B CA 1
ATOM 10204 C C . HIS B 1 667 ? 111.512 187.589 185.798 1.00 84.54 687 HIS B C 1
ATOM 10205 O O . HIS B 1 667 ? 111.963 188.137 186.808 1.00 84.54 687 HIS B O 1
ATOM 10212 N N . CYS B 1 668 ? 111.882 186.364 185.442 1.00 82.51 688 CYS B N 1
ATOM 10213 C CA . CYS B 1 668 ? 113.017 185.711 186.075 1.00 82.51 688 CYS B CA 1
ATOM 10214 C C . CYS B 1 668 ? 114.065 185.279 185.064 1.00 82.51 688 CYS B C 1
ATOM 10215 O O . CYS B 1 668 ? 115.261 185.441 185.324 1.00 82.51 688 CYS B O 1
ATOM 10218 N N . LEU B 1 669 ? 113.631 184.745 183.915 1.00 61.98 689 LEU B N 1
ATOM 10219 C CA . LEU B 1 669 ? 114.451 184.490 182.725 1.00 61.98 689 LEU B CA 1
ATOM 10220 C C . LEU B 1 669 ? 115.603 183.524 183.023 1.00 61.98 689 LEU B C 1
ATOM 10221 O O . LEU B 1 669 ? 116.779 183.888 183.028 1.00 61.98 689 LEU B O 1
ATOM 10223 N N . GLU B 1 670 ? 115.226 182.282 183.303 1.00 56.55 690 GLU B N 1
ATOM 10224 C CA . GLU B 1 670 ? 116.223 181.237 183.464 1.00 56.55 690 GLU B CA 1
ATOM 10225 C C . GLU B 1 670 ? 116.849 180.885 182.116 1.00 56.55 690 GLU B C 1
ATOM 10226 O O . GLU B 1 670 ? 116.245 181.055 181.054 1.00 56.55 690 GLU B O 1
ATOM 10228 N N . GLY B 1 671 ? 118.085 180.391 182.170 1.00 56.76 691 GLY B N 1
ATOM 10229 C CA . GLY B 1 671 ? 118.815 180.004 180.980 1.00 56.76 691 GLY B CA 1
ATOM 10230 C C . GLY B 1 671 ? 120.081 180.789 180.717 1.00 56.76 691 GLY B C 1
ATOM 10231 O O . GLY B 1 671 ? 120.806 180.458 179.771 1.00 56.76 691 GLY B O 1
ATOM 10232 N N . PHE B 1 672 ? 120.375 181.813 181.512 1.00 51.63 692 PHE B N 1
ATOM 10233 C CA . PHE B 1 672 ? 121.570 182.618 181.324 1.00 51.63 692 PHE B CA 1
ATOM 10234 C C . PHE B 1 672 ? 122.712 182.061 182.170 1.00 51.63 692 PHE B C 1
ATOM 10235 O O . PHE B 1 672 ? 122.609 180.990 182.772 1.00 51.63 692 PHE B O 1
ATOM 10243 N N . ALA B 1 673 ? 123.817 182.794 182.223 1.00 49.69 693 ALA B N 1
ATOM 10244 C CA . ALA B 1 673 ? 124.998 182.445 182.987 1.00 49.69 693 ALA B CA 1
ATOM 10245 C C . ALA B 1 673 ? 125.205 183.435 184.130 1.00 49.69 693 ALA B C 1
ATOM 10246 O O . ALA B 1 673 ? 124.866 184.614 183.998 1.00 49.69 693 ALA B O 1
ATOM 10248 N N . PRO B 1 674 ? 125.745 182.998 185.266 1.00 47.79 694 PRO B N 1
ATOM 10249 C CA . PRO B 1 674 ? 126.001 183.933 186.365 1.00 47.79 694 PRO B CA 1
ATOM 10250 C C . PRO B 1 674 ? 127.233 184.792 186.123 1.00 47.79 694 PRO B C 1
ATOM 10251 O O . PRO B 1 674 ? 128.226 184.358 185.537 1.00 47.79 694 PRO B O 1
ATOM 10255 N N . VAL B 1 675 ? 127.148 186.036 186.593 1.00 49.05 695 VAL B N 1
ATOM 10256 C CA . VAL B 1 675 ? 128.161 187.056 186.360 1.00 49.05 695 VAL B CA 1
ATOM 10257 C C . VAL B 1 675 ? 128.665 187.569 187.702 1.00 49.05 695 VAL B C 1
ATOM 10258 O O . VAL B 1 675 ? 128.068 187.328 188.750 1.00 49.05 695 VAL B O 1
ATOM 10262 N N . ASP B 1 676 ? 129.778 188.294 187.663 1.00 49.65 696 ASP B N 1
ATOM 10263 C CA . ASP B 1 676 ? 130.457 188.743 188.873 1.00 49.65 696 ASP B CA 1
ATOM 10264 C C . ASP B 1 676 ? 130.367 190.259 189.049 1.00 49.65 696 ASP B C 1
ATOM 10265 O O . ASP B 1 676 ? 130.902 191.026 188.243 1.00 49.65 696 ASP B O 1
ATOM 10270 N N . GLY B 1 677 ? 129.694 190.681 190.113 1.00 51.96 697 GLY B N 1
ATOM 10271 C CA . GLY B 1 677 ? 129.556 192.084 190.425 1.00 51.96 697 GLY B CA 1
ATOM 10272 C C . GLY B 1 677 ? 129.208 192.281 191.883 1.00 51.96 697 GLY B C 1
ATOM 10273 O O . GLY B 1 677 ? 129.205 191.337 192.673 1.00 51.96 697 GLY B O 1
ATOM 10274 N N . CYS B 1 678 ? 128.913 193.530 192.234 1.00 64.11 698 CYS B N 1
ATOM 10275 C CA . CYS B 1 678 ? 128.569 193.869 193.609 1.00 64.11 698 CYS B CA 1
ATOM 10276 C C . CYS B 1 678 ? 127.145 193.422 193.916 1.00 64.11 698 CYS B C 1
ATOM 10277 O O . CYS B 1 678 ? 126.219 193.703 193.150 1.00 64.11 698 CYS B O 1
ATOM 10280 N N . GLY B 1 679 ? 126.973 192.730 195.041 1.00 73.89 699 GLY B N 1
ATOM 10281 C CA . GLY B 1 679 ? 125.668 192.217 195.420 1.00 73.89 699 GLY B CA 1
ATOM 10282 C C . GLY B 1 679 ? 125.611 191.852 196.887 1.00 73.89 699 GLY B C 1
ATOM 10283 O O . GLY B 1 679 ? 126.612 191.885 197.605 1.00 73.89 699 GLY B O 1
ATOM 10284 N N . CYS B 1 680 ? 124.414 191.490 197.324 1.00 84.98 700 CYS B N 1
ATOM 10285 C CA . CYS B 1 680 ? 124.120 191.201 198.718 1.00 84.98 700 CYS B CA 1
ATOM 10286 C C . CYS B 1 680 ? 124.238 189.705 199.000 1.00 84.98 700 CYS B C 1
ATOM 10287 O O . CYS B 1 680 ? 124.097 188.882 198.091 1.00 84.98 700 CYS B O 1
ATOM 10290 N N . PRO B 1 681 ? 124.506 189.307 200.272 1.00 90.07 701 PRO B N 1
ATOM 10291 C CA . PRO B 1 681 ? 124.685 187.876 200.581 1.00 90.07 701 PRO B CA 1
ATOM 10292 C C . PRO B 1 681 ? 123.410 187.042 200.549 1.00 90.07 701 PRO B C 1
ATOM 10293 O O . PRO B 1 681 ? 122.389 187.469 200.000 1.00 90.07 701 PRO B O 1
ATOM 10297 N N . ASP B 1 682 ? 123.503 185.814 201.089 1.00 93.18 702 ASP B N 1
ATOM 10298 C CA . ASP B 1 682 ? 122.457 184.787 201.030 1.00 93.18 702 ASP B CA 1
ATOM 10299 C C . ASP B 1 682 ? 121.084 185.239 201.528 1.00 93.18 702 ASP B C 1
ATOM 10300 O O . ASP B 1 682 ? 120.073 184.635 201.154 1.00 93.18 702 ASP B O 1
ATOM 10305 N N . HIS B 1 683 ? 121.022 186.273 202.359 1.00 99.96 703 HIS B N 1
ATOM 10306 C CA . HIS B 1 683 ? 119.758 186.849 202.798 1.00 99.96 703 HIS B CA 1
ATOM 10307 C C . HIS B 1 683 ? 119.897 188.361 202.640 1.00 99.96 703 HIS B C 1
ATOM 10308 O O . HIS B 1 683 ? 120.815 188.845 201.966 1.00 99.96 703 HIS B O 1
ATOM 10315 N N . THR B 1 684 ? 118.972 189.107 203.258 1.00 90.01 704 THR B N 1
ATOM 10316 C CA . THR B 1 684 ? 118.914 190.577 203.257 1.00 90.01 704 THR B CA 1
ATOM 10317 C C . THR B 1 684 ? 118.813 191.120 201.827 1.00 90.01 704 THR B C 1
ATOM 10318 O O . THR B 1 684 ? 119.751 191.706 201.282 1.00 90.01 704 THR B O 1
ATOM 10322 N N . PHE B 1 685 ? 117.652 190.859 201.223 1.00 92.70 705 PHE B N 1
ATOM 10323 C CA . PHE B 1 685 ? 117.362 191.264 199.852 1.00 92.70 705 PHE B CA 1
ATOM 10324 C C . PHE B 1 685 ? 117.406 192.784 199.685 1.00 92.70 705 PHE B C 1
ATOM 10325 O O . PHE B 1 685 ? 117.330 193.551 200.649 1.00 92.70 705 PHE B O 1
ATOM 10333 N N . LEU B 1 686 ? 117.515 193.211 198.428 1.00 83.22 706 LEU B N 1
ATOM 10334 C CA . LEU B 1 686 ? 117.793 194.606 198.117 1.00 83.22 706 LEU B CA 1
ATOM 10335 C C . LEU B 1 686 ? 116.557 195.473 198.320 1.00 83.22 706 LEU B C 1
ATOM 10336 O O . LEU B 1 686 ? 115.440 195.087 197.966 1.00 83.22 706 LEU B O 1
ATOM 10341 N N . ASP B 1 687 ? 116.767 196.646 198.912 1.00 67.67 707 ASP B N 1
ATOM 10342 C CA . ASP B 1 687 ? 115.698 197.594 199.179 1.00 67.67 707 ASP B CA 1
ATOM 10343 C C . ASP B 1 687 ? 115.450 198.453 197.940 1.00 67.67 707 ASP B C 1
ATOM 10344 O O . ASP B 1 687 ? 115.939 198.163 196.845 1.00 67.67 707 ASP B O 1
ATOM 10346 N N . GLU B 1 688 ? 114.674 199.526 198.104 1.00 53.72 708 GLU B N 1
ATOM 10347 C CA . GLU B 1 688 ? 114.372 200.409 196.984 1.00 53.72 708 GLU B CA 1
ATOM 10348 C C . GLU B 1 688 ? 115.574 201.248 196.572 1.00 53.72 708 GLU B C 1
ATOM 10349 O O . GLU B 1 688 ? 115.757 201.511 195.379 1.00 53.72 708 GLU B O 1
ATOM 10351 N N . LYS B 1 689 ? 116.400 201.665 197.530 1.00 58.40 709 LYS B N 1
ATOM 10352 C CA . LYS B 1 689 ? 117.569 202.480 197.224 1.00 58.40 709 LYS B CA 1
ATOM 10353 C C . LYS B 1 689 ? 118.602 202.298 198.325 1.00 58.40 709 LYS B C 1
ATOM 10354 O O . LYS B 1 689 ? 118.242 202.192 199.501 1.00 58.40 709 LYS B O 1
ATOM 10356 N N . GLY B 1 690 ? 119.874 202.258 197.940 1.00 59.01 710 GLY B N 1
ATOM 10357 C CA . GLY B 1 690 ? 120.954 202.209 198.905 1.00 59.01 710 GLY B CA 1
ATOM 10358 C C . GLY B 1 690 ? 121.298 200.816 199.388 1.00 59.01 710 GLY B C 1
ATOM 10359 O O . GLY B 1 690 ? 121.456 199.890 198.587 1.00 59.01 710 GLY B O 1
ATOM 10360 N N . ARG B 1 691 ? 121.417 200.664 200.704 1.00 78.66 711 ARG B N 1
ATOM 10361 C CA . ARG B 1 691 ? 121.804 199.390 201.292 1.00 78.66 711 ARG B CA 1
ATOM 10362 C C . ARG B 1 691 ? 120.663 198.384 201.212 1.00 78.66 711 ARG B C 1
ATOM 10363 O O . ARG B 1 691 ? 119.509 198.736 200.952 1.00 78.66 711 ARG B O 1
ATOM 10365 N N . CYS B 1 692 ? 120.998 197.117 201.438 1.00 94.85 712 CYS B N 1
ATOM 10366 C CA . CYS B 1 692 ? 120.007 196.047 201.432 1.00 94.85 712 CYS B CA 1
ATOM 10367 C C . CYS B 1 692 ? 119.683 195.634 202.866 1.00 94.85 712 CYS B C 1
ATOM 10368 O O . CYS B 1 692 ? 120.504 195.023 203.558 1.00 94.85 712 CYS B O 1
ATOM 10371 N N . VAL B 1 693 ? 118.479 195.990 203.304 1.00 83.62 713 VAL B N 1
ATOM 10372 C CA . VAL B 1 693 ? 117.951 195.712 204.636 1.00 83.62 713 VAL B CA 1
ATOM 10373 C C . VAL B 1 693 ? 117.544 194.241 204.690 1.00 83.62 713 VAL B C 1
ATOM 10374 O O . VAL B 1 693 ? 117.402 193.616 203.629 1.00 83.62 713 VAL B O 1
ATOM 10378 N N . PRO B 1 694 ? 117.352 193.624 205.887 1.00 79.90 714 PRO B N 1
ATOM 10379 C CA . PRO B 1 694 ? 116.882 192.229 205.907 1.00 79.90 714 PRO B CA 1
ATOM 10380 C C . PRO B 1 694 ? 115.441 192.036 205.456 1.00 79.90 714 PRO B C 1
ATOM 10381 O O . PRO B 1 694 ? 114.755 192.987 205.067 1.00 79.90 714 PRO B O 1
ATOM 10385 N N . LEU B 1 695 ? 114.984 190.781 205.517 1.00 75.35 715 LEU B N 1
ATOM 10386 C CA . LEU B 1 695 ? 113.740 190.385 204.864 1.00 75.35 715 LEU B CA 1
ATOM 10387 C C . LEU B 1 695 ? 112.510 190.953 205.565 1.00 75.35 715 LEU B C 1
ATOM 10388 O O . LEU B 1 695 ? 111.469 191.138 204.924 1.00 75.35 715 LEU B O 1
ATOM 10393 N N . ALA B 1 696 ? 112.622 191.268 206.859 1.00 71.16 716 ALA B N 1
ATOM 10394 C CA . ALA B 1 696 ? 111.453 191.666 207.640 1.00 71.16 716 ALA B CA 1
ATOM 10395 C C . ALA B 1 696 ? 110.941 193.045 207.237 1.00 71.16 716 ALA B C 1
ATOM 10396 O O . ALA B 1 696 ? 109.728 193.249 207.114 1.00 71.16 716 ALA B O 1
ATOM 10398 N N . LYS B 1 697 ? 111.841 193.998 207.020 1.00 77.61 717 LYS B N 1
ATOM 10399 C CA . LYS B 1 697 ? 111.472 195.367 206.679 1.00 77.61 717 LYS B CA 1
ATOM 10400 C C . LYS B 1 697 ? 111.976 195.757 205.294 1.00 77.61 717 LYS B C 1
ATOM 10401 O O . LYS B 1 697 ? 112.519 196.847 205.103 1.00 77.61 717 LYS B O 1
ATOM 10403 N N . CYS B 1 698 ? 111.826 194.855 204.320 1.00 99.46 718 CYS B N 1
ATOM 10404 C CA . CYS B 1 698 ? 112.303 195.096 202.962 1.00 99.46 718 CYS B CA 1
ATOM 10405 C C . CYS B 1 698 ? 111.576 196.240 202.263 1.00 99.46 718 CYS B C 1
ATOM 10406 O O . CYS B 1 698 ? 112.139 197.331 202.121 1.00 99.46 718 CYS B O 1
ATOM 10409 N N . SER B 1 699 ? 110.310 196.015 201.903 1.00 91.11 719 SER B N 1
ATOM 10410 C CA . SER B 1 699 ? 109.444 196.949 201.183 1.00 91.11 719 SER B CA 1
ATOM 10411 C C . SER B 1 699 ? 108.090 196.275 200.999 1.00 91.11 719 SER B C 1
ATOM 10412 O O . SER B 1 699 ? 107.917 195.089 201.297 1.00 91.11 719 SER B O 1
ATOM 10415 N N . CYS B 1 700 ? 107.137 197.049 200.482 1.00 111.14 720 CYS B N 1
ATOM 10416 C CA . CYS B 1 700 ? 105.872 196.524 199.965 1.00 111.14 720 CYS B CA 1
ATOM 10417 C C . CYS B 1 700 ? 105.563 197.297 198.687 1.00 111.14 720 CYS B C 1
ATOM 10418 O O . CYS B 1 700 ? 105.176 198.468 198.740 1.00 111.14 720 CYS B O 1
ATOM 10421 N N . TYR B 1 701 ? 105.740 196.641 197.545 1.00 116.12 721 TYR B N 1
ATOM 10422 C CA . TYR B 1 701 ? 105.560 197.286 196.251 1.00 116.12 721 TYR B CA 1
ATOM 10423 C C . TYR B 1 701 ? 104.093 197.286 195.835 1.00 116.12 721 TYR B C 1
ATOM 10424 O O . TYR B 1 701 ? 103.624 198.216 195.180 1.00 116.12 721 TYR B O 1
ATOM 10433 N N . GLY B 1 704 ? 101.920 200.507 191.019 1.00 72.86 724 GLY B N 1
ATOM 10434 C CA . GLY B 1 704 ? 101.992 200.860 192.425 1.00 72.86 724 GLY B CA 1
ATOM 10435 C C . GLY B 1 704 ? 103.367 201.326 192.857 1.00 72.86 724 GLY B C 1
ATOM 10436 O O . GLY B 1 704 ? 104.370 201.008 192.219 1.00 72.86 724 GLY B O 1
ATOM 10437 N N . LEU B 1 705 ? 103.413 202.085 193.947 1.00 92.33 725 LEU B N 1
ATOM 10438 C CA . LEU B 1 705 ? 104.665 202.607 194.476 1.00 92.33 725 LEU B CA 1
ATOM 10439 C C . LEU B 1 705 ? 105.117 201.743 195.646 1.00 92.33 725 LEU B C 1
ATOM 10440 O O . LEU B 1 705 ? 104.294 201.238 196.416 1.00 92.33 725 LEU B O 1
ATOM 10445 N N . TYR B 1 706 ? 106.432 201.572 195.769 1.00 90.81 726 TYR B N 1
ATOM 10446 C CA . TYR B 1 706 ? 106.996 200.747 196.832 1.00 90.81 726 TYR B CA 1
ATOM 10447 C C . TYR B 1 706 ? 106.888 201.470 198.169 1.00 90.81 726 TYR B C 1
ATOM 10448 O O . TYR B 1 706 ? 107.642 202.412 198.437 1.00 90.81 726 TYR B O 1
ATOM 10450 N N . LEU B 1 707 ? 105.962 201.023 199.009 1.00 80.89 727 LEU B N 1
ATOM 10451 C CA . LEU B 1 707 ? 105.713 201.655 200.294 1.00 80.89 727 LEU B CA 1
ATOM 10452 C C . LEU B 1 707 ? 106.689 201.141 201.349 1.00 80.89 727 LEU B C 1
ATOM 10453 O O . LEU B 1 707 ? 107.330 200.100 201.192 1.00 80.89 727 LEU B O 1
ATOM 10455 N N . GLU B 1 708 ? 106.793 201.892 202.443 1.00 76.07 728 GLU B N 1
ATOM 10456 C CA . GLU B 1 708 ? 107.673 201.535 203.544 1.00 76.07 728 GLU B CA 1
ATOM 10457 C C . GLU B 1 708 ? 107.024 200.458 204.411 1.00 76.07 728 GLU B C 1
ATOM 10458 O O . GLU B 1 708 ? 105.876 200.057 204.201 1.00 76.07 728 GLU B O 1
ATOM 10460 N N . ALA B 1 709 ? 107.766 199.988 205.411 1.00 68.00 729 ALA B N 1
ATOM 10461 C CA . ALA B 1 709 ? 107.300 198.902 206.274 1.00 68.00 729 ALA B CA 1
ATOM 10462 C C . ALA B 1 709 ? 106.554 199.424 207.499 1.00 68.00 729 ALA B C 1
ATOM 10463 O O . ALA B 1 709 ? 106.840 199.050 208.635 1.00 68.00 729 ALA B O 1
ATOM 10465 N N . GLY B 1 710 ? 105.581 200.301 207.267 1.00 63.40 730 GLY B N 1
ATOM 10466 C CA . GLY B 1 710 ? 104.724 200.789 208.328 1.00 63.40 730 GLY B CA 1
ATOM 10467 C C . GLY B 1 710 ? 103.315 201.068 207.850 1.00 63.40 730 GLY B C 1
ATOM 10468 O O . GLY B 1 710 ? 102.500 201.630 208.588 1.00 63.40 730 GLY B O 1
ATOM 10469 N N . ASP B 1 711 ? 103.017 200.678 206.615 1.00 86.52 731 ASP B N 1
ATOM 10470 C CA . ASP B 1 711 ? 101.766 201.032 205.961 1.00 86.52 731 ASP B CA 1
ATOM 10471 C C . ASP B 1 711 ? 100.771 199.883 206.034 1.00 86.52 731 ASP B C 1
ATOM 10472 O O . ASP B 1 711 ? 101.139 198.714 205.885 1.00 86.52 731 ASP B O 1
ATOM 10477 N N . VAL B 1 712 ? 99.506 200.227 206.266 1.00 94.73 732 VAL B N 1
ATOM 10478 C CA . VAL B 1 712 ? 98.404 199.274 206.298 1.00 94.73 732 VAL B CA 1
ATOM 10479 C C . VAL B 1 712 ? 97.392 199.696 205.242 1.00 94.73 732 VAL B C 1
ATOM 10480 O O . VAL B 1 712 ? 96.960 200.854 205.219 1.00 94.73 732 VAL B O 1
ATOM 10484 N N . VAL B 1 713 ? 97.018 198.763 204.371 1.00 97.88 733 VAL B N 1
ATOM 10485 C CA . VAL B 1 713 ? 96.069 199.049 203.301 1.00 97.88 733 VAL B CA 1
ATOM 10486 C C . VAL B 1 713 ? 94.642 199.136 203.834 1.00 97.88 733 VAL B C 1
ATOM 10487 O O . VAL B 1 713 ? 94.386 198.893 205.013 1.00 97.88 733 VAL B O 1
ATOM 10491 N N . ARG B 1 719 ? 92.690 195.779 203.876 1.00 81.79 739 ARG B N 1
ATOM 10492 C CA . ARG B 1 719 ? 93.493 195.656 205.086 1.00 81.79 739 ARG B CA 1
ATOM 10493 C C . ARG B 1 719 ? 94.679 194.725 204.863 1.00 81.79 739 ARG B C 1
ATOM 10494 O O . ARG B 1 719 ? 94.565 193.511 205.024 1.00 81.79 739 ARG B O 1
ATOM 10496 N N . CYS B 1 720 ? 95.820 195.303 204.490 1.00 98.55 740 CYS B N 1
ATOM 10497 C CA . CYS B 1 720 ? 97.040 194.544 204.235 1.00 98.55 740 CYS B CA 1
ATOM 10498 C C . CYS B 1 720 ? 98.195 195.226 204.955 1.00 98.55 740 CYS B C 1
ATOM 10499 O O . CYS B 1 720 ? 98.679 196.272 204.509 1.00 98.55 740 CYS B O 1
ATOM 10502 N N . VAL B 1 721 ? 98.629 194.636 206.068 1.00 92.12 741 VAL B N 1
ATOM 10503 C CA . VAL B 1 721 ? 99.781 195.150 206.797 1.00 92.12 741 VAL B CA 1
ATOM 10504 C C . VAL B 1 721 ? 101.046 194.816 206.019 1.00 92.12 741 VAL B C 1
ATOM 10505 O O . VAL B 1 721 ? 101.223 193.683 205.552 1.00 92.12 741 VAL B O 1
ATOM 10509 N N . CYS B 1 722 ? 101.918 195.812 205.849 1.00 100.48 742 CYS B N 1
ATOM 10510 C CA . CYS B 1 722 ? 103.181 195.611 205.148 1.00 100.48 742 CYS B CA 1
ATOM 10511 C C . CYS B 1 722 ? 104.087 194.697 205.965 1.00 100.48 742 CYS B C 1
ATOM 10512 O O . CYS B 1 722 ? 104.410 194.998 207.119 1.00 100.48 742 CYS B O 1
ATOM 10515 N N . ARG B 1 723 ? 104.498 193.581 205.364 1.00 84.94 743 ARG B N 1
ATOM 10516 C CA . ARG B 1 723 ? 105.212 192.542 206.094 1.00 84.94 743 ARG B CA 1
ATOM 10517 C C . ARG B 1 723 ? 106.428 192.054 205.318 1.00 84.94 743 ARG B C 1
ATOM 10518 O O . ARG B 1 723 ? 106.839 192.680 204.335 1.00 84.94 743 ARG B O 1
ATOM 10520 N N . ASP B 1 724 ? 107.010 190.942 205.763 1.00 73.84 744 ASP B N 1
ATOM 10521 C CA . ASP B 1 724 ? 108.247 190.421 205.190 1.00 73.84 744 ASP B CA 1
ATOM 10522 C C . ASP B 1 724 ? 107.969 189.824 203.816 1.00 73.84 744 ASP B C 1
ATOM 10523 O O . ASP B 1 724 ? 107.499 188.687 203.706 1.00 73.84 744 ASP B O 1
ATOM 10525 N N . GLY B 1 725 ? 108.259 190.590 202.767 1.00 79.83 745 GLY B N 1
ATOM 10526 C CA . GLY B 1 725 ? 108.134 190.104 201.407 1.00 79.83 745 GLY B CA 1
ATOM 10527 C C . GLY B 1 725 ? 106.709 190.054 200.899 1.00 79.83 745 GLY B C 1
ATOM 10528 O O . GLY B 1 725 ? 106.316 190.853 200.045 1.00 79.83 745 GLY B O 1
ATOM 10529 N N . ARG B 1 726 ? 105.924 189.118 201.420 1.00 76.27 746 ARG B N 1
ATOM 10530 C CA . ARG B 1 726 ? 104.545 188.926 201.003 1.00 76.27 746 ARG B CA 1
ATOM 10531 C C . ARG B 1 726 ? 103.614 189.841 201.790 1.00 76.27 746 ARG B C 1
ATOM 10532 O O . ARG B 1 726 ? 103.987 190.422 202.812 1.00 76.27 746 ARG B O 1
ATOM 10534 N N . LEU B 1 727 ? 102.388 189.962 201.292 1.00 91.70 747 LEU B N 1
ATOM 10535 C CA . LEU B 1 727 ? 101.360 190.784 201.909 1.00 91.70 747 LEU B CA 1
ATOM 10536 C C . LEU B 1 727 ? 100.192 189.913 202.350 1.00 91.70 747 LEU B C 1
ATOM 10537 O O . LEU B 1 727 ? 99.871 188.904 201.714 1.00 91.70 747 LEU B O 1
ATOM 10542 N N . HIS B 1 728 ? 99.556 190.314 203.451 1.00 85.96 748 HIS B N 1
ATOM 10543 C CA . HIS B 1 728 ? 98.395 189.600 203.981 1.00 85.96 748 HIS B CA 1
ATOM 10544 C C . HIS B 1 728 ? 97.140 190.172 203.327 1.00 85.96 748 HIS B C 1
ATOM 10545 O O . HIS B 1 728 ? 96.365 190.920 203.927 1.00 85.96 748 HIS B O 1
ATOM 10547 N N . CYS B 1 729 ? 96.944 189.804 202.065 1.00 115.77 749 CYS B N 1
ATOM 10548 C CA . CYS B 1 729 ? 95.802 190.282 201.295 1.00 115.77 749 CYS B CA 1
ATOM 10549 C C . CYS B 1 729 ? 94.881 189.130 200.908 1.00 115.77 749 CYS B C 1
ATOM 10550 O O . CYS B 1 729 ? 93.871 188.882 201.566 1.00 115.77 749 CYS B O 1
ATOM 10553 N N . ARG C 2 31 ? 220.581 135.492 149.429 1.00 56.40 780 ARG C N 1
ATOM 10554 C CA . ARG C 2 31 ? 220.510 136.748 148.692 1.00 56.40 780 ARG C CA 1
ATOM 10555 C C . ARG C 2 31 ? 219.355 136.732 147.697 1.00 56.40 780 ARG C C 1
ATOM 10556 O O . ARG C 2 31 ? 219.489 136.220 146.586 1.00 56.40 780 ARG C O 1
ATOM 10558 N N . ALA C 2 32 ? 218.218 137.296 148.105 1.00 54.88 781 ALA C N 1
ATOM 10559 C CA . ALA C 2 32 ? 217.015 137.375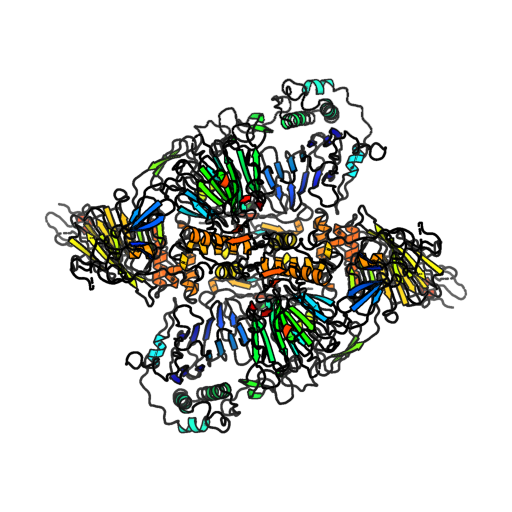 147.275 1.00 54.88 781 ALA C CA 1
ATOM 10560 C C . ALA C 2 32 ? 216.474 138.797 147.377 1.00 54.88 781 ALA C C 1
ATOM 10561 O O . ALA C 2 32 ? 215.675 139.101 148.265 1.00 54.88 781 ALA C O 1
ATOM 10563 N N . LEU C 2 33 ? 216.910 139.665 146.471 1.00 57.85 782 LEU C N 1
ATOM 10564 C CA . LEU C 2 33 ? 216.471 141.050 146.491 1.00 57.85 782 LEU C CA 1
ATOM 10565 C C . LEU C 2 33 ? 215.066 141.162 145.904 1.00 57.85 782 LEU C C 1
ATOM 10566 O O . LEU C 2 33 ? 214.549 140.229 145.286 1.00 57.85 782 LEU C O 1
ATOM 10571 N N . SER C 2 34 ? 214.425 142.315 146.123 1.00 65.68 783 SER C N 1
ATOM 10572 C CA . SER C 2 34 ? 213.005 142.398 145.813 1.00 65.68 783 SER C CA 1
ATOM 10573 C C . SER C 2 34 ? 212.522 143.727 145.243 1.00 65.68 783 SER C C 1
ATOM 10574 O O . SER C 2 34 ? 211.301 143.921 145.172 1.00 65.68 783 SER C O 1
ATOM 10577 N N . CYS C 2 35 ? 213.413 144.661 144.883 1.00 77.92 784 CYS C N 1
ATOM 10578 C CA . CYS C 2 35 ? 213.089 146.011 144.398 1.00 77.92 784 CYS C CA 1
ATOM 10579 C C . CYS C 2 35 ? 212.265 146.863 145.360 1.00 77.92 784 CYS C C 1
ATOM 10580 O O . CYS C 2 35 ? 211.787 147.933 144.967 1.00 77.92 784 CYS C O 1
ATOM 10583 N N . GLN C 2 36 ? 212.077 146.435 146.600 1.00 68.24 785 GLN C N 1
ATOM 10584 C CA . GLN C 2 36 ? 211.362 147.231 147.583 1.00 68.24 785 GLN C CA 1
ATOM 10585 C C . GLN C 2 36 ? 212.248 147.254 148.811 1.00 68.24 785 GLN C C 1
ATOM 10586 O O . GLN C 2 36 ? 212.226 148.199 149.605 1.00 68.24 785 GLN C O 1
ATOM 10592 N N . THR C 2 37 ? 213.052 146.206 148.944 1.00 69.58 786 THR C N 1
ATOM 10593 C CA . THR C 2 37 ? 214.058 146.073 149.989 1.00 69.58 786 THR C CA 1
ATOM 10594 C C . THR C 2 37 ? 215.446 146.396 149.464 1.00 69.58 786 THR C C 1
ATOM 10595 O O . THR C 2 37 ? 216.423 145.739 149.831 1.00 69.58 786 THR C O 1
ATOM 10599 N N . LEU C 2 38 ? 215.548 147.378 148.565 1.00 75.29 787 LEU C N 1
ATOM 10600 C CA . LEU C 2 38 ? 216.858 147.834 148.109 1.00 75.29 787 LEU C CA 1
ATOM 10601 C C . LEU C 2 38 ? 217.606 148.545 149.224 1.00 75.29 787 LEU C C 1
ATOM 10602 O O . LEU C 2 38 ? 218.753 148.204 149.536 1.00 75.29 787 LEU C O 1
ATOM 10607 N N . ALA C 2 39 ? 216.974 149.538 149.835 1.00 56.63 788 ALA C N 1
ATOM 10608 C CA . ALA C 2 39 ? 217.620 150.349 150.850 1.00 56.63 788 ALA C CA 1
ATOM 10609 C C . ALA C 2 39 ? 217.423 149.812 152.258 1.00 56.63 788 ALA C C 1
ATOM 10610 O O . ALA C 2 39 ? 217.864 150.458 153.212 1.00 56.63 788 ALA C O 1
ATOM 10612 N N . ALA C 2 40 ? 216.770 148.660 152.415 1.00 54.62 789 ALA C N 1
ATOM 10613 C CA . ALA C 2 40 ? 216.635 148.068 153.741 1.00 54.62 789 ALA C CA 1
ATOM 10614 C C . ALA C 2 40 ? 217.978 147.547 154.240 1.00 54.62 789 ALA C C 1
ATOM 10615 O O . ALA C 2 40 ? 218.509 148.027 155.247 1.00 54.62 789 ALA C O 1
ATOM 10617 N N . GLY C 2 41 ? 218.558 146.581 153.532 1.00 50.80 790 GLY C N 1
ATOM 10618 C CA . GLY C 2 41 ? 219.891 146.126 153.872 1.00 50.80 790 GLY C CA 1
ATOM 10619 C C . GLY C 2 41 ? 220.124 144.634 153.754 1.00 50.80 790 GLY C C 1
ATOM 10620 O O . GLY C 2 41 ? 221.276 144.192 153.830 1.00 50.80 790 GLY C O 1
ATOM 10621 N N . TYR C 2 42 ? 219.043 143.866 153.573 1.00 52.09 791 TYR C N 1
ATOM 10622 C CA . TYR C 2 42 ? 219.059 142.408 153.394 1.00 52.09 791 TYR C CA 1
ATOM 10623 C C . TYR C 2 42 ? 219.735 141.713 154.581 1.00 52.09 791 TYR C C 1
ATOM 10624 O O . TYR C 2 42 ? 220.815 141.128 154.475 1.00 52.09 791 TYR C O 1
ATOM 10626 N N . TYR C 2 43 ? 219.066 141.809 155.729 1.00 42.95 792 TYR C N 1
ATOM 10627 C CA . TYR C 2 43 ? 219.673 141.409 156.993 1.00 42.95 792 TYR C CA 1
ATOM 10628 C C . TYR C 2 43 ? 219.522 139.915 157.259 1.00 42.95 792 TYR C C 1
ATOM 10629 O O . TYR C 2 43 ? 220.516 139.185 157.316 1.00 42.95 792 TYR C O 1
ATOM 10638 N N . HIS C 2 44 ? 218.288 139.451 157.418 1.00 38.34 793 HIS C N 1
ATOM 10639 C CA . HIS C 2 44 ? 218.035 138.089 157.877 1.00 38.34 793 HIS C CA 1
ATOM 10640 C C . HIS C 2 44 ? 218.259 137.059 156.778 1.00 38.34 793 HIS C C 1
ATOM 10641 O O . HIS C 2 44 ? 218.895 136.031 157.006 1.00 38.34 793 HIS C O 1
ATOM 10643 N N . VAL C 2 52 ? 212.619 130.906 142.989 1.00 80.28 801 VAL C N 1
ATOM 10644 C CA . VAL C 2 52 ? 212.855 132.326 143.212 1.00 80.28 801 VAL C CA 1
ATOM 10645 C C . VAL C 2 52 ? 213.822 132.870 142.166 1.00 80.28 801 VAL C C 1
ATOM 10646 O O . VAL C 2 52 ? 214.211 132.160 141.239 1.00 80.28 801 VAL C O 1
ATOM 10650 N N . CYS C 2 53 ? 214.205 134.135 142.320 1.00 80.64 802 CYS C N 1
ATOM 10651 C CA . CYS C 2 53 ? 215.104 134.775 141.376 1.00 80.64 802 CYS C CA 1
ATOM 10652 C C . CYS C 2 53 ? 216.536 134.274 141.548 1.00 80.64 802 CYS C C 1
ATOM 10653 O O . CYS C 2 53 ? 216.978 134.003 142.667 1.00 80.64 802 CYS C O 1
ATOM 10656 N N . PRO C 2 54 ? 217.283 134.143 140.446 1.00 76.28 803 PRO C N 1
ATOM 10657 C CA . PRO C 2 54 ? 218.693 133.742 140.550 1.00 76.28 803 PRO C CA 1
ATOM 10658 C C . PRO C 2 54 ? 219.598 134.896 140.947 1.00 76.28 803 PRO C C 1
ATOM 10659 O O . PRO C 2 54 ? 219.120 135.986 141.275 1.00 76.28 803 PRO C O 1
ATOM 10663 N N . ASP C 2 55 ? 220.908 134.661 140.934 1.00 73.89 804 ASP C N 1
ATOM 10664 C CA . ASP C 2 55 ? 221.863 135.742 141.121 1.00 73.89 804 ASP C CA 1
ATOM 10665 C C . ASP C 2 55 ? 221.819 136.686 139.925 1.00 73.89 804 ASP C C 1
ATOM 10666 O O . ASP C 2 55 ? 221.602 136.268 138.785 1.00 73.89 804 ASP C O 1
ATOM 10668 N N . GLY C 2 56 ? 222.028 137.973 140.190 1.00 57.68 805 GLY C N 1
ATOM 10669 C CA . GLY C 2 56 ? 221.759 138.957 139.162 1.00 57.68 805 GLY C CA 1
ATOM 10670 C C . GLY C 2 56 ? 220.367 139.534 139.307 1.00 57.68 805 GLY C C 1
ATOM 10671 O O . GLY C 2 56 ? 220.171 140.523 140.019 1.00 57.68 805 GLY C O 1
ATOM 10672 N N . LEU C 2 57 ? 219.411 138.938 138.588 1.00 66.37 806 LEU C N 1
ATOM 10673 C CA . LEU C 2 57 ? 217.988 139.273 138.610 1.00 66.37 806 LEU C CA 1
ATOM 10674 C C . LEU C 2 57 ? 217.384 139.372 140.008 1.00 66.37 806 LEU C C 1
ATOM 10675 O O . LEU C 2 57 ? 217.857 138.727 140.949 1.00 66.37 806 LEU C O 1
ATOM 10680 N N . MET C 2 58 ? 216.329 140.171 140.145 1.00 64.18 807 MET C N 1
ATOM 10681 C CA . MET C 2 58 ? 215.600 140.290 141.398 1.00 64.18 807 MET C CA 1
ATOM 10682 C C . MET C 2 58 ? 214.125 140.500 141.094 1.00 64.18 807 MET C C 1
ATOM 10683 O O . MET C 2 58 ? 213.750 140.910 139.994 1.00 64.18 807 MET C O 1
ATOM 10688 N N . ASP C 2 59 ? 213.291 140.200 142.084 1.00 62.54 808 ASP C N 1
ATOM 10689 C CA . ASP C 2 59 ? 211.851 140.343 141.954 1.00 62.54 808 ASP C CA 1
ATOM 10690 C C . ASP C 2 59 ? 211.480 141.820 141.841 1.00 62.54 808 ASP C C 1
ATOM 10691 O O . ASP C 2 59 ? 212.215 142.709 142.275 1.00 62.54 808 ASP C O 1
ATOM 10696 N N . ASP C 2 60 ? 210.328 142.078 141.228 1.00 62.15 809 ASP C N 1
ATOM 10697 C CA . ASP C 2 60 ? 209.835 143.434 141.068 1.00 62.15 809 ASP C CA 1
ATOM 10698 C C . ASP C 2 60 ? 208.534 143.717 141.804 1.00 62.15 809 ASP C C 1
ATOM 10699 O O . ASP C 2 60 ? 208.104 144.875 141.834 1.00 62.15 809 ASP C O 1
ATOM 10704 N N . GLY C 2 61 ? 207.895 142.709 142.391 1.00 56.02 810 GLY C N 1
ATOM 10705 C CA . GLY C 2 61 ? 206.588 142.880 142.986 1.00 56.02 810 GLY C CA 1
ATOM 10706 C C . GLY C 2 61 ? 205.444 142.841 142.003 1.00 56.02 810 GLY C C 1
ATOM 10707 O O . GLY C 2 61 ? 204.284 142.912 142.422 1.00 56.02 810 GLY C O 1
ATOM 10708 N N . ARG C 2 62 ? 205.738 142.730 140.710 1.00 55.83 811 ARG C N 1
ATOM 10709 C CA . ARG C 2 62 ? 204.752 142.647 139.645 1.00 55.83 811 ARG C CA 1
ATOM 10710 C C . ARG C 2 62 ? 204.619 141.246 139.077 1.00 55.83 811 ARG C C 1
ATOM 10711 O O . ARG C 2 62 ? 203.522 140.847 138.685 1.00 55.83 811 ARG C O 1
ATOM 10719 N N . GLY C 2 63 ? 205.701 140.475 139.080 1.00 49.24 812 GLY C N 1
ATOM 10720 C CA . GLY C 2 63 ? 205.758 139.227 138.354 1.00 49.24 812 GLY C CA 1
ATOM 10721 C C . GLY C 2 63 ? 207.151 138.636 138.355 1.00 49.24 812 GLY C C 1
ATOM 10722 O O . GLY C 2 63 ? 207.750 138.450 139.418 1.00 49.24 812 GLY C O 1
ATOM 10723 N N . GLY C 2 64 ? 207.670 138.329 137.172 1.00 47.17 813 GLY C N 1
ATOM 10724 C CA . GLY C 2 64 ? 208.937 137.644 137.044 1.00 47.17 813 GLY C CA 1
ATOM 10725 C C . GLY C 2 64 ? 210.138 138.488 137.436 1.00 47.17 813 GLY C C 1
ATOM 10726 O O . GLY C 2 64 ? 210.046 139.661 137.796 1.00 47.17 813 GLY C O 1
ATOM 10727 N N . CYS C 2 65 ? 211.303 137.855 137.344 1.00 66.51 814 CYS C N 1
ATOM 10728 C CA . CYS C 2 65 ? 212.543 138.445 137.819 1.00 66.51 814 CYS C CA 1
ATOM 10729 C C . CYS C 2 65 ? 213.060 139.483 136.831 1.00 66.51 814 CYS C C 1
ATOM 10730 O O . CYS C 2 65 ? 213.081 139.254 135.620 1.00 66.51 814 CYS C O 1
ATOM 10733 N N . VAL C 2 66 ? 213.474 140.634 137.361 1.00 56.33 815 VAL C N 1
ATOM 10734 C CA . VAL C 2 66 ? 213.831 141.807 136.573 1.00 56.33 815 VAL C CA 1
ATOM 10735 C C . VAL C 2 66 ? 215.239 142.234 136.979 1.00 56.33 815 VAL C C 1
ATOM 10736 O O . VAL C 2 66 ? 215.637 142.082 138.137 1.00 56.33 815 VAL C O 1
ATOM 10740 N N . VAL C 2 67 ? 216.013 142.742 136.009 1.00 64.27 816 VAL C N 1
ATOM 10741 C CA . VAL C 2 67 ? 217.311 143.344 136.322 1.00 64.27 816 VAL C CA 1
ATOM 10742 C C . VAL C 2 67 ? 217.129 144.605 137.169 1.00 64.27 816 VAL C C 1
ATOM 10743 O O . VAL C 2 67 ? 216.034 145.167 137.285 1.00 64.27 816 VAL C O 1
ATOM 10747 N N . GLU C 2 68 ? 218.237 145.061 137.756 1.00 70.99 817 GLU C N 1
ATOM 10748 C CA . GLU C 2 68 ? 218.189 146.209 138.655 1.00 70.99 817 GLU C CA 1
ATOM 10749 C C . GLU C 2 68 ? 217.942 147.509 137.896 1.00 70.99 817 GLU C C 1
ATOM 10750 O O . GLU C 2 68 ? 217.407 148.465 138.467 1.00 70.99 817 GLU C O 1
ATOM 10756 N N . LYS C 2 69 ? 218.297 147.557 136.611 1.00 73.76 818 LYS C N 1
ATOM 10757 C CA . LYS C 2 69 ? 218.148 148.791 135.847 1.00 73.76 818 LYS C CA 1
ATOM 10758 C C . LYS C 2 69 ? 216.689 149.054 135.496 1.00 73.76 818 LYS C C 1
ATOM 10759 O O . LYS C 2 69 ? 216.237 150.203 135.528 1.00 73.76 818 LYS C O 1
ATOM 10765 N N . GLU C 2 70 ? 215.933 148.008 135.164 1.00 84.13 819 GLU C N 1
ATOM 10766 C CA . GLU C 2 70 ? 214.545 148.144 134.740 1.00 84.13 819 GLU C CA 1
ATOM 10767 C C . GLU C 2 70 ? 213.566 147.931 135.886 1.00 84.13 819 GLU C C 1
ATOM 10768 O O . GLU C 2 70 ? 212.453 147.445 135.673 1.00 84.13 819 GLU C O 1
ATOM 10774 N N . CYS C 2 71 ? 213.954 148.290 137.077 1.00 68.68 820 CYS C N 1
ATOM 10775 C CA . CYS C 2 71 ? 213.158 148.074 138.273 1.00 68.68 820 CYS C CA 1
ATOM 10776 C C . CYS C 2 71 ? 212.076 149.150 138.401 1.00 68.68 820 CYS C C 1
ATOM 10777 O O . CYS C 2 71 ? 212.352 150.333 138.190 1.00 68.68 820 CYS C O 1
ATOM 10780 N N . PRO C 2 72 ? 210.842 148.771 138.727 1.00 47.48 821 PRO C N 1
ATOM 10781 C CA . PRO C 2 72 ? 209.742 149.739 138.799 1.00 47.48 821 PRO C CA 1
ATOM 10782 C C . PRO C 2 72 ? 209.753 150.531 140.104 1.00 47.48 821 PRO C C 1
ATOM 10783 O O . PRO C 2 72 ? 210.631 150.383 140.947 1.00 47.48 821 PRO C O 1
ATOM 10787 N N . CYS C 2 73 ? 208.734 151.378 140.261 1.00 32.15 822 CYS C N 1
ATOM 10788 C CA . CYS C 2 73 ? 208.595 152.259 141.412 1.00 32.15 822 CYS C CA 1
ATOM 10789 C C . CYS C 2 73 ? 207.182 152.155 141.967 1.00 32.15 822 CYS C C 1
ATOM 10790 O O . CYS C 2 73 ? 206.232 151.899 141.228 1.00 32.15 822 CYS C O 1
ATOM 10793 N N . VAL C 2 74 ? 207.045 152.385 143.270 1.00 25.46 823 VAL C N 1
ATOM 10794 C CA . VAL C 2 74 ? 205.763 152.325 143.967 1.00 25.46 823 VAL C CA 1
ATOM 10795 C C . VAL C 2 74 ? 205.480 153.696 144.565 1.00 25.46 823 VAL C C 1
ATOM 10796 O O . VAL C 2 74 ? 206.378 154.317 145.145 1.00 25.46 823 VAL C O 1
ATOM 10800 N N . HIS C 2 75 ? 204.241 154.174 144.429 1.00 26.99 824 HIS C N 1
ATOM 10801 C CA . HIS C 2 75 ? 203.842 155.417 145.086 1.00 26.99 824 HIS C CA 1
ATOM 10802 C C . HIS C 2 75 ? 202.348 155.379 145.368 1.00 26.99 824 HIS C C 1
ATOM 10803 O O . HIS C 2 75 ? 201.547 155.382 144.431 1.00 26.99 824 HIS C O 1
ATOM 10810 N N . ASN C 2 76 ? 202.000 155.373 146.663 1.00 23.30 825 ASN C N 1
ATOM 10811 C CA . ASN C 2 76 ? 200.625 155.306 147.171 1.00 23.30 825 ASN C CA 1
ATOM 10812 C C . ASN C 2 76 ? 199.877 154.091 146.626 1.00 23.30 825 ASN C C 1
ATOM 10813 O O . ASN C 2 76 ? 198.793 154.208 146.056 1.00 23.30 825 ASN C O 1
ATOM 10818 N N . ASN C 2 77 ? 200.486 152.918 146.806 1.00 33.00 826 ASN C N 1
ATOM 10819 C CA . ASN C 2 77 ? 199.969 151.589 146.475 1.00 33.00 826 ASN C CA 1
ATOM 10820 C C . ASN C 2 77 ? 199.705 151.383 144.990 1.00 33.00 826 ASN C C 1
ATOM 10821 O O . ASN C 2 77 ? 198.954 150.475 144.624 1.00 33.00 826 ASN C O 1
ATOM 10826 N N . ASP C 2 78 ? 200.303 152.187 144.122 1.00 30.63 827 ASP C N 1
ATOM 10827 C CA . ASP C 2 78 ? 200.254 151.966 142.688 1.00 30.63 827 ASP C CA 1
ATOM 10828 C C . ASP C 2 78 ? 201.662 151.710 142.185 1.00 30.63 827 ASP C C 1
ATOM 10829 O O . ASP C 2 78 ? 202.636 152.204 142.752 1.00 30.63 827 ASP C O 1
ATOM 10834 N N . LEU C 2 79 ? 201.767 150.936 141.115 1.00 33.85 828 LEU C N 1
ATOM 10835 C CA . LEU C 2 79 ? 203.051 150.454 140.629 1.00 33.85 828 LEU C CA 1
ATOM 10836 C C . LEU C 2 79 ? 203.315 151.059 139.264 1.00 33.85 828 LEU C C 1
ATOM 10837 O O . LEU C 2 79 ? 202.558 150.822 138.319 1.00 33.85 828 LEU C O 1
ATOM 10842 N N . TYR C 2 80 ? 204.389 151.831 139.165 1.00 29.96 829 TYR C N 1
ATOM 10843 C CA . TYR C 2 80 ? 204.706 152.619 137.985 1.00 29.96 829 TYR C CA 1
ATOM 10844 C C . TYR C 2 80 ? 205.985 152.077 137.371 1.00 29.96 829 TYR C C 1
ATOM 10845 O O . TYR C 2 80 ? 207.001 151.957 138.060 1.00 29.96 829 TYR C O 1
ATOM 10854 N N . SER C 2 81 ? 205.941 151.763 136.080 1.00 30.54 830 SER C N 1
ATOM 10855 C CA . SER C 2 81 ? 207.105 151.221 135.393 1.00 30.54 830 SER C CA 1
ATOM 10856 C C . SER C 2 81 ? 208.125 152.325 135.124 1.00 30.54 830 SER C C 1
ATOM 10857 O O . SER C 2 81 ? 207.926 153.491 135.465 1.00 30.54 830 SER C O 1
ATOM 10860 N N . SER C 2 82 ? 209.233 151.950 134.493 1.00 28.16 831 SER C N 1
ATOM 10861 C CA . SER C 2 82 ? 210.346 152.870 134.308 1.00 28.16 831 SER C CA 1
ATOM 10862 C C . SER C 2 82 ? 210.010 153.959 133.296 1.00 28.16 831 SER C C 1
ATOM 10863 O O . SER C 2 82 ? 209.275 153.739 132.332 1.00 28.16 831 SER C O 1
ATOM 10866 N N . GLY C 2 83 ? 210.557 155.149 133.533 1.00 28.46 832 GLY C N 1
ATOM 10867 C CA . GLY C 2 83 ? 210.278 156.287 132.684 1.00 28.46 832 GLY C CA 1
ATOM 10868 C C . GLY C 2 83 ? 208.875 156.834 132.788 1.00 28.46 832 GLY C C 1
ATOM 10869 O O . GLY C 2 83 ? 208.412 157.497 131.860 1.00 28.46 832 GLY C O 1
ATOM 10870 N N . ALA C 2 84 ? 208.178 156.572 133.887 1.00 27.60 833 ALA C N 1
ATOM 10871 C CA . ALA C 2 84 ? 206.843 157.108 134.095 1.00 27.60 833 ALA C CA 1
ATOM 10872 C C . ALA C 2 84 ? 206.928 158.505 134.692 1.00 27.60 833 ALA C C 1
ATOM 10873 O O . ALA C 2 84 ? 207.894 158.849 135.370 1.00 27.60 833 ALA C O 1
ATOM 10875 N N . LYS C 2 85 ? 205.907 159.312 134.428 1.00 30.49 834 LYS C N 1
ATOM 10876 C CA . LYS C 2 85 ? 205.857 160.695 134.877 1.00 30.49 834 LYS C CA 1
ATOM 10877 C C . LYS C 2 85 ? 204.666 160.889 135.797 1.00 30.49 834 LYS C C 1
ATOM 10878 O O . LYS C 2 85 ? 203.544 160.519 135.444 1.00 30.49 834 LYS C O 1
ATOM 10884 N N . ILE C 2 86 ? 204.907 161.462 136.975 1.00 26.61 835 ILE C N 1
ATOM 10885 C CA . ILE C 2 86 ? 203.842 161.923 137.852 1.00 26.61 835 ILE C CA 1
ATOM 10886 C C . ILE C 2 86 ? 204.164 163.344 138.280 1.00 26.61 835 ILE C C 1
ATOM 10887 O O . ILE C 2 86 ? 205.314 163.781 138.257 1.00 26.61 835 ILE C O 1
ATOM 10892 N N . LYS C 2 87 ? 203.127 164.069 138.670 1.00 26.25 836 LYS C N 1
ATOM 10893 C CA . LYS C 2 87 ? 203.288 165.406 139.210 1.00 26.25 836 LYS C CA 1
ATOM 10894 C C . LYS C 2 87 ? 203.062 165.391 140.716 1.00 26.25 836 LYS C C 1
ATOM 10895 O O . LYS C 2 87 ? 202.239 164.622 141.224 1.00 26.25 836 LYS C O 1
ATOM 10901 N N . VAL C 2 88 ? 203.831 166.206 141.438 1.00 31.51 837 VAL C N 1
ATOM 10902 C CA . VAL C 2 88 ? 203.614 166.431 142.867 1.00 31.51 837 VAL C CA 1
ATOM 10903 C C . VAL C 2 88 ? 203.540 167.941 143.109 1.00 31.51 837 VAL C C 1
ATOM 10904 O O . VAL C 2 88 ? 204.537 168.609 143.400 1.00 31.51 837 VAL C O 1
ATOM 10908 N N . ASP C 2 89 ? 202.335 168.489 142.948 1.00 41.65 838 ASP C N 1
ATOM 10909 C CA . ASP C 2 89 ? 201.806 169.784 143.382 1.00 41.65 838 ASP C CA 1
ATOM 10910 C C . ASP C 2 89 ? 202.389 170.991 142.646 1.00 41.65 838 ASP C C 1
ATOM 10911 O O . ASP C 2 89 ? 201.672 171.970 142.421 1.00 41.65 838 ASP C O 1
ATOM 10916 N N . CYS C 2 90 ? 203.636 170.926 142.186 1.00 43.65 839 CYS C N 1
ATOM 10917 C CA . CYS C 2 90 ? 204.149 171.888 141.218 1.00 43.65 839 CYS C CA 1
ATOM 10918 C C . CYS C 2 90 ? 205.235 171.241 140.367 1.00 43.65 839 CYS C C 1
ATOM 10919 O O . CYS C 2 90 ? 205.627 171.775 139.326 1.00 43.65 839 CYS C O 1
ATOM 10922 N N . ASN C 2 91 ? 205.717 170.084 140.808 1.00 36.74 840 ASN C N 1
ATOM 10923 C CA . ASN C 2 91 ? 206.899 169.447 140.258 1.00 36.74 840 ASN C CA 1
ATOM 10924 C C . ASN C 2 91 ? 206.510 168.273 139.370 1.00 36.74 840 ASN C C 1
ATOM 10925 O O . ASN C 2 91 ? 205.339 167.940 139.213 1.00 36.74 840 ASN C O 1
ATOM 10930 N N . THR C 2 92 ? 207.521 167.643 138.782 1.00 33.09 841 THR C N 1
ATOM 10931 C CA . THR C 2 92 ? 207.362 166.468 137.939 1.00 33.09 841 THR C CA 1
ATOM 10932 C C . THR C 2 92 ? 208.432 165.463 138.331 1.00 33.09 841 THR C C 1
ATOM 10933 O O . THR C 2 92 ? 209.593 165.834 138.513 1.00 33.09 841 THR C O 1
ATOM 10937 N N . CYS C 2 93 ? 208.048 164.203 138.481 1.00 32.04 842 CYS C N 1
ATOM 10938 C CA . CYS C 2 93 ? 208.980 163.161 138.876 1.00 32.04 842 CYS C CA 1
ATOM 10939 C C . CYS C 2 93 ? 209.156 162.158 137.745 1.00 32.04 842 CYS C C 1
ATOM 10940 O O . CYS C 2 93 ? 208.476 162.218 136.721 1.00 32.04 842 CYS C O 1
ATOM 10943 N N . THR C 2 94 ? 210.104 161.240 137.932 1.00 32.11 843 THR C N 1
ATOM 10944 C CA . THR C 2 94 ? 210.421 160.231 136.923 1.00 32.11 843 THR C CA 1
ATOM 10945 C C . THR C 2 94 ? 210.960 158.988 137.611 1.00 32.11 843 THR C C 1
ATOM 10946 O O . THR C 2 94 ? 211.932 159.076 138.363 1.00 32.11 843 THR C O 1
ATOM 10950 N N . CYS C 2 95 ? 210.343 157.837 137.354 1.00 34.91 844 CYS C N 1
ATOM 10951 C CA . CYS C 2 95 ? 210.870 156.568 137.850 1.00 34.91 844 CYS C CA 1
ATOM 10952 C C . CYS C 2 95 ? 212.085 156.173 137.024 1.00 34.91 844 CYS C C 1
ATOM 10953 O O . CYS C 2 95 ? 211.950 155.747 135.874 1.00 34.91 844 CYS C O 1
ATOM 10956 N N . LYS C 2 96 ? 213.276 156.306 137.606 1.00 49.40 845 LYS C N 1
ATOM 10957 C CA . LYS C 2 96 ? 214.513 156.120 136.859 1.00 49.40 845 LYS C CA 1
ATOM 10958 C C . LYS C 2 96 ? 215.079 154.710 136.990 1.00 49.40 845 LYS C C 1
ATOM 10959 O O . LYS C 2 96 ? 215.190 153.987 135.995 1.00 49.40 845 LYS C O 1
ATOM 10965 N N . ARG C 2 97 ? 215.447 154.301 138.199 1.00 64.30 846 ARG C N 1
ATOM 10966 C CA . ARG C 2 97 ? 216.062 152.995 138.421 1.00 64.30 846 ARG C CA 1
ATOM 10967 C C . ARG C 2 97 ? 215.494 152.403 139.711 1.00 64.30 846 ARG C C 1
ATOM 10968 O O . ARG C 2 97 ? 216.212 151.995 140.623 1.00 64.30 846 ARG C O 1
ATOM 10976 N N . GLY C 2 98 ? 214.172 152.418 139.831 1.00 49.71 847 GLY C N 1
ATOM 10977 C CA . GLY C 2 98 ? 213.539 152.032 141.070 1.00 49.71 847 GLY C CA 1
ATOM 10978 C C . GLY C 2 98 ? 213.445 153.135 142.097 1.00 49.71 847 GLY C C 1
ATOM 10979 O O . GLY C 2 98 ? 212.902 152.904 143.184 1.00 49.71 847 GLY C O 1
ATOM 10980 N N . ARG C 2 99 ? 213.958 154.321 141.791 1.00 39.56 848 ARG C N 1
ATOM 10981 C CA . ARG C 2 99 ? 213.882 155.492 142.643 1.00 39.56 848 ARG C CA 1
ATOM 10982 C C . ARG C 2 99 ? 213.246 156.625 141.853 1.00 39.56 848 ARG C C 1
ATOM 10983 O O . ARG C 2 99 ? 213.152 156.574 140.628 1.00 39.56 848 ARG C O 1
ATOM 10991 N N . TRP C 2 100 ? 212.808 157.660 142.557 1.00 29.96 849 TRP C N 1
ATOM 10992 C CA . TRP C 2 100 ? 212.174 158.800 141.913 1.00 29.96 849 TRP C CA 1
ATOM 10993 C C . TRP C 2 100 ? 213.167 159.938 141.747 1.00 29.96 849 TRP C C 1
ATOM 10994 O O . TRP C 2 100 ? 213.923 160.257 142.666 1.00 29.96 849 TRP C O 1
ATOM 11005 N N . VAL C 2 101 ? 213.155 160.545 140.566 1.00 37.31 850 VAL C N 1
ATOM 11006 C CA . VAL C 2 101 ? 213.982 161.698 140.242 1.00 37.31 850 VAL C CA 1
ATOM 11007 C C . VAL C 2 101 ? 213.037 162.865 140.004 1.00 37.31 850 VAL C C 1
ATOM 11008 O O . VAL C 2 101 ? 212.363 162.923 138.967 1.00 37.31 850 VAL C O 1
ATOM 11012 N N . CYS C 2 102 ? 212.977 163.791 140.956 1.00 50.93 851 CYS C N 1
ATOM 11013 C CA . CYS C 2 102 ? 211.988 164.856 140.941 1.00 50.93 851 CYS C CA 1
ATOM 11014 C C . CYS C 2 102 ? 212.677 166.204 140.791 1.00 50.93 851 CYS C C 1
ATOM 11015 O O . CYS C 2 102 ? 213.815 166.385 141.229 1.00 50.93 851 CYS C O 1
ATOM 11018 N N . THR C 2 103 ? 211.979 167.150 140.170 1.00 48.70 852 THR C N 1
ATOM 11019 C CA . THR C 2 103 ? 212.493 168.506 140.039 1.00 48.70 852 THR C CA 1
ATOM 11020 C C . THR C 2 103 ? 212.342 169.257 141.356 1.00 48.70 852 THR C C 1
ATOM 11021 O O . THR C 2 103 ? 211.471 168.946 142.172 1.00 48.70 852 THR C O 1
ATOM 11025 N N . GLN C 2 104 ? 213.195 170.258 141.559 1.00 59.66 853 GLN C N 1
ATOM 11026 C CA . GLN C 2 104 ? 213.220 171.013 142.810 1.00 59.66 853 GLN C CA 1
ATOM 11027 C C . GLN C 2 104 ? 212.803 172.455 142.537 1.00 59.66 853 GLN C C 1
ATOM 11028 O O . GLN C 2 104 ? 213.633 173.344 142.356 1.00 59.66 853 GLN C O 1
ATOM 11034 N N . ALA C 2 105 ? 211.498 172.682 142.524 1.00 39.57 854 ALA C N 1
ATOM 11035 C CA . ALA C 2 105 ? 210.918 174.011 142.598 1.00 39.57 854 ALA C CA 1
ATOM 11036 C C . ALA C 2 105 ? 210.124 174.105 143.890 1.00 39.57 854 ALA C C 1
ATOM 11037 O O . ALA C 2 105 ? 209.711 173.091 144.458 1.00 39.57 854 ALA C O 1
ATOM 11039 N N . VAL C 2 106 ? 209.921 175.326 144.364 1.00 26.61 855 VAL C N 1
ATOM 11040 C CA . VAL C 2 106 ? 209.261 175.554 145.642 1.00 26.61 855 VAL C CA 1
ATOM 11041 C C . VAL C 2 106 ? 207.816 175.937 145.365 1.00 26.61 855 VAL C C 1
ATOM 11042 O O . VAL C 2 106 ? 207.548 176.863 144.592 1.00 26.61 855 VAL C O 1
ATOM 11046 N N . CYS C 2 107 ? 206.885 175.214 145.977 1.00 27.78 856 CYS C N 1
ATOM 11047 C CA . CYS C 2 107 ? 205.469 175.397 145.711 1.00 27.78 856 CYS C CA 1
ATOM 11048 C C . CYS C 2 107 ? 204.896 176.473 146.635 1.00 27.78 856 CYS C C 1
ATOM 11049 O O . CYS C 2 107 ? 205.540 176.917 147.583 1.00 27.78 856 CYS C O 1
ATOM 11052 N N . HIS C 2 108 ? 203.667 176.892 146.342 1.00 19.56 857 HIS C N 1
ATOM 11053 C CA . HIS C 2 108 ? 202.891 177.721 147.259 1.00 19.56 857 HIS C CA 1
ATOM 11054 C C . HIS C 2 108 ? 202.580 176.965 148.545 1.00 19.56 857 HIS C C 1
ATOM 11055 O O . HIS C 2 108 ? 202.510 175.736 148.568 1.00 19.56 857 HIS C O 1
ATOM 11062 N N . GLY C 2 109 ? 202.374 177.710 149.621 1.00 19.56 858 GLY C N 1
ATOM 11063 C CA . GLY C 2 109 ? 202.066 177.136 150.923 1.00 19.56 858 GLY C CA 1
ATOM 11064 C C . GLY C 2 109 ? 200.663 177.518 151.353 1.00 19.56 858 GLY C C 1
ATOM 11065 O O . GLY C 2 109 ? 200.218 178.633 151.096 1.00 19.56 858 GLY C O 1
ATOM 11066 N N . THR C 2 110 ? 199.988 176.599 152.039 1.00 19.56 859 THR C N 1
ATOM 11067 C CA . THR C 2 110 ? 198.564 176.721 152.307 1.00 19.56 859 THR C CA 1
ATOM 11068 C C . THR C 2 110 ? 198.285 176.598 153.796 1.00 19.56 859 THR C C 1
ATOM 11069 O O . THR C 2 110 ? 198.704 175.627 154.426 1.00 19.56 859 THR C O 1
ATOM 11073 N N . CYS C 2 111 ? 197.578 177.578 154.352 1.00 19.56 860 CYS C N 1
ATOM 11074 C CA . CYS C 2 111 ? 196.985 177.485 155.679 1.00 19.56 860 CYS C CA 1
ATOM 11075 C C . CYS C 2 111 ? 195.499 177.181 155.547 1.00 19.56 860 CYS C C 1
ATOM 11076 O O . CYS C 2 111 ? 194.845 177.649 154.615 1.00 19.56 860 CYS C O 1
ATOM 11079 N N . SER C 2 112 ? 194.965 176.399 156.480 1.00 19.56 861 SER C N 1
ATOM 11080 C CA . SER C 2 112 ? 193.552 176.053 156.496 1.00 19.56 861 SER C CA 1
ATOM 11081 C C . SER C 2 112 ? 192.913 176.450 157.817 1.00 19.56 861 SER C C 1
ATOM 11082 O O . SER C 2 112 ? 193.538 176.354 158.872 1.00 19.56 861 SER C O 1
ATOM 11085 N N . ILE C 2 113 ? 191.663 176.899 157.744 1.00 19.56 862 ILE C N 1
ATOM 11086 C CA . ILE C 2 113 ? 190.795 177.156 158.891 1.00 19.56 862 ILE C CA 1
ATOM 11087 C C . ILE C 2 113 ? 189.435 176.597 158.510 1.00 19.56 862 ILE C C 1
ATOM 11088 O O . ILE C 2 113 ? 188.876 177.000 157.490 1.00 19.56 862 ILE C O 1
ATOM 11093 N N . TYR C 2 114 ? 188.901 175.670 159.299 1.00 19.56 863 TYR C N 1
ATOM 11094 C CA . TYR C 2 114 ? 187.708 174.960 158.859 1.00 19.56 863 TYR C CA 1
ATOM 11095 C C . TYR C 2 114 ? 186.933 174.422 160.048 1.00 19.56 863 TYR C C 1
ATOM 11096 O O . TYR C 2 114 ? 187.516 174.051 161.060 1.00 19.56 863 TYR C O 1
ATOM 11105 N N . GLY C 2 115 ? 185.608 174.396 159.915 1.00 19.56 864 GLY C N 1
ATOM 11106 C CA . GLY C 2 115 ? 184.729 173.832 160.923 1.00 19.56 864 GLY C CA 1
ATOM 11107 C C . GLY C 2 115 ? 184.730 174.582 162.243 1.00 19.56 864 GLY C C 1
ATOM 11108 O O . GLY C 2 115 ? 184.920 175.794 162.302 1.00 19.56 864 GLY C O 1
ATOM 11109 N N . SER C 2 116 ? 184.535 173.830 163.326 1.00 19.56 865 SER C N 1
ATOM 11110 C CA . SER C 2 116 ? 184.474 174.372 164.684 1.00 19.56 865 SER C CA 1
ATOM 11111 C C . SER C 2 116 ? 185.865 174.494 165.302 1.00 19.56 865 SER C C 1
ATOM 11112 O O . SER C 2 116 ? 186.181 173.896 166.320 1.00 19.56 865 SER C O 1
ATOM 11115 N N . GLY C 2 117 ? 186.697 175.302 164.669 1.00 19.56 866 GLY C N 1
ATOM 11116 C CA . GLY C 2 117 ? 187.983 175.641 165.231 1.00 19.56 866 GLY C CA 1
ATOM 11117 C C . GLY C 2 117 ? 189.084 174.651 164.952 1.00 19.56 866 GLY C C 1
ATOM 11118 O O . GLY C 2 117 ? 189.719 174.166 165.883 1.00 19.56 866 GLY C O 1
ATOM 11119 N N . HIS C 2 118 ? 189.337 174.356 163.683 1.00 19.56 867 HIS C N 1
ATOM 11120 C CA . HIS C 2 118 ? 190.370 173.420 163.277 1.00 19.56 867 HIS C CA 1
ATOM 11121 C C . HIS C 2 118 ? 191.356 174.154 162.388 1.00 19.56 867 HIS C C 1
ATOM 11122 O O . HIS C 2 118 ? 190.958 174.960 161.548 1.00 19.56 867 HIS C O 1
ATOM 11129 N N . TYR C 2 119 ? 192.639 173.866 162.564 1.00 19.56 868 TYR C N 1
ATOM 11130 C CA . TYR C 2 119 ? 193.698 174.581 161.873 1.00 19.56 868 TYR C CA 1
ATOM 11131 C C . TYR C 2 119 ? 194.687 173.609 161.264 1.00 19.56 868 TYR C C 1
ATOM 11132 O O . TYR C 2 119 ? 194.858 172.492 161.748 1.00 19.56 868 TYR C O 1
ATOM 11141 N N . ILE C 2 120 ? 195.310 174.039 160.169 1.00 19.56 869 ILE C N 1
ATOM 11142 C CA . ILE C 2 120 ? 196.486 173.397 159.592 1.00 19.56 869 ILE C CA 1
ATOM 11143 C C . ILE C 2 120 ? 197.432 174.529 159.227 1.00 19.56 869 ILE C C 1
ATOM 11144 O O . ILE C 2 120 ? 197.046 175.437 158.491 1.00 19.56 869 ILE C O 1
ATOM 11149 N N . THR C 2 121 ? 198.654 174.498 159.739 1.00 19.56 870 THR C N 1
ATOM 11150 C CA . THR C 2 121 ? 199.552 175.609 159.469 1.00 19.56 870 THR C CA 1
ATOM 11151 C C . THR C 2 121 ? 200.238 175.418 158.116 1.00 19.56 870 THR C C 1
ATOM 11152 O O . THR C 2 121 ? 200.077 174.393 157.456 1.00 19.56 870 THR C O 1
ATOM 11156 N N . PHE C 2 122 ? 200.993 176.440 157.689 1.00 19.56 871 PHE C N 1
ATOM 11157 C CA . PHE C 2 122 ? 201.742 176.376 156.431 1.00 19.56 871 PHE C CA 1
ATOM 11158 C C . PHE C 2 122 ? 202.760 175.244 156.397 1.00 19.56 871 PHE C C 1
ATOM 11159 O O . PHE C 2 122 ? 203.144 174.808 155.311 1.00 19.56 871 PHE C O 1
ATOM 11167 N N . ASP C 2 123 ? 203.228 174.788 157.556 1.00 19.56 872 ASP C N 1
ATOM 11168 C CA . ASP C 2 123 ? 204.170 173.690 157.680 1.00 19.56 872 ASP C CA 1
ATOM 11169 C C . ASP C 2 123 ? 203.497 172.383 158.056 1.00 19.56 872 ASP C C 1
ATOM 11170 O O . ASP C 2 123 ? 204.185 171.394 158.297 1.00 19.56 872 ASP C O 1
ATOM 11175 N N . GLY C 2 124 ? 202.173 172.361 158.122 1.00 19.56 873 GLY C N 1
ATOM 11176 C CA . GLY C 2 124 ? 201.432 171.127 158.255 1.00 19.56 873 GLY C CA 1
ATOM 11177 C C . GLY C 2 124 ? 201.262 170.621 159.665 1.00 19.56 873 GLY C C 1
ATOM 11178 O O . GLY C 2 124 ? 201.494 169.442 159.923 1.00 19.56 873 GLY C O 1
ATOM 11179 N N . LYS C 2 125 ? 200.825 171.477 160.578 1.00 19.56 874 LYS C N 1
ATOM 11180 C CA . LYS C 2 125 ? 200.615 171.104 161.969 1.00 19.56 874 LYS C CA 1
ATOM 11181 C C . LYS C 2 125 ? 199.144 171.281 162.301 1.00 19.56 874 LYS C C 1
ATOM 11182 O O . LYS C 2 125 ? 198.605 172.376 162.145 1.00 19.56 874 LYS C O 1
ATOM 11188 N N . TYR C 2 126 ? 198.495 170.217 162.760 1.00 19.56 875 TYR C N 1
ATOM 11189 C CA . TYR C 2 126 ? 197.061 170.262 162.987 1.00 19.56 875 TYR C CA 1
ATOM 11190 C C . TYR C 2 126 ? 196.825 170.533 164.465 1.00 19.56 875 TYR C C 1
ATOM 11191 O O . TYR C 2 126 ? 197.447 169.894 165.313 1.00 19.56 875 TYR C O 1
ATOM 11200 N N . TYR C 2 127 ? 195.922 171.460 164.775 1.00 19.56 876 TYR C N 1
ATOM 11201 C CA . TYR C 2 127 ? 195.569 171.716 166.163 1.00 19.56 876 TYR C CA 1
ATOM 11202 C C . TYR C 2 127 ? 194.146 172.246 166.237 1.00 19.56 876 TYR C C 1
ATOM 11203 O O . TYR C 2 127 ? 193.505 172.501 165.222 1.00 19.56 876 TYR C O 1
ATOM 11212 N N . ASP C 2 128 ? 193.658 172.412 167.461 1.00 19.56 877 ASP C N 1
ATOM 11213 C CA . ASP C 2 128 ? 192.312 172.899 167.726 1.00 19.56 877 ASP C CA 1
ATOM 11214 C C . ASP C 2 128 ? 192.381 174.088 168.665 1.00 19.56 877 ASP C C 1
ATOM 11215 O O . ASP C 2 128 ? 193.098 174.055 169.664 1.00 19.56 877 ASP C O 1
ATOM 11220 N N . PHE C 2 129 ? 191.632 175.132 168.351 1.00 19.56 878 PHE C N 1
ATOM 11221 C CA . PHE C 2 129 ? 191.568 176.300 169.217 1.00 19.56 878 PHE C CA 1
ATOM 11222 C C . PHE C 2 129 ? 190.195 176.924 169.064 1.00 19.56 878 PHE C C 1
ATOM 11223 O O . PHE C 2 129 ? 189.793 177.269 167.952 1.00 19.56 878 PHE C O 1
ATOM 11231 N N . ASP C 2 130 ? 189.470 177.053 170.170 1.00 19.56 879 ASP C N 1
ATOM 11232 C CA . ASP C 2 130 ? 188.109 177.585 170.169 1.00 19.56 879 ASP C CA 1
ATOM 11233 C C . ASP C 2 130 ? 188.112 178.923 170.895 1.00 19.56 879 ASP C C 1
ATOM 11234 O O . ASP C 2 130 ? 187.696 179.023 172.042 1.00 19.56 879 ASP C O 1
ATOM 11239 N N . GLY C 2 131 ? 188.522 179.970 170.192 1.00 19.56 880 GLY C N 1
ATOM 11240 C CA . GLY C 2 131 ? 188.623 181.300 170.759 1.00 19.56 880 GLY C CA 1
ATOM 11241 C C . GLY C 2 131 ? 187.492 182.179 170.270 1.00 19.56 880 GLY C C 1
ATOM 11242 O O . GLY C 2 131 ? 186.977 181.986 169.176 1.00 19.56 880 GLY C O 1
ATOM 11243 N N . HIS C 2 132 ? 187.101 183.145 171.094 1.00 19.56 881 HIS C N 1
ATOM 11244 C CA . HIS C 2 132 ? 185.998 184.064 170.816 1.00 19.56 881 HIS C CA 1
ATOM 11245 C C . HIS C 2 132 ? 186.515 185.496 170.885 1.00 19.56 881 HIS C C 1
ATOM 11246 O O . HIS C 2 132 ? 186.340 186.175 171.895 1.00 19.56 881 HIS C O 1
ATOM 11253 N N . CYS C 2 133 ? 187.110 185.955 169.789 1.00 19.56 882 CYS C N 1
ATOM 11254 C CA . CYS C 2 133 ? 187.659 187.298 169.612 1.00 19.56 882 CYS C CA 1
ATOM 11255 C C . CYS C 2 133 ? 188.008 187.416 168.130 1.00 19.56 882 CYS C C 1
ATOM 11256 O O . CYS C 2 133 ? 187.594 186.582 167.321 1.00 19.56 882 CYS C O 1
ATOM 11259 N N . SER C 2 134 ? 188.754 188.452 167.762 1.00 19.56 883 SER C N 1
ATOM 11260 C CA . SER C 2 134 ? 189.421 188.514 166.468 1.00 19.56 883 SER C CA 1
ATOM 11261 C C . SER C 2 134 ? 190.865 188.069 166.620 1.00 19.56 883 SER C C 1
ATOM 11262 O O . SER C 2 134 ? 191.555 188.502 167.542 1.00 19.56 883 SER C O 1
ATOM 11265 N N . TYR C 2 135 ? 191.326 187.233 165.693 1.00 19.56 884 TYR C N 1
ATOM 11266 C CA . TYR C 2 135 ? 192.640 186.619 165.767 1.00 19.56 884 TYR C CA 1
ATOM 11267 C C . TYR C 2 135 ? 193.448 186.930 164.519 1.00 19.56 884 TYR C C 1
ATOM 11268 O O . TYR C 2 135 ? 192.901 187.069 163.431 1.00 19.56 884 TYR C O 1
ATOM 11277 N N . VAL C 2 136 ? 194.760 187.055 164.695 1.00 19.56 885 VAL C N 1
ATOM 11278 C CA . VAL C 2 136 ? 195.672 187.170 163.563 1.00 19.56 885 VAL C CA 1
ATOM 11279 C C . VAL C 2 136 ? 195.801 185.801 162.921 1.00 19.56 885 VAL C C 1
ATOM 11280 O O . VAL C 2 136 ? 196.243 184.846 163.565 1.00 19.56 885 VAL C O 1
ATOM 11284 N N . ALA C 2 137 ? 195.428 185.696 161.649 1.00 19.56 886 ALA C N 1
ATOM 11285 C CA . ALA C 2 137 ? 195.651 184.460 160.912 1.00 19.56 886 ALA C CA 1
ATOM 11286 C C . ALA C 2 137 ? 197.037 184.458 160.283 1.00 19.56 886 ALA C C 1
ATOM 11287 O O . ALA C 2 137 ? 197.847 183.574 160.556 1.00 19.56 886 ALA C O 1
ATOM 11289 N N . VAL C 2 138 ? 197.309 185.423 159.412 1.00 19.56 887 VAL C N 1
ATOM 11290 C CA . VAL C 2 138 ? 198.624 185.617 158.811 1.00 19.56 887 VAL C CA 1
ATOM 11291 C C . VAL C 2 138 ? 198.898 187.114 158.875 1.00 19.56 887 VAL C C 1
ATOM 11292 O O . VAL C 2 138 ? 197.974 187.915 158.723 1.00 19.56 887 VAL C O 1
ATOM 11296 N N . GLN C 2 139 ? 200.147 187.498 159.126 1.00 19.56 888 GLN C N 1
ATOM 11297 C CA . GLN C 2 139 ? 200.597 188.864 158.886 1.00 19.56 888 GLN C CA 1
ATOM 11298 C C . GLN C 2 139 ? 202.100 188.823 158.708 1.00 19.56 888 GLN C C 1
ATOM 11299 O O . GLN C 2 139 ? 202.743 187.837 159.046 1.00 19.56 888 GLN C O 1
ATOM 11305 N N . ASP C 2 140 ? 202.660 189.902 158.168 1.00 19.56 889 ASP C N 1
ATOM 11306 C CA . ASP C 2 140 ? 204.110 190.070 158.157 1.00 19.56 889 ASP C CA 1
ATOM 11307 C C . ASP C 2 140 ? 204.565 191.291 158.954 1.00 19.56 889 ASP C C 1
ATOM 11308 O O . ASP C 2 140 ? 205.645 191.830 158.708 1.00 19.56 889 ASP C O 1
ATOM 11313 N N . TYR C 2 141 ? 203.759 191.723 159.919 1.00 19.56 890 TYR C N 1
ATOM 11314 C CA . TYR C 2 141 ? 204.165 192.699 160.924 1.00 19.56 890 TYR C CA 1
ATOM 11315 C C . TYR C 2 141 ? 204.690 191.939 162.139 1.00 19.56 890 TYR C C 1
ATOM 11316 O O . TYR C 2 141 ? 204.126 191.977 163.229 1.00 19.56 890 TYR C O 1
ATOM 11325 N N . CYS C 2 142 ? 205.784 191.218 161.931 1.00 19.56 891 CYS C N 1
ATOM 11326 C CA . CYS C 2 142 ? 206.258 190.228 162.892 1.00 19.56 891 CYS C CA 1
ATOM 11327 C C . CYS C 2 142 ? 207.582 190.719 163.453 1.00 19.56 891 CYS C C 1
ATOM 11328 O O . CYS C 2 142 ? 208.648 190.285 163.019 1.00 19.56 891 CYS C O 1
ATOM 11331 N N . GLY C 2 143 ? 207.515 191.611 164.430 1.00 23.29 892 GLY C N 1
ATOM 11332 C CA . GLY C 2 143 ? 208.711 192.139 165.060 1.00 23.29 892 GLY C CA 1
ATOM 11333 C C . GLY C 2 143 ? 209.501 193.097 164.192 1.00 23.29 892 GLY C C 1
ATOM 11334 O O . GLY C 2 143 ? 210.619 192.799 163.775 1.00 23.29 892 GLY C O 1
ATOM 11335 N N . LEU C 2 148 ? 208.551 197.672 157.343 1.00 47.24 897 LEU C N 1
ATOM 11336 C CA . LEU C 2 148 ? 207.715 197.095 158.388 1.00 47.24 897 LEU C CA 1
ATOM 11337 C C . LEU C 2 148 ? 206.367 196.639 157.838 1.00 47.24 897 LEU C C 1
ATOM 11338 O O . LEU C 2 148 ? 205.410 197.411 157.797 1.00 47.24 897 LEU C O 1
ATOM 11343 N N . GLY C 2 149 ? 206.309 195.392 157.379 1.00 26.71 898 GLY C N 1
ATOM 11344 C CA . GLY C 2 149 ? 205.052 194.761 157.032 1.00 26.71 898 GLY C CA 1
ATOM 11345 C C . GLY C 2 149 ? 204.382 195.237 155.762 1.00 26.71 898 GLY C C 1
ATOM 11346 O O . GLY C 2 149 ? 204.624 196.348 155.286 1.00 26.71 898 GLY C O 1
ATOM 11347 N N . SER C 2 150 ? 203.554 194.376 155.179 1.00 19.56 899 SER C N 1
ATOM 11348 C CA . SER C 2 150 ? 202.724 194.787 154.057 1.00 19.56 899 SER C CA 1
ATOM 11349 C C . SER C 2 150 ? 201.312 194.222 154.051 1.00 19.56 899 SER C C 1
ATOM 11350 O O . SER C 2 150 ? 200.480 194.764 153.321 1.00 19.56 899 SER C O 1
ATOM 11353 N N . PHE C 2 151 ? 200.974 193.187 154.821 1.00 19.56 900 PHE C N 1
ATOM 11354 C CA . PHE C 2 151 ? 199.594 192.728 154.812 1.00 19.56 900 PHE C CA 1
ATOM 11355 C C . PHE C 2 151 ? 199.211 192.181 156.177 1.00 19.56 900 PHE C C 1
ATOM 11356 O O . PHE C 2 151 ? 200.042 192.039 157.070 1.00 19.56 900 PHE C O 1
ATOM 11364 N N . SER C 2 152 ? 197.931 191.842 156.307 1.00 19.56 901 SER C N 1
ATOM 11365 C CA . SER C 2 152 ? 197.373 191.236 157.505 1.00 19.56 901 SER C CA 1
ATOM 11366 C C . SER C 2 152 ? 196.048 190.584 157.149 1.00 19.56 901 SER C C 1
ATOM 11367 O O . SER C 2 152 ? 195.259 191.161 156.407 1.00 19.56 901 SER C O 1
ATOM 11370 N N . ILE C 2 153 ? 195.806 189.385 157.665 1.00 19.56 902 ILE C N 1
ATOM 11371 C CA . ILE C 2 153 ? 194.534 188.696 157.469 1.00 19.56 902 ILE C CA 1
ATOM 11372 C C . ILE C 2 153 ? 193.998 188.301 158.834 1.00 19.56 902 ILE C C 1
ATOM 11373 O O . ILE C 2 153 ? 194.683 187.622 159.599 1.00 19.56 902 ILE C O 1
ATOM 11378 N N . ILE C 2 154 ? 192.783 188.740 159.138 1.00 19.56 903 ILE C N 1
ATOM 11379 C CA . ILE C 2 154 ? 192.172 188.620 160.455 1.00 19.56 903 ILE C CA 1
ATOM 11380 C C . ILE C 2 154 ? 190.973 187.695 160.316 1.00 19.56 903 ILE C C 1
ATOM 11381 O O . ILE C 2 154 ? 190.266 187.745 159.309 1.00 19.56 903 ILE C O 1
ATOM 11386 N N . THR C 2 155 ? 190.748 186.843 161.307 1.00 19.56 904 THR C N 1
ATOM 11387 C CA . THR C 2 155 ? 189.568 185.993 161.358 1.00 19.56 904 THR C CA 1
ATOM 11388 C C . THR C 2 155 ? 188.710 186.367 162.559 1.00 19.56 904 THR C C 1
ATOM 11389 O O . THR C 2 155 ? 189.229 186.756 163.603 1.00 19.56 904 THR C O 1
ATOM 11393 N N . GLU C 2 156 ? 187.391 186.304 162.396 1.00 19.56 905 GLU C N 1
ATOM 11394 C CA . GLU C 2 156 ? 186.454 186.676 163.456 1.00 19.56 905 GLU C CA 1
ATOM 11395 C C . GLU C 2 156 ? 185.655 185.451 163.861 1.00 19.56 905 GLU C C 1
ATOM 11396 O O . GLU C 2 156 ? 184.736 185.042 163.155 1.00 19.56 905 GLU C O 1
ATOM 11402 N N . ASN C 2 157 ? 185.987 184.901 165.017 1.00 19.56 906 ASN C N 1
ATOM 11403 C CA . ASN C 2 157 ? 185.462 183.630 165.479 1.00 19.56 906 ASN C CA 1
ATOM 11404 C C . ASN C 2 157 ? 184.378 183.906 166.514 1.00 19.56 906 ASN C C 1
ATOM 11405 O O . ASN C 2 157 ? 184.625 184.603 167.499 1.00 19.56 906 ASN C O 1
ATOM 11410 N N . VAL C 2 158 ? 183.182 183.384 166.285 1.00 19.56 907 VAL C N 1
ATOM 11411 C CA . VAL C 2 158 ? 182.046 183.617 167.175 1.00 19.56 907 VAL C CA 1
ATOM 11412 C C . VAL C 2 158 ? 181.563 182.253 167.644 1.00 19.56 907 VAL C C 1
ATOM 11413 O O . VAL C 2 158 ? 181.874 181.234 167.011 1.00 19.56 907 VAL C O 1
ATOM 11417 N N . PRO C 2 159 ? 180.829 182.181 168.760 1.00 19.56 908 PRO C N 1
ATOM 11418 C CA . PRO C 2 159 ? 180.271 180.887 169.178 1.00 19.56 908 PRO C CA 1
ATOM 11419 C C . PRO C 2 159 ? 179.184 180.420 168.230 1.00 19.56 908 PRO C C 1
ATOM 11420 O O . PRO C 2 159 ? 178.208 181.130 167.992 1.00 19.56 908 PRO C O 1
ATOM 11424 N N . CYS C 2 160 ? 179.354 179.222 167.689 1.00 26.97 909 CYS C N 1
ATOM 11425 C CA . CYS C 2 160 ? 178.311 178.571 166.907 1.00 26.97 909 CYS C CA 1
ATOM 11426 C C . CYS C 2 160 ? 177.936 177.270 167.608 1.00 26.97 909 CYS C C 1
ATOM 11427 O O . CYS C 2 160 ? 178.576 176.233 167.434 1.00 26.97 909 CYS C O 1
ATOM 11430 N N . GLY C 2 161 ? 176.887 177.345 168.425 1.00 19.56 910 GLY C N 1
ATOM 11431 C CA . GLY C 2 161 ? 176.394 176.280 169.265 1.00 19.56 910 GLY C CA 1
ATOM 11432 C C . GLY C 2 161 ? 176.176 176.781 170.672 1.00 19.56 910 GLY C C 1
ATOM 11433 O O . GLY C 2 161 ? 176.143 177.986 170.932 1.00 19.56 910 GLY C O 1
ATOM 11434 N N . THR C 2 162 ? 176.010 175.842 171.603 1.00 19.56 911 THR C N 1
ATOM 11435 C CA . THR C 2 162 ? 175.909 176.157 173.021 1.00 19.56 911 THR C CA 1
ATOM 11436 C C . THR C 2 162 ? 176.995 175.508 173.862 1.00 19.56 911 THR C C 1
ATOM 11437 O O . THR C 2 162 ? 177.046 175.756 175.069 1.00 19.56 911 THR C O 1
ATOM 11441 N N . THR C 2 163 ? 177.872 174.706 173.267 1.00 19.56 912 THR C N 1
ATOM 11442 C CA . THR C 2 163 ? 178.878 173.953 174.002 1.00 19.56 912 THR C CA 1
ATOM 11443 C C . THR C 2 163 ? 180.168 174.719 174.249 1.00 19.56 912 THR C C 1
ATOM 11444 O O . THR C 2 163 ? 181.006 174.242 175.016 1.00 19.56 912 THR C O 1
ATOM 11448 N N . GLY C 2 164 ? 180.357 175.878 173.631 1.00 19.56 913 GLY C N 1
ATOM 11449 C CA . GLY C 2 164 ? 181.553 176.662 173.841 1.00 19.56 913 GLY C CA 1
ATOM 11450 C C . GLY C 2 164 ? 182.569 176.586 172.729 1.00 19.56 913 GLY C C 1
ATOM 11451 O O . GLY C 2 164 ? 183.631 177.202 172.841 1.00 19.56 913 GLY C O 1
ATOM 11452 N N . VAL C 2 165 ? 182.288 175.842 171.681 1.00 19.56 914 VAL C N 1
ATOM 11453 C CA . VAL C 2 165 ? 183.144 175.815 170.508 1.00 19.56 914 VAL C CA 1
ATOM 11454 C C . VAL C 2 165 ? 182.813 177.015 169.636 1.00 19.56 914 VAL C C 1
ATOM 11455 O O . VAL C 2 165 ? 181.709 177.559 169.686 1.00 19.56 914 VAL C O 1
ATOM 11459 N N . THR C 2 166 ? 183.798 177.474 168.871 1.00 19.56 915 THR C N 1
ATOM 11460 C CA . THR C 2 166 ? 183.647 178.644 168.024 1.00 19.56 915 THR C CA 1
ATOM 11461 C C . THR C 2 166 ? 184.060 178.294 166.606 1.00 19.56 915 THR C C 1
ATOM 11462 O O . THR C 2 166 ? 184.901 177.427 166.389 1.00 19.56 915 THR C O 1
ATOM 11466 N N . CYS C 2 167 ? 183.468 178.988 165.643 1.00 19.56 916 CYS C N 1
ATOM 11467 C CA . CYS C 2 167 ? 183.808 178.827 164.241 1.00 19.56 916 CYS C CA 1
ATOM 11468 C C . CYS C 2 167 ? 183.964 180.198 163.606 1.00 19.56 916 CYS C C 1
ATOM 11469 O O . CYS C 2 167 ? 183.525 181.206 164.151 1.00 19.56 916 CYS C O 1
ATOM 11472 N N . SER C 2 168 ? 184.612 180.223 162.447 1.00 19.56 917 SER C N 1
ATOM 11473 C CA . SER C 2 168 ? 184.994 181.462 161.784 1.00 19.56 917 SER C CA 1
ATOM 11474 C C . SER C 2 168 ? 183.860 181.969 160.913 1.00 19.56 917 SER C C 1
ATOM 11475 O O . SER C 2 168 ? 183.338 181.228 160.081 1.00 19.56 917 SER C O 1
ATOM 11478 N N . LYS C 2 169 ? 183.480 183.231 161.101 1.00 19.56 918 LYS C N 1
ATOM 11479 C CA . LYS C 2 169 ? 182.365 183.794 160.359 1.00 19.56 918 LYS C CA 1
ATOM 11480 C C . LYS C 2 169 ? 182.685 185.053 159.571 1.00 19.56 918 LYS C C 1
ATOM 11481 O O . LYS C 2 169 ? 181.814 185.527 158.840 1.00 19.56 918 LYS C O 1
ATOM 11487 N N . ALA C 2 170 ? 183.896 185.591 159.663 1.00 19.56 919 ALA C N 1
ATOM 11488 C CA . ALA C 2 170 ? 184.263 186.757 158.874 1.00 19.56 919 ALA C CA 1
ATOM 11489 C C . ALA C 2 170 ? 185.768 186.784 158.682 1.00 19.56 919 ALA C C 1
ATOM 11490 O O . ALA C 2 170 ? 186.521 186.324 159.537 1.00 19.56 919 ALA C O 1
ATOM 11492 N N . ILE C 2 171 ? 186.194 187.309 157.537 1.00 19.56 920 ILE C N 1
ATOM 11493 C CA . ILE C 2 171 ? 187.599 187.455 157.170 1.00 19.56 920 ILE C CA 1
ATOM 11494 C C . ILE C 2 171 ? 187.824 188.908 156.787 1.00 19.56 920 ILE C C 1
ATOM 11495 O O . ILE C 2 171 ? 187.063 189.460 155.988 1.00 19.56 920 ILE C O 1
ATOM 11500 N N . LYS C 2 172 ? 188.848 189.533 157.358 1.00 19.56 921 LYS C N 1
ATOM 11501 C CA . LYS C 2 172 ? 189.257 190.874 156.966 1.00 19.56 921 LYS C CA 1
ATOM 11502 C C . LYS C 2 172 ? 190.633 190.802 156.334 1.00 19.56 921 LYS C C 1
ATOM 11503 O O . LYS C 2 172 ? 191.560 190.266 156.937 1.00 19.56 921 LYS C O 1
ATOM 11509 N N . ILE C 2 173 ? 190.769 191.341 155.129 1.00 19.56 922 ILE C N 1
ATOM 11510 C CA . ILE C 2 173 ? 192.029 191.321 154.397 1.00 19.56 922 ILE C CA 1
ATOM 11511 C C . ILE C 2 173 ? 192.547 192.744 154.307 1.00 19.56 922 ILE C C 1
ATOM 11512 O O . ILE C 2 173 ? 191.892 193.614 153.728 1.00 19.56 922 ILE C O 1
ATOM 11517 N N . PHE C 2 174 ? 193.724 192.977 154.864 1.00 19.56 923 PHE C N 1
ATOM 11518 C CA . PHE C 2 174 ? 194.382 194.272 154.830 1.00 19.56 923 PHE C CA 1
ATOM 11519 C C . PHE C 2 174 ? 195.570 194.151 153.894 1.00 19.56 923 PHE C C 1
ATOM 11520 O O . PHE C 2 174 ? 196.495 193.395 154.175 1.00 19.56 923 PHE C O 1
ATOM 11528 N N . MET C 2 175 ? 195.538 194.860 152.773 1.00 29.83 924 MET C N 1
ATOM 11529 C CA . MET C 2 175 ? 196.651 194.860 151.826 1.00 29.83 924 MET C CA 1
ATOM 11530 C C . MET C 2 175 ? 197.100 196.298 151.628 1.00 29.83 924 MET C C 1
ATOM 11531 O O . MET C 2 175 ? 196.481 197.040 150.864 1.00 29.83 924 MET C O 1
ATOM 11536 N N . GLY C 2 176 ? 198.185 196.685 152.282 1.00 25.20 925 GLY C N 1
ATOM 11537 C CA . GLY C 2 176 ? 198.618 198.062 152.217 1.00 25.20 925 GLY C CA 1
ATOM 11538 C C . GLY C 2 176 ? 197.673 198.964 152.977 1.00 25.20 925 GLY C C 1
ATOM 11539 O O . GLY C 2 176 ? 197.636 198.938 154.210 1.00 25.20 925 GLY C O 1
ATOM 11540 N N . ARG C 2 177 ? 196.897 199.766 152.249 1.00 39.40 926 ARG C N 1
ATOM 11541 C CA . ARG C 2 177 ? 195.830 200.550 152.848 1.00 39.40 926 ARG C CA 1
ATOM 11542 C C . ARG C 2 177 ? 194.439 200.137 152.389 1.00 39.40 926 ARG C C 1
ATOM 11543 O O . ARG C 2 177 ? 193.456 200.624 152.954 1.00 39.40 926 ARG C O 1
ATOM 11551 N N . THR C 2 178 ? 194.329 199.262 151.394 1.00 30.52 927 THR C N 1
ATOM 11552 C CA . THR C 2 178 ? 193.053 198.669 151.024 1.00 30.52 927 THR C CA 1
ATOM 11553 C C . THR C 2 178 ? 192.599 197.689 152.099 1.00 30.52 927 THR C C 1
ATOM 11554 O O . THR C 2 178 ? 193.397 196.913 152.622 1.00 30.52 927 THR C O 1
ATOM 11558 N N . GLU C 2 179 ? 191.311 197.727 152.438 1.00 19.56 928 GLU C N 1
ATOM 11559 C CA . GLU C 2 179 ? 190.706 196.746 153.332 1.00 19.56 928 GLU C CA 1
ATOM 11560 C C . GLU C 2 179 ? 189.529 196.071 152.650 1.00 19.56 928 GLU C C 1
ATOM 11561 O O . GLU C 2 179 ? 188.499 196.700 152.417 1.00 19.56 928 GLU C O 1
ATOM 11567 N N . LEU C 2 180 ? 189.660 194.793 152.348 1.00 19.56 929 LEU C N 1
ATOM 11568 C CA . LEU C 2 180 ? 188.494 194.018 151.969 1.00 19.56 929 LEU C CA 1
ATOM 11569 C C . LEU C 2 180 ? 187.851 193.458 153.226 1.00 19.56 929 LEU C C 1
ATOM 11570 O O . LEU C 2 180 ? 188.414 193.525 154.314 1.00 19.56 929 LEU C O 1
ATOM 11575 N N . LYS C 2 181 ? 186.660 192.901 153.077 1.00 19.56 930 LYS C N 1
ATOM 11576 C CA . LYS C 2 181 ? 186.051 192.153 154.165 1.00 19.56 930 LYS C CA 1
ATOM 11577 C C . LYS C 2 181 ? 185.093 191.137 153.579 1.00 19.56 930 LYS C C 1
ATOM 11578 O O . LYS C 2 181 ? 184.246 191.493 152.760 1.00 19.56 930 LYS C O 1
ATOM 11584 N N . LEU C 2 182 ? 185.229 189.886 153.999 1.00 19.56 931 LEU C N 1
ATOM 11585 C CA . LEU C 2 182 ? 184.394 188.795 153.522 1.00 19.56 931 LEU C CA 1
ATOM 11586 C C . LEU C 2 182 ? 183.367 188.487 154.598 1.00 19.56 931 LEU C C 1
ATOM 11587 O O . LEU C 2 182 ? 183.708 187.972 155.662 1.00 19.56 931 LEU C O 1
ATOM 11592 N N . GLU C 2 183 ? 182.106 188.754 154.294 1.00 21.65 932 GLU C N 1
ATOM 11593 C CA . GLU C 2 183 ? 181.058 188.828 155.297 1.00 21.65 932 GLU C CA 1
ATOM 11594 C C . GLU C 2 183 ? 179.733 188.714 154.572 1.00 21.65 932 GLU C C 1
ATOM 11595 O O . GLU C 2 183 ? 179.539 189.410 153.573 1.00 21.65 932 GLU C O 1
ATOM 11601 N N . ASP C 2 184 ? 178.836 187.861 155.078 1.00 21.19 933 ASP C N 1
ATOM 11602 C CA . ASP C 2 184 ? 177.476 187.683 154.550 1.00 21.19 933 ASP C CA 1
ATOM 11603 C C . ASP C 2 184 ? 177.479 187.299 153.073 1.00 21.19 933 ASP C C 1
ATOM 11604 O O . ASP C 2 184 ? 176.821 187.938 152.249 1.00 21.19 933 ASP C O 1
ATOM 11609 N N . LYS C 2 185 ? 178.292 186.294 152.739 1.00 19.56 934 LYS C N 1
ATOM 11610 C CA . LYS C 2 185 ? 178.346 185.634 151.435 1.00 19.56 934 LYS C CA 1
ATOM 11611 C C . LYS C 2 185 ? 178.804 186.564 150.316 1.00 19.56 934 LYS C C 1
ATOM 11612 O O . LYS C 2 185 ? 178.649 186.236 149.139 1.00 19.56 934 LYS C O 1
ATOM 11618 N N . HIS C 2 186 ? 179.389 187.712 150.662 1.00 19.56 935 HIS C N 1
ATOM 11619 C CA . HIS C 2 186 ? 179.853 188.701 149.702 1.00 19.56 935 HIS C CA 1
ATOM 11620 C C . HIS C 2 186 ? 181.119 189.369 150.200 1.00 19.56 935 HIS C C 1
ATOM 11621 O O . HIS C 2 186 ? 181.432 189.364 151.387 1.00 19.56 935 HIS C O 1
ATOM 11628 N N . ARG C 2 187 ? 181.832 189.956 149.254 1.00 19.56 936 ARG C N 1
ATOM 11629 C CA . ARG C 2 187 ? 183.002 190.781 149.496 1.00 19.56 936 ARG C CA 1
ATOM 11630 C C . ARG C 2 187 ? 182.607 192.252 149.501 1.00 19.56 936 ARG C C 1
ATOM 11631 O O . ARG C 2 187 ? 181.786 192.689 148.692 1.00 19.56 936 ARG C O 1
ATOM 11639 N N . VAL C 2 188 ? 183.196 193.014 150.421 1.00 19.56 937 VAL C N 1
ATOM 11640 C CA . VAL C 2 188 ? 182.926 194.437 150.586 1.00 19.56 937 VAL C CA 1
ATOM 11641 C C . VAL C 2 188 ? 184.258 195.170 150.532 1.00 19.56 937 VAL C C 1
ATOM 11642 O O . VAL C 2 188 ? 185.212 194.770 151.201 1.00 19.56 937 VAL C O 1
ATOM 11646 N N . VAL C 2 189 ? 184.332 196.220 149.728 1.00 25.20 938 VAL C N 1
ATOM 11647 C CA . VAL C 2 189 ? 185.509 197.080 149.677 1.00 25.20 938 VAL C CA 1
ATOM 11648 C C . VAL C 2 189 ? 185.352 198.181 150.713 1.00 25.20 938 VAL C C 1
ATOM 11649 O O . VAL C 2 189 ? 184.326 198.868 150.755 1.00 25.20 938 VAL C O 1
ATOM 11653 N N . ILE C 2 190 ? 186.359 198.334 151.566 1.00 28.35 939 ILE C N 1
ATOM 11654 C CA . ILE C 2 190 ? 186.400 199.365 152.592 1.00 28.35 939 ILE C CA 1
ATOM 11655 C C . ILE C 2 190 ? 187.716 200.106 152.417 1.00 28.35 939 ILE C C 1
ATOM 11656 O O . ILE C 2 190 ? 188.767 199.465 152.335 1.00 28.35 939 ILE C O 1
ATOM 11661 N N . GLN C 2 191 ? 187.661 201.441 152.357 1.00 46.18 940 GLN C N 1
ATOM 11662 C CA . GLN C 2 191 ? 188.845 202.314 152.368 1.00 46.18 940 GLN C CA 1
ATOM 11663 C C . GLN C 2 191 ? 189.794 201.971 151.211 1.00 46.18 940 GLN C C 1
ATOM 11664 O O . GLN C 2 191 ? 190.842 201.350 151.376 1.00 46.18 940 GLN C O 1
ATOM 11670 N N . ARG C 2 192 ? 189.333 202.276 150.009 1.00 72.68 941 ARG C N 1
ATOM 11671 C CA . ARG C 2 192 ? 190.207 202.185 148.852 1.00 72.68 941 ARG C CA 1
ATOM 11672 C C . ARG C 2 192 ? 191.084 203.427 148.812 1.00 72.68 941 ARG C C 1
ATOM 11673 O O . ARG C 2 192 ? 190.574 204.551 148.822 1.00 72.68 941 ARG C O 1
ATOM 11681 N N . ASP C 2 193 ? 192.401 203.230 148.776 1.00 87.24 942 ASP C N 1
ATOM 11682 C CA . ASP C 2 193 ? 193.340 204.341 148.896 1.00 87.24 942 ASP C CA 1
ATOM 11683 C C . ASP C 2 193 ? 193.374 205.168 147.605 1.00 87.24 942 ASP C C 1
ATOM 11684 O O . ASP C 2 193 ? 192.739 204.833 146.601 1.00 87.24 942 ASP C O 1
ATOM 11689 N N . GLU C 2 194 ? 194.141 206.260 147.620 1.00 89.73 943 GLU C N 1
ATOM 11690 C CA . GLU C 2 194 ? 193.938 207.331 146.648 1.00 89.73 943 GLU C CA 1
ATOM 11691 C C . GLU C 2 194 ? 194.537 207.008 145.276 1.00 89.73 943 GLU C C 1
ATOM 11692 O O . GLU C 2 194 ? 193.875 207.190 144.249 1.00 89.73 943 GLU C O 1
ATOM 11698 N N . GLY C 2 195 ? 195.776 206.524 145.230 1.00 79.40 944 GLY C N 1
ATOM 11699 C CA . GLY C 2 195 ? 196.405 206.255 143.954 1.00 79.40 944 GLY C CA 1
ATOM 11700 C C . GLY C 2 195 ? 197.307 205.042 143.955 1.00 79.40 944 GLY C C 1
ATOM 11701 O O . GLY C 2 195 ? 197.897 204.702 142.925 1.00 79.40 944 GLY C O 1
ATOM 11702 N N . HIS C 2 196 ? 197.422 204.374 145.101 1.00 88.70 945 HIS C N 1
ATOM 11703 C CA . HIS C 2 196 ? 198.290 203.201 145.181 1.00 88.70 945 HIS C CA 1
ATOM 11704 C C . HIS C 2 196 ? 197.578 201.988 144.592 1.00 88.70 945 HIS C C 1
ATOM 11705 O O . HIS C 2 196 ? 197.991 201.466 143.552 1.00 88.70 945 HIS C O 1
ATOM 11712 N N . HIS C 2 197 ? 196.475 201.572 145.235 1.00 77.82 946 HIS C N 1
ATOM 11713 C CA . HIS C 2 197 ? 195.528 200.529 144.824 1.00 77.82 946 HIS C CA 1
ATOM 11714 C C . HIS C 2 197 ? 196.193 199.246 144.319 1.00 77.82 946 HIS C C 1
ATOM 11715 O O . HIS C 2 197 ? 196.233 198.994 143.109 1.00 77.82 946 HIS C O 1
ATOM 11722 N N . VAL C 2 198 ? 196.815 198.504 145.247 1.00 47.98 947 VAL C N 1
ATOM 11723 C CA . VAL C 2 198 ? 197.404 197.184 145.016 1.00 47.98 947 VAL C CA 1
ATOM 11724 C C . VAL C 2 198 ? 196.420 196.299 144.268 1.00 47.98 947 VAL C C 1
ATOM 11725 O O . VAL C 2 198 ? 195.284 196.106 144.713 1.00 47.98 947 VAL C O 1
ATOM 11729 N N . ALA C 2 199 ? 196.844 195.794 143.114 1.00 30.85 948 ALA C N 1
ATOM 11730 C CA . ALA C 2 199 ? 195.945 195.156 142.162 1.00 30.85 948 ALA C CA 1
ATOM 11731 C C . ALA C 2 199 ? 195.485 193.808 142.695 1.00 30.85 948 ALA C C 1
ATOM 11732 O O . ALA C 2 199 ? 196.284 192.878 142.824 1.00 30.85 948 ALA C O 1
ATOM 11734 N N . TYR C 2 200 ? 194.201 193.703 143.009 1.00 27.47 949 TYR C N 1
ATOM 11735 C CA . TYR C 2 200 ? 193.599 192.453 143.432 1.00 27.47 949 TYR C CA 1
ATOM 11736 C C . TYR C 2 200 ? 192.469 192.102 142.474 1.00 27.47 949 TYR C C 1
ATOM 11737 O O . TYR C 2 200 ? 192.046 192.919 141.656 1.00 27.47 949 TYR C O 1
ATOM 11746 N N . THR C 2 201 ? 191.974 190.871 142.586 1.00 27.93 950 THR C N 1
ATOM 11747 C CA . THR C 2 201 ? 190.945 190.349 141.697 1.00 27.93 950 THR C CA 1
ATOM 11748 C C . THR C 2 201 ? 190.032 189.425 142.487 1.00 27.93 950 THR C C 1
ATOM 11749 O O . THR C 2 201 ? 190.510 188.560 143.220 1.00 27.93 950 THR C O 1
ATOM 11753 N N . THR C 2 202 ? 188.724 189.595 142.329 1.00 24.23 951 THR C N 1
ATOM 11754 C CA . THR C 2 202 ? 187.741 188.759 143.002 1.00 24.23 951 THR C CA 1
ATOM 11755 C C . THR C 2 202 ? 186.862 188.086 141.960 1.00 24.23 951 THR C C 1
ATOM 11756 O O . THR C 2 202 ? 186.212 188.770 141.166 1.00 24.23 951 THR C O 1
ATOM 11760 N N . ARG C 2 203 ? 186.829 186.757 141.968 1.00 19.56 952 ARG C N 1
ATOM 11761 C CA . ARG C 2 203 ? 185.945 186.003 141.089 1.00 19.56 952 ARG C CA 1
ATOM 11762 C C . ARG C 2 203 ? 185.438 184.774 141.826 1.00 19.56 952 ARG C C 1
ATOM 11763 O O . ARG C 2 203 ? 185.909 184.436 142.908 1.00 19.56 952 ARG C O 1
ATOM 11771 N N . GLU C 2 204 ? 184.452 184.110 141.241 1.00 40.81 953 GLU C N 1
ATOM 11772 C CA . GLU C 2 204 ? 183.752 183.023 141.908 1.00 40.81 953 GLU C CA 1
ATOM 11773 C C . GLU C 2 204 ? 183.917 181.737 141.114 1.00 40.81 953 GLU C C 1
ATOM 11774 O O . GLU C 2 204 ? 183.532 181.671 139.943 1.00 40.81 953 GLU C O 1
ATOM 11780 N N . VAL C 2 205 ? 184.493 180.722 141.758 1.00 19.56 954 VAL C N 1
ATOM 11781 C CA . VAL C 2 205 ? 184.931 179.495 141.107 1.00 19.56 954 VAL C CA 1
ATOM 11782 C C . VAL C 2 205 ? 184.227 178.359 141.826 1.00 19.56 954 VAL C C 1
ATOM 11783 O O . VAL C 2 205 ? 184.649 177.946 142.909 1.00 19.56 954 VAL C O 1
ATOM 11787 N N . GLY C 2 206 ? 183.165 177.842 141.230 1.00 19.56 955 GLY C N 1
ATOM 11788 C CA . GLY C 2 206 ? 182.411 176.782 141.868 1.00 19.56 955 GLY C CA 1
ATOM 11789 C C . GLY C 2 206 ? 181.603 177.346 142.991 1.00 19.56 955 GLY C C 1
ATOM 11790 O O . GLY C 2 206 ? 180.961 178.376 142.842 1.00 19.56 955 GLY C O 1
ATOM 11791 N N . GLN C 2 207 ? 181.642 176.686 144.137 1.00 19.56 956 GLN C N 1
ATOM 11792 C CA . GLN C 2 207 ? 180.938 177.173 145.314 1.00 19.56 956 GLN C CA 1
ATOM 11793 C C . GLN C 2 207 ? 181.741 178.142 146.158 1.00 19.56 956 GLN C C 1
ATOM 11794 O O . GLN C 2 207 ? 181.263 178.543 147.217 1.00 19.56 956 GLN C O 1
ATOM 11800 N N . TYR C 2 208 ? 182.946 178.509 145.751 1.00 19.56 957 TYR C N 1
ATOM 11801 C CA . TYR C 2 208 ? 183.811 179.273 146.625 1.00 19.56 957 TYR C CA 1
ATOM 11802 C C . TYR C 2 208 ? 184.006 180.654 146.024 1.00 19.56 957 TYR C C 1
ATOM 11803 O O . TYR C 2 208 ? 183.765 180.877 144.840 1.00 19.56 957 TYR C O 1
ATOM 11812 N N . LEU C 2 209 ? 184.451 181.585 146.849 1.00 19.56 958 LEU C N 1
ATOM 11813 C CA . LEU C 2 209 ? 184.851 182.903 146.394 1.00 19.56 958 LEU C CA 1
ATOM 11814 C C . LEU C 2 209 ? 186.363 182.997 146.506 1.00 19.56 958 LEU C C 1
ATOM 11815 O O . LEU C 2 209 ? 186.941 182.567 147.503 1.00 19.56 958 LEU C O 1
ATOM 11820 N N . VAL C 2 210 ? 187.008 183.529 145.475 1.00 19.56 959 VAL C N 1
ATOM 11821 C CA . VAL C 2 210 ? 188.461 183.504 145.362 1.00 19.56 959 VAL C CA 1
ATOM 11822 C C . VAL C 2 210 ? 188.958 184.929 145.188 1.00 19.56 959 VAL C C 1
ATOM 11823 O O . VAL C 2 210 ? 188.666 185.569 144.175 1.00 19.56 959 VAL C O 1
ATOM 11827 N N . VAL C 2 211 ? 189.714 185.425 146.166 1.00 19.56 960 VAL C N 1
ATOM 11828 C CA . VAL C 2 211 ? 190.428 186.692 146.055 1.00 19.56 960 VAL C CA 1
ATOM 11829 C C . VAL C 2 211 ? 191.882 186.369 145.752 1.00 19.56 960 VAL C C 1
ATOM 11830 O O . VAL C 2 211 ? 192.452 185.442 146.333 1.00 19.56 960 VAL C O 1
ATOM 11834 N N . GLU C 2 212 ? 192.470 187.095 144.809 1.00 19.56 961 GLU C N 1
ATOM 11835 C CA . GLU C 2 212 ? 193.868 186.945 144.449 1.00 19.56 961 GLU C CA 1
ATOM 11836 C C . GLU C 2 212 ? 194.496 188.327 144.474 1.00 19.56 961 GLU C C 1
ATOM 11837 O O . GLU C 2 212 ? 193.811 189.318 144.251 1.00 19.56 961 GLU C O 1
ATOM 11843 N N . SER C 2 213 ? 195.788 188.405 144.774 1.00 19.56 962 SER C N 1
ATOM 11844 C CA . SER C 2 213 ? 196.510 189.664 144.725 1.00 19.56 962 SER C CA 1
ATOM 11845 C C . SER C 2 213 ? 197.719 189.542 143.808 1.00 19.56 962 SER C C 1
ATOM 11846 O O . SER C 2 213 ? 198.239 188.453 143.570 1.00 19.56 962 SER C O 1
ATOM 11849 N N . SER C 2 214 ? 198.165 190.686 143.295 1.00 27.40 963 SER C N 1
ATOM 11850 C CA . SER C 2 214 ? 199.344 190.727 142.438 1.00 27.40 963 SER C CA 1
ATOM 11851 C C . SER C 2 214 ? 200.635 190.520 143.210 1.00 27.40 963 SER C C 1
ATOM 11852 O O . SER C 2 214 ? 201.665 190.216 142.606 1.00 27.40 963 SER C O 1
ATOM 11855 N N . THR C 2 215 ? 200.605 190.705 144.522 1.00 19.56 964 THR C N 1
ATOM 11856 C CA . THR C 2 215 ? 201.759 190.539 145.383 1.00 19.56 964 THR C CA 1
ATOM 11857 C C . THR C 2 215 ? 201.984 189.101 145.821 1.00 19.56 964 THR C C 1
ATOM 11858 O O . THR C 2 215 ? 203.023 188.813 146.421 1.00 19.56 964 THR C O 1
ATOM 11862 N N . GLY C 2 216 ? 201.051 188.198 145.537 1.00 19.56 965 GLY C N 1
ATOM 11863 C CA . GLY C 2 216 ? 201.223 186.795 145.832 1.00 19.56 965 GLY C CA 1
ATOM 11864 C C . GLY C 2 216 ? 200.320 186.229 146.895 1.00 19.56 965 GLY C C 1
ATOM 11865 O O . GLY C 2 216 ? 200.562 185.109 147.344 1.00 19.56 965 GLY C O 1
ATOM 11866 N N . ILE C 2 217 ? 199.273 186.942 147.288 1.00 19.56 966 ILE C N 1
ATOM 11867 C CA . ILE C 2 217 ? 198.409 186.562 148.399 1.00 19.56 966 ILE C CA 1
ATOM 11868 C C . ILE C 2 217 ? 197.075 186.111 147.827 1.00 19.56 966 ILE C C 1
ATOM 11869 O O . ILE C 2 217 ? 196.457 186.838 147.045 1.00 19.56 966 ILE C O 1
ATOM 11874 N N . ILE C 2 218 ? 196.636 184.911 148.200 1.00 19.56 967 ILE C N 1
ATOM 11875 C CA . ILE C 2 218 ? 195.444 184.285 147.630 1.00 19.56 967 ILE C CA 1
ATOM 11876 C C . ILE C 2 218 ? 194.580 183.756 148.765 1.00 19.56 967 ILE C C 1
ATOM 11877 O O . ILE C 2 218 ? 195.051 182.962 149.584 1.00 19.56 967 ILE C O 1
ATOM 11882 N N . VAL C 2 219 ? 193.319 184.180 148.809 1.00 19.56 968 VAL C N 1
ATOM 11883 C CA . VAL C 2 219 ? 192.370 183.757 149.836 1.00 19.56 968 VAL C CA 1
ATOM 11884 C C . VAL C 2 219 ? 191.177 183.093 149.163 1.00 19.56 968 VAL C C 1
ATOM 11885 O O . VAL C 2 219 ? 190.556 183.680 148.274 1.00 19.56 968 VAL C O 1
ATOM 11889 N N . ILE C 2 220 ? 190.851 181.880 149.600 1.00 19.56 969 ILE C N 1
ATOM 11890 C CA . ILE C 2 220 ? 189.785 181.061 149.031 1.00 19.56 969 ILE C CA 1
ATOM 11891 C C . ILE C 2 220 ? 188.800 180.738 150.146 1.00 19.56 969 ILE C C 1
ATOM 11892 O O . ILE C 2 220 ? 189.200 180.244 151.201 1.00 19.56 969 ILE C O 1
ATOM 11897 N N . TRP C 2 221 ? 187.516 180.981 149.903 1.00 19.56 970 TRP C N 1
ATOM 11898 C CA . TRP C 2 221 ? 186.516 181.050 150.962 1.00 19.56 970 TRP C CA 1
ATOM 11899 C C . TRP C 2 221 ? 185.224 180.400 150.494 1.00 19.56 970 TRP C C 1
ATOM 11900 O O . TRP C 2 221 ? 184.671 180.816 149.476 1.00 19.56 970 TRP C O 1
ATOM 11911 N N . ASP C 2 222 ? 184.712 179.407 151.232 1.00 19.56 971 ASP C N 1
ATOM 11912 C CA . ASP C 2 222 ? 183.502 178.711 150.787 1.00 19.56 971 ASP C CA 1
ATOM 11913 C C . ASP C 2 222 ? 182.215 179.380 151.231 1.00 19.56 971 ASP C C 1
ATOM 11914 O O . ASP C 2 222 ? 181.177 178.714 151.254 1.00 19.56 971 ASP C O 1
ATOM 11919 N N . LYS C 2 223 ? 182.286 180.637 151.658 1.00 19.56 972 LYS C N 1
ATOM 11920 C CA . LYS C 2 223 ? 181.207 181.537 152.050 1.00 19.56 972 LYS C CA 1
ATOM 11921 C C . LYS C 2 223 ? 180.547 181.159 153.367 1.00 19.56 972 LYS C C 1
ATOM 11922 O O . LYS C 2 223 ? 179.568 181.798 153.739 1.00 19.56 972 LYS C O 1
ATOM 11928 N N . ARG C 2 224 ? 181.030 180.139 154.083 1.00 19.56 973 ARG C N 1
ATOM 11929 C CA . ARG C 2 224 ? 180.517 179.855 155.422 1.00 19.56 973 ARG C CA 1
ATOM 11930 C C . ARG C 2 224 ? 181.591 179.903 156.500 1.00 19.56 973 ARG C C 1
ATOM 11931 O O . ARG C 2 224 ? 181.649 180.868 157.260 1.00 19.56 973 ARG C O 1
ATOM 11939 N N . THR C 2 225 ? 182.470 178.904 156.565 1.00 19.56 974 THR C N 1
ATOM 11940 C CA . THR C 2 225 ? 183.439 178.767 157.653 1.00 19.56 974 THR C CA 1
ATOM 11941 C C . THR C 2 225 ? 184.816 178.324 157.205 1.00 19.56 974 THR C C 1
ATOM 11942 O O . THR C 2 225 ? 185.759 178.452 157.990 1.00 19.56 974 THR C O 1
ATOM 11946 N N . THR C 2 226 ? 184.978 177.800 155.997 1.00 19.56 975 THR C N 1
ATOM 11947 C CA . THR C 2 226 ? 186.244 177.251 155.548 1.00 19.56 975 THR C CA 1
ATOM 11948 C C . THR C 2 226 ? 186.993 178.313 154.763 1.00 19.56 975 THR C C 1
ATOM 11949 O O . THR C 2 226 ? 186.410 178.985 153.909 1.00 19.56 975 THR C O 1
ATOM 11953 N N . VAL C 2 227 ? 188.267 178.507 155.102 1.00 19.56 976 VAL C N 1
ATOM 11954 C CA . VAL C 2 227 ? 189.136 179.472 154.443 1.00 19.56 976 VAL C CA 1
ATOM 11955 C C . VAL C 2 227 ? 190.391 178.720 154.019 1.00 19.56 976 VAL C C 1
ATOM 11956 O O . VAL C 2 227 ? 190.838 177.813 154.725 1.00 19.56 976 VAL C O 1
ATOM 11960 N N . PHE C 2 228 ? 190.936 179.061 152.852 1.00 19.56 977 PHE C N 1
ATOM 11961 C CA . PHE C 2 228 ? 192.266 178.624 152.446 1.00 19.56 977 PHE C CA 1
ATOM 11962 C C . PHE C 2 228 ? 193.070 179.864 152.104 1.00 19.56 977 PHE C C 1
ATOM 11963 O O . PHE C 2 228 ? 192.679 180.625 151.219 1.00 19.56 977 PHE C O 1
ATOM 11971 N N . ILE C 2 229 ? 194.188 180.073 152.787 1.00 19.56 978 ILE C N 1
ATOM 11972 C CA . ILE C 2 229 ? 195.127 181.133 152.434 1.00 19.56 978 ILE C CA 1
ATOM 11973 C C . ILE C 2 229 ? 196.292 180.485 151.701 1.00 19.56 978 ILE C C 1
ATOM 11974 O O . ILE C 2 229 ? 196.773 179.431 152.117 1.00 19.56 978 ILE C O 1
ATOM 11979 N N . LYS C 2 230 ? 196.719 181.084 150.592 1.00 19.56 979 LYS C N 1
ATOM 11980 C CA . LYS C 2 230 ? 197.921 180.662 149.891 1.00 19.56 979 LYS C CA 1
ATOM 11981 C C . LYS C 2 230 ? 198.881 181.828 149.729 1.00 19.56 979 LYS C C 1
ATOM 11982 O O . LYS C 2 230 ? 198.468 182.943 149.414 1.00 19.56 979 LYS C O 1
ATOM 11988 N N . LEU C 2 231 ? 200.158 181.572 149.965 1.00 19.56 980 LEU C N 1
ATOM 11989 C CA . LEU C 2 231 ? 201.202 182.563 149.780 1.00 19.56 980 LEU C CA 1
ATOM 11990 C C . LEU C 2 231 ? 202.202 182.059 148.756 1.00 19.56 980 LEU C C 1
ATOM 11991 O O . LEU C 2 231 ? 202.533 180.874 148.732 1.00 19.56 980 LEU C O 1
ATOM 11996 N N . ALA C 2 232 ? 202.667 182.975 147.914 1.00 19.56 981 ALA C N 1
ATOM 11997 C CA . ALA C 2 232 ? 203.768 182.723 147.003 1.00 19.56 981 ALA C CA 1
ATOM 11998 C C . ALA C 2 232 ? 205.025 182.372 147.796 1.00 19.56 981 ALA C C 1
ATOM 11999 O O . ALA C 2 232 ? 205.183 182.812 148.934 1.00 19.56 981 ALA C O 1
ATOM 12001 N N . PRO C 2 233 ? 205.958 181.607 147.223 1.00 19.56 982 PRO C N 1
ATOM 12002 C CA . PRO C 2 233 ? 207.136 181.176 147.986 1.00 19.56 982 PRO C CA 1
ATOM 12003 C C . PRO C 2 233 ? 208.169 182.258 148.264 1.00 19.56 982 PRO C C 1
ATOM 12004 O O . PRO C 2 233 ? 209.278 181.926 148.686 1.00 19.56 982 PRO C O 1
ATOM 12008 N N . SER C 2 234 ? 207.850 183.527 148.036 1.00 19.56 983 SER C N 1
ATOM 12009 C CA . SER C 2 234 ? 208.656 184.651 148.469 1.00 19.56 983 SER C CA 1
ATOM 12010 C C . SER C 2 234 ? 208.423 185.007 149.928 1.00 19.56 983 SER C C 1
ATOM 12011 O O . SER C 2 234 ? 209.166 185.827 150.473 1.00 19.56 983 SER C O 1
ATOM 12014 N N . TYR C 2 235 ? 207.406 184.427 150.563 1.00 19.56 984 TYR C N 1
ATOM 12015 C CA . TYR C 2 235 ? 207.053 184.718 151.945 1.00 19.56 984 TYR C CA 1
ATOM 12016 C C . TYR C 2 235 ? 207.589 183.679 152.912 1.00 19.56 984 TYR C C 1
ATOM 12017 O O . TYR C 2 235 ? 207.004 183.468 153.974 1.00 19.56 984 TYR C O 1
ATOM 12026 N N . LYS C 2 236 ? 208.696 183.033 152.572 1.00 21.53 985 LYS C N 1
ATOM 12027 C CA . LYS C 2 236 ? 209.265 181.984 153.404 1.00 21.53 985 LYS C CA 1
ATOM 12028 C C . LYS C 2 236 ? 209.927 182.591 154.631 1.00 21.53 985 LYS C C 1
ATOM 12029 O O . LYS C 2 236 ? 210.856 183.393 154.507 1.00 21.53 985 LYS C O 1
ATOM 12035 N N . GLY C 2 237 ? 209.457 182.200 155.811 1.00 19.56 986 GLY C N 1
ATOM 12036 C CA . GLY C 2 237 ? 210.060 182.649 157.044 1.00 19.56 986 GLY C CA 1
ATOM 12037 C C . GLY C 2 237 ? 209.830 184.096 157.376 1.00 19.56 986 GLY C C 1
ATOM 12038 O O . GLY C 2 237 ? 210.555 184.648 158.201 1.00 19.56 986 GLY C O 1
ATOM 12039 N N . THR C 2 238 ? 208.845 184.738 156.748 1.00 19.56 987 THR C N 1
ATOM 12040 C CA . THR C 2 238 ? 208.573 186.155 156.955 1.00 19.56 987 THR C CA 1
ATOM 12041 C C . THR C 2 238 ? 207.137 186.422 157.385 1.00 19.56 987 THR C C 1
ATOM 12042 O O . THR C 2 238 ? 206.658 187.537 157.209 1.00 19.56 987 THR C O 1
ATOM 12046 N N . VAL C 2 239 ? 206.423 185.436 157.924 1.00 19.56 988 VAL C N 1
ATOM 12047 C CA . VAL C 2 239 ? 205.064 185.642 158.403 1.00 19.56 988 VAL C CA 1
ATOM 12048 C C . VAL C 2 239 ? 204.942 185.085 159.813 1.00 19.56 988 VAL C C 1
ATOM 12049 O O . VAL C 2 239 ? 205.849 184.439 160.326 1.00 19.56 988 VAL C O 1
ATOM 12053 N N . CYS C 2 240 ? 203.816 185.384 160.453 1.00 19.56 989 CYS C N 1
ATOM 12054 C CA . CYS C 2 240 ? 203.469 184.840 161.763 1.00 19.56 989 CYS C CA 1
ATOM 12055 C C . CYS C 2 240 ? 201.955 184.890 161.914 1.00 19.56 989 CYS C C 1
ATOM 12056 O O . CYS C 2 240 ? 201.242 185.337 161.017 1.00 19.56 989 CYS C O 1
ATOM 12059 N N . GLY C 2 241 ? 201.467 184.406 163.050 1.00 19.56 990 GLY C N 1
ATOM 12060 C CA . GLY C 2 241 ? 200.054 184.324 163.328 1.00 19.56 990 GLY C CA 1
ATOM 12061 C C . GLY C 2 241 ? 199.684 182.925 163.734 1.00 19.56 990 GLY C C 1
ATOM 12062 O O . GLY C 2 241 ? 200.543 182.110 164.071 1.00 19.56 990 GLY C O 1
ATOM 12063 N N . LEU C 2 242 ? 198.392 182.627 163.675 1.00 19.56 991 LEU C N 1
ATOM 12064 C CA . LEU C 2 242 ? 197.892 181.285 163.943 1.00 19.56 991 LEU C CA 1
ATOM 12065 C C . LEU C 2 242 ? 198.171 180.294 162.825 1.00 19.56 991 LEU C C 1
ATOM 12066 O O . LEU C 2 242 ? 197.825 179.121 162.977 1.00 19.56 991 LEU C O 1
ATOM 12071 N N . CYS C 2 243 ? 198.759 180.714 161.710 1.00 19.56 992 CYS C N 1
ATOM 12072 C CA . CYS C 2 243 ? 199.113 179.817 160.624 1.00 19.56 992 CYS C CA 1
ATOM 12073 C C . CYS C 2 243 ? 200.590 179.475 160.594 1.00 19.56 992 CYS C C 1
ATOM 12074 O O . CYS C 2 243 ? 201.035 178.842 159.639 1.00 19.56 992 CYS C O 1
ATOM 12077 N N . GLY C 2 244 ? 201.362 179.900 161.579 1.00 19.56 993 GLY C N 1
ATOM 12078 C CA . GLY C 2 244 ? 202.770 179.586 161.605 1.00 19.56 993 GLY C CA 1
ATOM 12079 C C . GLY C 2 244 ? 203.602 180.605 160.857 1.00 19.56 993 GLY C C 1
ATOM 12080 O O . GLY C 2 244 ? 203.163 181.714 160.565 1.00 19.56 993 GLY C O 1
ATOM 12081 N N . ASN C 2 245 ? 204.831 180.204 160.529 1.00 19.56 994 ASN C N 1
ATOM 12082 C CA . ASN C 2 245 ? 205.793 181.105 159.914 1.00 19.56 994 ASN C CA 1
ATOM 12083 C C . ASN C 2 245 ? 206.397 180.651 158.592 1.00 19.56 994 ASN C C 1
ATOM 12084 O O . ASN C 2 245 ? 207.237 181.376 158.060 1.00 19.56 994 ASN C O 1
ATOM 12089 N N . PHE C 2 246 ? 206.008 179.486 158.065 1.00 19.56 995 PHE C N 1
ATOM 12090 C CA . PHE C 2 246 ? 206.253 179.064 156.677 1.00 19.56 995 PHE C CA 1
ATOM 12091 C C . PHE C 2 246 ? 207.752 178.970 156.367 1.00 19.56 995 PHE C C 1
ATOM 12092 O O . PHE C 2 246 ? 208.276 179.582 155.445 1.00 19.56 995 PHE C O 1
ATOM 12100 N N . ASP C 2 247 ? 208.451 178.178 157.186 1.00 19.56 996 ASP C N 1
ATOM 12101 C CA . ASP C 2 247 ? 209.874 177.944 156.977 1.00 19.56 996 ASP C CA 1
ATOM 12102 C C . ASP C 2 247 ? 210.233 176.466 156.900 1.00 19.56 996 ASP C C 1
ATOM 12103 O O . ASP C 2 247 ? 211.385 176.122 157.174 1.00 19.56 996 ASP C O 1
ATOM 12108 N N . HIS C 2 248 ? 209.258 175.609 156.556 1.00 19.56 997 HIS C N 1
ATOM 12109 C CA A HIS C 2 248 ? 209.466 174.182 156.291 0.50 19.56 997 HIS C CA 1
ATOM 12110 C CA B HIS C 2 248 ? 209.467 174.180 156.289 0.50 19.56 997 HIS C CA 1
ATOM 12111 C C . HIS C 2 248 ? 210.098 173.461 157.476 1.00 19.56 997 HIS C C 1
ATOM 12112 O O . HIS C 2 248 ? 211.014 172.656 157.318 1.00 19.56 997 HIS C O 1
ATOM 12125 N N . ARG C 2 249 ? 209.598 173.758 158.667 1.00 19.56 998 ARG C N 1
ATOM 12126 C CA . ARG C 2 249 ? 210.130 173.228 159.915 1.00 19.56 998 ARG C CA 1
ATOM 12127 C C . ARG C 2 249 ? 209.034 173.462 160.944 1.00 19.56 998 ARG C C 1
ATOM 12128 O O . ARG C 2 249 ? 208.769 174.611 161.293 1.00 19.56 998 ARG C O 1
ATOM 12136 N N . SER C 2 250 ? 208.379 172.404 161.412 1.00 19.56 999 SER C N 1
ATOM 12137 C CA . SER C 2 250 ? 207.104 172.583 162.091 1.00 19.56 999 SER C CA 1
ATOM 12138 C C . SER C 2 250 ? 207.190 172.541 163.603 1.00 19.56 999 SER C C 1
ATOM 12139 O O . SER C 2 250 ? 206.150 172.602 164.256 1.00 19.56 999 SER C O 1
ATOM 12142 N N . ASN C 2 251 ? 208.375 172.431 164.194 1.00 19.56 1000 ASN C N 1
ATOM 12143 C CA . ASN C 2 251 ? 208.449 172.450 165.645 1.00 19.56 1000 ASN C CA 1
ATOM 12144 C C . ASN C 2 251 ? 208.707 173.838 166.195 1.00 19.56 1000 ASN C C 1
ATOM 12145 O O . ASN C 2 251 ? 209.206 173.970 167.316 1.00 19.56 1000 ASN C O 1
ATOM 12150 N N . ASN C 2 252 ? 208.385 174.874 165.426 1.00 19.56 1001 ASN C N 1
ATOM 12151 C CA . ASN C 2 252 ? 208.377 176.233 165.942 1.00 19.56 1001 ASN C CA 1
ATOM 12152 C C . ASN C 2 252 ? 207.138 177.004 165.512 1.00 19.56 1001 ASN C C 1
ATOM 12153 O O . ASN C 2 252 ? 207.132 178.230 165.589 1.00 19.56 1001 ASN C O 1
ATOM 12158 N N . ASP C 2 253 ? 206.092 176.315 165.054 1.00 19.56 1002 ASP C N 1
ATOM 12159 C CA . ASP C 2 253 ? 204.869 177.003 164.665 1.00 19.56 1002 ASP C CA 1
ATOM 12160 C C . ASP C 2 253 ? 204.097 177.555 165.850 1.00 19.56 1002 ASP C C 1
ATOM 12161 O O . ASP C 2 253 ? 203.268 178.446 165.663 1.00 19.56 1002 ASP C O 1
ATOM 12166 N N . PHE C 2 254 ? 204.335 177.053 167.056 1.00 19.56 1003 PHE C N 1
ATOM 12167 C CA . PHE C 2 254 ? 203.703 177.639 168.232 1.00 19.56 1003 PHE C CA 1
ATOM 12168 C C . PHE C 2 254 ? 204.575 178.721 168.853 1.00 19.56 1003 PHE C C 1
ATOM 12169 O O . PHE C 2 254 ? 204.873 178.699 170.033 1.00 19.56 1003 PHE C O 1
ATOM 12177 N N . THR C 2 255 ? 204.969 179.693 168.043 1.00 19.56 1004 THR C N 1
ATOM 12178 C CA . THR C 2 255 ? 205.627 180.899 168.518 1.00 19.56 1004 THR C CA 1
ATOM 12179 C C . THR C 2 255 ? 204.560 181.932 168.843 1.00 19.56 1004 THR C C 1
ATOM 12180 O O . THR C 2 255 ? 203.695 182.212 168.013 1.00 19.56 1004 THR C O 1
ATOM 12184 N N . THR C 2 256 ? 204.622 182.499 170.042 1.00 19.56 1005 THR C N 1
ATOM 12185 C CA . THR C 2 256 ? 203.618 183.456 170.464 1.00 19.56 1005 THR C CA 1
ATOM 12186 C C . THR C 2 256 ? 203.957 184.842 169.920 1.00 19.56 1005 THR C C 1
ATOM 12187 O O . THR C 2 256 ? 204.924 185.025 169.183 1.00 19.56 1005 THR C O 1
ATOM 12191 N N . ARG C 2 257 ? 203.128 185.832 170.267 1.00 19.56 1006 ARG C N 1
ATOM 12192 C CA . ARG C 2 257 ? 203.329 187.198 169.790 1.00 19.56 1006 ARG C CA 1
ATOM 12193 C C . ARG C 2 257 ? 204.612 187.811 170.342 1.00 19.56 1006 ARG C C 1
ATOM 12194 O O . ARG C 2 257 ? 205.240 188.640 169.677 1.00 19.56 1006 ARG C O 1
ATOM 12202 N N . ASP C 2 258 ? 205.044 187.393 171.529 1.00 19.56 1007 ASP C N 1
ATOM 12203 C CA . ASP C 2 258 ? 206.291 187.868 172.116 1.00 19.56 1007 ASP C CA 1
ATOM 12204 C C . ASP C 2 258 ? 207.481 186.965 171.813 1.00 19.56 1007 ASP C C 1
ATOM 12205 O O . ASP C 2 258 ? 208.423 186.933 172.609 1.00 19.56 1007 ASP C O 1
ATOM 12210 N N . HIS C 2 259 ? 207.427 186.212 170.706 1.00 19.56 1008 HIS C N 1
ATOM 12211 C CA . HIS C 2 259 ? 208.551 185.460 170.136 1.00 19.56 1008 HIS C CA 1
ATOM 12212 C C . HIS C 2 259 ? 209.047 184.357 171.068 1.00 19.56 1008 HIS C C 1
ATOM 12213 O O . HIS C 2 259 ? 210.243 184.199 171.302 1.00 19.56 1008 HIS C O 1
ATOM 12220 N N . MET C 2 260 ? 208.111 183.576 171.585 1.00 28.99 1009 MET C N 1
ATOM 12221 C CA . MET C 2 260 ? 208.387 182.486 172.507 1.00 28.99 1009 MET C CA 1
ATOM 12222 C C . MET C 2 260 ? 207.685 181.231 172.026 1.00 28.99 1009 MET C C 1
ATOM 12223 O O . MET C 2 260 ? 206.471 181.242 171.822 1.00 28.99 1009 MET C O 1
ATOM 12228 N N . VAL C 2 261 ? 208.438 180.153 171.849 1.00 19.56 1010 VAL C N 1
ATOM 12229 C CA . VAL C 2 261 ? 207.873 178.885 171.410 1.00 19.56 1010 VAL C CA 1
ATOM 12230 C C . VAL C 2 261 ? 207.349 178.153 172.637 1.00 19.56 1010 VAL C C 1
ATOM 12231 O O . VAL C 2 261 ? 208.122 177.736 173.500 1.00 19.56 1010 VAL C O 1
ATOM 12235 N N . VAL C 2 262 ? 206.033 177.997 172.714 1.00 19.56 1011 VAL C N 1
ATOM 12236 C CA . VAL C 2 262 ? 205.385 177.284 173.799 1.00 19.56 1011 VAL C CA 1
ATOM 12237 C C . VAL C 2 262 ? 204.915 175.932 173.276 1.00 19.56 1011 VAL C C 1
ATOM 12238 O O . VAL C 2 262 ? 204.945 175.662 172.079 1.00 19.56 1011 VAL C O 1
ATOM 12242 N N . SER C 2 263 ? 204.492 175.067 174.194 1.00 25.93 1012 SER C N 1
ATOM 12243 C CA . SER C 2 263 ? 204.020 173.734 173.839 1.00 25.93 1012 SER C CA 1
ATOM 12244 C C . SER C 2 263 ? 202.514 173.589 173.936 1.00 25.93 1012 SER C C 1
ATOM 12245 O O . SER C 2 263 ? 201.985 172.536 173.581 1.00 25.93 1012 SER C O 1
ATOM 12248 N N . SER C 2 264 ? 201.814 174.624 174.374 1.00 19.56 1013 SER C N 1
ATOM 12249 C CA . SER C 2 264 ? 200.378 174.575 174.571 1.00 19.56 1013 SER C CA 1
ATOM 12250 C C . SER C 2 264 ? 199.654 175.183 173.381 1.00 19.56 1013 SER C C 1
ATOM 12251 O O . SER C 2 264 ? 200.100 176.177 172.808 1.00 19.56 1013 SER C O 1
ATOM 12254 N N . GLU C 2 265 ? 198.528 174.575 173.012 1.00 19.56 1014 GLU C N 1
ATOM 12255 C CA . GLU C 2 265 ? 197.662 175.140 171.988 1.00 19.56 1014 GLU C CA 1
ATOM 12256 C C . GLU C 2 265 ? 196.935 176.374 172.478 1.00 19.56 1014 GLU C C 1
ATOM 12257 O O . GLU C 2 265 ? 196.473 177.170 171.661 1.00 19.56 1014 GLU C O 1
ATOM 12263 N N . LEU C 2 266 ? 196.808 176.532 173.791 1.00 19.56 1015 LEU C N 1
ATOM 12264 C CA . LEU C 2 266 ? 195.983 177.556 174.398 1.00 19.56 1015 LEU C CA 1
ATOM 12265 C C . LEU C 2 266 ? 196.786 178.730 174.920 1.00 19.56 1015 LEU C C 1
ATOM 12266 O O . LEU C 2 266 ? 196.200 179.767 175.218 1.00 19.56 1015 LEU C O 1
ATOM 12271 N N . ASP C 2 267 ? 198.097 178.595 175.060 1.00 19.56 1016 ASP C N 1
ATOM 12272 C CA . ASP C 2 267 ? 198.950 179.749 175.304 1.00 19.56 1016 ASP C CA 1
ATOM 12273 C C . ASP C 2 267 ? 199.377 180.416 174.017 1.00 19.56 1016 ASP C C 1
ATOM 12274 O O . ASP C 2 267 ? 199.612 181.624 174.005 1.00 19.56 1016 ASP C O 1
ATOM 12279 N N . PHE C 2 268 ? 199.512 179.632 172.949 1.00 19.56 1017 PHE C N 1
ATOM 12280 C CA . PHE C 2 268 ? 199.794 180.155 171.617 1.00 19.56 1017 PHE C CA 1
ATOM 12281 C C . PHE C 2 268 ? 198.600 180.886 171.026 1.00 19.56 1017 PHE C C 1
ATOM 12282 O O . PHE C 2 268 ? 198.727 182.032 170.590 1.00 19.56 1017 PHE C O 1
ATOM 12290 N N . GLY C 2 269 ? 197.431 180.248 171.014 1.00 19.56 1018 GLY C N 1
ATOM 12291 C CA . GLY C 2 269 ? 196.274 180.852 170.387 1.00 19.56 1018 GLY C CA 1
ATOM 12292 C C . GLY C 2 269 ? 195.699 182.034 171.138 1.00 19.56 1018 GLY C C 1
ATOM 12293 O O . GLY C 2 269 ? 195.105 182.923 170.529 1.00 19.56 1018 GLY C O 1
ATOM 12294 N N . ASN C 2 270 ? 195.861 182.071 172.458 1.00 19.56 1019 ASN C N 1
ATOM 12295 C CA . ASN C 2 270 ? 195.410 183.216 173.237 1.00 19.56 1019 ASN C CA 1
ATOM 12296 C C . ASN C 2 270 ? 196.318 184.425 173.116 1.00 19.56 1019 ASN C C 1
ATOM 12297 O O . ASN C 2 270 ? 195.967 185.488 173.626 1.00 19.56 1019 ASN C O 1
ATOM 12302 N N . SER C 2 271 ? 197.465 184.305 172.472 1.00 19.56 1020 SER C N 1
ATOM 12303 C CA . SER C 2 271 ? 198.361 185.432 172.307 1.00 19.56 1020 SER C CA 1
ATOM 12304 C C . SER C 2 271 ? 198.172 186.152 170.987 1.00 19.56 1020 SER C C 1
ATOM 12305 O O . SER C 2 271 ? 198.790 187.193 170.777 1.00 19.56 1020 SER C O 1
ATOM 12308 N N . TRP C 2 272 ? 197.338 185.632 170.093 1.00 19.56 1021 TRP C N 1
ATOM 12309 C CA . TRP C 2 272 ? 197.099 186.281 168.817 1.00 19.56 1021 TRP C CA 1
ATOM 12310 C C . TRP C 2 272 ? 195.730 186.928 168.745 1.00 19.56 1021 TRP C C 1
ATOM 12311 O O . TRP C 2 272 ? 195.298 187.300 167.657 1.00 19.56 1021 TRP C O 1
ATOM 12322 N N . LYS C 2 273 ? 195.042 187.071 169.873 1.00 19.56 1022 LYS C N 1
ATOM 12323 C CA . LYS C 2 273 ? 193.816 187.844 169.911 1.00 19.56 1022 LYS C CA 1
ATOM 12324 C C . LYS C 2 273 ? 194.118 189.316 169.696 1.00 19.56 1022 LYS C C 1
ATOM 12325 O O . LYS C 2 273 ? 195.201 189.806 170.018 1.00 19.56 1022 LYS C O 1
ATOM 12331 N N . GLU C 2 274 ? 193.153 190.017 169.111 1.00 19.56 1023 GLU C N 1
ATOM 12332 C CA . GLU C 2 274 ? 193.334 191.414 168.742 1.00 19.56 1023 GLU C CA 1
ATOM 12333 C C . GLU C 2 274 ? 192.984 192.386 169.855 1.00 19.56 1023 GLU C C 1
ATOM 12334 O O . GLU C 2 274 ? 193.648 193.414 170.002 1.00 19.56 1023 GLU C O 1
ATOM 12340 N N . ALA C 2 275 ? 191.952 192.094 170.628 1.00 19.56 1024 ALA C N 1
ATOM 12341 C CA . ALA C 2 275 ? 191.651 193.039 171.685 1.00 19.56 1024 ALA C CA 1
ATOM 12342 C C . ALA C 2 275 ? 192.128 192.509 173.025 1.00 19.56 1024 ALA C C 1
ATOM 12343 O O . ALA C 2 275 ? 191.993 191.318 173.299 1.00 19.56 1024 ALA C O 1
ATOM 12345 N N . PRO C 2 276 ? 192.705 193.375 173.862 1.00 19.56 1025 PRO C N 1
ATOM 12346 C CA . PRO C 2 276 ? 193.187 192.919 175.175 1.00 19.56 1025 PRO C CA 1
ATOM 12347 C C . PRO C 2 276 ? 192.089 192.522 176.136 1.00 19.56 1025 PRO C C 1
ATOM 12348 O O . PRO C 2 276 ? 192.355 191.747 177.057 1.00 19.56 1025 PRO C O 1
ATOM 12352 N N . THR C 2 277 ? 190.872 193.014 175.962 1.00 22.49 1026 THR C N 1
ATOM 12353 C CA . THR C 2 277 ? 189.776 192.694 176.862 1.00 22.49 1026 THR C CA 1
ATOM 12354 C C . THR C 2 277 ? 189.023 191.429 176.475 1.00 22.49 1026 THR C C 1
ATOM 12355 O O . THR C 2 277 ? 188.085 191.052 177.180 1.00 22.49 1026 THR C O 1
ATOM 12359 N N . CYS C 2 278 ? 189.392 190.782 175.373 1.00 22.61 1027 CYS C N 1
ATOM 12360 C CA . CYS C 2 278 ? 188.853 189.474 175.057 1.00 22.61 1027 CYS C CA 1
ATOM 12361 C C . CYS C 2 278 ? 189.342 188.458 176.088 1.00 22.61 1027 CYS C C 1
ATOM 12362 O O . CYS C 2 278 ? 190.466 188.562 176.581 1.00 22.61 1027 CYS C O 1
ATOM 12365 N N . PRO C 2 279 ? 188.517 187.482 176.448 1.00 19.56 1028 PRO C N 1
ATOM 12366 C CA . PRO C 2 279 ? 188.908 186.534 177.492 1.00 19.56 1028 PRO C CA 1
ATOM 12367 C C . PRO C 2 279 ? 189.897 185.501 176.973 1.00 19.56 1028 PRO C C 1
ATOM 12368 O O . PRO C 2 279 ? 190.177 185.401 175.780 1.00 19.56 1028 PRO C O 1
ATOM 12372 N N . ASP C 2 280 ? 190.427 184.726 177.909 1.00 19.56 1029 ASP C N 1
ATOM 12373 C CA . ASP C 2 280 ? 191.316 183.622 177.599 1.00 19.56 1029 ASP C CA 1
ATOM 12374 C C . ASP C 2 280 ? 190.540 182.318 177.586 1.00 19.56 1029 ASP C C 1
ATOM 12375 O O . ASP C 2 280 ? 189.657 182.095 178.415 1.00 19.56 1029 ASP C O 1
ATOM 12380 N N . VAL C 2 281 ? 190.884 181.459 176.641 1.00 19.56 1030 VAL C N 1
ATOM 12381 C CA . VAL C 2 281 ? 190.317 180.124 176.556 1.00 19.56 1030 VAL C CA 1
ATOM 12382 C C . VAL C 2 281 ? 191.142 179.235 177.468 1.00 19.56 1030 VAL C C 1
ATOM 12383 O O . VAL C 2 281 ? 192.354 179.100 177.285 1.00 19.56 1030 VAL C O 1
ATOM 12387 N N . SER C 2 282 ? 190.493 178.642 178.460 1.00 19.47 1031 SER C N 1
ATOM 12388 C CA . SER C 2 282 ? 191.190 177.884 179.480 1.00 19.47 1031 SER C CA 1
ATOM 12389 C C . SER C 2 282 ? 191.080 176.380 179.301 1.00 19.47 1031 SER C C 1
ATOM 12390 O O . SER C 2 282 ? 191.851 175.646 179.925 1.00 19.47 1031 SER C O 1
ATOM 12393 N N . THR C 2 283 ? 190.166 175.905 178.458 1.00 24.32 1032 THR C N 1
ATOM 12394 C CA . THR C 2 283 ? 190.087 174.495 178.111 1.00 24.32 1032 THR C CA 1
ATOM 12395 C C . THR C 2 283 ? 189.429 174.361 176.746 1.00 24.32 1032 THR C C 1
ATOM 12396 O O . THR C 2 283 ? 188.749 175.273 176.274 1.00 24.32 1032 THR C O 1
ATOM 12400 N N . ASN C 2 284 ? 189.660 173.224 176.100 1.00 24.73 1033 ASN C N 1
ATOM 12401 C CA . ASN C 2 284 ? 188.896 172.978 174.882 1.00 24.73 1033 ASN C CA 1
ATOM 12402 C C . ASN C 2 284 ? 187.652 172.170 175.200 1.00 24.73 1033 ASN C C 1
ATOM 12403 O O . ASN C 2 284 ? 187.737 171.187 175.941 1.00 24.73 1033 ASN C O 1
ATOM 12408 N N . PRO C 2 285 ? 186.495 172.553 174.670 1.00 19.56 1034 PRO C N 1
ATOM 12409 C CA . PRO C 2 285 ? 185.269 171.803 174.944 1.00 19.56 1034 PRO C CA 1
ATOM 12410 C C . PRO C 2 285 ? 185.249 170.451 174.254 1.00 19.56 1034 PRO C C 1
ATOM 12411 O O . PRO C 2 285 ? 185.984 170.187 173.302 1.00 19.56 1034 PRO C O 1
ATOM 12415 N N . GLU C 2 286 ? 184.377 169.586 174.760 1.00 19.56 1035 GLU C N 1
ATOM 12416 C CA . GLU C 2 286 ? 184.079 168.299 174.134 1.00 19.56 1035 GLU C CA 1
ATOM 12417 C C . GLU C 2 286 ? 182.607 168.264 173.763 1.00 19.56 1035 GLU C C 1
ATOM 12418 O O . GLU C 2 286 ? 181.748 168.113 174.646 1.00 19.56 1035 GLU C O 1
ATOM 12424 N N . PRO C 2 287 ? 182.263 168.415 172.483 1.00 19.56 1036 PRO C N 1
ATOM 12425 C CA . PRO C 2 287 ? 180.850 168.542 172.119 1.00 19.56 1036 PRO C CA 1
ATOM 12426 C C . PRO C 2 287 ? 180.070 167.249 172.185 1.00 19.56 1036 PRO C C 1
ATOM 12427 O O . PRO C 2 287 ? 178.886 167.284 172.525 1.00 19.56 1036 PRO C O 1
ATOM 12431 N N . CYS C 2 288 ? 180.676 166.113 171.860 1.00 24.85 1037 CYS C N 1
ATOM 12432 C CA . CYS C 2 288 ? 179.942 164.858 171.889 1.00 24.85 1037 CYS C CA 1
ATOM 12433 C C . CYS C 2 288 ? 179.809 164.292 173.294 1.00 24.85 1037 CYS C C 1
ATOM 12434 O O . CYS C 2 288 ? 179.125 163.282 173.476 1.00 24.85 1037 CYS C O 1
ATOM 12437 N N . SER C 2 289 ? 180.444 164.920 174.283 1.00 19.56 1038 SER C N 1
ATOM 12438 C CA . SER C 2 289 ? 180.235 164.636 175.694 1.00 19.56 1038 SER C CA 1
ATOM 12439 C C . SER C 2 289 ? 179.238 165.578 176.339 1.00 19.56 1038 SER C C 1
ATOM 12440 O O . SER C 2 289 ? 178.536 165.177 177.267 1.00 19.56 1038 SER C O 1
ATOM 12443 N N . LEU C 2 290 ? 179.160 166.816 175.866 1.00 19.56 1039 LEU C N 1
ATOM 12444 C CA . LEU C 2 290 ? 178.146 167.754 176.316 1.00 19.56 1039 LEU C CA 1
ATOM 12445 C C . LEU C 2 290 ? 176.816 167.568 175.605 1.00 19.56 1039 LEU C C 1
ATOM 12446 O O . LEU C 2 290 ? 175.813 168.132 176.051 1.00 19.56 1039 LEU C O 1
ATOM 12451 N N . ASN C 2 291 ? 176.791 166.816 174.506 1.00 19.56 1040 ASN C N 1
ATOM 12452 C CA . ASN C 2 291 ? 175.565 166.445 173.797 1.00 19.56 1040 ASN C CA 1
ATOM 12453 C C . ASN C 2 291 ? 175.601 164.947 173.549 1.00 19.56 1040 ASN C C 1
ATOM 12454 O O . ASN C 2 291 ? 175.996 164.507 172.465 1.00 19.56 1040 ASN C O 1
ATOM 12459 N N . PRO C 2 292 ? 175.208 164.130 174.534 1.00 19.56 1041 PRO C N 1
ATOM 12460 C CA . PRO C 2 292 ? 175.261 162.673 174.338 1.00 19.56 1041 PRO C CA 1
ATOM 12461 C C . PRO C 2 292 ? 174.232 162.156 173.355 1.00 19.56 1041 PRO C C 1
ATOM 12462 O O . PRO C 2 292 ? 174.437 161.094 172.762 1.00 19.56 1041 PRO C O 1
ATOM 12466 N N . HIS C 2 293 ? 173.141 162.881 173.162 1.00 19.56 1042 HIS C N 1
ATOM 12467 C CA . HIS C 2 293 ? 172.047 162.474 172.299 1.00 19.56 1042 HIS C CA 1
ATOM 12468 C C . HIS C 2 293 ? 172.308 162.745 170.827 1.00 19.56 1042 HIS C C 1
ATOM 12469 O O . HIS C 2 293 ? 171.582 162.219 169.983 1.00 19.56 1042 HIS C O 1
ATOM 12476 N N . ARG C 2 294 ? 173.331 163.524 170.496 1.00 19.56 1043 ARG C N 1
ATOM 12477 C CA . ARG C 2 294 ? 173.678 163.828 169.117 1.00 19.56 1043 ARG C CA 1
ATOM 12478 C C . ARG C 2 294 ? 174.829 162.986 168.585 1.00 19.56 1043 ARG C C 1
ATOM 12479 O O . ARG C 2 294 ? 175.190 163.131 167.417 1.00 19.56 1043 ARG C O 1
ATOM 12487 N N . ARG C 2 295 ? 175.390 162.098 169.408 1.00 19.56 1044 ARG C N 1
ATOM 12488 C CA . ARG C 2 295 ? 176.545 161.296 169.023 1.00 19.56 1044 ARG C CA 1
ATOM 12489 C C . ARG C 2 295 ? 176.177 160.188 168.048 1.00 19.56 1044 ARG C C 1
ATOM 12490 O O . ARG C 2 295 ? 176.972 159.855 167.166 1.00 19.56 1044 ARG C O 1
ATOM 12498 N N . SER C 2 296 ? 174.995 159.598 168.188 1.00 19.56 1045 SER C N 1
ATOM 12499 C CA . SER C 2 296 ? 174.640 158.451 167.360 1.00 19.56 1045 SER C CA 1
ATOM 12500 C C . SER C 2 296 ? 174.345 158.867 165.929 1.00 19.56 1045 SER C C 1
ATOM 12501 O O . SER C 2 296 ? 174.622 158.115 164.992 1.00 19.56 1045 SER C O 1
ATOM 12504 N N . TRP C 2 297 ? 173.767 160.051 165.744 1.00 19.56 1046 TRP C N 1
ATOM 12505 C CA . TRP C 2 297 ? 173.560 160.575 164.403 1.00 19.56 1046 TRP C CA 1
ATOM 12506 C C . TRP C 2 297 ? 174.876 160.973 163.764 1.00 19.56 1046 TRP C C 1
ATOM 12507 O O . TRP C 2 297 ? 175.090 160.726 162.576 1.00 19.56 1046 TRP C O 1
ATOM 12518 N N . ALA C 2 298 ? 175.754 161.611 164.536 1.00 19.56 1047 ALA C N 1
ATOM 12519 C CA . ALA C 2 298 ? 176.987 162.164 163.993 1.00 19.56 1047 ALA C CA 1
ATOM 12520 C C . ALA C 2 298 ? 177.935 161.072 163.535 1.00 19.56 1047 ALA C C 1
ATOM 12521 O O . ALA C 2 298 ? 178.535 161.177 162.467 1.00 19.56 1047 ALA C O 1
ATOM 12523 N N . GLU C 2 299 ? 178.065 160.007 164.308 1.00 19.56 1048 GLU C N 1
ATOM 12524 C CA . GLU C 2 299 ? 179.002 158.951 163.967 1.00 19.56 1048 GLU C CA 1
ATOM 12525 C C . GLU C 2 299 ? 178.489 158.035 162.873 1.00 19.56 1048 GLU C C 1
ATOM 12526 O O . GLU C 2 299 ? 179.266 157.242 162.340 1.00 19.56 1048 GLU C O 1
ATOM 12532 N N . LYS C 2 300 ? 177.213 158.123 162.526 1.00 19.56 1049 LYS C N 1
ATOM 12533 C CA . LYS C 2 300 ? 176.630 157.323 161.461 1.00 19.56 1049 LYS C CA 1
ATOM 12534 C C . LYS C 2 300 ? 176.626 158.069 160.137 1.00 19.56 1049 LYS C C 1
ATOM 12535 O O . LYS C 2 300 ? 176.819 157.463 159.080 1.00 19.56 1049 LYS C O 1
ATOM 12541 N N . GLN C 2 301 ? 176.401 159.381 160.179 1.00 19.56 1050 GLN C N 1
ATOM 12542 C CA . GLN C 2 301 ? 176.482 160.192 158.972 1.00 19.56 1050 GLN C CA 1
ATOM 12543 C C . GLN C 2 301 ? 177.919 160.383 158.533 1.00 19.56 1050 GLN C C 1
ATOM 12544 O O . GLN C 2 301 ? 178.213 160.345 157.336 1.00 19.56 1050 GLN C O 1
ATOM 12550 N N . CYS C 2 302 ? 178.828 160.580 159.481 1.00 19.56 1051 CYS C N 1
ATOM 12551 C CA . CYS C 2 302 ? 180.215 160.864 159.151 1.00 19.56 1051 CYS C CA 1
ATOM 12552 C C . CYS C 2 302 ? 181.012 159.624 158.814 1.00 19.56 1051 CYS C C 1
ATOM 12553 O O . CYS C 2 302 ? 182.188 159.745 158.475 1.00 19.56 1051 CYS C O 1
ATOM 12556 N N . SER C 2 303 ? 180.410 158.449 158.871 1.00 19.56 1052 SER C N 1
ATOM 12557 C CA . SER C 2 303 ? 181.086 157.219 158.499 1.00 19.56 1052 SER C CA 1
ATOM 12558 C C . SER C 2 303 ? 181.083 156.970 156.999 1.00 19.56 1052 SER C C 1
ATOM 12559 O O . SER C 2 303 ? 181.466 155.880 156.577 1.00 19.56 1052 SER C O 1
ATOM 12562 N N . ILE C 2 304 ? 180.647 157.936 156.189 1.00 19.56 1053 ILE C N 1
ATOM 12563 C CA . ILE C 2 304 ? 180.829 157.849 154.747 1.00 19.56 1053 ILE C CA 1
ATOM 12564 C C . ILE C 2 304 ? 182.306 157.927 154.387 1.00 19.56 1053 ILE C C 1
ATOM 12565 O O . ILE C 2 304 ? 182.747 157.283 153.427 1.00 19.56 1053 ILE C O 1
ATOM 12570 N N . LEU C 2 305 ? 183.102 158.652 155.180 1.00 19.56 1054 LEU C N 1
ATOM 12571 C CA . LEU C 2 305 ? 184.488 158.934 154.832 1.00 19.56 1054 LEU C CA 1
ATOM 12572 C C . LEU C 2 305 ? 185.350 157.687 154.906 1.00 19.56 1054 LEU C C 1
ATOM 12573 O O . LEU C 2 305 ? 186.251 157.507 154.084 1.00 19.56 1054 LEU C O 1
ATOM 12578 N N . LYS C 2 306 ? 185.070 156.812 155.865 1.00 19.56 1055 LYS C N 1
ATOM 12579 C CA . LYS C 2 306 ? 185.779 155.558 156.045 1.00 19.56 1055 LYS C CA 1
ATOM 12580 C C . LYS C 2 306 ? 185.106 154.396 155.339 1.00 19.56 1055 LYS C C 1
ATOM 12581 O O . LYS C 2 306 ? 185.364 153.244 155.688 1.00 19.56 1055 LYS C O 1
ATOM 12587 N N . SER C 2 307 ? 184.255 154.660 154.364 1.00 19.56 1056 SER C N 1
ATOM 12588 C CA . SER C 2 307 ? 183.461 153.633 153.710 1.00 19.56 1056 SER C CA 1
ATOM 12589 C C . SER C 2 307 ? 183.960 153.392 152.293 1.00 19.56 1056 SER C C 1
ATOM 12590 O O . SER C 2 307 ? 184.945 153.972 151.846 1.00 19.56 1056 SER C O 1
ATOM 12593 N N . SER C 2 308 ? 183.246 152.527 151.576 1.00 23.04 1057 SER C N 1
ATOM 12594 C CA . SER C 2 308 ? 183.624 152.118 150.230 1.00 23.04 1057 SER C CA 1
ATOM 12595 C C . SER C 2 308 ? 183.349 153.176 149.176 1.00 23.04 1057 SER C C 1
ATOM 12596 O O . SER C 2 308 ? 183.715 152.971 148.015 1.00 23.04 1057 SER C O 1
ATOM 12599 N N . VAL C 2 309 ? 182.687 154.274 149.535 1.00 19.56 1058 VAL C N 1
ATOM 12600 C CA . VAL C 2 309 ? 182.471 155.352 148.582 1.00 19.56 1058 VAL C CA 1
ATOM 12601 C C . VAL C 2 309 ? 183.783 156.074 148.305 1.00 19.56 1058 VAL C C 1
ATOM 12602 O O . VAL C 2 309 ? 184.107 156.384 147.154 1.00 19.56 1058 VAL C O 1
ATOM 12606 N N . PHE C 2 310 ? 184.578 156.312 149.350 1.00 19.56 1059 PHE C N 1
ATOM 12607 C CA . PHE C 2 310 ? 185.834 157.041 149.258 1.00 19.56 1059 PHE C CA 1
ATOM 12608 C C . PHE C 2 310 ? 187.044 156.125 149.187 1.00 19.56 1059 PHE C C 1
ATOM 12609 O O . PHE C 2 310 ? 188.150 156.558 149.511 1.00 19.56 1059 PHE C O 1
ATOM 12617 N N . SER C 2 311 ? 186.870 154.882 148.741 1.00 19.56 1060 SER C N 1
ATOM 12618 C CA . SER C 2 311 ? 187.921 153.876 148.839 1.00 19.56 1060 SER C CA 1
ATOM 12619 C C . SER C 2 311 ? 189.026 154.043 147.811 1.00 19.56 1060 SER C C 1
ATOM 12620 O O . SER C 2 311 ? 190.026 153.326 147.883 1.00 19.56 1060 SER C O 1
ATOM 12623 N N . ILE C 2 312 ? 188.874 154.960 146.860 1.00 19.56 1061 ILE C N 1
ATOM 12624 C CA . ILE C 2 312 ? 189.940 155.271 145.916 1.00 19.56 1061 ILE C CA 1
ATOM 12625 C C . ILE C 2 312 ? 190.911 156.265 146.546 1.00 19.56 1061 ILE C C 1
ATOM 12626 O O . ILE C 2 312 ? 192.106 156.269 146.229 1.00 19.56 1061 ILE C O 1
ATOM 12631 N N . CYS C 2 313 ? 190.436 157.052 147.500 1.00 20.93 1062 CYS C N 1
ATOM 12632 C CA . CYS C 2 313 ? 191.223 158.078 148.150 1.00 20.93 1062 CYS C CA 1
ATOM 12633 C C . CYS C 2 313 ? 191.865 157.592 149.443 1.00 20.93 1062 CYS C C 1
ATOM 12634 O O . CYS C 2 313 ? 192.702 158.303 150.005 1.00 20.93 1062 CYS C O 1
ATOM 12637 N N . HIS C 2 314 ? 191.512 156.391 149.916 1.00 19.56 1063 HIS C N 1
ATOM 12638 C CA . HIS C 2 314 ? 192.027 155.879 151.184 1.00 19.56 1063 HIS C CA 1
ATOM 12639 C C . HIS C 2 314 ? 193.527 155.640 151.178 1.00 19.56 1063 HIS C C 1
ATOM 12640 O O . HIS C 2 314 ? 194.140 155.639 152.248 1.00 19.56 1063 HIS C O 1
ATOM 12647 N N . SER C 2 315 ? 194.133 155.446 150.014 1.00 19.56 1064 SER C N 1
ATOM 12648 C CA . SER C 2 315 ? 195.566 155.242 149.923 1.00 19.56 1064 SER C CA 1
ATOM 12649 C C . SER C 2 315 ? 196.317 156.515 149.600 1.00 19.56 1064 SER C C 1
ATOM 12650 O O . SER C 2 315 ? 197.547 156.501 149.587 1.00 19.56 1064 SER C O 1
ATOM 12653 N N . LYS C 2 316 ? 195.609 157.611 149.358 1.00 19.56 1065 LYS C N 1
ATOM 12654 C CA . LYS C 2 316 ? 196.208 158.873 148.956 1.00 19.56 1065 LYS C CA 1
ATOM 12655 C C . LYS C 2 316 ? 196.016 159.998 149.955 1.00 19.56 1065 LYS C C 1
ATOM 12656 O O . LYS C 2 316 ? 196.859 160.891 150.009 1.00 19.56 1065 LYS C O 1
ATOM 12662 N N . VAL C 2 317 ? 194.922 160.014 150.712 1.00 19.56 1066 VAL C N 1
ATOM 12663 C CA . VAL C 2 317 ? 194.711 160.984 151.783 1.00 19.56 1066 VAL C CA 1
ATOM 12664 C C . VAL C 2 317 ? 194.225 160.209 153.003 1.00 19.56 1066 VAL C C 1
ATOM 12665 O O . VAL C 2 317 ? 193.355 159.341 152.885 1.00 19.56 1066 VAL C O 1
ATOM 12669 N N . ASP C 2 318 ? 194.799 160.506 154.164 1.00 19.56 1067 ASP C N 1
ATOM 12670 C CA . ASP C 2 318 ? 194.439 159.845 155.420 1.00 19.56 1067 ASP C CA 1
ATOM 12671 C C . ASP C 2 318 ? 193.072 160.328 155.893 1.00 19.56 1067 ASP C C 1
ATOM 12672 O O . ASP C 2 318 ? 192.925 161.516 156.203 1.00 19.56 1067 ASP C O 1
ATOM 12677 N N . PRO C 2 319 ? 192.057 159.461 155.990 1.00 19.56 1068 PRO C N 1
ATOM 12678 C CA . PRO C 2 319 ? 190.711 159.940 156.327 1.00 19.56 1068 PRO C CA 1
ATOM 12679 C C . PRO C 2 319 ? 190.489 160.215 157.792 1.00 19.56 1068 PRO C C 1
ATOM 12680 O O . PRO C 2 319 ? 189.476 160.836 158.132 1.00 19.56 1068 PRO C O 1
ATOM 12684 N N . LYS C 2 320 ? 191.387 159.779 158.661 1.00 19.56 1069 LYS C N 1
ATOM 12685 C CA . LYS C 2 320 ? 191.204 159.795 160.108 1.00 19.56 1069 LYS C CA 1
ATOM 12686 C C . LYS C 2 320 ? 191.095 161.181 160.750 1.00 19.56 1069 LYS C C 1
ATOM 12687 O O . LYS C 2 320 ? 190.274 161.326 161.660 1.00 19.56 1069 LYS C O 1
ATOM 12693 N N . PRO C 2 321 ? 191.852 162.223 160.370 1.00 19.56 1070 PRO C N 1
ATOM 12694 C CA . PRO C 2 321 ? 191.553 163.540 160.945 1.00 19.56 1070 PRO C CA 1
ATOM 12695 C C . PRO C 2 321 ? 190.366 164.251 160.321 1.00 19.56 1070 PRO C C 1
ATOM 12696 O O . PRO C 2 321 ? 189.990 165.322 160.807 1.00 19.56 1070 PRO C O 1
ATOM 12700 N N . PHE C 2 322 ? 189.777 163.711 159.257 1.00 19.56 1071 PHE C N 1
ATOM 12701 C CA . PHE C 2 322 ? 188.561 164.252 158.670 1.00 19.56 1071 PHE C CA 1
ATOM 12702 C C . PHE C 2 322 ? 187.312 163.579 159.206 1.00 19.56 1071 PHE C C 1
ATOM 12703 O O . PHE C 2 322 ? 186.234 164.177 159.180 1.00 19.56 1071 PHE C O 1
ATOM 12711 N N . TYR C 2 323 ? 187.439 162.336 159.663 1.00 19.56 1072 TYR C N 1
ATOM 12712 C CA . TYR C 2 323 ? 186.366 161.685 160.394 1.00 19.56 1072 TYR C CA 1
ATOM 12713 C C . TYR C 2 323 ? 186.170 162.323 161.758 1.00 19.56 1072 TYR C C 1
ATOM 12714 O O . TYR C 2 323 ? 185.034 162.511 162.200 1.00 19.56 1072 TYR C O 1
ATOM 12723 N N . GLU C 2 324 ? 187.263 162.659 162.444 1.00 19.56 1073 GLU C N 1
ATOM 12724 C CA . GLU C 2 324 ? 187.154 163.214 163.787 1.00 19.56 1073 GLU C CA 1
ATOM 12725 C C . GLU C 2 324 ? 186.689 164.654 163.767 1.00 19.56 1073 GLU C C 1
ATOM 12726 O O . GLU C 2 324 ? 186.090 165.117 164.737 1.00 19.56 1073 GLU C O 1
ATOM 12732 N N . ALA C 2 325 ? 186.960 165.376 162.687 1.00 19.56 1074 ALA C N 1
ATOM 12733 C CA . ALA C 2 325 ? 186.453 166.734 162.564 1.00 19.56 1074 ALA C CA 1
ATOM 12734 C C . ALA C 2 325 ? 184.959 166.740 162.289 1.00 19.56 1074 ALA C C 1
ATOM 12735 O O . ALA C 2 325 ? 184.238 167.590 162.810 1.00 19.56 1074 ALA C O 1
ATOM 12737 N N . CYS C 2 326 ? 184.478 165.794 161.477 1.00 19.56 1075 CYS C N 1
ATOM 12738 C CA . CYS C 2 326 ? 183.065 165.721 161.124 1.00 19.56 1075 CYS C CA 1
ATOM 12739 C C . CYS C 2 326 ? 182.196 165.369 162.324 1.00 19.56 1075 CYS C C 1
ATOM 12740 O O . CYS C 2 326 ? 181.068 165.853 162.428 1.00 19.56 1075 CYS C O 1
ATOM 12743 N N . VAL C 2 327 ? 182.691 164.528 163.228 1.00 19.56 1076 VAL C N 1
ATOM 12744 C CA . VAL C 2 327 ? 181.912 164.141 164.399 1.00 19.56 1076 VAL C CA 1
ATOM 12745 C C . VAL C 2 327 ? 181.911 165.264 165.431 1.00 19.56 1076 VAL C C 1
ATOM 12746 O O . VAL C 2 327 ? 180.883 165.558 166.043 1.00 19.56 1076 VAL C O 1
ATOM 12750 N N . HIS C 2 328 ? 183.057 165.922 165.612 1.00 19.56 1077 HIS C N 1
ATOM 12751 C CA . HIS C 2 328 ? 183.163 167.135 166.421 1.00 19.56 1077 HIS C CA 1
ATOM 12752 C C . HIS C 2 328 ? 182.266 168.255 165.904 1.00 19.56 1077 HIS C C 1
ATOM 12753 O O . HIS C 2 328 ? 181.771 169.059 166.695 1.00 19.56 1077 HIS C O 1
ATOM 12760 N N . ASP C 2 329 ? 182.051 168.337 164.590 1.00 19.56 1078 ASP C N 1
ATOM 12761 C CA . ASP C 2 329 ? 181.243 169.420 164.042 1.00 19.56 1078 ASP C CA 1
ATOM 12762 C C . ASP C 2 329 ? 179.754 169.150 164.133 1.00 19.56 1078 ASP C C 1
ATOM 12763 O O . ASP C 2 329 ? 178.972 170.092 164.256 1.00 19.56 1078 ASP C O 1
ATOM 12768 N N . SER C 2 330 ? 179.338 167.893 164.060 1.00 19.56 1079 SER C N 1
ATOM 12769 C CA . SER C 2 330 ? 177.924 167.558 164.031 1.00 19.56 1079 SER C CA 1
ATOM 12770 C C . SER C 2 330 ? 177.325 167.385 165.411 1.00 19.56 1079 SER C C 1
ATOM 12771 O O . SER C 2 330 ? 176.109 167.516 165.559 1.00 19.56 1079 SER C O 1
ATOM 12774 N N . CYS C 2 331 ? 178.134 167.095 166.425 1.00 19.56 1080 CYS C N 1
ATOM 12775 C CA . CYS C 2 331 ? 177.632 167.094 167.791 1.00 19.56 1080 CYS C CA 1
ATOM 12776 C C . CYS C 2 331 ? 177.415 168.491 168.347 1.00 19.56 1080 CYS C C 1
ATOM 12777 O O . CYS C 2 331 ? 176.795 168.622 169.402 1.00 19.56 1080 CYS C O 1
ATOM 12780 N N . SER C 2 332 ? 177.877 169.533 167.671 1.00 19.56 1081 SER C N 1
ATOM 12781 C CA . SER C 2 332 ? 177.879 170.865 168.241 1.00 19.56 1081 SER C CA 1
ATOM 12782 C C . SER C 2 332 ? 177.052 171.883 167.476 1.00 19.56 1081 SER C C 1
ATOM 12783 O O . SER C 2 332 ? 177.002 173.041 167.894 1.00 19.56 1081 SER C O 1
ATOM 12786 N N . CYS C 2 333 ? 176.402 171.507 166.381 1.00 21.73 1082 CYS C N 1
ATOM 12787 C CA . CYS C 2 333 ? 175.489 172.422 165.699 1.00 21.73 1082 CYS C CA 1
ATOM 12788 C C . CYS C 2 333 ? 174.069 172.217 166.226 1.00 21.73 1082 CYS C C 1
ATOM 12789 O O . CYS C 2 333 ? 173.150 171.813 165.517 1.00 21.73 1082 CYS C O 1
ATOM 12792 N N . ASP C 2 334 ? 173.908 172.527 167.510 1.00 19.56 1083 ASP C N 1
ATOM 12793 C CA . ASP C 2 334 ? 172.713 172.186 168.265 1.00 19.56 1083 ASP C CA 1
ATOM 12794 C C . ASP C 2 334 ? 171.715 173.329 168.391 1.00 19.56 1083 ASP C C 1
ATOM 12795 O O . ASP C 2 334 ? 170.749 173.206 169.141 1.00 19.56 1083 ASP C O 1
ATOM 12800 N N . THR C 2 335 ? 171.914 174.429 167.678 1.00 19.56 1084 THR C N 1
ATOM 12801 C CA . THR C 2 335 ? 170.938 175.503 167.674 1.00 19.56 1084 THR C CA 1
ATOM 12802 C C . THR C 2 335 ? 170.170 175.603 166.369 1.00 19.56 1084 THR C C 1
ATOM 12803 O O . THR C 2 335 ? 169.097 176.202 166.353 1.00 19.56 1084 THR C O 1
ATOM 12807 N N . GLY C 2 336 ? 170.681 175.026 165.289 1.00 19.56 1085 GLY C N 1
ATOM 12808 C CA . GLY C 2 336 ? 169.945 174.968 164.049 1.00 19.56 1085 GLY C CA 1
ATOM 12809 C C . GLY C 2 336 ? 170.814 174.826 162.823 1.00 19.56 1085 GLY C C 1
ATOM 12810 O O . GLY C 2 336 ? 171.892 175.413 162.749 1.00 19.56 1085 GLY C O 1
ATOM 12811 N N . GLY C 2 337 ? 170.352 174.047 161.853 1.00 19.56 1086 GLY C N 1
ATOM 12812 C CA . GLY C 2 337 ? 171.062 173.872 160.604 1.00 19.56 1086 GLY C CA 1
ATOM 12813 C C . GLY C 2 337 ? 172.307 173.020 160.703 1.00 19.56 1086 GLY C C 1
ATOM 12814 O O . GLY C 2 337 ? 173.416 173.507 160.485 1.00 19.56 1086 GLY C O 1
ATOM 12815 N N . ASP C 2 338 ? 172.143 171.743 161.028 1.00 19.56 1087 ASP C N 1
ATOM 12816 C CA . ASP C 2 338 ? 173.280 170.868 161.249 1.00 19.56 1087 ASP C CA 1
ATOM 12817 C C . ASP C 2 338 ? 173.653 170.058 160.023 1.00 19.56 1087 ASP C C 1
ATOM 12818 O O . ASP C 2 338 ? 174.737 169.472 159.995 1.00 19.56 1087 ASP C O 1
ATOM 12823 N N . CYS C 2 339 ? 172.787 170.014 159.022 1.00 19.56 1088 CYS C N 1
ATOM 12824 C CA . CYS C 2 339 ? 173.097 169.369 157.760 1.00 19.56 1088 CYS C CA 1
ATOM 12825 C C . CYS C 2 339 ? 173.937 170.248 156.854 1.00 19.56 1088 CYS C C 1
ATOM 12826 O O . CYS C 2 339 ? 174.285 169.823 155.757 1.00 19.56 1088 CYS C O 1
ATOM 12829 N N . GLU C 2 340 ? 174.238 171.468 157.277 1.00 22.17 1089 GLU C N 1
ATOM 12830 C CA . GLU C 2 340 ? 175.214 172.344 156.652 1.00 22.17 1089 GLU C CA 1
ATOM 12831 C C . GLU C 2 340 ? 176.588 172.190 157.278 1.00 22.17 1089 GLU C C 1
ATOM 12832 O O . GLU C 2 340 ? 177.600 172.316 156.588 1.00 22.17 1089 GLU C O 1
ATOM 12838 N N . CYS C 2 341 ? 176.624 171.908 158.581 1.00 19.56 1090 CYS C N 1
ATOM 12839 C CA . CYS C 2 341 ? 177.858 171.584 159.279 1.00 19.56 1090 CYS C CA 1
ATOM 12840 C C . CYS C 2 341 ? 178.401 170.237 158.835 1.00 19.56 1090 CYS C C 1
ATOM 12841 O O . CYS C 2 341 ? 179.609 170.003 158.901 1.00 19.56 1090 CYS C O 1
ATOM 12844 N N . PHE C 2 342 ? 177.517 169.337 158.411 1.00 19.56 1091 PHE C N 1
ATOM 12845 C CA . PHE C 2 342 ? 177.914 168.013 157.955 1.00 19.56 1091 PHE C CA 1
ATOM 12846 C C . PHE C 2 342 ? 178.468 168.032 156.539 1.00 19.56 1091 PHE C C 1
ATOM 12847 O O . PHE C 2 342 ? 179.527 167.461 156.280 1.00 19.56 1091 PHE C O 1
ATOM 12855 N N . CYS C 2 343 ? 177.747 168.648 155.604 1.00 19.56 1092 CYS C N 1
ATOM 12856 C CA . CYS C 2 343 ? 178.108 168.565 154.197 1.00 19.56 1092 CYS C CA 1
ATOM 12857 C C . CYS C 2 343 ? 179.373 169.335 153.877 1.00 19.56 1092 CYS C C 1
ATOM 12858 O O . CYS C 2 343 ? 179.991 169.082 152.843 1.00 19.56 1092 CYS C O 1
ATOM 12861 N N . SER C 2 344 ? 179.765 170.270 154.737 1.00 19.56 1093 SER C N 1
ATOM 12862 C CA . SER C 2 344 ? 181.026 170.971 154.575 1.00 19.56 1093 SER C CA 1
ATOM 12863 C C . SER C 2 344 ? 182.203 170.116 154.991 1.00 19.56 1093 SER C C 1
ATOM 12864 O O . SER C 2 344 ? 183.281 170.230 154.410 1.00 19.56 1093 SER C O 1
ATOM 12867 N N . ALA C 2 345 ? 182.020 169.260 155.988 1.00 19.56 1094 ALA C N 1
ATOM 12868 C CA . ALA C 2 345 ? 183.106 168.430 156.479 1.00 19.56 1094 ALA C CA 1
ATOM 12869 C C . ALA C 2 345 ? 183.401 167.266 155.552 1.00 19.56 1094 ALA C C 1
ATOM 12870 O O . ALA C 2 345 ? 184.522 166.755 155.540 1.00 19.56 1094 ALA C O 1
ATOM 12872 N N . VAL C 2 346 ? 182.404 166.826 154.787 1.00 19.56 1095 VAL C N 1
ATOM 12873 C CA . VAL C 2 346 ? 182.585 165.766 153.808 1.00 19.56 1095 VAL C CA 1
ATOM 12874 C C . VAL C 2 346 ? 183.145 166.323 152.507 1.00 19.56 1095 VAL C C 1
ATOM 12875 O O . VAL C 2 346 ? 183.820 165.604 151.769 1.00 19.56 1095 VAL C O 1
ATOM 12879 N N . ALA C 2 347 ? 182.942 167.604 152.235 1.00 19.56 1096 ALA C N 1
ATOM 12880 C CA . ALA C 2 347 ? 183.543 168.245 151.076 1.00 19.56 1096 ALA C CA 1
ATOM 12881 C C . ALA C 2 347 ? 184.935 168.803 151.346 1.00 19.56 1096 ALA C C 1
ATOM 12882 O O . ALA C 2 347 ? 185.619 169.185 150.396 1.00 19.56 1096 ALA C O 1
ATOM 12884 N N . SER C 2 348 ? 185.368 168.869 152.606 1.00 19.56 1097 SER C N 1
ATOM 12885 C CA . SER C 2 348 ? 186.771 169.145 152.894 1.00 19.56 1097 SER C CA 1
ATOM 12886 C C . SER C 2 348 ? 187.649 167.940 152.601 1.00 19.56 1097 SER C C 1
ATOM 12887 O O . SER C 2 348 ? 188.819 168.103 152.249 1.00 19.56 1097 SER C O 1
ATOM 12890 N N . TYR C 2 349 ? 187.114 166.730 152.754 1.00 19.56 1098 TYR C N 1
ATOM 12891 C CA . TYR C 2 349 ? 187.892 165.537 152.450 1.00 19.56 1098 TYR C CA 1
ATOM 12892 C C . TYR C 2 349 ? 187.900 165.236 150.966 1.00 19.56 1098 TYR C C 1
ATOM 12893 O O . TYR C 2 349 ? 188.937 164.859 150.420 1.00 19.56 1098 TYR C O 1
ATOM 12902 N N . ALA C 2 350 ? 186.770 165.420 150.290 1.00 19.56 1099 ALA C N 1
ATOM 12903 C CA . ALA C 2 350 ? 186.674 165.112 148.873 1.00 19.56 1099 ALA C CA 1
ATOM 12904 C C . ALA C 2 350 ? 187.418 166.111 148.009 1.00 19.56 1099 ALA C C 1
ATOM 12905 O O . ALA C 2 350 ? 187.654 165.832 146.831 1.00 19.56 1099 ALA C O 1
ATOM 12907 N N . GLN C 2 351 ? 187.797 167.254 148.571 1.00 19.56 1100 GLN C N 1
ATOM 12908 C CA . GLN C 2 351 ? 188.585 168.253 147.869 1.00 19.56 1100 GLN C CA 1
ATOM 12909 C C . GLN C 2 351 ? 190.051 167.866 147.814 1.00 19.56 1100 GLN C C 1
ATOM 12910 O O . GLN C 2 351 ? 190.713 168.070 146.792 1.00 19.56 1100 GLN C O 1
ATOM 12916 N N . GLU C 2 352 ? 190.571 167.332 148.920 1.00 19.56 1101 GLU C N 1
ATOM 12917 C CA . GLU C 2 352 ? 191.908 166.751 148.949 1.00 19.56 1101 GLU C CA 1
ATOM 12918 C C . GLU C 2 352 ? 192.032 165.564 148.013 1.00 19.56 1101 GLU C C 1
ATOM 12919 O O . GLU C 2 352 ? 193.102 165.327 147.457 1.00 19.56 1101 GLU C O 1
ATOM 12925 N N . CYS C 2 353 ? 190.959 164.798 147.847 1.00 19.56 1102 CYS C N 1
ATOM 12926 C CA . CYS C 2 353 ? 190.991 163.619 146.992 1.00 19.56 1102 CYS C CA 1
ATOM 12927 C C . CYS C 2 353 ? 191.118 163.999 145.526 1.00 19.56 1102 CYS C C 1
ATOM 12928 O O . CYS C 2 353 ? 191.799 163.312 144.761 1.00 19.56 1102 CYS C O 1
ATOM 12931 N N . THR C 2 354 ? 190.431 165.065 145.114 1.00 27.03 1103 THR C N 1
ATOM 12932 C CA . THR C 2 354 ? 190.564 165.587 143.758 1.00 27.03 1103 THR C CA 1
ATOM 12933 C C . THR C 2 354 ? 191.951 166.156 143.529 1.00 27.03 1103 THR C C 1
ATOM 12934 O O . THR C 2 354 ? 192.562 165.930 142.478 1.00 27.03 1103 THR C O 1
ATOM 12938 N N . LYS C 2 355 ? 192.473 166.862 144.530 1.00 19.56 1104 LYS C N 1
ATOM 12939 C CA . LYS C 2 355 ? 193.778 167.498 144.463 1.00 19.56 1104 LYS C CA 1
ATOM 12940 C C . LYS C 2 355 ? 194.909 166.485 144.353 1.00 19.56 1104 LYS C C 1
ATOM 12941 O O . LYS C 2 355 ? 195.967 166.811 143.810 1.00 19.56 1104 LYS C O 1
ATOM 12947 N N . GLU C 2 356 ? 194.694 165.252 144.807 1.00 23.41 1105 GLU C N 1
ATOM 12948 C CA . GLU C 2 356 ? 195.696 164.199 144.754 1.00 23.41 1105 GLU C CA 1
ATOM 12949 C C . GLU C 2 356 ? 195.480 163.223 143.609 1.00 23.41 1105 GLU C C 1
ATOM 12950 O O . GLU C 2 356 ? 196.304 162.329 143.418 1.00 23.41 1105 GLU C O 1
ATOM 12956 N N . GLY C 2 357 ? 194.395 163.349 142.867 1.00 21.04 1106 GLY C N 1
ATOM 12957 C CA . GLY C 2 357 ? 194.169 162.553 141.688 1.00 21.04 1106 GLY C CA 1
ATOM 12958 C C . GLY C 2 357 ? 193.036 161.542 141.731 1.00 21.04 1106 GLY C C 1
ATOM 12959 O O . GLY C 2 357 ? 193.030 160.623 140.908 1.00 21.04 1106 GLY C O 1
ATOM 12960 N N . ALA C 2 358 ? 192.081 161.684 142.642 1.00 27.21 1107 ALA C N 1
ATOM 12961 C CA . ALA C 2 358 ? 190.975 160.739 142.767 1.00 27.21 1107 ALA C CA 1
ATOM 12962 C C . ALA C 2 358 ? 189.667 161.522 142.807 1.00 27.21 1107 ALA C C 1
ATOM 12963 O O . ALA C 2 358 ? 189.315 162.108 143.832 1.00 27.21 1107 ALA C O 1
ATOM 12965 N N . CYS C 2 359 ? 188.944 161.530 141.696 1.00 39.66 1108 CYS C N 1
ATOM 12966 C CA . CYS C 2 359 ? 187.648 162.190 141.619 1.00 39.66 1108 CYS C CA 1
ATOM 12967 C C . CYS C 2 359 ? 186.587 161.228 142.139 1.00 39.66 1108 CYS C C 1
ATOM 12968 O O . CYS C 2 359 ? 186.384 160.151 141.572 1.00 39.66 1108 CYS C O 1
ATOM 12971 N N . VAL C 2 360 ? 185.929 161.604 143.228 1.00 19.56 1109 VAL C N 1
ATOM 12972 C CA . VAL C 2 360 ? 184.873 160.803 143.830 1.00 19.56 1109 VAL C CA 1
ATOM 12973 C C . VAL C 2 360 ? 183.565 161.580 143.733 1.00 19.56 1109 VAL C C 1
ATOM 12974 O O . VAL C 2 360 ? 183.538 162.805 143.895 1.00 19.56 1109 VAL C O 1
ATOM 12978 N N . PHE C 2 361 ? 182.499 160.873 143.384 1.00 19.56 1110 PHE C N 1
ATOM 12979 C CA . PHE C 2 361 ? 181.163 161.434 143.226 1.00 19.56 1110 PHE C CA 1
ATOM 12980 C C . PHE C 2 361 ? 180.345 160.881 144.385 1.00 19.56 1110 PHE C C 1
ATOM 12981 O O . PHE C 2 361 ? 179.918 159.726 144.357 1.00 19.56 1110 PHE C O 1
ATOM 12989 N N . TRP C 2 362 ? 180.152 161.703 145.415 1.00 19.56 1111 TRP C N 1
ATOM 12990 C CA . TRP C 2 362 ? 179.592 161.243 146.674 1.00 19.56 1111 TRP C CA 1
ATOM 12991 C C . TRP C 2 362 ? 178.199 161.768 146.981 1.00 19.56 1111 TRP C C 1
ATOM 12992 O O . TRP C 2 362 ? 177.529 161.198 147.843 1.00 19.56 1111 TRP C O 1
ATOM 13003 N N . ARG C 2 363 ? 177.743 162.813 146.300 1.00 19.56 1112 ARG C N 1
ATOM 13004 C CA . ARG C 2 363 ? 176.452 163.411 146.592 1.00 19.56 1112 ARG C CA 1
ATOM 13005 C C . ARG C 2 363 ? 175.345 162.643 145.890 1.00 19.56 1112 ARG C C 1
ATOM 13006 O O . ARG C 2 363 ? 175.518 162.175 144.763 1.00 19.56 1112 ARG C O 1
ATOM 13014 N N . THR C 2 364 ? 174.208 162.513 146.558 1.00 19.56 1113 THR C N 1
ATOM 13015 C CA . THR C 2 364 ? 173.001 161.875 146.053 1.00 19.56 1113 THR C CA 1
ATOM 13016 C C . THR C 2 364 ? 171.848 162.831 146.312 1.00 19.56 1113 THR C C 1
ATOM 13017 O O . THR C 2 364 ? 172.039 163.861 146.963 1.00 19.56 1113 THR C O 1
ATOM 13021 N N . PRO C 2 365 ? 170.637 162.560 145.793 1.00 19.56 1114 PRO C N 1
ATOM 13022 C CA . PRO C 2 365 ? 169.504 163.421 146.163 1.00 19.56 1114 PRO C CA 1
ATOM 13023 C C . PRO C 2 365 ? 169.065 163.311 147.608 1.00 19.56 1114 PRO C C 1
ATOM 13024 O O . PRO C 2 365 ? 168.290 164.163 148.053 1.00 19.56 1114 PRO C O 1
ATOM 13028 N N . ASP C 2 366 ? 169.515 162.308 148.353 1.00 26.70 1115 ASP C N 1
ATOM 13029 C CA . ASP C 2 366 ? 169.199 162.215 149.768 1.00 26.70 1115 ASP C CA 1
ATOM 13030 C C . ASP C 2 366 ? 170.336 162.668 150.665 1.00 26.70 1115 ASP C C 1
ATOM 13031 O O . ASP C 2 366 ? 170.078 163.101 151.789 1.00 26.70 1115 ASP C O 1
ATOM 13036 N N . LEU C 2 367 ? 171.571 162.593 150.196 1.00 19.56 1116 LEU C N 1
ATOM 13037 C CA . LEU C 2 367 ? 172.743 162.999 150.957 1.00 19.56 1116 LEU C CA 1
ATOM 13038 C C . LEU C 2 367 ? 173.394 164.193 150.283 1.00 19.56 1116 LEU C C 1
ATOM 13039 O O . LEU C 2 367 ? 174.026 164.045 149.234 1.00 19.56 1116 LEU C O 1
ATOM 13044 N N . CYS C 2 368 ? 173.251 165.358 150.898 1.00 19.56 1117 CYS C N 1
ATOM 13045 C CA . CYS C 2 368 ? 173.831 166.646 150.526 1.00 19.56 1117 CYS C CA 1
ATOM 13046 C C . CYS C 2 368 ? 173.534 167.056 149.090 1.00 19.56 1117 CYS C C 1
ATOM 13047 O O . CYS C 2 368 ? 174.478 167.186 148.306 1.00 19.56 1117 CYS C O 1
ATOM 13050 N N . PRO C 2 369 ? 172.277 167.291 148.701 1.00 19.56 1118 PRO C N 1
ATOM 13051 C CA . PRO C 2 369 ? 171.990 167.567 147.292 1.00 19.56 1118 PRO C CA 1
ATOM 13052 C C . PRO C 2 369 ? 172.454 168.953 146.879 1.00 19.56 1118 PRO C C 1
ATOM 13053 O O . PRO C 2 369 ? 172.636 169.852 147.698 1.00 19.56 1118 PRO C O 1
ATOM 13057 N N . ILE C 2 370 ? 172.652 169.114 145.579 1.00 19.56 1119 ILE C N 1
ATOM 13058 C CA . ILE C 2 370 ? 173.141 170.361 145.016 1.00 19.56 1119 ILE C CA 1
ATOM 13059 C C . ILE C 2 370 ? 172.206 170.740 143.877 1.00 19.56 1119 ILE C C 1
ATOM 13060 O O . ILE C 2 370 ? 171.584 169.878 143.260 1.00 19.56 1119 ILE C O 1
ATOM 13065 N N . PHE C 2 371 ? 172.026 172.035 143.648 1.00 19.56 1120 PHE C N 1
ATOM 13066 C CA . PHE C 2 371 ? 170.961 172.499 142.764 1.00 19.56 1120 PHE C CA 1
ATOM 13067 C C . PHE C 2 371 ? 171.564 173.410 141.710 1.00 19.56 1120 PHE C C 1
ATOM 13068 O O . PHE C 2 371 ? 171.614 174.629 141.863 1.00 19.56 1120 PHE C O 1
ATOM 13076 N N . CYS C 2 372 ? 172.031 172.789 140.627 1.00 19.56 1121 CYS C N 1
ATOM 13077 C CA . CYS C 2 372 ? 172.772 173.480 139.583 1.00 19.56 1121 CYS C CA 1
ATOM 13078 C C . CYS C 2 372 ? 171.932 173.843 138.379 1.00 19.56 1121 CYS C C 1
ATOM 13079 O O . CYS C 2 372 ? 172.371 174.661 137.574 1.00 19.56 1121 CYS C O 1
ATOM 13082 N N . ASP C 2 373 ? 170.759 173.255 138.217 1.00 21.09 1122 ASP C N 1
ATOM 13083 C CA . ASP C 2 373 ? 169.867 173.681 137.158 1.00 21.09 1122 ASP C CA 1
ATOM 13084 C C . ASP C 2 373 ? 168.981 174.836 137.583 1.00 21.09 1122 ASP C C 1
ATOM 13085 O O . ASP C 2 373 ? 168.077 175.212 136.839 1.00 21.09 1122 ASP C O 1
ATOM 13090 N N . TYR C 2 374 ? 169.241 175.413 138.754 1.00 19.56 1123 TYR C N 1
ATOM 13091 C CA . TYR C 2 374 ? 168.662 176.695 139.126 1.00 19.56 1123 TYR C CA 1
ATOM 13092 C C . TYR C 2 374 ? 169.150 177.802 138.217 1.00 19.56 1123 TYR C C 1
ATOM 13093 O O . TYR C 2 374 ? 168.405 178.738 137.924 1.00 19.56 1123 TYR C O 1
ATOM 13102 N N . TYR C 2 375 ? 170.388 177.709 137.756 1.00 19.56 1124 TYR C N 1
ATOM 13103 C CA . TYR C 2 375 ? 171.042 178.784 137.032 1.00 19.56 1124 TYR C CA 1
ATOM 13104 C C . TYR C 2 375 ? 170.800 178.720 135.539 1.00 19.56 1124 TYR C C 1
ATOM 13105 O O . TYR C 2 375 ? 171.338 179.555 134.810 1.00 19.56 1124 TYR C O 1
ATOM 13114 N N . ASN C 2 376 ? 170.048 177.761 135.072 1.00 19.56 1125 ASN C N 1
ATOM 13115 C CA . ASN C 2 376 ? 169.894 177.640 133.637 1.00 19.56 1125 ASN C CA 1
ATOM 13116 C C . ASN C 2 376 ? 168.921 178.694 133.125 1.00 19.56 1125 ASN C C 1
ATOM 13117 O O . ASN C 2 376 ? 167.981 179.060 133.834 1.00 19.56 1125 ASN C O 1
ATOM 13122 N N . PRO C 2 377 ? 169.146 179.222 131.926 1.00 29.41 1126 PRO C N 1
ATOM 13123 C CA . PRO C 2 377 ? 168.064 179.868 131.195 1.00 29.41 1126 PRO C CA 1
ATOM 13124 C C . PRO C 2 377 ? 166.957 178.863 130.944 1.00 29.41 1126 PRO C C 1
ATOM 13125 O O . PRO C 2 377 ? 167.255 177.733 130.533 1.00 29.41 1126 PRO C O 1
ATOM 13129 N N . PRO C 2 378 ? 165.670 179.290 131.055 1.00 34.52 1127 PRO C N 1
ATOM 13130 C CA . PRO C 2 378 ? 164.608 178.470 131.682 1.00 34.52 1127 PRO C CA 1
ATOM 13131 C C . PRO C 2 378 ? 164.636 176.958 131.510 1.00 34.52 1127 PRO C C 1
ATOM 13132 O O . PRO C 2 378 ? 164.495 176.235 132.500 1.00 34.52 1127 PRO C O 1
ATOM 13136 N N . HIS C 2 379 ? 164.839 176.460 130.285 1.00 38.80 1128 HIS C N 1
ATOM 13137 C CA . HIS C 2 379 ? 165.025 175.023 130.111 1.00 38.80 1128 HIS C CA 1
ATOM 13138 C C . HIS C 2 379 ? 166.116 174.681 129.102 1.00 38.80 1128 HIS C C 1
ATOM 13139 O O . HIS C 2 379 ? 166.140 173.555 128.591 1.00 38.80 1128 HIS C O 1
ATOM 13146 N N . GLU C 2 380 ? 167.015 175.616 128.805 1.00 39.92 1129 GLU C N 1
ATOM 13147 C CA . GLU C 2 380 ? 168.248 175.325 128.086 1.00 39.92 1129 GLU C CA 1
ATOM 13148 C C . GLU C 2 380 ? 169.315 174.991 129.113 1.00 39.92 1129 GLU C C 1
ATOM 13149 O O . GLU C 2 380 ? 169.609 175.804 129.992 1.00 39.92 1129 GLU C O 1
ATOM 13155 N N . CYS C 2 381 ? 169.904 173.816 128.987 1.00 37.15 1130 CYS C N 1
ATOM 13156 C CA . CYS C 2 381 ? 170.603 173.167 130.088 1.00 37.15 1130 CYS C CA 1
ATOM 13157 C C . CYS C 2 381 ? 172.101 173.310 129.868 1.00 37.15 1130 CYS C C 1
ATOM 13158 O O . CYS C 2 381 ? 172.706 172.517 129.146 1.00 37.15 1130 CYS C O 1
ATOM 13161 N N . GLU C 2 382 ? 172.703 174.320 130.498 1.00 31.51 1131 GLU C N 1
ATOM 13162 C CA . GLU C 2 382 ? 174.133 174.558 130.371 1.00 31.51 1131 GLU C CA 1
ATOM 13163 C C . GLU C 2 382 ? 174.914 174.400 131.668 1.00 31.51 1131 GLU C C 1
ATOM 13164 O O . GLU C 2 382 ? 176.054 173.951 131.618 1.00 31.51 1131 GLU C O 1
ATOM 13170 N N . TRP C 2 383 ? 174.333 174.720 132.821 1.00 19.56 1132 TRP C N 1
ATOM 13171 C CA . TRP C 2 383 ? 175.032 174.612 134.098 1.00 19.56 1132 TRP C CA 1
ATOM 13172 C C . TRP C 2 383 ? 174.946 173.177 134.590 1.00 19.56 1132 TRP C C 1
ATOM 13173 O O . TRP C 2 383 ? 173.864 172.693 134.927 1.00 19.56 1132 TRP C O 1
ATOM 13184 N N . HIS C 2 384 ? 176.084 172.499 134.646 1.00 19.56 1133 HIS C N 1
ATOM 13185 C CA . HIS C 2 384 ? 176.156 171.125 135.103 1.00 19.56 1133 HIS C CA 1
ATOM 13186 C C . HIS C 2 384 ? 176.960 171.063 136.388 1.00 19.56 1133 HIS C C 1
ATOM 13187 O O . HIS C 2 384 ? 177.844 171.886 136.618 1.00 19.56 1133 HIS C O 1
ATOM 13194 N N . TYR C 2 385 ? 176.652 170.089 137.233 1.00 19.56 1134 TYR C N 1
ATOM 13195 C CA . TYR C 2 385 ? 177.472 169.854 138.413 1.00 19.56 1134 TYR C CA 1
ATOM 13196 C C . TYR C 2 385 ? 178.708 169.078 138.014 1.00 19.56 1134 TYR C C 1
ATOM 13197 O O . TYR C 2 385 ? 178.631 167.894 137.672 1.00 19.56 1134 TYR C O 1
ATOM 13206 N N . GLU C 2 386 ? 179.850 169.750 138.063 1.00 26.96 1135 GLU C N 1
ATOM 13207 C CA . GLU C 2 386 ? 181.123 169.092 137.854 1.00 26.96 1135 GLU C CA 1
ATOM 13208 C C . GLU C 2 386 ? 181.699 168.737 139.212 1.00 26.96 1135 GLU C C 1
ATOM 13209 O O . GLU C 2 386 ? 182.059 169.642 139.973 1.00 26.96 1135 GLU C O 1
ATOM 13215 N N . PRO C 2 387 ? 181.779 167.450 139.570 1.00 19.56 1136 PRO C N 1
ATOM 13216 C CA . PRO C 2 387 ? 182.094 167.087 140.959 1.00 19.56 1136 PRO C CA 1
ATOM 13217 C C . PRO C 2 387 ? 183.532 167.321 141.345 1.00 19.56 1136 PRO C C 1
ATOM 13218 O O . PRO C 2 387 ? 183.839 167.359 142.541 1.00 19.56 1136 PRO C O 1
ATOM 13222 N N . CYS C 2 388 ? 184.417 167.482 140.376 1.00 35.03 1137 CYS C N 1
ATOM 13223 C CA . CYS C 2 388 ? 185.825 167.690 140.668 1.00 35.03 1137 CYS C CA 1
ATOM 13224 C C . CYS C 2 388 ? 186.455 168.756 139.779 1.00 35.03 1137 CYS C C 1
ATOM 13225 O O . CYS C 2 388 ? 187.670 168.733 139.566 1.00 35.03 1137 CYS C O 1
ATOM 13228 N N . GLY C 2 389 ? 185.652 169.677 139.242 1.00 32.34 1138 GLY C N 1
ATOM 13229 C CA . GLY C 2 389 ? 186.113 170.936 138.696 1.00 32.34 1138 GLY C CA 1
ATOM 13230 C C . GLY C 2 389 ? 186.868 170.896 137.387 1.00 32.34 1138 GLY C C 1
ATOM 13231 O O . GLY C 2 389 ? 186.961 171.935 136.726 1.00 32.34 1138 GLY C O 1
ATOM 13232 N N . ASN C 2 390 ? 187.391 169.743 136.972 1.00 47.84 1139 ASN C N 1
ATOM 13233 C CA . ASN C 2 390 ? 188.449 169.661 135.963 1.00 47.84 1139 ASN C CA 1
ATOM 13234 C C . ASN C 2 390 ? 187.871 169.953 134.582 1.00 47.84 1139 ASN C C 1
ATOM 13235 O O . ASN C 2 390 ? 187.595 169.057 133.781 1.00 47.84 1139 ASN C O 1
ATOM 13240 N N . ARG C 2 391 ? 187.701 171.240 134.298 1.00 46.69 1140 ARG C N 1
ATOM 13241 C CA . ARG C 2 391 ? 187.304 171.667 132.965 1.00 46.69 1140 ARG C CA 1
ATOM 13242 C C . ARG C 2 391 ? 187.847 173.064 132.727 1.00 46.69 1140 ARG C C 1
ATOM 13243 O O . ARG C 2 391 ? 187.724 173.933 133.592 1.00 46.69 1140 ARG C O 1
ATOM 13251 N N . SER C 2 392 ? 188.458 173.266 131.565 1.00 37.40 1141 SER C N 1
ATOM 13252 C CA . SER C 2 392 ? 189.123 174.518 131.222 1.00 37.40 1141 SER C CA 1
ATOM 13253 C C . SER C 2 392 ? 188.418 175.116 130.014 1.00 37.40 1141 SER C C 1
ATOM 13254 O O . SER C 2 392 ? 188.716 174.758 128.872 1.00 37.40 1141 SER C O 1
ATOM 13257 N N . PHE C 2 393 ? 187.490 176.024 130.270 1.00 34.24 1142 PHE C N 1
ATOM 13258 C CA . PHE C 2 393 ? 186.743 176.726 129.241 1.00 34.24 1142 PHE C CA 1
ATOM 13259 C C . PHE C 2 393 ? 187.200 178.175 129.164 1.00 34.24 1142 PHE C C 1
ATOM 13260 O O . PHE C 2 393 ? 187.968 178.660 129.997 1.00 34.24 1142 PHE C O 1
ATOM 13268 N N . GLU C 2 394 ? 186.714 178.866 128.143 1.00 44.09 1143 GLU C N 1
ATOM 13269 C CA . GLU C 2 394 ? 187.151 180.220 127.844 1.00 44.09 1143 GLU C CA 1
ATOM 13270 C C . GLU C 2 394 ? 186.241 181.216 128.548 1.00 44.09 1143 GLU C C 1
ATOM 13271 O O . GLU C 2 394 ? 185.029 181.227 128.313 1.00 44.09 1143 GLU C O 1
ATOM 13277 N N . THR C 2 395 ? 186.817 182.031 129.422 1.00 40.19 1144 THR C N 1
ATOM 13278 C CA . THR C 2 395 ? 186.098 183.148 130.007 1.00 40.19 1144 THR C CA 1
ATOM 13279 C C . THR C 2 395 ? 186.358 184.374 129.143 1.00 40.19 1144 THR C C 1
ATOM 13280 O O . THR C 2 395 ? 186.907 184.259 128.046 1.00 40.19 1144 THR C O 1
ATOM 13284 N N . CYS C 2 396 ? 185.973 185.564 129.603 1.00 54.78 1145 CYS C N 1
ATOM 13285 C CA . CYS C 2 396 ? 186.326 186.757 128.849 1.00 54.78 1145 CYS C CA 1
ATOM 13286 C C . CYS C 2 396 ? 187.506 187.481 129.492 1.00 54.78 1145 CYS C C 1
ATOM 13287 O O . CYS C 2 396 ? 187.958 188.504 128.976 1.00 54.78 1145 CYS C O 1
ATOM 13290 N N . ARG C 2 397 ? 188.033 186.953 130.598 1.00 43.50 1146 ARG C N 1
ATOM 13291 C CA . ARG C 2 397 ? 189.352 187.357 131.067 1.00 43.50 1146 ARG C CA 1
ATOM 13292 C C . ARG C 2 397 ? 190.437 186.667 130.255 1.00 43.50 1146 ARG C C 1
ATOM 13293 O O . ARG C 2 397 ? 191.276 187.322 129.633 1.00 43.50 1146 ARG C O 1
ATOM 13301 N N . THR C 2 398 ? 190.419 185.333 130.236 1.00 41.59 1147 THR C N 1
ATOM 13302 C CA . THR C 2 398 ? 191.485 184.547 129.630 1.00 41.59 1147 THR C CA 1
ATOM 13303 C C . THR C 2 398 ? 191.499 184.617 128.110 1.00 41.59 1147 THR C C 1
ATOM 13304 O O . THR C 2 398 ? 192.440 184.105 127.498 1.00 41.59 1147 THR C O 1
ATOM 13308 N N . ILE C 2 399 ? 190.495 185.229 127.482 1.00 46.77 1148 ILE C N 1
ATOM 13309 C CA . ILE C 2 399 ? 190.582 185.486 126.053 1.00 46.77 1148 ILE C CA 1
ATOM 13310 C C . ILE C 2 399 ? 191.450 186.713 125.790 1.00 46.77 1148 ILE C C 1
ATOM 13311 O O . ILE C 2 399 ? 191.927 186.907 124.664 1.00 46.77 1148 ILE C O 1
ATOM 13316 N N . ASN C 2 400 ? 191.714 187.522 126.815 1.00 45.81 1149 ASN C N 1
ATOM 13317 C CA . ASN C 2 400 ? 192.582 188.689 126.718 1.00 45.81 1149 ASN C CA 1
ATOM 13318 C C . ASN C 2 400 ? 193.848 188.509 127.550 1.00 45.81 1149 ASN C C 1
ATOM 13319 O O . ASN C 2 400 ? 194.353 189.454 128.157 1.00 45.81 1149 ASN C O 1
ATOM 13324 N N . GLY C 2 401 ? 194.357 187.275 127.603 1.00 47.86 1150 GLY C N 1
ATOM 13325 C CA . GLY C 2 401 ? 195.640 186.974 128.202 1.00 47.86 1150 GLY C CA 1
ATOM 13326 C C . GLY C 2 401 ? 195.661 186.811 129.707 1.00 47.86 1150 GLY C C 1
ATOM 13327 O O . GLY C 2 401 ? 196.625 186.244 130.233 1.00 47.86 1150 GLY C O 1
ATOM 13328 N N . ILE C 2 402 ? 194.636 187.278 130.417 1.00 43.59 1151 ILE C N 1
ATOM 13329 C CA . ILE C 2 402 ? 194.680 187.380 131.873 1.00 43.59 1151 ILE C CA 1
ATOM 13330 C C . ILE C 2 402 ? 194.578 185.993 132.495 1.00 43.59 1151 ILE C C 1
ATOM 13331 O O . ILE C 2 402 ? 193.561 185.305 132.352 1.00 43.59 1151 ILE C O 1
ATOM 13336 N N . HIS C 2 403 ? 195.621 185.586 133.211 1.00 48.59 1152 HIS C N 1
ATOM 13337 C CA . HIS C 2 403 ? 195.685 184.268 133.820 1.00 48.59 1152 HIS C CA 1
ATOM 13338 C C . HIS C 2 403 ? 196.087 184.388 135.281 1.00 48.59 1152 HIS C C 1
ATOM 13339 O O . HIS C 2 403 ? 196.738 185.351 135.684 1.00 48.59 1152 HIS C O 1
ATOM 13346 N N . SER C 2 404 ? 195.698 183.392 136.067 1.00 33.58 1153 SER C N 1
ATOM 13347 C CA . SER C 2 404 ? 196.030 183.342 137.480 1.00 33.58 1153 SER C CA 1
ATOM 13348 C C . SER C 2 404 ? 197.398 182.699 137.691 1.00 33.58 1153 SER C C 1
ATOM 13349 O O . SER C 2 404 ? 198.042 182.216 136.759 1.00 33.58 1153 SER C O 1
ATOM 13352 N N . ASN C 2 405 ? 197.843 182.697 138.948 1.00 32.71 1154 ASN C N 1
ATOM 13353 C CA . ASN C 2 405 ? 199.137 182.138 139.310 1.00 32.71 1154 ASN C CA 1
ATOM 13354 C C . ASN C 2 405 ? 199.060 180.793 140.014 1.00 32.71 1154 ASN C C 1
ATOM 13355 O O . ASN C 2 405 ? 200.104 180.173 140.228 1.00 32.71 1154 ASN C O 1
ATOM 13360 N N . ILE C 2 406 ? 197.873 180.322 140.380 1.00 28.95 1155 ILE C N 1
ATOM 13361 C CA . ILE C 2 406 ? 197.702 178.975 140.890 1.00 28.95 1155 ILE C CA 1
ATOM 13362 C C . ILE C 2 406 ? 196.642 178.261 140.060 1.00 28.95 1155 ILE C C 1
ATOM 13363 O O . ILE C 2 406 ? 196.003 178.846 139.189 1.00 28.95 1155 ILE C O 1
ATOM 13368 N N . SER C 2 407 ? 196.459 176.978 140.358 1.00 31.74 1156 SER C N 1
ATOM 13369 C CA . SER C 2 407 ? 195.500 176.120 139.676 1.00 31.74 1156 SER C CA 1
ATOM 13370 C C . SER C 2 407 ? 194.326 175.878 140.613 1.00 31.74 1156 SER C C 1
ATOM 13371 O O . SER C 2 407 ? 194.463 175.179 141.621 1.00 31.74 1156 SER C O 1
ATOM 13374 N N . VAL C 2 408 ? 193.176 176.449 140.275 1.00 30.86 1157 VAL C N 1
ATOM 13375 C CA . VAL C 2 408 ? 191.976 176.341 141.094 1.00 30.86 1157 VAL C CA 1
ATOM 13376 C C . VAL C 2 408 ? 190.984 175.407 140.420 1.00 30.86 1157 VAL C C 1
ATOM 13377 O O . VAL C 2 408 ? 189.775 175.498 140.648 1.00 30.86 1157 VAL C O 1
ATOM 13381 N N . SER C 2 409 ? 191.486 174.481 139.609 1.00 32.71 1158 SER C N 1
ATOM 13382 C CA . SER C 2 409 ? 190.638 173.569 138.858 1.00 32.71 1158 SER C CA 1
ATOM 13383 C C . SER C 2 409 ? 190.330 172.298 139.627 1.00 32.71 1158 SER C C 1
ATOM 13384 O O . SER C 2 409 ? 190.192 171.235 139.019 1.00 32.71 1158 SER C O 1
ATOM 13387 N N . TYR C 2 410 ? 190.258 172.376 140.950 1.00 29.77 1159 TYR C N 1
ATOM 13388 C CA . TYR C 2 410 ? 189.854 171.254 141.780 1.00 29.77 1159 TYR C CA 1
ATOM 13389 C C . TYR C 2 410 ? 188.698 171.628 142.692 1.00 29.77 1159 TYR C C 1
ATOM 13390 O O . TYR C 2 410 ? 188.337 170.845 143.575 1.00 29.77 1159 TYR C O 1
ATOM 13399 N N . LEU C 2 411 ? 188.109 172.801 142.499 1.00 19.56 1160 LEU C N 1
ATOM 13400 C CA . LEU C 2 411 ? 187.093 173.323 143.397 1.00 19.56 1160 LEU C CA 1
ATOM 13401 C C . LEU C 2 411 ? 185.717 172.879 142.913 1.00 19.56 1160 LEU C C 1
ATOM 13402 O O . LEU C 2 411 ? 185.323 173.184 141.782 1.00 19.56 1160 LEU C O 1
ATOM 13407 N N . GLU C 2 412 ? 185.016 172.139 143.772 1.00 19.56 1161 GLU C N 1
ATOM 13408 C CA . GLU C 2 412 ? 183.663 171.652 143.529 1.00 19.56 1161 GLU C CA 1
ATOM 13409 C C . GLU C 2 412 ? 182.684 172.783 143.246 1.00 19.56 1161 GLU C C 1
ATOM 13410 O O . GLU C 2 412 ? 182.734 173.839 143.876 1.00 19.56 1161 GLU C O 1
ATOM 13416 N N . GLY C 2 413 ? 181.786 172.566 142.297 1.00 19.56 1162 GLY C N 1
ATOM 13417 C CA . GLY C 2 413 ? 180.694 173.493 142.106 1.00 19.56 1162 GLY C CA 1
ATOM 13418 C C . GLY C 2 413 ? 180.038 173.307 140.756 1.00 19.56 1162 GLY C C 1
ATOM 13419 O O . GLY C 2 413 ? 180.301 172.348 140.048 1.00 19.56 1162 GLY C O 1
ATOM 13420 N N . CYS C 2 414 ? 179.179 174.265 140.424 1.00 19.56 1163 CYS C N 1
ATOM 13421 C CA . CYS C 2 414 ? 178.404 174.242 139.194 1.00 19.56 1163 CYS C CA 1
ATOM 13422 C C . CYS C 2 414 ? 179.173 175.017 138.137 1.00 19.56 1163 CYS C C 1
ATOM 13423 O O . CYS C 2 414 ? 179.533 176.171 138.365 1.00 19.56 1163 CYS C O 1
ATOM 13426 N N . TYR C 2 415 ? 179.407 174.405 136.981 1.00 19.56 1164 TYR C N 1
ATOM 13427 C CA . TYR C 2 415 ? 180.193 175.078 135.957 1.00 19.56 1164 TYR C CA 1
ATOM 13428 C C . TYR C 2 415 ? 179.429 175.178 134.639 1.00 19.56 1164 TYR C C 1
ATOM 13429 O O . TYR C 2 415 ? 178.648 174.290 134.308 1.00 19.56 1164 TYR C O 1
ATOM 13438 N N . PRO C 2 416 ? 179.625 176.247 133.874 1.00 19.56 1165 PRO C N 1
ATOM 13439 C CA . PRO C 2 416 ? 178.929 176.389 132.592 1.00 19.56 1165 PRO C CA 1
ATOM 13440 C C . PRO C 2 416 ? 179.513 175.504 131.501 1.00 19.56 1165 PRO C C 1
ATOM 13441 O O . PRO C 2 416 ? 180.639 175.016 131.583 1.00 19.56 1165 PRO C O 1
ATOM 13445 N N . ARG C 2 417 ? 178.704 175.293 130.467 1.00 29.93 1166 ARG C N 1
ATOM 13446 C CA . ARG C 2 417 ? 179.120 174.578 129.272 1.00 29.93 1166 ARG C CA 1
ATOM 13447 C C . ARG C 2 417 ? 178.517 175.295 128.056 1.00 29.93 1166 ARG C C 1
ATOM 13448 O O . ARG C 2 417 ? 177.701 174.746 127.324 1.00 29.93 1166 ARG C O 1
ATOM 13456 N N . CYS C 2 418 ? 178.835 176.596 127.920 1.00 34.18 1167 CYS C N 1
ATOM 13457 C CA . CYS C 2 418 ? 178.357 177.578 126.937 1.00 34.18 1167 CYS C CA 1
ATOM 13458 C C . CYS C 2 418 ? 178.219 177.043 125.510 1.00 34.18 1167 CYS C C 1
ATOM 13459 O O . CYS C 2 418 ? 179.061 176.257 125.060 1.00 34.18 1167 CYS C O 1
ATOM 13462 N N . PRO C 2 419 ? 177.178 177.442 124.774 1.00 48.36 1168 PRO C N 1
ATOM 13463 C CA . PRO C 2 419 ? 176.901 176.851 123.459 1.00 48.36 1168 PRO C CA 1
ATOM 13464 C C . PRO C 2 419 ? 177.836 177.394 122.383 1.00 48.36 1168 PRO C C 1
ATOM 13465 O O . PRO C 2 419 ? 178.747 178.170 122.648 1.00 48.36 1168 PRO C O 1
ATOM 13469 N N . LYS C 2 420 ? 177.583 176.974 121.142 1.00 69.12 1169 LYS C N 1
ATOM 13470 C CA . LYS C 2 420 ? 178.466 177.270 120.020 1.00 69.12 1169 LYS C CA 1
ATOM 13471 C C . LYS C 2 420 ? 177.971 178.428 119.165 1.00 69.12 1169 LYS C C 1
ATOM 13472 O O . LYS C 2 420 ? 178.331 178.528 117.988 1.00 69.12 1169 LYS C O 1
ATOM 13478 N N . ASP C 2 421 ? 177.148 179.306 119.728 1.00 71.54 1170 ASP C N 1
ATOM 13479 C CA . ASP C 2 421 ? 176.856 180.591 119.114 1.00 71.54 1170 ASP C CA 1
ATOM 13480 C C . ASP C 2 421 ? 177.285 181.766 119.981 1.00 71.54 1170 ASP C C 1
ATOM 13481 O O . ASP C 2 421 ? 177.152 182.916 119.550 1.00 71.54 1170 ASP C O 1
ATOM 13486 N N . ARG C 2 422 ? 177.803 181.499 121.184 1.00 59.66 1171 ARG C N 1
ATOM 13487 C CA . ARG C 2 422 ? 178.360 182.456 122.136 1.00 59.66 1171 ARG C CA 1
ATOM 13488 C C . ARG C 2 422 ? 179.265 181.777 123.174 1.00 59.66 1171 ARG C C 1
ATOM 13489 O O . ARG C 2 422 ? 178.974 181.806 124.374 1.00 59.66 1171 ARG C O 1
ATOM 13497 N N . PRO C 2 423 ? 180.408 181.183 122.765 1.00 47.46 1172 PRO C N 1
ATOM 13498 C CA . PRO C 2 423 ? 181.119 180.278 123.685 1.00 47.46 1172 PRO C CA 1
ATOM 13499 C C . PRO C 2 423 ? 182.094 180.945 124.646 1.00 47.46 1172 PRO C C 1
ATOM 13500 O O . PRO C 2 423 ? 183.170 180.391 124.887 1.00 47.46 1172 PRO C O 1
ATOM 13504 N N . ILE C 2 424 ? 181.739 182.083 125.238 1.00 39.90 1173 ILE C N 1
ATOM 13505 C CA . ILE C 2 424 ? 182.637 182.840 126.105 1.00 39.90 1173 ILE C CA 1
ATOM 13506 C C . ILE C 2 424 ? 181.876 183.199 127.368 1.00 39.90 1173 ILE C C 1
ATOM 13507 O O . ILE C 2 424 ? 180.884 183.931 127.304 1.00 39.90 1173 ILE C O 1
ATOM 13512 N N . TYR C 2 425 ? 182.343 182.710 128.512 1.00 32.58 1174 TYR C N 1
ATOM 13513 C CA . TYR C 2 425 ? 181.628 182.883 129.773 1.00 32.58 1174 TYR C CA 1
ATOM 13514 C C . TYR C 2 425 ? 182.076 184.152 130.488 1.00 32.58 1174 TYR C C 1
ATOM 13515 O O . TYR C 2 425 ? 183.199 184.233 130.984 1.00 32.58 1174 TYR C O 1
ATOM 13524 N N . GLU C 2 426 ? 181.185 185.130 130.573 1.00 45.98 1175 GLU C N 1
ATOM 13525 C CA . GLU C 2 426 ? 181.458 186.357 131.305 1.00 45.98 1175 GLU C CA 1
ATOM 13526 C C . GLU C 2 426 ? 181.069 186.151 132.762 1.00 45.98 1175 GLU C C 1
ATOM 13527 O O . GLU C 2 426 ? 179.899 185.904 133.064 1.00 45.98 1175 GLU C O 1
ATOM 13533 N N . GLU C 2 427 ? 182.042 186.292 133.663 1.00 45.99 1176 GLU C N 1
ATOM 13534 C CA . GLU C 2 427 ? 181.898 185.753 135.010 1.00 45.99 1176 GLU C CA 1
ATOM 13535 C C . GLU C 2 427 ? 181.088 186.635 135.948 1.00 45.99 1176 GLU C C 1
ATOM 13536 O O . GLU C 2 427 ? 180.398 186.107 136.825 1.00 45.99 1176 GLU C O 1
ATOM 13542 N N . ASP C 2 428 ? 181.143 187.956 135.807 1.00 53.51 1177 ASP C N 1
ATOM 13543 C CA . ASP C 2 428 ? 180.516 188.802 136.817 1.00 53.51 1177 ASP C CA 1
ATOM 13544 C C . ASP C 2 428 ? 179.005 188.915 136.672 1.00 53.51 1177 ASP C C 1
ATOM 13545 O O . ASP C 2 428 ? 178.380 189.608 137.481 1.00 53.51 1177 ASP C O 1
ATOM 13550 N N . LEU C 2 429 ? 178.400 188.266 135.680 1.00 45.70 1178 LEU C N 1
ATOM 13551 C CA . LEU C 2 429 ? 176.952 188.224 135.565 1.00 45.70 1178 LEU C CA 1
ATOM 13552 C C . LEU C 2 429 ? 176.412 186.810 135.419 1.00 45.70 1178 LEU C C 1
ATOM 13553 O O . LEU C 2 429 ? 175.188 186.646 135.363 1.00 45.70 1178 LEU C O 1
ATOM 13558 N N . LYS C 2 430 ? 177.290 185.800 135.362 1.00 35.98 1179 LYS C N 1
ATOM 13559 C CA . LYS C 2 430 ? 176.948 184.390 135.141 1.00 35.98 1179 LYS C CA 1
ATOM 13560 C C . LYS C 2 430 ? 176.160 184.197 133.847 1.00 35.98 1179 LYS C C 1
ATOM 13561 O O . LYS C 2 430 ? 175.104 183.567 133.826 1.00 35.98 1179 LYS C O 1
ATOM 13567 N N . LYS C 2 431 ? 176.689 184.744 132.757 1.00 36.17 1180 LYS C N 1
ATOM 13568 C CA . LYS C 2 431 ? 176.057 184.655 131.450 1.00 36.17 1180 LYS C CA 1
ATOM 13569 C C . LYS C 2 431 ? 177.087 184.238 130.416 1.00 36.17 1180 LYS C C 1
ATOM 13570 O O . LYS C 2 431 ? 178.241 184.659 130.482 1.00 36.17 1180 LYS C O 1
ATOM 13576 N N . CYS C 2 432 ? 176.669 183.409 129.464 1.00 35.73 1181 CYS C N 1
ATOM 13577 C CA . CYS C 2 432 ? 177.486 183.097 128.301 1.00 35.73 1181 CYS C CA 1
ATOM 13578 C C . CYS C 2 432 ? 177.237 184.164 127.248 1.00 35.73 1181 CYS C C 1
ATOM 13579 O O . CYS C 2 432 ? 176.088 184.423 126.884 1.00 35.73 1181 CYS C O 1
ATOM 13582 N N . VAL C 2 433 ? 178.306 184.792 126.767 1.00 42.69 1182 VAL C N 1
ATOM 13583 C CA . VAL C 2 433 ? 178.193 185.896 125.826 1.00 42.69 1182 VAL C CA 1
ATOM 13584 C C . VAL C 2 433 ? 179.074 185.633 124.615 1.00 42.69 1182 VAL C C 1
ATOM 13585 O O . VAL C 2 433 ? 179.965 184.783 124.630 1.00 42.69 1182 VAL C O 1
ATOM 13589 N N . THR C 2 434 ? 178.790 186.371 123.548 1.00 55.37 1183 THR C N 1
ATOM 13590 C CA . THR C 2 434 ? 179.672 186.421 122.396 1.00 55.37 1183 THR C CA 1
ATOM 13591 C C . THR C 2 434 ? 180.964 187.127 122.807 1.00 55.37 1183 THR C C 1
ATOM 13592 O O . THR C 2 434 ? 180.959 188.001 123.677 1.00 55.37 1183 THR C O 1
ATOM 13596 N N . ALA C 2 435 ? 182.082 186.732 122.181 1.00 59.15 1184 ALA C N 1
ATOM 13597 C CA . ALA C 2 435 ? 183.424 187.205 122.525 1.00 59.15 1184 ALA C CA 1
ATOM 13598 C C . ALA C 2 435 ? 183.608 188.715 122.408 1.00 59.15 1184 ALA C C 1
ATOM 13599 O O . ALA C 2 435 ? 184.564 189.246 122.982 1.00 59.15 1184 ALA C O 1
ATOM 13601 N N . ASP C 2 436 ? 182.731 189.415 121.695 1.00 87.98 1185 ASP C N 1
ATOM 13602 C CA . ASP C 2 436 ? 182.822 190.861 121.565 1.00 87.98 1185 ASP C CA 1
ATOM 13603 C C . ASP C 2 436 ? 182.133 191.589 122.712 1.00 87.98 1185 ASP C C 1
ATOM 13604 O O . ASP C 2 436 ? 182.688 192.544 123.265 1.00 87.98 1185 ASP C O 1
ATOM 13609 N N . LYS C 2 437 ? 180.928 191.157 123.069 1.00 84.39 1186 LYS C N 1
ATOM 13610 C CA . LYS C 2 437 ? 180.077 191.889 124.003 1.00 84.39 1186 LYS C CA 1
ATOM 13611 C C . LYS C 2 437 ? 180.135 191.268 125.398 1.00 84.39 1186 LYS C C 1
ATOM 13612 O O . LYS C 2 437 ? 179.157 190.701 125.884 1.00 84.39 1186 LYS C O 1
ATOM 13618 N N . CYS C 2 438 ? 181.283 191.387 126.067 1.00 83.62 1187 CYS C N 1
ATOM 13619 C CA . CYS C 2 438 ? 181.338 190.926 127.449 1.00 83.62 1187 CYS C CA 1
ATOM 13620 C C . CYS C 2 438 ? 181.469 192.080 128.435 1.00 83.62 1187 CYS C C 1
ATOM 13621 O O . CYS C 2 438 ? 180.552 192.298 129.226 1.00 83.62 1187 CYS C O 1
ATOM 13624 N N . GLY C 2 439 ? 182.532 192.874 128.372 1.00 73.77 1188 GLY C N 1
ATOM 13625 C CA . GLY C 2 439 ? 182.683 193.925 129.364 1.00 73.77 1188 GLY C CA 1
ATOM 13626 C C . GLY C 2 439 ? 184.054 194.577 129.301 1.00 73.77 1188 GLY C C 1
ATOM 13627 O O . GLY C 2 439 ? 184.763 194.469 128.303 1.00 73.77 1188 GLY C O 1
ATOM 13628 N N . CYS C 2 440 ? 184.400 195.255 130.400 1.00 80.70 1189 CYS C N 1
ATOM 13629 C CA . CYS C 2 440 ? 185.552 196.149 130.444 1.00 80.70 1189 CYS C CA 1
ATOM 13630 C C . CYS C 2 440 ? 186.624 195.744 131.447 1.00 80.70 1189 CYS C C 1
ATOM 13631 O O . CYS C 2 440 ? 187.798 195.688 131.070 1.00 80.70 1189 CYS C O 1
ATOM 13634 N N . TYR C 2 441 ? 186.253 195.485 132.710 1.00 67.87 1190 TYR C N 1
ATOM 13635 C CA . TYR C 2 441 ? 187.151 195.063 133.801 1.00 67.87 1190 TYR C CA 1
ATOM 13636 C C . TYR C 2 441 ? 188.260 196.087 134.073 1.00 67.87 1190 TYR C C 1
ATOM 13637 O O . TYR C 2 441 ? 189.445 195.839 133.848 1.00 67.87 1190 TYR C O 1
ATOM 13646 N N . VAL C 2 442 ? 187.847 197.253 134.565 1.00 79.28 1191 VAL C N 1
ATOM 13647 C CA . VAL C 2 442 ? 188.782 198.256 135.064 1.00 79.28 1191 VAL C CA 1
ATOM 13648 C C . VAL C 2 442 ? 188.483 198.538 136.533 1.00 79.28 1191 VAL C C 1
ATOM 13649 O O . VAL C 2 442 ? 187.316 198.670 136.924 1.00 79.28 1191 VAL C O 1
ATOM 13653 N N . GLU C 2 443 ? 189.553 198.571 137.343 1.00 88.95 1192 GLU C N 1
ATOM 13654 C CA . GLU C 2 443 ? 189.531 198.883 138.781 1.00 88.95 1192 GLU C CA 1
ATOM 13655 C C . GLU C 2 443 ? 188.626 197.895 139.536 1.00 88.95 1192 GLU C C 1
ATOM 13656 O O . GLU C 2 443 ? 187.912 198.251 140.477 1.00 88.95 1192 GLU C O 1
ATOM 13662 N N . ASP C 2 444 ? 188.659 196.636 139.086 1.00 76.99 1193 ASP C N 1
ATOM 13663 C CA . ASP C 2 444 ? 187.917 195.497 139.641 1.00 76.99 1193 ASP C CA 1
ATOM 13664 C C . ASP C 2 444 ? 186.411 195.781 139.691 1.00 76.99 1193 ASP C C 1
ATOM 13665 O O . ASP C 2 444 ? 185.762 195.708 140.735 1.00 76.99 1193 ASP C O 1
ATOM 13670 N N . THR C 2 445 ? 185.864 196.132 138.531 1.00 84.20 1194 THR C N 1
ATOM 13671 C CA . THR C 2 445 ? 184.439 196.406 138.398 1.00 84.20 1194 THR C CA 1
ATOM 13672 C C . THR C 2 445 ? 184.039 196.082 136.968 1.00 84.20 1194 THR C C 1
ATOM 13673 O O . THR C 2 445 ? 184.735 196.470 136.026 1.00 84.20 1194 THR C O 1
ATOM 13677 N N . HIS C 2 446 ? 182.936 195.358 136.810 1.00 82.42 1195 HIS C N 1
ATOM 13678 C CA . HIS C 2 446 ? 182.447 194.989 135.489 1.00 82.42 1195 HIS C CA 1
ATOM 13679 C C . HIS C 2 446 ? 181.619 196.119 134.893 1.00 82.42 1195 HIS C C 1
ATOM 13680 O O . HIS C 2 446 ? 180.626 196.551 135.488 1.00 82.42 1195 HIS C O 1
ATOM 13687 N N . TYR C 2 447 ? 182.017 196.586 133.715 1.00 89.20 1196 TYR C N 1
ATOM 13688 C CA . TYR C 2 447 ? 181.284 197.626 132.993 1.00 89.20 1196 TYR C CA 1
ATOM 13689 C C . TYR C 2 447 ? 180.806 197.077 131.658 1.00 89.20 1196 TYR C C 1
ATOM 13690 O O . TYR C 2 447 ? 181.642 196.744 130.796 1.00 89.20 1196 TYR C O 1
ATOM 13699 N N . PRO C 2 448 ? 179.488 196.964 131.425 1.00 64.78 1197 PRO C N 1
ATOM 13700 C CA . PRO C 2 448 ? 178.945 196.392 130.186 1.00 64.78 1197 PRO C CA 1
ATOM 13701 C C . PRO C 2 448 ? 179.149 197.277 128.956 1.00 64.78 1197 PRO C C 1
ATOM 13702 O O . PRO C 2 448 ? 179.139 196.759 127.837 1.00 64.78 1197 PRO C O 1
ATOM 13706 N N . ARG D 2 31 ? 119.416 204.502 149.429 1.00 56.66 780 ARG D N 1
ATOM 13707 C CA . ARG D 2 31 ? 119.487 203.248 148.691 1.00 56.66 780 ARG D CA 1
ATOM 13708 C C . ARG D 2 31 ? 120.642 203.264 147.696 1.00 56.66 780 ARG D C 1
ATOM 13709 O O . ARG D 2 31 ? 120.508 203.776 146.585 1.00 56.66 780 ARG D O 1
ATOM 13711 N N . ALA D 2 32 ? 121.779 202.701 148.104 1.00 55.02 781 ALA D N 1
ATOM 13712 C CA . ALA D 2 32 ? 122.982 202.623 147.274 1.00 55.02 781 ALA D CA 1
ATOM 13713 C C . ALA D 2 32 ? 123.524 201.201 147.376 1.00 55.02 781 ALA D C 1
ATOM 13714 O O . ALA D 2 32 ? 124.323 200.897 148.264 1.00 55.02 781 ALA D O 1
ATOM 13716 N N . LEU D 2 33 ? 123.089 200.332 146.470 1.00 58.31 782 LEU D N 1
ATOM 13717 C CA . LEU D 2 33 ? 123.527 198.948 146.490 1.00 58.31 782 LEU D CA 1
ATOM 13718 C C . LEU D 2 33 ? 124.933 198.836 145.905 1.00 58.31 782 LEU D C 1
ATOM 13719 O O . LEU D 2 33 ? 125.450 199.768 145.286 1.00 58.31 782 LEU D O 1
ATOM 13724 N N . SER D 2 34 ? 125.574 197.682 146.123 1.00 65.66 783 SER D N 1
ATOM 13725 C CA . SER D 2 34 ? 126.994 197.600 145.814 1.00 65.66 783 SER D CA 1
ATOM 13726 C C . SER D 2 34 ? 127.479 196.272 145.244 1.00 65.66 783 SER D C 1
ATOM 13727 O O . SER D 2 34 ? 128.700 196.078 145.175 1.00 65.66 783 SER D O 1
ATOM 13730 N N . CYS D 2 35 ? 126.589 195.337 144.881 1.00 75.38 784 CYS D N 1
ATOM 13731 C CA . CYS D 2 35 ? 126.914 193.988 144.396 1.00 75.38 784 CYS D CA 1
ATOM 13732 C C . CYS D 2 35 ? 127.739 193.137 145.359 1.00 75.38 784 CYS D C 1
ATOM 13733 O O . CYS D 2 35 ? 128.229 192.074 144.964 1.00 75.38 784 CYS D O 1
ATOM 13736 N N . GLN D 2 36 ? 127.914 193.560 146.603 1.00 67.60 785 GLN D N 1
ATOM 13737 C CA . GLN D 2 36 ? 128.629 192.765 147.586 1.00 67.60 785 GLN D CA 1
ATOM 13738 C C . GLN D 2 36 ? 127.748 192.749 148.818 1.00 67.60 785 GLN D C 1
ATOM 13739 O O . GLN D 2 36 ? 127.776 191.812 149.620 1.00 67.60 785 GLN D O 1
ATOM 13745 N N . THR D 2 37 ? 126.939 193.795 148.943 1.00 68.54 786 THR D N 1
ATOM 13746 C CA . THR D 2 37 ? 125.935 193.931 149.989 1.00 68.54 786 THR D CA 1
ATOM 13747 C C . THR D 2 37 ? 124.547 193.606 149.465 1.00 68.54 786 THR D C 1
ATOM 13748 O O . THR D 2 37 ? 123.569 194.261 149.832 1.00 68.54 786 THR D O 1
ATOM 13752 N N . LEU D 2 38 ? 124.445 192.623 148.567 1.00 73.45 787 LEU D N 1
ATOM 13753 C CA . LEU D 2 38 ? 123.136 192.165 148.111 1.00 73.45 787 LEU D CA 1
ATOM 13754 C C . LEU D 2 38 ? 122.389 191.453 149.226 1.00 73.45 787 LEU D C 1
ATOM 13755 O O . LEU D 2 38 ? 121.242 191.793 149.538 1.00 73.45 787 LEU D O 1
ATOM 13760 N N . ALA D 2 39 ? 123.023 190.460 149.837 1.00 55.46 788 ALA D N 1
ATOM 13761 C CA . ALA D 2 39 ? 122.378 189.650 150.853 1.00 55.46 788 ALA D CA 1
ATOM 13762 C C . ALA D 2 39 ? 122.575 190.187 152.260 1.00 55.46 788 ALA D C 1
ATOM 13763 O O . ALA D 2 39 ? 122.136 189.541 153.215 1.00 55.46 788 ALA D O 1
ATOM 13765 N N . ALA D 2 40 ? 123.229 191.339 152.416 1.00 53.62 789 ALA D N 1
ATOM 13766 C CA . ALA D 2 40 ? 123.364 191.932 153.742 1.00 53.62 789 ALA D CA 1
ATOM 13767 C C . ALA D 2 40 ? 122.022 192.454 154.241 1.00 53.62 789 ALA D C 1
ATOM 13768 O O . ALA D 2 40 ? 121.491 191.974 155.248 1.00 53.62 789 ALA D O 1
ATOM 13770 N N . GLY D 2 41 ? 121.442 193.419 153.532 1.00 50.23 790 GLY D N 1
ATOM 13771 C CA . GLY D 2 41 ? 120.109 193.875 153.873 1.00 50.23 790 GLY D CA 1
ATOM 13772 C C . GLY D 2 41 ? 119.876 195.366 153.754 1.00 50.23 790 GLY D C 1
ATOM 13773 O O . GLY D 2 41 ? 118.724 195.808 153.829 1.00 50.23 790 GLY D O 1
ATOM 13774 N N . TYR D 2 42 ? 120.957 196.134 153.573 1.00 52.49 791 TYR D N 1
ATOM 13775 C CA . TYR D 2 42 ? 120.942 197.592 153.394 1.00 52.49 791 TYR D CA 1
ATOM 13776 C C . TYR D 2 42 ? 120.265 198.287 154.581 1.00 52.49 791 TYR D C 1
ATOM 13777 O O . TYR D 2 42 ? 119.186 198.873 154.475 1.00 52.49 791 TYR D O 1
ATOM 13779 N N . TYR D 2 43 ? 120.934 198.191 155.729 1.00 42.94 792 TYR D N 1
ATOM 13780 C CA . TYR D 2 43 ? 120.326 198.591 156.993 1.00 42.94 792 TYR D CA 1
ATOM 13781 C C . TYR D 2 43 ? 120.477 200.085 157.259 1.00 42.94 792 TYR D C 1
ATOM 13782 O O . TYR D 2 43 ? 119.482 200.815 157.317 1.00 42.94 792 TYR D O 1
ATOM 13791 N N . HIS D 2 44 ? 121.711 200.549 157.418 1.00 37.93 793 HIS D N 1
ATOM 13792 C CA . HIS D 2 44 ? 121.964 201.911 157.877 1.00 37.93 793 HIS D CA 1
ATOM 13793 C C . HIS D 2 44 ? 121.738 202.942 156.779 1.00 37.93 793 HIS D C 1
ATOM 13794 O O . HIS D 2 44 ? 121.095 203.967 157.006 1.00 37.93 793 HIS D O 1
ATOM 13796 N N . VAL D 2 52 ? 127.385 209.082 142.964 1.00 79.47 801 VAL D N 1
ATOM 13797 C CA . VAL D 2 52 ? 127.141 207.667 143.205 1.00 79.47 801 VAL D CA 1
ATOM 13798 C C . VAL D 2 52 ? 126.178 207.112 142.161 1.00 79.47 801 VAL D C 1
ATOM 13799 O O . VAL D 2 52 ? 125.805 207.808 141.217 1.00 79.47 801 VAL D O 1
ATOM 13803 N N . CYS D 2 53 ? 125.782 205.855 142.335 1.00 79.08 802 CYS D N 1
ATOM 13804 C CA . CYS D 2 53 ? 124.890 205.218 141.384 1.00 79.08 802 CYS D CA 1
ATOM 13805 C C . CYS D 2 53 ? 123.457 205.718 141.558 1.00 79.08 802 CYS D C 1
ATOM 13806 O O . CYS D 2 53 ? 123.014 205.986 142.678 1.00 79.08 802 CYS D O 1
ATOM 13809 N N . PRO D 2 54 ? 122.708 205.853 140.457 1.00 76.13 803 PRO D N 1
ATOM 13810 C CA . PRO D 2 54 ? 121.298 206.253 140.565 1.00 76.13 803 PRO D CA 1
ATOM 13811 C C . PRO D 2 54 ? 120.394 205.097 140.959 1.00 76.13 803 PRO D C 1
ATOM 13812 O O . PRO D 2 54 ? 120.874 204.007 141.283 1.00 76.13 803 PRO D O 1
ATOM 13816 N N . ASP D 2 55 ? 119.084 205.331 140.947 1.00 73.52 804 ASP D N 1
ATOM 13817 C CA . ASP D 2 55 ? 118.130 204.247 141.132 1.00 73.52 804 ASP D CA 1
ATOM 13818 C C . ASP D 2 55 ? 118.175 203.306 139.934 1.00 73.52 804 ASP D C 1
ATOM 13819 O O . ASP D 2 55 ? 118.391 203.727 138.795 1.00 73.52 804 ASP D O 1
ATOM 13821 N N . GLY D 2 56 ? 117.968 202.018 140.197 1.00 58.18 805 GLY D N 1
ATOM 13822 C CA . GLY D 2 56 ? 118.239 201.036 139.167 1.00 58.18 805 GLY D CA 1
ATOM 13823 C C . GLY D 2 56 ? 119.632 200.461 139.311 1.00 58.18 805 GLY D C 1
ATOM 13824 O O . GLY D 2 56 ? 119.830 199.471 140.021 1.00 58.18 805 GLY D O 1
ATOM 13825 N N . LEU D 2 57 ? 120.587 201.059 138.593 1.00 66.33 806 LEU D N 1
ATOM 13826 C CA . LEU D 2 57 ? 122.010 200.726 138.614 1.00 66.33 806 LEU D CA 1
ATOM 13827 C C . LEU D 2 57 ? 122.615 200.627 140.011 1.00 66.33 806 LEU D C 1
ATOM 13828 O O . LEU D 2 57 ? 122.142 201.271 140.953 1.00 66.33 806 LEU D O 1
ATOM 13833 N N . MET D 2 58 ? 123.671 199.828 140.147 1.00 64.01 807 MET D N 1
ATOM 13834 C CA . MET D 2 58 ? 124.400 199.709 141.400 1.00 64.01 807 MET D CA 1
ATOM 13835 C C . MET D 2 58 ? 125.875 199.500 141.095 1.00 64.01 807 MET D C 1
ATOM 13836 O O . MET D 2 58 ? 126.249 199.090 139.995 1.00 64.01 807 MET D O 1
ATOM 13841 N N . ASP D 2 59 ? 126.709 199.800 142.085 1.00 61.37 808 ASP D N 1
ATOM 13842 C CA . ASP D 2 59 ? 128.149 199.657 141.954 1.00 61.37 808 ASP D CA 1
ATOM 13843 C C . ASP D 2 59 ? 128.520 198.180 141.842 1.00 61.37 808 ASP D C 1
ATOM 13844 O O . ASP D 2 59 ? 127.785 197.291 142.276 1.00 61.37 808 ASP D O 1
ATOM 13849 N N . ASP D 2 60 ? 129.672 197.922 141.228 1.00 60.95 809 ASP D N 1
ATOM 13850 C CA . ASP D 2 60 ? 130.165 196.566 141.069 1.00 60.95 809 ASP D CA 1
ATOM 13851 C C . ASP D 2 60 ? 131.466 196.282 141.804 1.00 60.95 809 ASP D C 1
ATOM 13852 O O . ASP D 2 60 ? 131.896 195.125 141.833 1.00 60.95 809 ASP D O 1
ATOM 13857 N N . GLY D 2 61 ? 132.105 197.291 142.391 1.00 54.99 810 GLY D N 1
ATOM 13858 C CA . GLY D 2 61 ? 133.412 197.120 142.986 1.00 54.99 810 GLY D CA 1
ATOM 13859 C C . GLY D 2 61 ? 134.556 197.159 142.002 1.00 54.99 810 GLY D C 1
ATOM 13860 O O . GLY D 2 61 ? 135.716 197.088 142.422 1.00 54.99 810 GLY D O 1
ATOM 13861 N N . ARG D 2 62 ? 134.262 197.270 140.710 1.00 55.52 811 ARG D N 1
ATOM 13862 C CA . ARG D 2 62 ? 135.247 197.353 139.645 1.00 55.52 811 ARG D CA 1
ATOM 13863 C C . ARG D 2 62 ? 135.380 198.755 139.077 1.00 55.52 811 ARG D C 1
ATOM 13864 O O . ARG D 2 62 ? 136.478 199.153 138.685 1.00 55.52 811 ARG D O 1
ATOM 13872 N N . GLY D 2 63 ? 134.298 199.525 139.080 1.00 49.80 812 GLY D N 1
ATOM 13873 C CA . GLY D 2 63 ? 134.241 200.774 138.354 1.00 49.80 812 GLY D CA 1
ATOM 13874 C C . GLY D 2 63 ? 132.848 201.364 138.355 1.00 49.80 812 GLY D C 1
ATOM 13875 O O . GLY D 2 63 ? 132.249 201.550 139.418 1.00 49.80 812 GLY D O 1
ATOM 13876 N N . GLY D 2 64 ? 132.329 201.671 137.172 1.00 47.28 813 GLY D N 1
ATOM 13877 C CA . GLY D 2 64 ? 131.062 202.357 137.044 1.00 47.28 813 GLY D CA 1
ATOM 13878 C C . GLY D 2 64 ? 129.861 201.512 137.436 1.00 47.28 813 GLY D C 1
ATOM 13879 O O . GLY D 2 64 ? 129.953 200.339 137.796 1.00 47.28 813 GLY D O 1
ATOM 13880 N N . CYS D 2 65 ? 128.696 202.145 137.342 1.00 64.39 814 CYS D N 1
ATOM 13881 C CA . CYS D 2 65 ? 127.456 201.555 137.816 1.00 64.39 814 CYS D CA 1
ATOM 13882 C C . CYS D 2 65 ? 126.940 200.517 136.829 1.00 64.39 814 CYS D C 1
ATOM 13883 O O . CYS D 2 65 ? 126.919 200.745 135.618 1.00 64.39 814 CYS D O 1
ATOM 13886 N N . VAL D 2 66 ? 126.526 199.366 137.360 1.00 56.63 815 VAL D N 1
ATOM 13887 C CA . VAL D 2 66 ? 126.169 198.192 136.573 1.00 56.63 815 VAL D CA 1
ATOM 13888 C C . VAL D 2 66 ? 124.761 197.766 136.979 1.00 56.63 815 VAL D C 1
ATOM 13889 O O . VAL D 2 66 ? 124.364 197.917 138.137 1.00 56.63 815 VAL D O 1
ATOM 13893 N N . VAL D 2 67 ? 123.987 197.257 136.009 1.00 65.46 816 VAL D N 1
ATOM 13894 C CA . VAL D 2 67 ? 122.689 196.655 136.322 1.00 65.46 816 VAL D CA 1
ATOM 13895 C C . VAL D 2 67 ? 122.871 195.394 137.169 1.00 65.46 816 VAL D C 1
ATOM 13896 O O . VAL D 2 67 ? 123.966 194.832 137.285 1.00 65.46 816 VAL D O 1
ATOM 13900 N N . GLU D 2 68 ? 121.763 194.939 137.756 1.00 71.85 817 GLU D N 1
ATOM 13901 C CA . GLU D 2 68 ? 121.812 193.789 138.655 1.00 71.85 817 GLU D CA 1
ATOM 13902 C C . GLU D 2 68 ? 122.058 192.490 137.895 1.00 71.85 817 GLU D C 1
ATOM 13903 O O . GLU D 2 68 ? 122.593 191.533 138.465 1.00 71.85 817 GLU D O 1
ATOM 13909 N N . LYS D 2 69 ? 121.702 192.443 136.610 1.00 72.35 818 LYS D N 1
ATOM 13910 C CA . LYS D 2 69 ? 121.851 191.210 135.845 1.00 72.35 818 LYS D CA 1
ATOM 13911 C C . LYS D 2 69 ? 123.310 190.946 135.493 1.00 72.35 818 LYS D C 1
ATOM 13912 O O . LYS D 2 69 ? 123.761 189.797 135.522 1.00 72.35 818 LYS D O 1
ATOM 13918 N N . GLU D 2 70 ? 124.066 191.993 135.165 1.00 85.12 819 GLU D N 1
ATOM 13919 C CA . GLU D 2 70 ? 125.454 191.857 134.740 1.00 85.12 819 GLU D CA 1
ATOM 13920 C C . GLU D 2 70 ? 126.433 192.069 135.887 1.00 85.12 819 GLU D C 1
ATOM 13921 O O . GLU D 2 70 ? 127.547 192.555 135.674 1.00 85.12 819 GLU D O 1
ATOM 13927 N N . CYS D 2 71 ? 126.045 191.709 137.077 1.00 69.06 820 CYS D N 1
ATOM 13928 C CA . CYS D 2 71 ? 126.841 191.925 138.273 1.00 69.06 820 CYS D CA 1
ATOM 13929 C C . CYS D 2 71 ? 127.923 190.849 138.401 1.00 69.06 820 CYS D C 1
ATOM 13930 O O . CYS D 2 71 ? 127.648 189.667 138.190 1.00 69.06 820 CYS D O 1
ATOM 13933 N N . PRO D 2 72 ? 129.158 191.228 138.727 1.00 47.67 821 PRO D N 1
ATOM 13934 C CA . PRO D 2 72 ? 130.258 190.261 138.799 1.00 47.67 821 PRO D CA 1
ATOM 13935 C C . PRO D 2 72 ? 130.247 189.469 140.104 1.00 47.67 821 PRO D C 1
ATOM 13936 O O . PRO D 2 72 ? 129.369 189.617 140.947 1.00 47.67 821 PRO D O 1
ATOM 13940 N N . CYS D 2 73 ? 131.266 188.622 140.261 1.00 32.01 822 CYS D N 1
ATOM 13941 C CA . CYS D 2 73 ? 131.405 187.741 141.412 1.00 32.01 822 CYS D CA 1
ATOM 13942 C C . CYS D 2 73 ? 132.818 187.846 141.967 1.00 32.01 822 CYS D C 1
ATOM 13943 O O . CYS D 2 73 ? 133.768 188.102 141.229 1.00 32.01 822 CYS D O 1
ATOM 13946 N N . VAL D 2 74 ? 132.956 187.616 143.271 1.00 25.30 823 VAL D N 1
ATOM 13947 C CA . VAL D 2 74 ? 134.237 187.676 143.968 1.00 25.30 823 VAL D CA 1
ATOM 13948 C C . VAL D 2 74 ? 134.520 186.304 144.566 1.00 25.30 823 VAL D C 1
ATOM 13949 O O . VAL D 2 74 ? 133.623 185.684 145.145 1.00 25.30 823 VAL D O 1
ATOM 13953 N N . HIS D 2 75 ? 135.759 185.826 144.429 1.00 26.48 824 HIS D N 1
ATOM 13954 C CA . HIS D 2 75 ? 136.159 184.583 145.087 1.00 26.48 824 HIS D CA 1
ATOM 13955 C C . HIS D 2 75 ? 137.652 184.621 145.368 1.00 26.48 824 HIS D C 1
ATOM 13956 O O . HIS D 2 75 ? 138.454 184.618 144.431 1.00 26.48 824 HIS D O 1
ATOM 13963 N N . ASN D 2 76 ? 138.001 184.627 146.663 1.00 23.32 825 ASN D N 1
ATOM 13964 C CA . ASN D 2 76 ? 139.375 184.694 147.171 1.00 23.32 825 ASN D CA 1
ATOM 13965 C C . ASN D 2 76 ? 140.123 185.909 146.626 1.00 23.32 825 ASN D C 1
ATOM 13966 O O . ASN D 2 76 ? 141.207 185.792 146.056 1.00 23.32 825 ASN D O 1
ATOM 13971 N N . ASN D 2 77 ? 139.514 187.082 146.806 1.00 33.06 826 ASN D N 1
ATOM 13972 C CA . ASN D 2 77 ? 140.031 188.411 146.475 1.00 33.06 826 ASN D CA 1
ATOM 13973 C C . ASN D 2 77 ? 140.295 188.617 144.990 1.00 33.06 826 ASN D C 1
ATOM 13974 O O . ASN D 2 77 ? 141.046 189.524 144.624 1.00 33.06 826 ASN D O 1
ATOM 13979 N N . ASP D 2 78 ? 139.697 187.813 144.122 1.00 30.37 827 ASP D N 1
ATOM 13980 C CA . ASP D 2 78 ? 139.746 188.034 142.688 1.00 30.37 827 ASP D CA 1
ATOM 13981 C C . ASP D 2 78 ? 138.338 188.290 142.185 1.00 30.37 827 ASP D C 1
ATOM 13982 O O . ASP D 2 78 ? 137.364 187.796 142.752 1.00 30.37 827 ASP D O 1
ATOM 13987 N N . LEU D 2 79 ? 138.233 189.064 141.115 1.00 33.68 828 LEU D N 1
ATOM 13988 C CA . LEU D 2 79 ? 136.949 189.546 140.630 1.00 33.68 828 LEU D CA 1
ATOM 13989 C C . LEU D 2 79 ? 136.685 188.941 139.264 1.00 33.68 828 LEU D C 1
ATOM 13990 O O . LEU D 2 79 ? 137.442 189.178 138.319 1.00 33.68 828 LEU D O 1
ATOM 13995 N N . TYR D 2 80 ? 135.611 188.169 139.165 1.00 29.74 829 TYR D N 1
ATOM 13996 C CA . TYR D 2 80 ? 135.294 187.381 137.985 1.00 29.74 829 TYR D CA 1
ATOM 13997 C C . TYR D 2 80 ? 134.015 187.923 137.371 1.00 29.74 829 TYR D C 1
ATOM 13998 O O . TYR D 2 80 ? 132.999 188.043 138.060 1.00 29.74 829 TYR D O 1
ATOM 14007 N N . SER D 2 81 ? 134.059 188.237 136.080 1.00 31.11 830 SER D N 1
ATOM 14008 C CA . SER D 2 81 ? 132.895 188.779 135.393 1.00 31.11 830 SER D CA 1
ATOM 14009 C C . SER D 2 81 ? 131.875 187.675 135.124 1.00 31.11 830 SER D C 1
ATOM 14010 O O . SER D 2 81 ? 132.074 186.509 135.466 1.00 31.11 830 SER D O 1
ATOM 14013 N N . SER D 2 82 ? 130.767 188.050 134.493 1.00 28.80 831 SER D N 1
ATOM 14014 C CA . SER D 2 82 ? 129.653 187.130 134.308 1.00 28.80 831 SER D CA 1
ATOM 14015 C C . SER D 2 82 ? 129.990 186.041 133.296 1.00 28.80 831 SER D C 1
ATOM 14016 O O . SER D 2 82 ? 130.725 186.261 132.332 1.00 28.80 831 SER D O 1
ATOM 14019 N N . GLY D 2 83 ? 129.443 184.851 133.533 1.00 28.51 832 GLY D N 1
ATOM 14020 C CA . GLY D 2 83 ? 129.722 183.713 132.684 1.00 28.51 832 GLY D CA 1
ATOM 14021 C C . GLY D 2 83 ? 131.124 183.166 132.788 1.00 28.51 832 GLY D C 1
ATOM 14022 O O . GLY D 2 83 ? 131.587 182.503 131.860 1.00 28.51 832 GLY D O 1
ATOM 14023 N N . ALA D 2 84 ? 131.821 183.428 133.887 1.00 27.49 833 ALA D N 1
ATOM 14024 C CA . ALA D 2 84 ? 133.156 182.892 134.096 1.00 27.49 833 ALA D CA 1
ATOM 14025 C C . ALA D 2 84 ? 133.071 181.494 134.692 1.00 27.49 833 ALA D C 1
ATOM 14026 O O . ALA D 2 84 ? 132.106 181.150 135.370 1.00 27.49 833 ALA D O 1
ATOM 14028 N N . LYS D 2 85 ? 134.093 180.687 134.428 1.00 30.52 834 LYS D N 1
ATOM 14029 C CA . LYS D 2 85 ? 134.143 179.304 134.877 1.00 30.52 834 LYS D CA 1
ATOM 14030 C C . LYS D 2 85 ? 135.334 179.111 135.797 1.00 30.52 834 LYS D C 1
ATOM 14031 O O . LYS D 2 85 ? 136.456 179.481 135.444 1.00 30.52 834 LYS D O 1
ATOM 14037 N N . ILE D 2 86 ? 135.093 178.538 136.975 1.00 26.72 835 ILE D N 1
ATOM 14038 C CA . ILE D 2 86 ? 136.158 178.077 137.852 1.00 26.72 835 ILE D CA 1
ATOM 14039 C C . ILE D 2 86 ? 135.837 176.657 138.280 1.00 26.72 835 ILE D C 1
ATOM 14040 O O . ILE D 2 86 ? 134.686 176.219 138.257 1.00 26.72 835 ILE D O 1
ATOM 14045 N N . LYS D 2 87 ? 136.873 175.931 138.670 1.00 26.08 836 LYS D N 1
ATOM 14046 C CA . LYS D 2 87 ? 136.712 174.594 139.210 1.00 26.08 836 LYS D CA 1
ATOM 14047 C C . LYS D 2 87 ? 136.938 174.609 140.716 1.00 26.08 836 LYS D C 1
ATOM 14048 O O . LYS D 2 87 ? 137.761 175.378 141.224 1.00 26.08 836 LYS D O 1
ATOM 14054 N N . VAL D 2 88 ? 136.169 173.794 141.438 1.00 30.89 837 VAL D N 1
ATOM 14055 C CA . VAL D 2 88 ? 136.386 173.569 142.867 1.00 30.89 837 VAL D CA 1
ATOM 14056 C C . VAL D 2 88 ? 136.460 172.059 143.109 1.00 30.89 837 VAL D C 1
ATOM 14057 O O . VAL D 2 88 ? 135.463 171.392 143.400 1.00 30.89 837 VAL D O 1
ATOM 14061 N N . ASP D 2 89 ? 137.665 171.511 142.948 1.00 40.26 838 ASP D N 1
ATOM 14062 C CA . ASP D 2 89 ? 138.194 170.216 143.382 1.00 40.26 838 ASP D CA 1
ATOM 14063 C C . ASP D 2 89 ? 137.611 169.009 142.645 1.00 40.26 838 ASP D C 1
ATOM 14064 O O . ASP D 2 89 ? 138.328 168.030 142.421 1.00 40.26 838 ASP D O 1
ATOM 14069 N N . CYS D 2 90 ? 136.364 169.075 142.186 1.00 42.49 839 CYS D N 1
ATOM 14070 C CA . CYS D 2 90 ? 135.851 168.112 141.218 1.00 42.49 839 CYS D CA 1
ATOM 14071 C C . CYS D 2 90 ? 134.765 168.760 140.367 1.00 42.49 839 CYS D C 1
ATOM 14072 O O . CYS D 2 90 ? 134.373 168.225 139.326 1.00 42.49 839 CYS D O 1
ATOM 14075 N N . ASN D 2 91 ? 134.283 169.917 140.808 1.00 36.40 840 ASN D N 1
ATOM 14076 C CA . ASN D 2 91 ? 133.101 170.554 140.258 1.00 36.40 840 ASN D CA 1
ATOM 14077 C C . ASN D 2 91 ? 133.489 171.727 139.370 1.00 36.40 840 ASN D C 1
ATOM 14078 O O . ASN D 2 91 ? 134.661 172.061 139.212 1.00 36.40 840 ASN D O 1
ATOM 14083 N N . THR D 2 92 ? 132.479 172.358 138.782 1.00 33.23 841 THR D N 1
ATOM 14084 C CA . THR D 2 92 ? 132.638 173.532 137.939 1.00 33.23 841 THR D CA 1
ATOM 14085 C C . THR D 2 92 ? 131.568 174.537 138.330 1.00 33.23 841 THR D C 1
ATOM 14086 O O . THR D 2 92 ? 130.407 174.167 138.513 1.00 33.23 841 THR D O 1
ATOM 14090 N N . CYS D 2 93 ? 131.951 175.798 138.480 1.00 32.05 842 CYS D N 1
ATOM 14091 C CA . CYS D 2 93 ? 131.020 176.840 138.875 1.00 32.05 842 CYS D CA 1
ATOM 14092 C C . CYS D 2 93 ? 130.843 177.843 137.744 1.00 32.05 842 CYS D C 1
ATOM 14093 O O . CYS D 2 93 ? 131.523 177.784 136.720 1.00 32.05 842 CYS D O 1
ATOM 14096 N N . THR D 2 94 ? 129.895 178.761 137.931 1.00 31.21 843 THR D N 1
ATOM 14097 C CA . THR D 2 94 ? 129.577 179.770 136.923 1.00 31.21 843 THR D CA 1
ATOM 14098 C C . THR D 2 94 ? 129.037 181.012 137.612 1.00 31.21 843 THR D C 1
ATOM 14099 O O . THR D 2 94 ? 128.066 180.922 138.365 1.00 31.21 843 THR D O 1
ATOM 14103 N N . CYS D 2 95 ? 129.650 182.164 137.355 1.00 34.68 844 CYS D N 1
ATOM 14104 C CA . CYS D 2 95 ? 129.131 183.436 137.851 1.00 34.68 844 CYS D CA 1
ATOM 14105 C C . CYS D 2 95 ? 127.916 183.826 137.023 1.00 34.68 844 CYS D C 1
ATOM 14106 O O . CYS D 2 95 ? 128.051 184.247 135.871 1.00 34.68 844 CYS D O 1
ATOM 14109 N N . LYS D 2 96 ? 126.725 183.693 137.605 1.00 48.68 845 LYS D N 1
ATOM 14110 C CA . LYS D 2 96 ? 125.488 183.878 136.859 1.00 48.68 845 LYS D CA 1
ATOM 14111 C C . LYS D 2 96 ? 124.921 185.289 136.989 1.00 48.68 845 LYS D C 1
ATOM 14112 O O . LYS D 2 96 ? 124.810 186.011 135.994 1.00 48.68 845 LYS D O 1
ATOM 14118 N N . ARG D 2 97 ? 124.553 185.698 138.198 1.00 63.23 846 ARG D N 1
ATOM 14119 C CA . ARG D 2 97 ? 123.938 187.004 138.419 1.00 63.23 846 ARG D CA 1
ATOM 14120 C C . ARG D 2 97 ? 124.507 187.596 139.709 1.00 63.23 846 ARG D C 1
ATOM 14121 O O . ARG D 2 97 ? 123.788 188.004 140.622 1.00 63.23 846 ARG D O 1
ATOM 14129 N N . GLY D 2 98 ? 125.828 187.581 139.830 1.00 49.00 847 GLY D N 1
ATOM 14130 C CA . GLY D 2 98 ? 126.461 187.968 141.069 1.00 49.00 847 GLY D CA 1
ATOM 14131 C C . GLY D 2 98 ? 126.554 186.865 142.096 1.00 49.00 847 GLY D C 1
ATOM 14132 O O . GLY D 2 98 ? 127.097 187.097 143.183 1.00 49.00 847 GLY D O 1
ATOM 14133 N N . ARG D 2 99 ? 126.042 185.679 141.790 1.00 38.98 848 ARG D N 1
ATOM 14134 C CA . ARG D 2 99 ? 126.118 184.508 142.643 1.00 38.98 848 ARG D CA 1
ATOM 14135 C C . ARG D 2 99 ? 126.754 183.375 141.853 1.00 38.98 848 ARG D C 1
ATOM 14136 O O . ARG D 2 99 ? 126.848 183.426 140.628 1.00 38.98 848 ARG D O 1
ATOM 14144 N N . TRP D 2 100 ? 127.192 182.340 142.557 1.00 29.55 849 TRP D N 1
ATOM 14145 C CA . TRP D 2 100 ? 127.826 181.200 141.913 1.00 29.55 849 TRP D CA 1
ATOM 14146 C C . TRP D 2 100 ? 126.833 180.062 141.747 1.00 29.55 849 TRP D C 1
ATOM 14147 O O . TRP D 2 100 ? 126.077 179.743 142.667 1.00 29.55 849 TRP D O 1
ATOM 14158 N N . VAL D 2 101 ? 126.845 179.455 140.566 1.00 35.87 850 VAL D N 1
ATOM 14159 C CA . VAL D 2 101 ? 126.018 178.301 140.243 1.00 35.87 850 VAL D CA 1
ATOM 14160 C C . VAL D 2 101 ? 126.963 177.135 140.004 1.00 35.87 850 VAL D C 1
ATOM 14161 O O . VAL D 2 101 ? 127.637 177.077 138.967 1.00 35.87 850 VAL D O 1
ATOM 14165 N N . CYS D 2 102 ? 127.023 176.209 140.956 1.00 48.90 851 CYS D N 1
ATOM 14166 C CA . CYS D 2 102 ? 128.012 175.144 140.941 1.00 48.90 851 CYS D CA 1
ATOM 14167 C C . CYS D 2 102 ? 127.323 173.796 140.791 1.00 48.90 851 CYS D C 1
ATOM 14168 O O . CYS D 2 102 ? 126.185 173.615 141.229 1.00 48.90 851 CYS D O 1
ATOM 14171 N N . THR D 2 103 ? 128.021 172.850 140.170 1.00 48.86 852 THR D N 1
ATOM 14172 C CA . THR D 2 103 ? 127.507 171.494 140.039 1.00 48.86 852 THR D CA 1
ATOM 14173 C C . THR D 2 103 ? 127.658 170.743 141.356 1.00 48.86 852 THR D C 1
ATOM 14174 O O . THR D 2 103 ? 128.529 171.054 142.172 1.00 48.86 852 THR D O 1
ATOM 14178 N N . GLN D 2 104 ? 126.805 169.742 141.559 1.00 59.83 853 GLN D N 1
ATOM 14179 C CA . GLN D 2 104 ? 126.780 168.987 142.810 1.00 59.83 853 GLN D CA 1
ATOM 14180 C C . GLN D 2 104 ? 127.197 167.545 142.537 1.00 59.83 853 GLN D C 1
ATOM 14181 O O . GLN D 2 104 ? 126.367 166.656 142.355 1.00 59.83 853 GLN D O 1
ATOM 14187 N N . ALA D 2 105 ? 128.502 167.318 142.524 1.00 39.46 854 ALA D N 1
ATOM 14188 C CA . ALA D 2 105 ? 129.082 165.989 142.598 1.00 39.46 854 ALA D CA 1
ATOM 14189 C C . ALA D 2 105 ? 129.876 165.895 143.890 1.00 39.46 854 ALA D C 1
ATOM 14190 O O . ALA D 2 105 ? 130.289 166.909 144.459 1.00 39.46 854 ALA D O 1
ATOM 14192 N N . VAL D 2 106 ? 130.078 164.674 144.365 1.00 26.63 855 VAL D N 1
ATOM 14193 C CA . VAL D 2 106 ? 130.739 164.446 145.642 1.00 26.63 855 VAL D CA 1
ATOM 14194 C C . VAL D 2 106 ? 132.184 164.063 145.365 1.00 26.63 855 VAL D C 1
ATOM 14195 O O . VAL D 2 106 ? 132.452 163.137 144.592 1.00 26.63 855 VAL D O 1
ATOM 14199 N N . CYS D 2 107 ? 133.115 164.787 145.977 1.00 27.47 856 CYS D N 1
ATOM 14200 C CA . CYS D 2 107 ? 134.531 164.603 145.711 1.00 27.47 856 CYS D CA 1
ATOM 14201 C C . CYS D 2 107 ? 135.104 163.527 146.635 1.00 27.47 856 CYS D C 1
ATOM 14202 O O . CYS D 2 107 ? 134.460 163.083 147.583 1.00 27.47 856 CYS D O 1
ATOM 14205 N N . HIS D 2 108 ? 136.333 163.108 146.342 1.00 19.56 857 HIS D N 1
ATOM 14206 C CA . HIS D 2 108 ? 137.109 162.279 147.259 1.00 19.56 857 HIS D CA 1
ATOM 14207 C C . HIS D 2 108 ? 137.420 163.035 148.545 1.00 19.56 857 HIS D C 1
ATOM 14208 O O . HIS D 2 108 ? 137.489 164.264 148.568 1.00 19.56 857 HIS D O 1
ATOM 14215 N N . GLY D 2 109 ? 137.626 162.291 149.621 1.00 19.56 858 GLY D N 1
ATOM 14216 C CA . GLY D 2 109 ? 137.934 162.864 150.923 1.00 19.56 858 GLY D CA 1
ATOM 14217 C C . GLY D 2 109 ? 139.337 162.482 151.353 1.00 19.56 858 GLY D C 1
ATOM 14218 O O . GLY D 2 109 ? 139.782 161.367 151.096 1.00 19.56 858 GLY D O 1
ATOM 14219 N N . THR D 2 110 ? 140.012 163.401 152.039 1.00 19.56 859 THR D N 1
ATOM 14220 C CA . THR D 2 110 ? 141.436 163.279 152.307 1.00 19.56 859 THR D CA 1
ATOM 14221 C C . THR D 2 110 ? 141.715 163.402 153.796 1.00 19.56 859 THR D C 1
ATOM 14222 O O . THR D 2 110 ? 141.296 164.373 154.426 1.00 19.56 859 THR D O 1
ATOM 14226 N N . CYS D 2 111 ? 142.422 162.422 154.352 1.00 19.56 860 CYS D N 1
ATOM 14227 C CA . CYS D 2 111 ? 143.015 162.515 155.679 1.00 19.56 860 CYS D CA 1
ATOM 14228 C C . CYS D 2 111 ? 144.501 162.819 155.547 1.00 19.56 860 CYS D C 1
ATOM 14229 O O . CYS D 2 111 ? 145.155 162.351 154.615 1.00 19.56 860 CYS D O 1
ATOM 14232 N N . SER D 2 112 ? 145.035 163.601 156.480 1.00 19.56 861 SER D N 1
ATOM 14233 C CA . SER D 2 112 ? 146.448 163.947 156.496 1.00 19.56 861 SER D CA 1
ATOM 14234 C C . SER D 2 112 ? 147.087 163.550 157.817 1.00 19.56 861 SER D C 1
ATOM 14235 O O . SER D 2 112 ? 146.462 163.646 158.872 1.00 19.56 861 SER D O 1
ATOM 14238 N N . ILE D 2 113 ? 148.337 163.101 157.744 1.00 19.56 862 ILE D N 1
ATOM 14239 C CA . ILE D 2 113 ? 149.205 162.844 158.891 1.00 19.56 862 ILE D CA 1
ATOM 14240 C C . ILE D 2 113 ? 150.565 163.403 158.510 1.00 19.56 862 ILE D C 1
ATOM 14241 O O . ILE D 2 113 ? 151.124 163.000 157.490 1.00 19.56 862 ILE D O 1
ATOM 14246 N N . TYR D 2 114 ? 151.099 164.330 159.299 1.00 19.56 863 TYR D N 1
ATOM 14247 C CA . TYR D 2 114 ? 152.292 165.040 158.859 1.00 19.56 863 TYR D CA 1
ATOM 14248 C C . TYR D 2 114 ? 153.067 165.578 160.048 1.00 19.56 863 TYR D C 1
ATOM 14249 O O . TYR D 2 114 ? 152.484 165.949 161.060 1.00 19.56 863 TYR D O 1
ATOM 14258 N N . GLY D 2 115 ? 154.392 165.604 159.915 1.00 19.56 864 GLY D N 1
ATOM 14259 C CA . GLY D 2 115 ? 155.271 166.168 160.923 1.00 19.56 864 GLY D CA 1
ATOM 14260 C C . GLY D 2 115 ? 155.270 165.418 162.243 1.00 19.56 864 GLY D C 1
ATOM 14261 O O . GLY D 2 115 ? 155.081 164.206 162.302 1.00 19.56 864 GLY D O 1
ATOM 14262 N N . SER D 2 116 ? 155.465 166.170 163.326 1.00 19.56 865 SER D N 1
ATOM 14263 C CA . SER D 2 116 ? 155.526 165.628 164.684 1.00 19.56 865 SER D CA 1
ATOM 14264 C C . SER D 2 116 ? 154.135 165.506 165.302 1.00 19.56 865 SER D C 1
ATOM 14265 O O . SER D 2 116 ? 153.819 166.104 166.320 1.00 19.56 865 SER D O 1
ATOM 14268 N N . GLY D 2 117 ? 153.303 164.698 164.669 1.00 19.56 866 GLY D N 1
ATOM 14269 C CA . GLY D 2 117 ? 152.017 164.359 165.231 1.00 19.56 866 GLY D CA 1
ATOM 14270 C C . GLY D 2 117 ? 150.916 165.349 164.952 1.00 19.56 866 GLY D C 1
ATOM 14271 O O . GLY D 2 117 ? 150.281 165.834 165.883 1.00 19.56 866 GLY D O 1
ATOM 14272 N N . HIS D 2 118 ? 150.663 165.644 163.683 1.00 19.56 867 HIS D N 1
ATOM 14273 C CA . HIS D 2 118 ? 149.630 166.580 163.277 1.00 19.56 867 HIS D CA 1
ATOM 14274 C C . HIS D 2 118 ? 148.644 165.846 162.388 1.00 19.56 867 HIS D C 1
ATOM 14275 O O . HIS D 2 118 ? 149.042 165.040 161.548 1.00 19.56 867 HIS D O 1
ATOM 14282 N N . TYR D 2 119 ? 147.361 166.134 162.564 1.00 19.56 868 TYR D N 1
ATOM 14283 C CA . TYR D 2 119 ? 146.302 165.419 161.873 1.00 19.56 868 TYR D CA 1
ATOM 14284 C C . TYR D 2 119 ? 145.313 166.391 161.264 1.00 19.56 868 TYR D C 1
ATOM 14285 O O . TYR D 2 119 ? 145.142 167.508 161.748 1.00 19.56 868 TYR D O 1
ATOM 14294 N N . ILE D 2 120 ? 144.690 165.961 160.169 1.00 19.56 869 ILE D N 1
ATOM 14295 C CA . ILE D 2 120 ? 143.514 166.603 159.592 1.00 19.56 869 ILE D CA 1
ATOM 14296 C C . ILE D 2 120 ? 142.568 165.471 159.227 1.00 19.56 869 ILE D C 1
ATOM 14297 O O . ILE D 2 120 ? 142.954 164.563 158.491 1.00 19.56 869 ILE D O 1
ATOM 14302 N N . THR D 2 121 ? 141.346 165.502 159.739 1.00 19.56 870 THR D N 1
ATOM 14303 C CA . THR D 2 121 ? 140.448 164.391 159.469 1.00 19.56 870 THR D CA 1
ATOM 14304 C C . THR D 2 121 ? 139.762 164.582 158.116 1.00 19.56 870 THR D C 1
ATOM 14305 O O . THR D 2 121 ? 139.923 165.607 157.456 1.00 19.56 870 THR D O 1
ATOM 14309 N N . PHE D 2 122 ? 139.007 163.560 157.689 1.00 19.56 871 PHE D N 1
ATOM 14310 C CA . PHE D 2 122 ? 138.258 163.624 156.431 1.00 19.56 871 PHE D CA 1
ATOM 14311 C C . PHE D 2 122 ? 137.240 164.756 156.397 1.00 19.56 871 PHE D C 1
ATOM 14312 O O . PHE D 2 122 ? 136.856 165.192 155.311 1.00 19.56 871 PHE D O 1
ATOM 14320 N N . ASP D 2 123 ? 136.772 165.212 157.556 1.00 19.56 872 ASP D N 1
ATOM 14321 C CA . ASP D 2 123 ? 135.830 166.310 157.680 1.00 19.56 872 ASP D CA 1
ATOM 14322 C C . ASP D 2 123 ? 136.503 167.617 158.056 1.00 19.56 872 ASP D C 1
ATOM 14323 O O . ASP D 2 123 ? 135.815 168.606 158.297 1.00 19.56 872 ASP D O 1
ATOM 14328 N N . GLY D 2 124 ? 137.827 167.639 158.122 1.00 19.56 873 GLY D N 1
ATOM 14329 C CA . GLY D 2 124 ? 138.568 168.873 158.255 1.00 19.56 873 GLY D CA 1
ATOM 14330 C C . GLY D 2 124 ? 138.738 169.379 159.665 1.00 19.56 873 GLY D C 1
ATOM 14331 O O . GLY D 2 124 ? 138.506 170.558 159.923 1.00 19.56 873 GLY D O 1
ATOM 14332 N N . LYS D 2 125 ? 139.175 168.523 160.578 1.00 19.56 874 LYS D N 1
ATOM 14333 C CA . LYS D 2 125 ? 139.385 168.896 161.969 1.00 19.56 874 LYS D CA 1
ATOM 14334 C C . LYS D 2 125 ? 140.856 168.719 162.301 1.00 19.56 874 LYS D C 1
ATOM 14335 O O . LYS D 2 125 ? 141.395 167.624 162.145 1.00 19.56 874 LYS D O 1
ATOM 14341 N N . TYR D 2 126 ? 141.505 169.783 162.760 1.00 19.56 875 TYR D N 1
ATOM 14342 C CA . TYR D 2 126 ? 142.939 169.738 162.987 1.00 19.56 875 TYR D CA 1
ATOM 14343 C C . TYR D 2 126 ? 143.175 169.467 164.465 1.00 19.56 875 TYR D C 1
ATOM 14344 O O . TYR D 2 126 ? 142.553 170.106 165.313 1.00 19.56 875 TYR D O 1
ATOM 14353 N N . TYR D 2 127 ? 144.078 168.540 164.775 1.00 19.56 876 TYR D N 1
ATOM 14354 C CA . TYR D 2 127 ? 144.431 168.284 166.163 1.00 19.56 876 TYR D CA 1
ATOM 14355 C C . TYR D 2 127 ? 145.854 167.754 166.237 1.00 19.56 876 TYR D C 1
ATOM 14356 O O . TYR D 2 127 ? 146.495 167.499 165.222 1.00 19.56 876 TYR D O 1
ATOM 14365 N N . ASP D 2 128 ? 146.342 167.588 167.461 1.00 19.56 877 ASP D N 1
ATOM 14366 C CA . ASP D 2 128 ? 147.688 167.101 167.726 1.00 19.56 877 ASP D CA 1
ATOM 14367 C C . ASP D 2 128 ? 147.619 165.912 168.665 1.00 19.56 877 ASP D C 1
ATOM 14368 O O . ASP D 2 128 ? 146.902 165.945 169.664 1.00 19.56 877 ASP D O 1
ATOM 14373 N N . PHE D 2 129 ? 148.369 164.868 168.351 1.00 19.56 878 PHE D N 1
ATOM 14374 C CA . PHE D 2 129 ? 148.432 163.700 169.217 1.00 19.56 878 PHE D CA 1
ATOM 14375 C C . PHE D 2 129 ? 149.805 163.076 169.064 1.00 19.56 878 PHE D C 1
ATOM 14376 O O . PHE D 2 129 ? 150.207 162.731 167.952 1.00 19.56 878 PHE D O 1
ATOM 14384 N N . ASP D 2 130 ? 150.530 162.947 170.170 1.00 19.56 879 ASP D N 1
ATOM 14385 C CA . ASP D 2 130 ? 151.891 162.415 170.169 1.00 19.56 879 ASP D CA 1
ATOM 14386 C C . ASP D 2 130 ? 151.888 161.077 170.895 1.00 19.56 879 ASP D C 1
ATOM 14387 O O . ASP D 2 130 ? 152.304 160.977 172.042 1.00 19.56 879 ASP D O 1
ATOM 14392 N N . GLY D 2 131 ? 151.478 160.029 170.192 1.00 19.56 880 GLY D N 1
ATOM 14393 C CA . GLY D 2 131 ? 151.377 158.700 170.759 1.00 19.56 880 GLY D CA 1
ATOM 14394 C C . GLY D 2 131 ? 152.508 157.820 170.270 1.00 19.56 880 GLY D C 1
ATOM 14395 O O . GLY D 2 131 ? 153.023 158.014 169.176 1.00 19.56 880 GLY D O 1
ATOM 14396 N N . HIS D 2 132 ? 152.899 156.854 171.094 1.00 19.56 881 HIS D N 1
ATOM 14397 C CA . HIS D 2 132 ? 154.002 155.936 170.816 1.00 19.56 881 HIS D CA 1
ATOM 14398 C C . HIS D 2 132 ? 153.485 154.504 170.885 1.00 19.56 881 HIS D C 1
ATOM 14399 O O . HIS D 2 132 ? 153.660 153.825 171.895 1.00 19.56 881 HIS D O 1
ATOM 14406 N N . CYS D 2 133 ? 152.890 154.045 169.789 1.00 19.56 882 CYS D N 1
ATOM 14407 C CA . CYS D 2 133 ? 152.341 152.701 169.612 1.00 19.56 882 CYS D CA 1
ATOM 14408 C C . CYS D 2 133 ? 151.992 152.584 168.131 1.00 19.56 882 CYS D C 1
ATOM 14409 O O . CYS D 2 133 ? 152.405 153.418 167.322 1.00 19.56 882 CYS D O 1
ATOM 14412 N N . SER D 2 134 ? 151.246 151.547 167.762 1.00 19.56 883 SER D N 1
ATOM 14413 C CA . SER D 2 134 ? 150.579 151.486 166.468 1.00 19.56 883 SER D CA 1
ATOM 14414 C C . SER D 2 134 ? 149.135 151.931 166.620 1.00 19.56 883 SER D C 1
ATOM 14415 O O . SER D 2 134 ? 148.445 151.499 167.542 1.00 19.56 883 SER D O 1
ATOM 14418 N N . TYR D 2 135 ? 148.674 152.767 165.693 1.00 19.56 884 TYR D N 1
ATOM 14419 C CA . TYR D 2 135 ? 147.360 153.381 165.767 1.00 19.56 884 TYR D CA 1
ATOM 14420 C C . TYR D 2 135 ? 146.552 153.070 164.519 1.00 19.56 884 TYR D C 1
ATOM 14421 O O . TYR D 2 135 ? 147.099 152.931 163.431 1.00 19.56 884 TYR D O 1
ATOM 14430 N N . VAL D 2 136 ? 145.240 152.945 164.695 1.00 19.56 885 VAL D N 1
ATOM 14431 C CA . VAL D 2 136 ? 144.328 152.830 163.563 1.00 19.56 885 VAL D CA 1
ATOM 14432 C C . VAL D 2 136 ? 144.199 154.199 162.921 1.00 19.56 885 VAL D C 1
ATOM 14433 O O . VAL D 2 136 ? 143.757 155.154 163.565 1.00 19.56 885 VAL D O 1
ATOM 14437 N N . ALA D 2 137 ? 144.572 154.304 161.649 1.00 19.56 886 ALA D N 1
ATOM 14438 C CA . ALA D 2 137 ? 144.349 155.540 160.912 1.00 19.56 886 ALA D CA 1
ATOM 14439 C C . ALA D 2 137 ? 142.963 155.542 160.283 1.00 19.56 886 ALA D C 1
ATOM 14440 O O . ALA D 2 137 ? 142.153 156.426 160.556 1.00 19.56 886 ALA D O 1
ATOM 14442 N N . VAL D 2 138 ? 142.691 154.577 159.412 1.00 19.56 887 VAL D N 1
ATOM 14443 C CA . VAL D 2 138 ? 141.376 154.383 158.811 1.00 19.56 887 VAL D CA 1
ATOM 14444 C C . VAL D 2 138 ? 141.102 152.886 158.875 1.00 19.56 887 VAL D C 1
ATOM 14445 O O . VAL D 2 138 ? 142.026 152.085 158.723 1.00 19.56 887 VAL D O 1
ATOM 14449 N N . GLN D 2 139 ? 139.853 152.502 159.126 1.00 19.56 888 GLN D N 1
ATOM 14450 C CA . GLN D 2 139 ? 139.403 151.136 158.886 1.00 19.56 888 GLN D CA 1
ATOM 14451 C C . GLN D 2 139 ? 137.900 151.177 158.708 1.00 19.56 888 GLN D C 1
ATOM 14452 O O . GLN D 2 139 ? 137.257 152.163 159.046 1.00 19.56 888 GLN D O 1
ATOM 14458 N N . ASP D 2 140 ? 137.340 150.098 158.168 1.00 19.56 889 ASP D N 1
ATOM 14459 C CA . ASP D 2 140 ? 135.890 149.930 158.157 1.00 19.56 889 ASP D CA 1
ATOM 14460 C C . ASP D 2 140 ? 135.435 148.709 158.954 1.00 19.56 889 ASP D C 1
ATOM 14461 O O . ASP D 2 140 ? 134.355 148.170 158.708 1.00 19.56 889 ASP D O 1
ATOM 14466 N N . TYR D 2 141 ? 136.241 148.277 159.919 1.00 19.56 890 TYR D N 1
ATOM 14467 C CA . TYR D 2 141 ? 135.835 147.301 160.924 1.00 19.56 890 TYR D CA 1
ATOM 14468 C C . TYR D 2 141 ? 135.310 148.061 162.140 1.00 19.56 890 TYR D C 1
ATOM 14469 O O . TYR D 2 141 ? 135.874 148.023 163.229 1.00 19.56 890 TYR D O 1
ATOM 14478 N N . CYS D 2 142 ? 134.216 148.782 161.931 1.00 19.56 891 CYS D N 1
ATOM 14479 C CA . CYS D 2 142 ? 133.742 149.772 162.892 1.00 19.56 891 CYS D CA 1
ATOM 14480 C C . CYS D 2 142 ? 132.418 149.281 163.453 1.00 19.56 891 CYS D C 1
ATOM 14481 O O . CYS D 2 142 ? 131.352 149.715 163.019 1.00 19.56 891 CYS D O 1
ATOM 14484 N N . GLY D 2 143 ? 132.485 148.389 164.430 1.00 24.05 892 GLY D N 1
ATOM 14485 C CA . GLY D 2 143 ? 131.289 147.861 165.060 1.00 24.05 892 GLY D CA 1
ATOM 14486 C C . GLY D 2 143 ? 130.499 146.903 164.192 1.00 24.05 892 GLY D C 1
ATOM 14487 O O . GLY D 2 143 ? 129.381 147.201 163.775 1.00 24.05 892 GLY D O 1
ATOM 14488 N N . LEU D 2 148 ? 131.450 142.330 157.341 1.00 46.64 897 LEU D N 1
ATOM 14489 C CA . LEU D 2 148 ? 132.287 142.908 158.386 1.00 46.64 897 LEU D CA 1
ATOM 14490 C C . LEU D 2 148 ? 133.635 143.363 157.835 1.00 46.64 897 LEU D C 1
ATOM 14491 O O . LEU D 2 148 ? 134.592 142.590 157.794 1.00 46.64 897 LEU D O 1
ATOM 14496 N N . GLY D 2 149 ? 133.694 144.610 157.377 1.00 26.38 898 GLY D N 1
ATOM 14497 C CA . GLY D 2 149 ? 134.951 145.240 157.030 1.00 26.38 898 GLY D CA 1
ATOM 14498 C C . GLY D 2 149 ? 135.621 144.763 155.760 1.00 26.38 898 GLY D C 1
ATOM 14499 O O . GLY D 2 149 ? 135.379 143.653 155.283 1.00 26.38 898 GLY D O 1
ATOM 14500 N N . SER D 2 150 ? 136.450 145.624 155.177 1.00 19.56 899 SER D N 1
ATOM 14501 C CA . SER D 2 150 ? 137.280 145.212 154.055 1.00 19.56 899 SER D CA 1
ATOM 14502 C C . SER D 2 150 ? 138.693 145.777 154.049 1.00 19.56 899 SER D C 1
ATOM 14503 O O . SER D 2 150 ? 139.524 145.235 153.319 1.00 19.56 899 SER D O 1
ATOM 14506 N N . PHE D 2 151 ? 139.031 146.812 154.819 1.00 19.56 900 PHE D N 1
ATOM 14507 C CA . PHE D 2 151 ? 140.410 147.272 154.811 1.00 19.56 900 PHE D CA 1
ATOM 14508 C C . PHE D 2 151 ? 140.793 147.818 156.175 1.00 19.56 900 PHE D C 1
ATOM 14509 O O . PHE D 2 151 ? 139.961 147.959 157.068 1.00 19.56 900 PHE D O 1
ATOM 14517 N N . SER D 2 152 ? 142.073 148.158 156.306 1.00 19.56 901 SER D N 1
ATOM 14518 C CA . SER D 2 152 ? 142.629 148.765 157.505 1.00 19.56 901 SER D CA 1
ATOM 14519 C C . SER D 2 152 ? 143.954 149.416 157.150 1.00 19.56 901 SER D C 1
ATOM 14520 O O . SER D 2 152 ? 144.743 148.840 156.408 1.00 19.56 901 SER D O 1
ATOM 14523 N N . ILE D 2 153 ? 144.195 150.616 157.665 1.00 19.56 902 ILE D N 1
ATOM 14524 C CA . ILE D 2 153 ? 145.467 151.305 157.469 1.00 19.56 902 ILE D CA 1
ATOM 14525 C C . ILE D 2 153 ? 146.003 151.700 158.834 1.00 19.56 902 ILE D C 1
ATOM 14526 O O . ILE D 2 153 ? 145.317 152.379 159.599 1.00 19.56 902 ILE D O 1
ATOM 14531 N N . ILE D 2 154 ? 147.218 151.261 159.139 1.00 19.56 903 ILE D N 1
ATOM 14532 C CA . ILE D 2 154 ? 147.828 151.381 160.455 1.00 19.56 903 ILE D CA 1
ATOM 14533 C C . ILE D 2 154 ? 149.028 152.305 160.317 1.00 19.56 903 ILE D C 1
ATOM 14534 O O . ILE D 2 154 ? 149.735 152.256 159.310 1.00 19.56 903 ILE D O 1
ATOM 14539 N N . THR D 2 155 ? 149.253 153.158 161.307 1.00 19.56 904 THR D N 1
ATOM 14540 C CA . THR D 2 155 ? 150.432 154.007 161.359 1.00 19.56 904 THR D CA 1
ATOM 14541 C C . THR D 2 155 ? 151.291 153.634 162.559 1.00 19.56 904 THR D C 1
ATOM 14542 O O . THR D 2 155 ? 150.771 153.245 163.604 1.00 19.56 904 THR D O 1
ATOM 14546 N N . GLU D 2 156 ? 152.609 153.696 162.396 1.00 19.56 905 GLU D N 1
ATOM 14547 C CA . GLU D 2 156 ? 153.546 153.324 163.456 1.00 19.56 905 GLU D CA 1
ATOM 14548 C C . GLU D 2 156 ? 154.346 154.549 163.861 1.00 19.56 905 GLU D C 1
ATOM 14549 O O . GLU D 2 156 ? 155.265 154.958 163.155 1.00 19.56 905 GLU D O 1
ATOM 14555 N N . ASN D 2 157 ? 154.013 155.099 165.017 1.00 19.56 906 ASN D N 1
ATOM 14556 C CA . ASN D 2 157 ? 154.538 156.370 165.479 1.00 19.56 906 ASN D CA 1
ATOM 14557 C C . ASN D 2 157 ? 155.622 156.094 166.514 1.00 19.56 906 ASN D C 1
ATOM 14558 O O . ASN D 2 157 ? 155.375 155.397 167.499 1.00 19.56 906 ASN D O 1
ATOM 14563 N N . VAL D 2 158 ? 156.818 156.616 166.286 1.00 19.56 907 VAL D N 1
ATOM 14564 C CA . VAL D 2 158 ? 157.954 156.383 167.175 1.00 19.56 907 VAL D CA 1
ATOM 14565 C C . VAL D 2 158 ? 158.437 157.747 167.644 1.00 19.56 907 VAL D C 1
ATOM 14566 O O . VAL D 2 158 ? 158.126 158.766 167.011 1.00 19.56 907 VAL D O 1
ATOM 14570 N N . PRO D 2 159 ? 159.171 157.819 168.760 1.00 19.56 908 PRO D N 1
ATOM 14571 C CA . PRO D 2 159 ? 159.729 159.113 169.178 1.00 19.56 908 PRO D CA 1
ATOM 14572 C C . PRO D 2 159 ? 160.816 159.580 168.230 1.00 19.56 908 PRO D C 1
ATOM 14573 O O . PRO D 2 159 ? 161.792 158.871 167.992 1.00 19.56 908 PRO D O 1
ATOM 14577 N N . CYS D 2 160 ? 160.646 160.778 167.689 1.00 25.06 909 CYS D N 1
ATOM 14578 C CA . CYS D 2 160 ? 161.689 161.429 166.907 1.00 25.06 909 CYS D CA 1
ATOM 14579 C C . CYS D 2 160 ? 162.064 162.730 167.608 1.00 25.06 909 CYS D C 1
ATOM 14580 O O . CYS D 2 160 ? 161.424 163.767 167.434 1.00 25.06 909 CYS D O 1
ATOM 14583 N N . GLY D 2 161 ? 163.113 162.655 168.425 1.00 19.56 910 GLY D N 1
ATOM 14584 C CA . GLY D 2 161 ? 163.606 163.720 169.265 1.00 19.56 910 GLY D CA 1
ATOM 14585 C C . GLY D 2 161 ? 163.824 163.220 170.672 1.00 19.56 910 GLY D C 1
ATOM 14586 O O . GLY D 2 161 ? 163.857 162.014 170.932 1.00 19.56 910 GLY D O 1
ATOM 14587 N N . THR D 2 162 ? 163.990 164.158 171.603 1.00 19.56 911 THR D N 1
ATOM 14588 C CA . THR D 2 162 ? 164.091 163.843 173.021 1.00 19.56 911 THR D CA 1
ATOM 14589 C C . THR D 2 162 ? 163.005 164.492 173.862 1.00 19.56 911 THR D C 1
ATOM 14590 O O . THR D 2 162 ? 162.954 164.244 175.069 1.00 19.56 911 THR D O 1
ATOM 14594 N N . THR D 2 163 ? 162.128 165.294 173.267 1.00 19.56 912 THR D N 1
ATOM 14595 C CA . THR D 2 163 ? 161.122 166.047 174.002 1.00 19.56 912 THR D CA 1
ATOM 14596 C C . THR D 2 163 ? 159.832 165.281 174.249 1.00 19.56 912 THR D C 1
ATOM 14597 O O . THR D 2 163 ? 158.994 165.758 175.016 1.00 19.56 912 THR D O 1
ATOM 14601 N N . GLY D 2 164 ? 159.643 164.122 173.631 1.00 19.56 913 GLY D N 1
ATOM 14602 C CA . GLY D 2 164 ? 158.447 163.338 173.841 1.00 19.56 913 GLY D CA 1
ATOM 14603 C C . GLY D 2 164 ? 157.431 163.414 172.729 1.00 19.56 913 GLY D C 1
ATOM 14604 O O . GLY D 2 164 ? 156.369 162.798 172.841 1.00 19.56 913 GLY D O 1
ATOM 14605 N N . VAL D 2 165 ? 157.712 164.158 171.681 1.00 19.56 914 VAL D N 1
ATOM 14606 C CA . VAL D 2 165 ? 156.856 164.185 170.507 1.00 19.56 914 VAL D CA 1
ATOM 14607 C C . VAL D 2 165 ? 157.187 162.985 169.636 1.00 19.56 914 VAL D C 1
ATOM 14608 O O . VAL D 2 165 ? 158.291 162.441 169.685 1.00 19.56 914 VAL D O 1
ATOM 14612 N N . THR D 2 166 ? 156.202 162.526 168.871 1.00 19.56 915 THR D N 1
ATOM 14613 C CA . THR D 2 166 ? 156.353 161.356 168.024 1.00 19.56 915 THR D CA 1
ATOM 14614 C C . THR D 2 166 ? 155.940 161.706 166.606 1.00 19.56 915 THR D C 1
ATOM 14615 O O . THR D 2 166 ? 155.099 162.573 166.389 1.00 19.56 915 THR D O 1
ATOM 14619 N N . CYS D 2 167 ? 156.532 161.012 165.643 1.00 19.56 916 CYS D N 1
ATOM 14620 C CA . CYS D 2 167 ? 156.192 161.173 164.241 1.00 19.56 916 CYS D CA 1
ATOM 14621 C C . CYS D 2 167 ? 156.035 159.802 163.606 1.00 19.56 916 CYS D C 1
ATOM 14622 O O . CYS D 2 167 ? 156.474 158.794 164.151 1.00 19.56 916 CYS D O 1
ATOM 14625 N N . SER D 2 168 ? 155.388 159.777 162.447 1.00 19.56 917 SER D N 1
ATOM 14626 C CA . SER D 2 168 ? 155.006 158.538 161.784 1.00 19.56 917 SER D CA 1
ATOM 14627 C C . SER D 2 168 ? 156.140 158.030 160.913 1.00 19.56 917 SER D C 1
ATOM 14628 O O . SER D 2 168 ? 156.662 158.771 160.081 1.00 19.56 917 SER D O 1
ATOM 14631 N N . LYS D 2 169 ? 156.519 156.768 161.100 1.00 19.56 918 LYS D N 1
ATOM 14632 C CA . LYS D 2 169 ? 157.634 156.206 160.358 1.00 19.56 918 LYS D CA 1
ATOM 14633 C C . LYS D 2 169 ? 157.314 154.946 159.571 1.00 19.56 918 LYS D C 1
ATOM 14634 O O . LYS D 2 169 ? 158.185 154.472 158.840 1.00 19.56 918 LYS D O 1
ATOM 14640 N N . ALA D 2 170 ? 156.103 154.408 159.662 1.00 19.56 919 ALA D N 1
ATOM 14641 C CA . ALA D 2 170 ? 155.737 153.242 158.873 1.00 19.56 919 ALA D CA 1
ATOM 14642 C C . ALA D 2 170 ? 154.231 153.216 158.682 1.00 19.56 919 ALA D C 1
ATOM 14643 O O . ALA D 2 170 ? 153.478 153.675 159.537 1.00 19.56 919 ALA D O 1
ATOM 14645 N N . ILE D 2 171 ? 153.805 152.690 157.536 1.00 19.56 920 ILE D N 1
ATOM 14646 C CA . ILE D 2 171 ? 152.401 152.544 157.170 1.00 19.56 920 ILE D CA 1
ATOM 14647 C C . ILE D 2 171 ? 152.175 151.091 156.787 1.00 19.56 920 ILE D C 1
ATOM 14648 O O . ILE D 2 171 ? 152.936 150.539 155.988 1.00 19.56 920 ILE D O 1
ATOM 14653 N N . LYS D 2 172 ? 151.150 150.467 157.357 1.00 19.56 921 LYS D N 1
ATOM 14654 C CA . LYS D 2 172 ? 150.741 149.125 156.965 1.00 19.56 921 LYS D CA 1
ATOM 14655 C C . LYS D 2 172 ? 149.365 149.198 156.333 1.00 19.56 921 LYS D C 1
ATOM 14656 O O . LYS D 2 172 ? 148.439 149.735 156.936 1.00 19.56 921 LYS D O 1
ATOM 14662 N N . ILE D 2 173 ? 149.228 148.657 155.129 1.00 19.56 922 ILE D N 1
ATOM 14663 C CA . ILE D 2 173 ? 147.968 148.677 154.397 1.00 19.56 922 ILE D CA 1
ATOM 14664 C C . ILE D 2 173 ? 147.449 147.254 154.307 1.00 19.56 922 ILE D C 1
ATOM 14665 O O . ILE D 2 173 ? 148.104 146.383 153.730 1.00 19.56 922 ILE D O 1
ATOM 14670 N N . PHE D 2 174 ? 146.272 147.022 154.861 1.00 19.56 923 PHE D N 1
ATOM 14671 C CA . PHE D 2 174 ? 145.613 145.726 154.833 1.00 19.56 923 PHE D CA 1
ATOM 14672 C C . PHE D 2 174 ? 144.432 145.860 153.888 1.00 19.56 923 PHE D C 1
ATOM 14673 O O . PHE D 2 174 ? 143.520 146.639 154.150 1.00 19.56 923 PHE D O 1
ATOM 14681 N N . MET D 2 175 ? 144.452 145.135 152.779 1.00 30.09 924 MET D N 1
ATOM 14682 C CA . MET D 2 175 ? 143.341 145.137 151.831 1.00 30.09 924 MET D CA 1
ATOM 14683 C C . MET D 2 175 ? 142.894 143.699 151.630 1.00 30.09 924 MET D C 1
ATOM 14684 O O . MET D 2 175 ? 143.513 142.958 150.865 1.00 30.09 924 MET D O 1
ATOM 14689 N N . GLY D 2 176 ? 141.809 143.310 152.282 1.00 25.72 925 GLY D N 1
ATOM 14690 C CA . GLY D 2 176 ? 141.377 141.933 152.214 1.00 25.72 925 GLY D CA 1
ATOM 14691 C C . GLY D 2 176 ? 142.322 141.032 152.975 1.00 25.72 925 GLY D C 1
ATOM 14692 O O . GLY D 2 176 ? 142.350 141.051 154.208 1.00 25.72 925 GLY D O 1
ATOM 14693 N N . ARG D 2 177 ? 143.108 140.239 152.248 1.00 40.53 926 ARG D N 1
ATOM 14694 C CA . ARG D 2 177 ? 144.174 139.456 152.849 1.00 40.53 926 ARG D CA 1
ATOM 14695 C C . ARG D 2 177 ? 145.565 139.866 152.391 1.00 40.53 926 ARG D C 1
ATOM 14696 O O . ARG D 2 177 ? 146.548 139.377 152.955 1.00 40.53 926 ARG D O 1
ATOM 14704 N N . THR D 2 178 ? 145.677 140.742 151.397 1.00 31.10 927 THR D N 1
ATOM 14705 C CA . THR D 2 178 ? 146.953 141.336 151.029 1.00 31.10 927 THR D CA 1
ATOM 14706 C C . THR D 2 178 ? 147.406 142.315 152.105 1.00 31.10 927 THR D C 1
ATOM 14707 O O . THR D 2 178 ? 146.607 143.091 152.628 1.00 31.10 927 THR D O 1
ATOM 14711 N N . GLU D 2 179 ? 148.694 142.277 152.446 1.00 19.56 928 GLU D N 1
ATOM 14712 C CA . GLU D 2 179 ? 149.297 143.255 153.344 1.00 19.56 928 GLU D CA 1
ATOM 14713 C C . GLU D 2 179 ? 150.477 143.930 152.665 1.00 19.56 928 GLU D C 1
ATOM 14714 O O . GLU D 2 179 ? 151.515 143.306 152.454 1.00 19.56 928 GLU D O 1
ATOM 14720 N N . LEU D 2 180 ? 150.339 145.202 152.339 1.00 19.56 929 LEU D N 1
ATOM 14721 C CA . LEU D 2 180 ? 151.504 145.979 151.963 1.00 19.56 929 LEU D CA 1
ATOM 14722 C C . LEU D 2 180 ? 152.147 146.536 153.222 1.00 19.56 929 LEU D C 1
ATOM 14723 O O . LEU D 2 180 ? 151.586 146.463 154.310 1.00 19.56 929 LEU D O 1
ATOM 14728 N N . LYS D 2 181 ? 153.337 147.098 153.073 1.00 19.56 930 LYS D N 1
ATOM 14729 C CA . LYS D 2 181 ? 153.946 147.845 154.161 1.00 19.56 930 LYS D CA 1
ATOM 14730 C C . LYS D 2 181 ? 154.904 148.861 153.576 1.00 19.56 930 LYS D C 1
ATOM 14731 O O . LYS D 2 181 ? 155.751 148.506 152.758 1.00 19.56 930 LYS D O 1
ATOM 14737 N N . LEU D 2 182 ? 154.768 150.112 153.997 1.00 19.56 931 LEU D N 1
ATOM 14738 C CA . LEU D 2 182 ? 155.604 151.203 153.521 1.00 19.56 931 LEU D CA 1
ATOM 14739 C C . LEU D 2 182 ? 156.631 151.511 154.597 1.00 19.56 931 LEU D C 1
ATOM 14740 O O . LEU D 2 182 ? 156.290 152.025 155.661 1.00 19.56 931 LEU D O 1
ATOM 14745 N N . GLU D 2 183 ? 157.892 151.245 154.293 1.00 9.19 932 GLU D N 1
ATOM 14746 C CA . GLU D 2 183 ? 158.940 151.172 155.296 1.00 9.19 932 GLU D CA 1
ATOM 14747 C C . GLU D 2 183 ? 160.265 151.286 154.571 1.00 9.19 932 GLU D C 1
ATOM 14748 O O . GLU D 2 183 ? 160.459 150.591 153.571 1.00 9.19 932 GLU D O 1
ATOM 14754 N N . ASP D 2 184 ? 161.162 152.139 155.078 1.00 28.80 933 ASP D N 1
ATOM 14755 C CA . ASP D 2 184 ? 162.523 152.316 154.550 1.00 28.80 933 ASP D CA 1
ATOM 14756 C C . ASP D 2 184 ? 162.520 152.701 153.073 1.00 28.80 933 ASP D C 1
ATOM 14757 O O . ASP D 2 184 ? 163.179 152.062 152.250 1.00 28.80 933 ASP D O 1
ATOM 14762 N N . LYS D 2 185 ? 161.707 153.706 152.740 1.00 19.56 934 LYS D N 1
ATOM 14763 C CA . LYS D 2 185 ? 161.654 154.366 151.435 1.00 19.56 934 LYS D CA 1
ATOM 14764 C C . LYS D 2 185 ? 161.196 153.436 150.316 1.00 19.56 934 LYS D C 1
ATOM 14765 O O . LYS D 2 185 ? 161.351 153.764 149.140 1.00 19.56 934 LYS D O 1
ATOM 14771 N N . HIS D 2 186 ? 160.610 152.289 150.662 1.00 25.86 935 HIS D N 1
ATOM 14772 C CA . HIS D 2 186 ? 160.149 151.300 149.700 1.00 25.86 935 HIS D CA 1
ATOM 14773 C C . HIS D 2 186 ? 158.881 150.630 150.194 1.00 25.86 935 HIS D C 1
ATOM 14774 O O . HIS D 2 186 ? 158.566 150.631 151.380 1.00 25.86 935 HIS D O 1
ATOM 14781 N N . ARG D 2 187 ? 158.169 150.047 149.244 1.00 3.18 936 ARG D N 1
ATOM 14782 C CA . ARG D 2 187 ? 157.003 149.220 149.493 1.00 3.18 936 ARG D CA 1
ATOM 14783 C C . ARG D 2 187 ? 157.398 147.748 149.498 1.00 3.18 936 ARG D C 1
ATOM 14784 O O . ARG D 2 187 ? 158.215 147.309 148.687 1.00 3.18 936 ARG D O 1
ATOM 14792 N N . VAL D 2 188 ? 156.810 146.990 150.421 1.00 19.56 937 VAL D N 1
ATOM 14793 C CA . VAL D 2 188 ? 157.078 145.566 150.587 1.00 19.56 937 VAL D CA 1
ATOM 14794 C C . VAL D 2 188 ? 155.746 144.834 150.533 1.00 19.56 937 VAL D C 1
ATOM 14795 O O . VAL D 2 188 ? 154.793 145.235 151.202 1.00 19.56 937 VAL D O 1
ATOM 14799 N N . VAL D 2 189 ? 155.670 143.785 149.728 1.00 25.22 938 VAL D N 1
ATOM 14800 C CA . VAL D 2 189 ? 154.493 142.926 149.679 1.00 25.22 938 VAL D CA 1
ATOM 14801 C C . VAL D 2 189 ? 154.650 141.823 150.713 1.00 25.22 938 VAL D C 1
ATOM 14802 O O . VAL D 2 189 ? 155.673 141.130 150.747 1.00 25.22 938 VAL D O 1
ATOM 14806 N N . ILE D 2 190 ? 153.648 141.676 151.572 1.00 28.48 939 ILE D N 1
ATOM 14807 C CA . ILE D 2 190 ? 153.604 140.638 152.591 1.00 28.48 939 ILE D CA 1
ATOM 14808 C C . ILE D 2 190 ? 152.289 139.899 152.408 1.00 28.48 939 ILE D C 1
ATOM 14809 O O . ILE D 2 190 ? 151.240 140.542 152.313 1.00 28.48 939 ILE D O 1
ATOM 14814 N N . GLN D 2 191 ? 152.341 138.564 152.355 1.00 45.67 940 GLN D N 1
ATOM 14815 C CA . GLN D 2 191 ? 151.156 137.693 152.369 1.00 45.67 940 GLN D CA 1
ATOM 14816 C C . GLN D 2 191 ? 150.207 138.032 151.210 1.00 45.67 940 GLN D C 1
ATOM 14817 O O . GLN D 2 191 ? 149.161 138.655 151.371 1.00 45.67 940 GLN D O 1
ATOM 14823 N N . ARG D 2 192 ? 150.667 137.720 150.009 1.00 71.06 941 ARG D N 1
ATOM 14824 C CA . ARG D 2 192 ? 149.793 137.810 148.852 1.00 71.06 941 ARG D CA 1
ATOM 14825 C C . ARG D 2 192 ? 148.913 136.569 148.816 1.00 71.06 941 ARG D C 1
ATOM 14826 O O . ARG D 2 192 ? 149.421 135.445 148.829 1.00 71.06 941 ARG D O 1
ATOM 14834 N N . ASP D 2 193 ? 147.597 136.769 148.780 1.00 85.88 942 ASP D N 1
ATOM 14835 C CA . ASP D 2 193 ? 146.656 135.660 148.903 1.00 85.88 942 ASP D CA 1
ATOM 14836 C C . ASP D 2 193 ? 146.619 134.831 147.614 1.00 85.88 942 ASP D C 1
ATOM 14837 O O . ASP D 2 193 ? 147.254 135.164 146.608 1.00 85.88 942 ASP D O 1
ATOM 14842 N N . GLU D 2 194 ? 145.851 133.739 147.632 1.00 88.74 943 GLU D N 1
ATOM 14843 C CA . GLU D 2 194 ? 146.053 132.667 146.661 1.00 88.74 943 GLU D CA 1
ATOM 14844 C C . GLU D 2 194 ? 145.450 132.989 145.290 1.00 88.74 943 GLU D C 1
ATOM 14845 O O . GLU D 2 194 ? 146.109 132.806 144.261 1.00 88.74 943 GLU D O 1
ATOM 14851 N N . GLY D 2 195 ? 144.211 133.472 145.246 1.00 80.60 944 GLY D N 1
ATOM 14852 C CA . GLY D 2 195 ? 143.580 133.740 143.971 1.00 80.60 944 GLY D CA 1
ATOM 14853 C C . GLY D 2 195 ? 142.678 134.953 143.971 1.00 80.60 944 GLY D C 1
ATOM 14854 O O . GLY D 2 195 ? 142.086 135.291 142.942 1.00 80.60 944 GLY D O 1
ATOM 14855 N N . HIS D 2 196 ? 142.566 135.625 145.116 1.00 87.89 945 HIS D N 1
ATOM 14856 C CA . HIS D 2 196 ? 141.699 136.798 145.195 1.00 87.89 945 HIS D CA 1
ATOM 14857 C C . HIS D 2 196 ? 142.410 138.010 144.602 1.00 87.89 945 HIS D C 1
ATOM 14858 O O . HIS D 2 196 ? 141.993 138.531 143.562 1.00 87.89 945 HIS D O 1
ATOM 14865 N N . HIS D 2 197 ? 143.515 138.427 145.242 1.00 78.98 946 HIS D N 1
ATOM 14866 C CA . HIS D 2 197 ? 144.462 139.468 144.826 1.00 78.98 946 HIS D CA 1
ATOM 14867 C C . HIS D 2 197 ? 143.797 140.750 144.321 1.00 78.98 946 HIS D C 1
ATOM 14868 O O . HIS D 2 197 ? 143.755 141.001 143.110 1.00 78.98 946 HIS D O 1
ATOM 14875 N N . VAL D 2 198 ? 143.178 141.495 145.248 1.00 48.27 947 VAL D N 1
ATOM 14876 C CA . VAL D 2 198 ? 142.592 142.816 145.016 1.00 48.27 947 VAL D CA 1
ATOM 14877 C C . VAL D 2 198 ? 143.579 143.698 144.268 1.00 48.27 947 VAL D C 1
ATOM 14878 O O . VAL D 2 198 ? 144.715 143.889 144.712 1.00 48.27 947 VAL D O 1
ATOM 14882 N N . ALA D 2 199 ? 143.155 144.204 143.113 1.00 30.62 948 ALA D N 1
ATOM 14883 C CA . ALA D 2 199 ? 144.056 144.842 142.162 1.00 30.62 948 ALA D CA 1
ATOM 14884 C C . ALA D 2 199 ? 144.515 146.190 142.695 1.00 30.62 948 ALA D C 1
ATOM 14885 O O . ALA D 2 199 ? 143.716 147.119 142.824 1.00 30.62 948 ALA D O 1
ATOM 14887 N N . TYR D 2 200 ? 145.799 146.296 143.009 1.00 28.04 949 TYR D N 1
ATOM 14888 C CA . TYR D 2 200 ? 146.400 147.546 143.432 1.00 28.04 949 TYR D CA 1
ATOM 14889 C C . TYR D 2 200 ? 147.530 147.897 142.474 1.00 28.04 949 TYR D C 1
ATOM 14890 O O . TYR D 2 200 ? 147.954 147.081 141.656 1.00 28.04 949 TYR D O 1
ATOM 14899 N N . THR D 2 201 ? 148.025 149.129 142.586 1.00 25.76 950 THR D N 1
ATOM 14900 C CA . THR D 2 201 ? 149.054 149.651 141.697 1.00 25.76 950 THR D CA 1
ATOM 14901 C C . THR D 2 201 ? 149.967 150.575 142.487 1.00 25.76 950 THR D C 1
ATOM 14902 O O . THR D 2 201 ? 149.489 151.440 143.221 1.00 25.76 950 THR D O 1
ATOM 14906 N N . THR D 2 202 ? 151.275 150.406 142.329 1.00 19.56 951 THR D N 1
ATOM 14907 C CA . THR D 2 202 ? 152.258 151.242 143.001 1.00 19.56 951 THR D CA 1
ATOM 14908 C C . THR D 2 202 ? 153.138 151.914 141.960 1.00 19.56 951 THR D C 1
ATOM 14909 O O . THR D 2 202 ? 153.787 151.230 141.166 1.00 19.56 951 THR D O 1
ATOM 14913 N N . ARG D 2 203 ? 153.170 153.244 141.967 1.00 19.56 952 ARG D N 1
ATOM 14914 C CA . ARG D 2 203 ? 154.055 153.997 141.089 1.00 19.56 952 ARG D CA 1
ATOM 14915 C C . ARG D 2 203 ? 154.562 155.226 141.826 1.00 19.56 952 ARG D C 1
ATOM 14916 O O . ARG D 2 203 ? 154.091 155.564 142.908 1.00 19.56 952 ARG D O 1
ATOM 14924 N N . GLU D 2 204 ? 155.548 155.890 141.241 1.00 21.17 953 GLU D N 1
ATOM 14925 C CA . GLU D 2 204 ? 156.248 156.977 141.908 1.00 21.17 953 GLU D CA 1
ATOM 14926 C C . GLU D 2 204 ? 156.083 158.263 141.114 1.00 21.17 953 GLU D C 1
ATOM 14927 O O . GLU D 2 204 ? 156.468 158.328 139.943 1.00 21.17 953 GLU D O 1
ATOM 14933 N N . VAL D 2 205 ? 155.507 159.278 141.758 1.00 19.56 954 VAL D N 1
ATOM 14934 C CA . VAL D 2 205 ? 155.068 160.505 141.107 1.00 19.56 954 VAL D CA 1
ATOM 14935 C C . VAL D 2 205 ? 155.773 161.641 141.826 1.00 19.56 954 VAL D C 1
ATOM 14936 O O . VAL D 2 205 ? 155.351 162.053 142.909 1.00 19.56 954 VAL D O 1
ATOM 14940 N N . GLY D 2 206 ? 156.834 162.158 141.230 1.00 19.56 955 GLY D N 1
ATOM 14941 C CA . GLY D 2 206 ? 157.589 163.218 141.868 1.00 19.56 955 GLY D CA 1
ATOM 14942 C C . GLY D 2 206 ? 158.396 162.654 142.991 1.00 19.56 955 GLY D C 1
ATOM 14943 O O . GLY D 2 206 ? 159.039 161.624 142.841 1.00 19.56 955 GLY D O 1
ATOM 14944 N N . GLN D 2 207 ? 158.358 163.314 144.137 1.00 19.56 956 GLN D N 1
ATOM 14945 C CA . GLN D 2 207 ? 159.062 162.827 145.314 1.00 19.56 956 GLN D CA 1
ATOM 14946 C C . GLN D 2 207 ? 158.259 161.858 146.158 1.00 19.56 956 GLN D C 1
ATOM 14947 O O . GLN D 2 207 ? 158.737 161.457 147.217 1.00 19.56 956 GLN D O 1
ATOM 14953 N N . TYR D 2 208 ? 157.054 161.490 145.751 1.00 19.56 957 TYR D N 1
ATOM 14954 C CA . TYR D 2 208 ? 156.189 160.727 146.625 1.00 19.56 957 TYR D CA 1
ATOM 14955 C C . TYR D 2 208 ? 155.994 159.346 146.024 1.00 19.56 957 TYR D C 1
ATOM 14956 O O . TYR D 2 208 ? 156.235 159.123 144.840 1.00 19.56 957 TYR D O 1
ATOM 14965 N N . LEU D 2 209 ? 155.549 158.415 146.849 1.00 19.56 958 LEU D N 1
ATOM 14966 C CA . LEU D 2 209 ? 155.149 157.096 146.394 1.00 19.56 958 LEU D CA 1
ATOM 14967 C C . LEU D 2 209 ? 153.637 157.003 146.506 1.00 19.56 958 LEU D C 1
ATOM 14968 O O . LEU D 2 209 ? 153.059 157.433 147.503 1.00 19.56 958 LEU D O 1
ATOM 14973 N N . VAL D 2 210 ? 152.992 156.470 145.475 1.00 19.56 959 VAL D N 1
ATOM 14974 C CA . VAL D 2 210 ? 151.539 156.495 145.362 1.00 19.56 959 VAL D CA 1
ATOM 14975 C C . VAL D 2 210 ? 151.042 155.070 145.188 1.00 19.56 959 VAL D C 1
ATOM 14976 O O . VAL D 2 210 ? 151.334 154.430 144.175 1.00 19.56 959 VAL D O 1
ATOM 14980 N N . VAL D 2 211 ? 150.285 154.575 146.166 1.00 19.56 960 VAL D N 1
ATOM 14981 C CA . VAL D 2 211 ? 149.571 153.308 146.054 1.00 19.56 960 VAL D CA 1
ATOM 14982 C C . VAL D 2 211 ? 148.117 153.631 145.751 1.00 19.56 960 VAL D C 1
ATOM 14983 O O . VAL D 2 211 ? 147.547 154.558 146.332 1.00 19.56 960 VAL D O 1
ATOM 14987 N N . GLU D 2 212 ? 147.529 152.904 144.809 1.00 19.56 961 GLU D N 1
ATOM 14988 C CA . GLU D 2 212 ? 146.131 153.055 144.449 1.00 19.56 961 GLU D CA 1
ATOM 14989 C C . GLU D 2 212 ? 145.502 151.672 144.475 1.00 19.56 961 GLU D C 1
ATOM 14990 O O . GLU D 2 212 ? 146.188 150.681 144.252 1.00 19.56 961 GLU D O 1
ATOM 14996 N N . SER D 2 213 ? 144.210 151.595 144.774 1.00 19.56 962 SER D N 1
ATOM 14997 C CA . SER D 2 213 ? 143.490 150.334 144.729 1.00 19.56 962 SER D CA 1
ATOM 14998 C C . SER D 2 213 ? 142.284 150.459 143.810 1.00 19.56 962 SER D C 1
ATOM 14999 O O . SER D 2 213 ? 141.767 151.548 143.572 1.00 19.56 962 SER D O 1
ATOM 15002 N N . SER D 2 214 ? 141.837 149.315 143.297 1.00 25.71 963 SER D N 1
ATOM 15003 C CA . SER D 2 214 ? 140.659 149.274 142.439 1.00 25.71 963 SER D CA 1
ATOM 15004 C C . SER D 2 214 ? 139.368 149.481 143.210 1.00 25.71 963 SER D C 1
ATOM 15005 O O . SER D 2 214 ? 138.338 149.785 142.605 1.00 25.71 963 SER D O 1
ATOM 15008 N N . THR D 2 215 ? 139.397 149.297 144.521 1.00 19.56 964 THR D N 1
ATOM 15009 C CA . THR D 2 215 ? 138.242 149.461 145.382 1.00 19.56 964 THR D CA 1
ATOM 15010 C C . THR D 2 215 ? 138.016 150.900 145.821 1.00 19.56 964 THR D C 1
ATOM 15011 O O . THR D 2 215 ? 136.977 151.188 146.420 1.00 19.56 964 THR D O 1
ATOM 15015 N N . GLY D 2 216 ? 138.949 151.803 145.537 1.00 19.56 965 GLY D N 1
ATOM 15016 C CA . GLY D 2 216 ? 138.777 153.205 145.832 1.00 19.56 965 GLY D CA 1
ATOM 15017 C C . GLY D 2 216 ? 139.680 153.772 146.896 1.00 19.56 965 GLY D C 1
ATOM 15018 O O . GLY D 2 216 ? 139.437 154.891 147.345 1.00 19.56 965 GLY D O 1
ATOM 15019 N N . ILE D 2 217 ? 140.727 153.058 147.288 1.00 19.56 966 ILE D N 1
ATOM 15020 C CA . ILE D 2 217 ? 141.591 153.438 148.399 1.00 19.56 966 ILE D CA 1
ATOM 15021 C C . ILE D 2 217 ? 142.925 153.889 147.827 1.00 19.56 966 ILE D C 1
ATOM 15022 O O . ILE D 2 217 ? 143.543 153.162 147.045 1.00 19.56 966 ILE D O 1
ATOM 15027 N N . ILE D 2 218 ? 143.364 155.089 148.200 1.00 19.56 967 ILE D N 1
ATOM 15028 C CA . ILE D 2 218 ? 144.556 155.715 147.630 1.00 19.56 967 ILE D CA 1
ATOM 15029 C C . ILE D 2 218 ? 145.420 156.244 148.765 1.00 19.56 967 ILE D C 1
ATOM 15030 O O . ILE D 2 218 ? 144.949 157.038 149.584 1.00 19.56 967 ILE D O 1
ATOM 15035 N N . VAL D 2 219 ? 146.681 155.820 148.809 1.00 19.56 968 VAL D N 1
ATOM 15036 C CA . VAL D 2 219 ? 147.630 156.243 149.836 1.00 19.56 968 VAL D CA 1
ATOM 15037 C C . VAL D 2 219 ? 148.823 156.907 149.163 1.00 19.56 968 VAL D C 1
ATOM 15038 O O . VAL D 2 219 ? 149.444 156.320 148.274 1.00 19.56 968 VAL D O 1
ATOM 15042 N N . ILE D 2 220 ? 149.150 158.120 149.600 1.00 19.56 969 ILE D N 1
ATOM 15043 C CA . ILE D 2 220 ? 150.215 158.939 149.032 1.00 19.56 969 ILE D CA 1
ATOM 15044 C C . ILE D 2 220 ? 151.200 159.262 150.146 1.00 19.56 969 ILE D C 1
ATOM 15045 O O . ILE D 2 220 ? 150.800 159.757 151.201 1.00 19.56 969 ILE D O 1
ATOM 15050 N N . TRP D 2 221 ? 152.484 159.019 149.903 1.00 19.56 970 TRP D N 1
ATOM 15051 C CA . TRP D 2 221 ? 153.484 158.950 150.962 1.00 19.56 970 TRP D CA 1
ATOM 15052 C C . TRP D 2 221 ? 154.776 159.600 150.494 1.00 19.56 970 TRP D C 1
ATOM 15053 O O . TRP D 2 221 ? 155.329 159.184 149.476 1.00 19.56 970 TRP D O 1
ATOM 15064 N N . ASP D 2 222 ? 155.288 160.593 151.232 1.00 19.56 971 ASP D N 1
ATOM 15065 C CA . ASP D 2 222 ? 156.498 161.289 150.787 1.00 19.56 971 ASP D CA 1
ATOM 15066 C C . ASP D 2 222 ? 157.785 160.620 151.231 1.00 19.56 971 ASP D C 1
ATOM 15067 O O . ASP D 2 222 ? 158.823 161.286 151.254 1.00 19.56 971 ASP D O 1
ATOM 15072 N N . LYS D 2 223 ? 157.714 159.363 151.658 1.00 19.56 972 LYS D N 1
ATOM 15073 C CA . LYS D 2 223 ? 158.793 158.463 152.050 1.00 19.56 972 LYS D CA 1
ATOM 15074 C C . LYS D 2 223 ? 159.453 158.841 153.367 1.00 19.56 972 LYS D C 1
ATOM 15075 O O . LYS D 2 223 ? 160.432 158.202 153.739 1.00 19.56 972 LYS D O 1
ATOM 15081 N N . ARG D 2 224 ? 158.970 159.861 154.083 1.00 19.56 973 ARG D N 1
ATOM 15082 C CA . ARG D 2 224 ? 159.483 160.145 155.422 1.00 19.56 973 ARG D CA 1
ATOM 15083 C C . ARG D 2 224 ? 158.409 160.097 156.500 1.00 19.56 973 ARG D C 1
ATOM 15084 O O . ARG D 2 224 ? 158.351 159.132 157.260 1.00 19.56 973 ARG D O 1
ATOM 15092 N N . THR D 2 225 ? 157.530 161.096 156.565 1.00 19.56 974 THR D N 1
ATOM 15093 C CA . THR D 2 225 ? 156.561 161.233 157.653 1.00 19.56 974 THR D CA 1
ATOM 15094 C C . THR D 2 225 ? 155.184 161.676 157.205 1.00 19.56 974 THR D C 1
ATOM 15095 O O . THR D 2 225 ? 154.241 161.548 157.990 1.00 19.56 974 THR D O 1
ATOM 15099 N N . THR D 2 226 ? 155.022 162.200 155.997 1.00 19.56 975 THR D N 1
ATOM 15100 C CA . THR D 2 226 ? 153.756 162.749 155.548 1.00 19.56 975 THR D CA 1
ATOM 15101 C C . THR D 2 226 ? 153.007 161.687 154.763 1.00 19.56 975 THR D C 1
ATOM 15102 O O . THR D 2 226 ? 153.590 161.015 153.909 1.00 19.56 975 THR D O 1
ATOM 15106 N N . VAL D 2 227 ? 151.733 161.493 155.102 1.00 19.56 976 VAL D N 1
ATOM 15107 C CA . VAL D 2 227 ? 150.864 160.528 154.444 1.00 19.56 976 VAL D CA 1
ATOM 15108 C C . VAL D 2 227 ? 149.609 161.280 154.019 1.00 19.56 976 VAL D C 1
ATOM 15109 O O . VAL D 2 227 ? 149.162 162.187 154.725 1.00 19.56 976 VAL D O 1
ATOM 15113 N N . PHE D 2 228 ? 149.064 160.939 152.852 1.00 19.56 977 PHE D N 1
ATOM 15114 C CA . PHE D 2 228 ? 147.734 161.376 152.446 1.00 19.56 977 PHE D CA 1
ATOM 15115 C C . PHE D 2 228 ? 146.930 160.136 152.104 1.00 19.56 977 PHE D C 1
ATOM 15116 O O . PHE D 2 228 ? 147.321 159.375 151.219 1.00 19.56 977 PHE D O 1
ATOM 15124 N N . ILE D 2 229 ? 145.812 159.927 152.787 1.00 19.56 978 ILE D N 1
ATOM 15125 C CA . ILE D 2 229 ? 144.873 158.867 152.434 1.00 19.56 978 ILE D CA 1
ATOM 15126 C C . ILE D 2 229 ? 143.708 159.515 151.701 1.00 19.56 978 ILE D C 1
ATOM 15127 O O . ILE D 2 229 ? 143.227 160.569 152.117 1.00 19.56 978 ILE D O 1
ATOM 15132 N N . LYS D 2 230 ? 143.281 158.916 150.592 1.00 19.56 979 LYS D N 1
ATOM 15133 C CA . LYS D 2 230 ? 142.079 159.338 149.891 1.00 19.56 979 LYS D CA 1
ATOM 15134 C C . LYS D 2 230 ? 141.119 158.171 149.729 1.00 19.56 979 LYS D C 1
ATOM 15135 O O . LYS D 2 230 ? 141.532 157.057 149.414 1.00 19.56 979 LYS D O 1
ATOM 15141 N N . LEU D 2 231 ? 139.842 158.428 149.965 1.00 19.56 980 LEU D N 1
ATOM 15142 C CA . LEU D 2 231 ? 138.798 157.437 149.780 1.00 19.56 980 LEU D CA 1
ATOM 15143 C C . LEU D 2 231 ? 137.798 157.941 148.756 1.00 19.56 980 LEU D C 1
ATOM 15144 O O . LEU D 2 231 ? 137.467 159.126 148.732 1.00 19.56 980 LEU D O 1
ATOM 15149 N N . ALA D 2 232 ? 137.333 157.025 147.914 1.00 19.56 981 ALA D N 1
ATOM 15150 C CA . ALA D 2 232 ? 136.232 157.277 147.003 1.00 19.56 981 ALA D CA 1
ATOM 15151 C C . ALA D 2 232 ? 134.975 157.628 147.796 1.00 19.56 981 ALA D C 1
ATOM 15152 O O . ALA D 2 232 ? 134.817 157.188 148.934 1.00 19.56 981 ALA D O 1
ATOM 15154 N N . PRO D 2 233 ? 134.042 158.393 147.223 1.00 19.56 982 PRO D N 1
ATOM 15155 C CA . PRO D 2 233 ? 132.864 158.824 147.986 1.00 19.56 982 PRO D CA 1
ATOM 15156 C C . PRO D 2 233 ? 131.831 157.742 148.264 1.00 19.56 982 PRO D C 1
ATOM 15157 O O . PRO D 2 233 ? 130.722 158.074 148.686 1.00 19.56 982 PRO D O 1
ATOM 15161 N N . SER D 2 234 ? 132.150 156.473 148.036 1.00 19.56 983 SER D N 1
ATOM 15162 C CA . SER D 2 234 ? 131.344 155.349 148.469 1.00 19.56 983 SER D CA 1
ATOM 15163 C C . SER D 2 234 ? 131.577 154.993 149.928 1.00 19.56 983 SER D C 1
ATOM 15164 O O . SER D 2 234 ? 130.834 154.173 150.473 1.00 19.56 983 SER D O 1
ATOM 15167 N N . TYR D 2 235 ? 132.594 155.573 150.563 1.00 19.56 984 TYR D N 1
ATOM 15168 C CA . TYR D 2 235 ? 132.947 155.282 151.945 1.00 19.56 984 TYR D CA 1
ATOM 15169 C C . TYR D 2 235 ? 132.411 156.321 152.912 1.00 19.56 984 TYR D C 1
ATOM 15170 O O . TYR D 2 235 ? 132.996 156.532 153.974 1.00 19.56 984 TYR D O 1
ATOM 15179 N N . LYS D 2 236 ? 131.304 156.967 152.572 1.00 21.42 985 LYS D N 1
ATOM 15180 C CA . LYS D 2 236 ? 130.736 158.016 153.404 1.00 21.42 985 LYS D CA 1
ATOM 15181 C C . LYS D 2 236 ? 130.073 157.409 154.631 1.00 21.42 985 LYS D C 1
ATOM 15182 O O . LYS D 2 236 ? 129.144 156.607 154.507 1.00 21.42 985 LYS D O 1
ATOM 15188 N N . GLY D 2 237 ? 130.543 157.800 155.811 1.00 19.56 986 GLY D N 1
ATOM 15189 C CA . GLY D 2 237 ? 129.940 157.351 157.044 1.00 19.56 986 GLY D CA 1
ATOM 15190 C C . GLY D 2 237 ? 130.170 155.904 157.376 1.00 19.56 986 GLY D C 1
ATOM 15191 O O . GLY D 2 237 ? 129.445 155.352 158.201 1.00 19.56 986 GLY D O 1
ATOM 15192 N N . THR D 2 238 ? 131.155 155.262 156.748 1.00 19.56 987 THR D N 1
ATOM 15193 C CA . THR D 2 238 ? 131.427 153.845 156.955 1.00 19.56 987 THR D CA 1
ATOM 15194 C C . THR D 2 238 ? 132.863 153.578 157.385 1.00 19.56 987 THR D C 1
ATOM 15195 O O . THR D 2 238 ? 133.342 152.463 157.209 1.00 19.56 987 THR D O 1
ATOM 15199 N N . VAL D 2 239 ? 133.577 154.564 157.924 1.00 19.56 988 VAL D N 1
ATOM 15200 C CA . VAL D 2 239 ? 134.936 154.358 158.403 1.00 19.56 988 VAL D CA 1
ATOM 15201 C C . VAL D 2 239 ? 135.058 154.915 159.813 1.00 19.56 988 VAL D C 1
ATOM 15202 O O . VAL D 2 239 ? 134.151 155.561 160.326 1.00 19.56 988 VAL D O 1
ATOM 15206 N N . CYS D 2 240 ? 136.184 154.616 160.453 1.00 19.56 989 CYS D N 1
ATOM 15207 C CA . CYS D 2 240 ? 136.531 155.160 161.763 1.00 19.56 989 CYS D CA 1
ATOM 15208 C C . CYS D 2 240 ? 138.045 155.110 161.914 1.00 19.56 989 CYS D C 1
ATOM 15209 O O . CYS D 2 240 ? 138.758 154.663 161.017 1.00 19.56 989 CYS D O 1
ATOM 15212 N N . GLY D 2 241 ? 138.533 155.594 163.050 1.00 19.56 990 GLY D N 1
ATOM 15213 C CA . GLY D 2 241 ? 139.946 155.676 163.328 1.00 19.56 990 GLY D CA 1
ATOM 15214 C C . GLY D 2 241 ? 140.316 157.075 163.734 1.00 19.56 990 GLY D C 1
ATOM 15215 O O . GLY D 2 241 ? 139.457 157.890 164.071 1.00 19.56 990 GLY D O 1
ATOM 15216 N N . LEU D 2 242 ? 141.608 157.373 163.675 1.00 19.56 991 LEU D N 1
ATOM 15217 C CA . LEU D 2 242 ? 142.108 158.715 163.943 1.00 19.56 991 LEU D CA 1
ATOM 15218 C C . LEU D 2 242 ? 141.829 159.706 162.825 1.00 19.56 991 LEU D C 1
ATOM 15219 O O . LEU D 2 242 ? 142.175 160.879 162.977 1.00 19.56 991 LEU D O 1
ATOM 15224 N N . CYS D 2 243 ? 141.241 159.286 161.710 1.00 19.56 992 CYS D N 1
ATOM 15225 C CA . CYS D 2 243 ? 140.887 160.183 160.624 1.00 19.56 992 CYS D CA 1
ATOM 15226 C C . CYS D 2 243 ? 139.410 160.525 160.594 1.00 19.56 992 CYS D C 1
ATOM 15227 O O . CYS D 2 243 ? 138.965 161.158 159.639 1.00 19.56 992 CYS D O 1
ATOM 15230 N N . GLY D 2 244 ? 138.638 160.100 161.579 1.00 19.56 993 GLY D N 1
ATOM 15231 C CA . GLY D 2 244 ? 137.230 160.414 161.605 1.00 19.56 993 GLY D CA 1
ATOM 15232 C C . GLY D 2 244 ? 136.398 159.395 160.857 1.00 19.56 993 GLY D C 1
ATOM 15233 O O . GLY D 2 244 ? 136.837 158.286 160.565 1.00 19.56 993 GLY D O 1
ATOM 15234 N N . ASN D 2 245 ? 135.169 159.796 160.529 1.00 19.56 994 ASN D N 1
ATOM 15235 C CA . ASN D 2 245 ? 134.207 158.895 159.914 1.00 19.56 994 ASN D CA 1
ATOM 15236 C C . ASN D 2 245 ? 133.603 159.349 158.592 1.00 19.56 994 ASN D C 1
ATOM 15237 O O . ASN D 2 245 ? 132.763 158.624 158.060 1.00 19.56 994 ASN D O 1
ATOM 15242 N N . PHE D 2 246 ? 133.992 160.514 158.065 1.00 19.56 995 PHE D N 1
ATOM 15243 C CA . PHE D 2 246 ? 133.747 160.936 156.677 1.00 19.56 995 PHE D CA 1
ATOM 15244 C C . PHE D 2 246 ? 132.248 161.030 156.367 1.00 19.56 995 PHE D C 1
ATOM 15245 O O . PHE D 2 246 ? 131.724 160.418 155.445 1.00 19.56 995 PHE D O 1
ATOM 15253 N N . ASP D 2 247 ? 131.549 161.822 157.186 1.00 19.56 996 ASP D N 1
ATOM 15254 C CA . ASP D 2 247 ? 130.126 162.056 156.977 1.00 19.56 996 ASP D CA 1
ATOM 15255 C C . ASP D 2 247 ? 129.767 163.534 156.900 1.00 19.56 996 ASP D C 1
ATOM 15256 O O . ASP D 2 247 ? 128.615 163.878 157.174 1.00 19.56 996 ASP D O 1
ATOM 15261 N N . HIS D 2 248 ? 130.742 164.391 156.556 1.00 19.56 997 HIS D N 1
ATOM 15262 C CA A HIS D 2 248 ? 130.534 165.818 156.291 0.50 19.56 997 HIS D CA 1
ATOM 15263 C CA B HIS D 2 248 ? 130.533 165.820 156.289 0.50 19.56 997 HIS D CA 1
ATOM 15264 C C . HIS D 2 248 ? 129.902 166.539 157.476 1.00 19.56 997 HIS D C 1
ATOM 15265 O O . HIS D 2 248 ? 128.986 167.344 157.318 1.00 19.56 997 HIS D O 1
ATOM 15278 N N . ARG D 2 249 ? 130.402 166.242 158.667 1.00 19.56 998 ARG D N 1
ATOM 15279 C CA . ARG D 2 249 ? 129.870 166.772 159.915 1.00 19.56 998 ARG D CA 1
ATOM 15280 C C . ARG D 2 249 ? 130.966 166.538 160.944 1.00 19.56 998 ARG D C 1
ATOM 15281 O O . ARG D 2 249 ? 131.231 165.389 161.293 1.00 19.56 998 ARG D O 1
ATOM 15289 N N . SER D 2 250 ? 131.621 167.596 161.412 1.00 19.56 999 SER D N 1
ATOM 15290 C CA . SER D 2 250 ? 132.896 167.417 162.091 1.00 19.56 999 SER D CA 1
ATOM 15291 C C . SER D 2 250 ? 132.810 167.459 163.603 1.00 19.56 999 SER D C 1
ATOM 15292 O O . SER D 2 250 ? 133.850 167.398 164.256 1.00 19.56 999 SER D O 1
ATOM 15295 N N . ASN D 2 251 ? 131.625 167.569 164.194 1.00 19.56 1000 ASN D N 1
ATOM 15296 C CA . ASN D 2 251 ? 131.551 167.550 165.645 1.00 19.56 1000 ASN D CA 1
ATOM 15297 C C . ASN D 2 251 ? 131.293 166.162 166.195 1.00 19.56 1000 ASN D C 1
ATOM 15298 O O . ASN D 2 251 ? 130.794 166.030 167.316 1.00 19.56 1000 ASN D O 1
ATOM 15303 N N . ASN D 2 252 ? 131.615 165.126 165.426 1.00 19.56 1001 ASN D N 1
ATOM 15304 C CA . ASN D 2 252 ? 131.623 163.767 165.942 1.00 19.56 1001 ASN D CA 1
ATOM 15305 C C . ASN D 2 252 ? 132.862 162.996 165.512 1.00 19.56 1001 ASN D C 1
ATOM 15306 O O . ASN D 2 252 ? 132.868 161.770 165.589 1.00 19.56 1001 ASN D O 1
ATOM 15311 N N . ASP D 2 253 ? 133.908 163.685 165.054 1.00 19.56 1002 ASP D N 1
ATOM 15312 C CA . ASP D 2 253 ? 135.131 162.997 164.665 1.00 19.56 1002 ASP D CA 1
ATOM 15313 C C . ASP D 2 253 ? 135.903 162.445 165.850 1.00 19.56 1002 ASP D C 1
ATOM 15314 O O . ASP D 2 253 ? 136.732 161.554 165.663 1.00 19.56 1002 ASP D O 1
ATOM 15319 N N . PHE D 2 254 ? 135.665 162.947 167.056 1.00 19.56 1003 PHE D N 1
ATOM 15320 C CA . PHE D 2 254 ? 136.297 162.361 168.232 1.00 19.56 1003 PHE D CA 1
ATOM 15321 C C . PHE D 2 254 ? 135.425 161.279 168.853 1.00 19.56 1003 PHE D C 1
ATOM 15322 O O . PHE D 2 254 ? 135.127 161.301 170.033 1.00 19.56 1003 PHE D O 1
ATOM 15330 N N . THR D 2 255 ? 135.031 160.307 168.043 1.00 19.56 1004 THR D N 1
ATOM 15331 C CA . THR D 2 255 ? 134.373 159.101 168.518 1.00 19.56 1004 THR D CA 1
ATOM 15332 C C . THR D 2 255 ? 135.440 158.068 168.843 1.00 19.56 1004 THR D C 1
ATOM 15333 O O . THR D 2 255 ? 136.305 157.788 168.013 1.00 19.56 1004 THR D O 1
ATOM 15337 N N . THR D 2 256 ? 135.378 157.501 170.042 1.00 19.56 1005 THR D N 1
ATOM 15338 C CA . THR D 2 256 ? 136.382 156.544 170.464 1.00 19.56 1005 THR D CA 1
ATOM 15339 C C . THR D 2 256 ? 136.043 155.158 169.920 1.00 19.56 1005 THR D C 1
ATOM 15340 O O . THR D 2 256 ? 135.076 154.975 169.183 1.00 19.56 1005 THR D O 1
ATOM 15344 N N . ARG D 2 257 ? 136.872 154.168 170.267 1.00 19.56 1006 ARG D N 1
ATOM 15345 C CA . ARG D 2 257 ? 136.671 152.802 169.790 1.00 19.56 1006 ARG D CA 1
ATOM 15346 C C . ARG D 2 257 ? 135.388 152.189 170.342 1.00 19.56 1006 ARG D C 1
ATOM 15347 O O . ARG D 2 257 ? 134.760 151.360 169.677 1.00 19.56 1006 ARG D O 1
ATOM 15355 N N . ASP D 2 258 ? 134.956 152.607 171.529 1.00 19.56 1007 ASP D N 1
ATOM 15356 C CA . ASP D 2 258 ? 133.709 152.132 172.116 1.00 19.56 1007 ASP D CA 1
ATOM 15357 C C . ASP D 2 258 ? 132.519 153.035 171.813 1.00 19.56 1007 ASP D C 1
ATOM 15358 O O . ASP D 2 258 ? 131.577 153.067 172.609 1.00 19.56 1007 ASP D O 1
ATOM 15363 N N . HIS D 2 259 ? 132.573 153.788 170.707 1.00 19.56 1008 HIS D N 1
ATOM 15364 C CA . HIS D 2 259 ? 131.449 154.540 170.137 1.00 19.56 1008 HIS D CA 1
ATOM 15365 C C . HIS D 2 259 ? 130.953 155.643 171.068 1.00 19.56 1008 HIS D C 1
ATOM 15366 O O . HIS D 2 259 ? 129.757 155.801 171.302 1.00 19.56 1008 HIS D O 1
ATOM 15373 N N . MET D 2 260 ? 131.889 156.424 171.585 1.00 23.98 1009 MET D N 1
ATOM 15374 C CA . MET D 2 260 ? 131.613 157.514 172.507 1.00 23.98 1009 MET D CA 1
ATOM 15375 C C . MET D 2 260 ? 132.315 158.769 172.026 1.00 23.98 1009 MET D C 1
ATOM 15376 O O . MET D 2 260 ? 133.529 158.758 171.822 1.00 23.98 1009 MET D O 1
ATOM 15381 N N . VAL D 2 261 ? 131.562 159.847 171.849 1.00 19.56 1010 VAL D N 1
ATOM 15382 C CA . VAL D 2 261 ? 132.127 161.115 171.410 1.00 19.56 1010 VAL D CA 1
ATOM 15383 C C . VAL D 2 261 ? 132.651 161.847 172.637 1.00 19.56 1010 VAL D C 1
ATOM 15384 O O . VAL D 2 261 ? 131.878 162.264 173.500 1.00 19.56 1010 VAL D O 1
ATOM 15388 N N . VAL D 2 262 ? 133.967 162.003 172.714 1.00 19.56 1011 VAL D N 1
ATOM 15389 C CA . VAL D 2 262 ? 134.615 162.716 173.799 1.00 19.56 1011 VAL D CA 1
ATOM 15390 C C . VAL D 2 262 ? 135.085 164.068 173.276 1.00 19.56 1011 VAL D C 1
ATOM 15391 O O . VAL D 2 262 ? 135.055 164.338 172.079 1.00 19.56 1011 VAL D O 1
ATOM 15395 N N . SER D 2 263 ? 135.508 164.933 174.194 1.00 19.20 1012 SER D N 1
ATOM 15396 C CA . SER D 2 263 ? 135.980 166.266 173.839 1.00 19.20 1012 SER D CA 1
ATOM 15397 C C . SER D 2 263 ? 137.486 166.411 173.936 1.00 19.20 1012 SER D C 1
ATOM 15398 O O . SER D 2 263 ? 138.015 167.464 173.581 1.00 19.20 1012 SER D O 1
ATOM 15401 N N . SER D 2 264 ? 138.186 165.376 174.374 1.00 19.56 1013 SER D N 1
ATOM 15402 C CA . SER D 2 264 ? 139.622 165.425 174.571 1.00 19.56 1013 SER D CA 1
ATOM 15403 C C . SER D 2 264 ? 140.346 164.817 173.381 1.00 19.56 1013 SER D C 1
ATOM 15404 O O . SER D 2 264 ? 139.900 163.823 172.808 1.00 19.56 1013 SER D O 1
ATOM 15407 N N . GLU D 2 265 ? 141.472 165.425 173.012 1.00 19.56 1014 GLU D N 1
ATOM 15408 C CA . GLU D 2 265 ? 142.338 164.860 171.988 1.00 19.56 1014 GLU D CA 1
ATOM 15409 C C . GLU D 2 265 ? 143.065 163.626 172.478 1.00 19.56 1014 GLU D C 1
ATOM 15410 O O . GLU D 2 265 ? 143.527 162.830 171.661 1.00 19.56 1014 GLU D O 1
ATOM 15416 N N . LEU D 2 266 ? 143.192 163.468 173.791 1.00 19.56 1015 LEU D N 1
ATOM 15417 C CA . LEU D 2 266 ? 144.017 162.444 174.398 1.00 19.56 1015 LEU D CA 1
ATOM 15418 C C . LEU D 2 266 ? 143.214 161.270 174.920 1.00 19.56 1015 LEU D C 1
ATOM 15419 O O . LEU D 2 266 ? 143.800 160.233 175.218 1.00 19.56 1015 LEU D O 1
ATOM 15424 N N . ASP D 2 267 ? 141.903 161.405 175.060 1.00 19.56 1016 ASP D N 1
ATOM 15425 C CA . ASP D 2 267 ? 141.050 160.251 175.304 1.00 19.56 1016 ASP D CA 1
ATOM 15426 C C . ASP D 2 267 ? 140.623 159.584 174.017 1.00 19.56 1016 ASP D C 1
ATOM 15427 O O . ASP D 2 267 ? 140.388 158.376 174.005 1.00 19.56 1016 ASP D O 1
ATOM 15432 N N . PHE D 2 268 ? 140.488 160.368 172.949 1.00 19.56 1017 PHE D N 1
ATOM 15433 C CA . PHE D 2 268 ? 140.206 159.845 171.617 1.00 19.56 1017 PHE D CA 1
ATOM 15434 C C . PHE D 2 268 ? 141.400 159.114 171.026 1.00 19.56 1017 PHE D C 1
ATOM 15435 O O . PHE D 2 268 ? 141.273 157.968 170.590 1.00 19.56 1017 PHE D O 1
ATOM 15443 N N . GLY D 2 269 ? 142.569 159.752 171.014 1.00 19.56 1018 GLY D N 1
ATOM 15444 C CA . GLY D 2 269 ? 143.726 159.148 170.387 1.00 19.56 1018 GLY D CA 1
ATOM 15445 C C . GLY D 2 269 ? 144.301 157.966 171.138 1.00 19.56 1018 GLY D C 1
ATOM 15446 O O . GLY D 2 269 ? 144.895 157.077 170.529 1.00 19.56 1018 GLY D O 1
ATOM 15447 N N . ASN D 2 270 ? 144.139 157.929 172.458 1.00 19.56 1019 ASN D N 1
ATOM 15448 C CA . ASN D 2 270 ? 144.590 156.784 173.237 1.00 19.56 1019 ASN D CA 1
ATOM 15449 C C . ASN D 2 270 ? 143.682 155.575 173.115 1.00 19.56 1019 ASN D C 1
ATOM 15450 O O . ASN D 2 270 ? 144.033 154.512 173.626 1.00 19.56 1019 ASN D O 1
ATOM 15455 N N . SER D 2 271 ? 142.535 155.695 172.472 1.00 19.56 1020 SER D N 1
ATOM 15456 C CA . SER D 2 271 ? 141.639 154.568 172.307 1.00 19.56 1020 SER D CA 1
ATOM 15457 C C . SER D 2 271 ? 141.828 153.848 170.987 1.00 19.56 1020 SER D C 1
ATOM 15458 O O . SER D 2 271 ? 141.210 152.807 170.777 1.00 19.56 1020 SER D O 1
ATOM 15461 N N . TRP D 2 272 ? 142.662 154.368 170.093 1.00 19.56 1021 TRP D N 1
ATOM 15462 C CA . TRP D 2 272 ? 142.901 153.718 168.818 1.00 19.56 1021 TRP D CA 1
ATOM 15463 C C . TRP D 2 272 ? 144.271 153.072 168.745 1.00 19.56 1021 TRP D C 1
ATOM 15464 O O . TRP D 2 272 ? 144.702 152.700 167.657 1.00 19.56 1021 TRP D O 1
ATOM 15475 N N . LYS D 2 273 ? 144.958 152.928 169.873 1.00 19.56 1022 LYS D N 1
ATOM 15476 C CA . LYS D 2 273 ? 146.184 152.156 169.911 1.00 19.56 1022 LYS D CA 1
ATOM 15477 C C . LYS D 2 273 ? 145.882 150.684 169.696 1.00 19.56 1022 LYS D C 1
ATOM 15478 O O . LYS D 2 273 ? 144.799 150.194 170.018 1.00 19.56 1022 LYS D O 1
ATOM 15484 N N . GLU D 2 274 ? 146.848 149.982 169.112 1.00 19.56 1023 GLU D N 1
ATOM 15485 C CA . GLU D 2 274 ? 146.666 148.585 168.743 1.00 19.56 1023 GLU D CA 1
ATOM 15486 C C . GLU D 2 274 ? 147.017 147.614 169.856 1.00 19.56 1023 GLU D C 1
ATOM 15487 O O . GLU D 2 274 ? 146.352 146.586 170.004 1.00 19.56 1023 GLU D O 1
ATOM 15493 N N . ALA D 2 275 ? 148.049 147.905 170.629 1.00 19.56 1024 ALA D N 1
ATOM 15494 C CA . ALA D 2 275 ? 148.349 146.961 171.687 1.00 19.56 1024 ALA D CA 1
ATOM 15495 C C . ALA D 2 275 ? 147.873 147.493 173.026 1.00 19.56 1024 ALA D C 1
ATOM 15496 O O . ALA D 2 275 ? 148.013 148.684 173.300 1.00 19.56 1024 ALA D O 1
ATOM 15498 N N . PRO D 2 276 ? 147.291 146.630 173.863 1.00 19.56 1025 PRO D N 1
ATOM 15499 C CA . PRO D 2 276 ? 146.813 147.086 175.176 1.00 19.56 1025 PRO D CA 1
ATOM 15500 C C . PRO D 2 276 ? 147.914 147.485 176.135 1.00 19.56 1025 PRO D C 1
ATOM 15501 O O . PRO D 2 276 ? 147.653 148.271 177.048 1.00 19.56 1025 PRO D O 1
ATOM 15505 N N . THR D 2 277 ? 149.127 146.982 175.966 1.00 22.45 1026 THR D N 1
ATOM 15506 C CA . THR D 2 277 ? 150.225 147.302 176.863 1.00 22.45 1026 THR D CA 1
ATOM 15507 C C . THR D 2 277 ? 150.976 148.569 176.477 1.00 22.45 1026 THR D C 1
ATOM 15508 O O . THR D 2 277 ? 151.913 148.947 177.182 1.00 22.45 1026 THR D O 1
ATOM 15512 N N . CYS D 2 278 ? 150.606 149.216 175.375 1.00 22.73 1027 CYS D N 1
ATOM 15513 C CA . CYS D 2 278 ? 151.145 150.524 175.058 1.00 22.73 1027 CYS D CA 1
ATOM 15514 C C . CYS D 2 278 ? 150.656 151.540 176.088 1.00 22.73 1027 CYS D C 1
ATOM 15515 O O . CYS D 2 278 ? 149.532 151.437 176.582 1.00 22.73 1027 CYS D O 1
ATOM 15518 N N . PRO D 2 279 ? 151.481 152.517 176.448 1.00 19.56 1028 PRO D N 1
ATOM 15519 C CA . PRO D 2 279 ? 151.091 153.465 177.492 1.00 19.56 1028 PRO D CA 1
ATOM 15520 C C . PRO D 2 279 ? 150.103 154.499 176.973 1.00 19.56 1028 PRO D C 1
ATOM 15521 O O . PRO D 2 279 ? 149.822 154.598 175.780 1.00 19.56 1028 PRO D O 1
ATOM 15525 N N . ASP D 2 280 ? 149.572 155.274 177.909 1.00 19.56 1029 ASP D N 1
ATOM 15526 C CA . ASP D 2 280 ? 148.684 156.378 177.598 1.00 19.56 1029 ASP D CA 1
ATOM 15527 C C . ASP D 2 280 ? 149.460 157.682 177.586 1.00 19.56 1029 ASP D C 1
ATOM 15528 O O . ASP D 2 280 ? 150.343 157.905 178.415 1.00 19.56 1029 ASP D O 1
ATOM 15533 N N . VAL D 2 281 ? 149.116 158.541 176.641 1.00 19.56 1030 VAL D N 1
ATOM 15534 C CA . VAL D 2 281 ? 149.683 159.876 176.556 1.00 19.56 1030 VAL D CA 1
ATOM 15535 C C . VAL D 2 281 ? 148.858 160.765 177.468 1.00 19.56 1030 VAL D C 1
ATOM 15536 O O . VAL D 2 281 ? 147.646 160.900 177.285 1.00 19.56 1030 VAL D O 1
ATOM 15540 N N . SER D 2 282 ? 149.507 161.357 178.460 1.00 19.10 1031 SER D N 1
ATOM 15541 C CA . SER D 2 282 ? 148.810 162.116 179.480 1.00 19.10 1031 SER D CA 1
ATOM 15542 C C . SER D 2 282 ? 148.920 163.620 179.301 1.00 19.10 1031 SER D C 1
ATOM 15543 O O . SER D 2 282 ? 148.149 164.354 179.925 1.00 19.10 1031 SER D O 1
ATOM 15546 N N . THR D 2 283 ? 149.834 164.095 178.458 1.00 23.74 1032 THR D N 1
ATOM 15547 C CA . THR D 2 283 ? 149.913 165.505 178.111 1.00 23.74 1032 THR D CA 1
ATOM 15548 C C . THR D 2 283 ? 150.571 165.639 176.746 1.00 23.74 1032 THR D C 1
ATOM 15549 O O . THR D 2 283 ? 151.251 164.727 176.274 1.00 23.74 1032 THR D O 1
ATOM 15553 N N . ASN D 2 284 ? 150.340 166.776 176.100 1.00 24.36 1033 ASN D N 1
ATOM 15554 C CA . ASN D 2 284 ? 151.104 167.022 174.882 1.00 24.36 1033 ASN D CA 1
ATOM 15555 C C . ASN D 2 284 ? 152.348 167.830 175.200 1.00 24.36 1033 ASN D C 1
ATOM 15556 O O . ASN D 2 284 ? 152.263 168.813 175.941 1.00 24.36 1033 ASN D O 1
ATOM 15561 N N . PRO D 2 285 ? 153.505 167.447 174.670 1.00 19.56 1034 PRO D N 1
ATOM 15562 C CA . PRO D 2 285 ? 154.731 168.197 174.944 1.00 19.56 1034 PRO D CA 1
ATOM 15563 C C . PRO D 2 285 ? 154.751 169.549 174.254 1.00 19.56 1034 PRO D C 1
ATOM 15564 O O . PRO D 2 285 ? 154.016 169.813 173.302 1.00 19.56 1034 PRO D O 1
ATOM 15568 N N . GLU D 2 286 ? 155.623 170.414 174.760 1.00 19.56 1035 GLU D N 1
ATOM 15569 C CA . GLU D 2 286 ? 155.921 171.701 174.134 1.00 19.56 1035 GLU D CA 1
ATOM 15570 C C . GLU D 2 286 ? 157.393 171.736 173.763 1.00 19.56 1035 GLU D C 1
ATOM 15571 O O . GLU D 2 286 ? 158.252 171.887 174.646 1.00 19.56 1035 GLU D O 1
ATOM 15577 N N . PRO D 2 287 ? 157.737 171.585 172.483 1.00 19.56 1036 PRO D N 1
ATOM 15578 C CA . PRO D 2 287 ? 159.150 171.458 172.119 1.00 19.56 1036 PRO D CA 1
ATOM 15579 C C . PRO D 2 287 ? 159.930 172.751 172.185 1.00 19.56 1036 PRO D C 1
ATOM 15580 O O . PRO D 2 287 ? 161.114 172.716 172.525 1.00 19.56 1036 PRO D O 1
ATOM 15584 N N . CYS D 2 288 ? 159.324 173.887 171.860 1.00 20.56 1037 CYS D N 1
ATOM 15585 C CA . CYS D 2 288 ? 160.058 175.142 171.889 1.00 20.56 1037 CYS D CA 1
ATOM 15586 C C . CYS D 2 288 ? 160.191 175.708 173.294 1.00 20.56 1037 CYS D C 1
ATOM 15587 O O . CYS D 2 288 ? 160.875 176.718 173.476 1.00 20.56 1037 CYS D O 1
ATOM 15590 N N . SER D 2 289 ? 159.556 175.080 174.283 1.00 19.56 1038 SER D N 1
ATOM 15591 C CA . SER D 2 289 ? 159.765 175.364 175.694 1.00 19.56 1038 SER D CA 1
ATOM 15592 C C . SER D 2 289 ? 160.762 174.422 176.339 1.00 19.56 1038 SER D C 1
ATOM 15593 O O . SER D 2 289 ? 161.464 174.823 177.267 1.00 19.56 1038 SER D O 1
ATOM 15596 N N . LEU D 2 290 ? 160.840 173.184 175.866 1.00 19.56 1039 LEU D N 1
ATOM 15597 C CA . LEU D 2 290 ? 161.854 172.246 176.316 1.00 19.56 1039 LEU D CA 1
ATOM 15598 C C . LEU D 2 290 ? 163.184 172.432 175.605 1.00 19.56 1039 LEU D C 1
ATOM 15599 O O . LEU D 2 290 ? 164.187 171.868 176.051 1.00 19.56 1039 LEU D O 1
ATOM 15604 N N . ASN D 2 291 ? 163.209 173.184 174.506 1.00 19.56 1040 ASN D N 1
ATOM 15605 C CA . ASN D 2 291 ? 164.435 173.555 173.797 1.00 19.56 1040 ASN D CA 1
ATOM 15606 C C . ASN D 2 291 ? 164.399 175.053 173.549 1.00 19.56 1040 ASN D C 1
ATOM 15607 O O . ASN D 2 291 ? 164.004 175.493 172.465 1.00 19.56 1040 ASN D O 1
ATOM 15612 N N . PRO D 2 292 ? 164.792 175.870 174.534 1.00 19.56 1041 PRO D N 1
ATOM 15613 C CA . PRO D 2 292 ? 164.739 177.327 174.338 1.00 19.56 1041 PRO D CA 1
ATOM 15614 C C . PRO D 2 292 ? 165.768 177.844 173.355 1.00 19.56 1041 PRO D C 1
ATOM 15615 O O . PRO D 2 292 ? 165.563 178.906 172.762 1.00 19.56 1041 PRO D O 1
ATOM 15619 N N . HIS D 2 293 ? 166.859 177.119 173.162 1.00 19.56 1042 HIS D N 1
ATOM 15620 C CA . HIS D 2 293 ? 167.953 177.526 172.299 1.00 19.56 1042 HIS D CA 1
ATOM 15621 C C . HIS D 2 293 ? 167.692 177.255 170.827 1.00 19.56 1042 HIS D C 1
ATOM 15622 O O . HIS D 2 293 ? 168.418 177.781 169.983 1.00 19.56 1042 HIS D O 1
ATOM 15629 N N . ARG D 2 294 ? 166.669 176.476 170.496 1.00 19.56 1043 ARG D N 1
ATOM 15630 C CA . ARG D 2 294 ? 166.322 176.172 169.117 1.00 19.56 1043 ARG D CA 1
ATOM 15631 C C . ARG D 2 294 ? 165.171 177.014 168.585 1.00 19.56 1043 ARG D C 1
ATOM 15632 O O . ARG D 2 294 ? 164.810 176.869 167.417 1.00 19.56 1043 ARG D O 1
ATOM 15640 N N . ARG D 2 295 ? 164.610 177.902 169.408 1.00 19.56 1044 ARG D N 1
ATOM 15641 C CA . ARG D 2 295 ? 163.455 178.704 169.023 1.00 19.56 1044 ARG D CA 1
ATOM 15642 C C . ARG D 2 295 ? 163.823 179.812 168.048 1.00 19.56 1044 ARG D C 1
ATOM 15643 O O . ARG D 2 295 ? 163.028 180.145 167.166 1.00 19.56 1044 ARG D O 1
ATOM 15651 N N . SER D 2 296 ? 165.005 180.402 168.188 1.00 19.56 1045 SER D N 1
ATOM 15652 C CA . SER D 2 296 ? 165.360 181.549 167.360 1.00 19.56 1045 SER D CA 1
ATOM 15653 C C . SER D 2 296 ? 165.655 181.133 165.929 1.00 19.56 1045 SER D C 1
ATOM 15654 O O . SER D 2 296 ? 165.378 181.885 164.992 1.00 19.56 1045 SER D O 1
ATOM 15657 N N . TRP D 2 297 ? 166.233 179.949 165.744 1.00 19.56 1046 TRP D N 1
ATOM 15658 C CA . TRP D 2 297 ? 166.440 179.425 164.403 1.00 19.56 1046 TRP D CA 1
ATOM 15659 C C . TRP D 2 297 ? 165.124 179.027 163.764 1.00 19.56 1046 TRP D C 1
ATOM 15660 O O . TRP D 2 297 ? 164.910 179.274 162.576 1.00 19.56 1046 TRP D O 1
ATOM 15671 N N . ALA D 2 298 ? 164.246 178.389 164.536 1.00 19.56 1047 ALA D N 1
ATOM 15672 C CA . ALA D 2 298 ? 163.013 177.836 163.993 1.00 19.56 1047 ALA D CA 1
ATOM 15673 C C . ALA D 2 298 ? 162.065 178.928 163.535 1.00 19.56 1047 ALA D C 1
ATOM 15674 O O . ALA D 2 298 ? 161.465 178.823 162.467 1.00 19.56 1047 ALA D O 1
ATOM 15676 N N . GLU D 2 299 ? 161.935 179.993 164.308 1.00 19.56 1048 GLU D N 1
ATOM 15677 C CA . GLU D 2 299 ? 160.998 181.049 163.967 1.00 19.56 1048 GLU D CA 1
ATOM 15678 C C . GLU D 2 299 ? 161.511 181.965 162.873 1.00 19.56 1048 GLU D C 1
ATOM 15679 O O . GLU D 2 299 ? 160.734 182.758 162.340 1.00 19.56 1048 GLU D O 1
ATOM 15685 N N . LYS D 2 300 ? 162.787 181.877 162.526 1.00 19.56 1049 LYS D N 1
ATOM 15686 C CA . LYS D 2 300 ? 163.370 182.677 161.461 1.00 19.56 1049 LYS D CA 1
ATOM 15687 C C . LYS D 2 300 ? 163.374 181.931 160.137 1.00 19.56 1049 LYS D C 1
ATOM 15688 O O . LYS D 2 300 ? 163.181 182.537 159.080 1.00 19.56 1049 LYS D O 1
ATOM 15694 N N . GLN D 2 301 ? 163.599 180.619 160.179 1.00 19.56 1050 GLN D N 1
ATOM 15695 C CA . GLN D 2 301 ? 163.518 179.808 158.972 1.00 19.56 1050 GLN D CA 1
ATOM 15696 C C . GLN D 2 301 ? 162.081 179.617 158.533 1.00 19.56 1050 GLN D C 1
ATOM 15697 O O . GLN D 2 301 ? 161.787 179.655 157.336 1.00 19.56 1050 GLN D O 1
ATOM 15703 N N . CYS D 2 302 ? 161.172 179.420 159.481 1.00 19.56 1051 CYS D N 1
ATOM 15704 C CA . CYS D 2 302 ? 159.785 179.136 159.151 1.00 19.56 1051 CYS D CA 1
ATOM 15705 C C . CYS D 2 302 ? 158.988 180.376 158.814 1.00 19.56 1051 CYS D C 1
ATOM 15706 O O . CYS D 2 302 ? 157.812 180.255 158.475 1.00 19.56 1051 CYS D O 1
ATOM 15709 N N . SER D 2 303 ? 159.590 181.551 158.871 1.00 19.56 1052 SER D N 1
ATOM 15710 C CA . SER D 2 303 ? 158.914 182.781 158.499 1.00 19.56 1052 SER D CA 1
ATOM 15711 C C . SER D 2 303 ? 158.917 183.030 156.999 1.00 19.56 1052 SER D C 1
ATOM 15712 O O . SER D 2 303 ? 158.534 184.120 156.577 1.00 19.56 1052 SER D O 1
ATOM 15715 N N . ILE D 2 304 ? 159.353 182.064 156.189 1.00 19.56 1053 ILE D N 1
ATOM 15716 C CA . ILE D 2 304 ? 159.171 182.151 154.747 1.00 19.56 1053 ILE D CA 1
ATOM 15717 C C . ILE D 2 304 ? 157.694 182.073 154.387 1.00 19.56 1053 ILE D C 1
ATOM 15718 O O . ILE D 2 304 ? 157.253 182.717 153.427 1.00 19.56 1053 ILE D O 1
ATOM 15723 N N . LEU D 2 305 ? 156.898 181.348 155.180 1.00 19.56 1054 LEU D N 1
ATOM 15724 C CA . LEU D 2 305 ? 155.512 181.066 154.832 1.00 19.56 1054 LEU D CA 1
ATOM 15725 C C . LEU D 2 305 ? 154.650 182.313 154.906 1.00 19.56 1054 LEU D C 1
ATOM 15726 O O . LEU D 2 305 ? 153.749 182.493 154.085 1.00 19.56 1054 LEU D O 1
ATOM 15731 N N . LYS D 2 306 ? 154.930 183.188 155.865 1.00 19.56 1055 LYS D N 1
ATOM 15732 C CA . LYS D 2 306 ? 154.221 184.442 156.045 1.00 19.56 1055 LYS D CA 1
ATOM 15733 C C . LYS D 2 306 ? 154.894 185.604 155.339 1.00 19.56 1055 LYS D C 1
ATOM 15734 O O . LYS D 2 306 ? 154.636 186.756 155.688 1.00 19.56 1055 LYS D O 1
ATOM 15740 N N . SER D 2 307 ? 155.745 185.340 154.364 1.00 19.56 1056 SER D N 1
ATOM 15741 C CA . SER D 2 307 ? 156.539 186.367 153.710 1.00 19.56 1056 SER D CA 1
ATOM 15742 C C . SER D 2 307 ? 156.040 186.608 152.293 1.00 19.56 1056 SER D C 1
ATOM 15743 O O . SER D 2 307 ? 155.055 186.028 151.846 1.00 19.56 1056 SER D O 1
ATOM 15746 N N . SER D 2 308 ? 156.754 187.473 151.576 1.00 23.44 1057 SER D N 1
ATOM 15747 C CA . SER D 2 308 ? 156.376 187.882 150.230 1.00 23.44 1057 SER D CA 1
ATOM 15748 C C . SER D 2 308 ? 156.651 186.824 149.176 1.00 23.44 1057 SER D C 1
ATOM 15749 O O . SER D 2 308 ? 156.285 187.029 148.016 1.00 23.44 1057 SER D O 1
ATOM 15752 N N . VAL D 2 309 ? 157.313 185.726 149.535 1.00 19.56 1058 VAL D N 1
ATOM 15753 C CA . VAL D 2 309 ? 157.529 184.648 148.582 1.00 19.56 1058 VAL D CA 1
ATOM 15754 C C . VAL D 2 309 ? 156.217 183.926 148.305 1.00 19.56 1058 VAL D C 1
ATOM 15755 O O . VAL D 2 309 ? 155.893 183.616 147.154 1.00 19.56 1058 VAL D O 1
ATOM 15759 N N . PHE D 2 310 ? 155.422 183.688 149.350 1.00 19.56 1059 PHE D N 1
ATOM 15760 C CA . PHE D 2 310 ? 154.166 182.959 149.258 1.00 19.56 1059 PHE D CA 1
ATOM 15761 C C . PHE D 2 310 ? 152.956 183.875 149.187 1.00 19.56 1059 PHE D C 1
ATOM 15762 O O . PHE D 2 310 ? 151.850 183.442 149.511 1.00 19.56 1059 PHE D O 1
ATOM 15770 N N . SER D 2 311 ? 153.130 185.118 148.741 1.00 19.56 1060 SER D N 1
ATOM 15771 C CA . SER D 2 311 ? 152.079 186.124 148.839 1.00 19.56 1060 SER D CA 1
ATOM 15772 C C . SER D 2 311 ? 150.974 185.957 147.811 1.00 19.56 1060 SER D C 1
ATOM 15773 O O . SER D 2 311 ? 149.974 186.674 147.883 1.00 19.56 1060 SER D O 1
ATOM 15776 N N . ILE D 2 312 ? 151.126 185.040 146.860 1.00 19.56 1061 ILE D N 1
ATOM 15777 C CA . ILE D 2 312 ? 150.060 184.729 145.916 1.00 19.56 1061 ILE D CA 1
ATOM 15778 C C . ILE D 2 312 ? 149.089 183.735 146.546 1.00 19.56 1061 ILE D C 1
ATOM 15779 O O . ILE D 2 312 ? 147.894 183.731 146.229 1.00 19.56 1061 ILE D O 1
ATOM 15784 N N . CYS D 2 313 ? 149.564 182.948 147.500 1.00 21.15 1062 CYS D N 1
ATOM 15785 C CA . CYS D 2 313 ? 148.777 181.922 148.150 1.00 21.15 1062 CYS D CA 1
ATOM 15786 C C . CYS D 2 313 ? 148.135 182.408 149.443 1.00 21.15 1062 CYS D C 1
ATOM 15787 O O . CYS D 2 313 ? 147.298 181.697 150.005 1.00 21.15 1062 CYS D O 1
ATOM 15790 N N . HIS D 2 314 ? 148.488 183.609 149.916 1.00 19.56 1063 HIS D N 1
ATOM 15791 C CA . HIS D 2 314 ? 147.973 184.121 151.184 1.00 19.56 1063 HIS D CA 1
ATOM 15792 C C . HIS D 2 314 ? 146.473 184.360 151.178 1.00 19.56 1063 HIS D C 1
ATOM 15793 O O . HIS D 2 314 ? 145.860 184.361 152.248 1.00 19.56 1063 HIS D O 1
ATOM 15800 N N . SER D 2 315 ? 145.867 184.554 150.014 1.00 19.56 1064 SER D N 1
ATOM 15801 C CA . SER D 2 315 ? 144.434 184.758 149.923 1.00 19.56 1064 SER D CA 1
ATOM 15802 C C . SER D 2 315 ? 143.683 183.485 149.600 1.00 19.56 1064 SER D C 1
ATOM 15803 O O . SER D 2 315 ? 142.453 183.499 149.587 1.00 19.56 1064 SER D O 1
ATOM 15806 N N . LYS D 2 316 ? 144.391 182.389 149.358 1.00 19.56 1065 LYS D N 1
ATOM 15807 C CA . LYS D 2 316 ? 143.792 181.127 148.956 1.00 19.56 1065 LYS D CA 1
ATOM 15808 C C . LYS D 2 316 ? 143.983 180.002 149.955 1.00 19.56 1065 LYS D C 1
ATOM 15809 O O . LYS D 2 316 ? 143.141 179.109 150.009 1.00 19.56 1065 LYS D O 1
ATOM 15815 N N . VAL D 2 317 ? 145.078 179.986 150.712 1.00 19.56 1066 VAL D N 1
ATOM 15816 C CA . VAL D 2 317 ? 145.289 179.016 151.783 1.00 19.56 1066 VAL D CA 1
ATOM 15817 C C . VAL D 2 317 ? 145.775 179.791 153.003 1.00 19.56 1066 VAL D C 1
ATOM 15818 O O . VAL D 2 317 ? 146.645 180.659 152.885 1.00 19.56 1066 VAL D O 1
ATOM 15822 N N . ASP D 2 318 ? 145.201 179.494 154.164 1.00 19.56 1067 ASP D N 1
ATOM 15823 C CA . ASP D 2 318 ? 145.561 180.155 155.420 1.00 19.56 1067 ASP D CA 1
ATOM 15824 C C . ASP D 2 318 ? 146.928 179.671 155.893 1.00 19.56 1067 ASP D C 1
ATOM 15825 O O . ASP D 2 318 ? 147.075 178.484 156.203 1.00 19.56 1067 ASP D O 1
ATOM 15830 N N . PRO D 2 319 ? 147.943 180.538 155.990 1.00 19.56 1068 PRO D N 1
ATOM 15831 C CA . PRO D 2 319 ? 149.289 180.060 156.327 1.00 19.56 1068 PRO D CA 1
ATOM 15832 C C . PRO D 2 319 ? 149.511 179.785 157.792 1.00 19.56 1068 PRO D C 1
ATOM 15833 O O . PRO D 2 319 ? 150.524 179.164 158.132 1.00 19.56 1068 PRO D O 1
ATOM 15837 N N . LYS D 2 320 ? 148.613 180.221 158.661 1.00 19.56 1069 LYS D N 1
ATOM 15838 C CA . LYS D 2 320 ? 148.796 180.205 160.108 1.00 19.56 1069 LYS D CA 1
ATOM 15839 C C . LYS D 2 320 ? 148.905 178.819 160.750 1.00 19.56 1069 LYS D C 1
ATOM 15840 O O . LYS D 2 320 ? 149.726 178.674 161.660 1.00 19.56 1069 LYS D O 1
ATOM 15846 N N . PRO D 2 321 ? 148.148 177.777 160.370 1.00 19.56 1070 PRO D N 1
ATOM 15847 C CA . PRO D 2 321 ? 148.447 176.460 160.945 1.00 19.56 1070 PRO D CA 1
ATOM 15848 C C . PRO D 2 321 ? 149.634 175.749 160.321 1.00 19.56 1070 PRO D C 1
ATOM 15849 O O . PRO D 2 321 ? 150.010 174.678 160.807 1.00 19.56 1070 PRO D O 1
ATOM 15853 N N . PHE D 2 322 ? 150.223 176.289 159.258 1.00 19.56 1071 PHE D N 1
ATOM 15854 C CA . PHE D 2 322 ? 151.439 175.748 158.670 1.00 19.56 1071 PHE D CA 1
ATOM 15855 C C . PHE D 2 322 ? 152.688 176.421 159.206 1.00 19.56 1071 PHE D C 1
ATOM 15856 O O . PHE D 2 322 ? 153.766 175.823 159.180 1.00 19.56 1071 PHE D O 1
ATOM 15864 N N . TYR D 2 323 ? 152.561 177.664 159.663 1.00 19.56 1072 TYR D N 1
ATOM 15865 C CA . TYR D 2 323 ? 153.634 178.315 160.394 1.00 19.56 1072 TYR D CA 1
ATOM 15866 C C . TYR D 2 323 ? 153.830 177.677 161.758 1.00 19.56 1072 TYR D C 1
ATOM 15867 O O . TYR D 2 323 ? 154.966 177.489 162.200 1.00 19.56 1072 TYR D O 1
ATOM 15876 N N . GLU D 2 324 ? 152.737 177.341 162.444 1.00 19.56 1073 GLU D N 1
ATOM 15877 C CA . GLU D 2 324 ? 152.846 176.786 163.787 1.00 19.56 1073 GLU D CA 1
ATOM 15878 C C . GLU D 2 324 ? 153.311 175.346 163.767 1.00 19.56 1073 GLU D C 1
ATOM 15879 O O . GLU D 2 324 ? 153.910 174.883 164.737 1.00 19.56 1073 GLU D O 1
ATOM 15885 N N . ALA D 2 325 ? 153.040 174.624 162.687 1.00 19.56 1074 ALA D N 1
ATOM 15886 C CA . ALA D 2 325 ? 153.547 173.266 162.564 1.00 19.56 1074 ALA D CA 1
ATOM 15887 C C . ALA D 2 325 ? 155.041 173.260 162.289 1.00 19.56 1074 ALA D C 1
ATOM 15888 O O . ALA D 2 325 ? 155.762 172.410 162.810 1.00 19.56 1074 ALA D O 1
ATOM 15890 N N . CYS D 2 326 ? 155.522 174.206 161.477 1.00 19.56 1075 CYS D N 1
ATOM 15891 C CA . CYS D 2 326 ? 156.935 174.279 161.124 1.00 19.56 1075 CYS D CA 1
ATOM 15892 C C . CYS D 2 326 ? 157.804 174.631 162.324 1.00 19.56 1075 CYS D C 1
ATOM 15893 O O . CYS D 2 326 ? 158.932 174.147 162.428 1.00 19.56 1075 CYS D O 1
ATOM 15896 N N . VAL D 2 327 ? 157.309 175.472 163.228 1.00 19.56 1076 VAL D N 1
ATOM 15897 C CA . VAL D 2 327 ? 158.088 175.859 164.399 1.00 19.56 1076 VAL D CA 1
ATOM 15898 C C . VAL D 2 327 ? 158.089 174.736 165.431 1.00 19.56 1076 VAL D C 1
ATOM 15899 O O . VAL D 2 327 ? 159.117 174.442 166.043 1.00 19.56 1076 VAL D O 1
ATOM 15903 N N . HIS D 2 328 ? 156.943 174.078 165.612 1.00 19.56 1077 HIS D N 1
ATOM 15904 C CA . HIS D 2 328 ? 156.837 172.865 166.421 1.00 19.56 1077 HIS D CA 1
ATOM 15905 C C . HIS D 2 328 ? 157.734 171.745 165.904 1.00 19.56 1077 HIS D C 1
ATOM 15906 O O . HIS D 2 328 ? 158.229 170.941 166.695 1.00 19.56 1077 HIS D O 1
ATOM 15913 N N . ASP D 2 329 ? 157.949 171.663 164.590 1.00 19.56 1078 ASP D N 1
ATOM 15914 C CA . ASP D 2 329 ? 158.757 170.580 164.042 1.00 19.56 1078 ASP D CA 1
ATOM 15915 C C . ASP D 2 329 ? 160.246 170.850 164.133 1.00 19.56 1078 ASP D C 1
ATOM 15916 O O . ASP D 2 329 ? 161.028 169.908 164.256 1.00 19.56 1078 ASP D O 1
ATOM 15921 N N . SER D 2 330 ? 160.662 172.107 164.060 1.00 19.56 1079 SER D N 1
ATOM 15922 C CA . SER D 2 330 ? 162.076 172.442 164.031 1.00 19.56 1079 SER D CA 1
ATOM 15923 C C . SER D 2 330 ? 162.675 172.615 165.411 1.00 19.56 1079 SER D C 1
ATOM 15924 O O . SER D 2 330 ? 163.891 172.484 165.559 1.00 19.56 1079 SER D O 1
ATOM 15927 N N . CYS D 2 331 ? 161.866 172.905 166.425 1.00 19.56 1080 CYS D N 1
ATOM 15928 C CA . CYS D 2 331 ? 162.368 172.906 167.791 1.00 19.56 1080 CYS D CA 1
ATOM 15929 C C . CYS D 2 331 ? 162.585 171.509 168.347 1.00 19.56 1080 CYS D C 1
ATOM 15930 O O . CYS D 2 331 ? 163.205 171.378 169.402 1.00 19.56 1080 CYS D O 1
ATOM 15933 N N . SER D 2 332 ? 162.123 170.467 167.671 1.00 19.56 1081 SER D N 1
ATOM 15934 C CA . SER D 2 332 ? 162.121 169.135 168.241 1.00 19.56 1081 SER D CA 1
ATOM 15935 C C . SER D 2 332 ? 162.948 168.117 167.476 1.00 19.56 1081 SER D C 1
ATOM 15936 O O . SER D 2 332 ? 162.998 166.959 167.894 1.00 19.56 1081 SER D O 1
ATOM 15939 N N . CYS D 2 333 ? 163.598 168.493 166.381 1.00 29.36 1082 CYS D N 1
ATOM 15940 C CA . CYS D 2 333 ? 164.511 167.578 165.699 1.00 29.36 1082 CYS D CA 1
ATOM 15941 C C . CYS D 2 333 ? 165.931 167.783 166.226 1.00 29.36 1082 CYS D C 1
ATOM 15942 O O . CYS D 2 333 ? 166.850 168.187 165.517 1.00 29.36 1082 CYS D O 1
ATOM 15945 N N . ASP D 2 334 ? 166.092 167.473 167.510 1.00 19.56 1083 ASP D N 1
ATOM 15946 C CA . ASP D 2 334 ? 167.287 167.814 168.265 1.00 19.56 1083 ASP D CA 1
ATOM 15947 C C . ASP D 2 334 ? 168.285 166.671 168.391 1.00 19.56 1083 ASP D C 1
ATOM 15948 O O . ASP D 2 334 ? 169.251 166.794 169.141 1.00 19.56 1083 ASP D O 1
ATOM 15953 N N . THR D 2 335 ? 168.086 165.571 167.678 1.00 19.56 1084 THR D N 1
ATOM 15954 C CA . THR D 2 335 ? 169.062 164.497 167.674 1.00 19.56 1084 THR D CA 1
ATOM 15955 C C . THR D 2 335 ? 169.830 164.397 166.369 1.00 19.56 1084 THR D C 1
ATOM 15956 O O . THR D 2 335 ? 170.903 163.798 166.353 1.00 19.56 1084 THR D O 1
ATOM 15960 N N . GLY D 2 336 ? 169.319 164.974 165.289 1.00 19.56 1085 GLY D N 1
ATOM 15961 C CA . GLY D 2 336 ? 170.055 165.032 164.049 1.00 19.56 1085 GLY D CA 1
ATOM 15962 C C . GLY D 2 336 ? 169.186 165.174 162.823 1.00 19.56 1085 GLY D C 1
ATOM 15963 O O . GLY D 2 336 ? 168.108 164.587 162.749 1.00 19.56 1085 GLY D O 1
ATOM 15964 N N . GLY D 2 337 ? 169.648 165.953 161.853 1.00 19.56 1086 GLY D N 1
ATOM 15965 C CA . GLY D 2 337 ? 168.938 166.128 160.604 1.00 19.56 1086 GLY D CA 1
ATOM 15966 C C . GLY D 2 337 ? 167.693 166.980 160.703 1.00 19.56 1086 GLY D C 1
ATOM 15967 O O . GLY D 2 337 ? 166.584 166.493 160.485 1.00 19.56 1086 GLY D O 1
ATOM 15968 N N . ASP D 2 338 ? 167.857 168.257 161.028 1.00 19.56 1087 ASP D N 1
ATOM 15969 C CA . ASP D 2 338 ? 166.720 169.132 161.249 1.00 19.56 1087 ASP D CA 1
ATOM 15970 C C . ASP D 2 338 ? 166.347 169.942 160.023 1.00 19.56 1087 ASP D C 1
ATOM 15971 O O . ASP D 2 338 ? 165.263 170.528 159.995 1.00 19.56 1087 ASP D O 1
ATOM 15976 N N . CYS D 2 339 ? 167.213 169.986 159.022 1.00 19.56 1088 CYS D N 1
ATOM 15977 C CA . CYS D 2 339 ? 166.903 170.631 157.760 1.00 19.56 1088 CYS D CA 1
ATOM 15978 C C . CYS D 2 339 ? 166.063 169.751 156.854 1.00 19.56 1088 CYS D C 1
ATOM 15979 O O . CYS D 2 339 ? 165.715 170.177 155.757 1.00 19.56 1088 CYS D O 1
ATOM 15982 N N . GLU D 2 340 ? 165.762 168.532 157.278 1.00 22.33 1089 GLU D N 1
ATOM 15983 C CA . GLU D 2 340 ? 164.786 167.656 156.652 1.00 22.33 1089 GLU D CA 1
ATOM 15984 C C . GLU D 2 340 ? 163.412 167.810 157.278 1.00 22.33 1089 GLU D C 1
ATOM 15985 O O . GLU D 2 340 ? 162.400 167.684 156.588 1.00 22.33 1089 GLU D O 1
ATOM 15991 N N . CYS D 2 341 ? 163.376 168.092 158.581 1.00 19.56 1090 CYS D N 1
ATOM 15992 C CA . CYS D 2 341 ? 162.142 168.416 159.279 1.00 19.56 1090 CYS D CA 1
ATOM 15993 C C . CYS D 2 341 ? 161.599 169.763 158.835 1.00 19.56 1090 CYS D C 1
ATOM 15994 O O . CYS D 2 341 ? 160.391 169.997 158.901 1.00 19.56 1090 CYS D O 1
ATOM 15997 N N . PHE D 2 342 ? 162.482 170.663 158.411 1.00 19.56 1091 PHE D N 1
ATOM 15998 C CA . PHE D 2 342 ? 162.086 171.987 157.955 1.00 19.56 1091 PHE D CA 1
ATOM 15999 C C . PHE D 2 342 ? 161.532 171.968 156.539 1.00 19.56 1091 PHE D C 1
ATOM 16000 O O . PHE D 2 342 ? 160.473 172.539 156.280 1.00 19.56 1091 PHE D O 1
ATOM 16008 N N . CYS D 2 343 ? 162.253 171.351 155.604 1.00 19.56 1092 CYS D N 1
ATOM 16009 C CA . CYS D 2 343 ? 161.892 171.435 154.197 1.00 19.56 1092 CYS D CA 1
ATOM 16010 C C . CYS D 2 343 ? 160.627 170.665 153.877 1.00 19.56 1092 CYS D C 1
ATOM 16011 O O . CYS D 2 343 ? 160.009 170.918 152.843 1.00 19.56 1092 CYS D O 1
ATOM 16014 N N . SER D 2 344 ? 160.235 169.730 154.737 1.00 19.56 1093 SER D N 1
ATOM 16015 C CA . SER D 2 344 ? 158.974 169.029 154.575 1.00 19.56 1093 SER D CA 1
ATOM 16016 C C . SER D 2 344 ? 157.796 169.884 154.991 1.00 19.56 1093 SER D C 1
ATOM 16017 O O . SER D 2 344 ? 156.719 169.770 154.410 1.00 19.56 1093 SER D O 1
ATOM 16020 N N . ALA D 2 345 ? 157.980 170.740 155.988 1.00 19.56 1094 ALA D N 1
ATOM 16021 C CA . ALA D 2 345 ? 156.894 171.570 156.479 1.00 19.56 1094 ALA D CA 1
ATOM 16022 C C . ALA D 2 345 ? 156.599 172.734 155.552 1.00 19.56 1094 ALA D C 1
ATOM 16023 O O . ALA D 2 345 ? 155.478 173.245 155.540 1.00 19.56 1094 ALA D O 1
ATOM 16025 N N . VAL D 2 346 ? 157.596 173.174 154.787 1.00 19.56 1095 VAL D N 1
ATOM 16026 C CA . VAL D 2 346 ? 157.415 174.234 153.808 1.00 19.56 1095 VAL D CA 1
ATOM 16027 C C . VAL D 2 346 ? 156.855 173.677 152.507 1.00 19.56 1095 VAL D C 1
ATOM 16028 O O . VAL D 2 346 ? 156.180 174.396 151.769 1.00 19.56 1095 VAL D O 1
ATOM 16032 N N . ALA D 2 347 ? 157.058 172.396 152.235 1.00 19.56 1096 ALA D N 1
ATOM 16033 C CA . ALA D 2 347 ? 156.457 171.755 151.076 1.00 19.56 1096 ALA D CA 1
ATOM 16034 C C . ALA D 2 347 ? 155.065 171.197 151.346 1.00 19.56 1096 ALA D C 1
ATOM 16035 O O . ALA D 2 347 ? 154.381 170.815 150.396 1.00 19.56 1096 ALA D O 1
ATOM 16037 N N . SER D 2 348 ? 154.632 171.131 152.606 1.00 19.56 1097 SER D N 1
ATOM 16038 C CA . SER D 2 348 ? 153.229 170.855 152.894 1.00 19.56 1097 SER D CA 1
ATOM 16039 C C . SER D 2 348 ? 152.351 172.060 152.601 1.00 19.56 1097 SER D C 1
ATOM 16040 O O . SER D 2 348 ? 151.181 171.897 152.249 1.00 19.56 1097 SER D O 1
ATOM 16043 N N . TYR D 2 349 ? 152.886 173.270 152.754 1.00 19.56 1098 TYR D N 1
ATOM 16044 C CA . TYR D 2 349 ? 152.108 174.463 152.450 1.00 19.56 1098 TYR D CA 1
ATOM 16045 C C . TYR D 2 349 ? 152.100 174.764 150.966 1.00 19.56 1098 TYR D C 1
ATOM 16046 O O . TYR D 2 349 ? 151.063 175.141 150.420 1.00 19.56 1098 TYR D O 1
ATOM 16055 N N . ALA D 2 350 ? 153.230 174.580 150.290 1.00 19.56 1099 ALA D N 1
ATOM 16056 C CA . ALA D 2 350 ? 153.326 174.888 148.873 1.00 19.56 1099 ALA D CA 1
ATOM 16057 C C . ALA D 2 350 ? 152.582 173.889 148.009 1.00 19.56 1099 ALA D C 1
ATOM 16058 O O . ALA D 2 350 ? 152.346 174.168 146.831 1.00 19.56 1099 ALA D O 1
ATOM 16060 N N . GLN D 2 351 ? 152.203 172.746 148.571 1.00 19.56 1100 GLN D N 1
ATOM 16061 C CA . GLN D 2 351 ? 151.415 171.747 147.869 1.00 19.56 1100 GLN D CA 1
ATOM 16062 C C . GLN D 2 351 ? 149.949 172.134 147.814 1.00 19.56 1100 GLN D C 1
ATOM 16063 O O . GLN D 2 351 ? 149.287 171.930 146.792 1.00 19.56 1100 GLN D O 1
ATOM 16069 N N . GLU D 2 352 ? 149.429 172.668 148.920 1.00 19.56 1101 GLU D N 1
ATOM 16070 C CA . GLU D 2 352 ? 148.092 173.249 148.949 1.00 19.56 1101 GLU D CA 1
ATOM 16071 C C . GLU D 2 352 ? 147.968 174.436 148.013 1.00 19.56 1101 GLU D C 1
ATOM 16072 O O . GLU D 2 352 ? 146.898 174.673 147.457 1.00 19.56 1101 GLU D O 1
ATOM 16078 N N . CYS D 2 353 ? 149.041 175.202 147.847 1.00 19.56 1102 CYS D N 1
ATOM 16079 C CA . CYS D 2 353 ? 149.009 176.381 146.992 1.00 19.56 1102 CYS D CA 1
ATOM 16080 C C . CYS D 2 353 ? 148.882 176.001 145.526 1.00 19.56 1102 CYS D C 1
ATOM 16081 O O . CYS D 2 353 ? 148.201 176.688 144.761 1.00 19.56 1102 CYS D O 1
ATOM 16084 N N . THR D 2 354 ? 149.569 174.935 145.114 1.00 49.22 1103 THR D N 1
ATOM 16085 C CA . THR D 2 354 ? 149.436 174.413 143.758 1.00 49.22 1103 THR D CA 1
ATOM 16086 C C . THR D 2 354 ? 148.049 173.844 143.529 1.00 49.22 1103 THR D C 1
ATOM 16087 O O . THR D 2 354 ? 147.438 174.070 142.478 1.00 49.22 1103 THR D O 1
ATOM 16091 N N . LYS D 2 355 ? 147.527 173.138 144.530 1.00 19.56 1104 LYS D N 1
ATOM 16092 C CA . LYS D 2 355 ? 146.222 172.502 144.463 1.00 19.56 1104 LYS D CA 1
ATOM 16093 C C . LYS D 2 355 ? 145.091 173.515 144.353 1.00 19.56 1104 LYS D C 1
ATOM 16094 O O . LYS D 2 355 ? 144.033 173.189 143.810 1.00 19.56 1104 LYS D O 1
ATOM 16100 N N . GLU D 2 356 ? 145.306 174.748 144.807 1.00 24.45 1105 GLU D N 1
ATOM 16101 C CA . GLU D 2 356 ? 144.304 175.801 144.754 1.00 24.45 1105 GLU D CA 1
ATOM 16102 C C . GLU D 2 356 ? 144.520 176.777 143.609 1.00 24.45 1105 GLU D C 1
ATOM 16103 O O . GLU D 2 356 ? 143.696 177.671 143.418 1.00 24.45 1105 GLU D O 1
ATOM 16109 N N . GLY D 2 357 ? 145.605 176.651 142.867 1.00 22.11 1106 GLY D N 1
ATOM 16110 C CA . GLY D 2 357 ? 145.831 177.447 141.688 1.00 22.11 1106 GLY D CA 1
ATOM 16111 C C . GLY D 2 357 ? 146.964 178.458 141.731 1.00 22.11 1106 GLY D C 1
ATOM 16112 O O . GLY D 2 357 ? 146.970 179.377 140.908 1.00 22.11 1106 GLY D O 1
ATOM 16113 N N . ALA D 2 358 ? 147.919 178.316 142.642 1.00 28.81 1107 ALA D N 1
ATOM 16114 C CA . ALA D 2 358 ? 149.025 179.261 142.767 1.00 28.81 1107 ALA D CA 1
ATOM 16115 C C . ALA D 2 358 ? 150.333 178.478 142.807 1.00 28.81 1107 ALA D C 1
ATOM 16116 O O . ALA D 2 358 ? 150.685 177.892 143.832 1.00 28.81 1107 ALA D O 1
ATOM 16118 N N . CYS D 2 359 ? 151.056 178.470 141.696 1.00 41.24 1108 CYS D N 1
ATOM 16119 C CA . CYS D 2 359 ? 152.352 177.810 141.619 1.00 41.24 1108 CYS D CA 1
ATOM 16120 C C . CYS D 2 359 ? 153.413 178.772 142.140 1.00 41.24 1108 CYS D C 1
ATOM 16121 O O . CYS D 2 359 ? 153.616 179.849 141.572 1.00 41.24 1108 CYS D O 1
ATOM 16124 N N . VAL D 2 360 ? 154.071 178.396 143.228 1.00 19.56 1109 VAL D N 1
ATOM 16125 C CA . VAL D 2 360 ? 155.127 179.197 143.830 1.00 19.56 1109 VAL D CA 1
ATOM 16126 C C . VAL D 2 360 ? 156.435 178.420 143.734 1.00 19.56 1109 VAL D C 1
ATOM 16127 O O . VAL D 2 360 ? 156.462 177.195 143.895 1.00 19.56 1109 VAL D O 1
ATOM 16131 N N . PHE D 2 361 ? 157.501 179.127 143.384 1.00 19.56 1110 PHE D N 1
ATOM 16132 C CA . PHE D 2 361 ? 158.838 178.566 143.226 1.00 19.56 1110 PHE D CA 1
ATOM 16133 C C . PHE D 2 361 ? 159.655 179.119 144.385 1.00 19.56 1110 PHE D C 1
ATOM 16134 O O . PHE D 2 361 ? 160.081 180.274 144.357 1.00 19.56 1110 PHE D O 1
ATOM 16142 N N . TRP D 2 362 ? 159.849 178.297 145.415 1.00 19.56 1111 TRP D N 1
ATOM 16143 C CA . TRP D 2 362 ? 160.408 178.757 146.674 1.00 19.56 1111 TRP D CA 1
ATOM 16144 C C . TRP D 2 362 ? 161.801 178.233 146.980 1.00 19.56 1111 TRP D C 1
ATOM 16145 O O . TRP D 2 362 ? 162.472 178.802 147.843 1.00 19.56 1111 TRP D O 1
ATOM 16156 N N . ARG D 2 363 ? 162.257 177.187 146.300 1.00 19.56 1112 ARG D N 1
ATOM 16157 C CA . ARG D 2 363 ? 163.549 176.590 146.592 1.00 19.56 1112 ARG D CA 1
ATOM 16158 C C . ARG D 2 363 ? 164.655 177.358 145.889 1.00 19.56 1112 ARG D C 1
ATOM 16159 O O . ARG D 2 363 ? 164.483 177.826 144.763 1.00 19.56 1112 ARG D O 1
ATOM 16167 N N . THR D 2 364 ? 165.792 177.489 146.558 1.00 19.56 1113 THR D N 1
ATOM 16168 C CA . THR D 2 364 ? 167.000 178.127 146.052 1.00 19.56 1113 THR D CA 1
ATOM 16169 C C . THR D 2 364 ? 168.152 177.170 146.312 1.00 19.56 1113 THR D C 1
ATOM 16170 O O . THR D 2 364 ? 167.962 176.140 146.963 1.00 19.56 1113 THR D O 1
ATOM 16174 N N . PRO D 2 365 ? 169.363 177.442 145.793 1.00 19.56 1114 PRO D N 1
ATOM 16175 C CA . PRO D 2 365 ? 170.496 176.579 146.162 1.00 19.56 1114 PRO D CA 1
ATOM 16176 C C . PRO D 2 365 ? 170.938 176.690 147.606 1.00 19.56 1114 PRO D C 1
ATOM 16177 O O . PRO D 2 365 ? 171.719 175.843 148.049 1.00 19.56 1114 PRO D O 1
ATOM 16181 N N . ASP D 2 366 ? 170.482 177.690 148.353 1.00 25.39 1115 ASP D N 1
ATOM 16182 C CA . ASP D 2 366 ? 170.799 177.783 149.769 1.00 25.39 1115 ASP D CA 1
ATOM 16183 C C . ASP D 2 366 ? 169.663 177.330 150.666 1.00 25.39 1115 ASP D C 1
ATOM 16184 O O . ASP D 2 366 ? 169.921 176.897 151.790 1.00 25.39 1115 ASP D O 1
ATOM 16189 N N . LEU D 2 367 ? 168.428 177.406 150.197 1.00 19.56 1116 LEU D N 1
ATOM 16190 C CA . LEU D 2 367 ? 167.255 177.000 150.958 1.00 19.56 1116 LEU D CA 1
ATOM 16191 C C . LEU D 2 367 ? 166.605 175.807 150.283 1.00 19.56 1116 LEU D C 1
ATOM 16192 O O . LEU D 2 367 ? 165.973 175.955 149.235 1.00 19.56 1116 LEU D O 1
ATOM 16197 N N . CYS D 2 368 ? 166.748 174.641 150.899 1.00 19.56 1117 CYS D N 1
ATOM 16198 C CA . CYS D 2 368 ? 166.168 173.354 150.526 1.00 19.56 1117 CYS D CA 1
ATOM 16199 C C . CYS D 2 368 ? 166.466 172.944 149.090 1.00 19.56 1117 CYS D C 1
ATOM 16200 O O . CYS D 2 368 ? 165.522 172.814 148.306 1.00 19.56 1117 CYS D O 1
ATOM 16203 N N . PRO D 2 369 ? 167.722 172.709 148.701 1.00 19.56 1118 PRO D N 1
ATOM 16204 C CA . PRO D 2 369 ? 168.009 172.433 147.292 1.00 19.56 1118 PRO D CA 1
ATOM 16205 C C . PRO D 2 369 ? 167.546 171.047 146.879 1.00 19.56 1118 PRO D C 1
ATOM 16206 O O . PRO D 2 369 ? 167.364 170.148 147.698 1.00 19.56 1118 PRO D O 1
ATOM 16210 N N . ILE D 2 370 ? 167.348 170.886 145.579 1.00 19.56 1119 ILE D N 1
ATOM 16211 C CA . ILE D 2 370 ? 166.859 169.639 145.016 1.00 19.56 1119 ILE D CA 1
ATOM 16212 C C . ILE D 2 370 ? 167.794 169.260 143.877 1.00 19.56 1119 ILE D C 1
ATOM 16213 O O . ILE D 2 370 ? 168.416 170.122 143.260 1.00 19.56 1119 ILE D O 1
ATOM 16218 N N . PHE D 2 371 ? 167.974 167.965 143.648 1.00 19.56 1120 PHE D N 1
ATOM 16219 C CA . PHE D 2 371 ? 169.039 167.501 142.764 1.00 19.56 1120 PHE D CA 1
ATOM 16220 C C . PHE D 2 371 ? 168.436 166.590 141.710 1.00 19.56 1120 PHE D C 1
ATOM 16221 O O . PHE D 2 371 ? 168.386 165.371 141.863 1.00 19.56 1120 PHE D O 1
ATOM 16229 N N . CYS D 2 372 ? 167.969 167.211 140.627 1.00 19.56 1121 CYS D N 1
ATOM 16230 C CA . CYS D 2 372 ? 167.228 166.520 139.583 1.00 19.56 1121 CYS D CA 1
ATOM 16231 C C . CYS D 2 372 ? 168.068 166.157 138.379 1.00 19.56 1121 CYS D C 1
ATOM 16232 O O . CYS D 2 372 ? 167.629 165.339 137.574 1.00 19.56 1121 CYS D O 1
ATOM 16235 N N . ASP D 2 373 ? 169.241 166.745 138.217 1.00 21.03 1122 ASP D N 1
ATOM 16236 C CA . ASP D 2 373 ? 170.133 166.319 137.158 1.00 21.03 1122 ASP D CA 1
ATOM 16237 C C . ASP D 2 373 ? 171.019 165.164 137.583 1.00 21.03 1122 ASP D C 1
ATOM 16238 O O . ASP D 2 373 ? 171.923 164.788 136.840 1.00 21.03 1122 ASP D O 1
ATOM 16243 N N . TYR D 2 374 ? 170.759 164.587 138.754 1.00 19.56 1123 TYR D N 1
ATOM 16244 C CA . TYR D 2 374 ? 171.338 163.305 139.126 1.00 19.56 1123 TYR D CA 1
ATOM 16245 C C . TYR D 2 374 ? 170.850 162.198 138.217 1.00 19.56 1123 TYR D C 1
ATOM 16246 O O . TYR D 2 374 ? 171.595 161.262 137.925 1.00 19.56 1123 TYR D O 1
ATOM 16255 N N . TYR D 2 375 ? 169.612 162.291 137.756 1.00 19.56 1124 TYR D N 1
ATOM 16256 C CA . TYR D 2 375 ? 168.958 161.216 137.032 1.00 19.56 1124 TYR D CA 1
ATOM 16257 C C . TYR D 2 375 ? 169.200 161.280 135.539 1.00 19.56 1124 TYR D C 1
ATOM 16258 O O . TYR D 2 375 ? 168.662 160.445 134.810 1.00 19.56 1124 TYR D O 1
ATOM 16267 N N . ASN D 2 376 ? 169.952 162.240 135.072 1.00 19.56 1125 ASN D N 1
ATOM 16268 C CA . ASN D 2 376 ? 170.106 162.360 133.637 1.00 19.56 1125 ASN D CA 1
ATOM 16269 C C . ASN D 2 376 ? 171.079 161.307 133.125 1.00 19.56 1125 ASN D C 1
ATOM 16270 O O . ASN D 2 376 ? 172.019 160.941 133.834 1.00 19.56 1125 ASN D O 1
ATOM 16275 N N . PRO D 2 377 ? 170.855 160.778 131.926 1.00 29.03 1126 PRO D N 1
ATOM 16276 C CA . PRO D 2 377 ? 171.936 160.132 131.195 1.00 29.03 1126 PRO D CA 1
ATOM 16277 C C . PRO D 2 377 ? 173.043 161.137 130.944 1.00 29.03 1126 PRO D C 1
ATOM 16278 O O . PRO D 2 377 ? 172.746 162.267 130.532 1.00 29.03 1126 PRO D O 1
ATOM 16282 N N . PRO D 2 378 ? 174.330 160.710 131.055 1.00 35.08 1127 PRO D N 1
ATOM 16283 C CA . PRO D 2 378 ? 175.392 161.530 131.682 1.00 35.08 1127 PRO D CA 1
ATOM 16284 C C . PRO D 2 378 ? 175.364 163.043 131.511 1.00 35.08 1127 PRO D C 1
ATOM 16285 O O . PRO D 2 378 ? 175.505 163.765 132.500 1.00 35.08 1127 PRO D O 1
ATOM 16289 N N . HIS D 2 379 ? 175.161 163.540 130.286 1.00 39.64 1128 HIS D N 1
ATOM 16290 C CA . HIS D 2 379 ? 174.975 164.977 130.111 1.00 39.64 1128 HIS D CA 1
ATOM 16291 C C . HIS D 2 379 ? 173.884 165.319 129.102 1.00 39.64 1128 HIS D C 1
ATOM 16292 O O . HIS D 2 379 ? 173.860 166.445 128.591 1.00 39.64 1128 HIS D O 1
ATOM 16299 N N . GLU D 2 380 ? 172.985 164.384 128.805 1.00 40.70 1129 GLU D N 1
ATOM 16300 C CA . GLU D 2 380 ? 171.752 164.675 128.086 1.00 40.70 1129 GLU D CA 1
ATOM 16301 C C . GLU D 2 380 ? 170.685 165.009 129.113 1.00 40.70 1129 GLU D C 1
ATOM 16302 O O . GLU D 2 380 ? 170.391 164.196 129.992 1.00 40.70 1129 GLU D O 1
ATOM 16308 N N . CYS D 2 381 ? 170.095 166.184 128.987 1.00 37.53 1130 CYS D N 1
ATOM 16309 C CA . CYS D 2 381 ? 169.397 166.833 130.088 1.00 37.53 1130 CYS D CA 1
ATOM 16310 C C . CYS D 2 381 ? 167.899 166.690 129.868 1.00 37.53 1130 CYS D C 1
ATOM 16311 O O . CYS D 2 381 ? 167.294 167.483 129.146 1.00 37.53 1130 CYS D O 1
ATOM 16314 N N . GLU D 2 382 ? 167.297 165.680 130.498 1.00 31.58 1131 GLU D N 1
ATOM 16315 C CA . GLU D 2 382 ? 165.867 165.442 130.371 1.00 31.58 1131 GLU D CA 1
ATOM 16316 C C . GLU D 2 382 ? 165.086 165.600 131.668 1.00 31.58 1131 GLU D C 1
ATOM 16317 O O . GLU D 2 382 ? 163.946 166.048 131.618 1.00 31.58 1131 GLU D O 1
ATOM 16323 N N . TRP D 2 383 ? 165.667 165.280 132.821 1.00 19.56 1132 TRP D N 1
ATOM 16324 C CA . TRP D 2 383 ? 164.968 165.389 134.098 1.00 19.56 1132 TRP D CA 1
ATOM 16325 C C . TRP D 2 383 ? 165.054 166.823 134.590 1.00 19.56 1132 TRP D C 1
ATOM 16326 O O . TRP D 2 383 ? 166.136 167.307 134.927 1.00 19.56 1132 TRP D O 1
ATOM 16337 N N . HIS D 2 384 ? 163.916 167.501 134.646 1.00 19.56 1133 HIS D N 1
ATOM 16338 C CA . HIS D 2 384 ? 163.844 168.875 135.103 1.00 19.56 1133 HIS D CA 1
ATOM 16339 C C . HIS D 2 384 ? 163.040 168.937 136.388 1.00 19.56 1133 HIS D C 1
ATOM 16340 O O . HIS D 2 384 ? 162.156 168.114 136.618 1.00 19.56 1133 HIS D O 1
ATOM 16347 N N . TYR D 2 385 ? 163.348 169.911 137.233 1.00 19.56 1134 TYR D N 1
ATOM 16348 C CA . TYR D 2 385 ? 162.528 170.146 138.413 1.00 19.56 1134 TYR D CA 1
ATOM 16349 C C . TYR D 2 385 ? 161.292 170.922 138.014 1.00 19.56 1134 TYR D C 1
ATOM 16350 O O . TYR D 2 385 ? 161.369 172.106 137.672 1.00 19.56 1134 TYR D O 1
ATOM 16359 N N . GLU D 2 386 ? 160.150 170.250 138.063 1.00 28.03 1135 GLU D N 1
ATOM 16360 C CA . GLU D 2 386 ? 158.877 170.908 137.854 1.00 28.03 1135 GLU D CA 1
ATOM 16361 C C . GLU D 2 386 ? 158.301 171.263 139.212 1.00 28.03 1135 GLU D C 1
ATOM 16362 O O . GLU D 2 386 ? 157.941 170.358 139.973 1.00 28.03 1135 GLU D O 1
ATOM 16368 N N . PRO D 2 387 ? 158.221 172.550 139.570 1.00 19.56 1136 PRO D N 1
ATOM 16369 C CA . PRO D 2 387 ? 157.906 172.913 140.959 1.00 19.56 1136 PRO D CA 1
ATOM 16370 C C . PRO D 2 387 ? 156.468 172.679 141.345 1.00 19.56 1136 PRO D C 1
ATOM 16371 O O . PRO D 2 387 ? 156.161 172.641 142.541 1.00 19.56 1136 PRO D O 1
ATOM 16375 N N . CYS D 2 388 ? 155.582 172.518 140.376 1.00 36.76 1137 CYS D N 1
ATOM 16376 C CA . CYS D 2 388 ? 154.175 172.310 140.668 1.00 36.76 1137 CYS D CA 1
ATOM 16377 C C . CYS D 2 388 ? 153.545 171.244 139.779 1.00 36.76 1137 CYS D C 1
ATOM 16378 O O . CYS D 2 388 ? 152.330 171.267 139.566 1.00 36.76 1137 CYS D O 1
ATOM 16381 N N . GLY D 2 389 ? 154.348 170.323 139.242 1.00 32.86 1138 GLY D N 1
ATOM 16382 C CA . GLY D 2 389 ? 153.887 169.064 138.696 1.00 32.86 1138 GLY D CA 1
ATOM 16383 C C . GLY D 2 389 ? 153.132 169.104 137.387 1.00 32.86 1138 GLY D C 1
ATOM 16384 O O . GLY D 2 389 ? 153.039 168.065 136.726 1.00 32.86 1138 GLY D O 1
ATOM 16385 N N . ASN D 2 390 ? 152.609 170.257 136.972 1.00 47.96 1139 ASN D N 1
ATOM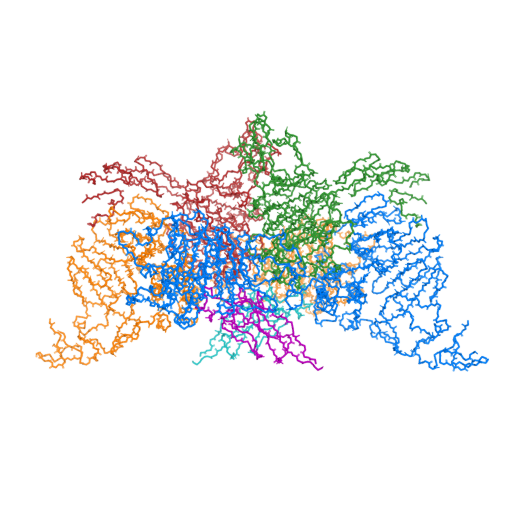 16386 C CA . ASN D 2 390 ? 151.551 170.339 135.963 1.00 47.96 1139 ASN D CA 1
ATOM 16387 C C . ASN D 2 390 ? 152.129 170.047 134.582 1.00 47.96 1139 ASN D C 1
ATOM 16388 O O . ASN D 2 390 ? 152.405 170.943 133.781 1.00 47.96 1139 ASN D O 1
ATOM 16393 N N . ARG D 2 391 ? 152.299 168.760 134.298 1.00 45.79 1140 ARG D N 1
ATOM 16394 C CA . ARG D 2 391 ? 152.696 168.333 132.965 1.00 45.79 1140 ARG D CA 1
ATOM 16395 C C . ARG D 2 391 ? 152.153 166.936 132.727 1.00 45.79 1140 ARG D C 1
ATOM 16396 O O . ARG D 2 391 ? 152.276 166.067 133.592 1.00 45.79 1140 ARG D O 1
ATOM 16404 N N . SER D 2 392 ? 151.542 166.734 131.565 1.00 37.73 1141 SER D N 1
ATOM 16405 C CA . SER D 2 392 ? 150.877 165.482 131.222 1.00 37.73 1141 SER D CA 1
ATOM 16406 C C . SER D 2 392 ? 151.582 164.884 130.014 1.00 37.73 1141 SER D C 1
ATOM 16407 O O . SER D 2 392 ? 151.284 165.242 128.872 1.00 37.73 1141 SER D O 1
ATOM 16410 N N . PHE D 2 393 ? 152.510 163.976 130.270 1.00 34.19 1142 PHE D N 1
ATOM 16411 C CA . PHE D 2 393 ? 153.257 163.274 129.241 1.00 34.19 1142 PHE D CA 1
ATOM 16412 C C . PHE D 2 393 ? 152.800 161.825 129.165 1.00 34.19 1142 PHE D C 1
ATOM 16413 O O . PHE D 2 393 ? 152.032 161.340 129.997 1.00 34.19 1142 PHE D O 1
ATOM 16421 N N . GLU D 2 394 ? 153.286 161.135 128.143 1.00 44.50 1143 GLU D N 1
ATOM 16422 C CA . GLU D 2 394 ? 152.849 159.780 127.844 1.00 44.50 1143 GLU D CA 1
ATOM 16423 C C . GLU D 2 394 ? 153.758 158.784 128.547 1.00 44.50 1143 GLU D C 1
ATOM 16424 O O . GLU D 2 394 ? 154.970 158.772 128.311 1.00 44.50 1143 GLU D O 1
ATOM 16430 N N . THR D 2 395 ? 153.183 157.969 129.422 1.00 39.51 1144 THR D N 1
ATOM 16431 C CA . THR D 2 395 ? 153.902 156.852 130.006 1.00 39.51 1144 THR D CA 1
ATOM 16432 C C . THR D 2 395 ? 153.641 155.626 129.143 1.00 39.51 1144 THR D C 1
ATOM 16433 O O . THR D 2 395 ? 153.092 155.741 128.045 1.00 39.51 1144 THR D O 1
ATOM 16437 N N . CYS D 2 396 ? 154.027 154.436 129.602 1.00 52.63 1145 CYS D N 1
ATOM 16438 C CA . CYS D 2 396 ? 153.673 153.243 128.848 1.00 52.63 1145 CYS D CA 1
ATOM 16439 C C . CYS D 2 396 ? 152.493 152.519 129.492 1.00 52.63 1145 CYS D C 1
ATOM 16440 O O . CYS D 2 396 ? 152.041 151.495 128.976 1.00 52.63 1145 CYS D O 1
ATOM 16443 N N . ARG D 2 397 ? 151.967 153.047 130.598 1.00 43.12 1146 ARG D N 1
ATOM 16444 C CA . ARG D 2 397 ? 150.648 152.643 131.068 1.00 43.12 1146 ARG D CA 1
ATOM 16445 C C . ARG D 2 397 ? 149.562 153.333 130.257 1.00 43.12 1146 ARG D C 1
ATOM 16446 O O . ARG D 2 397 ? 148.723 152.678 129.635 1.00 43.12 1146 ARG D O 1
ATOM 16454 N N . THR D 2 398 ? 149.582 154.667 130.237 1.00 41.49 1147 THR D N 1
ATOM 16455 C CA . THR D 2 398 ? 148.515 155.453 129.631 1.00 41.49 1147 THR D CA 1
ATOM 16456 C C . THR D 2 398 ? 148.501 155.383 128.111 1.00 41.49 1147 THR D C 1
ATOM 16457 O O . THR D 2 398 ? 147.560 155.895 127.499 1.00 41.49 1147 THR D O 1
ATOM 16461 N N . ILE D 2 399 ? 149.505 154.770 127.483 1.00 46.61 1148 ILE D N 1
ATOM 16462 C CA . ILE D 2 399 ? 149.417 154.513 126.054 1.00 46.61 1148 ILE D CA 1
ATOM 16463 C C . ILE D 2 399 ? 148.548 153.287 125.790 1.00 46.61 1148 ILE D C 1
ATOM 16464 O O . ILE D 2 399 ? 148.071 153.094 124.665 1.00 46.61 1148 ILE D O 1
ATOM 16469 N N . ASN D 2 400 ? 148.284 152.478 126.815 1.00 45.87 1149 ASN D N 1
ATOM 16470 C CA . ASN D 2 400 ? 147.415 151.312 126.719 1.00 45.87 1149 ASN D CA 1
ATOM 16471 C C . ASN D 2 400 ? 146.148 151.493 127.551 1.00 45.87 1149 ASN D C 1
ATOM 16472 O O . ASN D 2 400 ? 145.642 150.548 128.157 1.00 45.87 1149 ASN D O 1
ATOM 16477 N N . GLY D 2 401 ? 145.640 152.727 127.604 1.00 47.88 1150 GLY D N 1
ATOM 16478 C CA . GLY D 2 401 ? 144.358 153.029 128.204 1.00 47.88 1150 GLY D CA 1
ATOM 16479 C C . GLY D 2 401 ? 144.337 153.191 129.709 1.00 47.88 1150 GLY D C 1
ATOM 16480 O O . GLY D 2 401 ? 143.373 153.758 130.235 1.00 47.88 1150 GLY D O 1
ATOM 16481 N N . ILE D 2 402 ? 145.363 152.724 130.419 1.00 43.15 1151 ILE D N 1
ATOM 16482 C CA . ILE D 2 402 ? 145.320 152.622 131.875 1.00 43.15 1151 ILE D CA 1
ATOM 16483 C C . ILE D 2 402 ? 145.422 154.008 132.497 1.00 43.15 1151 ILE D C 1
ATOM 16484 O O . ILE D 2 402 ? 146.438 154.696 132.353 1.00 43.15 1151 ILE D O 1
ATOM 16489 N N . HIS D 2 403 ? 144.378 154.414 133.214 1.00 47.62 1152 HIS D N 1
ATOM 16490 C CA . HIS D 2 403 ? 144.315 155.733 133.823 1.00 47.62 1152 HIS D CA 1
ATOM 16491 C C . HIS D 2 403 ? 143.914 155.614 135.284 1.00 47.62 1152 HIS D C 1
ATOM 16492 O O . HIS D 2 403 ? 143.262 154.652 135.688 1.00 47.62 1152 HIS D O 1
ATOM 16499 N N . SER D 2 404 ? 144.303 156.610 136.068 1.00 33.15 1153 SER D N 1
ATOM 16500 C CA . SER D 2 404 ? 143.973 156.665 137.482 1.00 33.15 1153 SER D CA 1
ATOM 16501 C C . SER D 2 404 ? 142.606 157.310 137.694 1.00 33.15 1153 SER D C 1
ATOM 16502 O O . SER D 2 404 ? 141.969 157.804 136.763 1.00 33.15 1153 SER D O 1
ATOM 16505 N N . ASN D 2 405 ? 142.156 157.301 138.948 1.00 32.90 1154 ASN D N 1
ATOM 16506 C CA . ASN D 2 405 ? 140.862 157.860 139.310 1.00 32.90 1154 ASN D CA 1
ATOM 16507 C C . ASN D 2 405 ? 140.939 159.205 140.014 1.00 32.90 1154 ASN D C 1
ATOM 16508 O O . ASN D 2 405 ? 139.895 159.825 140.228 1.00 32.90 1154 ASN D O 1
ATOM 16513 N N . ILE D 2 406 ? 142.126 159.676 140.380 1.00 28.72 1155 ILE D N 1
ATOM 16514 C CA . ILE D 2 406 ? 142.297 161.023 140.889 1.00 28.72 1155 ILE D CA 1
ATOM 16515 C C . ILE D 2 406 ? 143.357 161.737 140.060 1.00 28.72 1155 ILE D C 1
ATOM 16516 O O . ILE D 2 406 ? 143.996 161.152 139.189 1.00 28.72 1155 ILE D O 1
ATOM 16521 N N . SER D 2 407 ? 143.540 163.020 140.357 1.00 31.14 1156 SER D N 1
ATOM 16522 C CA . SER D 2 407 ? 144.499 163.878 139.676 1.00 31.14 1156 SER D CA 1
ATOM 16523 C C . SER D 2 407 ? 145.673 164.121 140.613 1.00 31.14 1156 SER D C 1
ATOM 16524 O O . SER D 2 407 ? 145.536 164.820 141.620 1.00 31.14 1156 SER D O 1
ATOM 16527 N N . VAL D 2 408 ? 146.824 163.550 140.275 1.00 30.20 1157 VAL D N 1
ATOM 16528 C CA . VAL D 2 408 ? 148.023 163.659 141.094 1.00 30.20 1157 VAL D CA 1
ATOM 16529 C C . VAL D 2 408 ? 149.015 164.593 140.420 1.00 30.20 1157 VAL D C 1
ATOM 16530 O O . VAL D 2 408 ? 150.224 164.502 140.649 1.00 30.20 1157 VAL D O 1
ATOM 16534 N N . SER D 2 409 ? 148.513 165.519 139.609 1.00 32.31 1158 SER D N 1
ATOM 16535 C CA . SER D 2 409 ? 149.361 166.430 138.858 1.00 32.31 1158 SER D CA 1
ATOM 16536 C C . SER D 2 409 ? 149.670 167.701 139.627 1.00 32.31 1158 SER D C 1
ATOM 16537 O O . SER D 2 409 ? 149.808 168.764 139.018 1.00 32.31 1158 SER D O 1
ATOM 16540 N N . TYR D 2 410 ? 149.742 167.624 140.950 1.00 30.17 1159 TYR D N 1
ATOM 16541 C CA . TYR D 2 410 ? 150.145 168.746 141.780 1.00 30.17 1159 TYR D CA 1
ATOM 16542 C C . TYR D 2 410 ? 151.302 168.371 142.692 1.00 30.17 1159 TYR D C 1
ATOM 16543 O O . TYR D 2 410 ? 151.663 169.155 143.575 1.00 30.17 1159 TYR D O 1
ATOM 16552 N N . LEU D 2 411 ? 151.891 167.199 142.499 1.00 19.56 1160 LEU D N 1
ATOM 16553 C CA . LEU D 2 411 ? 152.907 166.677 143.397 1.00 19.56 1160 LEU D CA 1
ATOM 16554 C C . LEU D 2 411 ? 154.282 167.121 142.913 1.00 19.56 1160 LEU D C 1
ATOM 16555 O O . LEU D 2 411 ? 154.677 166.816 141.783 1.00 19.56 1160 LEU D O 1
ATOM 16560 N N . GLU D 2 412 ? 154.984 167.861 143.772 1.00 19.56 1161 GLU D N 1
ATOM 16561 C CA . GLU D 2 412 ? 156.337 168.348 143.529 1.00 19.56 1161 GLU D CA 1
ATOM 16562 C C . GLU D 2 412 ? 157.316 167.217 143.246 1.00 19.56 1161 GLU D C 1
ATOM 16563 O O . GLU D 2 412 ? 157.265 166.161 143.876 1.00 19.56 1161 GLU D O 1
ATOM 16569 N N . GLY D 2 413 ? 158.213 167.434 142.297 1.00 19.56 1162 GLY D N 1
ATOM 16570 C CA . GLY D 2 413 ? 159.306 166.507 142.107 1.00 19.56 1162 GLY D CA 1
ATOM 16571 C C . GLY D 2 413 ? 159.962 166.693 140.757 1.00 19.56 1162 GLY D C 1
ATOM 16572 O O . GLY D 2 413 ? 159.699 167.652 140.049 1.00 19.56 1162 GLY D O 1
ATOM 16573 N N . CYS D 2 414 ? 160.821 165.735 140.426 1.00 19.56 1163 CYS D N 1
ATOM 16574 C CA . CYS D 2 414 ? 161.596 165.758 139.196 1.00 19.56 1163 CYS D CA 1
ATOM 16575 C C . CYS D 2 414 ? 160.827 164.983 138.138 1.00 19.56 1163 CYS D C 1
ATOM 16576 O O . CYS D 2 414 ? 160.467 163.829 138.366 1.00 19.56 1163 CYS D O 1
ATOM 16579 N N . TYR D 2 415 ? 160.592 165.596 136.983 1.00 19.56 1164 TYR D N 1
ATOM 16580 C CA . TYR D 2 415 ? 159.807 164.922 135.959 1.00 19.56 1164 TYR D CA 1
ATOM 16581 C C . TYR D 2 415 ? 160.571 164.823 134.642 1.00 19.56 1164 TYR D C 1
ATOM 16582 O O . TYR D 2 415 ? 161.352 165.710 134.311 1.00 19.56 1164 TYR D O 1
ATOM 16591 N N . PRO D 2 416 ? 160.375 163.753 133.877 1.00 19.56 1165 PRO D N 1
ATOM 16592 C CA . PRO D 2 416 ? 161.071 163.612 132.594 1.00 19.56 1165 PRO D CA 1
ATOM 16593 C C . PRO D 2 416 ? 160.486 164.498 131.505 1.00 19.56 1165 PRO D C 1
ATOM 16594 O O . PRO D 2 416 ? 159.359 164.986 131.587 1.00 19.56 1165 PRO D O 1
ATOM 16598 N N . ARG D 2 417 ? 161.294 164.711 130.470 1.00 29.21 1166 ARG D N 1
ATOM 16599 C CA . ARG D 2 417 ? 160.877 165.425 129.275 1.00 29.21 1166 ARG D CA 1
ATOM 16600 C C . ARG D 2 417 ? 161.478 164.706 128.060 1.00 29.21 1166 ARG D C 1
ATOM 16601 O O . ARG D 2 417 ? 162.293 165.254 127.326 1.00 29.21 1166 ARG D O 1
ATOM 16609 N N . CYS D 2 418 ? 161.160 163.404 127.928 1.00 33.78 1167 CYS D N 1
ATOM 16610 C CA . CYS D 2 418 ? 161.642 162.421 126.948 1.00 33.78 1167 CYS D CA 1
ATOM 16611 C C . CYS D 2 418 ? 161.781 162.949 125.519 1.00 33.78 1167 CYS D C 1
ATOM 16612 O O . CYS D 2 418 ? 160.942 163.735 125.063 1.00 33.78 1167 CYS D O 1
ATOM 16615 N N . PRO D 2 419 ? 162.835 162.535 124.777 1.00 47.81 1168 PRO D N 1
ATOM 16616 C CA . PRO D 2 419 ? 163.100 163.127 123.456 1.00 47.81 1168 PRO D CA 1
ATOM 16617 C C . PRO D 2 419 ? 162.176 162.620 122.362 1.00 47.81 1168 PRO D C 1
ATOM 16618 O O . PRO D 2 419 ? 161.246 161.857 122.634 1.00 47.81 1168 PRO D O 1
ATOM 16622 N N . LYS D 2 420 ? 162.424 163.030 121.117 1.00 69.36 1169 LYS D N 1
ATOM 16623 C CA . LYS D 2 420 ? 161.535 162.727 120.003 1.00 69.36 1169 LYS D CA 1
ATOM 16624 C C . LYS D 2 420 ? 162.031 161.567 119.149 1.00 69.36 1169 LYS D C 1
ATOM 16625 O O . LYS D 2 420 ? 161.678 161.470 117.970 1.00 69.36 1169 LYS D O 1
ATOM 16631 N N . ASP D 2 421 ? 162.846 160.686 119.719 1.00 71.60 1170 ASP D N 1
ATOM 16632 C CA . ASP D 2 421 ? 163.138 159.399 119.107 1.00 71.60 1170 ASP D CA 1
ATOM 16633 C C . ASP D 2 421 ? 162.710 158.226 119.978 1.00 71.60 1170 ASP D C 1
ATOM 16634 O O . ASP D 2 421 ? 162.841 157.075 119.548 1.00 71.60 1170 ASP D O 1
ATOM 16639 N N . ARG D 2 422 ? 162.196 158.496 121.181 1.00 59.04 1171 ARG D N 1
ATOM 16640 C CA . ARG D 2 422 ? 161.640 157.541 122.136 1.00 59.04 1171 ARG D CA 1
ATOM 16641 C C . ARG D 2 422 ? 160.737 158.222 123.173 1.00 59.04 1171 ARG D C 1
ATOM 16642 O O . ARG D 2 422 ? 161.027 158.193 124.374 1.00 59.04 1171 ARG D O 1
ATOM 16650 N N . PRO D 2 423 ? 159.594 158.818 122.765 1.00 47.22 1172 PRO D N 1
ATOM 16651 C CA . PRO D 2 423 ? 158.885 159.724 123.684 1.00 47.22 1172 PRO D CA 1
ATOM 16652 C C . PRO D 2 423 ? 157.909 159.058 124.646 1.00 47.22 1172 PRO D C 1
ATOM 16653 O O . PRO D 2 423 ? 156.834 159.613 124.887 1.00 47.22 1172 PRO D O 1
ATOM 16657 N N . ILE D 2 424 ? 158.263 157.919 125.238 1.00 39.63 1173 ILE D N 1
ATOM 16658 C CA . ILE D 2 424 ? 157.364 157.163 126.104 1.00 39.63 1173 ILE D CA 1
ATOM 16659 C C . ILE D 2 424 ? 158.125 156.803 127.368 1.00 39.63 1173 ILE D C 1
ATOM 16660 O O . ILE D 2 424 ? 159.116 156.071 127.304 1.00 39.63 1173 ILE D O 1
ATOM 16665 N N . TYR D 2 425 ? 157.657 157.291 128.512 1.00 32.15 1174 TYR D N 1
ATOM 16666 C CA . TYR D 2 425 ? 158.371 157.118 129.773 1.00 32.15 1174 TYR D CA 1
ATOM 16667 C C . TYR D 2 425 ? 157.924 155.849 130.488 1.00 32.15 1174 TYR D C 1
ATOM 16668 O O . TYR D 2 425 ? 156.800 155.767 130.984 1.00 32.15 1174 TYR D O 1
ATOM 16677 N N . GLU D 2 426 ? 158.815 154.870 130.573 1.00 45.56 1175 GLU D N 1
ATOM 16678 C CA . GLU D 2 426 ? 158.542 153.643 131.305 1.00 45.56 1175 GLU D CA 1
ATOM 16679 C C . GLU D 2 426 ? 158.931 153.849 132.761 1.00 45.56 1175 GLU D C 1
ATOM 16680 O O . GLU D 2 426 ? 160.101 154.096 133.064 1.00 45.56 1175 GLU D O 1
ATOM 16686 N N . GLU D 2 427 ? 157.957 153.708 133.663 1.00 45.71 1176 GLU D N 1
ATOM 16687 C CA . GLU D 2 427 ? 158.102 154.246 135.010 1.00 45.71 1176 GLU D CA 1
ATOM 16688 C C . GLU D 2 427 ? 158.911 153.364 135.948 1.00 45.71 1176 GLU D C 1
ATOM 16689 O O . GLU D 2 427 ? 159.602 153.892 136.825 1.00 45.71 1176 GLU D O 1
ATOM 16695 N N . ASP D 2 428 ? 158.856 152.044 135.807 1.00 54.31 1177 ASP D N 1
ATOM 16696 C CA . ASP D 2 428 ? 159.483 151.198 136.817 1.00 54.31 1177 ASP D CA 1
ATOM 16697 C C . ASP D 2 428 ? 160.994 151.083 136.672 1.00 54.31 1177 ASP D C 1
ATOM 16698 O O . ASP D 2 428 ? 161.618 150.391 137.481 1.00 54.31 1177 ASP D O 1
ATOM 16703 N N . LEU D 2 429 ? 161.599 151.732 135.679 1.00 46.72 1178 LEU D N 1
ATOM 16704 C CA . LEU D 2 429 ? 163.047 151.775 135.566 1.00 46.72 1178 LEU D CA 1
ATOM 16705 C C . LEU D 2 429 ? 163.587 153.188 135.419 1.00 46.72 1178 LEU D C 1
ATOM 16706 O O . LEU D 2 429 ? 164.811 153.352 135.364 1.00 46.72 1178 LEU D O 1
ATOM 16711 N N . LYS D 2 430 ? 162.709 154.198 135.362 1.00 36.70 1179 LYS D N 1
ATOM 16712 C CA . LYS D 2 430 ? 163.051 155.608 135.141 1.00 36.70 1179 LYS D CA 1
ATOM 16713 C C . LYS D 2 430 ? 163.839 155.802 133.848 1.00 36.70 1179 LYS D C 1
ATOM 16714 O O . LYS D 2 430 ? 164.894 156.434 133.826 1.00 36.70 1179 LYS D O 1
ATOM 16720 N N . LYS D 2 431 ? 163.312 155.253 132.758 1.00 36.46 1180 LYS D N 1
ATOM 16721 C CA . LYS D 2 431 ? 163.944 155.342 131.450 1.00 36.46 1180 LYS D CA 1
ATOM 16722 C C . LYS D 2 431 ? 162.915 155.758 130.416 1.00 36.46 1180 LYS D C 1
ATOM 16723 O O . LYS D 2 431 ? 161.761 155.338 130.482 1.00 36.46 1180 LYS D O 1
ATOM 16729 N N . CYS D 2 432 ? 163.333 156.586 129.464 1.00 35.49 1181 CYS D N 1
ATOM 16730 C CA . CYS D 2 432 ? 162.516 156.900 128.301 1.00 35.49 1181 CYS D CA 1
ATOM 16731 C C . CYS D 2 432 ? 162.764 155.833 127.247 1.00 35.49 1181 CYS D C 1
ATOM 16732 O O . CYS D 2 432 ? 163.913 155.573 126.882 1.00 35.49 1181 CYS D O 1
ATOM 16735 N N . VAL D 2 433 ? 161.694 155.206 126.767 1.00 42.45 1182 VAL D N 1
ATOM 16736 C CA . VAL D 2 433 ? 161.805 154.100 125.827 1.00 42.45 1182 VAL D CA 1
ATOM 16737 C C . VAL D 2 433 ? 160.924 154.364 124.615 1.00 42.45 1182 VAL D C 1
ATOM 16738 O O . VAL D 2 433 ? 160.030 155.211 124.633 1.00 42.45 1182 VAL D O 1
ATOM 16742 N N . THR D 2 434 ? 161.213 153.633 123.546 1.00 55.03 1183 THR D N 1
ATOM 16743 C CA . THR D 2 434 ? 160.331 153.581 122.393 1.00 55.03 1183 THR D CA 1
ATOM 16744 C C . THR D 2 434 ? 159.041 152.872 122.804 1.00 55.03 1183 THR D C 1
ATOM 16745 O O . THR D 2 434 ? 159.048 151.995 123.671 1.00 55.03 1183 THR D O 1
ATOM 16749 N N . ALA D 2 435 ? 157.921 153.267 122.180 1.00 58.47 1184 ALA D N 1
ATOM 16750 C CA . ALA D 2 435 ? 156.580 152.796 122.526 1.00 58.47 1184 ALA D CA 1
ATOM 16751 C C . ALA D 2 435 ? 156.394 151.286 122.411 1.00 58.47 1184 ALA D C 1
ATOM 16752 O O . ALA D 2 435 ? 155.437 150.757 122.985 1.00 58.47 1184 ALA D O 1
ATOM 16754 N N . ASP D 2 436 ? 157.270 150.585 121.697 1.00 85.49 1185 ASP D N 1
ATOM 16755 C CA . ASP D 2 436 ? 157.177 149.139 121.569 1.00 85.49 1185 ASP D CA 1
ATOM 16756 C C . ASP D 2 436 ? 157.867 148.412 122.716 1.00 85.49 1185 ASP D C 1
ATOM 16757 O O . ASP D 2 436 ? 157.313 147.458 123.272 1.00 85.49 1185 ASP D O 1
ATOM 16762 N N . LYS D 2 437 ? 159.073 148.844 123.072 1.00 83.64 1186 LYS D N 1
ATOM 16763 C CA . LYS D 2 437 ? 159.925 148.114 124.006 1.00 83.64 1186 LYS D CA 1
ATOM 16764 C C . LYS D 2 437 ? 159.865 148.733 125.401 1.00 83.64 1186 LYS D C 1
ATOM 16765 O O . LYS D 2 437 ? 160.843 149.301 125.888 1.00 83.64 1186 LYS D O 1
ATOM 16771 N N . CYS D 2 438 ? 158.716 148.614 126.069 1.00 83.43 1187 CYS D N 1
ATOM 16772 C CA . CYS D 2 438 ? 158.660 149.074 127.451 1.00 83.43 1187 CYS D CA 1
ATOM 16773 C C . CYS D 2 438 ? 158.529 147.920 128.436 1.00 83.43 1187 CYS D C 1
ATOM 16774 O O . CYS D 2 438 ? 159.446 147.702 129.228 1.00 83.43 1187 CYS D O 1
ATOM 16777 N N . GLY D 2 439 ? 157.467 147.125 128.373 1.00 74.71 1188 GLY D N 1
ATOM 16778 C CA . GLY D 2 439 ? 157.316 146.074 129.365 1.00 74.71 1188 GLY D CA 1
ATOM 16779 C C . GLY D 2 439 ? 155.945 145.421 129.302 1.00 74.71 1188 GLY D C 1
ATOM 16780 O O . GLY D 2 439 ? 155.236 145.529 128.304 1.00 74.71 1188 GLY D O 1
ATOM 16781 N N . CYS D 2 440 ? 155.599 144.743 130.401 1.00 81.14 1189 CYS D N 1
ATOM 16782 C CA . CYS D 2 440 ? 154.448 143.850 130.445 1.00 81.14 1189 CYS D CA 1
ATOM 16783 C C . CYS D 2 440 ? 153.376 144.254 131.448 1.00 81.14 1189 CYS D C 1
ATOM 16784 O O . CYS D 2 440 ? 152.201 144.310 131.072 1.00 81.14 1189 CYS D O 1
ATOM 16787 N N . TYR D 2 441 ? 153.746 144.513 132.711 1.00 69.26 1190 TYR D N 1
ATOM 16788 C CA . TYR D 2 441 ? 152.848 144.936 133.802 1.00 69.26 1190 TYR D CA 1
ATOM 16789 C C . TYR D 2 441 ? 151.740 143.911 134.074 1.00 69.26 1190 TYR D C 1
ATOM 16790 O O . TYR D 2 441 ? 150.555 144.159 133.849 1.00 69.26 1190 TYR D O 1
ATOM 16799 N N . VAL D 2 442 ? 152.152 142.746 134.566 1.00 78.40 1191 VAL D N 1
ATOM 16800 C CA . VAL D 2 442 ? 151.217 141.743 135.065 1.00 78.40 1191 VAL D CA 1
ATOM 16801 C C . VAL D 2 442 ? 151.515 141.461 136.534 1.00 78.40 1191 VAL D C 1
ATOM 16802 O O . VAL D 2 442 ? 152.683 141.329 136.926 1.00 78.40 1191 VAL D O 1
ATOM 16806 N N . GLU D 2 443 ? 150.445 141.428 137.345 1.00 90.71 1192 GLU D N 1
ATOM 16807 C CA . GLU D 2 443 ? 150.467 141.116 138.783 1.00 90.71 1192 GLU D CA 1
ATOM 16808 C C . GLU D 2 443 ? 151.372 142.104 139.538 1.00 90.71 1192 GLU D C 1
ATOM 16809 O O . GLU D 2 443 ? 152.086 141.747 140.479 1.00 90.71 1192 GLU D O 1
ATOM 16815 N N . ASP D 2 444 ? 151.339 143.363 139.088 1.00 77.70 1193 ASP D N 1
ATOM 16816 C CA . ASP D 2 444 ? 152.081 144.503 139.644 1.00 77.70 1193 ASP D CA 1
ATOM 16817 C C . ASP D 2 444 ? 153.587 144.218 139.694 1.00 77.70 1193 ASP D C 1
ATOM 16818 O O . ASP D 2 444 ? 154.235 144.292 140.738 1.00 77.70 1193 ASP D O 1
ATOM 16823 N N . THR D 2 445 ? 154.134 143.868 138.533 1.00 84.61 1194 THR D N 1
ATOM 16824 C CA . THR D 2 445 ? 155.558 143.593 138.401 1.00 84.61 1194 THR D CA 1
ATOM 16825 C C . THR D 2 445 ? 155.959 143.918 136.971 1.00 84.61 1194 THR D C 1
ATOM 16826 O O . THR D 2 445 ? 155.263 143.529 136.029 1.00 84.61 1194 THR D O 1
ATOM 16830 N N . HIS D 2 446 ? 157.062 144.642 136.813 1.00 82.24 1195 HIS D N 1
ATOM 16831 C CA . HIS D 2 446 ? 157.550 145.010 135.492 1.00 82.24 1195 HIS D CA 1
ATOM 16832 C C . HIS D 2 446 ? 158.379 143.880 134.896 1.00 82.24 1195 HIS D C 1
ATOM 16833 O O . HIS D 2 446 ? 159.372 143.448 135.492 1.00 82.24 1195 HIS D O 1
ATOM 16840 N N . TYR D 2 447 ? 157.981 143.412 133.719 1.00 88.63 1196 TYR D N 1
ATOM 16841 C CA . TYR D 2 447 ? 158.714 142.373 132.997 1.00 88.63 1196 TYR D CA 1
ATOM 16842 C C . TYR D 2 447 ? 159.192 142.922 131.662 1.00 88.63 1196 TYR D C 1
ATOM 16843 O O . TYR D 2 447 ? 158.355 143.255 130.800 1.00 88.63 1196 TYR D O 1
ATOM 16852 N N . PRO D 2 448 ? 160.509 143.034 131.428 1.00 65.70 1197 PRO D N 1
ATOM 16853 C CA . PRO D 2 448 ? 161.053 143.606 130.190 1.00 65.70 1197 PRO D CA 1
ATOM 16854 C C . PRO D 2 448 ? 160.848 142.722 128.960 1.00 65.70 1197 PRO D C 1
ATOM 16855 O O . PRO D 2 448 ? 160.860 143.239 127.841 1.00 65.70 1197 PRO D O 1
ATOM 16859 N N . CYS E 3 105 ? 197.023 175.867 205.028 1.00 88.25 1302 CYS E N 1
ATOM 16860 C CA . CYS E 3 105 ? 196.468 175.305 203.803 1.00 88.25 1302 CYS E CA 1
ATOM 16861 C C . CYS E 3 105 ? 194.992 175.666 203.668 1.00 88.25 1302 CYS E C 1
ATOM 16862 O O . CYS E 3 105 ? 194.121 174.922 204.113 1.00 88.25 1302 CYS E O 1
ATOM 16865 N N . CYS E 3 106 ? 194.725 176.816 203.052 1.00 86.39 1303 CYS E N 1
ATOM 16866 C CA . CYS E 3 106 ? 193.380 177.356 202.867 1.00 86.39 1303 CYS E CA 1
ATOM 16867 C C . CYS E 3 106 ? 193.194 177.826 201.429 1.00 86.39 1303 CYS E C 1
ATOM 16868 O O . CYS E 3 106 ? 192.801 178.963 201.163 1.00 86.39 1303 CYS E O 1
ATOM 16871 N N . LEU E 3 107 ? 193.513 176.948 200.481 1.00 75.49 1304 LEU E N 1
ATOM 16872 C CA . LEU E 3 107 ? 193.460 177.285 199.065 1.00 75.49 1304 LEU E CA 1
ATOM 16873 C C . LEU E 3 107 ? 192.024 177.462 198.573 1.00 75.49 1304 LEU E C 1
ATOM 16874 O O . LEU E 3 107 ? 191.094 176.800 199.039 1.00 75.49 1304 LEU E O 1
ATOM 16879 N N . TRP E 3 108 ? 191.857 178.375 197.617 1.00 81.46 1305 TRP E N 1
ATOM 16880 C CA . TRP E 3 108 ? 190.574 178.581 196.961 1.00 81.46 1305 TRP E CA 1
ATOM 16881 C C . TRP E 3 108 ? 190.240 177.407 196.047 1.00 81.46 1305 TRP E C 1
ATOM 16882 O O . TRP E 3 108 ? 191.118 176.689 195.566 1.00 81.46 1305 TRP E O 1
ATOM 16893 N N . SER E 3 109 ? 188.950 177.230 195.792 1.00 59.04 1306 SER E N 1
ATOM 16894 C CA . SER E 3 109 ? 188.495 176.197 194.874 1.00 59.04 1306 SER E CA 1
ATOM 16895 C C . SER E 3 109 ? 188.571 176.709 193.441 1.00 59.04 1306 SER E C 1
ATOM 16896 O O . SER E 3 109 ? 189.157 177.755 193.153 1.00 59.04 1306 SER E O 1
ATOM 16899 N N . ASP E 3 110 ? 187.974 175.967 192.521 1.00 62.19 1307 ASP E N 1
ATOM 16900 C CA . ASP E 3 110 ? 187.889 176.391 191.136 1.00 62.19 1307 ASP E CA 1
ATOM 16901 C C . ASP E 3 110 ? 186.592 177.169 190.936 1.00 62.19 1307 ASP E C 1
ATOM 16902 O O . ASP E 3 110 ? 185.874 177.475 191.891 1.00 62.19 1307 ASP E O 1
ATOM 16907 N N . TRP E 3 111 ? 186.276 177.506 189.692 1.00 55.08 1308 TRP E N 1
ATOM 16908 C CA . TRP E 3 111 ? 184.996 178.117 189.377 1.00 55.08 1308 TRP E CA 1
ATOM 16909 C C . TRP E 3 111 ? 183.999 177.026 189.023 1.00 55.08 1308 TRP E C 1
ATOM 16910 O O . TRP E 3 111 ? 184.317 176.107 188.264 1.00 55.08 1308 TRP E O 1
ATOM 16921 N N . ILE E 3 112 ? 182.796 177.132 189.574 1.00 50.00 1309 ILE E N 1
ATOM 16922 C CA . ILE E 3 112 ? 181.765 176.116 189.422 1.00 50.00 1309 ILE E CA 1
ATOM 16923 C C . ILE E 3 112 ? 180.611 176.746 188.660 1.00 50.00 1309 ILE E C 1
ATOM 16924 O O . ILE E 3 112 ? 179.872 177.572 189.210 1.00 50.00 1309 ILE E O 1
ATOM 16929 N N . ASN E 3 113 ? 180.458 176.369 187.395 1.00 47.17 1310 ASN E N 1
ATOM 16930 C CA . ASN E 3 113 ? 179.324 176.779 186.571 1.00 47.17 1310 ASN E CA 1
ATOM 16931 C C . ASN E 3 113 ? 178.582 175.499 186.206 1.00 47.17 1310 ASN E C 1
ATOM 16932 O O . ASN E 3 113 ? 178.816 174.908 185.151 1.00 47.17 1310 ASN E O 1
ATOM 16937 N N . GLU E 3 114 ? 177.682 175.068 187.085 1.00 55.89 1311 GLU E N 1
ATOM 16938 C CA . GLU E 3 114 ? 176.972 173.810 186.908 1.00 55.89 1311 GLU E CA 1
ATOM 16939 C C . GLU E 3 114 ? 175.484 174.016 186.660 1.00 55.89 1311 GLU E C 1
ATOM 16940 O O . GLU E 3 114 ? 174.699 173.076 186.812 1.00 55.89 1311 GLU E O 1
ATOM 16942 N N . ASP E 3 115 ? 175.083 175.223 186.274 1.00 63.52 1312 ASP E N 1
ATOM 16943 C CA . ASP E 3 115 ? 173.682 175.525 186.039 1.00 63.52 1312 ASP E CA 1
ATOM 16944 C C . ASP E 3 115 ? 173.622 176.688 185.056 1.00 63.52 1312 ASP E C 1
ATOM 16945 O O . ASP E 3 115 ? 174.596 177.424 184.881 1.00 63.52 1312 ASP E O 1
ATOM 16950 N N . HIS E 3 116 ? 172.479 176.839 184.403 1.00 70.94 1313 HIS E N 1
ATOM 16951 C CA . HIS E 3 116 ? 172.298 177.842 183.367 1.00 70.94 1313 HIS E CA 1
ATOM 16952 C C . HIS E 3 116 ? 170.896 178.422 183.463 1.00 70.94 1313 HIS E C 1
ATOM 16953 O O . HIS E 3 116 ? 169.986 177.775 183.989 1.00 70.94 1313 HIS E O 1
ATOM 16960 N N . PRO E 3 117 ? 170.699 179.652 182.984 1.00 62.17 1314 PRO E N 1
ATOM 16961 C CA . PRO E 3 117 ? 169.330 180.187 182.933 1.00 62.17 1314 PRO E CA 1
ATOM 16962 C C . PRO E 3 117 ? 168.485 179.577 181.828 1.00 62.17 1314 PRO E C 1
ATOM 16963 O O . PRO E 3 117 ? 167.280 179.373 182.019 1.00 62.17 1314 PRO E O 1
ATOM 16967 N N . SER E 3 118 ? 169.079 179.282 180.671 1.00 63.76 1315 SER E N 1
ATOM 16968 C CA . SER E 3 118 ? 168.360 178.709 179.541 1.00 63.76 1315 SER E CA 1
ATOM 16969 C C . SER E 3 118 ? 168.370 177.185 179.548 1.00 63.76 1315 SER E C 1
ATOM 16970 O O . SER E 3 118 ? 168.211 176.568 178.489 1.00 63.76 1315 SER E O 1
ATOM 16973 N N . SER E 3 119 ? 168.570 176.572 180.711 1.00 68.43 1316 SER E N 1
ATOM 16974 C CA . SER E 3 119 ? 168.500 175.125 180.881 1.00 68.43 1316 SER E CA 1
ATOM 16975 C C . SER E 3 119 ? 168.184 174.846 182.344 1.00 68.43 1316 SER E C 1
ATOM 16976 O O . SER E 3 119 ? 168.033 175.765 183.153 1.00 68.43 1316 SER E O 1
ATOM 16979 N N . GLY E 3 120 ? 168.081 173.566 182.679 1.00 67.15 1317 GLY E N 1
ATOM 16980 C CA . GLY E 3 120 ? 167.714 173.177 184.021 1.00 67.15 1317 GLY E CA 1
ATOM 16981 C C . GLY E 3 120 ? 166.217 173.267 184.248 1.00 67.15 1317 GLY E C 1
ATOM 16982 O O . GLY E 3 120 ? 165.419 173.448 183.324 1.00 67.15 1317 GLY E O 1
ATOM 16983 N N . SER E 3 121 ? 165.833 173.127 185.518 1.00 64.45 1318 SER E N 1
ATOM 16984 C CA . SER E 3 121 ? 164.424 173.206 185.880 1.00 64.45 1318 SER E CA 1
ATOM 16985 C C . SER E 3 121 ? 164.179 173.941 187.193 1.00 64.45 1318 SER E C 1
ATOM 16986 O O . SER E 3 121 ? 163.063 173.868 187.723 1.00 64.45 1318 SER E O 1
ATOM 16989 N N . ASP E 3 122 ? 165.171 174.643 187.736 1.00 76.92 1319 ASP E N 1
ATOM 16990 C CA . ASP E 3 122 ? 165.004 175.376 188.983 1.00 76.92 1319 ASP E CA 1
ATOM 16991 C C . ASP E 3 122 ? 164.559 176.821 188.778 1.00 76.92 1319 ASP E C 1
ATOM 16992 O O . ASP E 3 122 ? 164.555 177.589 189.747 1.00 76.92 1319 ASP E O 1
ATOM 16997 N N . ASP E 3 123 ? 164.205 177.190 187.536 1.00 71.47 1320 ASP E N 1
ATOM 16998 C CA . ASP E 3 123 ? 163.615 178.487 187.170 1.00 71.47 1320 ASP E CA 1
ATOM 16999 C C . ASP E 3 123 ? 164.563 179.643 187.510 1.00 71.47 1320 ASP E C 1
ATOM 17000 O O . ASP E 3 123 ? 164.166 180.661 188.080 1.00 71.47 1320 ASP E O 1
ATOM 17005 N N . GLY E 3 124 ? 165.835 179.485 187.158 1.00 63.96 1321 GLY E N 1
ATOM 17006 C CA . GLY E 3 124 ? 166.821 180.489 187.501 1.00 63.96 1321 GLY E CA 1
ATOM 17007 C C . GLY E 3 124 ? 168.242 179.980 187.417 1.00 63.96 1321 GLY E C 1
ATOM 17008 O O . GLY E 3 124 ? 168.619 179.347 186.428 1.00 63.96 1321 GLY E O 1
ATOM 17009 N N . ASP E 3 125 ? 169.042 180.244 188.447 1.00 63.42 1322 ASP E N 1
ATOM 17010 C CA . ASP E 3 125 ? 170.435 179.812 188.453 1.00 63.42 1322 ASP E CA 1
ATOM 17011 C C . ASP E 3 125 ? 170.851 179.602 189.899 1.00 63.42 1322 ASP E C 1
ATOM 17012 O O . ASP E 3 125 ? 170.791 180.536 190.703 1.00 63.42 1322 ASP E O 1
ATOM 17017 N N . ARG E 3 126 ? 171.260 178.379 190.232 1.00 66.59 1323 ARG E N 1
ATOM 17018 C CA . ARG E 3 126 ? 171.651 178.036 191.592 1.00 66.59 1323 ARG E CA 1
ATOM 17019 C C . ARG E 3 126 ? 172.921 177.206 191.558 1.00 66.59 1323 ARG E C 1
ATOM 17020 O O . ARG E 3 126 ? 172.981 176.186 190.868 1.00 66.59 1323 ARG E O 1
ATOM 17028 N N . GLU E 3 127 ? 173.927 177.645 192.308 1.00 63.38 1324 GLU E N 1
ATOM 17029 C CA . GLU E 3 127 ? 175.239 177.014 192.337 1.00 63.38 1324 GLU E CA 1
ATOM 17030 C C . GLU E 3 127 ? 175.583 176.662 193.775 1.00 63.38 1324 GLU E C 1
ATOM 17031 O O . GLU E 3 127 ? 175.704 177.552 194.623 1.00 63.38 1324 GLU E O 1
ATOM 17037 N N . THR E 3 128 ? 175.743 175.370 194.044 1.00 74.41 1325 THR E N 1
ATOM 17038 C CA . THR E 3 128 ? 176.056 174.883 195.376 1.00 74.41 1325 THR E CA 1
ATOM 17039 C C . THR E 3 128 ? 177.401 174.170 195.370 1.00 74.41 1325 THR E C 1
ATOM 17040 O O . THR E 3 128 ? 177.919 173.771 194.323 1.00 74.41 1325 THR E O 1
ATOM 17044 N N . PHE E 3 129 ? 177.963 174.019 196.566 1.00 77.99 1326 PHE E N 1
ATOM 17045 C CA . PHE E 3 129 ? 179.333 173.566 196.756 1.00 77.99 1326 PHE E CA 1
ATOM 17046 C C . PHE E 3 129 ? 179.430 172.107 197.189 1.00 77.99 1326 PHE E C 1
ATOM 17047 O O . PHE E 3 129 ? 180.460 171.700 197.736 1.00 77.99 1326 PHE E O 1
ATOM 17055 N N . ASP E 3 130 ? 178.391 171.311 196.953 1.00 92.02 1327 ASP E N 1
ATOM 17056 C CA . ASP E 3 130 ? 178.432 169.907 197.333 1.00 92.02 1327 ASP E CA 1
ATOM 17057 C C . ASP E 3 130 ? 179.321 169.118 196.380 1.00 92.02 1327 ASP E C 1
ATOM 17058 O O . ASP E 3 130 ? 179.420 169.420 195.188 1.00 92.02 1327 ASP E O 1
ATOM 17063 N N . GLY E 3 131 ? 179.972 168.092 196.921 1.00 83.26 1328 GLY E N 1
ATOM 17064 C CA . GLY E 3 131 ? 180.955 167.338 196.177 1.00 83.26 1328 GLY E CA 1
ATOM 17065 C C . GLY E 3 131 ? 182.354 167.907 196.226 1.00 83.26 1328 GLY E C 1
ATOM 17066 O O . GLY E 3 131 ? 183.279 167.279 195.695 1.00 83.26 1328 GLY E O 1
ATOM 17067 N N . VAL E 3 132 ? 182.540 169.075 196.840 1.00 79.33 1329 VAL E N 1
ATOM 17068 C CA . VAL E 3 132 ? 183.843 169.713 196.975 1.00 79.33 1329 VAL E CA 1
ATOM 17069 C C . VAL E 3 132 ? 184.204 169.933 198.439 1.00 79.33 1329 VAL E C 1
ATOM 17070 O O . VAL E 3 132 ? 185.295 169.564 198.885 1.00 79.33 1329 VAL E O 1
ATOM 17074 N N . CYS E 3 133 ? 183.285 170.509 199.209 1.00 84.59 1330 CYS E N 1
ATOM 17075 C CA . CYS E 3 133 ? 183.594 170.930 200.566 1.00 84.59 1330 CYS E CA 1
ATOM 17076 C C . CYS E 3 133 ? 182.326 170.892 201.405 1.00 84.59 1330 CYS E C 1
ATOM 17077 O O . CYS E 3 133 ? 181.210 170.925 200.882 1.00 84.59 1330 CYS E O 1
ATOM 17080 N N . GLY E 3 134 ? 182.511 170.811 202.720 1.00 60.57 1331 GLY E N 1
ATOM 17081 C CA . GLY E 3 134 ? 181.389 170.714 203.634 1.00 60.57 1331 GLY E CA 1
ATOM 17082 C C . GLY E 3 134 ? 180.945 172.029 204.243 1.00 60.57 1331 GLY E C 1
ATOM 17083 O O . GLY E 3 134 ? 179.761 172.373 204.192 1.00 60.57 1331 GLY E O 1
ATOM 17084 N N . ALA E 3 135 ? 181.885 172.772 204.825 1.00 65.38 1332 ALA E N 1
ATOM 17085 C CA . ALA E 3 135 ? 181.587 174.038 205.492 1.00 65.38 1332 ALA E CA 1
ATOM 17086 C C . ALA E 3 135 ? 182.649 175.055 205.092 1.00 65.38 1332 ALA E C 1
ATOM 17087 O O . ALA E 3 135 ? 183.757 175.057 205.654 1.00 65.38 1332 ALA E O 1
ATOM 17089 N N . PRO E 3 136 ? 182.356 175.925 204.132 1.00 78.68 1333 PRO E N 1
ATOM 17090 C CA . PRO E 3 136 ? 183.376 176.838 203.613 1.00 78.68 1333 PRO E CA 1
ATOM 17091 C C . PRO E 3 136 ? 183.662 177.988 204.568 1.00 78.68 1333 PRO E C 1
ATOM 17092 O O . PRO E 3 136 ? 183.013 178.168 205.598 1.00 78.68 1333 PRO E O 1
ATOM 17096 N N . GLU E 3 137 ? 184.666 178.775 204.191 1.00 91.79 1334 GLU E N 1
ATOM 17097 C CA . GLU E 3 137 ? 185.037 179.993 204.896 1.00 91.79 1334 GLU E CA 1
ATOM 17098 C C . GLU E 3 137 ? 184.587 181.250 204.168 1.00 91.79 1334 GLU E C 1
ATOM 17099 O O . GLU E 3 137 ? 184.122 182.201 204.803 1.00 91.79 1334 GLU E O 1
ATOM 17105 N N . ASP E 3 138 ? 184.693 181.262 202.842 1.00 87.61 1335 ASP E N 1
ATOM 17106 C CA . ASP E 3 138 ? 184.369 182.433 202.045 1.00 87.61 1335 ASP E CA 1
ATOM 17107 C C . ASP E 3 138 ? 183.778 181.949 200.729 1.00 87.61 1335 ASP E C 1
ATOM 17108 O O . ASP E 3 138 ? 183.981 180.802 200.323 1.00 87.61 1335 ASP E O 1
ATOM 17113 N N . ILE E 3 139 ? 183.037 182.834 200.069 1.00 75.29 1336 ILE E N 1
ATOM 17114 C CA . ILE E 3 139 ? 182.430 182.533 198.779 1.00 75.29 1336 ILE E CA 1
ATOM 17115 C C . ILE E 3 139 ? 182.552 183.768 197.891 1.00 75.29 1336 ILE E C 1
ATOM 17116 O O . ILE E 3 139 ? 182.471 184.904 198.369 1.00 75.29 1336 ILE E O 1
ATOM 17121 N N . GLU E 3 140 ? 182.822 183.542 196.608 1.00 74.21 1337 GLU E N 1
ATOM 17122 C CA . GLU E 3 140 ? 182.978 184.605 195.625 1.00 74.21 1337 GLU E CA 1
ATOM 17123 C C . GLU E 3 140 ? 181.906 184.440 194.560 1.00 74.21 1337 GLU E C 1
ATOM 17124 O O . GLU E 3 140 ? 181.642 183.326 194.106 1.00 74.21 1337 GLU E O 1
ATOM 17130 N N . CYS E 3 141 ? 181.285 185.547 194.164 1.00 68.66 1338 CYS E N 1
ATOM 17131 C CA . CYS E 3 141 ? 180.017 185.506 193.440 1.00 68.66 1338 CYS E CA 1
ATOM 17132 C C . CYS E 3 141 ? 180.160 186.378 192.194 1.00 68.66 1338 CYS E C 1
ATOM 17133 O O . CYS E 3 141 ? 180.002 187.599 192.273 1.00 68.66 1338 CYS E O 1
ATOM 17136 N N . ARG E 3 142 ? 180.465 185.773 191.046 1.00 44.49 1339 ARG E N 1
ATOM 17137 C CA . ARG E 3 142 ? 180.749 186.518 189.824 1.00 44.49 1339 ARG E CA 1
ATOM 17138 C C . ARG E 3 142 ? 179.943 185.972 188.656 1.00 44.49 1339 ARG E C 1
ATOM 17139 O O . ARG E 3 142 ? 179.218 184.985 188.777 1.00 44.49 1339 ARG E O 1
ATOM 17147 N N . SER E 3 143 ? 180.066 186.643 187.516 1.00 33.19 1340 SER E N 1
ATOM 17148 C CA . SER E 3 143 ? 179.351 186.283 186.301 1.00 33.19 1340 SER E CA 1
ATOM 17149 C C . SER E 3 143 ? 180.299 185.657 185.292 1.00 33.19 1340 SER E C 1
ATOM 17150 O O . SER E 3 143 ? 181.513 185.844 185.343 1.00 33.19 1340 SER E O 1
ATOM 17153 N N . VAL E 3 144 ? 179.715 184.924 184.351 1.00 31.93 1341 VAL E N 1
ATOM 17154 C CA . VAL E 3 144 ? 180.514 184.170 183.397 1.00 31.93 1341 VAL E CA 1
ATOM 17155 C C . VAL E 3 144 ? 181.062 185.084 182.311 1.00 31.93 1341 VAL E C 1
ATOM 17156 O O . VAL E 3 144 ? 182.275 185.144 182.083 1.00 31.93 1341 VAL E O 1
ATOM 17160 N N . LYS E 3 145 ? 180.181 185.811 181.628 1.00 36.07 1342 LYS E N 1
ATOM 17161 C CA . LYS E 3 145 ? 180.546 186.537 180.422 1.00 36.07 1342 LYS E CA 1
ATOM 17162 C C . LYS E 3 145 ? 181.013 187.962 180.674 1.00 36.07 1342 LYS E C 1
ATOM 17163 O O . LYS E 3 145 ? 181.248 188.680 179.705 1.00 36.07 1342 LYS E O 1
ATOM 17169 N N . ASP E 3 146 ? 181.154 188.389 181.928 1.00 47.32 1343 ASP E N 1
ATOM 17170 C CA . ASP E 3 146 ? 181.831 189.642 182.254 1.00 47.32 1343 ASP E CA 1
ATOM 17171 C C . ASP E 3 146 ? 182.247 189.600 183.720 1.00 47.32 1343 ASP E C 1
ATOM 17172 O O . ASP E 3 146 ? 181.574 190.200 184.567 1.00 47.32 1343 ASP E O 1
ATOM 17177 N N . PRO E 3 147 ? 183.348 188.933 184.060 1.00 47.00 1344 PRO E N 1
ATOM 17178 C CA . PRO E 3 147 ? 183.593 188.549 185.457 1.00 47.00 1344 PRO E CA 1
ATOM 17179 C C . PRO E 3 147 ? 184.227 189.602 186.355 1.00 47.00 1344 PRO E C 1
ATOM 17180 O O . PRO E 3 147 ? 184.659 189.240 187.452 1.00 47.00 1344 PRO E O 1
ATOM 17184 N N . HIS E 3 148 ? 184.305 190.876 185.975 1.00 56.32 1345 HIS E N 1
ATOM 17185 C CA . HIS E 3 148 ? 184.828 191.869 186.906 1.00 56.32 1345 HIS E CA 1
ATOM 17186 C C . HIS E 3 148 ? 183.729 192.695 187.555 1.00 56.32 1345 HIS E C 1
ATOM 17187 O O . HIS E 3 148 ? 184.022 193.509 188.434 1.00 56.32 1345 HIS E O 1
ATOM 17194 N N . LEU E 3 149 ? 182.481 192.511 187.141 1.00 47.33 1346 LEU E N 1
ATOM 17195 C CA . LEU E 3 149 ? 181.373 193.263 187.705 1.00 47.33 1346 LEU E CA 1
ATOM 17196 C C . LEU E 3 149 ? 181.001 192.707 189.068 1.00 47.33 1346 LEU E C 1
ATOM 17197 O O . LEU E 3 149 ? 180.958 191.491 189.265 1.00 47.33 1346 LEU E O 1
ATOM 17202 N N . SER E 3 150 ? 180.715 193.602 190.006 1.00 42.37 1347 SER E N 1
ATOM 17203 C CA . SER E 3 150 ? 180.205 193.181 191.298 1.00 42.37 1347 SER E CA 1
ATOM 17204 C C . SER E 3 150 ? 178.747 192.738 191.173 1.00 42.37 1347 SER E C 1
ATOM 17205 O O . SER E 3 150 ? 178.118 192.863 190.122 1.00 42.37 1347 SER E O 1
ATOM 17208 N N . LEU E 3 151 ? 178.196 192.217 192.268 1.00 42.59 1348 LEU E N 1
ATOM 17209 C CA . LEU E 3 151 ? 176.786 191.854 192.260 1.00 42.59 1348 LEU E CA 1
ATOM 17210 C C . LEU E 3 151 ? 175.865 193.061 192.328 1.00 42.59 1348 LEU E C 1
ATOM 17211 O O . LEU E 3 151 ? 174.674 192.926 192.035 1.00 42.59 1348 LEU E O 1
ATOM 17216 N N . GLU E 3 152 ? 176.374 194.225 192.720 1.00 50.20 1349 GLU E N 1
ATOM 17217 C CA . GLU E 3 152 ? 175.586 195.448 192.720 1.00 50.20 1349 GLU E CA 1
ATOM 17218 C C . GLU E 3 152 ? 175.638 196.175 191.386 1.00 50.20 1349 GLU E C 1
ATOM 17219 O O . GLU E 3 152 ? 174.891 197.138 191.191 1.00 50.20 1349 GLU E O 1
ATOM 17225 N N . GLN E 3 153 ? 176.497 195.743 190.473 1.00 38.39 1350 GLN E N 1
ATOM 17226 C CA . GLN E 3 153 ? 176.574 196.323 189.145 1.00 38.39 1350 GLN E CA 1
ATOM 17227 C C . GLN E 3 153 ? 175.849 195.487 188.106 1.00 38.39 1350 GLN E C 1
ATOM 17228 O O . GLN E 3 153 ? 175.769 195.897 186.947 1.00 38.39 1350 GLN E O 1
ATOM 17234 N N . HIS E 3 154 ? 175.326 194.327 188.493 1.00 35.30 1351 HIS E N 1
ATOM 17235 C CA . HIS E 3 154 ? 174.406 193.591 187.640 1.00 35.30 1351 HIS E CA 1
ATOM 17236 C C . HIS E 3 154 ? 172.967 194.043 187.780 1.00 35.30 1351 HIS E C 1
ATOM 17237 O O . HIS E 3 154 ? 172.201 193.936 186.819 1.00 35.30 1351 HIS E O 1
ATOM 17244 N N . GLY E 3 155 ? 172.569 194.524 188.952 1.00 29.58 1352 GLY E N 1
ATOM 17245 C CA . GLY E 3 155 ? 171.223 194.987 189.172 1.00 29.58 1352 GLY E CA 1
ATOM 17246 C C . GLY E 3 155 ? 170.213 193.906 189.483 1.00 29.58 1352 GLY E C 1
ATOM 17247 O O . GLY E 3 155 ? 169.131 194.219 189.987 1.00 29.58 1352 GLY E O 1
ATOM 17248 N N . GLN E 3 156 ? 170.520 192.651 189.183 1.00 32.58 1353 GLN E N 1
ATOM 17249 C CA . GLN E 3 156 ? 169.641 191.568 189.577 1.00 32.58 1353 GLN E CA 1
ATOM 17250 C C . GLN E 3 156 ? 169.739 191.342 191.076 1.00 32.58 1353 GLN E C 1
ATOM 17251 O O . GLN E 3 156 ? 170.753 191.651 191.705 1.00 32.58 1353 GLN E O 1
ATOM 17257 N N . LYS E 3 157 ? 168.661 190.823 191.656 1.00 53.52 1354 LYS E N 1
ATOM 17258 C CA . LYS E 3 157 ? 168.604 190.574 193.090 1.00 53.52 1354 LYS E CA 1
ATOM 17259 C C . LYS E 3 157 ? 168.838 189.089 193.354 1.00 53.52 1354 LYS E C 1
ATOM 17260 O O . LYS E 3 157 ? 168.102 188.226 192.863 1.00 53.52 1354 LYS E O 1
ATOM 17266 N N . VAL E 3 158 ? 169.926 188.798 194.065 1.00 51.16 1355 VAL E N 1
ATOM 17267 C CA . VAL E 3 158 ? 170.355 187.441 194.359 1.00 51.16 1355 VAL E CA 1
ATOM 17268 C C . VAL E 3 158 ? 170.684 187.359 195.842 1.00 51.16 1355 VAL E C 1
ATOM 17269 O O . VAL E 3 158 ? 170.738 188.364 196.550 1.00 51.16 1355 VAL E O 1
ATOM 17273 N N . GLN E 3 159 ? 170.904 186.134 196.305 1.00 68.07 1356 GLN E N 1
ATOM 17274 C CA . GLN E 3 159 ? 171.543 185.892 197.588 1.00 68.07 1356 GLN E CA 1
ATOM 17275 C C . GLN E 3 159 ? 172.707 184.940 197.360 1.00 68.07 1356 GLN E C 1
ATOM 17276 O O . GLN E 3 159 ? 172.591 183.962 196.613 1.00 68.07 1356 GLN E O 1
ATOM 17282 N N . CYS E 3 160 ? 173.852 185.262 197.957 1.00 75.75 1357 CYS E N 1
ATOM 17283 C CA . CYS E 3 160 ? 175.053 184.469 197.702 1.00 75.75 1357 CYS E CA 1
ATOM 17284 C C . CYS E 3 160 ? 175.891 184.506 198.982 1.00 75.75 1357 CYS E C 1
ATOM 17285 O O . CYS E 3 160 ? 176.677 185.430 199.198 1.00 75.75 1357 CYS E O 1
ATOM 17288 N N . ASP E 3 161 ? 175.711 183.488 199.820 1.00 81.60 1358 ASP E N 1
ATOM 17289 C CA . ASP E 3 161 ? 176.339 183.410 201.131 1.00 81.60 1358 ASP E CA 1
ATOM 17290 C C . ASP E 3 161 ? 177.005 182.048 201.307 1.00 81.60 1358 ASP E C 1
ATOM 17291 O O . ASP E 3 161 ? 176.866 181.150 200.472 1.00 81.60 1358 ASP E O 1
ATOM 17296 N N . VAL E 3 162 ? 177.725 181.894 202.423 1.00 74.20 1359 VAL E N 1
ATOM 17297 C CA . VAL E 3 162 ? 178.478 180.667 202.682 1.00 74.20 1359 VAL E CA 1
ATOM 17298 C C . VAL E 3 162 ? 177.615 179.526 203.193 1.00 74.20 1359 VAL E C 1
ATOM 17299 O O . VAL E 3 162 ? 178.093 178.387 203.260 1.00 74.20 1359 VAL E O 1
ATOM 17303 N N . SER E 3 163 ? 176.361 179.793 203.554 1.00 66.50 1360 SER E N 1
ATOM 17304 C CA . SER E 3 163 ? 175.518 178.761 204.148 1.00 66.50 1360 SER E CA 1
ATOM 17305 C C . SER E 3 163 ? 174.985 177.796 203.095 1.00 66.50 1360 SER E C 1
ATOM 17306 O O . SER E 3 163 ? 175.248 176.590 203.150 1.00 66.50 1360 SER E O 1
ATOM 17309 N N . VAL E 3 164 ? 174.234 178.314 202.126 1.00 68.38 1361 VAL E N 1
ATOM 17310 C CA . VAL E 3 164 ? 173.535 177.478 201.166 1.00 68.38 1361 VAL E CA 1
ATOM 17311 C C . VAL E 3 164 ? 174.109 177.593 199.751 1.00 68.38 1361 VAL E C 1
ATOM 17312 O O . VAL E 3 164 ? 174.054 176.617 198.993 1.00 68.38 1361 VAL E O 1
ATOM 17316 N N . GLY E 3 165 ? 174.727 178.719 199.396 1.00 68.78 1362 GLY E N 1
ATOM 17317 C CA . GLY E 3 165 ? 175.320 178.854 198.081 1.00 68.78 1362 GLY E CA 1
ATOM 17318 C C . GLY E 3 165 ? 174.849 180.080 197.330 1.00 68.78 1362 GLY E C 1
ATOM 17319 O O . GLY E 3 165 ? 174.953 181.197 197.840 1.00 68.78 1362 GLY E O 1
ATOM 17320 N N . PHE E 3 166 ? 174.325 179.883 196.120 1.00 58.42 1363 PHE E N 1
ATOM 17321 C CA . PHE E 3 166 ? 173.850 180.962 195.265 1.00 58.42 1363 PHE E CA 1
ATOM 17322 C C . PHE E 3 166 ? 172.426 180.665 194.818 1.00 58.42 1363 PHE E C 1
ATOM 17323 O O . PHE E 3 166 ? 172.105 179.525 194.480 1.00 58.42 1363 PHE E O 1
ATOM 17331 N N . ILE E 3 167 ? 171.566 181.684 194.840 1.00 59.80 1364 ILE E N 1
ATOM 17332 C CA . ILE E 3 167 ? 170.171 181.553 194.417 1.00 59.80 1364 ILE E CA 1
ATOM 17333 C C . ILE E 3 167 ? 169.811 182.743 193.538 1.00 59.80 1364 ILE E C 1
ATOM 17334 O O . ILE E 3 167 ? 169.922 183.894 193.975 1.00 59.80 1364 ILE E O 1
ATOM 17339 N N . CYS E 3 168 ? 169.373 182.465 192.310 1.00 55.13 1365 CYS E N 1
ATOM 17340 C CA . CYS E 3 168 ? 168.729 183.453 191.455 1.00 55.13 1365 CYS E CA 1
ATOM 17341 C C . CYS E 3 168 ? 167.411 182.856 190.989 1.00 55.13 1365 CYS E C 1
ATOM 17342 O O . CYS E 3 168 ? 167.369 181.700 190.559 1.00 55.13 1365 CYS E O 1
ATOM 17345 N N . LYS E 3 169 ? 166.342 183.638 191.078 1.00 57.69 1366 LYS E N 1
ATOM 17346 C CA . LYS E 3 169 ? 165.006 183.205 190.700 1.00 57.69 1366 LYS E CA 1
ATOM 17347 C C . LYS E 3 169 ? 164.497 184.112 189.590 1.00 57.69 1366 LYS E C 1
ATOM 17348 O O . LYS E 3 169 ? 164.540 185.336 189.733 1.00 57.69 1366 LYS E O 1
ATOM 17354 N N . ASN E 3 170 ? 164.019 183.515 188.486 1.00 51.68 1367 ASN E N 1
ATOM 17355 C CA . ASN E 3 170 ? 163.553 184.306 187.344 1.00 51.68 1367 ASN E CA 1
ATOM 17356 C C . ASN E 3 170 ? 162.324 185.139 187.671 1.00 51.68 1367 ASN E C 1
ATOM 17357 O O . ASN E 3 170 ? 162.077 186.155 187.014 1.00 51.68 1367 ASN E O 1
ATOM 17362 N N . GLU E 3 171 ? 161.532 184.723 188.656 1.00 56.45 1368 GLU E N 1
ATOM 17363 C CA . GLU E 3 171 ? 160.366 185.508 189.030 1.00 56.45 1368 GLU E CA 1
ATOM 17364 C C . GLU E 3 171 ? 160.748 186.784 189.760 1.00 56.45 1368 GLU E C 1
ATOM 17365 O O . GLU E 3 171 ? 159.967 187.740 189.758 1.00 56.45 1368 GLU E O 1
ATOM 17367 N N . ASP E 3 172 ? 161.929 186.823 190.378 1.00 53.05 1369 ASP E N 1
ATOM 17368 C CA . ASP E 3 172 ? 162.390 188.022 191.062 1.00 53.05 1369 ASP E CA 1
ATOM 17369 C C . ASP E 3 172 ? 162.912 189.079 190.106 1.00 53.05 1369 ASP E C 1
ATOM 17370 O O . ASP E 3 172 ? 163.028 190.243 190.498 1.00 53.05 1369 ASP E O 1
ATOM 17375 N N . GLN E 3 173 ? 163.233 188.705 188.868 1.00 40.68 1370 GLN E N 1
ATOM 17376 C CA . GLN E 3 173 ? 163.759 189.631 187.875 1.00 40.68 1370 GLN E CA 1
ATOM 17377 C C . GLN E 3 173 ? 162.683 190.198 186.964 1.00 40.68 1370 GLN E C 1
ATOM 17378 O O . GLN E 3 173 ? 162.996 190.649 185.860 1.00 40.68 1370 GLN E O 1
ATOM 17384 N N . PHE E 3 174 ? 161.428 190.179 187.389 1.00 31.42 1371 PHE E N 1
ATOM 17385 C CA . PHE E 3 174 ? 160.378 190.832 186.629 1.00 31.42 1371 PHE E CA 1
ATOM 17386 C C . PHE E 3 174 ? 160.406 192.330 186.881 1.00 31.42 1371 PHE E C 1
ATOM 17387 O O . PHE E 3 174 ? 160.574 192.781 188.016 1.00 31.42 1371 PHE E O 1
ATOM 17395 N N . GLY E 3 175 ? 160.246 193.099 185.810 1.00 29.84 1372 GLY E N 1
ATOM 17396 C CA . GLY E 3 175 ? 160.191 194.540 185.908 1.00 29.84 1372 GLY E CA 1
ATOM 17397 C C . GLY E 3 175 ? 161.525 195.227 186.047 1.00 29.84 1372 GLY E C 1
ATOM 17398 O O . GLY E 3 175 ? 161.556 196.449 186.222 1.00 29.84 1372 GLY E O 1
ATOM 17399 N N . ASN E 3 176 ? 162.629 194.488 185.967 1.00 33.02 1373 ASN E N 1
ATOM 17400 C CA . ASN E 3 176 ? 163.955 195.060 186.165 1.00 33.02 1373 ASN E CA 1
ATOM 17401 C C . ASN E 3 176 ? 164.540 195.527 184.835 1.00 33.02 1373 ASN E C 1
ATOM 17402 O O . ASN E 3 176 ? 164.837 196.712 184.663 1.00 33.02 1373 ASN E O 1
ATOM 17407 N N . GLY E 3 177 ? 164.700 194.613 183.886 1.00 28.65 1374 GLY E N 1
ATOM 17408 C CA . GLY E 3 177 ? 165.043 194.979 182.536 1.00 28.65 1374 GLY E CA 1
ATOM 17409 C C . GLY E 3 177 ? 163.890 194.680 181.606 1.00 28.65 1374 GLY E C 1
ATOM 17410 O O . GLY E 3 177 ? 162.764 194.445 182.049 1.00 28.65 1374 GLY E O 1
ATOM 17411 N N . PRO E 3 178 ? 164.134 194.692 180.297 1.00 19.56 1375 PRO E N 1
ATOM 17412 C CA . PRO E 3 178 ? 163.109 194.256 179.343 1.00 19.56 1375 PRO E CA 1
ATOM 17413 C C . PRO E 3 178 ? 163.107 192.766 179.050 1.00 19.56 1375 PRO E C 1
ATOM 17414 O O . PRO E 3 178 ? 162.221 192.307 178.324 1.00 19.56 1375 PRO E O 1
ATOM 17418 N N . PHE E 3 179 ? 164.058 192.003 179.579 1.00 19.56 1376 PHE E N 1
ATOM 17419 C CA . PHE E 3 179 ? 164.177 190.593 179.240 1.00 19.56 1376 PHE E CA 1
ATOM 17420 C C . PHE E 3 179 ? 163.681 189.673 180.343 1.00 19.56 1376 PHE E C 1
ATOM 17421 O O . PHE E 3 179 ? 163.011 188.681 180.052 1.00 19.56 1376 PHE E O 1
ATOM 17429 N N . GLY E 3 180 ? 163.998 189.978 181.601 1.00 23.85 1377 GLY E N 1
ATOM 17430 C CA . GLY E 3 180 ? 163.518 189.210 182.734 1.00 23.85 1377 GLY E CA 1
ATOM 17431 C C . GLY E 3 180 ? 164.068 187.801 182.832 1.00 23.85 1377 GLY E C 1
ATOM 17432 O O . GLY E 3 180 ? 163.306 186.832 182.856 1.00 23.85 1377 GLY E O 1
ATOM 17433 N N . LEU E 3 181 ? 165.390 187.675 182.877 1.00 27.13 1378 LEU E N 1
ATOM 17434 C CA . LEU E 3 181 ? 166.061 186.392 183.006 1.00 27.13 1378 LEU E CA 1
ATOM 17435 C C . LEU E 3 181 ? 167.271 186.568 183.906 1.00 27.13 1378 LEU E C 1
ATOM 17436 O O . LEU E 3 181 ? 167.822 187.666 184.010 1.00 27.13 1378 LEU E O 1
ATOM 17441 N N . CYS E 3 182 ? 167.677 185.489 184.567 1.00 33.36 1379 CYS E N 1
ATOM 17442 C CA . CYS E 3 182 ? 168.928 185.539 185.309 1.00 33.36 1379 CYS E CA 1
ATOM 17443 C C . CYS E 3 182 ? 170.105 185.574 184.346 1.00 33.36 1379 CYS E C 1
ATOM 17444 O O . CYS E 3 182 ? 170.023 185.112 183.208 1.00 33.36 1379 CYS E O 1
ATOM 17447 N N . TYR E 3 183 ? 171.200 186.163 184.804 1.00 27.83 1380 TYR E N 1
ATOM 17448 C CA . TYR E 3 183 ? 172.447 186.095 184.068 1.00 27.83 1380 TYR E CA 1
ATOM 17449 C C . TYR E 3 183 ? 173.128 184.776 184.424 1.00 27.83 1380 TYR E C 1
ATOM 17450 O O . TYR E 3 183 ? 172.648 184.009 185.257 1.00 27.83 1380 TYR E O 1
ATOM 17459 N N . ASP E 3 184 ? 174.254 184.493 183.792 1.00 36.40 1381 ASP E N 1
ATOM 17460 C CA . ASP E 3 184 ? 174.953 183.235 184.003 1.00 36.40 1381 ASP E CA 1
ATOM 17461 C C . ASP E 3 184 ? 176.061 183.484 185.015 1.00 36.40 1381 ASP E C 1
ATOM 17462 O O . ASP E 3 184 ? 176.971 184.276 184.760 1.00 36.40 1381 ASP E O 1
ATOM 17467 N N . TYR E 3 185 ? 175.980 182.814 186.156 1.00 34.63 1382 TYR E N 1
ATOM 17468 C CA . TYR E 3 185 ? 176.859 183.048 187.290 1.00 34.63 1382 TYR E CA 1
ATOM 17469 C C . TYR E 3 185 ? 177.755 181.842 187.542 1.00 34.63 1382 TYR E C 1
ATOM 17470 O O . TYR E 3 185 ? 177.529 180.746 187.024 1.00 34.63 1382 TYR E O 1
ATOM 17479 N N . LYS E 3 186 ? 178.783 182.063 188.359 1.00 39.96 1383 LYS E N 1
ATOM 17480 C CA . LYS E 3 186 ? 179.742 181.038 188.740 1.00 39.96 1383 LYS E CA 1
ATOM 17481 C C . LYS E 3 186 ? 180.343 181.426 190.084 1.00 39.96 1383 LYS E C 1
ATOM 17482 O O . LYS E 3 186 ? 180.356 182.604 190.445 1.00 39.96 1383 LYS E O 1
ATOM 17488 N N . ILE E 3 187 ? 180.809 180.428 190.849 1.00 53.26 1384 ILE E N 1
ATOM 17489 C CA . ILE E 3 187 ? 181.268 180.659 192.217 1.00 53.26 1384 ILE E CA 1
ATOM 17490 C C . ILE E 3 187 ? 182.570 179.924 192.518 1.00 53.26 1384 ILE E C 1
ATOM 17491 O O . ILE E 3 187 ? 182.908 178.914 191.899 1.00 53.26 1384 ILE E O 1
ATOM 17496 N N . ARG E 3 188 ? 183.299 180.467 193.492 1.00 71.20 1385 ARG E N 1
ATOM 17497 C CA . ARG E 3 188 ? 184.380 179.816 194.217 1.00 71.20 1385 ARG E CA 1
ATOM 17498 C C . ARG E 3 188 ? 183.984 179.649 195.676 1.00 71.20 1385 ARG E C 1
ATOM 17499 O O . ARG E 3 188 ? 183.139 180.377 196.198 1.00 71.20 1385 ARG E O 1
ATOM 17507 N N . VAL E 3 189 ? 184.623 178.690 196.341 1.00 79.17 1386 VAL E N 1
ATOM 17508 C CA . VAL E 3 189 ? 184.517 178.521 197.784 1.00 79.17 1386 VAL E CA 1
ATOM 17509 C C . VAL E 3 189 ? 185.918 178.410 198.364 1.00 79.17 1386 VAL E C 1
ATOM 17510 O O . VAL E 3 189 ? 186.856 177.964 197.697 1.00 79.17 1386 VAL E O 1
ATOM 17514 N N . ASN E 3 190 ? 186.061 178.838 199.614 1.00 93.91 1387 ASN E N 1
ATOM 17515 C CA . ASN E 3 190 ? 187.333 178.783 200.324 1.00 93.91 1387 ASN E CA 1
ATOM 17516 C C . ASN E 3 190 ? 187.192 177.804 201.480 1.00 93.91 1387 ASN E C 1
ATOM 17517 O O . ASN E 3 190 ? 186.330 177.980 202.348 1.00 93.91 1387 ASN E O 1
ATOM 17522 N N . CYS E 3 191 ? 188.040 176.779 201.492 1.00 98.56 1388 CYS E N 1
ATOM 17523 C CA . CYS E 3 191 ? 188.014 175.765 202.532 1.00 98.56 1388 CYS E CA 1
ATOM 17524 C C . CYS E 3 191 ? 189.434 175.475 202.986 1.00 98.56 1388 CYS E C 1
ATOM 17525 O O . CYS E 3 191 ? 190.365 175.473 202.176 1.00 98.56 1388 CYS E O 1
ATOM 17528 N N . CYS E 3 192 ? 189.593 175.230 204.282 1.00 98.09 1389 CYS E N 1
ATOM 17529 C CA . CYS E 3 192 ? 190.899 174.986 204.874 1.00 98.09 1389 CYS E CA 1
ATOM 17530 C C . CYS E 3 192 ? 191.095 173.499 205.136 1.00 98.09 1389 CYS E C 1
ATOM 17531 O O . CYS E 3 192 ? 190.185 172.813 205.612 1.00 98.09 1389 CYS E O 1
ATOM 17534 N N . TRP E 3 193 ? 192.291 173.009 204.818 1.00 102.27 1390 TRP E N 1
ATOM 17535 C CA . TRP E 3 193 ? 192.669 171.617 204.984 1.00 102.27 1390 TRP E CA 1
ATOM 17536 C C . TRP E 3 193 ? 193.801 171.492 205.997 1.00 102.27 1390 TRP E C 1
ATOM 17537 O O . TRP E 3 193 ? 194.671 172.365 206.069 1.00 102.27 1390 TRP E O 1
ATOM 17548 N N . PRO E 3 194 ? 193.816 170.418 206.803 1.00 84.81 1391 PRO E N 1
ATOM 17549 C CA . PRO E 3 194 ? 194.918 170.208 207.748 1.00 84.81 1391 PRO E CA 1
ATOM 17550 C C . PRO E 3 194 ? 196.193 169.726 207.061 1.00 84.81 1391 PRO E C 1
ATOM 17551 O O . PRO E 3 194 ? 196.965 170.554 206.580 1.00 84.81 1391 PRO E O 1
ATOM 17555 N N . CYS F 3 105 ? 142.991 164.154 205.026 1.00 88.61 1302 CYS F N 1
ATOM 17556 C CA . CYS F 3 105 ? 143.549 164.716 203.803 1.00 88.61 1302 CYS F CA 1
ATOM 17557 C C . CYS F 3 105 ? 145.023 164.349 203.668 1.00 88.61 1302 CYS F C 1
ATOM 17558 O O . CYS F 3 105 ? 145.898 165.090 204.112 1.00 88.61 1302 CYS F O 1
ATOM 17561 N N . CYS F 3 106 ? 145.286 163.198 203.053 1.00 85.67 1303 CYS F N 1
ATOM 17562 C CA . CYS F 3 106 ? 146.629 162.653 202.867 1.00 85.67 1303 CYS F CA 1
ATOM 17563 C C . CYS F 3 106 ? 146.813 162.181 201.430 1.00 85.67 1303 CYS F C 1
ATOM 17564 O O . CYS F 3 106 ? 147.204 161.043 201.164 1.00 85.67 1303 CYS F O 1
ATOM 17567 N N . LEU F 3 107 ? 146.496 163.059 200.482 1.00 75.45 1304 LEU F N 1
ATOM 17568 C CA . LEU F 3 107 ? 146.547 162.721 199.065 1.00 75.45 1304 LEU F CA 1
ATOM 17569 C C . LEU F 3 107 ? 147.983 162.541 198.573 1.00 75.45 1304 LEU F C 1
ATOM 17570 O O . LEU F 3 107 ? 148.914 163.202 199.038 1.00 75.45 1304 LEU F O 1
ATOM 17575 N N . TRP F 3 108 ? 148.148 161.627 197.617 1.00 80.61 1305 TRP F N 1
ATOM 17576 C CA . TRP F 3 108 ? 149.429 161.421 196.960 1.00 80.61 1305 TRP F CA 1
ATOM 17577 C C . TRP F 3 108 ? 149.761 162.593 196.044 1.00 80.61 1305 TRP F C 1
ATOM 17578 O O . TRP F 3 108 ? 148.882 163.310 195.562 1.00 80.61 1305 TRP F O 1
ATOM 17589 N N . SER F 3 109 ? 151.051 162.772 195.788 1.00 59.95 1306 SER F N 1
ATOM 17590 C CA . SER F 3 109 ? 151.504 163.805 194.869 1.00 59.95 1306 SER F CA 1
ATOM 17591 C C . SER F 3 109 ? 151.428 163.292 193.436 1.00 59.95 1306 SER F C 1
ATOM 17592 O O . SER F 3 109 ? 150.843 162.245 193.149 1.00 59.95 1306 SER F O 1
ATOM 17595 N N . ASP F 3 110 ? 152.024 164.035 192.516 1.00 64.43 1307 ASP F N 1
ATOM 17596 C CA . ASP F 3 110 ? 152.110 163.610 191.131 1.00 64.43 1307 ASP F CA 1
ATOM 17597 C C . ASP F 3 110 ? 153.408 162.833 190.932 1.00 64.43 1307 ASP F C 1
ATOM 17598 O O . ASP F 3 110 ? 154.125 162.527 191.888 1.00 64.43 1307 ASP F O 1
ATOM 17603 N N . TRP F 3 111 ? 153.724 162.495 189.688 1.00 56.71 1308 TRP F N 1
ATOM 17604 C CA . TRP F 3 111 ? 155.004 161.884 189.374 1.00 56.71 1308 TRP F CA 1
ATOM 17605 C C . TRP F 3 111 ? 156.002 162.974 189.021 1.00 56.71 1308 TRP F C 1
ATOM 17606 O O . TRP F 3 111 ? 155.684 163.893 188.261 1.00 56.71 1308 TRP F O 1
ATOM 17617 N N . ILE F 3 112 ? 157.204 162.869 189.573 1.00 50.76 1309 ILE F N 1
ATOM 17618 C CA . ILE F 3 112 ? 158.235 163.885 189.421 1.00 50.76 1309 ILE F CA 1
ATOM 17619 C C . ILE F 3 112 ? 159.390 163.255 188.659 1.00 50.76 1309 ILE F C 1
ATOM 17620 O O . ILE F 3 112 ? 160.128 162.429 189.210 1.00 50.76 1309 ILE F O 1
ATOM 17625 N N . ASN F 3 113 ? 159.543 163.631 187.394 1.00 47.48 1310 ASN F N 1
ATOM 17626 C CA . ASN F 3 113 ? 160.677 163.221 186.571 1.00 47.48 1310 ASN F CA 1
ATOM 17627 C C . ASN F 3 113 ? 161.418 164.502 186.205 1.00 47.48 1310 ASN F C 1
ATOM 17628 O O . ASN F 3 113 ? 161.184 165.092 185.150 1.00 47.48 1310 ASN F O 1
ATOM 17633 N N . GLU F 3 114 ? 162.318 164.933 187.084 1.00 56.40 1311 GLU F N 1
ATOM 17634 C CA . GLU F 3 114 ? 163.029 166.191 186.907 1.00 56.40 1311 GLU F CA 1
ATOM 17635 C C . GLU F 3 114 ? 164.516 165.985 186.659 1.00 56.40 1311 GLU F C 1
ATOM 17636 O O . GLU F 3 114 ? 165.302 166.925 186.811 1.00 56.40 1311 GLU F O 1
ATOM 17638 N N . ASP F 3 115 ? 164.917 164.777 186.274 1.00 64.64 1312 ASP F N 1
ATOM 17639 C CA . ASP F 3 115 ? 166.318 164.475 186.038 1.00 64.64 1312 ASP F CA 1
ATOM 17640 C C . ASP F 3 115 ? 166.378 163.312 185.056 1.00 64.64 1312 ASP F C 1
ATOM 17641 O O . ASP F 3 115 ? 165.404 162.576 184.881 1.00 64.64 1312 ASP F O 1
ATOM 17646 N N . HIS F 3 116 ? 167.521 163.162 184.403 1.00 72.19 1313 HIS F N 1
ATOM 17647 C CA . HIS F 3 116 ? 167.702 162.158 183.367 1.00 72.19 1313 HIS F CA 1
ATOM 17648 C C . HIS F 3 116 ? 169.104 161.579 183.463 1.00 72.19 1313 HIS F C 1
ATOM 17649 O O . HIS F 3 116 ? 170.015 162.225 183.989 1.00 72.19 1313 HIS F O 1
ATOM 17656 N N . PRO F 3 117 ? 169.301 160.348 182.984 1.00 63.10 1314 PRO F N 1
ATOM 17657 C CA . PRO F 3 117 ? 170.670 159.813 182.933 1.00 63.10 1314 PRO F CA 1
ATOM 17658 C C . PRO F 3 117 ? 171.515 160.423 181.827 1.00 63.10 1314 PRO F C 1
ATOM 17659 O O . PRO F 3 117 ? 172.720 160.628 182.019 1.00 63.10 1314 PRO F O 1
ATOM 17663 N N . SER F 3 118 ? 170.921 160.718 180.670 1.00 64.69 1315 SER F N 1
ATOM 17664 C CA . SER F 3 118 ? 171.640 161.289 179.540 1.00 64.69 1315 SER F CA 1
ATOM 17665 C C . SER F 3 118 ? 171.630 162.813 179.546 1.00 64.69 1315 SER F C 1
ATOM 17666 O O . SER F 3 118 ? 171.789 163.430 178.487 1.00 64.69 1315 SER F O 1
ATOM 17669 N N . SER F 3 119 ? 171.429 163.428 180.709 1.00 71.04 1316 SER F N 1
ATOM 17670 C CA . SER F 3 119 ? 171.499 164.874 180.878 1.00 71.04 1316 SER F CA 1
ATOM 17671 C C . SER F 3 119 ? 171.815 165.154 182.341 1.00 71.04 1316 SER F C 1
ATOM 17672 O O . SER F 3 119 ? 171.966 164.236 183.150 1.00 71.04 1316 SER F O 1
ATOM 17675 N N . GLY F 3 120 ? 171.916 166.434 182.675 1.00 67.27 1317 GLY F N 1
ATOM 17676 C CA . GLY F 3 120 ? 172.284 166.825 184.017 1.00 67.27 1317 GLY F CA 1
ATOM 17677 C C . GLY F 3 120 ? 173.781 166.736 184.243 1.00 67.27 1317 GLY F C 1
ATOM 17678 O O . GLY F 3 120 ? 174.579 166.556 183.319 1.00 67.27 1317 GLY F O 1
ATOM 17679 N N . SER F 3 121 ? 174.165 166.875 185.513 1.00 63.62 1318 SER F N 1
ATOM 17680 C CA . SER F 3 121 ? 175.575 166.797 185.874 1.00 63.62 1318 SER F CA 1
ATOM 17681 C C . SER F 3 121 ? 175.821 166.062 187.187 1.00 63.62 1318 SER F C 1
ATOM 17682 O O . SER F 3 121 ? 176.937 166.136 187.716 1.00 63.62 1318 SER F O 1
ATOM 17685 N N . ASP F 3 122 ? 174.830 165.360 187.731 1.00 75.49 1319 ASP F N 1
ATOM 17686 C CA . ASP F 3 122 ? 174.998 164.625 188.977 1.00 75.49 1319 ASP F CA 1
ATOM 17687 C C . ASP F 3 122 ? 175.442 163.180 188.768 1.00 75.49 1319 ASP F C 1
ATOM 17688 O O . ASP F 3 122 ? 175.450 162.412 189.737 1.00 75.49 1319 ASP F O 1
ATOM 17693 N N . ASP F 3 123 ? 175.791 162.812 187.525 1.00 71.88 1320 ASP F N 1
ATOM 17694 C CA . ASP F 3 123 ? 176.379 161.515 187.156 1.00 71.88 1320 ASP F CA 1
ATOM 17695 C C . ASP F 3 123 ? 175.432 160.359 187.499 1.00 71.88 1320 ASP F C 1
ATOM 17696 O O . ASP F 3 123 ? 175.831 159.341 188.068 1.00 71.88 1320 ASP F O 1
ATOM 17701 N N . GLY F 3 124 ? 174.159 160.517 187.152 1.00 63.69 1321 GLY F N 1
ATOM 17702 C CA . GLY F 3 124 ? 173.173 159.514 187.499 1.00 63.69 1321 GLY F CA 1
ATOM 17703 C C . GLY F 3 124 ? 171.752 160.023 187.417 1.00 63.69 1321 GLY F C 1
ATOM 17704 O O . GLY F 3 124 ? 171.374 160.655 186.428 1.00 63.69 1321 GLY F O 1
ATOM 17705 N N . ASP F 3 125 ? 170.954 159.760 188.449 1.00 63.08 1322 ASP F N 1
ATOM 17706 C CA . ASP F 3 125 ? 169.561 160.192 188.456 1.00 63.08 1322 ASP F CA 1
ATOM 17707 C C . ASP F 3 125 ? 169.145 160.402 189.902 1.00 63.08 1322 ASP F C 1
ATOM 17708 O O . ASP F 3 125 ? 169.206 159.468 190.706 1.00 63.08 1322 ASP F O 1
ATOM 17713 N N . ARG F 3 126 ? 168.737 161.625 190.235 1.00 66.64 1323 ARG F N 1
ATOM 17714 C CA . ARG F 3 126 ? 168.352 161.970 191.596 1.00 66.64 1323 ARG F CA 1
ATOM 17715 C C . ARG F 3 126 ? 167.083 162.802 191.567 1.00 66.64 1323 ARG F C 1
ATOM 17716 O O . ARG F 3 126 ? 167.030 163.838 190.899 1.00 66.64 1323 ARG F O 1
ATOM 17724 N N . GLU F 3 127 ? 166.069 162.348 192.296 1.00 62.98 1324 GLU F N 1
ATOM 17725 C CA . GLU F 3 127 ? 164.758 162.983 192.328 1.00 62.98 1324 GLU F CA 1
ATOM 17726 C C . GLU F 3 127 ? 164.418 163.335 193.767 1.00 62.98 1324 GLU F C 1
ATOM 17727 O O . GLU F 3 127 ? 164.298 162.445 194.615 1.00 62.98 1324 GLU F O 1
ATOM 17733 N N . THR F 3 128 ? 164.259 164.627 194.037 1.00 73.87 1325 THR F N 1
ATOM 17734 C CA . THR F 3 128 ? 163.949 165.115 195.369 1.00 73.87 1325 THR F CA 1
ATOM 17735 C C . THR F 3 128 ? 162.604 165.830 195.364 1.00 73.87 1325 THR F C 1
ATOM 17736 O O . THR F 3 128 ? 162.085 166.229 194.318 1.00 73.87 1325 THR F O 1
ATOM 17740 N N . PHE F 3 129 ? 162.045 165.983 196.561 1.00 78.78 1326 PHE F N 1
ATOM 17741 C CA . PHE F 3 129 ? 160.677 166.441 196.752 1.00 78.78 1326 PHE F CA 1
ATOM 17742 C C . PHE F 3 129 ? 160.584 167.901 197.185 1.00 78.78 1326 PHE F C 1
ATOM 17743 O O . PHE F 3 129 ? 159.556 168.311 197.733 1.00 78.78 1326 PHE F O 1
ATOM 17751 N N . ASP F 3 130 ? 161.626 168.693 196.947 1.00 90.84 1327 ASP F N 1
ATOM 17752 C CA . ASP F 3 130 ? 161.589 170.098 197.326 1.00 90.84 1327 ASP F CA 1
ATOM 17753 C C . ASP F 3 130 ? 160.701 170.889 196.372 1.00 90.84 1327 ASP F C 1
ATOM 17754 O O . ASP F 3 130 ? 160.602 170.586 195.180 1.00 90.84 1327 ASP F O 1
ATOM 17759 N N . GLY F 3 131 ? 160.053 171.916 196.913 1.00 83.44 1328 GLY F N 1
ATOM 17760 C CA . GLY F 3 131 ? 159.071 172.671 196.169 1.00 83.44 1328 GLY F CA 1
ATOM 17761 C C . GLY F 3 131 ? 157.671 172.106 196.218 1.00 83.44 1328 GLY F C 1
ATOM 17762 O O . GLY F 3 131 ? 156.747 172.735 195.688 1.00 83.44 1328 GLY F O 1
ATOM 17763 N N . VAL F 3 132 ? 157.484 170.937 196.832 1.00 80.23 1329 VAL F N 1
ATOM 17764 C CA . VAL F 3 132 ? 156.180 170.302 196.967 1.00 80.23 1329 VAL F CA 1
ATOM 17765 C C . VAL F 3 132 ? 155.820 170.082 198.431 1.00 80.23 1329 VAL F C 1
ATOM 17766 O O . VAL F 3 132 ? 154.729 170.450 198.878 1.00 80.23 1329 VAL F O 1
ATOM 17770 N N . CYS F 3 133 ? 156.739 169.506 199.201 1.00 85.12 1330 CYS F N 1
ATOM 17771 C CA . CYS F 3 133 ? 156.431 169.084 200.558 1.00 85.12 1330 CYS F CA 1
ATOM 17772 C C . CYS F 3 133 ? 157.698 169.123 201.398 1.00 85.12 1330 CYS F C 1
ATOM 17773 O O . CYS F 3 133 ? 158.815 169.091 200.875 1.00 85.12 1330 CYS F O 1
ATOM 17776 N N . GLY F 3 134 ? 157.512 169.205 202.713 1.00 61.29 1331 GLY F N 1
ATOM 17777 C CA . GLY F 3 134 ? 158.634 169.300 203.627 1.00 61.29 1331 GLY F CA 1
ATOM 17778 C C . GLY F 3 134 ? 159.074 167.985 204.238 1.00 61.29 1331 GLY F C 1
ATOM 17779 O O . GLY F 3 134 ? 160.257 167.637 204.188 1.00 61.29 1331 GLY F O 1
ATOM 17780 N N . ALA F 3 135 ? 158.131 167.245 204.819 1.00 65.67 1332 ALA F N 1
ATOM 17781 C CA . ALA F 3 135 ? 158.425 165.978 205.488 1.00 65.67 1332 ALA F CA 1
ATOM 17782 C C . ALA F 3 135 ? 157.362 164.964 205.089 1.00 65.67 1332 ALA F C 1
ATOM 17783 O O . ALA F 3 135 ? 156.254 164.964 205.650 1.00 65.67 1332 ALA F O 1
ATOM 17785 N N . PRO F 3 136 ? 157.654 164.092 204.130 1.00 80.21 1333 PRO F N 1
ATOM 17786 C CA . PRO F 3 136 ? 156.634 163.178 203.612 1.00 80.21 1333 PRO F CA 1
ATOM 17787 C C . PRO F 3 136 ? 156.348 162.029 204.569 1.00 80.21 1333 PRO F C 1
ATOM 17788 O O . PRO F 3 136 ? 156.989 161.857 205.605 1.00 80.21 1333 PRO F O 1
ATOM 17792 N N . GLU F 3 137 ? 155.354 161.233 204.185 1.00 91.27 1334 GLU F N 1
ATOM 17793 C CA . GLU F 3 137 ? 154.982 160.017 204.894 1.00 91.27 1334 GLU F CA 1
ATOM 17794 C C . GLU F 3 137 ? 155.427 158.758 204.165 1.00 91.27 1334 GLU F C 1
ATOM 17795 O O . GLU F 3 137 ? 155.890 157.806 204.800 1.00 91.27 1334 GLU F O 1
ATOM 17801 N N . ASP F 3 138 ? 155.318 158.746 202.839 1.00 86.76 1335 ASP F N 1
ATOM 17802 C CA . ASP F 3 138 ? 155.642 157.574 202.043 1.00 86.76 1335 ASP F CA 1
ATOM 17803 C C . ASP F 3 138 ? 156.230 158.058 200.725 1.00 86.76 1335 ASP F C 1
ATOM 17804 O O . ASP F 3 138 ? 156.024 159.204 200.317 1.00 86.76 1335 ASP F O 1
ATOM 17809 N N . ILE F 3 139 ? 156.973 157.175 200.065 1.00 74.86 1336 ILE F N 1
ATOM 17810 C CA . ILE F 3 139 ? 157.576 157.475 198.774 1.00 74.86 1336 ILE F CA 1
ATOM 17811 C C . ILE F 3 139 ? 157.458 156.239 197.888 1.00 74.86 1336 ILE F C 1
ATOM 17812 O O . ILE F 3 139 ? 157.556 155.103 198.365 1.00 74.86 1336 ILE F O 1
ATOM 17817 N N . GLU F 3 140 ? 157.173 156.461 196.607 1.00 74.89 1337 GLU F N 1
ATOM 17818 C CA . GLU F 3 140 ? 157.020 155.397 195.625 1.00 74.89 1337 GLU F CA 1
ATOM 17819 C C . GLU F 3 140 ? 158.094 155.562 194.563 1.00 74.89 1337 GLU F C 1
ATOM 17820 O O . GLU F 3 140 ? 158.361 156.676 194.111 1.00 74.89 1337 GLU F O 1
ATOM 17826 N N . CYS F 3 141 ? 158.715 154.454 194.166 1.00 69.31 1338 CYS F N 1
ATOM 17827 C CA . CYS F 3 141 ? 159.983 154.493 193.443 1.00 69.31 1338 CYS F CA 1
ATOM 17828 C C . CYS F 3 141 ? 159.840 153.622 192.196 1.00 69.31 1338 CYS F C 1
ATOM 17829 O O . CYS F 3 141 ? 159.996 152.401 192.276 1.00 69.31 1338 CYS F O 1
ATOM 17832 N N . ARG F 3 142 ? 159.536 154.227 191.048 1.00 45.39 1339 ARG F N 1
ATOM 17833 C CA . ARG F 3 142 ? 159.251 153.483 189.826 1.00 45.39 1339 ARG F CA 1
ATOM 17834 C C . ARG F 3 142 ? 160.057 154.028 188.658 1.00 45.39 1339 ARG F C 1
ATOM 17835 O O . ARG F 3 142 ? 160.783 155.015 188.779 1.00 45.39 1339 ARG F O 1
ATOM 17843 N N . SER F 3 143 ? 159.934 153.358 187.517 1.00 33.08 1340 SER F N 1
ATOM 17844 C CA . SER F 3 143 ? 160.648 153.717 186.302 1.00 33.08 1340 SER F CA 1
ATOM 17845 C C . SER F 3 143 ? 159.701 154.343 185.293 1.00 33.08 1340 SER F C 1
ATOM 17846 O O . SER F 3 143 ? 158.486 154.156 185.344 1.00 33.08 1340 SER F O 1
ATOM 17849 N N . VAL F 3 144 ? 160.285 155.076 184.352 1.00 30.81 1341 VAL F N 1
ATOM 17850 C CA . VAL F 3 144 ? 159.486 155.830 183.397 1.00 30.81 1341 VAL F CA 1
ATOM 17851 C C . VAL F 3 144 ? 158.938 154.916 182.311 1.00 30.81 1341 VAL F C 1
ATOM 17852 O O . VAL F 3 144 ? 157.725 154.855 182.084 1.00 30.81 1341 VAL F O 1
ATOM 17856 N N . LYS F 3 145 ? 159.819 154.189 181.629 1.00 34.89 1342 LYS F N 1
ATOM 17857 C CA . LYS F 3 145 ? 159.454 153.463 180.423 1.00 34.89 1342 LYS F CA 1
ATOM 17858 C C . LYS F 3 145 ? 158.987 152.038 180.674 1.00 34.89 1342 LYS F C 1
ATOM 17859 O O . LYS F 3 145 ? 158.752 151.320 179.705 1.00 34.89 1342 LYS F O 1
ATOM 17865 N N . ASP F 3 146 ? 158.846 151.611 181.928 1.00 48.10 1343 ASP F N 1
ATOM 17866 C CA . ASP F 3 146 ? 158.169 150.357 182.255 1.00 48.10 1343 ASP F CA 1
ATOM 17867 C C . ASP F 3 146 ? 157.753 150.400 183.720 1.00 48.10 1343 ASP F C 1
ATOM 17868 O O . ASP F 3 146 ? 158.426 149.800 184.567 1.00 48.10 1343 ASP F O 1
ATOM 17873 N N . PRO F 3 147 ? 156.652 151.067 184.060 1.00 48.38 1344 PRO F N 1
ATOM 17874 C CA . PRO F 3 147 ? 156.407 151.451 185.457 1.00 48.38 1344 PRO F CA 1
ATOM 17875 C C . PRO F 3 147 ? 155.773 150.398 186.355 1.00 48.38 1344 PRO F C 1
ATOM 17876 O O . PRO F 3 147 ? 155.341 150.760 187.452 1.00 48.38 1344 PRO F O 1
ATOM 17880 N N . HIS F 3 148 ? 155.695 149.124 185.975 1.00 58.26 1345 HIS F N 1
ATOM 17881 C CA . HIS F 3 148 ? 155.173 148.131 186.906 1.00 58.26 1345 HIS F CA 1
ATOM 17882 C C . HIS F 3 148 ? 156.271 147.305 187.555 1.00 58.26 1345 HIS F C 1
ATOM 17883 O O . HIS F 3 148 ? 155.978 146.491 188.434 1.00 58.26 1345 HIS F O 1
ATOM 17890 N N . LEU F 3 149 ? 157.519 147.489 187.141 1.00 48.59 1346 LEU F N 1
ATOM 17891 C CA . LEU F 3 149 ? 158.627 146.737 187.705 1.00 48.59 1346 LEU F CA 1
ATOM 17892 C C . LEU F 3 149 ? 158.999 147.293 189.068 1.00 48.59 1346 LEU F C 1
ATOM 17893 O O . LEU F 3 149 ? 159.042 148.509 189.265 1.00 48.59 1346 LEU F O 1
ATOM 17898 N N . SER F 3 150 ? 159.285 146.398 190.006 1.00 43.22 1347 SER F N 1
ATOM 17899 C CA . SER F 3 150 ? 159.795 146.819 191.298 1.00 43.22 1347 SER F CA 1
ATOM 17900 C C . SER F 3 150 ? 161.253 147.262 191.173 1.00 43.22 1347 SER F C 1
ATOM 17901 O O . SER F 3 150 ? 161.882 147.137 190.122 1.00 43.22 1347 SER F O 1
ATOM 17904 N N . LEU F 3 151 ? 161.804 147.783 192.268 1.00 43.40 1348 LEU F N 1
ATOM 17905 C CA . LEU F 3 151 ? 163.214 148.146 192.260 1.00 43.40 1348 LEU F CA 1
ATOM 17906 C C . LEU F 3 151 ? 164.135 146.938 192.328 1.00 43.40 1348 LEU F C 1
ATOM 17907 O O . LEU F 3 151 ? 165.326 147.074 192.035 1.00 43.40 1348 LEU F O 1
ATOM 17912 N N . GLU F 3 152 ? 163.626 145.775 192.720 1.00 50.92 1349 GLU F N 1
ATOM 17913 C CA . GLU F 3 152 ? 164.414 144.552 192.720 1.00 50.92 1349 GLU F CA 1
ATOM 17914 C C . GLU F 3 152 ? 164.363 143.825 191.386 1.00 50.92 1349 GLU F C 1
ATOM 17915 O O . GLU F 3 152 ? 165.109 142.862 191.190 1.00 50.92 1349 GLU F O 1
ATOM 17921 N N . GLN F 3 153 ? 163.503 144.257 190.473 1.00 38.82 1350 GLN F N 1
ATOM 17922 C CA . GLN F 3 153 ? 163.426 143.677 189.145 1.00 38.82 1350 GLN F CA 1
ATOM 17923 C C . GLN F 3 153 ? 164.151 144.513 188.106 1.00 38.82 1350 GLN F C 1
ATOM 17924 O O . GLN F 3 153 ? 164.231 144.103 186.947 1.00 38.82 1350 GLN F O 1
ATOM 17930 N N . HIS F 3 154 ? 164.674 145.673 188.493 1.00 35.54 1351 HIS F N 1
ATOM 17931 C CA . HIS F 3 154 ? 165.594 146.409 187.640 1.00 35.54 1351 HIS F CA 1
ATOM 17932 C C . HIS F 3 154 ? 167.033 145.957 187.781 1.00 35.54 1351 HIS F C 1
ATOM 17933 O O . HIS F 3 154 ? 167.800 146.065 186.819 1.00 35.54 1351 HIS F O 1
ATOM 17940 N N . GLY F 3 155 ? 167.431 145.476 188.952 1.00 30.14 1352 GLY F N 1
ATOM 17941 C CA . GLY F 3 155 ? 168.777 145.013 189.172 1.00 30.14 1352 GLY F CA 1
ATOM 17942 C C . GLY F 3 155 ? 169.788 146.094 189.484 1.00 30.14 1352 GLY F C 1
ATOM 17943 O O . GLY F 3 155 ? 170.869 145.781 189.987 1.00 30.14 1352 GLY F O 1
ATOM 17944 N N . GLN F 3 156 ? 169.481 147.349 189.184 1.00 32.78 1353 GLN F N 1
ATOM 17945 C CA . GLN F 3 156 ? 170.360 148.432 189.578 1.00 32.78 1353 GLN F CA 1
ATOM 17946 C C . GLN F 3 156 ? 170.261 148.658 191.077 1.00 32.78 1353 GLN F C 1
ATOM 17947 O O . GLN F 3 156 ? 169.247 148.349 191.706 1.00 32.78 1353 GLN F O 1
ATOM 17953 N N . LYS F 3 157 ? 171.340 149.177 191.657 1.00 53.82 1354 LYS F N 1
ATOM 17954 C CA . LYS F 3 157 ? 171.396 149.425 193.091 1.00 53.82 1354 LYS F CA 1
ATOM 17955 C C . LYS F 3 157 ? 171.162 150.909 193.356 1.00 53.82 1354 LYS F C 1
ATOM 17956 O O . LYS F 3 157 ? 171.899 151.773 192.865 1.00 53.82 1354 LYS F O 1
ATOM 17962 N N . VAL F 3 158 ? 170.074 151.201 194.066 1.00 51.71 1355 VAL F N 1
ATOM 17963 C CA . VAL F 3 158 ? 169.645 152.557 194.361 1.00 51.71 1355 VAL F CA 1
ATOM 17964 C C . VAL F 3 158 ? 169.314 152.640 195.843 1.00 51.71 1355 VAL F C 1
ATOM 17965 O O . VAL F 3 158 ? 169.259 151.634 196.550 1.00 51.71 1355 VAL F O 1
ATOM 17969 N N . GLN F 3 159 ? 169.096 153.864 196.306 1.00 68.12 1356 GLN F N 1
ATOM 17970 C CA . GLN F 3 159 ? 168.456 154.108 197.588 1.00 68.12 1356 GLN F CA 1
ATOM 17971 C C . GLN F 3 159 ? 167.295 155.063 197.359 1.00 68.12 1356 GLN F C 1
ATOM 17972 O O . GLN F 3 159 ? 167.414 156.038 196.610 1.00 68.12 1356 GLN F O 1
ATOM 17978 N N . CYS F 3 160 ? 166.150 154.747 197.958 1.00 75.15 1357 CYS F N 1
ATOM 17979 C CA . CYS F 3 160 ? 164.950 155.540 197.700 1.00 75.15 1357 CYS F CA 1
ATOM 17980 C C . CYS F 3 160 ? 164.113 155.514 198.981 1.00 75.15 1357 CYS F C 1
ATOM 17981 O O . CYS F 3 160 ? 163.320 154.596 199.201 1.00 75.15 1357 CYS F O 1
ATOM 17984 N N . ASP F 3 161 ? 164.302 156.533 199.815 1.00 81.71 1358 ASP F N 1
ATOM 17985 C CA . ASP F 3 161 ? 163.670 156.618 201.122 1.00 81.71 1358 ASP F CA 1
ATOM 17986 C C . ASP F 3 161 ? 163.016 157.983 201.306 1.00 81.71 1358 ASP F C 1
ATOM 17987 O O . ASP F 3 161 ? 163.172 158.889 200.483 1.00 81.71 1358 ASP F O 1
ATOM 17992 N N . VAL F 3 162 ? 162.286 158.126 202.416 1.00 74.40 1359 VAL F N 1
ATOM 17993 C CA . VAL F 3 162 ? 161.538 159.353 202.687 1.00 74.40 1359 VAL F CA 1
ATOM 17994 C C . VAL F 3 162 ? 162.405 160.490 203.198 1.00 74.40 1359 VAL F C 1
ATOM 17995 O O . VAL F 3 162 ? 161.929 161.629 203.273 1.00 74.40 1359 VAL F O 1
ATOM 17999 N N . SER F 3 163 ? 163.661 160.220 203.552 1.00 67.54 1360 SER F N 1
ATOM 18000 C CA . SER F 3 163 ? 164.509 161.246 204.148 1.00 67.54 1360 SER F CA 1
ATOM 18001 C C . SER F 3 163 ? 165.031 162.223 203.101 1.00 67.54 1360 SER F C 1
ATOM 18002 O O . SER F 3 163 ? 164.774 163.429 203.175 1.00 67.54 1360 SER F O 1
ATOM 18005 N N . VAL F 3 164 ? 165.765 161.715 202.114 1.00 69.62 1361 VAL F N 1
ATOM 18006 C CA . VAL F 3 164 ? 166.452 162.560 201.154 1.00 69.62 1361 VAL F CA 1
ATOM 18007 C C . VAL F 3 164 ? 165.881 162.436 199.739 1.00 69.62 1361 VAL F C 1
ATOM 18008 O O . VAL F 3 164 ? 165.920 163.413 198.981 1.00 69.62 1361 VAL F O 1
ATOM 18012 N N . GLY F 3 165 ? 165.282 161.301 199.383 1.00 68.79 1362 GLY F N 1
ATOM 18013 C CA . GLY F 3 165 ? 164.684 161.160 198.071 1.00 68.79 1362 GLY F CA 1
ATOM 18014 C C . GLY F 3 165 ? 165.151 159.929 197.324 1.00 68.79 1362 GLY F C 1
ATOM 18015 O O . GLY F 3 165 ? 165.044 158.815 197.838 1.00 68.79 1362 GLY F O 1
ATOM 18016 N N . PHE F 3 166 ? 165.673 160.120 196.113 1.00 58.10 1363 PHE F N 1
ATOM 18017 C CA . PHE F 3 166 ? 166.146 159.038 195.261 1.00 58.10 1363 PHE F CA 1
ATOM 18018 C C . PHE F 3 166 ? 167.572 159.330 194.816 1.00 58.10 1363 PHE F C 1
ATOM 18019 O O . PHE F 3 166 ? 167.897 160.470 194.477 1.00 58.10 1363 PHE F O 1
ATOM 18027 N N . ILE F 3 167 ? 168.429 158.309 194.839 1.00 59.67 1364 ILE F N 1
ATOM 18028 C CA . ILE F 3 167 ? 169.825 158.438 194.421 1.00 59.67 1364 ILE F CA 1
ATOM 18029 C C . ILE F 3 167 ? 170.185 157.250 193.541 1.00 59.67 1364 ILE F C 1
ATOM 18030 O O . ILE F 3 167 ? 170.081 156.098 193.978 1.00 59.67 1364 ILE F O 1
ATOM 18035 N N . CYS F 3 168 ? 170.616 157.529 192.310 1.00 54.86 1365 CYS F N 1
ATOM 18036 C CA . CYS F 3 168 ? 171.263 156.544 191.454 1.00 54.86 1365 CYS F CA 1
ATOM 18037 C C . CYS F 3 168 ? 172.578 157.147 190.988 1.00 54.86 1365 CYS F C 1
ATOM 18038 O O . CYS F 3 168 ? 172.613 158.301 190.552 1.00 54.86 1365 CYS F O 1
ATOM 18041 N N . LYS F 3 169 ? 173.652 156.372 191.084 1.00 57.34 1366 LYS F N 1
ATOM 18042 C CA . LYS F 3 169 ? 174.986 156.813 190.709 1.00 57.34 1366 LYS F CA 1
ATOM 18043 C C . LYS F 3 169 ? 175.507 155.900 189.610 1.00 57.34 1366 LYS F C 1
ATOM 18044 O O . LYS F 3 169 ? 175.491 154.677 189.772 1.00 57.34 1366 LYS F O 1
ATOM 18050 N N . ASN F 3 170 ? 175.960 156.489 188.492 1.00 51.55 1367 ASN F N 1
ATOM 18051 C CA . ASN F 3 170 ? 176.441 155.699 187.356 1.00 51.55 1367 ASN F CA 1
ATOM 18052 C C . ASN F 3 170 ? 177.675 154.871 187.677 1.00 51.55 1367 ASN F C 1
ATOM 18053 O O . ASN F 3 170 ? 177.913 153.860 187.010 1.00 51.55 1367 ASN F O 1
ATOM 18058 N N . GLU F 3 171 ? 178.473 155.277 188.661 1.00 55.60 1368 GLU F N 1
ATOM 18059 C CA . GLU F 3 171 ? 179.638 154.487 189.025 1.00 55.60 1368 GLU F CA 1
ATOM 18060 C C . GLU F 3 171 ? 179.255 153.210 189.754 1.00 55.60 1368 GLU F C 1
ATOM 18061 O O . GLU F 3 171 ? 180.033 152.252 189.748 1.00 55.60 1368 GLU F O 1
ATOM 18063 N N . ASP F 3 172 ? 178.077 153.175 190.377 1.00 53.07 1369 ASP F N 1
ATOM 18064 C CA . ASP F 3 172 ? 177.614 151.976 191.062 1.00 53.07 1369 ASP F CA 1
ATOM 18065 C C . ASP F 3 172 ? 177.088 150.920 190.106 1.00 53.07 1369 ASP F C 1
ATOM 18066 O O . ASP F 3 172 ? 176.970 149.756 190.499 1.00 53.07 1369 ASP F O 1
ATOM 18071 N N . GLN F 3 173 ? 176.769 151.295 188.868 1.00 40.45 1370 GLN F N 1
ATOM 18072 C CA . GLN F 3 173 ? 176.239 150.372 187.875 1.00 40.45 1370 GLN F CA 1
ATOM 18073 C C . GLN F 3 173 ? 177.313 149.802 186.963 1.00 40.45 1370 GLN F C 1
ATOM 18074 O O . GLN F 3 173 ? 176.999 149.351 185.860 1.00 40.45 1370 GLN F O 1
ATOM 18080 N N . PHE F 3 174 ? 178.569 149.822 187.387 1.00 30.85 1371 PHE F N 1
ATOM 18081 C CA . PHE F 3 174 ? 179.619 149.169 186.627 1.00 30.85 1371 PHE F CA 1
ATOM 18082 C C . PHE F 3 174 ? 179.592 147.671 186.879 1.00 30.85 1371 PHE F C 1
ATOM 18083 O O . PHE F 3 174 ? 179.424 147.220 188.014 1.00 30.85 1371 PHE F O 1
ATOM 18091 N N . GLY F 3 175 ? 179.752 146.901 185.809 1.00 29.05 1372 GLY F N 1
ATOM 18092 C CA . GLY F 3 175 ? 179.808 145.460 185.908 1.00 29.05 1372 GLY F CA 1
ATOM 18093 C C . GLY F 3 175 ? 178.474 144.772 186.047 1.00 29.05 1372 GLY F C 1
ATOM 18094 O O . GLY F 3 175 ? 178.444 143.551 186.222 1.00 29.05 1372 GLY F O 1
ATOM 18095 N N . ASN F 3 176 ? 177.370 145.512 185.967 1.00 32.64 1373 ASN F N 1
ATOM 18096 C CA . ASN F 3 176 ? 176.044 144.939 186.165 1.00 32.64 1373 ASN F CA 1
ATOM 18097 C C . ASN F 3 176 ? 175.459 144.472 184.834 1.00 32.64 1373 ASN F C 1
ATOM 18098 O O . ASN F 3 176 ? 175.163 143.287 184.662 1.00 32.64 1373 ASN F O 1
ATOM 18103 N N . GLY F 3 177 ? 175.299 145.387 183.886 1.00 28.50 1374 GLY F N 1
ATOM 18104 C CA . GLY F 3 177 ? 174.956 145.021 182.536 1.00 28.50 1374 GLY F CA 1
ATOM 18105 C C . GLY F 3 177 ? 176.110 145.320 181.606 1.00 28.50 1374 GLY F C 1
ATOM 18106 O O . GLY F 3 177 ? 177.236 145.556 182.049 1.00 28.50 1374 GLY F O 1
ATOM 18107 N N . PRO F 3 178 ? 175.866 145.308 180.297 1.00 0.35 1375 PRO F N 1
ATOM 18108 C CA . PRO F 3 178 ? 176.891 145.744 179.343 1.00 0.35 1375 PRO F CA 1
ATOM 18109 C C . PRO F 3 178 ? 176.893 147.234 179.050 1.00 0.35 1375 PRO F C 1
ATOM 18110 O O . PRO F 3 178 ? 177.779 147.693 178.324 1.00 0.35 1375 PRO F O 1
ATOM 18114 N N . PHE F 3 179 ? 175.942 147.997 179.579 1.00 19.56 1376 PHE F N 1
ATOM 18115 C CA . PHE F 3 179 ? 175.823 149.407 179.241 1.00 19.56 1376 PHE F CA 1
ATOM 18116 C C . PHE F 3 179 ? 176.319 150.327 180.344 1.00 19.56 1376 PHE F C 1
ATOM 18117 O O . PHE F 3 179 ? 176.989 151.320 180.052 1.00 19.56 1376 PHE F O 1
ATOM 18125 N N . GLY F 3 180 ? 176.001 150.022 181.601 1.00 24.06 1377 GLY F N 1
ATOM 18126 C CA . GLY F 3 180 ? 176.482 150.790 182.735 1.00 24.06 1377 GLY F CA 1
ATOM 18127 C C . GLY F 3 180 ? 175.932 152.199 182.832 1.00 24.06 1377 GLY F C 1
ATOM 18128 O O . GLY F 3 180 ? 176.694 153.169 182.856 1.00 24.06 1377 GLY F O 1
ATOM 18129 N N . LEU F 3 181 ? 174.610 152.325 182.878 1.00 27.75 1378 LEU F N 1
ATOM 18130 C CA . LEU F 3 181 ? 173.939 153.608 183.007 1.00 27.75 1378 LEU F CA 1
ATOM 18131 C C . LEU F 3 181 ? 172.729 153.432 183.906 1.00 27.75 1378 LEU F C 1
ATOM 18132 O O . LEU F 3 181 ? 172.178 152.334 184.011 1.00 27.75 1378 LEU F O 1
ATOM 18137 N N . CYS F 3 182 ? 172.322 154.511 184.568 1.00 33.58 1379 CYS F N 1
ATOM 18138 C CA . CYS F 3 182 ? 171.072 154.461 185.309 1.00 33.58 1379 CYS F CA 1
ATOM 18139 C C . CYS F 3 182 ? 169.894 154.426 184.346 1.00 33.58 1379 CYS F C 1
ATOM 18140 O O . CYS F 3 182 ? 169.977 154.888 183.208 1.00 33.58 1379 CYS F O 1
ATOM 18143 N N . TYR F 3 183 ? 168.800 153.837 184.804 1.00 27.47 1380 TYR F N 1
ATOM 18144 C CA . TYR F 3 183 ? 167.552 153.905 184.068 1.00 27.47 1380 TYR F CA 1
ATOM 18145 C C . TYR F 3 183 ? 166.871 155.224 184.424 1.00 27.47 1380 TYR F C 1
ATOM 18146 O O . TYR F 3 183 ? 167.352 155.991 185.257 1.00 27.47 1380 TYR F O 1
ATOM 18155 N N . ASP F 3 184 ? 165.745 155.507 183.793 1.00 36.09 1381 ASP F N 1
ATOM 18156 C CA . ASP F 3 184 ? 165.046 156.764 184.004 1.00 36.09 1381 ASP F CA 1
ATOM 18157 C C . ASP F 3 184 ? 163.938 156.516 185.016 1.00 36.09 1381 ASP F C 1
ATOM 18158 O O . ASP F 3 184 ? 163.029 155.724 184.761 1.00 36.09 1381 ASP F O 1
ATOM 18163 N N . TYR F 3 185 ? 164.020 157.186 186.157 1.00 34.55 1382 TYR F N 1
ATOM 18164 C CA . TYR F 3 185 ? 163.141 156.952 187.291 1.00 34.55 1382 TYR F CA 1
ATOM 18165 C C . TYR F 3 185 ? 162.245 158.158 187.543 1.00 34.55 1382 TYR F C 1
ATOM 18166 O O . TYR F 3 185 ? 162.470 159.254 187.025 1.00 34.55 1382 TYR F O 1
ATOM 18175 N N . LYS F 3 186 ? 161.217 157.936 188.360 1.00 40.40 1383 LYS F N 1
ATOM 18176 C CA . LYS F 3 186 ? 160.257 158.962 188.741 1.00 40.40 1383 LYS F CA 1
ATOM 18177 C C . LYS F 3 186 ? 159.656 158.574 190.085 1.00 40.40 1383 LYS F C 1
ATOM 18178 O O . LYS F 3 186 ? 159.643 157.395 190.446 1.00 40.40 1383 LYS F O 1
ATOM 18184 N N . ILE F 3 187 ? 159.190 159.571 190.849 1.00 54.43 1384 ILE F N 1
ATOM 18185 C CA . ILE F 3 187 ? 158.730 159.340 192.217 1.00 54.43 1384 ILE F CA 1
ATOM 18186 C C . ILE F 3 187 ? 157.428 160.076 192.518 1.00 54.43 1384 ILE F C 1
ATOM 18187 O O . ILE F 3 187 ? 157.091 161.086 191.898 1.00 54.43 1384 ILE F O 1
ATOM 18192 N N . ARG F 3 188 ? 156.699 159.535 193.492 1.00 72.72 1385 ARG F N 1
ATOM 18193 C CA . ARG F 3 188 ? 155.617 160.186 194.215 1.00 72.72 1385 ARG F CA 1
ATOM 18194 C C . ARG F 3 188 ? 156.012 160.355 195.675 1.00 72.72 1385 ARG F C 1
ATOM 18195 O O . ARG F 3 188 ? 156.850 159.621 196.201 1.00 72.72 1385 ARG F O 1
ATOM 18203 N N . VAL F 3 189 ? 155.381 161.322 196.335 1.00 80.51 1386 VAL F N 1
ATOM 18204 C CA . VAL F 3 189 ? 155.488 161.493 197.778 1.00 80.51 1386 VAL F CA 1
ATOM 18205 C C . VAL F 3 189 ? 154.086 161.603 198.358 1.00 80.51 1386 VAL F C 1
ATOM 18206 O O . VAL F 3 189 ? 153.145 162.037 197.687 1.00 80.51 1386 VAL F O 1
ATOM 18210 N N . ASN F 3 190 ? 153.947 161.189 199.613 1.00 92.85 1387 ASN F N 1
ATOM 18211 C CA . ASN F 3 190 ? 152.675 161.239 200.323 1.00 92.85 1387 ASN F CA 1
ATOM 18212 C C . ASN F 3 190 ? 152.813 162.215 201.483 1.00 92.85 1387 ASN F C 1
ATOM 18213 O O . ASN F 3 190 ? 153.664 162.028 202.359 1.00 92.85 1387 ASN F O 1
ATOM 18218 N N . CYS F 3 191 ? 151.975 163.247 201.487 1.00 99.94 1388 CYS F N 1
ATOM 18219 C CA . CYS F 3 191 ? 152.005 164.263 202.526 1.00 99.94 1388 CYS F CA 1
ATOM 18220 C C . CYS F 3 191 ? 150.586 164.560 202.980 1.00 99.94 1388 CYS F C 1
ATOM 18221 O O . CYS F 3 191 ? 149.660 164.599 202.165 1.00 99.94 1388 CYS F O 1
ATOM 18224 N N . CYS F 3 192 ? 150.423 164.768 204.282 1.00 97.22 1389 CYS F N 1
ATOM 18225 C CA . CYS F 3 192 ? 149.118 165.016 204.874 1.00 97.22 1389 CYS F CA 1
ATOM 18226 C C . CYS F 3 192 ? 148.927 166.504 205.136 1.00 97.22 1389 CYS F C 1
ATOM 18227 O O . CYS F 3 192 ? 149.839 167.187 205.611 1.00 97.22 1389 CYS F O 1
ATOM 18230 N N . TRP F 3 193 ? 147.732 166.998 204.820 1.00 101.21 1390 TRP F N 1
ATOM 18231 C CA . TRP F 3 193 ? 147.360 168.392 204.985 1.00 101.21 1390 TRP F CA 1
ATOM 18232 C C . TRP F 3 193 ? 146.231 168.522 206.001 1.00 101.21 1390 TRP F C 1
ATOM 18233 O O . TRP F 3 193 ? 145.356 167.654 206.074 1.00 101.21 1390 TRP F O 1
ATOM 18244 N N . PRO F 3 194 ? 146.223 169.596 206.808 1.00 83.78 1391 PRO F N 1
ATOM 18245 C CA . PRO F 3 194 ? 145.124 169.811 207.755 1.00 83.78 1391 PRO F CA 1
ATOM 18246 C C . PRO F 3 194 ? 143.852 170.305 207.072 1.00 83.78 1391 PRO F C 1
ATOM 18247 O O . PRO F 3 194 ? 143.078 169.484 206.581 1.00 83.78 1391 PRO F O 1
#